Protein AF-0000000071390600 (afdb_homodimer)

Nearest PDB structures (foldseek):
  8hw0-assembly1_A  TM=3.279E-01  e=1.058E+00  Devosia
  3eb3-assembly1_A  TM=2.986E-01  e=8.298E+00  Rattus norvegicus
  8of0-assembly1_S  TM=2.255E-01  e=3.417E-02  Homo sapiens
  8hw0-assembly1_A  TM=3.260E-01  e=8.158E-01  Devosia
  3eb3-assembly1_A  TM=3.025E-01  e=7.814E+00  Rattus norvegicus

Foldseek 3Di:
DPPPPPPDDQDPVRLLVQLLVCLVVLDRDPPPAAQDDVVNVVSNVLNVLSNPFPSSPPPPCDPVNPDRDGRSPSDDDPDPPPDDDDDDDPPPPDPPPDDDPPPDPDPDPPCVVVVPPPCPPPCPVQPPPPPPQPDQPQDPDDYDDDDDDDDDDDDDYDYDDDDDDDDDDDDDDDDDYDDDDDDDDDDDDDDDDDPDDDPPDDPPPCPCPLPDDPACAVVAPDPLASNQVQVVFWDQDPVRDTDGDLPDDQKADGDADDPDDPDQDALSRLQYAIEGEAECCRPVVDWAFDPDVVLVGATKDWPAKDRHWAWEQDQQDIHIYTWTWIAGPPPRDIDTCLDPRNLVPDDPVSSVSPQWDDDPHHIYGVNLLVQQLDFFAQSALQVSLVNSVVSNVVSVVVSQCVSVVSNVVVVVVPPDDPDDHDHHDDRDDRDDSLVSLLSNLLVLLVCVQQLLLLLQQDDAQEKEKDKDQLLLCQADDPCHPQFRIWMWMAHLLLATNAIATASDPQPLCLLVLVLNLVSCVVVVHDHHAEYEYQDQQDDPDDDTSVCVSNVSCNNHHYFYFVVSLLVLLQVQFPDCPDPCNVVLSVQLCVLWKDKDPVQVVLLLVLQQLQVVVVVRPRDDSVSSVSVDDPVSCQWFIDMFTPDLVSSLVSVVVSLVVQLDQVQADPVRRGGGDNVSNVVSCVVSSVNSNRNHDDPPDDQKDFQAWDHGSNGITTTIRGSGGCVSVVVVVVSQSSLDNASHDYLSSNVSSNSSVSLLSNVVSLQSSHNPDGPPDDDSDLVVQVVQQVVCCVPPVGGPDPSRDRGDGNSPDDHYSQSHCVSNVNGDPDCNSPDPVVSCSSSPPPPPPDVCNGPVPRPCPVPPPPDDDPDDPPPDPDPDDDPDDDDDDDDDDDDDPPDDDDPPPDDDPPPPPDDDDD/DPPPPPPDDQDPVRLLVQLLVCLVVLDRPPPPAAQDDVVNVVSNVLNVLSNPFPSSPPPDQDPVNPDRDGRSPSDDDPDPPPDDDDDDDDPDPDPPPDDDPPPDPDPDPPCVVLVPPPCPPPCPPQPPPPPPQPDQDQPPPDPDDDDDDDDDDDDDDDDDDDDDYDDDDDDDDDDYYDDDDDDDDDDDDDDDDDDDDDPPDDPPPCPCPLPDDPACAVVFPDPLASNQVQVVFWDQDPVRDTDGDLPDDQKADGDADDPDDPDQDALSNLQYAIEGEAECCSPVVDWAFDPDVVLVGATKDWPAKDRHWAWEQDQQDIHIYIWTWIAGPPVRDIDTCLDPRNLVPDDPVSSVSPQWDDDPHHIYGVNLLVQQLDFFAQSALQVSLVNSVVSNVVSVVVSQCVSVVSNVVVVVVPPDDPDDHDHHDDRDDRDDSLVSLLSNLLVLLVCVQQLLLLLQQDDAQEKEKDKDQLLLCQADDPCHPQFRIWMWMAHLLLATNAIATASDPQPLCLLVLVLNLVSCVVVVHDHHAEYEYQDQQDDPDDDTSVCVSNVSCNNHHYFYFVVSLLVLLQVQFPDSPDPCNVVLSVQLCVLFKDKDPVQVVLLLVLQQLQVVVVVRPRDDSVSSVSVDDPVSCQWFIDMFTPDLVSSLVSVVVSLVVQLDQVQADPVRRGGGDNVSNVVSCVVSSVNSNRNHDDPPDDQKDFQAWDHGSNGITTTIRGSGGCVSVVVVVVSQSSLDNASHDYLSSNVSSNSSVSLLSNVVSLQSSHRPDGPPDDDSDLVVQVVQQVVCCVPPVGGPDPSRDRGDGNSPDDHYSQSHCVSNVNGDPDSNSPDPVVSVSSSPPPPVPDVCNGPVPRPCPVPPPPDDDLDDPPPDPDPDDDPDDDDDDDDDDDDDPPDDPDPPPPDDPPPPPDDDDD

Secondary structure (DSSP, 8-state):
-----------HHHHHHHHHHHHHHSS--SSS-PPPPTTSHHHHHHHHHHHH-TTTSTT---TT------SSS-S-----------------------------------THHHHS----S-GGGTT--------------------------------------------------------------------------------------STTHHHHS-HHHHHHHHHHHEEE-TTS-EEE-SS--SEE-PPPPPSS-SSPPPSHHHH---EEEE-HHHHH----B---GGGTTPBPEEEEE-S--EEEE-SS-EEEEEEEEEE-TTT--EEETTSHHHHTTS-HHHHTT--EEE-SS-EEEHHHHHHHHS--TT--HHHHHHHHHHHHHHHHHHHHHHHHHHHHHHHHSTTSS--PPPPPPPPPPP--HHHHHHHHHHHHHTTHHHHHHHHTT---SEEEEEEESTGGGGB-GGGTTT--EEEEEE-TTS-EEEEEEESSSSGGGHHHHHHHHHHHHHHTPPPPSEEEESS----SSS--HHHHHTTT-TTPEEEE-HHHHHHHHHTTBS-TT-TTHHHHHHHHHHHHEEEBHHHHHHHHHHHHHHHHHTT-----HHHHHTT--HHHHHHH--EEE--HHHHHHHHHHHHHHHHTGGGB-TTS-BSB-HHHHHHHHHHHGGGGGGGSPPTT---EEEEEEEEETTEEEEEEEE--SSHHHHHHHHHHHHHS-SS-B-HHHHHHHHHHHHHHHHHHHHHHH-SS---S-----HHHHHHHHHHHHHHHSS-SSTT------------BHHHHHHHTT-------TT-HHHHHHHH---S-S-----TTT-------TTPPPSS--TTS---PPP---B-PPPEEE-------------------------/--------PPPHHHHHHHHHHHHHHSS--SSS-PPPPTTSHHHHHHHHHHHH-TTTSTT---TT------SSS-S-----------------------------------THHHHS----S-GGGTT--------------------------------------------------------------------------------------STTHHHHS-HHHHHHHHHHHEEE-TTS-EEE-SS--SEE-PPPPPSS-SSPPPTHHHH---EEEE-HHHHH----B---GGGTTPBPEEEEE-S--EEEE-SS-EEEEEEEEEE-TTT--EEETTSHHHHTTS-HHHHTT--EEE-SS-EEEHHHHHHHHS--TT--HHHHHHHHHHHHHHHHHHHHHHHHHHHHHHHHSTTS---PPPPPPPPPPP--HHHHHHHHHHHHHTTHHHHHHHHTT---SEEEEEEESGGGGGB-GGGTTT--EEEEEE-TTS-EEEEEEESSSSGGGHHHHHHHHHHHHHHTPPPPSEEEESS----SSS--HHHHHTTT-TTPEEEE-HHHHHHHHHTTBS-TT-TTHHHHHHHHHHHHEEEBHHHHHHHHHHHHHHHHHTT-----HHHHHTT--HHHHHHH--EEE--HHHHHHHHHHHHHHHHTGGGB-TTS-BSB-HHHHHHHHHHHGGGGGGGSPPTT---EEEEEEEEETTEEEEEEEE--SSHHHHHHHHHHHHHS-SS-B-HHHHHHHHHHHHHHHHHHHHHHH-SS---S-----HHHHHHHHHHHHHHHSS-SSTT------------BHHHHHHHTT-------TT-HHHHHHHH---TTS-----TTT-------TTPPPSS--TTS---PPP---B-PPPEEE-------------------------

pLDDT: mean 72.07, std 27.2, range [13.17, 97.94]

InterPro domains:
  IPR046616 Domain of unknown function DUF6729 [PF20499] (217-445)

Sequence (1828 aa):
MASAKSHKGMSNAEWLARLESFAQTGVWPSTQGNRPSPRQKRWHEMYQKIEKCPLQMRGQTTLLKEAQTCICGFHKVHPPVTGEASQSTPAQSTPSVSDVSCPAKRPKLTLSMFEKSRFGGSHVAAVKPNLSTQRKTSQMLEHSSSATVSCPPSDPHPPPSPKPHQPVIQSSSSFFLPPPQSSQRIKKTATPSTVSENTVVRSPQVSSQPEDLPLLWPQTMPQQDQKWVSEALFRVGAKGKLELRENLQLWYHPPPPALLYHQAPTPDRFFSQRLLLWMPYKLWKVRLQCTNPACARQQLCGGGLHRRVRQVLDIDRYYNLVTETLICTRCRTSYLSWSQAVLQQLDLAHRSEFRVILTRKYACDIRVLRLLRERGMGNGPVRIIGQLRENHSEEWLKRALRYTSECVAFFDNRGLHPLHFQEPPPLASVPSYKWLLTVYSQDILNRLDHIKASITSTYGSILKMDSTKKITKKLSGPAKGTAQWLTSVGNEIGQVLMSVLTANEGAGLDLMAAGLMERYRSAGVDPPTIIYVDCDCCKKVGETKLKRRFSGWPDVIVRLDIWHFMRRLAVGCTTDAHQLYPTFMARLSSCIFEWDAGDLTLLRQAKREQLIQQGWPTLSEAELDHHLTKAELLQHCRRRTRGEETTFRLLDMLIRELMGGKGNDALGVPLLDSVRMQHIWNVQRRHITCIQDPPNVPLYTETGTTSKGGVVLKTYRCARGSTSLESFHCHLNRFIPGNSANSLNFQIYLLEGLLRWNQDRAEAAVADGGSTLHSYTGELVYSVNENYNKLYGRKLVPSFTPPAVYTGELIGVQYLLRQNSQPLEDMCPTSDRTSQLLEEIDVEEQVEKDEGFIDFFGEEATVANLVASDDLVLSGPPVLPAAPVPSVQAPTAAPLPSVKIPPLPIVQTPPLPMMASAKSHKGMSNAEWLARLESFAQTGVWPSTQGNRPSPRQKRWHEMYQKIEKCPLQMRGQTTLLKEAQTCICGFHKVHPPVTGEASQSTPAQSTPSVSDVSCPAKRPKLTLSMFEKSRFGGSHVAAVKPNLSTQRKTSQMLEHSSSATVSCPPSDPHPPPSPKPHQPVIQSSSSFFLPPPQSSQRIKKTATPSTVSENTVVRSPQVSSQPEDLPLLWPQTMPQQDQKWVSEALFRVGAKGKLELRENLQLWYHPPPPALLYHQAPTPDRFFSQRLLLWMPYKLWKVRLQCTNPACARQQLCGGGLHRRVRQVLDIDRYYNLVTETLICTRCRTSYLSWSQAVLQQLDLAHRSEFRVILTRKYACDIRVLRLLRERGMGNGPVRIIGQLRENHSEEWLKRALRYTSECVAFFDNRGLHPLHFQEPPPLASVPSYKWLLTVYSQDILNRLDHIKASITSTYGSILKMDSTKKITKKLSGPAKGTAQWLTSVGNEIGQVLMSVLTANEGAGLDLMAAGLMERYRSAGVDPPTIIYVDCDCCKKVGETKLKRRFSGWPDVIVRLDIWHFMRRLAVGCTTDAHQLYPTFMARLSSCIFEWDAGDLTLLRQAKREQLIQQGWPTLSEAELDHHLTKAELLQHCRRRTRGEETTFRLLDMLIRELMGGKGNDALGVPLLDSVRMQHIWNVQRRHITCIQDPPNVPLYTETGTTSKGGVVLKTYRCARGSTSLESFHCHLNRFIPGNSANSLNFQIYLLEGLLRWNQDRAEAAVADGGSTLHSYTGELVYSVNENYNKLYGRKLVPSFTPPAVYTGELIGVQYLLRQNSQPLEDMCPTSDRTSQLLEEIDVEEQVEKDEGFIDFFGEEATVANLVASDDLVLSGPPVLPAAPVPSVQAPTAAPLPSVKIPPLPIVQTPPLPM

Solvent-accessible surface area (backbone atoms only — not comparable to full-atom values): 109334 Å² total; per-residue (Å²): 133,81,76,75,79,70,84,75,70,84,50,71,68,54,52,49,52,50,53,42,45,23,35,73,65,58,47,70,62,79,85,79,57,82,74,63,48,81,82,43,50,73,51,24,52,51,48,50,37,32,68,68,12,62,54,28,50,75,79,67,67,52,90,80,75,56,79,73,67,52,76,49,73,57,57,76,76,77,71,83,81,83,78,81,86,81,79,82,80,82,74,75,76,76,82,73,87,70,82,84,79,75,74,82,73,72,77,75,81,59,63,70,71,72,61,52,76,68,72,74,62,77,61,78,74,62,68,65,69,79,74,74,74,77,76,78,76,78,74,79,83,78,87,89,90,85,94,87,90,93,85,92,87,85,91,87,86,90,85,84,86,82,89,84,84,90,86,90,84,92,85,92,85,93,85,89,82,86,89,86,86,92,80,89,79,79,84,86,85,78,77,90,78,88,78,80,85,79,81,79,76,75,78,72,83,66,77,64,56,77,71,76,55,64,78,43,28,71,78,47,39,61,75,50,39,51,58,62,50,42,64,71,46,37,39,77,41,97,85,68,46,79,33,73,51,86,85,75,60,55,68,46,73,60,69,71,59,71,70,72,77,90,60,86,76,68,51,34,46,59,66,44,48,38,35,40,44,48,36,59,53,78,62,58,63,54,89,46,58,41,84,52,76,90,51,73,57,37,65,46,39,86,58,46,71,44,53,57,39,43,58,28,43,45,66,48,49,59,30,40,37,42,41,24,27,32,30,27,83,81,81,62,50,74,40,51,53,83,34,67,78,46,41,69,70,41,57,68,49,64,39,64,68,62,52,63,50,76,56,95,85,50,29,36,27,49,74,49,48,56,66,57,64,54,68,22,31,22,48,24,51,60,51,51,42,52,50,37,41,32,36,32,31,44,46,50,49,51,38,50,29,41,52,41,53,54,45,47,58,54,60,68,52,66,88,58,71,90,77,83,74,77,74,70,79,76,83,80,82,72,78,55,41,57,55,53,48,35,54,49,50,42,60,49,39,73,40,40,66,59,44,50,4,45,34,64,56,50,81,49,50,37,34,23,46,52,72,47,47,73,58,38,67,23,38,28,70,92,53,39,80,52,41,51,34,37,38,35,32,29,28,49,70,55,29,58,46,44,46,32,29,22,62,49,81,67,76,63,47,40,66,58,40,48,43,52,50,48,50,33,60,76,66,69,47,75,74,41,53,36,37,27,26,80,65,67,55,69,50,95,72,73,80,31,70,56,54,61,50,40,55,87,43,78,81,44,40,60,27,35,21,55,60,54,54,52,51,60,59,54,65,23,33,67,48,89,80,41,86,58,41,65,54,52,53,33,48,53,31,54,36,39,42,37,48,19,32,65,38,48,51,51,50,52,49,20,48,50,38,36,38,46,72,71,67,44,73,91,65,53,70,72,59,46,40,68,68,54,49,64,65,56,43,57,33,43,34,54,71,46,50,61,44,52,67,57,24,49,53,43,46,51,50,50,54,56,47,32,59,41,80,74,20,32,47,98,86,62,52,54,42,42,35,60,71,55,32,54,53,47,47,69,62,52,60,72,48,48,65,35,50,41,66,64,84,96,58,67,47,32,29,44,49,50,75,46,76,40,55,85,33,80,37,54,29,48,46,70,40,70,48,48,59,58,54,54,27,46,52,60,51,52,48,24,39,46,24,44,68,58,32,41,65,66,56,42,38,50,32,49,51,54,41,50,46,51,49,34,49,52,31,54,47,68,66,45,58,73,74,60,70,91,64,41,74,88,55,60,68,59,53,49,53,39,24,54,42,30,32,72,76,72,70,41,52,81,58,72,87,65,73,83,58,53,76,58,80,76,69,68,54,29,51,48,35,31,21,50,75,66,74,47,63,67,68,78,74,42,68,83,36,67,63,42,53,46,61,52,52,59,60,74,74,82,61,66,81,66,48,34,66,35,58,37,67,44,66,59,66,61,80,60,64,47,60,84,58,58,83,71,79,71,85,61,91,65,82,71,91,57,76,37,71,80,67,67,63,42,73,52,77,65,85,66,78,72,80,78,66,81,72,74,77,75,81,77,78,73,76,74,77,81,74,133,132,79,77,75,79,70,85,74,72,85,51,72,68,56,53,49,51,49,53,41,45,22,36,72,65,59,47,70,62,77,88,80,54,82,76,62,48,81,82,42,52,73,51,25,51,52,49,51,37,31,68,67,11,61,51,26,50,76,80,66,67,52,90,80,76,55,80,72,65,54,75,49,74,60,58,80,77,77,71,84,80,83,79,82,85,78,80,84,82,81,76,77,77,79,79,72,88,70,80,83,78,75,76,82,73,72,76,75,81,61,61,69,73,72,62,52,77,70,72,74,62,76,60,79,74,65,67,66,69,81,75,74,77,78,79,77,76,80,68,80,59,75,78,80,87,89,86,87,85,87,83,87,84,84,90,83,86,91,81,87,87,81,86,85,84,89,87,90,83,90,83,91,82,85,86,88,82,85,89,83,88,78,84,87,89,82,82,88,88,82,77,80,88,84,80,82,84,80,75,79,72,76,78,70,83,63,78,65,56,73,72,76,53,64,78,44,28,70,77,47,39,61,76,52,39,51,57,63,48,41,64,70,45,37,39,77,41,97,84,68,45,80,34,74,51,85,86,74,60,53,69,47,74,62,68,72,59,73,69,73,78,91,59,88,76,68,52,34,45,60,67,44,49,38,36,40,44,49,35,60,53,78,64,58,62,52,88,46,59,42,84,52,75,89,50,76,56,37,65,45,39,85,58,45,72,44,54,58,39,42,60,28,42,44,64,45,49,57,30,39,37,42,42,24,29,30,30,28,84,81,82,62,49,74,40,50,52,82,34,67,76,47,40,69,70,41,57,67,49,64,39,63,69,61,51,64,50,76,55,94,85,49,30,37,27,49,74,48,49,56,66,56,65,53,70,21,30,23,48,24,49,60,51,50,42,54,50,37,43,32,35,33,32,43,48,50,48,50,38,48,29,40,52,41,53,55,44,46,57,53,61,66,52,65,88,58,71,90,78,83,76,78,75,70,79,77,82,79,82,73,77,57,40,60,55,52,48,34,53,49,50,43,59,49,37,73,42,41,66,58,46,50,4,44,36,64,56,50,80,50,50,37,34,21,46,53,70,46,47,71,59,37,67,24,37,26,72,91,54,40,80,52,43,52,33,36,39,36,32,29,27,49,69,56,30,58,46,46,45,32,29,24,60,47,83,68,76,63,47,41,63,58,40,47,44,52,49,47,50,33,59,75,59,69,47,74,76,42,54,35,37,26,24,81,63,67,56,70,52,96,73,73,80,28,71,55,55,61,48,39,55,86,45,78,80,43,41,59,27,35,22,54,61,53,54,52,50,60,58,53,64,23,34,68,45,88,79,42,85,60,41,65,54,53,53,35,48,53,32,53,37,38,40,39,50,18,33,67,38,47,52,49,51,50,48,20,49,50,38,36,39,46,70,72,67,46,53,91,65,52,71,72,59,46,39,67,68,53,49,63,64,56,44,58,34,43,33,54,71,44,50,61,43,51,68,57,25,49,52,44,46,52,51,51,55,55,49,32,58,43,80,74,21,32,47,99,86,62,52,54,42,42,36,61,71,55,33,55,52,48,48,67,62,52,60,73,49,47,63,34,51,41,69,65,82,96,59,68,47,31,29,42,49,50,74,46,74,39,54,86,33,80,38,53,30,47,46,69,42,71,48,48,59,57,52,53,28,45,52,61,50,52,48,24,38,46,25,44,69,59,33,38,64,65,58,42,36,51,31,48,52,53,42,50,43,50,50,35,51,53,30,54,46,68,66,46,59,75,72,59,72,90,66,39,72,88,55,61,69,59,54,50,54,38,24,53,40,30,32,73,76,70,70,40,51,79,59,71,80,66,71,84,58,52,75,58,80,76,69,68,53,30,48,49,33,30,21,51,74,67,73,48,62,66,68,76,72,42,67,82,36,67,63,40,52,48,58,53,53,60,60,74,65,82,56,64,81,67,47,33,67,35,60,38,66,43,66,57,66,60,80,60,65,48,61,82,58,57,82,73,79,70,84,62,88,64,82,70,91,55,72,38,73,78,67,68,66,38,70,53,76,67,87,67,76,73,80,80,72,80,73,73,77,76,79,78,80,73,76,75,78,80,74,134

Organism: Carassius auratus (NCBI:txid7957)

Structure (mmCIF, N/CA/C/O backbone):
data_AF-0000000071390600-model_v1
#
loop_
_entity.id
_entity.type
_entity.pdbx_description
1 polymer 'Uncharacterized protein LOC113083132'
#
loop_
_atom_site.group_PDB
_atom_site.id
_atom_site.type_symbol
_atom_site.label_atom_id
_atom_site.label_alt_id
_atom_site.label_comp_id
_atom_site.label_asym_id
_atom_site.label_entity_id
_atom_site.label_seq_id
_atom_site.pdbx_PDB_ins_code
_atom_site.Cartn_x
_atom_site.Cartn_y
_atom_site.Cartn_z
_atom_site.occupancy
_atom_site.B_iso_or_equiv
_atom_site.auth_seq_id
_atom_site.auth_comp_id
_atom_site.auth_asym_id
_atom_site.auth_atom_id
_atom_site.pdbx_PDB_model_num
ATOM 1 N N . MET A 1 1 ? -30.125 17.688 -46.031 1 21.47 1 MET A N 1
ATOM 2 C CA . MET A 1 1 ? -28.859 18.422 -45.875 1 21.47 1 MET A CA 1
ATOM 3 C C . MET A 1 1 ? -28.688 18.875 -44.438 1 21.47 1 MET A C 1
ATOM 5 O O . MET A 1 1 ? -29.344 19.812 -44 1 21.47 1 MET A O 1
ATOM 9 N N . ALA A 1 2 ? -28.656 17.953 -43.531 1 25.67 2 ALA A N 1
ATOM 10 C CA . ALA A 1 2 ? -28.766 18.062 -42.094 1 25.67 2 ALA A CA 1
ATOM 11 C C . ALA A 1 2 ? -27.609 18.891 -41.531 1 25.67 2 ALA A C 1
ATOM 13 O O . ALA A 1 2 ? -26.438 18.625 -41.844 1 25.67 2 ALA A O 1
ATOM 14 N N . SER A 1 3 ? -27.891 20.203 -41.375 1 24.19 3 SER A N 1
ATOM 15 C CA . SER A 1 3 ? -26.969 21.266 -40.969 1 24.19 3 SER A CA 1
ATOM 16 C C . SER A 1 3 ? -26.156 20.859 -39.75 1 24.19 3 SER A C 1
ATOM 18 O O . SER A 1 3 ? -26.688 20.312 -38.781 1 24.19 3 SER A O 1
ATOM 20 N N . ALA A 1 4 ? -24.906 20.406 -39.969 1 28.05 4 ALA A N 1
ATOM 21 C CA . ALA A 1 4 ? -23.828 20.031 -39.062 1 28.05 4 ALA A CA 1
ATOM 22 C C . ALA A 1 4 ? -23.641 21.078 -37.969 1 28.05 4 ALA A C 1
ATOM 24 O O . ALA A 1 4 ? -23.156 22.188 -38.219 1 28.05 4 ALA A O 1
ATOM 25 N N . LYS A 1 5 ? -24.641 21.203 -37.125 1 29.08 5 LYS A N 1
ATOM 26 C CA . LYS A 1 5 ? -24.578 22.234 -36.094 1 29.08 5 LYS A CA 1
ATOM 27 C C . LYS A 1 5 ? -23.219 22.219 -35.375 1 29.08 5 LYS A C 1
ATOM 29 O O . LYS A 1 5 ? -22.859 21.219 -34.75 1 29.08 5 LYS A O 1
ATOM 34 N N . SER A 1 6 ? -22.188 22.859 -36 1 29.31 6 SER A N 1
ATOM 35 C CA . SER A 1 6 ? -20.844 23.125 -35.5 1 29.31 6 SER A CA 1
ATOM 36 C C . SER A 1 6 ? -20.891 23.75 -34.094 1 29.31 6 SER A C 1
ATOM 38 O O . SER A 1 6 ? -21.656 24.688 -33.844 1 29.31 6 SER A O 1
ATOM 40 N N . HIS A 1 7 ? -20.781 23.125 -33.156 1 32.78 7 HIS A N 1
ATOM 41 C CA . HIS A 1 7 ? -20.719 23.531 -31.75 1 32.78 7 HIS A CA 1
ATOM 42 C C . HIS A 1 7 ? -19.781 24.719 -31.562 1 32.78 7 HIS A C 1
ATOM 44 O O . HIS A 1 7 ? -18.562 24.547 -31.562 1 32.78 7 HIS A O 1
ATOM 50 N N . LYS A 1 8 ? -20.047 25.984 -32.188 1 37.34 8 LYS A N 1
ATOM 51 C CA . LYS A 1 8 ? -19.344 27.25 -32.125 1 37.34 8 LYS A CA 1
ATOM 52 C C . LYS A 1 8 ? -19.016 27.656 -30.703 1 37.34 8 LYS A C 1
ATOM 54 O O . LYS A 1 8 ? -19.859 27.562 -29.812 1 37.34 8 LYS A O 1
ATOM 59 N N . GLY A 1 9 ? -17.688 27.609 -30.234 1 44.38 9 GLY A N 1
ATOM 60 C CA . GLY A 1 9 ? -17.109 28.062 -28.984 1 44.38 9 GLY A CA 1
ATOM 61 C C . GLY A 1 9 ? -17.609 29.438 -28.578 1 44.38 9 GLY A C 1
ATOM 62 O O . GLY A 1 9 ? -18.141 30.188 -29.391 1 44.38 9 GLY A O 1
ATOM 63 N N . MET A 1 10 ? -17.875 29.703 -27.391 1 52.56 10 MET A N 1
ATOM 64 C CA . MET A 1 10 ? -18.406 31 -26.922 1 52.56 10 MET A CA 1
ATOM 65 C C . MET A 1 10 ? -17.578 32.156 -27.5 1 52.56 10 MET A C 1
ATOM 67 O O . MET A 1 10 ? -16.359 32.062 -27.562 1 52.56 10 MET A O 1
ATOM 71 N N . SER A 1 11 ? -18.156 33.125 -28.203 1 59.25 11 SER A N 1
ATOM 72 C CA . SER A 1 11 ? -17.516 34.281 -28.828 1 59.25 11 SER A CA 1
ATOM 73 C C . SER A 1 11 ? -16.859 35.188 -27.797 1 59.25 11 SER A C 1
ATOM 75 O O . SER A 1 11 ? -17.188 35.125 -26.625 1 59.25 11 SER A O 1
ATOM 77 N N . ASN A 1 12 ? -15.828 35.969 -28.109 1 62.53 12 ASN A N 1
ATOM 78 C CA . ASN A 1 12 ? -15.125 36.906 -27.25 1 62.53 12 ASN A CA 1
ATOM 79 C C . ASN A 1 12 ? -16.094 37.875 -26.609 1 62.53 12 ASN A C 1
ATOM 81 O O . ASN A 1 12 ? -15.93 38.25 -25.438 1 62.53 12 ASN A O 1
ATOM 85 N N . ALA A 1 13 ? -17.094 38.25 -27.359 1 68.25 13 ALA A N 1
ATOM 86 C CA . ALA A 1 13 ? -18.078 39.219 -26.859 1 68.25 13 ALA A CA 1
ATOM 87 C C . ALA A 1 13 ? -18.938 38.594 -25.75 1 68.25 13 ALA A C 1
ATOM 89 O O . ALA A 1 13 ? -19.266 39.281 -24.781 1 68.25 13 ALA A O 1
ATOM 90 N N . GLU A 1 14 ? -19.094 37.344 -25.859 1 69.94 14 GLU A N 1
ATOM 91 C CA . GLU A 1 14 ? -19.938 36.688 -24.859 1 69.94 14 GLU A CA 1
ATOM 92 C C . GLU A 1 14 ? -19.156 36.438 -23.562 1 69.94 14 GLU A C 1
ATOM 94 O O . GLU A 1 14 ? -19.688 36.625 -22.469 1 69.94 14 GLU A O 1
ATOM 99 N N . TRP A 1 15 ? -17.938 36.094 -23.734 1 71.5 15 TRP A N 1
ATOM 100 C CA . TRP A 1 15 ? -17.078 35.938 -22.562 1 71.5 15 TRP A CA 1
ATOM 101 C C . TRP A 1 15 ? -16.906 37.25 -21.828 1 71.5 15 TRP A C 1
ATOM 103 O O . TRP A 1 15 ? -17 37.312 -20.594 1 71.5 15 TRP A O 1
ATOM 113 N N . LEU A 1 16 ? -16.797 38.344 -22.562 1 72.44 16 LEU A N 1
ATOM 114 C CA . LEU A 1 16 ? -16.641 39.656 -21.984 1 72.44 16 LEU A CA 1
ATOM 115 C C . LEU A 1 16 ? -17.922 40.094 -21.281 1 72.44 16 LEU A C 1
ATOM 117 O O . LEU A 1 16 ? -17.875 40.688 -20.188 1 72.44 16 LEU A O 1
ATOM 121 N N . ALA A 1 17 ? -19 39.719 -21.797 1 73.5 17 ALA A N 1
ATOM 122 C CA . ALA A 1 17 ? -20.281 40.094 -21.188 1 73.5 17 ALA A CA 1
ATOM 123 C C . ALA A 1 17 ? -20.484 39.312 -19.875 1 73.5 17 ALA A C 1
ATOM 125 O O . ALA A 1 17 ? -20.969 39.875 -18.891 1 73.5 17 ALA A O 1
ATOM 126 N N . ARG A 1 18 ? -19.969 38.125 -19.844 1 71.88 18 ARG A N 1
ATOM 127 C CA . ARG A 1 18 ? -20.125 37.312 -18.641 1 71.88 18 ARG A CA 1
ATOM 128 C C . ARG A 1 18 ? -19.156 37.75 -17.547 1 71.88 18 ARG A C 1
ATOM 130 O O . ARG A 1 18 ? -19.531 37.812 -16.375 1 71.88 18 ARG A O 1
ATOM 137 N N . LEU A 1 19 ? -18.016 38.125 -17.984 1 73.62 19 LEU A N 1
ATOM 138 C CA . LEU A 1 19 ? -17.016 38.594 -17.047 1 73.62 19 LEU A CA 1
ATOM 139 C C . LEU A 1 19 ? -17.406 39.969 -16.484 1 73.62 19 LEU A C 1
ATOM 141 O O . LEU A 1 19 ? -17.234 40.25 -15.297 1 73.62 19 LEU A O 1
ATOM 145 N N . GLU A 1 20 ? -18.078 40.781 -17.328 1 72.31 20 GLU A N 1
ATOM 146 C CA . GLU A 1 20 ? -18.625 42.062 -16.906 1 72.31 20 GLU A CA 1
ATOM 147 C C . GLU A 1 20 ? -19.781 41.875 -15.938 1 72.31 20 GLU A C 1
ATOM 149 O O . GLU A 1 20 ? -19.875 42.562 -14.922 1 72.31 20 GLU A O 1
ATOM 154 N N . SER A 1 21 ? -20.562 40.875 -16.188 1 72.62 21 SER A N 1
ATOM 155 C CA . SER A 1 21 ? -21.672 40.562 -15.289 1 72.62 21 SER A CA 1
ATOM 156 C C . SER A 1 21 ? -21.156 40 -13.961 1 72.62 21 SER A C 1
ATOM 158 O O . SER A 1 21 ? -21.672 40.344 -12.898 1 72.62 21 SER A O 1
ATOM 160 N N . PHE A 1 22 ? -20.156 39.25 -13.984 1 72.5 22 PHE A N 1
ATOM 161 C CA . PHE A 1 22 ? -19.516 38.688 -12.789 1 72.5 22 PHE A CA 1
ATOM 162 C C . PHE A 1 22 ? -18.875 39.812 -11.969 1 72.5 22 PHE A C 1
ATOM 164 O O . PHE A 1 22 ? -19.016 39.844 -10.75 1 72.5 22 PHE A O 1
ATOM 171 N N . ALA A 1 23 ? -18.219 40.719 -12.617 1 72.12 23 ALA A N 1
ATOM 172 C CA . ALA A 1 23 ? -17.578 41.844 -11.93 1 72.12 23 ALA A CA 1
ATOM 173 C C . ALA A 1 23 ? -18.625 42.75 -11.305 1 72.12 23 ALA A C 1
ATOM 175 O O . ALA A 1 23 ? -18.406 43.312 -10.227 1 72.12 23 ALA A O 1
ATOM 176 N N . GLN A 1 24 ? -19.797 42.844 -11.898 1 68.56 24 GLN A N 1
ATOM 177 C CA . GLN A 1 24 ? -20.859 43.719 -11.43 1 68.56 24 GLN A CA 1
ATOM 178 C C . GLN A 1 24 ? -21.672 43.062 -10.312 1 68.56 24 GLN A C 1
ATOM 180 O O . GLN A 1 24 ? -22.047 43.719 -9.344 1 68.56 24 GLN A O 1
ATOM 185 N N . THR A 1 25 ? -21.906 41.688 -10.422 1 65.81 25 THR A N 1
ATOM 186 C CA . THR A 1 25 ? -22.828 41.031 -9.508 1 65.81 25 THR A CA 1
ATOM 187 C C . THR A 1 25 ? -22.062 40.281 -8.414 1 65.81 25 THR A C 1
ATOM 189 O O . THR A 1 25 ? -22.609 40 -7.344 1 65.81 25 THR A O 1
ATOM 192 N N . GLY A 1 26 ? -20.797 40.031 -8.562 1 62.06 26 GLY A N 1
ATOM 193 C CA . GLY A 1 26 ? -19.969 39.281 -7.66 1 62.06 26 GLY A CA 1
ATOM 194 C C . GLY A 1 26 ? -20.234 37.781 -7.727 1 62.06 26 GLY A C 1
ATOM 195 O O . GLY A 1 26 ? -19.547 37 -7.086 1 62.06 26 GLY A O 1
ATOM 196 N N . VAL A 1 27 ? -21.422 37.469 -8.422 1 63.12 27 VAL A N 1
ATOM 197 C CA . VAL A 1 27 ? -21.875 36.094 -8.523 1 63.12 27 VAL A CA 1
ATOM 198 C C . VAL A 1 27 ? -21.828 35.656 -9.984 1 63.12 27 VAL A C 1
ATOM 200 O O . VAL A 1 27 ? -22.25 36.375 -10.883 1 63.12 27 VAL A O 1
ATOM 203 N N . TRP A 1 28 ? -21.141 34.688 -10.312 1 61.66 28 TRP A N 1
ATOM 204 C CA . TRP A 1 28 ? -21.094 34.156 -11.672 1 61.66 28 TRP A CA 1
ATOM 205 C C . TRP A 1 28 ? -22.469 33.688 -12.125 1 61.66 28 TRP A C 1
ATOM 207 O O . TRP A 1 28 ? -23.125 32.906 -11.414 1 61.66 28 TRP A O 1
ATOM 217 N N . PRO A 1 29 ? -23.062 34.219 -13.102 1 49.91 29 PRO A N 1
ATOM 218 C CA . PRO A 1 29 ? -24.422 33.844 -13.508 1 49.91 29 PRO A CA 1
ATOM 219 C C . PRO A 1 29 ? -24.594 32.344 -13.703 1 49.91 29 PRO A C 1
ATOM 221 O O . PRO A 1 29 ? -23.812 31.719 -14.43 1 49.91 29 PRO A O 1
ATOM 224 N N . SER A 1 30 ? -25.344 31.75 -12.867 1 49.03 30 SER A N 1
ATOM 225 C CA . SER A 1 30 ? -25.641 30.328 -12.797 1 49.03 30 SER A CA 1
ATOM 226 C C . SER A 1 30 ? -26.125 29.797 -14.141 1 49.03 30 SER A C 1
ATOM 228 O O . SER A 1 30 ? -25.859 28.641 -14.492 1 49.03 30 SER A O 1
ATOM 230 N N . THR A 1 31 ? -26.953 30.484 -14.938 1 44.06 31 THR A N 1
ATOM 231 C CA . THR A 1 31 ? -27.641 30 -16.141 1 44.06 31 THR A CA 1
ATOM 232 C C . THR A 1 31 ? -26.688 30.031 -17.344 1 44.06 31 THR A C 1
ATOM 234 O O . THR A 1 31 ? -27.016 29.484 -18.391 1 44.06 31 THR A O 1
ATOM 237 N N . GLN A 1 32 ? -25.766 30.891 -17.281 1 47.97 32 GLN A N 1
ATOM 238 C CA . GLN A 1 32 ? -25.109 31.219 -18.547 1 47.97 32 GLN A CA 1
ATOM 239 C C . GLN A 1 32 ? -23.828 30.422 -18.734 1 47.97 32 GLN A C 1
ATOM 241 O O . GLN A 1 32 ? -23.031 30.703 -19.641 1 47.97 32 GLN A O 1
ATOM 246 N N . GLY A 1 33 ? -23.625 29.359 -18.203 1 48.81 33 GLY A N 1
ATOM 247 C CA . GLY A 1 33 ? -22.625 28.328 -18.469 1 48.81 33 GLY A CA 1
ATOM 248 C C . GLY A 1 33 ? -21.484 28.344 -17.484 1 48.81 33 GLY A C 1
ATOM 249 O O . GLY A 1 33 ? -21.547 29.016 -16.453 1 48.81 33 GLY A O 1
ATOM 250 N N . ASN A 1 34 ? -20.344 27.531 -17.844 1 53 34 ASN A N 1
ATOM 251 C CA . ASN A 1 34 ? -19.234 27.281 -16.938 1 53 34 ASN A CA 1
ATOM 252 C C . ASN A 1 34 ? -18.281 28.469 -16.859 1 53 34 ASN A C 1
ATOM 254 O O . ASN A 1 34 ? -18.203 29.266 -17.797 1 53 34 ASN A O 1
ATOM 258 N N . ARG A 1 35 ? -17.625 28.781 -15.664 1 63.91 35 ARG A N 1
ATOM 259 C CA . ARG A 1 35 ? -16.516 29.703 -15.492 1 63.91 35 ARG A CA 1
ATOM 260 C C . ARG A 1 35 ? -15.383 29.391 -16.469 1 63.91 35 ARG A C 1
ATOM 262 O O . ARG A 1 35 ? -15.266 28.25 -16.938 1 63.91 35 ARG A O 1
ATOM 269 N N . PRO A 1 36 ? -14.766 30.406 -16.938 1 60.56 36 PRO A N 1
ATOM 270 C CA . PRO A 1 36 ? -13.664 30.094 -17.859 1 60.56 36 PRO A CA 1
ATOM 271 C C . PRO A 1 36 ? -12.711 29.047 -17.297 1 60.56 36 PRO A C 1
ATOM 273 O O . PRO A 1 36 ? -12.312 29.125 -16.125 1 60.56 36 PRO A O 1
ATOM 276 N N . SER A 1 37 ? -12.438 27.953 -18.094 1 57.38 37 SER A N 1
ATOM 277 C CA . SER A 1 37 ? -11.516 26.875 -17.703 1 57.38 37 SER A CA 1
ATOM 278 C C . SER A 1 37 ? -10.062 27.344 -17.797 1 57.38 37 SER A C 1
ATOM 280 O O . SER A 1 37 ? -9.75 28.266 -18.531 1 57.38 37 SER A O 1
ATOM 282 N N . PRO A 1 38 ? -9.164 26.844 -17.047 1 56.69 38 PRO A N 1
ATOM 283 C CA . PRO A 1 38 ? -7.75 27.219 -17.156 1 56.69 38 PRO A CA 1
ATOM 284 C C . PRO A 1 38 ? -7.203 27.062 -18.578 1 56.69 38 PRO A C 1
ATOM 286 O O . PRO A 1 38 ? -6.176 27.656 -18.906 1 56.69 38 PRO A O 1
ATOM 289 N N . ARG A 1 39 ? -7.816 26.438 -19.531 1 55.69 39 ARG A N 1
ATOM 290 C CA . ARG A 1 39 ? -7.422 26.312 -20.922 1 55.69 39 ARG A CA 1
ATOM 291 C C . ARG A 1 39 ? -7.742 27.562 -21.719 1 55.69 39 ARG A C 1
ATOM 293 O O . ARG A 1 39 ? -7.168 27.812 -22.781 1 55.69 39 ARG A O 1
ATOM 300 N N . GLN A 1 40 ? -8.805 28.219 -21.328 1 55.69 40 GLN A N 1
ATOM 301 C CA . GLN A 1 40 ? -9.141 29.5 -21.922 1 55.69 40 GLN A CA 1
ATOM 302 C C . GLN A 1 40 ? -8.383 30.641 -21.25 1 55.69 40 GLN A C 1
ATOM 304 O O . GLN A 1 40 ? -8.961 31.422 -20.5 1 55.69 40 GLN A O 1
ATOM 309 N N . LYS A 1 41 ? -7.172 30.594 -21.5 1 58.62 41 LYS A N 1
ATOM 310 C CA . LYS A 1 41 ? -6.16 31.328 -20.734 1 58.62 41 LYS A CA 1
ATOM 311 C C . LYS A 1 41 ? -6.57 32.781 -20.547 1 58.62 41 LYS A C 1
ATOM 313 O O . LYS A 1 41 ? -6.5 33.312 -19.438 1 58.62 41 LYS A O 1
ATOM 318 N N . ARG A 1 42 ? -7.117 33.406 -21.641 1 62.44 42 ARG A N 1
ATOM 319 C CA . ARG A 1 42 ? -7.465 34.812 -21.641 1 62.44 42 ARG A CA 1
ATOM 320 C C . ARG A 1 42 ? -8.617 35.094 -20.688 1 62.44 42 ARG A C 1
ATOM 322 O O . ARG A 1 42 ? -8.547 36.031 -19.875 1 62.44 42 ARG A O 1
ATOM 329 N N . TRP A 1 43 ? -9.484 34.188 -20.672 1 68 43 TRP A N 1
ATOM 330 C CA . TRP A 1 43 ? -10.703 34.438 -19.922 1 68 43 TRP A CA 1
ATOM 331 C C . TRP A 1 43 ? -10.562 33.969 -18.484 1 68 43 TRP A C 1
ATOM 333 O O . TRP A 1 43 ? -11.055 34.594 -17.547 1 68 43 TRP A O 1
ATOM 343 N N . HIS A 1 44 ? -9.773 33 -18.328 1 70.19 44 HIS A N 1
ATOM 344 C CA . HIS A 1 44 ? -9.516 32.5 -17 1 70.19 44 HIS A CA 1
ATOM 345 C C . HIS A 1 44 ? -8.664 33.469 -16.188 1 70.19 44 HIS A C 1
ATOM 347 O O . HIS A 1 44 ? -8.922 33.688 -15 1 70.19 44 HIS A O 1
ATOM 353 N N . GLU A 1 45 ? -7.742 34.094 -16.812 1 69.31 45 GLU A N 1
ATOM 354 C CA . GLU A 1 45 ? -6.922 35.125 -16.188 1 69.31 45 GLU A CA 1
ATOM 355 C C . GLU A 1 45 ? -7.762 36.344 -15.805 1 69.31 45 GLU A C 1
ATOM 357 O O . GLU A 1 45 ? -7.602 36.906 -14.719 1 69.31 45 GLU A O 1
ATOM 362 N N . MET A 1 46 ? -8.688 36.75 -16.672 1 70.81 46 MET A N 1
ATOM 363 C CA . MET A 1 46 ? -9.57 37.875 -16.406 1 70.81 46 MET A CA 1
ATOM 364 C C . MET A 1 46 ? -10.547 37.562 -15.281 1 70.81 46 MET A C 1
ATOM 366 O O . MET A 1 46 ? -10.805 38.406 -14.422 1 70.81 46 MET A O 1
ATOM 370 N N . TYR A 1 47 ? -10.875 36.344 -15.25 1 70.94 47 TYR A N 1
ATOM 371 C CA . TYR A 1 47 ? -11.758 35.875 -14.188 1 70.94 47 TYR A CA 1
ATOM 372 C C . TYR A 1 47 ? -11.055 35.875 -12.836 1 70.94 47 TYR A C 1
ATOM 374 O O . TYR A 1 47 ? -11.602 36.406 -11.852 1 70.94 47 TYR A O 1
ATOM 382 N N . GLN A 1 48 ? -9.828 35.469 -12.844 1 71.5 48 GLN A N 1
ATOM 383 C CA . GLN A 1 48 ? -9.047 35.5 -11.609 1 71.5 48 GLN A CA 1
ATOM 384 C C . GLN A 1 48 ? -8.734 36.906 -11.172 1 71.5 48 GLN A C 1
ATOM 386 O O . GLN A 1 48 ? -8.766 37.219 -9.977 1 71.5 48 GLN A O 1
ATOM 391 N N . LYS A 1 49 ? -8.531 37.781 -12.125 1 70.25 49 LYS A N 1
ATOM 392 C CA . LYS A 1 49 ? -8.289 39.188 -11.852 1 70.25 49 LYS A CA 1
ATOM 393 C C . LYS A 1 49 ? -9.531 39.844 -11.25 1 70.25 49 LYS A C 1
ATOM 395 O O . LYS A 1 49 ? -9.422 40.656 -10.328 1 70.25 49 LYS A O 1
ATOM 400 N N . ILE A 1 50 ? -10.625 39.406 -11.711 1 71.44 50 ILE A N 1
ATOM 401 C CA . ILE A 1 50 ? -11.875 39.969 -11.195 1 71.44 50 ILE A CA 1
ATOM 402 C C . ILE A 1 50 ? -12.141 39.406 -9.797 1 71.44 50 ILE A C 1
ATOM 404 O O . ILE A 1 50 ? -12.523 40.156 -8.891 1 71.44 50 ILE A O 1
ATOM 408 N N . GLU A 1 51 ? -11.805 38.156 -9.672 1 69.12 51 GLU A N 1
ATOM 409 C CA . GLU A 1 51 ? -12.047 37.5 -8.391 1 69.12 51 GLU A CA 1
ATOM 410 C C . GLU A 1 51 ? -11.148 38.094 -7.297 1 69.12 51 GLU A C 1
ATOM 412 O O . GLU A 1 51 ? -11.586 38.25 -6.152 1 69.12 51 GLU A O 1
ATOM 417 N N . LYS A 1 52 ? -10.016 38.594 -7.652 1 65 52 LYS A N 1
ATOM 418 C CA . LYS A 1 52 ? -9.039 39.156 -6.719 1 65 52 LYS A CA 1
ATOM 419 C C . LYS A 1 52 ? -9.156 40.688 -6.629 1 65 52 LYS A C 1
ATOM 421 O O . LYS A 1 52 ? -8.461 41.312 -5.84 1 65 52 LYS A O 1
ATOM 426 N N . CYS A 1 53 ? -10 41.219 -7.531 1 64.12 53 CYS A N 1
ATOM 427 C CA . CYS A 1 53 ? -10.188 42.656 -7.531 1 64.12 53 CYS A CA 1
ATOM 428 C C . CYS A 1 53 ? -10.891 43.125 -6.258 1 64.12 53 CYS A C 1
ATOM 430 O O . CYS A 1 53 ? -11.945 42.594 -5.895 1 64.12 53 CYS A O 1
ATOM 432 N N . PRO A 1 54 ? -10.195 43.906 -5.461 1 64.12 54 PRO A N 1
ATOM 433 C CA . PRO A 1 54 ? -10.797 44.375 -4.211 1 64.12 54 PRO A CA 1
ATOM 434 C C . PRO A 1 54 ? -12.234 44.875 -4.395 1 64.12 54 PRO A C 1
ATOM 436 O O . PRO A 1 54 ? -13.023 44.812 -3.451 1 64.12 54 PRO A O 1
ATOM 439 N N . LEU A 1 55 ? -12.555 45.312 -5.656 1 61.97 55 LEU A N 1
ATOM 440 C CA . LEU A 1 55 ? -13.906 45.812 -5.887 1 61.97 55 LEU A CA 1
ATOM 441 C C . LEU A 1 55 ? -14.875 44.656 -6.148 1 61.97 55 LEU A C 1
ATOM 443 O O . LEU A 1 55 ? -16.094 44.875 -6.191 1 61.97 55 LEU A O 1
ATOM 447 N N . GLN A 1 56 ? -14.297 43.562 -6.52 1 61.47 56 GLN A N 1
ATOM 448 C CA . GLN A 1 56 ? -15.156 42.406 -6.754 1 61.47 56 GLN A CA 1
ATOM 449 C C . GLN A 1 56 ? -15.766 41.906 -5.449 1 61.47 56 GLN A C 1
ATOM 451 O O . GLN A 1 56 ? -16.891 41.406 -5.438 1 61.47 56 GLN A O 1
ATOM 456 N N . MET A 1 57 ? -14.961 41.844 -4.383 1 48.53 57 MET A N 1
ATOM 457 C CA . MET A 1 57 ? -15.492 41.562 -3.053 1 48.53 57 MET A CA 1
ATOM 458 C C . MET A 1 57 ? -16.344 42.719 -2.562 1 48.53 57 MET A C 1
ATOM 460 O O . MET A 1 57 ? -15.836 43.812 -2.326 1 48.53 57 MET A O 1
ATOM 464 N N . ARG A 1 58 ? -17.391 42.875 -3.021 1 42.84 58 ARG A N 1
ATOM 465 C CA . ARG A 1 58 ? -18.406 43.844 -2.678 1 42.84 58 ARG A CA 1
ATOM 466 C C . ARG A 1 58 ? -18.609 43.938 -1.167 1 42.84 58 ARG A C 1
ATOM 468 O O . ARG A 1 58 ? -18.75 42.906 -0.501 1 42.84 58 ARG A O 1
ATOM 475 N N . GLY A 1 59 ? -18.25 45.094 -0.394 1 40.41 59 GLY A N 1
ATOM 476 C CA . GLY A 1 59 ? -18.422 45.625 0.948 1 40.41 59 GLY A CA 1
ATOM 477 C C . GLY A 1 59 ? -17.109 45.781 1.706 1 40.41 59 GLY A C 1
ATOM 478 O O . GLY A 1 59 ? -17.109 46.125 2.893 1 40.41 59 GLY A O 1
ATOM 479 N N . GLN A 1 60 ? -16.047 45.125 1.237 1 36.09 60 GLN A N 1
ATOM 480 C CA . GLN A 1 60 ? -14.969 45.344 2.201 1 36.09 60 GLN A CA 1
ATOM 481 C C . GLN A 1 60 ? -14.32 46.719 2.027 1 36.09 60 GLN A C 1
ATOM 483 O O . GLN A 1 60 ? -13.805 47.031 0.953 1 36.09 60 GLN A O 1
ATOM 488 N N . THR A 1 61 ? -14.914 47.719 2.6 1 34.34 61 THR A N 1
ATOM 489 C CA . THR A 1 61 ? -14.219 49 2.779 1 34.34 61 THR A CA 1
ATOM 490 C C . THR A 1 61 ? -12.812 48.75 3.332 1 34.34 61 THR A C 1
ATOM 492 O O . THR A 1 61 ? -12.602 47.844 4.141 1 34.34 61 THR A O 1
ATOM 495 N N . THR A 1 62 ? -11.867 49.094 2.582 1 38.16 62 THR A N 1
ATOM 496 C CA . THR A 1 62 ? -10.555 49.125 3.229 1 38.16 62 THR A CA 1
ATOM 497 C C . THR A 1 62 ? -10.625 49.844 4.566 1 38.16 62 THR A C 1
ATOM 499 O O . THR A 1 62 ? -11.547 50.625 4.809 1 38.16 62 THR A O 1
ATOM 502 N N . LEU A 1 63 ? -10.094 49.5 5.598 1 35.5 63 LEU A N 1
ATOM 503 C CA . LEU A 1 63 ? -10.117 50.281 6.848 1 35.5 63 LEU A CA 1
ATOM 504 C C . LEU A 1 63 ? -9.992 51.75 6.582 1 35.5 63 LEU A C 1
ATOM 506 O O . LEU A 1 63 ? -10.562 52.562 7.312 1 35.5 63 LEU A O 1
ATOM 510 N N . LEU A 1 64 ? -8.969 52.25 5.723 1 40.44 64 LEU A N 1
ATOM 511 C CA . LEU A 1 64 ? -8.688 53.688 5.641 1 40.44 64 LEU A CA 1
ATOM 512 C C . LEU A 1 64 ? -9.578 54.375 4.605 1 40.44 64 LEU A C 1
ATOM 514 O O . LEU A 1 64 ? -9.32 55.5 4.191 1 40.44 64 LEU A O 1
ATOM 518 N N . LYS A 1 65 ? -10.883 54.156 4.426 1 40.62 65 LYS A N 1
ATOM 519 C CA . LYS A 1 65 ? -11.938 54.812 3.68 1 40.62 65 LYS A CA 1
ATOM 520 C C . LYS A 1 65 ? -11.484 55.156 2.26 1 40.62 65 LYS A C 1
ATOM 522 O O . LYS A 1 65 ? -12.047 56.031 1.609 1 40.62 65 LYS A O 1
ATOM 527 N N . GLU A 1 66 ? -10.172 54.812 1.91 1 40.47 66 GLU A N 1
ATOM 528 C CA . GLU A 1 66 ? -9.805 55.219 0.553 1 40.47 66 GLU A CA 1
ATOM 529 C C . GLU A 1 66 ? -10.469 54.312 -0.481 1 40.47 66 GLU A C 1
ATOM 531 O O . GLU A 1 66 ? -10.773 53.125 -0.194 1 40.47 66 GLU A O 1
ATOM 536 N N . ALA A 1 67 ? -11.125 54.875 -1.544 1 46.41 67 ALA A N 1
ATOM 537 C CA . ALA A 1 67 ? -11.859 54.281 -2.654 1 46.41 67 ALA A CA 1
ATOM 538 C C . ALA A 1 67 ? -11.086 53.125 -3.26 1 46.41 67 ALA A C 1
ATOM 540 O O . ALA A 1 67 ? -9.914 53.281 -3.621 1 46.41 67 ALA A O 1
ATOM 541 N N . GLN A 1 68 ? -11.297 51.969 -2.875 1 50.66 68 GLN A N 1
ATOM 542 C CA . GLN A 1 68 ? -10.617 50.812 -3.457 1 50.66 68 GLN A CA 1
ATOM 543 C C . GLN A 1 68 ? -10.688 50.844 -4.98 1 50.66 68 GLN A C 1
ATOM 545 O O . GLN A 1 68 ? -11.727 51.156 -5.559 1 50.66 68 GLN A O 1
ATOM 550 N N . THR A 1 69 ? -9.57 51.125 -5.629 1 59.94 69 THR A N 1
ATOM 551 C CA . THR A 1 69 ? -9.539 51.25 -7.082 1 59.94 69 THR A CA 1
ATOM 552 C C . THR A 1 69 ? -9.602 49.875 -7.75 1 59.94 69 THR A C 1
ATOM 554 O O . THR A 1 69 ? -9.102 48.875 -7.203 1 59.94 69 THR A O 1
ATOM 557 N N . CYS A 1 70 ? -10.43 49.656 -8.773 1 62.03 70 CYS A N 1
ATOM 558 C CA . CYS A 1 70 ? -10.602 48.438 -9.562 1 62.03 70 CYS A CA 1
ATOM 559 C C . CYS A 1 70 ? -9.281 48 -10.188 1 62.03 70 CYS A C 1
ATOM 561 O O . CYS A 1 70 ? -8.641 48.781 -10.898 1 62.03 70 CYS A O 1
ATOM 563 N N . ILE A 1 71 ? -8.711 46.969 -9.789 1 63 71 ILE A N 1
ATOM 564 C CA . ILE A 1 71 ? -7.453 46.5 -10.352 1 63 71 ILE A CA 1
ATOM 565 C C . ILE A 1 71 ? -7.738 45.562 -11.531 1 63 71 ILE A C 1
ATOM 567 O O . ILE A 1 71 ? -6.824 45.188 -12.266 1 63 71 ILE A O 1
ATOM 571 N N . CYS A 1 72 ? -9.047 45.219 -11.727 1 64.75 72 CYS A N 1
ATOM 572 C CA . CYS A 1 72 ? -9.367 44.219 -12.766 1 64.75 72 CYS A CA 1
ATOM 573 C C . CYS A 1 72 ? -9.852 44.906 -14.031 1 64.75 72 CYS A C 1
ATOM 575 O O . CYS A 1 72 ? -9.906 44.281 -15.102 1 64.75 72 CYS A O 1
ATOM 577 N N . GLY A 1 73 ? -10.125 46.25 -13.992 1 65.5 73 GLY A N 1
ATOM 578 C CA . GLY A 1 73 ? -10.547 47.062 -15.109 1 65.5 73 GLY A CA 1
ATOM 579 C C . GLY A 1 73 ? -12.008 46.875 -15.492 1 65.5 73 GLY A C 1
ATOM 580 O O . GLY A 1 73 ? -12.5 47.469 -16.438 1 65.5 73 GLY A O 1
ATOM 581 N N . PHE A 1 74 ? -12.672 45.969 -14.812 1 68.88 74 PHE A N 1
ATOM 582 C CA . PHE A 1 74 ? -14.039 45.656 -15.211 1 68.88 74 PHE A CA 1
ATOM 583 C C . PHE A 1 74 ? -15.039 46.438 -14.367 1 68.88 74 PHE A C 1
ATOM 585 O O . PHE A 1 74 ? -16.234 46.469 -14.672 1 68.88 74 PHE A O 1
ATOM 592 N N . HIS A 1 75 ? -14.617 47 -13.219 1 66.81 75 HIS A N 1
ATOM 593 C CA . HIS A 1 75 ? -15.508 47.781 -12.375 1 66.81 75 HIS A CA 1
ATOM 594 C C . HIS A 1 75 ? -15.477 49.25 -12.781 1 66.81 75 HIS A C 1
ATOM 596 O O . HIS A 1 75 ? -14.406 49.844 -12.922 1 66.81 75 HIS A O 1
ATOM 602 N N . LYS A 1 76 ? -16.516 49.75 -13.398 1 52.41 76 LYS A N 1
ATOM 603 C CA . LYS A 1 76 ? -16.656 51.125 -13.875 1 52.41 76 LYS A CA 1
ATOM 604 C C . LYS A 1 76 ? -16.641 52.125 -12.711 1 52.41 76 LYS A C 1
ATOM 606 O O . LYS A 1 76 ? -17.438 52 -11.781 1 52.41 76 LYS A O 1
ATOM 611 N N . VAL A 1 77 ? -15.672 52.719 -12.438 1 45.72 77 VAL A N 1
ATOM 612 C CA . VAL A 1 77 ? -15.68 53.844 -11.508 1 45.72 77 VAL A CA 1
ATOM 613 C C . VAL A 1 77 ? -16.656 54.938 -12 1 45.72 77 VAL A C 1
ATOM 615 O O . VAL A 1 77 ? -16.516 55.406 -13.125 1 45.72 77 VAL A O 1
ATOM 618 N N . HIS A 1 78 ? -17.938 55.062 -11.609 1 36.97 78 HIS A N 1
ATOM 619 C CA . HIS A 1 78 ? -18.766 56.219 -11.961 1 36.97 78 HIS A CA 1
ATOM 620 C C . HIS A 1 78 ? -18.062 57.531 -11.633 1 36.97 78 HIS A C 1
ATOM 622 O O . HIS A 1 78 ? -17.562 57.688 -10.523 1 36.97 78 HIS A O 1
ATOM 628 N N . PRO A 1 79 ? -17.672 58.281 -12.461 1 33.75 79 PRO A N 1
ATOM 629 C CA . PRO A 1 79 ? -17.094 59.625 -12.188 1 33.75 79 PRO A CA 1
ATOM 630 C C . PRO A 1 79 ? -17.984 60.469 -11.273 1 33.75 79 PRO A C 1
ATOM 632 O O . PRO A 1 79 ? -19.203 60.312 -11.281 1 33.75 79 PRO A O 1
ATOM 635 N N . PRO A 1 80 ? -17.594 61.062 -10.219 1 32.31 80 PRO A N 1
ATOM 636 C CA . PRO A 1 80 ? -18.453 61.938 -9.414 1 32.31 80 PRO A CA 1
ATOM 637 C C . PRO A 1 80 ? -19.219 62.938 -10.258 1 32.31 80 PRO A C 1
ATOM 639 O O . PRO A 1 80 ? -18.688 63.469 -11.242 1 32.31 80 PRO A O 1
ATOM 642 N N . VAL A 1 81 ? -20.562 62.906 -10.391 1 28.55 81 VAL A N 1
ATOM 643 C CA . VAL A 1 81 ? -21.469 63.812 -11.094 1 28.55 81 VAL A CA 1
ATOM 644 C C . VAL A 1 81 ? -21.188 65.25 -10.68 1 28.55 81 VAL A C 1
ATOM 646 O O . VAL A 1 81 ? -21.188 65.562 -9.492 1 28.55 81 VAL A O 1
ATOM 649 N N . THR A 1 82 ? -20.484 66.062 -11.359 1 27.12 82 THR A N 1
ATOM 650 C CA . THR A 1 82 ? -20.297 67.5 -11.234 1 27.12 82 THR A CA 1
ATOM 651 C C . THR A 1 82 ? -21.641 68.25 -11.312 1 27.12 82 THR A C 1
ATOM 653 O O . THR A 1 82 ? -22.266 68.25 -12.375 1 27.12 82 THR A O 1
ATOM 656 N N . GLY A 1 83 ? -22.609 68.25 -10.227 1 23.81 83 GLY A N 1
ATOM 657 C CA . GLY A 1 83 ? -23.828 69.062 -10.133 1 23.81 83 GLY A CA 1
ATOM 658 C C . GLY A 1 83 ? -23.609 70.562 -10.367 1 23.81 83 GLY A C 1
ATOM 659 O O . GLY A 1 83 ? -22.641 71.125 -9.883 1 23.81 83 GLY A O 1
ATOM 660 N N . GLU A 1 84 ? -24.172 71.188 -11.367 1 24.77 84 GLU A N 1
ATOM 661 C CA . GLU A 1 84 ? -24.297 72.625 -11.688 1 24.77 84 GLU A CA 1
ATOM 662 C C . GLU A 1 84 ? -25.031 73.375 -10.586 1 24.77 84 GLU A C 1
ATOM 664 O O . GLU A 1 84 ? -26.078 72.938 -10.125 1 24.77 84 GLU A O 1
ATOM 669 N N . ALA A 1 85 ? -24.484 74.438 -9.945 1 27.48 85 ALA A N 1
ATOM 670 C CA . ALA A 1 85 ? -24.719 75.375 -8.867 1 27.48 85 ALA A CA 1
ATOM 671 C C . ALA A 1 85 ? -25.891 76.312 -9.195 1 27.48 85 ALA A C 1
ATOM 673 O O . ALA A 1 85 ? -25.734 77.312 -9.875 1 27.48 85 ALA A O 1
ATOM 674 N N . SER A 1 86 ? -27.125 76 -9.672 1 22.59 86 SER A N 1
ATOM 675 C CA . SER A 1 86 ? -28.109 77.062 -9.844 1 22.59 86 SER A CA 1
ATOM 676 C C . SER A 1 86 ? -28.469 77.688 -8.508 1 22.59 86 SER A C 1
ATOM 678 O O . SER A 1 86 ? -28.531 77.062 -7.48 1 22.59 86 SER A O 1
ATOM 680 N N . GLN A 1 87 ? -28.656 79.188 -8.305 1 22.44 87 GLN A N 1
ATOM 681 C CA . GLN A 1 87 ? -28.625 80.312 -7.379 1 22.44 87 GLN A CA 1
ATOM 682 C C . GLN A 1 87 ? -29.875 80.375 -6.52 1 22.44 87 GLN A C 1
ATOM 684 O O . GLN A 1 87 ? -30.047 81.312 -5.715 1 22.44 87 GLN A O 1
ATOM 689 N N . SER A 1 88 ? -30.891 79.625 -6.531 1 22.67 88 SER A N 1
ATOM 690 C CA . SER A 1 88 ? -32.156 80.125 -6.008 1 22.67 88 SER A CA 1
ATOM 691 C C . SER A 1 88 ? -32.031 80.562 -4.543 1 22.67 88 SER A C 1
ATOM 693 O O . SER A 1 88 ? -31.172 80 -3.82 1 22.67 88 SER A O 1
ATOM 695 N N . THR A 1 89 ? -32.719 81.688 -4.109 1 24.88 89 THR A N 1
ATOM 696 C CA . THR A 1 89 ? -32.844 82.688 -3.031 1 24.88 89 THR A CA 1
ATOM 697 C C . THR A 1 89 ? -33.219 82 -1.718 1 24.88 89 THR A C 1
ATOM 699 O O . THR A 1 89 ? -34.125 81.188 -1.672 1 24.88 89 THR A O 1
ATOM 702 N N . PRO A 1 90 ? -32.312 82.125 -0.71 1 23.44 90 PRO A N 1
ATOM 703 C CA . PRO A 1 90 ? -32.281 81.375 0.577 1 23.44 90 PRO A CA 1
ATOM 704 C C . PRO A 1 90 ? -33.375 81.875 1.53 1 23.44 90 PRO A C 1
ATOM 706 O O . PRO A 1 90 ? -33.375 83.062 1.928 1 23.44 90 PRO A O 1
ATOM 709 N N . ALA A 1 91 ? -34.719 81.75 1.104 1 24.42 91 ALA A N 1
ATOM 710 C CA . ALA A 1 91 ? -35.75 82.25 2.008 1 24.42 91 ALA A CA 1
ATOM 711 C C . ALA A 1 91 ? -35.438 81.875 3.455 1 24.42 91 ALA A C 1
ATOM 713 O O . ALA A 1 91 ? -34.75 80.875 3.713 1 24.42 91 ALA A O 1
ATOM 714 N N . GLN A 1 92 ? -35.625 82.75 4.406 1 23.48 92 GLN A N 1
ATOM 715 C CA . GLN A 1 92 ? -35.281 83.125 5.781 1 23.48 92 GLN A CA 1
ATOM 716 C C . GLN A 1 92 ? -35.812 82.062 6.762 1 23.48 92 GLN A C 1
ATOM 718 O O . GLN A 1 92 ? -35.594 82.188 7.973 1 23.48 92 GLN A O 1
ATOM 723 N N . SER A 1 93 ? -36.594 81.125 6.281 1 22.75 93 SER A N 1
ATOM 724 C CA . SER A 1 93 ? -37.5 80.625 7.32 1 22.75 93 SER A CA 1
ATOM 725 C C . SER A 1 93 ? -36.719 80.188 8.555 1 22.75 93 SER A C 1
ATOM 727 O O . SER A 1 93 ? -35.562 79.812 8.461 1 22.75 93 SER A O 1
ATOM 729 N N . THR A 1 94 ? -37.219 80.438 9.75 1 25.09 94 THR A N 1
ATOM 730 C CA . THR A 1 94 ? -36.875 80.438 11.172 1 25.09 94 THR A CA 1
ATOM 731 C C . THR A 1 94 ? -36.312 79.062 11.586 1 25.09 94 THR A C 1
ATOM 733 O O . THR A 1 94 ? -36.781 78.062 11.117 1 25.09 94 THR A O 1
ATOM 736 N N . PRO A 1 95 ? -35.094 79 12.156 1 23.98 95 PRO A N 1
ATOM 737 C CA . PRO A 1 95 ? -34.094 78 12.391 1 23.98 95 PRO A CA 1
ATOM 738 C C . PRO A 1 95 ? -34.562 76.875 13.336 1 23.98 95 PRO A C 1
ATOM 740 O O . PRO A 1 95 ? -33.75 76.125 13.828 1 23.98 95 PRO A O 1
ATOM 743 N N . SER A 1 96 ? -35.875 76.438 13.25 1 22.44 96 SER A N 1
ATOM 744 C CA . SER A 1 96 ? -36.375 75.688 14.406 1 22.44 96 SER A CA 1
ATOM 745 C C . SER A 1 96 ? -35.438 74.562 14.797 1 22.44 96 SER A C 1
ATOM 747 O O . SER A 1 96 ? -34.719 74.062 13.945 1 22.44 96 SER A O 1
ATOM 749 N N . VAL A 1 97 ? -35.094 74.312 16.141 1 24.45 97 VAL A N 1
ATOM 750 C CA . VAL A 1 97 ? -34.156 73.688 17.016 1 24.45 97 VAL A CA 1
ATOM 751 C C . VAL A 1 97 ? -34.156 72.188 16.719 1 24.45 97 VAL A C 1
ATOM 753 O O . VAL A 1 97 ? -34.844 71.375 17.406 1 24.45 97 VAL A O 1
ATOM 756 N N . SER A 1 98 ? -34.438 71.688 15.562 1 20.14 98 SER A N 1
ATOM 757 C CA . SER A 1 98 ? -34.969 70.312 15.391 1 20.14 98 SER A CA 1
ATOM 758 C C . SER A 1 98 ? -33.969 69.25 15.891 1 20.14 98 SER A C 1
ATOM 760 O O . SER A 1 98 ? -32.781 69.5 15.938 1 20.14 98 SER A O 1
ATOM 762 N N . ASP A 1 99 ? -34.5 68 16.234 1 23.53 99 ASP A N 1
ATOM 763 C CA . ASP A 1 99 ? -34.125 66.875 17.109 1 23.53 99 ASP A CA 1
ATOM 764 C C . ASP A 1 99 ? -32.812 66.25 16.656 1 23.53 99 ASP A C 1
ATOM 766 O O . ASP A 1 99 ? -32.438 66.375 15.492 1 23.53 99 ASP A O 1
ATOM 770 N N . VAL A 1 100 ? -31.906 65.938 17.594 1 24.08 100 VAL A N 1
ATOM 771 C CA . VAL A 1 100 ? -30.547 65.438 17.766 1 24.08 100 VAL A CA 1
ATOM 772 C C . VAL A 1 100 ? -30.328 64.188 16.906 1 24.08 100 VAL A C 1
ATOM 774 O O . VAL A 1 100 ? -31.094 63.219 17 1 24.08 100 VAL A O 1
ATOM 777 N N . SER A 1 101 ? -29.828 64.25 15.75 1 23.34 101 SER A N 1
ATOM 778 C CA . SER A 1 101 ? -29.594 63.312 14.633 1 23.34 101 SER A CA 1
ATOM 779 C C . SER A 1 101 ? -28.859 62.062 15.102 1 23.34 101 SER A C 1
ATOM 781 O O . SER A 1 101 ? -27.797 62.156 15.719 1 23.34 101 SER A O 1
ATOM 783 N N . CYS A 1 102 ? -29.625 60.938 15.398 1 23.95 102 CYS A N 1
ATOM 784 C CA . CYS A 1 102 ? -29.25 59.656 15.969 1 23.95 102 CYS A CA 1
ATOM 785 C C . CYS A 1 102 ? -28.016 59.094 15.266 1 23.95 102 CYS A C 1
ATOM 787 O O . CYS A 1 102 ? -27.875 59.25 14.055 1 23.95 102 CYS A O 1
ATOM 789 N N . PRO A 1 103 ? -26.906 58.844 16.016 1 24.78 103 PRO A N 1
ATOM 790 C CA . PRO A 1 103 ? -25.594 58.406 15.57 1 24.78 103 PRO A CA 1
ATOM 791 C C . PRO A 1 103 ? -25.672 57.281 14.547 1 24.78 103 PRO A C 1
ATOM 793 O O . PRO A 1 103 ? -26.672 56.531 14.5 1 24.78 103 PRO A O 1
ATOM 796 N N . ALA A 1 104 ? -25.078 57.469 13.422 1 27.77 104 ALA A N 1
ATOM 797 C CA . ALA A 1 104 ? -24.969 56.594 12.25 1 27.77 104 ALA A CA 1
ATOM 798 C C . ALA A 1 104 ? -24.766 55.125 12.656 1 27.77 104 ALA A C 1
ATOM 800 O O . ALA A 1 104 ? -23.828 54.812 13.406 1 27.77 104 ALA A O 1
ATOM 801 N N . LYS A 1 105 ? -25.875 54.406 12.734 1 28.55 105 LYS A N 1
ATOM 802 C CA . LYS A 1 105 ? -25.938 53 13.078 1 28.55 105 LYS A CA 1
ATOM 803 C C . LYS A 1 105 ? -24.891 52.188 12.32 1 28.55 105 LYS A C 1
ATOM 805 O O . LYS A 1 105 ? -24.672 52.406 11.125 1 28.55 105 LYS A O 1
ATOM 810 N N . ARG A 1 106 ? -23.906 51.656 13.062 1 30.61 106 ARG A N 1
ATOM 811 C CA . ARG A 1 106 ? -22.859 50.719 12.664 1 30.61 106 ARG A CA 1
ATOM 812 C C . ARG A 1 106 ? -23.406 49.688 11.695 1 30.61 106 ARG A C 1
ATOM 814 O O . ARG A 1 106 ? -24.5 49.156 11.898 1 30.61 106 ARG A O 1
ATOM 821 N N . PRO A 1 107 ? -23.062 49.875 10.414 1 28.48 107 PRO A N 1
ATOM 822 C CA . PRO A 1 107 ? -23.625 48.938 9.438 1 28.48 107 PRO A CA 1
ATOM 823 C C . PRO A 1 107 ? -23.688 47.5 9.961 1 28.48 107 PRO A C 1
ATOM 825 O O . PRO A 1 107 ? -22.828 47.094 10.75 1 28.48 107 PRO A O 1
ATOM 828 N N . LYS A 1 108 ? -24.891 47 10.062 1 29.44 108 LYS A N 1
ATOM 829 C CA . LYS A 1 108 ? -25.219 45.656 10.547 1 29.44 108 LYS A CA 1
ATOM 830 C C . LYS A 1 108 ? -24.312 44.625 9.891 1 29.44 108 LYS A C 1
ATOM 832 O O . LYS A 1 108 ? -24.203 44.562 8.664 1 29.44 108 LYS A O 1
ATOM 837 N N . LEU A 1 109 ? -23.234 44.219 10.602 1 30.08 109 LEU A N 1
ATOM 838 C CA . LEU A 1 109 ? -22.375 43.094 10.25 1 30.08 109 LEU A CA 1
ATOM 839 C C . LEU A 1 109 ? -23.188 41.906 9.695 1 30.08 109 LEU A C 1
ATOM 841 O O . LEU A 1 109 ? -24.141 41.469 10.328 1 30.08 109 LEU A O 1
ATOM 845 N N . THR A 1 110 ? -23.656 42.094 8.414 1 28.72 110 THR A N 1
ATOM 846 C CA . THR A 1 110 ? -24.422 41 7.848 1 28.72 110 THR A CA 1
ATOM 847 C C . THR A 1 110 ? -23.688 39.688 8.031 1 28.72 110 THR A C 1
ATOM 849 O O . THR A 1 110 ? -22.453 39.656 8.125 1 28.72 110 THR A O 1
ATOM 852 N N . LEU A 1 111 ? -24.469 38.688 8.469 1 28.47 111 LEU A N 1
ATOM 853 C CA . LEU A 1 111 ? -24.141 37.344 8.883 1 28.47 111 LEU A CA 1
ATOM 854 C C . LEU A 1 111 ? -23.344 36.625 7.793 1 28.47 111 LEU A C 1
ATOM 856 O O . LEU A 1 111 ? -22.734 35.562 8.055 1 28.47 111 LEU A O 1
ATOM 860 N N . SER A 1 112 ? -23.609 37.094 6.52 1 30.05 112 SER A N 1
ATOM 861 C CA . SER A 1 112 ? -23.016 36.312 5.465 1 30.05 112 SER A CA 1
ATOM 862 C C . SER A 1 112 ? -21.5 36.281 5.578 1 30.05 112 SER A C 1
ATOM 864 O O . SER A 1 112 ? -20.828 35.438 4.969 1 30.05 112 SER A O 1
ATOM 866 N N . MET A 1 113 ? -20.969 37.312 6.113 1 28.3 113 MET A N 1
ATOM 867 C CA . MET A 1 113 ? -19.516 37.438 6.188 1 28.3 113 MET A CA 1
ATOM 868 C C . MET A 1 113 ? -18.938 36.375 7.102 1 28.3 113 MET A C 1
ATOM 870 O O . MET A 1 113 ? -17.734 36.094 7.039 1 28.3 113 MET A O 1
ATOM 874 N N . PHE A 1 114 ? -19.75 36.156 8.18 1 27.81 114 PHE A N 1
ATOM 875 C CA . PHE A 1 114 ? -19.281 35.219 9.195 1 27.81 114 PHE A CA 1
ATOM 876 C C . PHE A 1 114 ? -19.609 33.781 8.797 1 27.81 114 PHE A C 1
ATOM 878 O O . PHE A 1 114 ? -19.281 32.844 9.508 1 27.81 114 PHE A O 1
ATOM 885 N N . GLU A 1 115 ? -20.625 33.688 7.883 1 29.62 115 GLU A N 1
ATOM 886 C CA . GLU A 1 115 ? -20.984 32.312 7.605 1 29.62 115 GLU A CA 1
ATOM 887 C C . GLU A 1 115 ? -19.891 31.594 6.812 1 29.62 115 GLU A C 1
ATOM 889 O O . GLU A 1 115 ? -19.844 30.375 6.773 1 29.62 115 GLU A O 1
ATOM 894 N N . LYS A 1 116 ? -19.281 32.375 5.84 1 28.53 116 LYS A N 1
ATOM 895 C CA . LYS A 1 116 ? -18.344 31.656 4.973 1 28.53 116 LYS A CA 1
ATOM 896 C C . LYS A 1 116 ? -17.031 31.359 5.691 1 28.53 116 LYS A C 1
ATOM 898 O O . LYS A 1 116 ? -16.484 32.219 6.363 1 28.53 116 LYS A O 1
ATOM 903 N N . SER A 1 117 ? -16.906 30.078 6.066 1 28.28 117 SER A N 1
ATOM 904 C CA . SER A 1 117 ? -15.664 29.578 6.664 1 28.28 117 SER A CA 1
ATOM 905 C C . SER A 1 117 ? -14.445 30.109 5.918 1 28.28 117 SER A C 1
ATOM 907 O O . SER A 1 117 ? -14.297 29.875 4.719 1 28.28 117 SER A O 1
ATOM 909 N N . ARG A 1 118 ? -14.195 31.391 6.008 1 25.86 118 ARG A N 1
ATOM 910 C CA . ARG A 1 118 ? -13.039 31.969 5.336 1 25.86 118 ARG A CA 1
ATOM 911 C C . ARG A 1 118 ? -11.812 31.078 5.48 1 25.86 118 ARG A C 1
ATOM 913 O O . ARG A 1 118 ? -10.773 31.344 4.863 1 25.86 118 ARG A O 1
ATOM 920 N N . PHE A 1 119 ? -11.602 30.703 6.797 1 25.75 119 PHE A N 1
ATOM 921 C CA . PHE A 1 119 ? -10.281 30.141 7.02 1 25.75 119 PHE A CA 1
ATOM 922 C C . PHE A 1 119 ? -10.117 28.828 6.262 1 25.75 119 PHE A C 1
ATOM 924 O O . PHE A 1 119 ? -10.828 27.844 6.535 1 25.75 119 PHE A O 1
ATOM 931 N N . GLY A 1 120 ? -10.016 28.922 4.996 1 26.97 120 GLY A N 1
ATOM 932 C CA . GLY A 1 120 ? -9.625 27.781 4.168 1 26.97 120 GLY A CA 1
ATOM 933 C C . GLY A 1 120 ? -8.609 26.891 4.832 1 26.97 120 GLY A C 1
ATOM 934 O O . GLY A 1 120 ? -7.906 26.125 4.16 1 26.97 120 GLY A O 1
ATOM 935 N N . GLY A 1 121 ? -8.094 27.312 6.109 1 25.38 121 GLY A N 1
ATOM 936 C CA . GLY A 1 121 ? -7.066 26.438 6.652 1 25.38 121 GLY A CA 1
ATOM 937 C C . GLY A 1 121 ? -7.562 25.031 6.918 1 25.38 121 GLY A C 1
ATOM 938 O O . GLY A 1 121 ? -8.758 24.828 7.156 1 25.38 121 GLY A O 1
ATOM 939 N N . SER A 1 122 ? -7.141 24.109 6.121 1 25.98 122 SER A N 1
ATOM 940 C CA . SER A 1 122 ? -7.48 22.703 6.293 1 25.98 122 SER A CA 1
ATOM 941 C C . SER A 1 122 ? -7.457 22.312 7.766 1 25.98 122 SER A C 1
ATOM 943 O O . SER A 1 122 ? -6.449 22.5 8.445 1 25.98 122 SER A O 1
ATOM 945 N N . HIS A 1 123 ? -8.531 22.531 8.445 1 25.98 123 HIS A N 1
ATOM 946 C CA . HIS A 1 123 ? -8.875 22.172 9.82 1 25.98 123 HIS A CA 1
ATOM 947 C C . HIS A 1 123 ? -8.492 20.719 10.125 1 25.98 123 HIS A C 1
ATOM 949 O O . HIS A 1 123 ? -8.852 20.188 11.172 1 25.98 123 HIS A O 1
ATOM 955 N N . VAL A 1 124 ? -8.094 19.984 9.133 1 27.27 124 VAL A N 1
ATOM 956 C CA . VAL A 1 124 ? -7.961 18.578 9.477 1 27.27 124 VAL A CA 1
ATOM 957 C C . VAL A 1 124 ? -6.992 18.422 10.648 1 27.27 124 VAL A C 1
ATOM 959 O O . VAL A 1 124 ? -7.039 17.422 11.375 1 27.27 124 VAL A O 1
ATOM 962 N N . ALA A 1 125 ? -6.031 19.391 10.828 1 27.34 125 ALA A N 1
ATOM 963 C CA . ALA A 1 125 ? -5.027 19.109 11.859 1 27.34 125 ALA A CA 1
ATOM 964 C C . ALA A 1 125 ? -5.594 19.359 13.25 1 27.34 125 ALA A C 1
ATOM 966 O O . ALA A 1 125 ? -4.938 19.062 14.258 1 27.34 125 ALA A O 1
ATOM 967 N N . ALA A 1 126 ? -6.645 20.172 13.359 1 25.47 126 ALA A N 1
ATOM 968 C CA . ALA A 1 126 ? -6.977 20.672 14.695 1 25.47 126 ALA A CA 1
ATOM 969 C C . ALA A 1 126 ? -7.477 19.547 15.594 1 25.47 126 ALA A C 1
ATOM 971 O O . ALA A 1 126 ? -7.531 19.703 16.812 1 25.47 126 ALA A O 1
ATOM 972 N N . VAL A 1 127 ? -8.133 18.641 15.07 1 27.23 127 VAL A N 1
ATOM 973 C CA . VAL A 1 127 ? -8.977 17.891 16 1 27.23 127 VAL A CA 1
ATOM 974 C C . VAL A 1 127 ? -8.102 17.031 16.922 1 27.23 127 VAL A C 1
ATOM 976 O O . VAL A 1 127 ? -8.609 16.172 17.641 1 27.23 127 VAL A O 1
ATOM 979 N N . LYS A 1 128 ? -6.789 17.062 16.766 1 27.09 128 LYS A N 1
ATOM 980 C CA . LYS A 1 128 ? -6.305 16.125 17.766 1 27.09 128 LYS A CA 1
ATOM 981 C C . LYS A 1 128 ? -6.457 16.688 19.172 1 27.09 128 LYS A C 1
ATOM 983 O O . LYS A 1 128 ? -5.871 17.734 19.5 1 27.09 128 LYS A O 1
ATOM 988 N N . PRO A 1 129 ? -7.684 16.484 19.781 1 23.19 129 PRO A N 1
ATOM 989 C CA . PRO A 1 129 ? -7.77 17 21.156 1 23.19 129 PRO A CA 1
ATOM 990 C C . PRO A 1 129 ? -6.543 16.641 22 1 23.19 129 PRO A C 1
ATOM 992 O O . PRO A 1 129 ? -5.902 15.609 21.75 1 23.19 129 PRO A O 1
ATOM 995 N N . ASN A 1 130 ? -5.922 17.625 22.406 1 23.19 130 ASN A N 1
ATOM 996 C CA . ASN A 1 130 ? -4.902 17.5 23.438 1 23.19 130 ASN A CA 1
ATOM 997 C C . ASN A 1 130 ? -5.438 16.766 24.672 1 23.19 130 ASN A C 1
ATOM 999 O O . ASN A 1 130 ? -6.18 17.359 25.469 1 23.19 130 ASN A O 1
ATOM 1003 N N . LEU A 1 131 ? -6.012 15.586 24.562 1 21.48 131 LEU A N 1
ATOM 1004 C CA . LEU A 1 131 ? -6.586 14.82 25.656 1 21.48 131 LEU A CA 1
ATOM 1005 C C . LEU A 1 131 ? -5.633 14.773 26.844 1 21.48 131 LEU A C 1
ATOM 1007 O O . LEU A 1 131 ? -4.504 14.297 26.734 1 21.48 131 LEU A O 1
ATOM 1011 N N . SER A 1 132 ? -5.75 15.773 27.688 1 20.38 132 SER A N 1
ATOM 1012 C CA . SER A 1 132 ? -5.098 15.875 29 1 20.38 132 SER A CA 1
ATOM 1013 C C . SER A 1 132 ? -5.426 14.672 29.875 1 20.38 132 SER A C 1
ATOM 1015 O O . SER A 1 132 ? -6.598 14.383 30.125 1 20.38 132 SER A O 1
ATOM 1017 N N . THR A 1 133 ? -4.832 13.602 29.703 1 22.36 133 THR A N 1
ATOM 1018 C CA . THR A 1 133 ? -5.051 12.391 30.469 1 22.36 133 THR A CA 1
ATOM 1019 C C . THR A 1 133 ? -4.973 12.68 31.969 1 22.36 133 THR A C 1
ATOM 1021 O O . THR A 1 133 ? -4 13.273 32.438 1 22.36 133 THR A O 1
ATOM 1024 N N . GLN A 1 134 ? -6.105 12.891 32.531 1 19.08 134 GLN A N 1
ATOM 1025 C CA . GLN A 1 134 ? -6.293 13.078 33.969 1 19.08 134 GLN A CA 1
ATOM 1026 C C . GLN A 1 134 ? -5.539 12.023 34.781 1 19.08 134 GLN A C 1
ATOM 1028 O O . GLN A 1 134 ? -5.586 10.836 34.438 1 19.08 134 GLN A O 1
ATOM 1033 N N . ARG A 1 135 ? -4.59 12.477 35.469 1 20.52 135 ARG A N 1
ATOM 1034 C CA . ARG A 1 135 ? -3.654 11.82 36.406 1 20.52 135 ARG A CA 1
ATOM 1035 C C . ARG A 1 135 ? -4.398 11.031 37.469 1 20.52 135 ARG A C 1
ATOM 1037 O O . ARG A 1 135 ? -5.16 11.609 38.25 1 20.52 135 ARG A O 1
ATOM 1044 N N . LYS A 1 136 ? -4.812 9.797 37.125 1 19.66 136 LYS A N 1
ATOM 1045 C CA . LYS A 1 136 ? -5.469 8.992 38.156 1 19.66 136 LYS A CA 1
ATOM 1046 C C . LYS A 1 136 ? -4.645 8.961 39.438 1 19.66 136 LYS A C 1
ATOM 1048 O O . LYS A 1 136 ? -3.439 8.703 39.406 1 19.66 136 LYS A O 1
ATOM 1053 N N . THR A 1 137 ? -5.129 9.539 40.469 1 18.7 137 THR A N 1
ATOM 1054 C CA . THR A 1 137 ? -4.699 9.633 41.875 1 18.7 137 THR A CA 1
ATOM 1055 C C . THR A 1 137 ? -4.609 8.242 42.5 1 18.7 137 THR A C 1
ATOM 1057 O O . THR A 1 137 ? -5.598 7.512 42.531 1 18.7 137 THR A O 1
ATOM 1060 N N . SER A 1 138 ? -3.516 7.602 42.312 1 18.53 138 SER A N 1
ATOM 1061 C CA . SER A 1 138 ? -3.26 6.273 42.875 1 18.53 138 SER A CA 1
ATOM 1062 C C . SER A 1 138 ? -3.451 6.266 44.375 1 18.53 138 SER A C 1
ATOM 1064 O O . SER A 1 138 ? -2.744 6.969 45.094 1 18.53 138 SER A O 1
ATOM 1066 N N . GLN A 1 139 ? -4.73 6.215 44.781 1 17.05 139 GLN A N 1
ATOM 1067 C CA . GLN A 1 139 ? -5.039 6.129 46.219 1 17.05 139 GLN A CA 1
ATOM 1068 C C . GLN A 1 139 ? -4.324 4.945 46.875 1 17.05 139 GLN A C 1
ATOM 1070 O O . GLN A 1 139 ? -4.211 3.877 46.25 1 17.05 139 GLN A O 1
ATOM 1075 N N . MET A 1 140 ? -3.537 5.152 47.906 1 17.58 140 MET A N 1
ATOM 1076 C CA . MET A 1 140 ? -2.703 4.375 48.812 1 17.58 140 MET A CA 1
ATOM 1077 C C . MET A 1 140 ? -3.551 3.406 49.656 1 17.58 140 MET A C 1
ATOM 1079 O O . MET A 1 140 ? -3.838 3.662 50.812 1 17.58 140 MET A O 1
ATOM 1083 N N . LEU A 1 141 ? -4.66 2.82 49.062 1 15.99 141 LEU A N 1
ATOM 1084 C CA . LEU A 1 141 ? -5.422 2.254 50.156 1 15.99 141 LEU A CA 1
ATOM 1085 C C . LEU A 1 141 ? -4.562 1.295 50.969 1 15.99 141 LEU A C 1
ATOM 1087 O O . LEU A 1 141 ? -3.746 0.556 50.438 1 15.99 141 LEU A O 1
ATOM 1091 N N . GLU A 1 142 ? -4.742 1.301 52.375 1 16.53 142 GLU A N 1
ATOM 1092 C CA . GLU A 1 142 ? -4.152 0.841 53.625 1 16.53 142 GLU A CA 1
ATOM 1093 C C . GLU A 1 142 ? -4.289 -0.671 53.781 1 16.53 142 GLU A C 1
ATOM 1095 O O . GLU A 1 142 ? -3.307 -1.365 54.031 1 16.53 142 GLU A O 1
ATOM 1100 N N . HIS A 1 143 ? -5.551 -1.188 54.25 1 15.62 143 HIS A N 1
ATOM 1101 C CA . HIS A 1 143 ? -5.598 -1.826 55.562 1 15.62 143 HIS A CA 1
ATOM 1102 C C . HIS A 1 143 ? -5.254 -3.309 55.469 1 15.62 143 HIS A C 1
ATOM 1104 O O . HIS A 1 143 ? -4.914 -3.803 54.375 1 15.62 143 HIS A O 1
ATOM 1110 N N . SER A 1 144 ? -6.277 -4.273 56.031 1 15.95 144 SER A N 1
ATOM 1111 C CA . SER A 1 144 ? -6.352 -5.062 57.25 1 15.95 144 SER A CA 1
ATOM 1112 C C . SER A 1 144 ? -6.074 -6.535 56.969 1 15.95 144 SER A C 1
ATOM 1114 O O . SER A 1 144 ? -6.074 -6.969 55.812 1 15.95 144 SER A O 1
ATOM 1116 N N . SER A 1 145 ? -6.922 -7.465 57.812 1 15.93 145 SER A N 1
ATOM 1117 C CA . SER A 1 145 ? -6.715 -8.531 58.781 1 15.93 145 SER A CA 1
ATOM 1118 C C . SER A 1 145 ? -6.727 -9.898 58.125 1 15.93 145 SER A C 1
ATOM 1120 O O . SER A 1 145 ? -7.039 -10.016 56.938 1 15.93 145 SER A O 1
ATOM 1122 N N . SER A 1 146 ? -7.637 -10.953 58.781 1 15.52 146 SER A N 1
ATOM 1123 C CA . SER A 1 146 ? -7.391 -12.203 59.469 1 15.52 146 SER A CA 1
ATOM 1124 C C . SER A 1 146 ? -7.699 -13.406 58.594 1 15.52 146 SER A C 1
ATOM 1126 O O . SER A 1 146 ? -6.863 -14.305 58.438 1 15.52 146 SER A O 1
ATOM 1128 N N . ALA A 1 147 ? -9.117 -13.945 58.625 1 15.45 147 ALA A N 1
ATOM 1129 C CA . ALA A 1 147 ? -9.5 -15.18 59.312 1 15.45 147 ALA A CA 1
ATOM 1130 C C . ALA A 1 147 ? -9.312 -16.391 58.375 1 15.45 147 ALA A C 1
ATOM 1132 O O . ALA A 1 147 ? -9.195 -16.25 57.156 1 15.45 147 ALA A O 1
ATOM 1133 N N . THR A 1 148 ? -9.984 -17.703 58.844 1 15.36 148 THR A N 1
ATOM 1134 C CA . THR A 1 148 ? -9.766 -19.109 59.156 1 15.36 148 THR A CA 1
ATOM 1135 C C . THR A 1 148 ? -10.281 -20 58 1 15.36 148 THR A C 1
ATOM 1137 O O . THR A 1 148 ? -9.562 -20.875 57.531 1 15.36 148 THR A O 1
ATOM 1140 N N . VAL A 1 149 ? -11.773 -20.281 57.875 1 15.13 149 VAL A N 1
ATOM 1141 C CA . VAL A 1 149 ? -12.234 -21.594 58.344 1 15.13 149 VAL A CA 1
ATOM 1142 C C . VAL A 1 149 ? -12.172 -22.594 57.188 1 15.13 149 VAL A C 1
ATOM 1144 O O . VAL A 1 149 ? -12.047 -22.219 56.031 1 15.13 149 VAL A O 1
ATOM 1147 N N . SER A 1 150 ? -13.445 -23.578 57.031 1 15.15 150 SER A N 1
ATOM 1148 C CA . SER A 1 150 ? -13.789 -24.984 57.281 1 15.15 150 SER A CA 1
ATOM 1149 C C . SER A 1 150 ? -13.961 -25.75 55.969 1 15.15 150 SER A C 1
ATOM 1151 O O . SER A 1 150 ? -14.164 -25.156 54.906 1 15.15 150 SER A O 1
ATOM 1153 N N . CYS A 1 151 ? -14.242 -27.125 56.094 1 15.81 151 CYS A N 1
ATOM 1154 C CA . CYS A 1 151 ? -13.906 -28.422 55.469 1 15.81 151 CYS A CA 1
ATOM 1155 C C . CYS A 1 151 ? -14.859 -28.734 54.312 1 15.81 151 CYS A C 1
ATOM 1157 O O . CYS A 1 151 ? -14.414 -29.141 53.25 1 15.81 151 CYS A O 1
ATOM 1159 N N . PRO A 1 152 ? -16.406 -28.891 54.5 1 15.04 152 PRO A N 1
ATOM 1160 C CA . PRO A 1 152 ? -16.891 -30.266 54.562 1 15.04 152 PRO A CA 1
ATOM 1161 C C . PRO A 1 152 ? -17.188 -30.859 53.188 1 15.04 152 PRO A C 1
ATOM 1163 O O . PRO A 1 152 ? -17.312 -30.125 52.219 1 15.04 152 PRO A O 1
ATOM 1166 N N . PRO A 1 153 ? -17.812 -32.188 53.156 1 15.46 153 PRO A N 1
ATOM 1167 C CA . PRO A 1 153 ? -17.797 -33.5 52.5 1 15.46 153 PRO A CA 1
ATOM 1168 C C . PRO A 1 153 ? -18.828 -33.594 51.375 1 15.46 153 PRO A C 1
ATOM 1170 O O . PRO A 1 153 ? -18.531 -34.125 50.281 1 15.46 153 PRO A O 1
ATOM 1173 N N . SER A 1 154 ? -20.281 -33.188 51.594 1 13.96 154 SER A N 1
ATOM 1174 C CA . SER A 1 154 ? -21.266 -34.281 51.625 1 13.96 154 SER A CA 1
ATOM 1175 C C . SER A 1 154 ? -21.672 -34.688 50.219 1 13.96 154 SER A C 1
ATOM 1177 O O . SER A 1 154 ? -21.375 -33.969 49.25 1 13.96 154 SER A O 1
ATOM 1179 N N . ASP A 1 155 ? -23.125 -34.844 50.062 1 13.8 155 ASP A N 1
ATOM 1180 C CA . ASP A 1 155 ? -24 -36 49.938 1 13.8 155 ASP A CA 1
ATOM 1181 C C . ASP A 1 155 ? -24.359 -36.281 48.5 1 13.8 155 ASP A C 1
ATOM 1183 O O . ASP A 1 155 ? -24.203 -35.438 47.625 1 13.8 155 ASP A O 1
ATOM 1187 N N . PRO A 1 156 ? -25.828 -36.781 48.281 1 14.76 156 PRO A N 1
ATOM 1188 C CA . PRO A 1 156 ? -26.469 -38.062 47.969 1 14.76 156 PRO A CA 1
ATOM 1189 C C . PRO A 1 156 ? -27.031 -38.094 46.531 1 14.76 156 PRO A C 1
ATOM 1191 O O . PRO A 1 156 ? -26.734 -39.031 45.781 1 14.76 156 PRO A O 1
ATOM 1194 N N . HIS A 1 157 ? -28.453 -37.75 46.312 1 14.13 157 HIS A N 1
ATOM 1195 C CA . HIS A 1 157 ? -29.5 -38.719 46.094 1 14.13 157 HIS A CA 1
ATOM 1196 C C . HIS A 1 157 ? -29.812 -38.875 44.594 1 14.13 157 HIS A C 1
ATOM 1198 O O . HIS A 1 157 ? -29.391 -38.031 43.812 1 14.13 157 HIS A O 1
ATOM 1204 N N . PRO A 1 158 ? -31.297 -38.906 44.219 1 14.8 158 PRO A N 1
ATOM 1205 C CA . PRO A 1 158 ? -32.094 -40.094 43.906 1 14.8 158 PRO A CA 1
ATOM 1206 C C . PRO A 1 158 ? -32.375 -40.188 42.406 1 14.8 158 PRO A C 1
ATOM 1208 O O . PRO A 1 158 ? -31.938 -39.344 41.625 1 14.8 158 PRO A O 1
ATOM 1211 N N . PRO A 1 159 ? -33.812 -40.188 41.969 1 14.76 159 PRO A N 1
ATOM 1212 C CA . PRO A 1 159 ? -34.656 -41.312 41.594 1 14.76 159 PRO A CA 1
ATOM 1213 C C . PRO A 1 159 ? -34.938 -41.406 40.094 1 14.76 159 PRO A C 1
ATOM 1215 O O . PRO A 1 159 ? -34.656 -42.406 39.469 1 14.76 159 PRO A O 1
ATOM 1218 N N . PRO A 1 160 ? -36.312 -41.062 39.656 1 14.27 160 PRO A N 1
ATOM 1219 C CA . PRO A 1 160 ? -37.281 -42.094 39.25 1 14.27 160 PRO A CA 1
ATOM 1220 C C . PRO A 1 160 ? -37.406 -42.188 37.719 1 14.27 160 PRO A C 1
ATOM 1222 O O . PRO A 1 160 ? -36.844 -41.375 37 1 14.27 160 PRO A O 1
ATOM 1225 N N . SER A 1 161 ? -38.719 -41.938 37.188 1 13.73 161 SER A N 1
ATOM 1226 C CA . SER A 1 161 ? -39.719 -42.875 36.656 1 13.73 161 SER A CA 1
ATOM 1227 C C . SER A 1 161 ? -39.719 -42.875 35.125 1 13.73 161 SER A C 1
ATOM 1229 O O . SER A 1 161 ? -39.219 -41.969 34.5 1 13.73 161 SER A O 1
ATOM 1231 N N . PRO A 1 162 ? -41 -43.281 34.531 1 13.94 162 PRO A N 1
ATOM 1232 C CA . PRO A 1 162 ? -41.469 -44.438 33.75 1 13.94 162 PRO A CA 1
ATOM 1233 C C . PRO A 1 162 ? -41.719 -44.094 32.281 1 13.94 162 PRO A C 1
ATOM 1235 O O . PRO A 1 162 ? -41.344 -44.875 31.406 1 13.94 162 PRO A O 1
ATOM 1238 N N . LYS A 1 163 ? -42.531 -42.938 31.938 1 13.66 163 LYS A N 1
ATOM 1239 C CA . LYS A 1 163 ? -43.781 -43.375 31.328 1 13.66 163 LYS A CA 1
ATOM 1240 C C . LYS A 1 163 ? -43.562 -43.844 29.891 1 13.66 163 LYS A C 1
ATOM 1242 O O . LYS A 1 163 ? -42.625 -43.406 29.219 1 13.66 163 LYS A O 1
ATOM 1247 N N . PRO A 1 164 ? -44.75 -44.375 29.203 1 13.73 164 PRO A N 1
ATOM 1248 C CA . PRO A 1 164 ? -45.25 -45.531 28.453 1 13.73 164 PRO A CA 1
ATOM 1249 C C . PRO A 1 164 ? -45.188 -45.312 26.953 1 13.73 164 PRO A C 1
ATOM 1251 O O . PRO A 1 164 ? -44.594 -46.125 26.234 1 13.73 164 PRO A O 1
ATOM 1254 N N . HIS A 1 165 ? -46.375 -44.844 26.328 1 13.73 165 HIS A N 1
ATOM 1255 C CA . HIS A 1 165 ? -47.312 -45.688 25.594 1 13.73 165 HIS A CA 1
ATOM 1256 C C . HIS A 1 165 ? -47 -45.688 24.094 1 13.73 165 HIS A C 1
ATOM 1258 O O . HIS A 1 165 ? -46.562 -46.688 23.531 1 13.73 165 HIS A O 1
ATOM 1264 N N . GLN A 1 166 ? -48.062 -45.219 23.25 1 13.62 166 GLN A N 1
ATOM 1265 C CA . GLN A 1 166 ? -48.969 -46.062 22.484 1 13.62 166 GLN A CA 1
ATOM 1266 C C . GLN A 1 166 ? -48.531 -46.125 21.016 1 13.62 166 GLN A C 1
ATOM 1268 O O . GLN A 1 166 ? -47.75 -45.281 20.547 1 13.62 166 GLN A O 1
ATOM 1273 N N . PRO A 1 167 ? -49.625 -46.219 20.016 1 14.16 167 PRO A N 1
ATOM 1274 C CA . PRO A 1 167 ? -50.094 -47.344 19.188 1 14.16 167 PRO A CA 1
ATOM 1275 C C . PRO A 1 167 ? -49.688 -47.188 17.719 1 14.16 167 PRO A C 1
ATOM 1277 O O . PRO A 1 167 ? -49.062 -48.125 17.172 1 14.16 167 PRO A O 1
ATOM 1280 N N . VAL A 1 168 ? -50.531 -46.5 16.875 1 13.88 168 VAL A N 1
ATOM 1281 C CA . VAL A 1 168 ? -51.469 -47.219 16.016 1 13.88 168 VAL A CA 1
ATOM 1282 C C . VAL A 1 168 ? -50.906 -47.375 14.617 1 13.88 168 VAL A C 1
ATOM 1284 O O . VAL A 1 168 ? -49.969 -46.625 14.234 1 13.88 168 VAL A O 1
ATOM 1287 N N . ILE A 1 169 ? -51.812 -47.469 13.492 1 13.78 169 ILE A N 1
ATOM 1288 C CA . ILE A 1 169 ? -52.281 -48.531 12.578 1 13.78 169 ILE A CA 1
ATOM 1289 C C . ILE A 1 169 ? -51.719 -48.281 11.18 1 13.78 169 ILE A C 1
ATOM 1291 O O . ILE A 1 169 ? -51.094 -49.156 10.586 1 13.78 169 ILE A O 1
ATOM 1295 N N . GLN A 1 170 ? -52.438 -47.531 10.164 1 13.38 170 GLN A N 1
ATOM 1296 C CA . GLN A 1 170 ? -53.188 -48.25 9.148 1 13.38 170 GLN A CA 1
ATOM 1297 C C . GLN A 1 170 ? -52.375 -48.406 7.867 1 13.38 170 GLN A C 1
ATOM 1299 O O . GLN A 1 170 ? -51.406 -47.688 7.656 1 13.38 170 GLN A O 1
ATOM 1304 N N . SER A 1 171 ? -53.094 -48.75 6.59 1 13.34 171 SER A N 1
ATOM 1305 C CA . SER A 1 171 ? -53.312 -49.812 5.625 1 13.34 171 SER A CA 1
ATOM 1306 C C . SER A 1 171 ? -52.656 -49.531 4.289 1 13.34 171 SER A C 1
ATOM 1308 O O . SER A 1 171 ? -51.875 -50.344 3.785 1 13.34 171 SER A O 1
ATOM 1310 N N . SER A 1 172 ? -53.375 -49 3.117 1 13.43 172 SER A N 1
ATOM 1311 C CA . SER A 1 172 ? -53.875 -49.875 2.043 1 13.43 172 SER A CA 1
ATOM 1312 C C . SER A 1 172 ? -52.938 -49.812 0.833 1 13.43 172 SER A C 1
ATOM 1314 O O . SER A 1 172 ? -52.094 -48.938 0.723 1 13.43 172 SER A O 1
ATOM 1316 N N . SER A 1 173 ? -53.531 -49.969 -0.572 1 13.42 173 SER A N 1
ATOM 1317 C CA . SER A 1 173 ? -53.719 -51 -1.581 1 13.42 173 SER A CA 1
ATOM 1318 C C . SER A 1 173 ? -52.875 -50.719 -2.83 1 13.42 173 SER A C 1
ATOM 1320 O O . SER A 1 173 ? -52.125 -51.562 -3.279 1 13.42 173 SER A O 1
ATOM 1322 N N . SER A 1 174 ? -53.469 -50.125 -4.055 1 13.6 174 SER A N 1
ATOM 1323 C CA . SER A 1 174 ? -53.875 -50.938 -5.203 1 13.6 174 SER A CA 1
ATOM 1324 C C . SER A 1 174 ? -52.781 -50.938 -6.285 1 13.6 174 SER A C 1
ATOM 1326 O O . SER A 1 174 ? -51.906 -50.062 -6.289 1 13.6 174 SER A O 1
ATOM 1328 N N . PHE A 1 175 ? -53.188 -51.031 -7.727 1 13.63 175 PHE A N 1
ATOM 1329 C CA . PHE A 1 175 ? -53.25 -52.062 -8.758 1 13.63 175 PHE A CA 1
ATOM 1330 C C . PHE A 1 175 ? -52.188 -51.812 -9.836 1 13.63 175 PHE A C 1
ATOM 1332 O O . PHE A 1 175 ? -51.344 -52.656 -10.125 1 13.63 175 PHE A O 1
ATOM 1339 N N . PHE A 1 176 ? -52.656 -51.406 -11.125 1 13.49 176 PHE A N 1
ATOM 1340 C CA . PHE A 1 176 ? -52.75 -52.25 -12.289 1 13.49 176 PHE A CA 1
ATOM 1341 C C . PHE A 1 176 ? -51.531 -52.094 -13.195 1 13.49 176 PHE A C 1
ATOM 1343 O O . PHE A 1 176 ? -50.781 -51.125 -13.086 1 13.49 176 PHE A O 1
ATOM 1350 N N . LEU A 1 177 ? -51.812 -52.062 -14.625 1 13.66 177 LEU A N 1
ATOM 1351 C CA . LEU A 1 177 ? -51.656 -53.062 -15.648 1 13.66 177 LEU A CA 1
ATOM 1352 C C . LEU A 1 177 ? -50.438 -52.781 -16.531 1 13.66 177 LEU A C 1
ATOM 1354 O O . LEU A 1 177 ? -49.562 -53.656 -16.703 1 13.66 177 LEU A O 1
ATOM 1358 N N . PRO A 1 178 ? -50.625 -52.312 -17.938 1 14.03 178 PRO A N 1
ATOM 1359 C CA . PRO A 1 178 ? -50.5 -53.281 -19.016 1 14.03 178 PRO A CA 1
ATOM 1360 C C . PRO A 1 178 ? -49.125 -53.281 -19.672 1 14.03 178 PRO A C 1
ATOM 1362 O O . PRO A 1 178 ? -48.344 -52.344 -19.438 1 14.03 178 PRO A O 1
ATOM 1365 N N . PRO A 1 179 ? -49.094 -52.969 -21.141 1 14.26 179 PRO A N 1
ATOM 1366 C CA . PRO A 1 179 ? -48.844 -53.969 -22.172 1 14.26 179 PRO A CA 1
ATOM 1367 C C . PRO A 1 179 ? -47.406 -53.938 -22.688 1 14.26 179 PRO A C 1
ATOM 1369 O O . PRO A 1 179 ? -46.688 -52.969 -22.453 1 14.26 179 PRO A O 1
ATOM 1372 N N . PRO A 1 180 ? -47.25 -54.469 -24 1 14.01 180 PRO A N 1
ATOM 1373 C CA . PRO A 1 180 ? -46.438 -55.562 -24.562 1 14.01 180 PRO A CA 1
ATOM 1374 C C . PRO A 1 180 ? -45.156 -55.062 -25.203 1 14.01 180 PRO A C 1
ATOM 1376 O O . PRO A 1 180 ? -44.062 -55.562 -24.844 1 14.01 180 PRO A O 1
ATOM 1379 N N . GLN A 1 181 ? -45.125 -54.812 -26.625 1 13.73 181 GLN A N 1
ATOM 1380 C CA . GLN A 1 181 ? -44.656 -55.812 -27.562 1 13.73 181 GLN A CA 1
ATOM 1381 C C . GLN A 1 181 ? -43.219 -55.562 -28 1 13.73 181 GLN A C 1
ATOM 1383 O O . GLN A 1 181 ? -42.375 -56.438 -27.828 1 13.73 181 GLN A O 1
ATOM 1388 N N . SER A 1 182 ? -43 -55.062 -29.391 1 13.89 182 SER A N 1
ATOM 1389 C CA . SER A 1 182 ? -42.5 -55.812 -30.531 1 13.89 182 SER A CA 1
ATOM 1390 C C . SER A 1 182 ? -41 -55.562 -30.703 1 13.89 182 SER A C 1
ATOM 1392 O O . SER A 1 182 ? -40.438 -54.594 -30.219 1 13.89 182 SER A O 1
ATOM 1394 N N . SER A 1 183 ? -40.312 -56.312 -31.859 1 13.62 183 SER A N 1
ATOM 1395 C CA . SER A 1 183 ? -39.281 -57.25 -32.219 1 13.62 183 SER A CA 1
ATOM 1396 C C . SER A 1 183 ? -38.094 -56.562 -32.906 1 13.62 183 SER A C 1
ATOM 1398 O O . SER A 1 183 ? -36.969 -57 -32.781 1 13.62 183 SER A O 1
ATOM 1400 N N . GLN A 1 184 ? -38.25 -55.625 -33.844 1 14.25 184 GLN A N 1
ATOM 1401 C CA . GLN A 1 184 ? -37.656 -56.031 -35.125 1 14.25 184 GLN A CA 1
ATOM 1402 C C . GLN A 1 184 ? -36.125 -55.906 -35.062 1 14.25 184 GLN A C 1
ATOM 1404 O O . GLN A 1 184 ? -35.594 -55.125 -34.281 1 14.25 184 GLN A O 1
ATOM 1409 N N . ARG A 1 185 ? -35.406 -56.562 -36.156 1 14.55 185 ARG A N 1
ATOM 1410 C CA . ARG A 1 185 ? -34.344 -57.469 -36.562 1 14.55 185 ARG A CA 1
ATOM 1411 C C . ARG A 1 185 ? -33.094 -56.688 -36.969 1 14.55 185 ARG A C 1
ATOM 1413 O O . ARG A 1 185 ? -31.984 -57.062 -36.562 1 14.55 185 ARG A O 1
ATOM 1420 N N . ILE A 1 186 ? -33.188 -55.719 -37.844 1 13.85 186 ILE A N 1
ATOM 1421 C CA . ILE A 1 186 ? -32.469 -56.156 -39.062 1 13.85 186 ILE A CA 1
ATOM 1422 C C . ILE A 1 186 ? -30.969 -56 -38.844 1 13.85 186 ILE A C 1
ATOM 1424 O O . ILE A 1 186 ? -30.203 -56.938 -39.062 1 13.85 186 ILE A O 1
ATOM 1428 N N . LYS A 1 187 ? -30.422 -55.031 -39.688 1 14.38 187 LYS A N 1
ATOM 1429 C CA . LYS A 1 187 ? -29.609 -55.344 -40.844 1 14.38 187 LYS A CA 1
ATOM 1430 C C . LYS A 1 187 ? -28.141 -55.5 -40.469 1 14.38 187 LYS A C 1
ATOM 1432 O O . LYS A 1 187 ? -27.719 -55.031 -39.406 1 14.38 187 LYS A O 1
ATOM 1437 N N . LYS A 1 188 ? -27.297 -55.031 -41.438 1 14.97 188 LYS A N 1
ATOM 1438 C CA . LYS A 1 188 ? -26.344 -55.719 -42.281 1 14.97 188 LYS A CA 1
ATOM 1439 C C . LYS A 1 188 ? -24.953 -55.75 -41.656 1 14.97 188 LYS A C 1
ATOM 1441 O O . LYS A 1 188 ? -24.656 -54.906 -40.781 1 14.97 188 LYS A O 1
ATOM 1446 N N . THR A 1 189 ? -23.969 -55.781 -42.594 1 14.63 189 THR A N 1
ATOM 1447 C CA . THR A 1 189 ? -22.906 -56.688 -42.969 1 14.63 189 THR A CA 1
ATOM 1448 C C . THR A 1 189 ? -21.562 -56.219 -42.438 1 14.63 189 THR A C 1
ATOM 1450 O O . THR A 1 189 ? -21.328 -55.031 -42.312 1 14.63 189 THR A O 1
ATOM 1453 N N . ALA A 1 190 ? -20.578 -57.125 -42.344 1 15.5 190 ALA A N 1
ATOM 1454 C CA . ALA A 1 190 ? -19.375 -57.562 -41.656 1 15.5 190 ALA A CA 1
ATOM 1455 C C . ALA A 1 190 ? -18.109 -57.031 -42.312 1 15.5 190 ALA A C 1
ATOM 1457 O O . ALA A 1 190 ? -17.031 -57.031 -41.719 1 15.5 190 ALA A O 1
ATOM 1458 N N . THR A 1 191 ? -18.172 -56.5 -43.594 1 15.33 191 THR A N 1
ATOM 1459 C CA . THR A 1 191 ? -17.109 -57.344 -44.156 1 15.33 191 THR A CA 1
ATOM 1460 C C . THR A 1 191 ? -15.766 -57.031 -43.469 1 15.33 191 THR A C 1
ATOM 1462 O O . THR A 1 191 ? -15.07 -57.938 -43.031 1 15.33 191 THR A O 1
ATOM 1465 N N . PRO A 1 192 ? -14.734 -56.5 -44.344 1 16.23 192 PRO A N 1
ATOM 1466 C CA . PRO A 1 192 ? -13.547 -57.25 -44.75 1 16.23 192 PRO A CA 1
ATOM 1467 C C . PRO A 1 192 ? -12.336 -56.969 -43.875 1 16.23 192 PRO A C 1
ATOM 1469 O O . PRO A 1 192 ? -12.258 -55.906 -43.25 1 16.23 192 PRO A O 1
ATOM 1472 N N . SER A 1 193 ? -11.266 -57.906 -43.844 1 15.76 193 SER A N 1
ATOM 1473 C CA . SER A 1 193 ? -10.203 -58.5 -43.031 1 15.76 193 SER A CA 1
ATOM 1474 C C . SER A 1 193 ? -8.906 -57.688 -43.156 1 15.76 193 SER A C 1
ATOM 1476 O O . SER A 1 193 ? -8.117 -57.625 -42.219 1 15.76 193 SER A O 1
ATOM 1478 N N . THR A 1 194 ? -8.453 -57.125 -44.312 1 17.44 194 THR A N 1
ATOM 1479 C CA . THR A 1 194 ? -7.141 -57.625 -44.656 1 17.44 194 THR A CA 1
ATOM 1480 C C . THR A 1 194 ? -6.043 -56.938 -43.875 1 17.44 194 THR A C 1
ATOM 1482 O O . THR A 1 194 ? -6.012 -55.719 -43.781 1 17.44 194 THR A O 1
ATOM 1485 N N . VAL A 1 195 ? -5.164 -57.625 -43.094 1 17.88 195 VAL A N 1
ATOM 1486 C CA . VAL A 1 195 ? -4.203 -57.344 -42.031 1 17.88 195 VAL A CA 1
ATOM 1487 C C . VAL A 1 195 ? -2.846 -57 -42.625 1 17.88 195 VAL A C 1
ATOM 1489 O O . VAL A 1 195 ? -1.881 -56.75 -41.906 1 17.88 195 VAL A O 1
ATOM 1492 N N . SER A 1 196 ? -2.689 -56.875 -43.938 1 16.77 196 SER A N 1
ATOM 1493 C CA . SER A 1 196 ? -1.386 -57.469 -44.25 1 16.77 196 SER A CA 1
ATOM 1494 C C . SER A 1 196 ? -0.271 -56.719 -43.5 1 16.77 196 SER A C 1
ATOM 1496 O O . SER A 1 196 ? 0.504 -57.344 -42.781 1 16.77 196 SER A O 1
ATOM 1498 N N . GLU A 1 197 ? 0.805 -56.219 -44.344 1 19.11 197 GLU A N 1
ATOM 1499 C CA . GLU A 1 197 ? 2.234 -56.438 -44.531 1 19.11 197 GLU A CA 1
ATOM 1500 C C . GLU A 1 197 ? 3.059 -55.5 -43.656 1 19.11 197 GLU A C 1
ATOM 1502 O O . GLU A 1 197 ? 2.691 -54.344 -43.469 1 19.11 197 GLU A O 1
ATOM 1507 N N . ASN A 1 198 ? 4.164 -56.031 -42.969 1 18.86 198 ASN A N 1
ATOM 1508 C CA . ASN A 1 198 ? 5.066 -55.781 -41.844 1 18.86 198 ASN A CA 1
ATOM 1509 C C . ASN A 1 198 ? 6.121 -54.75 -42.188 1 18.86 198 ASN A C 1
ATOM 1511 O O . ASN A 1 198 ? 7.094 -54.562 -41.469 1 18.86 198 ASN A O 1
ATOM 1515 N N . THR A 1 199 ? 6.09 -54 -43.281 1 20.19 199 THR A N 1
ATOM 1516 C CA . THR A 1 199 ? 7.379 -53.531 -43.75 1 20.19 199 THR A CA 1
ATOM 1517 C C . THR A 1 199 ? 8.039 -52.625 -42.688 1 20.19 199 THR A C 1
ATOM 1519 O O . THR A 1 199 ? 7.418 -51.719 -42.156 1 20.19 199 THR A O 1
ATOM 1522 N N . VAL A 1 200 ? 9.297 -53.031 -42.281 1 20.48 200 VAL A N 1
ATOM 1523 C CA . VAL A 1 200 ? 10.219 -52.625 -41.219 1 20.48 200 VAL A CA 1
ATOM 1524 C C . VAL A 1 200 ? 10.789 -51.25 -41.5 1 20.48 200 VAL A C 1
ATOM 1526 O O . VAL A 1 200 ? 11.828 -51.125 -42.156 1 20.48 200 VAL A O 1
ATOM 1529 N N . VAL A 1 201 ? 10.203 -50.281 -42.031 1 19.38 201 VAL A N 1
ATOM 1530 C CA . VAL A 1 201 ? 10.922 -49.156 -42.594 1 19.38 201 VAL A CA 1
ATOM 1531 C C . VAL A 1 201 ? 11.766 -48.5 -41.5 1 19.38 201 VAL A C 1
ATOM 1533 O O . VAL A 1 201 ? 11.32 -48.375 -40.344 1 19.38 201 VAL A O 1
ATOM 1536 N N . ARG A 1 202 ? 13.094 -48.281 -41.781 1 21.83 202 ARG A N 1
ATOM 1537 C CA . ARG A 1 202 ? 14.305 -47.656 -41.25 1 21.83 202 ARG A CA 1
ATOM 1538 C C . ARG A 1 202 ? 14.031 -46.25 -40.75 1 21.83 202 ARG A C 1
ATOM 1540 O O . ARG A 1 202 ? 13.523 -45.406 -41.5 1 21.83 202 ARG A O 1
ATOM 1547 N N . SER A 1 203 ? 13.875 -46.125 -39.531 1 20.92 203 SER A N 1
ATOM 1548 C CA . SER A 1 203 ? 13.461 -44.812 -39.031 1 20.92 203 SER A CA 1
ATOM 1549 C C . SER A 1 203 ? 14.555 -43.781 -39.219 1 20.92 203 SER A C 1
ATOM 1551 O O . SER A 1 203 ? 15.695 -43.969 -38.812 1 20.92 203 SER A O 1
ATOM 1553 N N . PRO A 1 204 ? 14.734 -43.094 -40.438 1 26.17 204 PRO A N 1
ATOM 1554 C CA . PRO A 1 204 ? 15.758 -42.094 -40.719 1 26.17 204 PRO A CA 1
ATOM 1555 C C . PRO A 1 204 ? 16.016 -41.188 -39.531 1 26.17 204 PRO A C 1
ATOM 1557 O O . PRO A 1 204 ? 15.117 -40.969 -38.688 1 26.17 204 PRO A O 1
ATOM 1560 N N . GLN A 1 205 ? 17.297 -41.094 -39.094 1 27.12 205 GLN A N 1
ATOM 1561 C CA . GLN A 1 205 ? 17.922 -40.281 -38.062 1 27.12 205 GLN A CA 1
ATOM 1562 C C . GLN A 1 205 ? 17.484 -38.812 -38.156 1 27.12 205 GLN A C 1
ATOM 1564 O O . GLN A 1 205 ? 17.922 -38.094 -39.031 1 27.12 205 GLN A O 1
ATOM 1569 N N . VAL A 1 206 ? 16.234 -38.531 -38.219 1 27.92 206 VAL A N 1
ATOM 1570 C CA . VAL A 1 206 ? 15.688 -37.219 -38.438 1 27.92 206 VAL A CA 1
ATOM 1571 C C . VAL A 1 206 ? 16.328 -36.219 -37.469 1 27.92 206 VAL A C 1
ATOM 1573 O O . VAL A 1 206 ? 16.219 -36.375 -36.25 1 27.92 206 VAL A O 1
ATOM 1576 N N . SER A 1 207 ? 17.625 -35.844 -37.688 1 31.28 207 SER A N 1
ATOM 1577 C CA . SER A 1 207 ? 18.172 -34.625 -37.094 1 31.28 207 SER A CA 1
ATOM 1578 C C . SER A 1 207 ? 17.062 -33.625 -36.812 1 31.28 207 SER A C 1
ATOM 1580 O O . SER A 1 207 ? 16.453 -33.062 -37.719 1 31.28 207 SER A O 1
ATOM 1582 N N . SER A 1 208 ? 16.234 -33.969 -35.938 1 31.25 208 SER A N 1
ATOM 1583 C CA . SER A 1 208 ? 14.953 -33.312 -35.719 1 31.25 208 SER A CA 1
ATOM 1584 C C . SER A 1 208 ? 15.133 -31.828 -35.469 1 31.25 208 SER A C 1
ATOM 1586 O O . SER A 1 208 ? 15.672 -31.422 -34.438 1 31.25 208 SER A O 1
ATOM 1588 N N . GLN A 1 209 ? 15.797 -31.094 -36.406 1 37.16 209 GLN A N 1
ATOM 1589 C CA . GLN A 1 209 ? 15.562 -29.656 -36.344 1 37.16 209 GLN A CA 1
ATOM 1590 C C . GLN A 1 209 ? 14.289 -29.344 -35.562 1 37.16 209 GLN A C 1
ATOM 1592 O O . GLN A 1 209 ? 13.289 -30.062 -35.688 1 37.16 209 GLN A O 1
ATOM 1597 N N . PRO A 1 210 ? 14.477 -28.891 -34.312 1 42.81 210 PRO A N 1
ATOM 1598 C CA . PRO A 1 210 ? 13.219 -28.641 -33.594 1 42.81 210 PRO A CA 1
ATOM 1599 C C . PRO A 1 210 ? 12.039 -28.422 -34.562 1 42.81 210 PRO A C 1
ATOM 1601 O O . PRO A 1 210 ? 12.141 -27.609 -35.469 1 42.81 210 PRO A O 1
ATOM 1604 N N . GLU A 1 211 ? 11.391 -29.438 -35 1 48.53 211 GLU A N 1
ATOM 1605 C CA . GLU A 1 211 ? 10.172 -29.484 -35.781 1 48.53 211 GLU A CA 1
ATOM 1606 C C . GLU A 1 211 ? 9.32 -28.234 -35.594 1 48.53 211 GLU A C 1
ATOM 1608 O O . GLU A 1 211 ? 9.133 -27.781 -34.469 1 48.53 211 GLU A O 1
ATOM 1613 N N . ASP A 1 212 ? 9.188 -27.438 -36.656 1 64.44 212 ASP A N 1
ATOM 1614 C CA . ASP A 1 212 ? 8.672 -26.125 -37 1 64.44 212 ASP A CA 1
ATOM 1615 C C . ASP A 1 212 ? 7.301 -25.891 -36.344 1 64.44 212 ASP A C 1
ATOM 1617 O O . ASP A 1 212 ? 6.367 -26.656 -36.594 1 64.44 212 ASP A O 1
ATOM 1621 N N . LEU A 1 213 ? 7.309 -25.391 -35.062 1 80.81 213 LEU A N 1
ATOM 1622 C CA . LEU A 1 213 ? 6.047 -24.844 -34.562 1 80.81 213 LEU A CA 1
ATOM 1623 C C . LEU A 1 213 ? 5.25 -24.203 -35.688 1 80.81 213 LEU A C 1
ATOM 1625 O O . LEU A 1 213 ? 5.824 -23.688 -36.656 1 80.81 213 LEU A O 1
ATOM 1629 N N . PRO A 1 214 ? 4.078 -24.547 -35.688 1 81.25 214 PRO A N 1
ATOM 1630 C CA . PRO A 1 214 ? 3.244 -24 -36.781 1 81.25 214 PRO A CA 1
ATOM 1631 C C . PRO A 1 214 ? 3.107 -22.484 -36.688 1 81.25 214 PRO A C 1
ATOM 1633 O O . PRO A 1 214 ? 3.453 -21.875 -35.656 1 81.25 214 PRO A O 1
ATOM 1636 N N . LEU A 1 215 ? 2.789 -21.938 -37.875 1 81.81 215 LEU A N 1
ATOM 1637 C CA . LEU A 1 215 ? 2.361 -20.547 -37.938 1 81.81 215 LEU A CA 1
ATOM 1638 C C . LEU A 1 215 ? 3.488 -19.609 -37.531 1 81.81 215 LEU A C 1
ATOM 1640 O O . LEU A 1 215 ? 4.637 -19.797 -37.938 1 81.81 215 LEU A O 1
ATOM 1644 N N . LEU A 1 216 ? 3.133 -18.594 -36.75 1 82 216 LEU A N 1
ATOM 1645 C CA . LEU A 1 216 ? 4.125 -17.609 -36.344 1 82 216 LEU A CA 1
ATOM 1646 C C . LEU A 1 216 ? 4.645 -17.906 -34.938 1 82 216 LEU A C 1
ATOM 1648 O O . LEU A 1 216 ? 5.191 -17.031 -34.281 1 82 216 LEU A O 1
ATOM 1652 N N . TRP A 1 217 ? 4.496 -19.141 -34.5 1 91.31 217 TRP A N 1
ATOM 1653 C CA . TRP A 1 217 ? 4.848 -19.5 -33.156 1 91.31 217 TRP A CA 1
ATOM 1654 C C . TRP A 1 217 ? 6.355 -19.406 -32.938 1 91.31 217 TRP A C 1
ATOM 1656 O O . TRP A 1 217 ? 6.801 -18.953 -31.859 1 91.31 217 TRP A O 1
ATOM 1666 N N . PRO A 1 218 ? 7.152 -19.703 -33.938 1 89.69 218 PRO A N 1
ATOM 1667 C CA . PRO A 1 218 ? 8.602 -19.594 -33.719 1 89.69 218 PRO A CA 1
ATOM 1668 C C . PRO A 1 218 ? 9.055 -18.172 -33.438 1 89.69 218 PRO A C 1
ATOM 1670 O O . PRO A 1 218 ? 10.055 -17.953 -32.75 1 89.69 218 PRO A O 1
ATOM 1673 N N . GLN A 1 219 ? 8.273 -17.281 -33.906 1 89.81 219 GLN A N 1
ATOM 1674 C CA . GLN A 1 219 ? 8.633 -15.875 -33.75 1 89.81 219 GLN A CA 1
ATOM 1675 C C . GLN A 1 219 ? 8.055 -15.312 -32.438 1 89.81 219 GLN A C 1
ATOM 1677 O O . GLN A 1 219 ? 8.602 -14.359 -31.875 1 89.81 219 GLN A O 1
ATOM 1682 N N . THR A 1 220 ? 7.035 -15.836 -32.031 1 91.81 220 THR A N 1
ATOM 1683 C CA . THR A 1 220 ? 6.316 -15.203 -30.953 1 91.81 220 THR A CA 1
ATOM 1684 C C . THR A 1 220 ? 6.527 -15.969 -29.641 1 91.81 220 THR A C 1
ATOM 1686 O O . THR A 1 220 ? 6.273 -15.438 -28.562 1 91.81 220 THR A O 1
ATOM 1689 N N . MET A 1 221 ? 7.031 -17.109 -29.75 1 94 221 MET A N 1
ATOM 1690 C CA . MET A 1 221 ? 7.309 -17.922 -28.562 1 94 221 MET A CA 1
ATOM 1691 C C . MET A 1 221 ? 8.789 -17.859 -28.188 1 94 221 MET A C 1
ATOM 1693 O O . MET A 1 221 ? 9.656 -17.922 -29.062 1 94 221 MET A O 1
ATOM 1697 N N . PRO A 1 222 ? 9.023 -17.656 -26.891 1 93.75 222 PRO A N 1
ATOM 1698 C CA . PRO A 1 222 ? 10.43 -17.688 -26.484 1 93.75 222 PRO A CA 1
ATOM 1699 C C . PRO A 1 222 ? 11.148 -18.969 -26.922 1 93.75 222 PRO A C 1
ATOM 1701 O O . PRO A 1 222 ? 10.555 -20.047 -26.891 1 93.75 222 PRO A O 1
ATOM 1704 N N . GLN A 1 223 ? 12.383 -18.906 -27.188 1 92.94 223 GLN A N 1
ATOM 1705 C CA . GLN A 1 223 ? 13.172 -19.984 -27.734 1 92.94 223 GLN A CA 1
ATOM 1706 C C . GLN A 1 223 ? 13.234 -21.172 -26.781 1 92.94 223 GLN A C 1
ATOM 1708 O O . GLN A 1 223 ? 13.188 -22.328 -27.203 1 92.94 223 GLN A O 1
ATOM 1713 N N . GLN A 1 224 ? 13.297 -20.906 -25.562 1 93.81 224 GLN A N 1
ATOM 1714 C CA . GLN A 1 224 ? 13.469 -21.969 -24.562 1 93.81 224 GLN A CA 1
ATOM 1715 C C . GLN A 1 224 ? 12.211 -22.812 -24.453 1 93.81 224 GLN A C 1
ATOM 1717 O O . GLN A 1 224 ? 12.25 -23.922 -23.906 1 93.81 224 GLN A O 1
ATOM 1722 N N . ASP A 1 225 ? 11.07 -22.375 -24.969 1 96.25 225 ASP A N 1
ATOM 1723 C CA . ASP A 1 225 ? 9.805 -23.094 -24.797 1 96.25 225 ASP A CA 1
ATOM 1724 C C . ASP A 1 225 ? 9.43 -23.859 -26.062 1 96.25 225 ASP A C 1
ATOM 1726 O O . ASP A 1 225 ? 8.531 -24.688 -26.047 1 96.25 225 ASP A O 1
ATOM 1730 N N . GLN A 1 226 ? 10.047 -23.672 -27.141 1 95.12 226 GLN A N 1
ATOM 1731 C CA . GLN A 1 226 ? 9.625 -24.172 -28.453 1 95.12 226 GLN A CA 1
ATOM 1732 C C . GLN A 1 226 ? 9.719 -25.688 -28.516 1 95.12 226 GLN A C 1
ATOM 1734 O O . GLN A 1 226 ? 8.773 -26.359 -28.938 1 95.12 226 GLN A O 1
ATOM 1739 N N . LYS A 1 227 ? 10.758 -26.203 -28 1 93.56 227 LYS A N 1
ATOM 1740 C CA . LYS A 1 227 ? 10.969 -27.641 -28.109 1 93.56 227 LYS A CA 1
ATOM 1741 C C . LYS A 1 227 ? 9.961 -28.406 -27.25 1 93.56 227 LYS A C 1
ATOM 1743 O O . LYS A 1 227 ? 9.297 -29.312 -27.75 1 93.56 227 LYS A O 1
ATOM 1748 N N . TRP A 1 228 ? 9.836 -28.062 -26.016 1 95.38 228 TRP A N 1
ATOM 1749 C CA . TRP A 1 228 ? 8.977 -28.844 -25.125 1 95.38 228 TRP A CA 1
ATOM 1750 C C . TRP A 1 228 ? 7.504 -28.641 -25.5 1 95.38 228 TRP A C 1
ATOM 1752 O O . TRP A 1 228 ? 6.691 -29.562 -25.344 1 95.38 228 TRP A O 1
ATOM 1762 N N . VAL A 1 229 ? 7.098 -27.469 -25.969 1 96.06 229 VAL A N 1
ATOM 1763 C CA . VAL A 1 229 ? 5.715 -27.219 -26.359 1 96.06 229 VAL A CA 1
ATOM 1764 C C . VAL A 1 229 ? 5.363 -28.047 -27.594 1 96.06 229 VAL A C 1
ATOM 1766 O O . VAL A 1 229 ? 4.266 -28.594 -27.703 1 96.06 229 VAL A O 1
ATOM 1769 N N . SER A 1 230 ? 6.293 -28.141 -28.5 1 94.06 230 SER A N 1
ATOM 1770 C CA . SER A 1 230 ? 6.086 -28.953 -29.688 1 94.06 230 SER A CA 1
ATOM 1771 C C . SER A 1 230 ? 5.863 -30.422 -29.328 1 94.06 230 SER A C 1
ATOM 1773 O O . SER A 1 230 ? 4.961 -31.078 -29.859 1 94.06 230 SER A O 1
ATOM 1775 N N . GLU A 1 231 ? 6.59 -30.891 -28.391 1 92.5 231 GLU A N 1
ATOM 1776 C CA . GLU A 1 231 ? 6.484 -32.281 -27.953 1 92.5 231 GLU A CA 1
ATOM 1777 C C . GLU A 1 231 ? 5.184 -32.5 -27.188 1 92.5 231 GLU A C 1
ATOM 1779 O O . GLU A 1 231 ? 4.609 -33.594 -27.25 1 92.5 231 GLU A O 1
ATOM 1784 N N . ALA A 1 232 ? 4.793 -31.5 -26.516 1 94.31 232 ALA A N 1
ATOM 1785 C CA . ALA A 1 232 ? 3.625 -31.641 -25.656 1 94.31 232 ALA A CA 1
ATOM 1786 C C . ALA A 1 232 ? 2.334 -31.547 -26.469 1 94.31 232 ALA A C 1
ATOM 1788 O O . ALA A 1 232 ? 1.365 -32.25 -26.188 1 94.31 232 ALA A O 1
ATOM 1789 N N . LEU A 1 233 ? 2.283 -30.703 -27.516 1 94.56 233 LEU A N 1
ATOM 1790 C CA . LEU A 1 233 ? 1.018 -30.375 -28.172 1 94.56 233 LEU A CA 1
ATOM 1791 C C . LEU A 1 233 ? 0.869 -31.141 -29.484 1 94.56 233 LEU A C 1
ATOM 1793 O O . LEU A 1 233 ? -0.249 -31.344 -29.953 1 94.56 233 LEU A O 1
ATOM 1797 N N . PHE A 1 234 ? 1.981 -31.547 -30.109 1 93.12 234 PHE A N 1
ATOM 1798 C CA . PHE A 1 234 ? 1.875 -32.031 -31.469 1 93.12 234 PHE A CA 1
ATOM 1799 C C . PHE A 1 234 ? 2.467 -33.438 -31.594 1 93.12 234 PHE A C 1
ATOM 1801 O O . PHE A 1 234 ? 3.318 -33.812 -30.797 1 93.12 234 PHE A O 1
ATOM 1808 N N . ARG A 1 235 ? 1.879 -34.156 -32.406 1 90.12 235 ARG A N 1
ATOM 1809 C CA . ARG A 1 235 ? 2.426 -35.438 -32.875 1 90.12 235 ARG A CA 1
ATOM 1810 C C . ARG A 1 235 ? 2.67 -35.406 -34.375 1 90.12 235 ARG A C 1
ATOM 1812 O O . ARG A 1 235 ? 2.047 -34.594 -35.094 1 90.12 235 ARG A O 1
ATOM 1819 N N . VAL A 1 236 ? 3.646 -36.156 -34.781 1 84.56 236 VAL A N 1
ATOM 1820 C CA . VAL A 1 236 ? 3.926 -36.219 -36.188 1 84.56 236 VAL A CA 1
A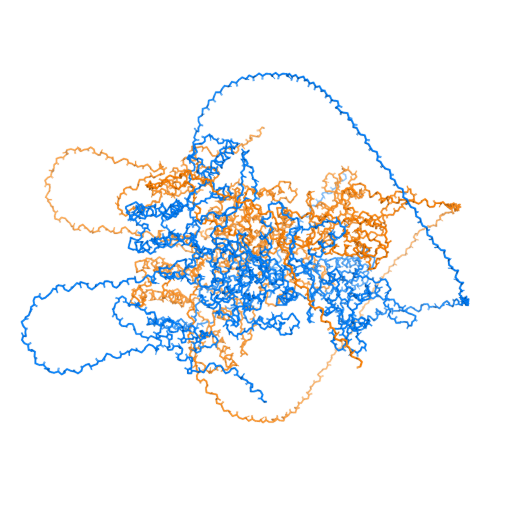TOM 1821 C C . VAL A 1 236 ? 2.955 -37.188 -36.875 1 84.56 236 VAL A C 1
ATOM 1823 O O . VAL A 1 236 ? 2.896 -38.375 -36.531 1 84.56 236 VAL A O 1
ATOM 1826 N N . GLY A 1 237 ? 2.066 -36.594 -37.625 1 76.5 237 GLY A N 1
ATOM 1827 C CA . GLY A 1 237 ? 1.066 -37.406 -38.312 1 76.5 237 GLY A CA 1
ATOM 1828 C C . GLY A 1 237 ? 1.637 -38.188 -39.469 1 76.5 237 GLY A C 1
ATOM 1829 O O . GLY A 1 237 ? 2.848 -38.188 -39.688 1 76.5 237 GLY A O 1
ATOM 1830 N N . ALA A 1 238 ? 0.764 -39.062 -40.188 1 74.31 238 ALA A N 1
ATOM 1831 C CA . ALA A 1 238 ? 1.094 -40 -41.281 1 74.31 238 ALA A CA 1
ATOM 1832 C C . ALA A 1 238 ? 1.771 -39.25 -42.438 1 74.31 238 ALA A C 1
ATOM 1834 O O . ALA A 1 238 ? 2.67 -39.812 -43.062 1 74.31 238 ALA A O 1
ATOM 1835 N N . LYS A 1 239 ? 1.398 -38.031 -42.719 1 73 239 LYS A N 1
ATOM 1836 C CA . LYS A 1 239 ? 1.957 -37.312 -43.844 1 73 239 LYS A CA 1
ATOM 1837 C C . LYS A 1 239 ? 3.086 -36.406 -43.406 1 73 239 LYS A C 1
ATOM 1839 O O . LYS A 1 239 ? 3.449 -35.469 -44.156 1 73 239 LYS A O 1
ATOM 1844 N N . GLY A 1 240 ? 3.545 -36.531 -42.188 1 73.75 240 GLY A N 1
ATOM 1845 C CA . GLY A 1 240 ? 4.668 -35.75 -41.719 1 73.75 240 GLY A CA 1
ATOM 1846 C C . GLY A 1 240 ? 4.258 -34.375 -41.156 1 73.75 240 GLY A C 1
ATOM 1847 O O . GLY A 1 240 ? 5.109 -33.562 -40.812 1 73.75 240 GLY A O 1
ATOM 1848 N N . LYS A 1 241 ? 2.951 -34.094 -41.312 1 77.19 241 LYS A N 1
ATOM 1849 C CA . LYS A 1 241 ? 2.494 -32.812 -40.812 1 77.19 241 LYS A CA 1
ATOM 1850 C C . LYS A 1 241 ? 2.184 -32.875 -39.344 1 77.19 241 LYS A C 1
ATOM 1852 O O . LYS A 1 241 ? 1.792 -33.938 -38.812 1 77.19 241 LYS A O 1
ATOM 1857 N N . LEU A 1 242 ? 2.484 -31.734 -38.625 1 84.25 242 LEU A N 1
ATOM 1858 C CA . LEU A 1 242 ? 2.209 -31.656 -37.219 1 84.25 242 LEU A CA 1
ATOM 1859 C C . LEU A 1 242 ? 0.707 -31.641 -36.938 1 84.25 242 LEU A C 1
ATOM 1861 O O . LEU A 1 242 ? -0.025 -30.859 -37.562 1 84.25 242 LEU A O 1
ATOM 1865 N N . GLU A 1 243 ? 0.307 -32.594 -36.25 1 87.75 243 GLU A N 1
ATOM 1866 C CA . GLU A 1 243 ? -1.092 -32.656 -35.844 1 87.75 243 GLU A CA 1
ATOM 1867 C C . GLU A 1 243 ? -1.229 -32.531 -34.312 1 87.75 243 GLU A C 1
ATOM 1869 O O . GLU A 1 243 ? -0.399 -33.062 -33.562 1 87.75 243 GLU A O 1
ATOM 1874 N N . LEU A 1 244 ? -2.289 -31.812 -33.938 1 90.81 244 LEU A N 1
ATOM 1875 C CA . LEU A 1 244 ? -2.549 -31.656 -32.5 1 90.81 244 LEU A CA 1
ATOM 1876 C C . LEU A 1 244 ? -2.875 -33 -31.875 1 90.81 244 LEU A C 1
ATOM 1878 O O . LEU A 1 244 ? -3.604 -33.812 -32.469 1 90.81 244 LEU A O 1
ATOM 1882 N N . ARG A 1 245 ? -2.377 -33.188 -30.734 1 90.38 245 ARG A N 1
ATOM 1883 C CA . ARG A 1 245 ? -2.676 -34.438 -30 1 90.38 245 ARG A CA 1
ATOM 1884 C C . ARG A 1 245 ? -4.141 -34.469 -29.578 1 90.38 245 ARG A C 1
ATOM 1886 O O . ARG A 1 245 ? -4.797 -33.438 -29.5 1 90.38 245 ARG A O 1
ATOM 1893 N N . GLU A 1 246 ? -4.648 -35.594 -29.297 1 85.56 246 GLU A N 1
ATOM 1894 C CA . GLU A 1 246 ? -6.059 -35.781 -28.969 1 85.56 246 GLU A CA 1
ATOM 1895 C C . GLU A 1 246 ? -6.328 -35.438 -27.5 1 85.56 246 GLU A C 1
ATOM 1897 O O . GLU A 1 246 ? -7.387 -34.906 -27.156 1 85.56 246 GLU A O 1
ATOM 1902 N N . ASN A 1 247 ? -5.383 -35.75 -26.656 1 88.75 247 ASN A N 1
ATOM 1903 C CA . ASN A 1 247 ? -5.586 -35.531 -25.219 1 88.75 247 ASN A CA 1
ATOM 1904 C C . ASN A 1 247 ? -5.055 -34.188 -24.797 1 88.75 247 ASN A C 1
ATOM 1906 O O . ASN A 1 247 ? -4.109 -34.094 -24 1 88.75 247 ASN A O 1
ATOM 1910 N N . LEU A 1 248 ? -5.855 -33.125 -25.219 1 92.81 248 LEU A N 1
ATOM 1911 C CA . LEU A 1 248 ? -5.438 -31.781 -24.891 1 92.81 248 LEU A CA 1
ATOM 1912 C C . LEU A 1 248 ? -5.852 -31.391 -23.469 1 92.81 248 LEU A C 1
ATOM 1914 O O . LEU A 1 248 ? -6.82 -31.938 -22.938 1 92.81 248 LEU A O 1
ATOM 1918 N N . GLN A 1 249 ? -5.031 -30.578 -22.859 1 93.75 249 GLN A N 1
ATOM 1919 C CA . GLN A 1 249 ? -5.293 -30.062 -21.516 1 93.75 249 GLN A CA 1
ATOM 1920 C C . GLN A 1 249 ? -5.316 -28.531 -21.531 1 93.75 249 GLN A C 1
ATOM 1922 O O . GLN A 1 249 ? -4.816 -27.906 -22.453 1 93.75 249 GLN A O 1
ATOM 1927 N N . LEU A 1 250 ? -5.953 -28.047 -20.531 1 95.5 250 LEU A N 1
ATOM 1928 C CA . LEU A 1 250 ? -6.023 -26.594 -20.422 1 95.5 250 LEU A CA 1
ATOM 1929 C C . LEU A 1 250 ? -4.66 -26 -20.062 1 95.5 250 LEU A C 1
ATOM 1931 O O . LEU A 1 250 ? -4.258 -24.984 -20.609 1 95.5 250 LEU A O 1
ATOM 1935 N N . TRP A 1 251 ? -3.926 -26.656 -19.109 1 95.62 251 TRP A N 1
ATOM 1936 C CA . TRP A 1 251 ? -2.625 -26.188 -18.641 1 95.62 251 TRP A CA 1
ATOM 1937 C C . TRP A 1 251 ? -1.546 -27.234 -18.906 1 95.62 251 TRP A C 1
ATOM 1939 O O . TRP A 1 251 ? -1.775 -28.438 -18.703 1 95.62 251 TRP A O 1
ATOM 1949 N N . TYR A 1 252 ? -0.397 -26.766 -19.391 1 96.12 252 TYR A N 1
ATOM 1950 C CA . TYR A 1 252 ? 0.784 -27.594 -19.578 1 96.12 252 TYR A CA 1
ATOM 1951 C C . TYR A 1 252 ? 1.968 -27.062 -18.781 1 96.12 252 TYR A C 1
ATOM 1953 O O . TYR A 1 252 ? 2.16 -25.844 -18.703 1 96.12 252 TYR A O 1
ATOM 1961 N N . HIS A 1 253 ? 2.721 -27.906 -18.188 1 94.19 253 HIS A N 1
ATOM 1962 C CA . HIS A 1 253 ? 3.914 -27.531 -17.422 1 94.19 253 HIS A CA 1
ATOM 1963 C C . HIS A 1 253 ? 5.172 -28.109 -18.078 1 94.19 253 HIS A C 1
ATOM 1965 O O . HIS A 1 253 ? 5.172 -29.234 -18.547 1 94.19 253 HIS A O 1
ATOM 1971 N N . PRO A 1 254 ? 6.207 -27.281 -18.094 1 95.38 254 PRO A N 1
ATOM 1972 C CA . PRO A 1 254 ? 7.453 -27.766 -18.703 1 95.38 254 PRO A CA 1
ATOM 1973 C C . PRO A 1 254 ? 8.164 -28.812 -17.859 1 95.38 254 PRO A C 1
ATOM 1975 O O . PRO A 1 254 ? 7.922 -28.906 -16.656 1 95.38 254 PRO A O 1
ATOM 1978 N N . PRO A 1 255 ? 8.977 -29.578 -18.516 1 92.62 255 PRO A 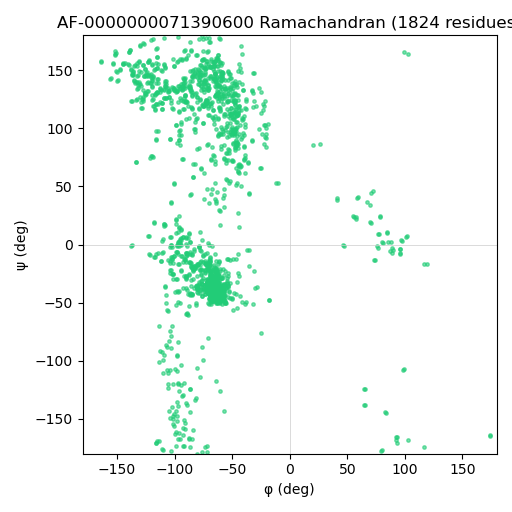N 1
ATOM 1979 C CA . PRO A 1 255 ? 9.812 -30.484 -17.75 1 92.62 255 PRO A CA 1
ATOM 1980 C C . PRO A 1 255 ? 10.805 -29.766 -16.844 1 92.62 255 PRO A C 1
ATOM 1982 O O . PRO A 1 255 ? 11.43 -28.781 -17.266 1 92.62 255 PRO A O 1
ATOM 1985 N N . PRO A 1 256 ? 10.945 -30.203 -15.625 1 91.62 256 PRO A N 1
ATOM 1986 C CA . PRO A 1 256 ? 11.875 -29.547 -14.711 1 91.62 256 PRO A CA 1
ATOM 1987 C C . PRO A 1 256 ? 13.336 -29.859 -15.023 1 91.62 256 PRO A C 1
ATOM 1989 O O . PRO A 1 256 ? 13.625 -30.828 -15.742 1 91.62 256 PRO A O 1
ATOM 1992 N N . PRO A 1 257 ? 14.258 -28.969 -14.523 1 93.38 257 PRO A N 1
ATOM 1993 C CA . PRO A 1 257 ? 15.68 -29.328 -14.648 1 93.38 257 PRO A CA 1
ATOM 1994 C C . PRO A 1 257 ? 16.016 -30.641 -13.961 1 93.38 257 PRO A C 1
ATOM 1996 O O . PRO A 1 257 ? 15.406 -31 -12.953 1 93.38 257 PRO A O 1
ATOM 1999 N N . ALA A 1 258 ? 16.953 -31.281 -14.539 1 92.69 258 ALA A N 1
ATOM 2000 C CA . ALA A 1 258 ? 17.375 -32.531 -13.953 1 92.69 258 ALA A CA 1
ATOM 2001 C C . ALA A 1 258 ? 17.938 -32.344 -12.547 1 92.69 258 ALA A C 1
ATOM 2003 O O . ALA A 1 258 ? 18.469 -31.266 -12.242 1 92.69 258 ALA A O 1
ATOM 2004 N N . LEU A 1 259 ? 17.75 -33.344 -11.766 1 92.44 259 LEU A N 1
ATOM 2005 C CA . LEU A 1 259 ? 18.281 -33.281 -10.398 1 92.44 259 LEU A CA 1
ATOM 2006 C C . LEU A 1 259 ? 19.797 -33.438 -10.391 1 92.44 259 LEU A C 1
ATOM 2008 O O . LEU A 1 259 ? 20.484 -32.75 -9.648 1 92.44 259 LEU A O 1
ATOM 2012 N N . LEU A 1 260 ? 20.203 -34.375 -11.203 1 91.38 260 LEU A N 1
ATOM 2013 C CA . LEU A 1 260 ? 21.625 -34.625 -11.367 1 91.38 260 LEU A CA 1
ATOM 2014 C C . LEU A 1 260 ? 22.031 -34.562 -12.836 1 91.38 260 LEU A C 1
ATOM 2016 O O . LEU A 1 260 ? 21.359 -35.125 -13.695 1 91.38 260 LEU A O 1
ATOM 2020 N N . TYR A 1 261 ? 23.062 -33.781 -13.109 1 90.31 261 TYR A N 1
ATOM 2021 C CA . TYR A 1 261 ? 23.516 -33.625 -14.484 1 90.31 261 TYR A CA 1
ATOM 2022 C C . TYR A 1 261 ? 24.797 -34.406 -14.734 1 90.31 261 TYR A C 1
ATOM 2024 O O . TYR A 1 261 ? 25.766 -34.25 -14 1 90.31 261 TYR A O 1
ATOM 2032 N N . HIS A 1 262 ? 24.641 -35.188 -15.766 1 88 262 HIS A N 1
ATOM 2033 C CA . HIS A 1 262 ? 25.828 -35.969 -16.188 1 88 262 HIS A CA 1
ATOM 2034 C C . HIS A 1 262 ? 26.453 -35.344 -17.438 1 88 262 HIS A C 1
ATOM 2036 O O . HIS A 1 262 ? 27.609 -35.625 -17.75 1 88 262 HIS A O 1
ATOM 2042 N N . GLN A 1 263 ? 25.672 -34.594 -18.141 1 87.44 263 GLN A N 1
ATOM 2043 C CA . GLN A 1 263 ? 26.156 -33.75 -19.25 1 87.44 263 GLN A CA 1
ATOM 2044 C C . GLN A 1 263 ? 25.875 -32.281 -18.984 1 87.44 263 GLN A C 1
ATOM 2046 O O . GLN A 1 263 ? 25 -31.938 -18.188 1 87.44 263 GLN A O 1
ATOM 2051 N N . ALA A 1 264 ? 26.734 -31.5 -19.656 1 89.81 264 ALA A N 1
ATOM 2052 C CA . ALA A 1 264 ? 26.547 -30.062 -19.469 1 89.81 264 ALA A CA 1
ATOM 2053 C C . ALA A 1 264 ? 25.109 -29.641 -19.781 1 89.81 264 ALA A C 1
ATOM 2055 O O . ALA A 1 264 ? 24.562 -30 -20.828 1 89.81 264 ALA A O 1
ATOM 2056 N N . PRO A 1 265 ? 24.578 -28.969 -18.906 1 92.5 265 PRO A N 1
ATOM 2057 C CA . PRO A 1 265 ? 23.172 -28.578 -19.109 1 92.5 265 PRO A CA 1
ATOM 2058 C C . PRO A 1 265 ? 23.016 -27.422 -20.094 1 92.5 265 PRO A C 1
ATOM 2060 O O . PRO A 1 265 ? 23.969 -26.672 -20.328 1 92.5 265 PRO A O 1
ATOM 2063 N N . THR A 1 266 ? 21.859 -27.344 -20.734 1 92.88 266 THR A N 1
ATOM 2064 C CA . THR A 1 266 ? 21.422 -26.203 -21.516 1 92.88 266 THR A CA 1
ATOM 2065 C C . THR A 1 266 ? 20.453 -25.344 -20.719 1 92.88 266 THR A C 1
ATOM 2067 O O . THR A 1 266 ? 19.781 -25.828 -19.812 1 92.88 266 THR A O 1
ATOM 2070 N N . PRO A 1 267 ? 20.375 -24.078 -21.016 1 95.06 267 PRO A N 1
ATOM 2071 C CA . PRO A 1 267 ? 19.547 -23.188 -20.219 1 95.06 267 PRO A CA 1
ATOM 2072 C C . PRO A 1 267 ? 18.047 -23.453 -20.391 1 95.06 267 PRO A C 1
ATOM 2074 O O . PRO A 1 267 ? 17.25 -23.031 -19.547 1 95.06 267 PRO A O 1
ATOM 2077 N N . ASP A 1 268 ? 17.594 -24.156 -21.312 1 94 268 ASP A N 1
ATOM 2078 C CA . ASP A 1 268 ? 16.188 -24.266 -21.703 1 94 268 ASP A CA 1
ATOM 2079 C C . ASP A 1 268 ? 15.336 -24.766 -20.547 1 94 268 ASP A C 1
ATOM 2081 O O . ASP A 1 268 ? 14.352 -24.141 -20.156 1 94 268 ASP A O 1
ATOM 2085 N N . ARG A 1 269 ? 15.773 -25.797 -19.891 1 94.06 269 ARG A N 1
ATOM 2086 C CA . ARG A 1 269 ? 14.961 -26.422 -18.844 1 94.06 269 ARG A CA 1
ATOM 2087 C C . ARG A 1 269 ? 14.906 -25.531 -17.609 1 94.06 269 ARG A C 1
ATOM 2089 O O . ARG A 1 269 ? 13.992 -25.672 -16.781 1 94.06 269 ARG A O 1
ATOM 2096 N N . PHE A 1 270 ? 15.852 -24.672 -17.516 1 96.62 270 PHE A N 1
ATOM 2097 C CA . PHE A 1 270 ? 15.914 -23.812 -16.344 1 96.62 270 PHE A CA 1
ATOM 2098 C C . PHE A 1 270 ? 15.016 -22.594 -16.516 1 96.62 270 PHE A C 1
ATOM 2100 O O . PHE A 1 270 ? 14.555 -22 -15.539 1 96.62 270 PHE A O 1
ATOM 2107 N N . PHE A 1 271 ? 14.688 -22.219 -17.75 1 97.19 271 PHE A N 1
ATOM 2108 C CA . PHE A 1 271 ? 14.016 -20.953 -18 1 97.19 271 PHE A CA 1
ATOM 2109 C C . PHE A 1 271 ? 12.703 -21.172 -18.734 1 97.19 271 PHE A C 1
ATOM 2111 O O . PHE A 1 271 ? 12.055 -20.219 -19.156 1 97.19 271 PHE A O 1
ATOM 2118 N N . SER A 1 272 ? 12.273 -22.422 -18.906 1 96.38 272 SER A N 1
ATOM 2119 C CA . SER A 1 272 ? 11.008 -22.734 -19.578 1 96.38 272 SER A CA 1
ATOM 2120 C C . SER A 1 272 ? 9.82 -22.234 -18.766 1 96.38 272 SER A C 1
ATOM 2122 O O . SER A 1 272 ? 9.922 -22.062 -17.547 1 96.38 272 SER A O 1
ATOM 2124 N N . GLN A 1 273 ? 8.719 -21.969 -19.484 1 96.06 273 GLN A N 1
ATOM 2125 C CA . GLN A 1 273 ? 7.52 -21.406 -18.875 1 96.06 273 GLN A CA 1
ATOM 2126 C C . GLN A 1 273 ? 6.309 -22.297 -19.109 1 96.06 273 GLN A C 1
ATOM 2128 O O . GLN A 1 273 ? 6.277 -23.062 -20.078 1 96.06 273 GLN A O 1
ATOM 2133 N N . ARG A 1 274 ? 5.301 -22.172 -18.25 1 96.31 274 ARG A N 1
ATOM 2134 C CA . ARG A 1 274 ? 4.062 -22.922 -18.406 1 96.31 274 ARG A CA 1
ATOM 2135 C C . ARG A 1 274 ? 3.244 -22.406 -19.578 1 96.31 274 ARG A C 1
ATOM 2137 O O . ARG A 1 274 ? 3.551 -21.344 -20.125 1 96.31 274 ARG A O 1
ATOM 2144 N N . LEU A 1 275 ? 2.229 -23.203 -20.016 1 97.69 275 LEU A N 1
ATOM 2145 C CA . LEU A 1 275 ? 1.429 -22.875 -21.188 1 97.69 275 LEU A CA 1
ATOM 2146 C C . LEU A 1 275 ? -0.059 -23.047 -20.891 1 97.69 275 LEU A C 1
ATOM 2148 O O . LEU A 1 275 ? -0.484 -24.078 -20.375 1 97.69 275 LEU A O 1
ATOM 2152 N N . LEU A 1 276 ? -0.837 -21.984 -21.125 1 97.56 276 LEU A N 1
ATOM 2153 C CA . LEU A 1 276 ? -2.295 -22.047 -21.094 1 97.56 276 LEU A CA 1
ATOM 2154 C C . LEU A 1 276 ? -2.863 -22.234 -22.5 1 97.56 276 LEU A C 1
ATOM 2156 O O . LEU A 1 276 ? -2.664 -21.375 -23.375 1 97.56 276 LEU A O 1
ATOM 2160 N N . LEU A 1 277 ? -3.484 -23.344 -22.734 1 97.25 277 LEU A N 1
ATOM 2161 C CA . LEU A 1 277 ? -4.164 -23.625 -23.984 1 97.25 277 LEU A CA 1
ATOM 2162 C C . LEU A 1 277 ? -5.648 -23.281 -23.891 1 97.25 277 LEU A C 1
ATOM 2164 O O . LEU A 1 277 ? -6.426 -24.031 -23.312 1 97.25 277 LEU A O 1
ATOM 2168 N N . TRP A 1 278 ? -6.043 -22.109 -24.516 1 97.31 278 TRP A N 1
ATOM 2169 C CA . TRP A 1 278 ? -7.426 -21.656 -24.438 1 97.31 278 TRP A CA 1
ATOM 2170 C C . TRP A 1 278 ? -8.156 -21.922 -25.75 1 97.31 278 TRP A C 1
ATOM 2172 O O . TRP A 1 278 ? -8.164 -21.094 -26.656 1 97.31 278 TRP A O 1
ATOM 2182 N N . MET A 1 279 ? -8.781 -23.109 -25.812 1 96.06 279 MET A N 1
ATOM 2183 C CA . MET A 1 279 ? -9.562 -23.547 -26.969 1 96.06 279 MET A CA 1
ATOM 2184 C C . MET A 1 279 ? -10.906 -24.125 -26.516 1 96.06 279 MET A C 1
ATOM 2186 O O . MET A 1 279 ? -11.164 -25.312 -26.688 1 96.06 279 MET A O 1
ATOM 2190 N N . PRO A 1 280 ? -11.766 -23.234 -26.047 1 94.94 280 PRO A N 1
ATOM 2191 C CA . PRO A 1 280 ? -13.031 -23.719 -25.484 1 94.94 280 PRO A CA 1
ATOM 2192 C C . PRO A 1 280 ? -13.82 -24.562 -26.484 1 94.94 280 PRO A C 1
ATOM 2194 O O . PRO A 1 280 ? -14.445 -25.547 -26.094 1 94.94 280 PRO A O 1
ATOM 2197 N N . TYR A 1 281 ? -13.836 -24.234 -27.75 1 94.44 281 TYR A N 1
ATOM 2198 C CA . TYR A 1 281 ? -14.555 -25.016 -28.75 1 94.44 281 TYR A CA 1
ATOM 2199 C C . TYR A 1 281 ? -13.984 -26.438 -28.859 1 94.44 281 TYR A C 1
ATOM 2201 O O . TYR A 1 281 ? -14.742 -27.406 -28.875 1 94.44 281 TYR A O 1
ATOM 2209 N N . LYS A 1 282 ? -12.742 -26.547 -28.875 1 93.25 282 LYS A N 1
ATOM 2210 C CA . LYS A 1 282 ? -12.094 -27.844 -29.047 1 93.25 282 LYS A CA 1
ATOM 2211 C C . LYS A 1 282 ? -12.055 -28.609 -27.734 1 93.25 282 LYS A C 1
ATOM 2213 O O . LYS A 1 282 ? -12.242 -29.828 -27.703 1 93.25 282 LYS A O 1
ATOM 2218 N N . LEU A 1 283 ? -11.773 -27.938 -26.656 1 94.62 283 LEU A N 1
ATOM 2219 C CA . LEU A 1 283 ? -11.547 -28.594 -25.375 1 94.62 283 LEU A CA 1
ATOM 2220 C C . LEU A 1 283 ? -12.867 -29.031 -24.75 1 94.62 283 LEU A C 1
ATOM 2222 O O . LEU A 1 283 ? -12.977 -30.141 -24.234 1 94.62 283 LEU A O 1
ATOM 2226 N N . TRP A 1 284 ? -13.891 -28.172 -24.766 1 93.62 284 TRP A N 1
ATOM 2227 C CA . TRP A 1 284 ? -15.141 -28.453 -24.062 1 93.62 284 TRP A CA 1
ATOM 2228 C C . TRP A 1 284 ? -16.266 -28.719 -25.062 1 93.62 284 TRP A C 1
ATOM 2230 O O . TRP A 1 284 ? -17.406 -29.016 -24.672 1 93.62 284 TRP A O 1
ATOM 2240 N N . LYS A 1 285 ? -16.031 -28.547 -26.344 1 91.44 285 LYS A N 1
ATOM 2241 C CA . LYS A 1 285 ? -17 -28.797 -27.391 1 91.44 285 LYS A CA 1
ATOM 2242 C C . LYS A 1 285 ? -18.25 -27.953 -27.203 1 91.44 285 LYS A C 1
ATOM 2244 O O . LYS A 1 285 ? -19.375 -28.453 -27.328 1 91.44 285 LYS A O 1
ATOM 2249 N N . VAL A 1 286 ? -17.969 -26.766 -26.812 1 92.19 286 VAL A N 1
ATOM 2250 C CA . VAL A 1 286 ? -19.078 -25.844 -26.609 1 92.19 286 VAL A CA 1
ATOM 2251 C C . VAL A 1 286 ? -19.562 -25.312 -27.953 1 92.19 286 VAL A C 1
ATOM 2253 O O . VAL A 1 286 ? -18.781 -25.172 -28.891 1 92.19 286 VAL A O 1
ATOM 2256 N N . ARG A 1 287 ? -20.859 -25.078 -28 1 91.62 287 ARG A N 1
ATOM 2257 C CA . ARG A 1 287 ? -21.453 -24.5 -29.203 1 91.62 287 ARG A CA 1
ATOM 2258 C C . ARG A 1 287 ? -21.453 -22.984 -29.141 1 91.62 287 ARG A C 1
ATOM 2260 O O . ARG A 1 287 ? -22.016 -22.406 -28.203 1 91.62 287 ARG A O 1
ATOM 2267 N N . LEU A 1 288 ? -20.844 -22.359 -30.109 1 94.56 288 LEU A N 1
ATOM 2268 C CA . LEU A 1 288 ? -20.734 -20.906 -30.172 1 94.56 288 LEU A CA 1
ATOM 2269 C C . LEU A 1 288 ? -21.406 -20.359 -31.422 1 94.56 288 LEU A C 1
ATOM 2271 O O . LEU A 1 288 ? -21.438 -21.031 -32.469 1 94.56 288 LEU A O 1
ATOM 2275 N N . GLN A 1 289 ? -21.969 -19.234 -31.25 1 94.81 289 GLN A N 1
ATOM 2276 C CA . GLN A 1 289 ? -22.766 -18.656 -32.344 1 94.81 289 GLN A CA 1
ATOM 2277 C C . GLN A 1 289 ? -22.125 -17.359 -32.844 1 94.81 289 GLN A C 1
ATOM 2279 O O . GLN A 1 289 ? -21.422 -16.672 -32.094 1 94.81 289 GLN A O 1
ATOM 2284 N N . CYS A 1 290 ? -22.391 -17.141 -34.062 1 94.94 290 CYS A N 1
ATOM 2285 C CA . CYS A 1 290 ? -21.953 -15.906 -34.688 1 94.94 290 CYS A CA 1
ATOM 2286 C C . CYS A 1 290 ? -22.75 -14.719 -34.156 1 94.94 290 CYS A C 1
ATOM 2288 O O . CYS A 1 290 ? -23.969 -14.805 -34 1 94.94 290 CYS A O 1
ATOM 2290 N N . THR A 1 291 ? -22.125 -13.594 -33.812 1 89.81 291 THR A N 1
ATOM 2291 C CA . THR A 1 291 ? -22.766 -12.445 -33.188 1 89.81 291 THR A CA 1
ATOM 2292 C C . THR A 1 291 ? -23.266 -11.469 -34.25 1 89.81 291 THR A C 1
ATOM 2294 O O . THR A 1 291 ? -23.922 -10.477 -33.938 1 89.81 291 THR A O 1
ATOM 2297 N N . ASN A 1 292 ? -22.922 -11.727 -35.469 1 89.25 292 ASN A N 1
ATOM 2298 C CA . ASN A 1 292 ? -23.453 -10.914 -36.562 1 89.25 292 ASN A CA 1
ATOM 2299 C C . ASN A 1 292 ? -24.953 -11.133 -36.75 1 89.25 292 ASN A C 1
ATOM 2301 O O . ASN A 1 292 ? -25.391 -12.258 -37.031 1 89.25 292 ASN A O 1
ATOM 2305 N N . PRO A 1 293 ? -25.688 -10.102 -36.656 1 88.06 293 PRO A N 1
ATOM 2306 C CA . PRO A 1 293 ? -27.125 -10.25 -36.781 1 88.06 293 PRO A CA 1
ATOM 2307 C C . PRO A 1 293 ? -27.562 -10.828 -38.125 1 88.06 293 PRO A C 1
ATOM 2309 O O . PRO A 1 293 ? -28.594 -11.5 -38.219 1 88.06 293 PRO A O 1
ATOM 2312 N N . ALA A 1 294 ? -26.797 -10.586 -39.125 1 89.06 294 ALA A N 1
ATOM 2313 C CA . ALA A 1 294 ? -27.141 -11.055 -40.438 1 89.06 294 ALA A CA 1
ATOM 2314 C C . ALA A 1 294 ? -27.047 -12.57 -40.531 1 89.06 294 ALA A C 1
ATOM 2316 O O . ALA A 1 294 ? -27.641 -13.188 -41.438 1 89.06 294 ALA A O 1
ATOM 2317 N N . CYS A 1 295 ? -26.328 -13.203 -39.688 1 92.25 295 CYS A N 1
ATOM 2318 C CA . CYS A 1 295 ? -26.062 -14.641 -39.781 1 92.25 295 CYS A CA 1
ATOM 2319 C C . CYS A 1 295 ? -27.031 -15.422 -38.906 1 92.25 295 CYS A C 1
ATOM 2321 O O . CYS A 1 295 ? -26.906 -16.641 -38.781 1 92.25 295 CYS A O 1
ATOM 2323 N N . ALA A 1 296 ? -28.156 -14.844 -38.406 1 85.31 296 ALA A N 1
ATOM 2324 C CA . ALA A 1 296 ? -29.234 -15.484 -37.656 1 85.31 296 ALA A CA 1
ATOM 2325 C C . ALA A 1 296 ? -28.672 -16.484 -36.656 1 85.31 296 ALA A C 1
ATOM 2327 O O . ALA A 1 296 ? -29.094 -17.641 -36.625 1 85.31 296 ALA A O 1
ATOM 2328 N N . ARG A 1 297 ? -27.641 -16.25 -36 1 86.88 297 ARG A N 1
ATOM 2329 C CA . ARG A 1 297 ? -27.062 -17.047 -34.906 1 86.88 297 ARG A CA 1
ATOM 2330 C C . ARG A 1 297 ? -26.484 -18.359 -35.438 1 86.88 297 ARG A C 1
ATOM 2332 O O . ARG A 1 297 ? -26.703 -19.422 -34.844 1 86.88 297 ARG A O 1
ATOM 2339 N N . GLN A 1 298 ? -25.797 -18.25 -36.5 1 91.56 298 GLN A N 1
ATOM 2340 C CA . GLN A 1 298 ? -25.109 -19.391 -37.094 1 91.56 298 GLN A CA 1
ATOM 2341 C C . GLN A 1 298 ? -24.031 -19.922 -36.156 1 91.56 298 GLN A C 1
ATOM 2343 O O . GLN A 1 298 ? -23.312 -19.141 -35.531 1 91.56 298 GLN A O 1
ATOM 2348 N N . GLN A 1 299 ? -23.906 -21.297 -36.156 1 94.31 299 GLN A N 1
ATOM 2349 C CA . GLN A 1 299 ? -22.891 -21.922 -35.312 1 94.31 299 GLN A CA 1
ATOM 2350 C C . GLN A 1 299 ? -21.5 -21.703 -35.906 1 94.31 299 GLN A C 1
ATOM 2352 O O . GLN A 1 299 ? -21.281 -21.859 -37.094 1 94.31 299 GLN A O 1
ATOM 2357 N N . LEU A 1 300 ? -20.625 -21.375 -35.062 1 95.31 300 LEU A N 1
ATOM 2358 C CA . LEU A 1 300 ? -19.234 -21.172 -35.438 1 95.31 300 LEU A CA 1
ATOM 2359 C C . LEU A 1 300 ? -18.516 -22.5 -35.594 1 95.31 300 LEU A C 1
ATOM 2361 O O . LEU A 1 300 ? -18.859 -23.469 -34.938 1 95.31 300 LEU A O 1
ATOM 2365 N N . CYS A 1 301 ? -17.531 -22.531 -36.469 1 93.31 301 CYS A N 1
ATOM 2366 C CA . CYS A 1 301 ? -16.703 -23.703 -36.656 1 93.31 301 CYS A CA 1
ATOM 2367 C C . CYS A 1 301 ? -15.258 -23.422 -36.25 1 93.31 301 CYS A C 1
ATOM 2369 O O . CYS A 1 301 ? -14.852 -22.266 -36.125 1 93.31 301 CYS A O 1
ATOM 2371 N N . GLY A 1 302 ? -14.594 -24.578 -36.031 1 92.12 302 GLY A N 1
ATOM 2372 C CA . GLY A 1 302 ? -13.195 -24.438 -35.625 1 92.12 302 GLY A CA 1
ATOM 2373 C C . GLY A 1 302 ? -12.305 -23.984 -36.781 1 92.12 302 GLY A C 1
ATOM 2374 O O . GLY A 1 302 ? -12.312 -24.578 -37.844 1 92.12 302 GLY A O 1
ATOM 2375 N N . GLY A 1 303 ? -11.594 -22.859 -36.562 1 89.81 303 GLY A N 1
ATOM 2376 C CA . GLY A 1 303 ? -10.633 -22.359 -37.531 1 89.81 303 GLY A CA 1
ATOM 2377 C C . GLY A 1 303 ? -9.203 -22.781 -37.219 1 89.81 303 GLY A C 1
ATOM 2378 O O . GLY A 1 303 ? -8.273 -22.422 -37.938 1 89.81 303 GLY A O 1
ATOM 2379 N N . GLY A 1 304 ? -9.055 -23.531 -36.188 1 89.88 304 GLY A N 1
ATOM 2380 C CA . GLY A 1 304 ? -7.719 -24 -35.844 1 89.88 304 GLY A CA 1
ATOM 2381 C C . GLY A 1 304 ? -7.027 -23.094 -34.844 1 89.88 304 GLY A C 1
ATOM 2382 O O . GLY A 1 304 ? -7.68 -22.312 -34.156 1 89.88 304 GLY A O 1
ATOM 2383 N N . LEU A 1 305 ? -5.719 -23.328 -34.75 1 93 305 LEU A N 1
ATOM 2384 C CA . LEU A 1 305 ? -4.898 -22.578 -33.812 1 93 305 LEU A CA 1
ATOM 2385 C C . LEU A 1 305 ? -4.676 -21.156 -34.281 1 93 305 LEU A C 1
ATOM 2387 O O . LEU A 1 305 ? -4.5 -20.922 -35.5 1 93 305 LEU A O 1
ATOM 2391 N N . HIS A 1 306 ? -4.691 -20.25 -33.312 1 92.69 306 HIS A N 1
ATOM 2392 C CA . HIS A 1 306 ? -4.379 -18.875 -33.656 1 92.69 306 HIS A CA 1
ATOM 2393 C C . HIS A 1 306 ? -2.924 -18.734 -34.094 1 92.69 306 HIS A C 1
ATOM 2395 O O . HIS A 1 306 ? -2.053 -19.453 -33.625 1 92.69 306 HIS A O 1
ATOM 2401 N N . ARG A 1 307 ? -2.605 -17.766 -34.812 1 90.19 307 ARG A N 1
ATOM 2402 C CA . ARG A 1 307 ? -1.312 -17.609 -35.469 1 90.19 307 ARG A CA 1
ATOM 2403 C C . ARG A 1 307 ? -0.247 -17.156 -34.469 1 90.19 307 ARG A C 1
ATOM 2405 O O . ARG A 1 307 ? 0.946 -17.375 -34.688 1 90.19 307 ARG A O 1
ATOM 2412 N N . ARG A 1 308 ? -0.632 -16.516 -33.469 1 91.75 308 ARG A N 1
ATOM 2413 C CA . ARG A 1 308 ? 0.361 -15.945 -32.562 1 91.75 308 ARG A CA 1
ATOM 2414 C C . ARG A 1 308 ? 0.21 -16.516 -31.156 1 91.75 308 ARG A C 1
ATOM 2416 O O . ARG A 1 308 ? -0.906 -16.797 -30.703 1 91.75 308 ARG A O 1
ATOM 2423 N N . VAL A 1 309 ? 1.371 -16.688 -30.562 1 94.69 309 VAL A N 1
ATOM 2424 C CA . VAL A 1 309 ? 1.421 -17.016 -29.141 1 94.69 309 VAL A CA 1
ATOM 2425 C C . VAL A 1 309 ? 1.633 -15.742 -28.312 1 94.69 309 VAL A C 1
ATOM 2427 O O . VAL A 1 309 ? 2.414 -14.867 -28.703 1 94.69 309 VAL A O 1
ATOM 2430 N N . ARG A 1 310 ? 0.895 -15.641 -27.25 1 94.69 310 ARG A N 1
ATOM 2431 C CA . ARG A 1 310 ? 1.017 -14.453 -26.422 1 94.69 310 ARG A CA 1
ATOM 2432 C C . ARG A 1 310 ? 1.717 -14.781 -25.109 1 94.69 310 ARG A C 1
ATOM 2434 O O . ARG A 1 310 ? 1.496 -15.852 -24.531 1 94.69 310 ARG A O 1
ATOM 2441 N N . GLN A 1 311 ? 2.566 -13.875 -24.656 1 95.25 311 GLN A N 1
ATOM 2442 C CA . GLN A 1 311 ? 3.168 -13.984 -23.328 1 95.25 311 GLN A CA 1
ATOM 2443 C C . GLN A 1 311 ? 2.326 -13.266 -22.281 1 95.25 311 GLN A C 1
ATOM 2445 O O . GLN A 1 311 ? 1.983 -12.094 -22.453 1 95.25 311 GLN A O 1
ATOM 2450 N N . VAL A 1 312 ? 2.021 -13.977 -21.219 1 97.44 312 VAL A N 1
ATOM 2451 C CA . VAL A 1 312 ? 1.149 -13.422 -20.188 1 97.44 312 VAL A CA 1
ATOM 2452 C C . VAL A 1 312 ? 1.969 -13.078 -18.938 1 97.44 312 VAL A C 1
ATOM 2454 O O . VAL A 1 312 ? 2.697 -13.922 -18.422 1 97.44 312 VAL A O 1
ATOM 2457 N N . LEU A 1 313 ? 1.838 -11.82 -18.5 1 97.31 313 LEU A N 1
ATOM 2458 C CA . LEU A 1 313 ? 2.527 -11.359 -17.297 1 97.31 313 LEU A CA 1
ATOM 2459 C C . LEU A 1 313 ? 1.892 -11.945 -16.047 1 97.31 313 LEU A C 1
ATOM 2461 O O . LEU A 1 313 ? 0.69 -11.789 -15.812 1 97.31 313 LEU A O 1
ATOM 2465 N N . ASP A 1 314 ? 2.678 -12.648 -15.281 1 96.69 314 ASP A N 1
ATOM 2466 C CA . ASP A 1 314 ? 2.264 -13.18 -13.984 1 96.69 314 ASP A CA 1
ATOM 2467 C C . ASP A 1 314 ? 3.082 -12.555 -12.852 1 96.69 314 ASP A C 1
ATOM 2469 O O . ASP A 1 314 ? 3.828 -11.602 -13.07 1 96.69 314 ASP A O 1
ATOM 2473 N N . ILE A 1 315 ? 2.984 -13.016 -11.656 1 94.56 315 ILE A N 1
ATOM 2474 C CA . ILE A 1 315 ? 3.516 -12.383 -10.453 1 94.56 315 ILE A CA 1
ATOM 2475 C C . ILE A 1 315 ? 5.039 -12.375 -10.5 1 94.56 315 ILE A C 1
ATOM 2477 O O . ILE A 1 315 ? 5.676 -11.391 -10.117 1 94.56 315 ILE A O 1
ATOM 2481 N N . ASP A 1 316 ? 5.641 -13.469 -10.93 1 95 316 ASP A N 1
ATOM 2482 C CA . ASP A 1 316 ? 7.098 -13.531 -10.875 1 95 316 ASP A CA 1
ATOM 2483 C C . ASP A 1 316 ? 7.668 -14.148 -12.156 1 95 316 ASP A C 1
ATOM 2485 O O . ASP A 1 316 ? 8.883 -14.289 -12.289 1 95 316 ASP A O 1
ATOM 2489 N N . ARG A 1 317 ? 6.711 -14.547 -13.102 1 94.94 317 ARG A N 1
ATOM 2490 C CA . ARG A 1 317 ? 7.117 -15.109 -14.383 1 94.94 317 ARG A CA 1
ATOM 2491 C C . ARG A 1 317 ? 6.074 -14.828 -15.461 1 94.94 317 ARG A C 1
ATOM 2493 O O . ARG A 1 317 ? 4.98 -14.344 -15.156 1 94.94 317 ARG A O 1
ATOM 2500 N N . TYR A 1 318 ? 6.57 -15.008 -16.688 1 96.38 318 TYR A N 1
ATOM 2501 C CA . TYR A 1 318 ? 5.629 -15.039 -17.797 1 96.38 318 TYR A CA 1
ATOM 2502 C C . TYR A 1 318 ? 5.207 -16.469 -18.125 1 96.38 318 TYR A C 1
ATOM 2504 O O . TYR A 1 318 ? 5.859 -17.422 -17.703 1 96.38 318 TYR A O 1
ATOM 2512 N N . TYR A 1 319 ? 4.113 -16.625 -18.781 1 97.31 319 TYR A N 1
ATOM 2513 C CA . TYR A 1 319 ? 3.762 -17.906 -19.375 1 97.31 319 TYR A CA 1
ATOM 2514 C C . TYR A 1 319 ? 3.131 -17.734 -20.75 1 97.31 319 TYR A C 1
ATOM 2516 O O . TYR A 1 319 ? 2.771 -16.609 -21.125 1 97.31 319 TYR A O 1
ATOM 2524 N N . ASN A 1 320 ? 3.035 -18.781 -21.484 1 97 320 ASN A N 1
ATOM 2525 C CA . ASN A 1 320 ? 2.551 -18.734 -22.859 1 97 320 ASN A CA 1
ATOM 2526 C C . ASN A 1 320 ? 1.043 -18.969 -22.938 1 97 320 ASN A C 1
ATOM 2528 O O . ASN A 1 320 ? 0.5 -19.781 -22.188 1 97 320 ASN A O 1
ATOM 2532 N N . LEU A 1 321 ? 0.393 -18.203 -23.797 1 97.5 321 LEU A N 1
ATOM 2533 C CA . LEU A 1 321 ? -1.027 -18.375 -24.078 1 97.5 321 LEU A CA 1
ATOM 2534 C C . LEU A 1 321 ? -1.248 -18.734 -25.547 1 97.5 321 LEU A C 1
ATOM 2536 O O . LEU A 1 321 ? -0.835 -17.984 -26.438 1 97.5 321 LEU A O 1
ATOM 2540 N N . VAL A 1 322 ? -1.825 -19.891 -25.766 1 96.56 322 VAL A N 1
ATOM 2541 C CA . VAL A 1 322 ? -2.215 -20.328 -27.094 1 96.56 322 VAL A CA 1
ATOM 2542 C C . VAL A 1 322 ? -3.738 -20.375 -27.203 1 96.56 322 VAL A C 1
ATOM 2544 O O . VAL A 1 322 ? -4.414 -20.844 -26.297 1 96.56 322 VAL A O 1
ATOM 2547 N N . THR A 1 323 ? -4.258 -19.828 -28.266 1 95.62 323 THR A N 1
ATOM 2548 C CA . THR A 1 323 ? -5.707 -19.719 -28.422 1 95.62 323 THR A CA 1
ATOM 2549 C C . THR A 1 323 ? -6.145 -20.297 -29.766 1 95.62 323 THR A C 1
ATOM 2551 O O . THR A 1 323 ? -5.309 -20.719 -30.562 1 95.62 323 THR A O 1
ATOM 2554 N N . GLU A 1 324 ? -7.449 -20.391 -29.984 1 95.69 324 GLU A N 1
ATOM 2555 C CA . GLU A 1 324 ? -8 -20.875 -31.25 1 95.69 324 GLU A CA 1
ATOM 2556 C C . GLU A 1 324 ? -8.797 -19.781 -31.953 1 95.69 324 GLU A C 1
ATOM 2558 O O . GLU A 1 324 ? -9.164 -18.781 -31.344 1 95.69 324 GLU A O 1
ATOM 2563 N N . THR A 1 325 ? -8.883 -19.953 -33.188 1 94.88 325 THR A N 1
ATOM 2564 C CA . THR A 1 325 ? -9.703 -19.094 -34.031 1 94.88 325 THR A CA 1
ATOM 2565 C C . THR A 1 325 ? -10.961 -19.828 -34.5 1 94.88 325 THR A C 1
ATOM 2567 O O . THR A 1 325 ? -10.906 -21 -34.844 1 94.88 325 THR A O 1
ATOM 2570 N N . LEU A 1 326 ? -12.07 -19.094 -34.406 1 95.94 326 LEU A N 1
ATOM 2571 C CA . LEU A 1 326 ? -13.352 -19.625 -34.875 1 95.94 326 LEU A CA 1
ATOM 2572 C C . LEU A 1 326 ? -13.828 -18.875 -36.125 1 95.94 326 LEU A C 1
ATOM 2574 O O . LEU A 1 326 ? -13.523 -17.703 -36.281 1 95.94 326 LEU A O 1
ATOM 2578 N N . ILE A 1 327 ? -14.578 -19.625 -37 1 95.25 327 ILE A N 1
ATOM 2579 C CA . ILE A 1 327 ? -14.977 -19.016 -38.25 1 95.25 327 ILE A CA 1
ATOM 2580 C C . ILE A 1 327 ? -16.469 -19.25 -38.5 1 95.25 327 ILE A C 1
ATOM 2582 O O . ILE A 1 327 ? -16.984 -20.344 -38.25 1 95.25 327 ILE A O 1
ATOM 2586 N N . CYS A 1 328 ? -17.094 -18.234 -38.875 1 95.06 328 CYS A N 1
ATOM 2587 C CA . CYS A 1 328 ? -18.469 -18.375 -39.344 1 95.06 328 CYS A CA 1
ATOM 2588 C C . CYS A 1 328 ? -18.5 -18.734 -40.812 1 95.06 328 CYS A C 1
ATOM 2590 O O . CYS A 1 328 ? -17.922 -18.047 -41.656 1 95.06 328 CYS A O 1
ATOM 2592 N N . THR A 1 329 ? -19.203 -19.672 -41.156 1 91.31 329 THR A N 1
ATOM 2593 C CA . THR A 1 329 ? -19.25 -20.172 -42.531 1 91.31 329 THR A CA 1
ATOM 2594 C C . THR A 1 329 ? -20.141 -19.297 -43.406 1 91.31 329 THR A C 1
ATOM 2596 O O . THR A 1 329 ? -20.031 -19.328 -44.625 1 91.31 329 THR A O 1
ATOM 2599 N N . ARG A 1 330 ? -20.922 -18.547 -42.812 1 92.94 330 ARG A N 1
ATOM 2600 C CA . ARG A 1 330 ? -21.844 -17.703 -43.562 1 92.94 330 ARG A CA 1
ATOM 2601 C C . ARG A 1 330 ? -21.219 -16.359 -43.875 1 92.94 330 ARG A C 1
ATOM 2603 O O . ARG A 1 330 ? -21.109 -15.977 -45.031 1 92.94 330 ARG A O 1
ATOM 2610 N N . CYS A 1 331 ? -20.812 -15.562 -42.875 1 93.5 331 CYS A N 1
ATOM 2611 C CA . CYS A 1 331 ? -20.234 -14.242 -43.094 1 93.5 331 CYS A CA 1
ATOM 2612 C C . CYS A 1 331 ? -18.719 -14.32 -43.219 1 93.5 331 CYS A C 1
ATOM 2614 O O . CYS A 1 331 ? -18.078 -13.344 -43.625 1 93.5 331 CYS A O 1
ATOM 2616 N N . ARG A 1 332 ? -18.109 -15.328 -42.906 1 90.19 332 ARG A N 1
ATOM 2617 C CA . ARG A 1 332 ? -16.672 -15.602 -43.031 1 90.19 332 ARG A CA 1
ATOM 2618 C C . ARG A 1 332 ? -15.859 -14.758 -42.062 1 90.19 332 ARG A C 1
ATOM 2620 O O . ARG A 1 332 ? -14.656 -14.586 -42.25 1 90.19 332 ARG A O 1
ATOM 2627 N N . THR A 1 333 ? -16.594 -14.281 -41.062 1 91.81 333 THR A N 1
ATOM 2628 C CA . THR A 1 333 ? -15.898 -13.531 -40.031 1 91.81 333 THR A CA 1
ATOM 2629 C C . THR A 1 333 ? -15.156 -14.477 -39.094 1 91.81 333 THR A C 1
ATOM 2631 O O . THR A 1 333 ? -15.68 -15.539 -38.719 1 91.81 333 THR A O 1
ATOM 2634 N N . SER A 1 334 ? -13.938 -14.086 -38.781 1 91.88 334 SER A N 1
ATOM 2635 C CA . SER A 1 334 ? -13.141 -14.852 -37.812 1 91.88 334 SER A CA 1
ATOM 2636 C C . SER A 1 334 ? -13.258 -14.273 -36.406 1 91.88 334 SER A C 1
ATOM 2638 O O . SER A 1 334 ? -13.234 -13.055 -36.219 1 91.88 334 SER A O 1
ATOM 2640 N N . TYR A 1 335 ? -13.445 -15.148 -35.469 1 92.88 335 TYR A N 1
ATOM 2641 C CA . TYR A 1 335 ? -13.516 -14.773 -34.062 1 92.88 335 TYR A CA 1
ATOM 2642 C C . TYR A 1 335 ? -12.383 -15.406 -33.25 1 92.88 335 TYR A C 1
ATOM 2644 O O . TYR A 1 335 ? -12.117 -16.609 -33.375 1 92.88 335 TYR A O 1
ATOM 2652 N N . LEU A 1 336 ? -11.711 -14.578 -32.531 1 92.12 336 LEU A N 1
ATOM 2653 C CA . LEU A 1 336 ? -10.75 -15.133 -31.578 1 92.12 336 LEU A CA 1
ATOM 2654 C C . LEU A 1 336 ? -11.445 -15.68 -30.344 1 92.12 336 LEU A C 1
ATOM 2656 O O . LEU A 1 336 ? -12.406 -15.086 -29.859 1 92.12 336 LEU A O 1
ATOM 2660 N N . SER A 1 337 ? -10.992 -16.781 -29.859 1 93.62 337 SER A N 1
ATOM 2661 C CA . SER A 1 337 ? -11.664 -17.469 -28.75 1 93.62 337 SER A CA 1
ATOM 2662 C C . SER A 1 337 ? -11.672 -16.609 -27.484 1 93.62 337 SER A C 1
ATOM 2664 O O . SER A 1 337 ? -12.484 -16.828 -26.594 1 93.62 337 SER A O 1
ATOM 2666 N N . TRP A 1 338 ? -10.734 -15.648 -27.375 1 91.25 338 TRP A N 1
ATOM 2667 C CA . TRP A 1 338 ? -10.664 -14.828 -26.172 1 91.25 338 TRP A CA 1
ATOM 2668 C C . TRP A 1 338 ? -11.438 -13.531 -26.344 1 91.25 338 TRP A C 1
ATOM 2670 O O . TRP A 1 338 ? -11.492 -12.703 -25.438 1 91.25 338 TRP A O 1
ATOM 2680 N N . SER A 1 339 ? -12 -13.383 -27.484 1 87.56 339 SER A N 1
ATOM 2681 C CA . SER A 1 339 ? -12.773 -12.164 -27.703 1 87.56 339 SER A CA 1
ATOM 2682 C C . SER A 1 339 ? -14 -12.117 -26.797 1 87.56 339 SER A C 1
ATOM 2684 O O . SER A 1 339 ? -14.531 -13.156 -26.406 1 87.56 339 SER A O 1
ATOM 2686 N N . GLN A 1 340 ? -14.414 -10.914 -26.547 1 83.25 340 GLN A N 1
ATOM 2687 C CA . GLN A 1 340 ? -15.57 -10.742 -25.672 1 83.25 340 GLN A CA 1
ATOM 2688 C C . GLN A 1 340 ? -16.812 -11.383 -26.266 1 83.25 340 GLN A C 1
ATOM 2690 O O . GLN A 1 340 ? -17.672 -11.891 -25.547 1 83.25 340 GLN A O 1
ATOM 2695 N N . ALA A 1 341 ? -16.906 -11.391 -27.594 1 85.69 341 ALA A N 1
ATOM 2696 C CA . ALA A 1 341 ? -18.047 -11.984 -28.297 1 85.69 341 ALA A CA 1
ATOM 2697 C C . ALA A 1 341 ? -18.141 -13.477 -28 1 85.69 341 ALA A C 1
ATOM 2699 O O . ALA A 1 341 ? -19.25 -14.016 -27.891 1 85.69 341 ALA A O 1
ATOM 2700 N N . VAL A 1 342 ? -17.047 -14.094 -27.875 1 91.44 342 VAL A N 1
ATOM 2701 C CA . VAL A 1 342 ? -17.031 -15.531 -27.625 1 91.44 342 VAL A CA 1
ATOM 2702 C C . VAL A 1 342 ? -17.141 -15.797 -26.125 1 91.44 342 VAL A C 1
ATOM 2704 O O . VAL A 1 342 ? -17.922 -16.656 -25.703 1 91.44 342 VAL A O 1
ATOM 2707 N N . LEU A 1 343 ? -16.422 -15.047 -25.312 1 91.5 343 LEU A N 1
ATOM 2708 C CA . LEU A 1 343 ? -16.375 -15.266 -23.875 1 91.5 343 LEU A CA 1
ATOM 2709 C C . LEU A 1 343 ? -17.75 -15.094 -23.25 1 91.5 343 LEU A C 1
ATOM 2711 O O . LEU A 1 343 ? -18.125 -15.828 -22.328 1 91.5 343 LEU A O 1
ATOM 2715 N N . GLN A 1 344 ? -18.5 -14.195 -23.781 1 88.12 344 GLN A N 1
ATOM 2716 C CA . GLN A 1 344 ? -19.797 -13.906 -23.203 1 88.12 344 GLN A CA 1
ATOM 2717 C C . GLN A 1 344 ? -20.797 -15.031 -23.484 1 88.12 344 GLN A C 1
ATOM 2719 O O . GLN A 1 344 ? -21.828 -15.133 -22.828 1 88.12 344 GLN A O 1
ATOM 2724 N N . GLN A 1 345 ? -20.469 -15.859 -24.406 1 93.56 345 GLN A N 1
ATOM 2725 C CA . GLN A 1 345 ? -21.344 -16.969 -24.75 1 93.56 345 GLN A CA 1
ATOM 2726 C C . GLN A 1 345 ? -21.062 -18.188 -23.859 1 93.56 345 GLN A C 1
ATOM 2728 O O . GLN A 1 345 ? -21.875 -19.109 -23.797 1 93.56 345 GLN A O 1
ATOM 2733 N N . LEU A 1 346 ? -19.969 -18.141 -23.219 1 94.5 346 LEU A N 1
ATOM 2734 C CA . LEU A 1 346 ? -19.625 -19.234 -22.312 1 94.5 346 LEU A CA 1
ATOM 2735 C C . LEU A 1 346 ? -20.328 -19.078 -20.984 1 94.5 346 LEU A C 1
ATOM 2737 O O . LEU A 1 346 ? -20.609 -17.953 -20.547 1 94.5 346 LEU A O 1
ATOM 2741 N N . ASP A 1 347 ? -20.703 -20.25 -20.422 1 92.94 347 ASP A N 1
ATOM 2742 C CA . ASP A 1 347 ? -21.203 -20.156 -19.047 1 92.94 347 ASP A CA 1
ATOM 2743 C C . ASP A 1 347 ? -20.109 -19.641 -18.109 1 92.94 347 ASP A C 1
ATOM 2745 O O . ASP A 1 347 ? -18.922 -19.703 -18.422 1 92.94 347 ASP A O 1
ATOM 2749 N N . LEU A 1 348 ? -20.484 -19.125 -16.984 1 93 348 LEU A N 1
ATOM 2750 C CA . LEU A 1 348 ? -19.547 -18.438 -16.094 1 93 348 LEU A CA 1
ATOM 2751 C C . LEU A 1 348 ? -18.453 -19.375 -15.617 1 93 348 LEU A C 1
ATOM 2753 O O . LEU A 1 348 ? -17.312 -18.938 -15.422 1 93 348 LEU A O 1
ATOM 2757 N N . ALA A 1 349 ? -18.781 -20.594 -15.391 1 94.5 349 ALA A N 1
ATOM 2758 C CA . ALA A 1 349 ? -17.797 -21.562 -14.914 1 94.5 349 ALA A CA 1
ATOM 2759 C C . ALA A 1 349 ? -16.641 -21.703 -15.906 1 94.5 349 ALA A C 1
ATOM 2761 O O . ALA A 1 349 ? -15.469 -21.672 -15.508 1 94.5 349 ALA A O 1
ATOM 2762 N N . HIS A 1 350 ? -16.969 -21.859 -17.203 1 94.69 350 HIS A N 1
ATOM 2763 C CA . HIS A 1 350 ? -15.938 -21.984 -18.234 1 94.69 350 HIS A CA 1
ATOM 2764 C C . HIS A 1 350 ? -15.242 -20.656 -18.484 1 94.69 350 HIS A C 1
ATOM 2766 O O . HIS A 1 350 ? -14.023 -20.609 -18.672 1 94.69 350 HIS A O 1
ATOM 2772 N N . ARG A 1 351 ? -16.016 -19.641 -18.469 1 93.56 351 ARG A N 1
ATOM 2773 C CA . ARG A 1 351 ? -15.461 -18.312 -18.688 1 93.56 351 ARG A CA 1
ATOM 2774 C C . ARG A 1 351 ? -14.422 -17.969 -17.625 1 93.56 351 ARG A C 1
ATOM 2776 O O . ARG A 1 351 ? -13.414 -17.312 -17.906 1 93.56 351 ARG A O 1
ATOM 2783 N N . SER A 1 352 ? -14.664 -18.406 -16.422 1 92.44 352 SER A N 1
ATOM 2784 C CA . SER A 1 352 ? -13.797 -18.078 -15.289 1 92.44 352 SER A CA 1
ATOM 2785 C C . SER A 1 352 ? -12.453 -18.781 -15.406 1 92.44 352 SER A C 1
ATOM 2787 O O . SER A 1 352 ? -11.492 -18.406 -14.727 1 92.44 352 SER A O 1
ATOM 2789 N N . GLU A 1 353 ? -12.367 -19.75 -16.297 1 94.31 353 GLU A N 1
ATOM 2790 C CA . GLU A 1 353 ? -11.102 -20.438 -16.516 1 94.31 353 GLU A CA 1
ATOM 2791 C C . GLU A 1 353 ? -10.156 -19.594 -17.359 1 94.31 353 GLU A C 1
ATOM 2793 O O . GLU A 1 353 ? -8.945 -19.844 -17.391 1 94.31 353 GLU A O 1
ATOM 2798 N N . PHE A 1 354 ? -10.742 -18.656 -18.094 1 94.25 354 PHE A N 1
ATOM 2799 C CA . PHE A 1 354 ? -9.898 -17.719 -18.828 1 94.25 354 PHE A CA 1
ATOM 2800 C C . PHE A 1 354 ? -9.453 -16.578 -17.922 1 94.25 354 PHE A C 1
ATOM 2802 O O . PHE A 1 354 ? -10.125 -15.547 -17.828 1 94.25 354 PHE A O 1
ATOM 2809 N N . ARG A 1 355 ? -8.305 -16.625 -17.406 1 91.06 355 ARG A N 1
ATOM 2810 C CA . ARG A 1 355 ? -7.82 -15.727 -16.359 1 91.06 355 ARG A CA 1
ATOM 2811 C C . ARG A 1 355 ? -6.891 -14.664 -16.922 1 91.06 355 ARG A C 1
ATOM 2813 O O . ARG A 1 355 ? -5.859 -14.344 -16.312 1 91.06 355 ARG A O 1
ATOM 2820 N N . VAL A 1 356 ? -7.168 -14.18 -18.125 1 94.69 356 VAL A N 1
ATOM 2821 C CA . VAL A 1 356 ? -6.223 -13.273 -18.766 1 94.69 356 VAL A CA 1
ATOM 2822 C C . VAL A 1 356 ? -6.969 -12.07 -19.359 1 94.69 356 VAL A C 1
ATOM 2824 O O . VAL A 1 356 ? -8.086 -12.211 -19.859 1 94.69 356 VAL A O 1
ATOM 2827 N N . ILE A 1 357 ? -6.379 -10.93 -19.203 1 91.06 357 ILE A N 1
ATOM 2828 C CA . ILE A 1 357 ? -6.828 -9.75 -19.922 1 91.06 357 ILE A CA 1
ATOM 2829 C C . ILE A 1 357 ? -5.805 -9.383 -20.984 1 91.06 357 ILE A C 1
ATOM 2831 O O . ILE A 1 357 ? -4.617 -9.219 -20.703 1 91.06 357 ILE A O 1
ATOM 2835 N N . LEU A 1 358 ? -6.309 -9.273 -22.172 1 88.19 358 LEU A N 1
ATOM 2836 C CA . LEU A 1 358 ? -5.41 -9.039 -23.297 1 88.19 358 LEU A CA 1
ATOM 2837 C C . LEU A 1 358 ? -5.574 -7.621 -23.828 1 88.19 358 LEU A C 1
ATOM 2839 O O . LEU A 1 358 ? -6.691 -7.102 -23.891 1 88.19 358 LEU A O 1
ATOM 2843 N N . THR A 1 359 ? -4.41 -7.027 -24.031 1 81.81 359 THR A N 1
ATOM 2844 C CA . THR A 1 359 ? -4.352 -5.805 -24.828 1 81.81 359 THR A CA 1
ATOM 2845 C C . THR A 1 359 ? -3.654 -6.059 -26.156 1 81.81 359 THR A C 1
ATOM 2847 O O . THR A 1 359 ? -3.361 -7.203 -26.5 1 81.81 359 THR A O 1
ATOM 2850 N N . ARG A 1 360 ? -3.471 -5.098 -26.875 1 73.56 360 ARG A N 1
ATOM 2851 C CA . ARG A 1 360 ? -2.865 -5.27 -28.188 1 73.56 360 ARG A CA 1
ATOM 2852 C C . ARG A 1 360 ? -1.442 -5.805 -28.078 1 73.56 360 ARG A C 1
ATOM 2854 O O . ARG A 1 360 ? -1.048 -6.703 -28.828 1 73.56 360 ARG A O 1
ATOM 2861 N N . LYS A 1 361 ? -0.802 -5.344 -27.031 1 76.44 361 LYS A N 1
ATOM 2862 C CA . LYS A 1 361 ? 0.619 -5.676 -26.953 1 76.44 361 LYS A CA 1
ATOM 2863 C C . LYS A 1 361 ? 0.892 -6.703 -25.859 1 76.44 361 LYS A C 1
ATOM 2865 O O . LYS A 1 361 ? 1.769 -7.555 -26.016 1 76.44 361 LYS A O 1
ATOM 2870 N N . TYR A 1 362 ? 0.184 -6.598 -24.812 1 85.81 362 TYR A N 1
ATOM 2871 C CA . TYR A 1 362 ? 0.549 -7.395 -23.641 1 85.81 362 TYR A CA 1
ATOM 2872 C C . TYR A 1 362 ? -0.664 -8.125 -23.078 1 85.81 362 TYR A C 1
ATOM 2874 O O . TYR A 1 362 ? -1.793 -7.898 -23.531 1 85.81 362 TYR A O 1
ATOM 2882 N N . ALA A 1 363 ? -0.38 -9.164 -22.375 1 93.5 363 ALA A N 1
ATOM 2883 C CA . ALA A 1 363 ? -1.391 -9.93 -21.641 1 93.5 363 ALA A CA 1
ATOM 2884 C C . ALA A 1 363 ? -1.058 -10.016 -20.156 1 93.5 363 ALA A C 1
ATOM 2886 O O . ALA A 1 363 ? 0.113 -10.109 -19.781 1 93.5 363 ALA A O 1
ATOM 2887 N N . CYS A 1 364 ? -2.119 -9.883 -19.375 1 95.44 364 CYS A N 1
ATOM 2888 C CA . CYS A 1 364 ? -1.922 -9.836 -17.922 1 95.44 364 CYS A CA 1
ATOM 2889 C C . CYS A 1 364 ? -2.783 -10.883 -17.234 1 95.44 364 CYS A C 1
ATOM 2891 O O . CYS A 1 364 ? -3.982 -10.984 -17.5 1 95.44 364 CYS A O 1
ATOM 2893 N N . ASP A 1 365 ? -2.125 -11.641 -16.359 1 96.38 365 ASP A N 1
ATOM 2894 C CA . ASP A 1 365 ? -2.863 -12.602 -15.555 1 96.38 365 ASP A CA 1
ATOM 2895 C C . ASP A 1 365 ? -3.693 -11.906 -14.477 1 96.38 365 ASP A C 1
ATOM 2897 O O . ASP A 1 365 ? -3.27 -10.883 -13.93 1 96.38 365 ASP A O 1
ATOM 2901 N N . ILE A 1 366 ? -4.781 -12.508 -14.086 1 92.62 366 ILE A N 1
ATOM 2902 C CA . ILE A 1 366 ? -5.711 -11.953 -13.109 1 92.62 366 ILE A CA 1
ATOM 2903 C C . ILE A 1 366 ? -5.02 -11.82 -11.75 1 92.62 366 ILE A C 1
ATOM 2905 O O . ILE A 1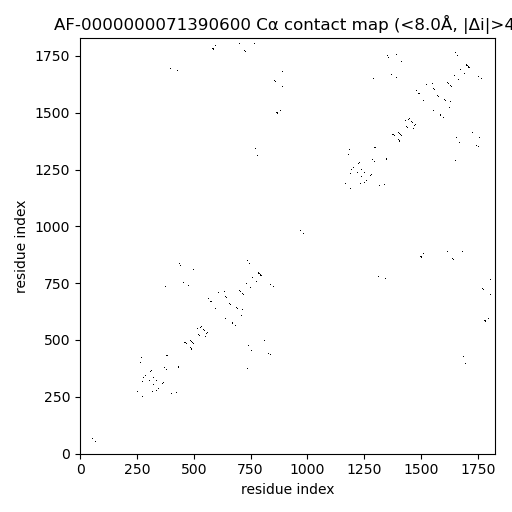 366 ? -5.383 -10.961 -10.945 1 92.62 366 ILE A O 1
ATOM 2909 N N . ARG A 1 367 ? -4.039 -12.633 -11.477 1 93.12 367 ARG A N 1
ATOM 2910 C CA . ARG A 1 367 ? -3.322 -12.578 -10.203 1 93.12 367 ARG A CA 1
ATOM 2911 C C . ARG A 1 367 ? -2.627 -11.234 -10.031 1 93.12 367 ARG A C 1
ATOM 2913 O O . ARG A 1 367 ? -2.527 -10.727 -8.914 1 93.12 367 ARG A O 1
ATOM 2920 N N . VAL A 1 368 ? -2.15 -10.688 -11.086 1 94 368 VAL A N 1
ATOM 2921 C CA . VAL A 1 368 ? -1.51 -9.375 -11.047 1 94 368 VAL A CA 1
ATOM 2922 C C . VAL A 1 368 ? -2.564 -8.289 -10.844 1 94 368 VAL A C 1
ATOM 2924 O O . VAL A 1 368 ? -2.352 -7.344 -10.086 1 94 368 VAL A O 1
ATOM 2927 N N . LEU A 1 369 ? -3.664 -8.523 -11.469 1 90.94 369 LEU A N 1
ATOM 2928 C CA . LEU A 1 369 ? -4.742 -7.547 -11.383 1 90.94 369 LEU A CA 1
ATOM 2929 C C . LEU A 1 369 ? -5.297 -7.477 -9.961 1 90.94 369 LEU A C 1
ATOM 2931 O O . LEU A 1 369 ? -5.688 -6.402 -9.492 1 90.94 369 LEU A O 1
ATOM 2935 N N . ARG A 1 370 ? -5.336 -8.539 -9.336 1 90.06 370 ARG A N 1
ATOM 2936 C CA . ARG A 1 370 ? -5.84 -8.594 -7.969 1 90.06 370 ARG A CA 1
ATOM 2937 C C . ARG A 1 370 ? -4.984 -7.746 -7.035 1 90.06 370 ARG A C 1
ATOM 2939 O O . ARG A 1 370 ? -5.484 -7.219 -6.039 1 90.06 370 ARG A O 1
ATOM 2946 N N . LEU A 1 371 ? -3.762 -7.574 -7.391 1 88.44 371 LEU A N 1
ATOM 2947 C CA . LEU A 1 371 ? -2.879 -6.75 -6.57 1 88.44 371 LEU A CA 1
ATOM 2948 C C . LEU A 1 371 ? -3.293 -5.281 -6.629 1 88.44 371 LEU A C 1
ATOM 2950 O O . LEU A 1 371 ? -3.008 -4.516 -5.707 1 88.44 371 LEU A O 1
ATOM 2954 N N . LEU A 1 372 ? -3.986 -4.938 -7.699 1 87.56 372 LEU A N 1
ATOM 2955 C CA . LEU A 1 372 ? -4.352 -3.543 -7.918 1 87.56 372 LEU A CA 1
ATOM 2956 C C . LEU A 1 372 ? -5.715 -3.236 -7.305 1 87.56 372 LEU A C 1
ATOM 2958 O O . LEU A 1 372 ? -6.09 -2.07 -7.16 1 87.56 372 LEU A O 1
ATOM 2962 N N . ARG A 1 373 ? -6.414 -4.238 -6.938 1 82.5 373 ARG A N 1
ATOM 2963 C CA . ARG A 1 373 ? -7.801 -4.043 -6.523 1 82.5 373 ARG A CA 1
ATOM 2964 C C . ARG A 1 373 ? -7.875 -3.461 -5.117 1 82.5 373 ARG A C 1
ATOM 2966 O O . ARG A 1 373 ? -8.82 -2.74 -4.785 1 82.5 373 ARG A O 1
ATOM 2973 N N . GLU A 1 374 ? -6.883 -3.814 -4.273 1 72.19 374 GLU A N 1
ATOM 2974 C CA . GLU A 1 374 ? -6.938 -3.303 -2.906 1 72.19 374 GLU A CA 1
ATOM 2975 C C . GLU A 1 374 ? -6.621 -1.812 -2.863 1 72.19 374 GLU A C 1
ATOM 2977 O O . GLU A 1 374 ? -5.703 -1.346 -3.541 1 72.19 374 GLU A O 1
ATOM 2982 N N . ARG A 1 375 ? -7.629 -1.129 -2.275 1 65.44 375 ARG A N 1
ATOM 2983 C CA . ARG A 1 375 ? -7.504 0.325 -2.305 1 65.44 375 ARG A CA 1
ATOM 2984 C C . ARG A 1 375 ? -6.891 0.848 -1.009 1 65.44 375 ARG A C 1
ATOM 2986 O O . ARG A 1 375 ? -7.445 0.644 0.072 1 65.44 375 ARG A O 1
ATOM 2993 N N . GLY A 1 376 ? -5.684 1.05 -0.927 1 63.84 376 GLY A N 1
ATOM 2994 C CA . GLY A 1 376 ? -5.012 1.737 0.164 1 63.84 376 GLY A CA 1
ATOM 2995 C C . GLY A 1 376 ? -4.027 2.789 -0.31 1 63.84 376 GLY A C 1
ATOM 2996 O O . GLY A 1 376 ? -3.697 2.846 -1.496 1 63.84 376 GLY A O 1
ATOM 2997 N N . MET A 1 377 ? -3.83 3.635 0.547 1 64.19 377 MET A N 1
ATOM 2998 C CA . MET A 1 377 ? -2.883 4.691 0.204 1 64.19 377 MET A CA 1
ATOM 2999 C C . MET A 1 377 ? -1.549 4.102 -0.244 1 64.19 377 MET A C 1
ATOM 3001 O O . MET A 1 377 ? -1.014 3.201 0.405 1 64.19 377 MET A O 1
ATOM 3005 N N . GLY A 1 378 ? -1.159 4.457 -1.441 1 65.88 378 GLY A N 1
ATOM 3006 C CA . GLY A 1 378 ? 0.157 4.078 -1.93 1 65.88 378 GLY A CA 1
ATOM 3007 C C . GLY A 1 378 ? 0.139 2.816 -2.773 1 65.88 378 GLY A C 1
ATOM 3008 O O . GLY A 1 378 ? 1.155 2.445 -3.365 1 65.88 378 GLY A O 1
ATOM 3009 N N . ASN A 1 379 ? -1.062 2.16 -2.814 1 74.38 379 ASN A N 1
ATOM 3010 C CA . ASN A 1 379 ? -1.13 0.964 -3.648 1 74.38 379 ASN A CA 1
ATOM 3011 C C . ASN A 1 379 ? -1.407 1.313 -5.105 1 74.38 379 ASN A C 1
ATOM 3013 O O . ASN A 1 379 ? -2.369 0.816 -5.695 1 74.38 379 ASN A O 1
ATOM 3017 N N . GLY A 1 380 ? -0.535 2.1 -5.648 1 77.25 380 GLY A N 1
ATOM 3018 C CA . GLY A 1 380 ? -0.676 2.545 -7.027 1 77.25 380 GLY A CA 1
ATOM 3019 C C . GLY A 1 380 ? 0.031 1.643 -8.023 1 77.25 380 GLY A C 1
ATOM 3020 O O . GLY A 1 380 ? 0.762 0.73 -7.629 1 77.25 380 GLY A O 1
ATOM 3021 N N . PRO A 1 381 ? -0.28 1.825 -9.273 1 82.69 381 PRO A N 1
ATOM 3022 C CA . PRO A 1 381 ? 0.338 1.003 -10.312 1 82.69 381 PRO A CA 1
ATOM 3023 C C . PRO A 1 381 ? 1.86 1.112 -10.328 1 82.69 381 PRO A C 1
ATOM 3025 O O . PRO A 1 381 ? 2.549 0.146 -10.664 1 82.69 381 PRO A O 1
ATOM 3028 N N . VAL A 1 382 ? 2.371 2.238 -9.906 1 82.06 382 VAL A N 1
ATOM 3029 C CA . VAL A 1 382 ? 3.818 2.424 -9.891 1 82.06 382 VAL A CA 1
ATOM 3030 C C . VAL A 1 382 ? 4.445 1.504 -8.844 1 82.06 382 VAL A C 1
ATOM 3032 O O . VAL A 1 382 ? 5.473 0.874 -9.102 1 82.06 382 VAL A O 1
ATOM 3035 N N . ARG A 1 383 ? 3.818 1.475 -7.738 1 82.44 383 ARG A N 1
ATOM 3036 C CA . ARG A 1 383 ? 4.309 0.599 -6.68 1 82.44 383 ARG A CA 1
ATOM 3037 C C . ARG A 1 383 ? 4.246 -0.864 -7.105 1 82.44 383 ARG A C 1
ATOM 3039 O O . ARG A 1 383 ? 5.184 -1.629 -6.863 1 82.44 383 ARG A O 1
ATOM 3046 N N . ILE A 1 384 ? 3.186 -1.254 -7.734 1 88.31 384 ILE A N 1
ATOM 3047 C CA . ILE A 1 384 ? 2.984 -2.65 -8.109 1 88.31 384 ILE A CA 1
ATOM 3048 C C . ILE A 1 384 ? 3.982 -3.047 -9.188 1 88.31 384 ILE A C 1
ATOM 3050 O O . ILE A 1 384 ? 4.512 -4.16 -9.18 1 88.31 384 ILE A O 1
ATOM 3054 N N . ILE A 1 385 ? 4.223 -2.154 -10.086 1 88.31 385 ILE A N 1
ATOM 3055 C CA . ILE A 1 385 ? 5.195 -2.459 -11.125 1 88.31 385 ILE A CA 1
ATOM 3056 C C . ILE A 1 385 ? 6.582 -2.615 -10.508 1 88.31 385 ILE A C 1
ATOM 3058 O O . ILE A 1 385 ? 7.375 -3.451 -10.953 1 88.31 385 ILE A O 1
ATOM 3062 N N . GLY A 1 386 ? 6.898 -1.713 -9.508 1 86.44 386 GLY A N 1
ATOM 3063 C CA . GLY A 1 386 ? 8.148 -1.886 -8.789 1 86.44 386 GLY A CA 1
ATOM 3064 C C . GLY A 1 386 ? 8.273 -3.244 -8.125 1 86.44 386 GLY A C 1
ATOM 3065 O O . GLY A 1 386 ? 9.336 -3.877 -8.188 1 86.44 386 GLY A O 1
ATOM 3066 N N . GLN A 1 387 ? 7.223 -3.705 -7.574 1 89.19 387 GLN A N 1
ATOM 3067 C CA . GLN A 1 387 ? 7.195 -5.02 -6.941 1 89.19 387 GLN A CA 1
ATOM 3068 C C . GLN A 1 387 ? 7.348 -6.133 -7.973 1 89.19 387 GLN A C 1
ATOM 3070 O O . GLN A 1 387 ? 8.062 -7.109 -7.738 1 89.19 387 GLN A O 1
ATOM 3075 N N . LEU A 1 388 ? 6.648 -5.984 -9.078 1 93.12 388 LEU A N 1
ATOM 3076 C CA . LEU A 1 388 ? 6.73 -6.996 -10.125 1 93.12 388 LEU A CA 1
ATOM 3077 C C . LEU A 1 388 ? 8.148 -7.07 -10.695 1 93.12 388 LEU A C 1
ATOM 3079 O O . LEU A 1 388 ? 8.656 -8.164 -10.961 1 93.12 388 LEU A O 1
ATOM 3083 N N . ARG A 1 389 ? 8.727 -5.938 -10.867 1 92.62 389 ARG A N 1
ATOM 3084 C CA . ARG A 1 389 ? 10.102 -5.926 -11.359 1 92.62 389 ARG A CA 1
ATOM 3085 C C . ARG A 1 389 ? 11.031 -6.648 -10.398 1 92.62 389 ARG A C 1
ATOM 3087 O O . ARG A 1 389 ? 11.906 -7.406 -10.82 1 92.62 389 ARG A O 1
ATOM 3094 N N . GLU A 1 390 ? 10.859 -6.387 -9.117 1 92.19 390 GLU A N 1
ATOM 3095 C CA . GLU A 1 390 ? 11.664 -7.078 -8.109 1 92.19 390 GLU A CA 1
ATOM 3096 C C . GLU A 1 390 ? 11.422 -8.586 -8.148 1 92.19 390 GLU A C 1
ATOM 3098 O O . GLU A 1 390 ? 12.367 -9.375 -8.109 1 92.19 390 GLU A O 1
ATOM 3103 N N . ASN A 1 391 ? 10.141 -8.977 -8.234 1 94.69 391 ASN A N 1
ATOM 3104 C CA . ASN A 1 391 ? 9.789 -10.391 -8.258 1 94.69 391 ASN A CA 1
ATOM 3105 C C . ASN A 1 391 ? 10.398 -11.094 -9.469 1 94.69 391 ASN A C 1
ATOM 3107 O O . ASN A 1 391 ? 10.977 -12.18 -9.328 1 94.69 391 ASN A O 1
ATOM 3111 N N . HIS A 1 392 ? 10.242 -10.484 -10.602 1 96.06 392 HIS A N 1
ATOM 3112 C CA . HIS A 1 392 ? 10.734 -11.086 -11.836 1 96.06 392 HIS A CA 1
ATOM 3113 C C . HIS A 1 392 ? 12.258 -11.156 -11.844 1 96.06 392 HIS A C 1
ATOM 3115 O O . HIS A 1 392 ? 12.836 -12.156 -12.273 1 96.06 392 HIS A O 1
ATOM 3121 N N . SER A 1 393 ? 12.898 -10.094 -11.312 1 95.12 393 SER A N 1
ATOM 3122 C CA . SER A 1 393 ? 14.352 -10.062 -11.258 1 95.12 393 SER A CA 1
ATOM 3123 C C . SER A 1 393 ? 14.891 -11.133 -10.305 1 95.12 393 SER A C 1
ATOM 3125 O O . SER A 1 393 ? 15.836 -11.844 -10.641 1 95.12 393 SER A O 1
ATOM 3127 N N . GLU A 1 394 ? 14.312 -11.211 -9.18 1 94 394 GLU A N 1
ATOM 3128 C CA . GLU A 1 394 ? 14.781 -12.188 -8.195 1 94 394 GLU A CA 1
ATOM 3129 C C . GLU A 1 394 ? 14.578 -13.617 -8.688 1 94 394 GLU A C 1
ATOM 3131 O O . GLU A 1 394 ? 15.453 -14.469 -8.531 1 94 394 GLU A O 1
ATOM 3136 N N . GLU A 1 395 ? 13.414 -13.867 -9.266 1 95.69 395 GLU A N 1
ATOM 3137 C CA . GLU A 1 395 ? 13.148 -15.195 -9.805 1 95.69 395 GLU A CA 1
ATOM 3138 C C . GLU A 1 395 ? 14.109 -15.547 -10.93 1 95.69 395 GLU A C 1
ATOM 3140 O O . GLU A 1 395 ? 14.617 -16.672 -11 1 95.69 395 GLU A O 1
ATOM 3145 N N . TRP A 1 396 ? 14.328 -14.625 -11.773 1 96.5 396 TRP A N 1
ATOM 3146 C CA . TRP A 1 396 ? 15.273 -14.836 -12.867 1 96.5 396 TRP A CA 1
ATOM 3147 C C . TRP A 1 396 ? 16.672 -15.109 -12.32 1 96.5 396 TRP A C 1
ATOM 3149 O O . TRP A 1 396 ? 17.375 -16.016 -12.797 1 96.5 396 TRP A O 1
ATOM 3159 N N . LEU A 1 397 ? 17.109 -14.359 -11.32 1 96.19 397 LEU A N 1
ATOM 3160 C CA . LEU A 1 397 ? 18.438 -14.516 -10.727 1 96.19 397 LEU A CA 1
ATOM 3161 C C . LEU A 1 397 ? 18.578 -15.891 -10.078 1 96.19 397 LEU A C 1
ATOM 3163 O O . LEU A 1 397 ? 19.641 -16.516 -10.172 1 96.19 397 LEU A O 1
ATOM 3167 N N . LYS A 1 398 ? 17.578 -16.328 -9.422 1 96.19 398 LYS A N 1
ATOM 3168 C CA . LYS A 1 398 ? 17.609 -17.656 -8.805 1 96.19 398 LYS A CA 1
ATOM 3169 C C . LYS A 1 398 ? 17.781 -18.75 -9.852 1 96.19 398 LYS A C 1
ATOM 3171 O O . LYS A 1 398 ? 18.594 -19.656 -9.664 1 96.19 398 LYS A O 1
ATOM 3176 N N . ARG A 1 399 ? 17.078 -18.641 -10.945 1 96.38 399 ARG A N 1
ATOM 3177 C CA . ARG A 1 399 ? 17.172 -19.609 -12.023 1 96.38 399 ARG A CA 1
ATOM 3178 C C . ARG A 1 399 ? 18.531 -19.531 -12.711 1 96.38 399 ARG A C 1
ATOM 3180 O O . ARG A 1 399 ? 19.125 -20.562 -13.062 1 96.38 399 ARG A O 1
ATOM 3187 N N . ALA A 1 400 ? 18.969 -18.312 -12.875 1 96.88 400 ALA A N 1
ATOM 3188 C CA . ALA A 1 400 ? 20.297 -18.125 -13.453 1 96.88 400 ALA A CA 1
ATOM 3189 C C . ALA A 1 400 ? 21.375 -18.734 -12.562 1 96.88 400 ALA A C 1
ATOM 3191 O O . ALA A 1 400 ? 22.312 -19.359 -13.055 1 96.88 400 ALA A O 1
ATOM 3192 N N . LEU A 1 401 ? 21.172 -18.531 -11.297 1 97.25 401 LEU A N 1
ATOM 3193 C CA . LEU A 1 401 ? 22.125 -19.094 -10.344 1 97.25 401 LEU A CA 1
ATOM 3194 C C . LEU A 1 401 ? 22.125 -20.625 -10.422 1 97.25 401 LEU A C 1
ATOM 3196 O O . LEU A 1 401 ? 23.188 -21.25 -10.438 1 97.25 401 LEU A O 1
ATOM 3200 N N . ARG A 1 402 ? 21.031 -21.25 -10.484 1 96.31 402 ARG A N 1
ATOM 3201 C CA . ARG A 1 402 ? 20.922 -22.703 -10.57 1 96.31 402 ARG A CA 1
ATOM 3202 C C . ARG A 1 402 ? 21.594 -23.234 -11.828 1 96.31 402 ARG A C 1
ATOM 3204 O O . ARG A 1 402 ? 22.328 -24.219 -11.773 1 96.31 402 ARG A O 1
ATOM 3211 N N . TYR A 1 403 ? 21.359 -22.656 -13.008 1 97 403 TYR A N 1
ATOM 3212 C CA . TYR A 1 403 ? 21.938 -23.062 -14.273 1 97 403 TYR A CA 1
ATOM 3213 C C . TYR A 1 403 ? 23.453 -22.891 -14.258 1 97 403 TYR A C 1
ATOM 3215 O O . TYR A 1 403 ? 24.203 -23.812 -14.57 1 97 403 TYR A O 1
ATOM 3223 N N . THR A 1 404 ? 23.875 -21.672 -13.812 1 97 404 THR A N 1
ATOM 3224 C CA . THR A 1 404 ? 25.297 -21.359 -13.891 1 97 404 THR A CA 1
ATOM 3225 C C . THR A 1 404 ? 26.094 -22.156 -12.859 1 97 404 THR A C 1
ATOM 3227 O O . THR A 1 404 ? 27.25 -22.5 -13.094 1 97 404 THR A O 1
ATOM 3230 N N . SER A 1 405 ? 25.484 -22.406 -11.727 1 95.75 405 SER A N 1
ATOM 3231 C CA . SER A 1 405 ? 26.156 -23.25 -10.742 1 95.75 405 SER A CA 1
ATOM 3232 C C . SER A 1 405 ? 26.406 -24.641 -11.289 1 95.75 405 SER A C 1
ATOM 3234 O O . SER A 1 405 ? 27.469 -25.234 -11.047 1 95.75 405 SER A O 1
ATOM 3236 N N . GLU A 1 406 ? 25.484 -25.219 -12.016 1 94.19 406 GLU A N 1
ATOM 3237 C CA . GLU A 1 406 ? 25.672 -26.516 -12.656 1 94.19 406 GLU A CA 1
ATOM 3238 C C . GLU A 1 406 ? 26.766 -26.453 -13.719 1 94.19 406 GLU A C 1
ATOM 3240 O O . GLU A 1 406 ? 27.562 -27.375 -13.867 1 94.19 406 GLU A O 1
ATOM 3245 N N . CYS A 1 407 ? 26.766 -25.359 -14.445 1 94.75 407 CYS A N 1
ATOM 3246 C CA . CYS A 1 407 ? 27.797 -25.172 -15.461 1 94.75 407 CYS A CA 1
ATOM 3247 C C . CYS A 1 407 ? 29.172 -25.094 -14.828 1 94.75 407 CYS A C 1
ATOM 3249 O O . CYS A 1 407 ? 30.141 -25.672 -15.359 1 94.75 407 CYS A O 1
ATOM 3251 N N . VAL A 1 408 ? 29.25 -24.344 -13.742 1 93.88 408 VAL A N 1
ATOM 3252 C CA . VAL A 1 408 ? 30.531 -24.172 -13.062 1 93.88 408 VAL A CA 1
ATOM 3253 C C . VAL A 1 408 ? 31.047 -25.516 -12.562 1 93.88 408 VAL A C 1
ATOM 3255 O O . VAL A 1 408 ? 32.25 -25.781 -12.578 1 93.88 408 VAL A O 1
ATOM 3258 N N . ALA A 1 409 ? 30.156 -26.359 -12.062 1 89.94 409 ALA A N 1
ATOM 3259 C CA . ALA A 1 409 ? 30.531 -27.688 -11.609 1 89.94 409 ALA A CA 1
ATOM 3260 C C . ALA A 1 409 ? 31.188 -28.484 -12.734 1 89.94 409 ALA A C 1
ATOM 3262 O O . ALA A 1 409 ? 32.156 -29.234 -12.5 1 89.94 409 ALA A O 1
ATOM 3263 N N . PHE A 1 410 ? 30.75 -28.328 -13.969 1 90.06 410 PHE A N 1
ATOM 3264 C CA . PHE A 1 410 ? 31.344 -29 -15.125 1 90.06 410 PHE A CA 1
ATOM 3265 C C . PHE A 1 410 ? 32.625 -28.297 -15.539 1 90.06 410 PHE A C 1
ATOM 3267 O O . PHE A 1 410 ? 33.562 -28.953 -16.016 1 90.06 410 PHE A O 1
ATOM 3274 N N . PHE A 1 411 ? 32.5 -27 -15.438 1 88.81 411 PHE A N 1
ATOM 3275 C CA . PHE A 1 411 ? 33.656 -26.219 -15.789 1 88.81 411 PHE A CA 1
ATOM 3276 C C . PHE A 1 411 ? 34.844 -26.609 -14.922 1 88.81 411 PHE A C 1
ATOM 3278 O O . PHE A 1 411 ? 35.969 -26.719 -15.414 1 88.81 411 PHE A O 1
ATOM 3285 N N . ASP A 1 412 ? 34.656 -26.688 -13.664 1 86.06 412 ASP A N 1
ATOM 3286 C CA . ASP A 1 412 ? 35.719 -26.984 -12.703 1 86.06 412 ASP A CA 1
ATOM 3287 C C . ASP A 1 412 ? 36.219 -28.422 -12.859 1 86.06 412 ASP A C 1
ATOM 3289 O O . ASP A 1 412 ? 37.344 -28.75 -12.484 1 86.06 412 ASP A O 1
ATOM 3293 N N . ASN A 1 413 ? 35.344 -29.219 -13.336 1 77.62 413 ASN A N 1
ATOM 3294 C CA . ASN A 1 413 ? 35.75 -30.609 -13.531 1 77.62 413 ASN A CA 1
ATOM 3295 C C . ASN A 1 413 ? 36.625 -30.766 -14.773 1 77.62 413 ASN A C 1
ATOM 3297 O O . ASN A 1 413 ? 36.219 -30.406 -15.883 1 77.62 413 ASN A O 1
ATOM 3301 N N . ARG A 1 414 ? 38.125 -30.078 -14.875 1 61.41 414 ARG A N 1
ATOM 3302 C CA . ARG A 1 414 ? 39.281 -29.812 -15.703 1 61.41 414 ARG A CA 1
ATOM 3303 C C . ARG A 1 414 ? 39.312 -30.734 -16.922 1 61.41 414 ARG A C 1
ATOM 3305 O O . ARG A 1 414 ? 40 -30.438 -17.906 1 61.41 414 ARG A O 1
ATOM 3312 N N . GLY A 1 415 ? 39.125 -31.984 -16.828 1 53.94 415 GLY A N 1
ATOM 3313 C CA . GLY A 1 415 ? 39.656 -32.781 -17.922 1 53.94 415 GLY A CA 1
ATOM 3314 C C . GLY A 1 415 ? 39 -32.5 -19.25 1 53.94 415 GLY A C 1
ATOM 3315 O O . GLY A 1 415 ? 39.406 -33.094 -20.281 1 53.94 415 GLY A O 1
ATOM 3316 N N . LEU A 1 416 ? 37.875 -31.812 -19.125 1 53.62 416 LEU A N 1
ATOM 3317 C CA . LEU A 1 416 ? 37.125 -31.781 -20.375 1 53.62 416 LEU A CA 1
ATOM 3318 C C . LEU A 1 416 ? 37.469 -30.547 -21.203 1 53.62 416 LEU A C 1
ATOM 3320 O O . LEU A 1 416 ? 37.969 -29.547 -20.672 1 53.62 416 LEU A O 1
ATOM 3324 N N . HIS A 1 417 ? 37.688 -30.625 -22.562 1 55.59 417 HIS A N 1
ATOM 3325 C CA . HIS A 1 417 ? 37.844 -29.609 -23.594 1 55.59 417 HIS A CA 1
ATOM 3326 C C . HIS A 1 417 ? 37.031 -28.359 -23.25 1 55.59 417 HIS A C 1
ATOM 3328 O O . HIS A 1 417 ? 36.062 -28.438 -22.484 1 55.59 417 HIS A O 1
ATOM 3334 N N . PRO A 1 418 ? 37.531 -27.203 -23.656 1 59.94 418 PRO A N 1
ATOM 3335 C CA . PRO A 1 418 ? 36.875 -25.938 -23.312 1 59.94 418 PRO A CA 1
ATOM 3336 C C . PRO A 1 418 ? 35.344 -25.969 -23.531 1 59.94 418 PRO A C 1
ATOM 3338 O O . PRO A 1 418 ? 34.906 -26.125 -24.656 1 59.94 418 PRO A O 1
ATOM 3341 N N . LEU A 1 419 ? 34.531 -26.391 -22.562 1 72.69 419 LEU A N 1
ATOM 3342 C CA . LEU A 1 419 ? 33.094 -26.438 -22.656 1 72.69 419 LEU A CA 1
ATOM 3343 C C . LEU A 1 419 ? 32.5 -25.031 -22.75 1 72.69 419 LEU A C 1
ATOM 3345 O O . LEU A 1 419 ? 32.938 -24.125 -22.031 1 72.69 419 LEU A O 1
ATOM 3349 N N . HIS A 1 420 ? 31.984 -24.688 -23.938 1 85.31 420 HIS A N 1
ATOM 3350 C CA . HIS A 1 420 ? 31.234 -23.453 -24.094 1 85.31 420 HIS A CA 1
ATOM 3351 C C . HIS A 1 420 ? 29.812 -23.594 -23.562 1 85.31 420 HIS A C 1
ATOM 3353 O O . HIS A 1 420 ? 29.109 -24.547 -23.922 1 85.31 420 HIS A O 1
ATOM 3359 N N . PHE A 1 421 ? 29.547 -22.797 -22.562 1 92.31 421 PHE A N 1
ATOM 3360 C CA . PHE A 1 421 ? 28.203 -22.812 -21.984 1 92.31 421 PHE A CA 1
ATOM 3361 C C . PHE A 1 421 ? 27.359 -21.672 -22.531 1 92.31 421 PHE A C 1
ATOM 3363 O O . PHE A 1 421 ? 27.828 -20.547 -22.641 1 92.31 421 PHE A O 1
ATOM 3370 N N . GLN A 1 422 ? 26.188 -22.016 -22.953 1 94.38 422 GLN A N 1
ATOM 3371 C CA . GLN A 1 422 ? 25.266 -21 -23.453 1 94.38 422 GLN A CA 1
ATOM 3372 C C . GLN A 1 422 ? 24.844 -20.047 -22.328 1 94.38 422 GLN A C 1
ATOM 3374 O O . GLN A 1 422 ? 24.625 -20.469 -21.203 1 94.38 422 GLN A O 1
ATOM 3379 N N . GLU A 1 423 ? 24.703 -18.766 -22.672 1 94.94 423 GLU A N 1
ATOM 3380 C CA . GLU A 1 423 ? 24.219 -17.797 -21.703 1 94.94 423 GLU A CA 1
ATOM 3381 C C . GLU A 1 423 ? 22.719 -17.938 -21.469 1 94.94 423 GLU A C 1
ATOM 3383 O O . GLU A 1 423 ? 21.984 -18.312 -22.375 1 94.94 423 GLU A O 1
ATOM 3388 N N . PRO A 1 424 ? 22.312 -17.672 -20.234 1 95.88 424 PRO A N 1
ATOM 3389 C CA . PRO A 1 424 ? 20.859 -17.656 -19.984 1 95.88 424 PRO A CA 1
ATOM 3390 C C . PRO A 1 424 ? 20.125 -16.625 -20.844 1 95.88 424 PRO A C 1
ATOM 3392 O O . PRO A 1 424 ? 20.719 -15.633 -21.266 1 95.88 424 PRO A O 1
ATOM 3395 N N . PRO A 1 425 ? 18.875 -17 -21.188 1 95.12 425 PRO A N 1
ATOM 3396 C CA . PRO A 1 425 ? 18.094 -15.984 -21.906 1 95.12 425 PRO A CA 1
ATOM 3397 C C . PRO A 1 425 ? 17.938 -14.688 -21.109 1 95.12 425 PRO A C 1
ATOM 3399 O O . PRO A 1 425 ? 17.891 -14.727 -19.875 1 95.12 425 PRO A O 1
ATOM 3402 N N . PRO A 1 426 ? 17.875 -13.586 -21.75 1 92.44 426 PRO A N 1
ATOM 3403 C CA . PRO A 1 426 ? 17.734 -12.32 -21.016 1 92.44 426 PRO A CA 1
ATOM 3404 C C . PRO A 1 426 ? 16.406 -12.195 -20.297 1 92.44 426 PRO A C 1
ATOM 3406 O O . PRO A 1 426 ? 15.414 -12.828 -20.688 1 92.44 426 PRO A O 1
ATOM 3409 N N . LEU A 1 427 ? 16.438 -11.469 -19.219 1 93.56 427 LEU A N 1
ATOM 3410 C CA . LEU A 1 427 ? 15.219 -11.203 -18.453 1 93.56 427 LEU A CA 1
ATOM 3411 C C . LEU A 1 427 ? 14.203 -10.445 -19.297 1 93.56 427 LEU A C 1
ATOM 3413 O O . LEU A 1 427 ? 14.547 -9.438 -19.922 1 93.56 427 LEU A O 1
ATOM 3417 N N . ALA A 1 428 ? 13 -11.023 -19.344 1 90.88 428 ALA A N 1
ATOM 3418 C CA . ALA A 1 428 ? 11.93 -10.344 -20.062 1 90.88 428 ALA A CA 1
ATOM 3419 C C . ALA A 1 428 ? 11.57 -9.023 -19.391 1 90.88 428 ALA A C 1
ATOM 3421 O O . ALA A 1 428 ? 11.555 -8.922 -18.172 1 90.88 428 ALA A O 1
ATOM 3422 N N . SER A 1 429 ? 11.188 -8.047 -20.156 1 89 429 SER A N 1
ATOM 3423 C CA . SER A 1 429 ? 10.852 -6.727 -19.625 1 89 429 SER A CA 1
ATOM 3424 C C . SER A 1 429 ? 9.453 -6.711 -19.031 1 89 429 SER A C 1
ATOM 3426 O O . SER A 1 429 ? 8.539 -7.359 -19.562 1 89 429 SER A O 1
ATOM 3428 N N . VAL A 1 430 ? 9.352 -6.082 -17.938 1 91.81 430 VAL A N 1
ATOM 3429 C CA . VAL A 1 430 ? 8.047 -5.84 -17.328 1 91.81 430 VAL A CA 1
ATOM 3430 C C . VAL A 1 430 ? 7.445 -4.551 -17.891 1 91.81 430 VAL A C 1
ATOM 3432 O O . VAL A 1 430 ? 8.148 -3.555 -18.062 1 91.81 430 VAL A O 1
ATOM 3435 N N . PRO A 1 431 ? 6.191 -4.629 -18.234 1 88.75 431 PRO A N 1
ATOM 3436 C CA . PRO A 1 431 ? 5.574 -3.445 -18.844 1 88.75 431 PRO A CA 1
ATOM 3437 C C . PRO A 1 431 ? 5.578 -2.236 -17.906 1 88.75 431 PRO A C 1
ATOM 3439 O O . PRO A 1 431 ? 6.004 -2.34 -16.75 1 88.75 431 PRO A O 1
ATOM 3442 N N . SER A 1 432 ? 5.082 -1.141 -18.438 1 86.75 432 SER A N 1
ATOM 3443 C CA . SER A 1 432 ? 5.07 0.117 -17.703 1 86.75 432 SER A CA 1
ATOM 3444 C C . SER A 1 432 ? 3.842 0.221 -16.812 1 86.75 432 SER A C 1
ATOM 3446 O O . SER A 1 432 ? 2.904 -0.571 -16.938 1 86.75 432 SER A O 1
ATOM 3448 N N . TYR A 1 433 ? 3.863 1.192 -15.891 1 84.94 433 TYR A N 1
ATOM 3449 C CA . TYR A 1 433 ? 2.74 1.387 -14.984 1 84.94 433 TYR A CA 1
ATOM 3450 C C . TYR A 1 433 ? 1.507 1.873 -15.734 1 84.94 433 TYR A C 1
ATOM 3452 O O . TYR A 1 433 ? 0.376 1.58 -15.336 1 84.94 433 TYR A O 1
ATOM 3460 N N . LYS A 1 434 ? 1.644 2.557 -16.891 1 81.94 434 LYS A N 1
ATOM 3461 C CA . LYS A 1 434 ? 0.516 3.023 -17.688 1 81.94 434 LYS A CA 1
ATOM 3462 C C . LYS A 1 434 ? -0.263 1.851 -18.281 1 81.94 434 LYS A C 1
ATOM 3464 O O . LYS A 1 434 ? -1.495 1.869 -18.312 1 81.94 434 LYS A O 1
ATOM 3469 N N . TRP A 1 435 ? 0.51 0.956 -18.688 1 87.5 435 TRP A N 1
ATOM 3470 C CA . TRP A 1 435 ? -0.132 -0.232 -19.234 1 87.5 435 TRP A CA 1
ATOM 3471 C C . TRP A 1 435 ? -0.917 -0.977 -18.156 1 87.5 435 TRP A C 1
ATOM 3473 O O . TRP A 1 435 ? -2.027 -1.452 -18.406 1 87.5 435 TRP A O 1
ATOM 3483 N N . LEU A 1 436 ? -0.323 -1.122 -17.031 1 88.44 436 LEU A N 1
ATOM 3484 C CA . LEU A 1 436 ? -0.997 -1.809 -15.93 1 88.44 436 LEU A CA 1
ATOM 3485 C C . LEU A 1 436 ? -2.305 -1.111 -15.57 1 88.44 436 LEU A C 1
ATOM 3487 O O . LEU A 1 436 ? -3.297 -1.77 -15.25 1 88.44 436 LEU A O 1
ATOM 3491 N N . LEU A 1 437 ? -2.285 0.184 -15.594 1 86.06 437 LEU A N 1
ATOM 3492 C CA . LEU A 1 437 ? -3.498 0.949 -15.336 1 86.06 437 LEU A CA 1
ATOM 3493 C C . LEU A 1 437 ? -4.551 0.682 -16.406 1 86.06 437 LEU A C 1
ATOM 3495 O O . LEU A 1 437 ? -5.746 0.616 -16.094 1 86.06 437 LEU A O 1
ATOM 3499 N N . THR A 1 438 ? -4.121 0.507 -17.578 1 84.81 438 THR A N 1
ATOM 3500 C CA . THR A 1 438 ? -5.031 0.212 -18.672 1 84.81 438 THR A CA 1
ATOM 3501 C C . THR A 1 438 ? -5.699 -1.146 -18.484 1 84.81 438 THR A C 1
ATOM 3503 O O . THR A 1 438 ? -6.906 -1.288 -18.672 1 84.81 438 THR A O 1
ATOM 3506 N N . VAL A 1 439 ? -4.926 -2.047 -18.125 1 88.75 439 VAL A N 1
ATOM 3507 C CA . VAL A 1 439 ? -5.453 -3.393 -17.938 1 88.75 439 VAL A CA 1
ATOM 3508 C C . VAL A 1 439 ? -6.406 -3.402 -16.734 1 88.75 439 VAL A C 1
ATOM 3510 O O . VAL A 1 439 ? -7.449 -4.062 -16.781 1 88.75 439 VAL A O 1
ATOM 3513 N N . TYR A 1 440 ? -6.055 -2.658 -15.734 1 89.19 440 TYR A N 1
ATOM 3514 C CA . TYR A 1 440 ? -6.922 -2.541 -14.57 1 89.19 440 TYR A CA 1
ATOM 3515 C C . TYR A 1 440 ? -8.266 -1.926 -14.945 1 89.19 440 TYR A C 1
ATOM 3517 O O . TYR A 1 440 ? -9.32 -2.424 -14.539 1 89.19 440 TYR A O 1
ATOM 3525 N N . SER A 1 441 ? -8.195 -0.913 -15.68 1 87.81 441 SER A N 1
ATOM 3526 C CA . SER A 1 441 ? -9.406 -0.231 -16.109 1 87.81 441 SER A CA 1
ATOM 3527 C C . SER A 1 441 ? -10.281 -1.141 -16.969 1 87.81 441 SER A C 1
ATOM 3529 O O . SER A 1 441 ? -11.508 -1.127 -16.859 1 87.81 441 SER A O 1
ATOM 3531 N N . GLN A 1 442 ? -9.68 -1.908 -17.75 1 85.31 442 GLN A N 1
ATOM 3532 C CA . GLN A 1 442 ? -10.422 -2.84 -18.594 1 85.31 442 GLN A CA 1
ATOM 3533 C C . GLN A 1 442 ? -11.133 -3.895 -17.75 1 85.31 442 GLN A C 1
ATOM 3535 O O . GLN A 1 442 ? -12.258 -4.293 -18.062 1 85.31 442 GLN A O 1
ATOM 3540 N N . ASP A 1 443 ? -10.484 -4.336 -16.766 1 87.12 443 ASP A N 1
ATOM 3541 C CA . ASP A 1 443 ? -11.094 -5.309 -15.867 1 87.12 443 ASP A CA 1
ATOM 3542 C C . ASP A 1 443 ? -12.375 -4.762 -15.25 1 87.12 443 ASP A C 1
ATOM 3544 O O . ASP A 1 443 ? -13.391 -5.457 -15.188 1 87.12 443 ASP A O 1
ATOM 3548 N N . ILE A 1 444 ? -12.344 -3.537 -14.867 1 88.75 444 ILE A N 1
ATOM 3549 C CA . ILE A 1 444 ? -13.484 -2.916 -14.219 1 88.75 444 ILE A CA 1
ATOM 3550 C C . ILE A 1 444 ? -14.57 -2.611 -15.25 1 88.75 444 ILE A C 1
ATOM 3552 O O . ILE A 1 444 ? -15.758 -2.793 -14.984 1 88.75 444 ILE A O 1
ATOM 3556 N N . LEU A 1 445 ? -14.141 -2.197 -16.422 1 86.06 445 LEU A N 1
ATOM 3557 C CA . LEU A 1 445 ? -15.094 -1.868 -17.484 1 86.06 445 LEU A CA 1
ATOM 3558 C C . LEU A 1 445 ? -15.883 -3.102 -17.906 1 86.06 445 LEU A C 1
ATOM 3560 O O . LEU A 1 445 ? -17.062 -3 -18.25 1 86.06 445 LEU A O 1
ATOM 3564 N N . ASN A 1 446 ? -15.273 -4.215 -17.781 1 81.5 446 ASN A N 1
ATOM 3565 C CA . ASN A 1 446 ? -15.953 -5.461 -18.125 1 81.5 446 ASN A CA 1
ATOM 3566 C C . ASN A 1 446 ? -17.062 -5.793 -17.125 1 81.5 446 ASN A C 1
ATOM 3568 O O . ASN A 1 446 ? -17.984 -6.535 -17.438 1 81.5 446 ASN A O 1
ATOM 3572 N N . ARG A 1 447 ? -17.016 -5.191 -15.977 1 84.81 447 ARG A N 1
ATOM 3573 C CA . ARG A 1 447 ? -18.016 -5.453 -14.938 1 84.81 447 ARG A CA 1
ATOM 3574 C C . ARG A 1 447 ? -18.797 -4.191 -14.609 1 84.81 447 ARG A C 1
ATOM 3576 O O . ARG A 1 447 ? -19.438 -4.113 -13.555 1 84.81 447 ARG A O 1
ATOM 3583 N N . LEU A 1 448 ? -18.797 -3.242 -15.453 1 88.06 448 LEU A N 1
ATOM 3584 C CA . LEU A 1 448 ? -19.328 -1.909 -15.188 1 88.06 448 LEU A CA 1
ATOM 3585 C C . LEU A 1 448 ? -20.828 -1.969 -14.891 1 88.06 448 LEU A C 1
ATOM 3587 O O . LEU A 1 448 ? -21.297 -1.348 -13.93 1 88.06 448 LEU A O 1
ATOM 3591 N N . ASP A 1 449 ? -21.516 -2.752 -15.648 1 86.31 449 ASP A N 1
ATOM 3592 C CA . ASP A 1 449 ? -22.969 -2.83 -15.477 1 86.31 449 ASP A CA 1
ATOM 3593 C C . ASP A 1 449 ? -23.328 -3.43 -14.125 1 86.31 449 ASP A C 1
ATOM 3595 O O . ASP A 1 449 ? -24.234 -2.945 -13.445 1 86.31 449 ASP A O 1
ATOM 3599 N N . HIS A 1 450 ? -22.609 -4.359 -13.82 1 88.25 450 HIS A N 1
ATOM 3600 C CA . HIS A 1 450 ? -22.859 -4.977 -12.523 1 88.25 450 HIS A CA 1
ATOM 3601 C C . HIS A 1 450 ? -22.516 -4.02 -11.383 1 88.25 450 HIS A C 1
ATOM 3603 O O . HIS A 1 450 ? -23.234 -3.963 -10.383 1 88.25 450 HIS A O 1
ATOM 3609 N N . ILE A 1 451 ? -21.469 -3.297 -11.492 1 92.81 451 ILE A N 1
ATOM 3610 C CA . ILE A 1 451 ? -21.016 -2.371 -10.461 1 92.81 451 ILE A CA 1
ATOM 3611 C C . ILE A 1 451 ? -22.047 -1.259 -10.273 1 92.81 451 ILE A C 1
ATOM 3613 O O . ILE A 1 451 ? -22.469 -0.971 -9.156 1 92.81 451 ILE A O 1
ATOM 3617 N N . LYS A 1 452 ? -22.5 -0.741 -11.367 1 94.38 452 LYS A N 1
ATOM 3618 C CA . LYS A 1 452 ? -23.484 0.334 -11.305 1 94.38 452 LYS A CA 1
ATOM 3619 C C . LYS A 1 452 ? -24.797 -0.162 -10.719 1 94.38 452 LYS A C 1
ATOM 3621 O O . LYS A 1 452 ? -25.422 0.524 -9.906 1 94.38 452 LYS A O 1
ATOM 3626 N N . ALA A 1 453 ? -25.141 -1.344 -11.109 1 95.12 453 ALA A N 1
ATOM 3627 C CA . ALA A 1 453 ? -26.375 -1.935 -10.594 1 95.12 453 ALA A CA 1
ATOM 3628 C C . ALA A 1 453 ? -26.281 -2.166 -9.094 1 95.12 453 ALA A C 1
ATOM 3630 O O . ALA A 1 453 ? -27.25 -1.934 -8.367 1 95.12 453 ALA A O 1
ATOM 3631 N N . SER A 1 454 ? -25.156 -2.58 -8.672 1 94.62 454 SER A N 1
ATOM 3632 C CA . SER A 1 454 ? -24.969 -2.84 -7.246 1 94.62 454 SER A CA 1
ATOM 3633 C C . SER A 1 454 ? -25.062 -1.553 -6.43 1 94.62 454 SER A C 1
ATOM 3635 O O . SER A 1 454 ? -25.703 -1.528 -5.371 1 94.62 454 SER A O 1
ATOM 3637 N N . ILE A 1 455 ? -24.5 -0.49 -6.898 1 96.31 455 ILE A N 1
ATOM 3638 C CA . ILE A 1 455 ? -24.5 0.79 -6.199 1 96.31 455 ILE A CA 1
ATOM 3639 C C . ILE A 1 455 ? -25.922 1.338 -6.141 1 96.31 455 ILE A C 1
ATOM 3641 O O . ILE A 1 455 ? -26.391 1.778 -5.086 1 96.31 455 ILE A O 1
ATOM 3645 N N . THR A 1 456 ? -26.656 1.183 -7.27 1 96.88 456 THR A N 1
ATOM 3646 C CA . THR A 1 456 ? -27.984 1.782 -7.363 1 96.88 456 THR A CA 1
ATOM 3647 C C . THR A 1 456 ? -29.047 0.838 -6.801 1 96.88 456 THR A C 1
ATOM 3649 O O . THR A 1 456 ? -30.25 1.059 -6.988 1 96.88 456 THR A O 1
ATOM 3652 N N . SER A 1 457 ? -28.578 -0.206 -6.176 1 96 457 SER A N 1
ATOM 3653 C CA . SER A 1 457 ? -29.484 -1.094 -5.461 1 96 457 SER A CA 1
ATOM 3654 C C . SER A 1 457 ? -29.312 -0.954 -3.951 1 96 457 SER A C 1
ATOM 3656 O O . SER A 1 457 ? -29.75 -1.82 -3.191 1 96 457 SER A O 1
ATOM 3658 N N . THR A 1 458 ? -28.703 0.06 -3.547 1 96 458 THR A N 1
ATOM 3659 C CA . THR A 1 458 ? -28.5 0.345 -2.131 1 96 458 THR A CA 1
ATOM 3660 C C . THR A 1 458 ? -29.547 1.333 -1.624 1 96 458 THR A C 1
ATOM 3662 O O . THR A 1 458 ? -29.812 2.357 -2.262 1 96 458 THR A O 1
ATOM 3665 N N . TYR A 1 459 ? -30.156 1.026 -0.506 1 96.62 459 TYR A N 1
ATOM 3666 C CA . TYR A 1 459 ? -31.219 1.838 0.074 1 96.62 459 TYR A CA 1
ATOM 3667 C C . TYR A 1 459 ? -30.953 2.119 1.548 1 96.62 459 TYR A C 1
ATOM 3669 O O . TYR A 1 459 ? -29.953 1.648 2.104 1 96.62 459 TYR A O 1
ATOM 3677 N N . GLY A 1 460 ? -31.75 2.996 2.178 1 95.88 460 GLY A N 1
ATOM 3678 C CA . GLY A 1 460 ? -31.672 3.32 3.592 1 95.88 460 GLY A CA 1
ATOM 3679 C C . GLY A 1 460 ? -32.906 4.039 4.109 1 95.88 460 GLY A C 1
ATOM 3680 O O . GLY A 1 460 ? -33.688 4.598 3.33 1 95.88 460 GLY A O 1
ATOM 3681 N N . SER A 1 461 ? -33.062 3.922 5.426 1 95.69 461 SER A N 1
ATOM 3682 C CA . SER A 1 461 ? -34.188 4.613 6.066 1 95.69 461 SER A CA 1
ATOM 3683 C C . SER A 1 461 ? -33.719 5.93 6.695 1 95.69 461 SER A C 1
ATOM 3685 O O . SER A 1 461 ? -34.531 6.844 6.883 1 95.69 461 SER A O 1
ATOM 3687 N N . ILE A 1 462 ? -32.562 5.91 7.059 1 96.56 462 ILE A N 1
ATOM 3688 C CA . ILE A 1 462 ? -31.906 7.121 7.574 1 96.56 462 ILE A CA 1
ATOM 3689 C C . ILE A 1 462 ? -30.75 7.52 6.664 1 96.56 462 ILE A C 1
ATOM 3691 O O . ILE A 1 462 ? -29.766 6.797 6.551 1 96.56 462 ILE A O 1
ATOM 3695 N N . LEU A 1 463 ? -30.906 8.695 6.066 1 96.88 463 LEU A N 1
ATOM 3696 C CA . LEU A 1 463 ? -29.906 9.117 5.086 1 96.88 463 LEU A CA 1
ATOM 3697 C C . LEU A 1 463 ? -29.062 10.273 5.625 1 96.88 463 LEU A C 1
ATOM 3699 O O . LEU A 1 463 ? -29.469 10.953 6.57 1 96.88 463 LEU A O 1
ATOM 3703 N N . LYS A 1 464 ? -27.938 10.352 5.102 1 96 464 LYS A N 1
ATOM 3704 C CA . LYS A 1 464 ? -27 11.438 5.379 1 96 464 LYS A CA 1
ATOM 3705 C C . LYS A 1 464 ? -26.438 12.023 4.086 1 96 464 LYS A C 1
ATOM 3707 O O . LYS A 1 464 ? -26.156 11.289 3.133 1 96 464 LYS A O 1
ATOM 3712 N N . MET A 1 465 ? -26.344 13.281 4.016 1 94.25 465 MET A N 1
ATOM 3713 C CA . MET A 1 465 ? -25.797 13.953 2.84 1 94.25 465 MET A CA 1
ATOM 3714 C C . MET A 1 465 ? -24.688 14.906 3.227 1 94.25 465 MET A C 1
ATOM 3716 O O . MET A 1 465 ? -24.828 15.695 4.164 1 94.25 465 MET A O 1
ATOM 3720 N N . ASP A 1 466 ? -23.516 14.766 2.627 1 92.31 466 ASP A N 1
ATOM 3721 C CA . ASP A 1 466 ? -22.344 15.594 2.902 1 92.31 466 ASP A CA 1
ATOM 3722 C C . ASP A 1 466 ? -21.484 15.781 1.647 1 92.31 466 ASP A C 1
ATOM 3724 O O . ASP A 1 466 ? -21.594 15 0.697 1 92.31 466 ASP A O 1
ATOM 3728 N N . SER A 1 467 ? -20.828 16.906 1.601 1 91.25 467 SER A N 1
ATOM 3729 C CA . SER A 1 467 ? -19.984 17.219 0.451 1 91.25 467 SER A CA 1
ATOM 3730 C C . SER A 1 467 ? -18.531 17.438 0.873 1 91.25 467 SER A C 1
ATOM 3732 O O . SER A 1 467 ? -18.266 17.891 1.989 1 91.25 467 SER A O 1
ATOM 3734 N N . THR A 1 468 ? -17.578 17.047 -0.013 1 90.88 468 THR A N 1
ATOM 3735 C CA . THR A 1 468 ? -16.156 17.234 0.247 1 90.88 468 THR A CA 1
ATOM 3736 C C . THR A 1 468 ? -15.453 17.781 -0.989 1 90.88 468 THR A C 1
ATOM 3738 O O . THR A 1 468 ? -15.891 17.547 -2.117 1 90.88 468 THR A O 1
ATOM 3741 N N . LYS A 1 469 ? -14.359 18.484 -0.798 1 88.94 469 LYS A N 1
ATOM 3742 C CA . LYS A 1 469 ? -13.594 19.062 -1.896 1 88.94 469 LYS A CA 1
ATOM 3743 C C . LYS A 1 469 ? -12.242 18.375 -2.045 1 88.94 469 LYS A C 1
ATOM 3745 O O . LYS A 1 469 ? -11.555 18.547 -3.055 1 88.94 469 LYS A O 1
ATOM 3750 N N . LYS A 1 470 ? -11.828 17.656 -1.145 1 86.06 470 LYS A N 1
ATOM 3751 C CA . LYS A 1 470 ? -10.477 17.109 -1.097 1 86.06 470 LYS A CA 1
ATOM 3752 C C . LYS A 1 470 ? -10.195 16.234 -2.309 1 86.06 470 LYS A C 1
ATOM 3754 O O . LYS A 1 470 ? -9.148 16.359 -2.951 1 86.06 470 LYS A O 1
ATOM 3759 N N . ILE A 1 471 ? -11.062 15.375 -2.635 1 90.62 471 ILE A N 1
ATOM 3760 C CA . ILE A 1 471 ? -10.828 14.398 -3.693 1 90.62 471 ILE A CA 1
ATOM 3761 C C . ILE A 1 471 ? -10.906 15.086 -5.055 1 90.62 471 ILE A C 1
ATOM 3763 O O . ILE A 1 471 ? -10.367 14.586 -6.043 1 90.62 471 ILE A O 1
ATOM 3767 N N . THR A 1 472 ? -11.609 16.188 -5.145 1 91.31 472 THR A N 1
ATOM 3768 C CA . THR A 1 472 ? -11.773 16.875 -6.422 1 91.31 472 THR A CA 1
ATOM 3769 C C . THR A 1 472 ? -10.438 17.391 -6.941 1 91.31 472 THR A C 1
ATOM 3771 O O . THR A 1 472 ? -10.258 17.547 -8.148 1 91.31 472 THR A O 1
ATOM 3774 N N . LYS A 1 473 ? -9.531 17.547 -6.059 1 88.06 473 LYS A N 1
ATOM 3775 C CA . LYS A 1 473 ? -8.219 18.062 -6.422 1 88.06 473 LYS A CA 1
ATOM 3776 C C . LYS A 1 473 ? -7.402 17.016 -7.164 1 88.06 473 LYS A C 1
ATOM 3778 O O . LYS A 1 473 ? -6.414 17.328 -7.828 1 88.06 473 LYS A O 1
ATOM 3783 N N . LYS A 1 474 ? -7.801 15.844 -7.07 1 87.44 474 LYS A N 1
ATOM 3784 C CA . LYS A 1 474 ? -7.059 14.766 -7.711 1 87.44 474 LYS A CA 1
ATOM 3785 C C . LYS A 1 474 ? -7.469 14.602 -9.172 1 87.44 474 LYS A C 1
ATOM 3787 O O . LYS A 1 474 ? -6.855 13.828 -9.914 1 87.44 474 LYS A O 1
ATOM 3792 N N . LEU A 1 475 ? -8.492 15.312 -9.508 1 88.81 475 LEU A N 1
ATOM 3793 C CA . LEU A 1 475 ? -8.922 15.273 -10.898 1 88.81 475 LEU A CA 1
ATOM 3794 C C . LEU A 1 475 ? -7.93 16.016 -11.797 1 88.81 475 LEU A C 1
ATOM 3796 O O . LEU A 1 475 ? -7.562 17.156 -11.516 1 88.81 475 LEU A O 1
ATOM 3800 N N . SER A 1 476 ? -7.414 15.281 -12.758 1 82.88 476 SER A N 1
ATOM 3801 C CA . SER A 1 476 ? -6.418 15.867 -13.648 1 82.88 476 SER A CA 1
ATOM 3802 C C . SER A 1 476 ? -6.906 15.867 -15.094 1 82.88 476 SER A C 1
ATOM 3804 O O . SER A 1 476 ? -8.016 15.414 -15.383 1 82.88 476 SER A O 1
ATOM 3806 N N . GLY A 1 477 ? -6.141 16.406 -15.938 1 75 477 GLY A N 1
ATOM 3807 C CA . GLY A 1 477 ? -6.5 16.469 -17.344 1 75 477 GLY A CA 1
ATOM 3808 C C . GLY A 1 477 ? -7.422 17.625 -17.688 1 75 477 GLY A C 1
ATOM 3809 O O . GLY A 1 477 ? -7.355 18.688 -17.047 1 75 477 GLY A O 1
ATOM 3810 N N . PRO A 1 478 ? -8.266 17.312 -18.594 1 68.94 478 PRO A N 1
ATOM 3811 C CA . PRO A 1 478 ? -9.164 18.375 -19.031 1 68.94 478 PRO A CA 1
ATOM 3812 C C . PRO A 1 478 ? -10.203 18.734 -17.969 1 68.94 478 PRO A C 1
ATOM 3814 O O . PRO A 1 478 ? -10.719 19.859 -17.969 1 68.94 478 PRO A O 1
ATOM 3817 N N . ALA A 1 479 ? -10.406 17.828 -17.141 1 79.12 479 ALA A N 1
ATOM 3818 C CA . ALA A 1 479 ? -11.438 18.062 -16.125 1 79.12 479 ALA A CA 1
ATOM 3819 C C . ALA A 1 479 ? -10.836 18.656 -14.859 1 79.12 479 ALA A C 1
ATOM 3821 O O . ALA A 1 479 ? -11.547 18.891 -13.883 1 79.12 479 ALA A O 1
ATOM 3822 N N . LYS A 1 480 ? -9.594 18.969 -14.945 1 82.81 480 LYS A N 1
ATOM 3823 C CA . LYS A 1 480 ? -8.938 19.531 -13.766 1 82.81 480 LYS A CA 1
ATOM 3824 C C . LYS A 1 480 ? -9.562 20.859 -13.359 1 82.81 480 LYS A C 1
ATOM 3826 O O . LYS A 1 480 ? -9.766 21.734 -14.195 1 82.81 480 LYS A O 1
ATOM 3831 N N . GLY A 1 481 ? -9.93 21 -12.125 1 81.56 481 GLY A N 1
ATOM 3832 C CA . GLY A 1 481 ? -10.438 22.25 -11.586 1 81.56 481 GLY A CA 1
ATOM 3833 C C . GLY A 1 481 ? -11.898 22.5 -11.906 1 81.56 481 GLY A C 1
ATOM 3834 O O . GLY A 1 481 ? -12.461 23.516 -11.523 1 81.56 481 GLY A O 1
ATOM 3835 N N . THR A 1 482 ? -12.555 21.547 -12.602 1 83.12 482 THR A N 1
ATOM 3836 C CA . THR A 1 482 ? -13.945 21.734 -12.984 1 83.12 482 THR A CA 1
ATOM 3837 C C . THR A 1 482 ? -14.883 21.25 -11.875 1 83.12 482 THR A C 1
ATOM 3839 O O . THR A 1 482 ? -16.031 21.656 -11.805 1 83.12 482 THR A O 1
ATOM 3842 N N . ALA A 1 483 ? -14.422 20.375 -11.117 1 89.44 483 ALA A N 1
ATOM 3843 C CA . ALA A 1 483 ? -15.219 19.844 -10.016 1 89.44 483 ALA A CA 1
ATOM 3844 C C . ALA A 1 483 ? -14.977 20.625 -8.734 1 89.44 483 ALA A C 1
ATOM 3846 O O . ALA A 1 483 ? -13.828 20.812 -8.328 1 89.44 483 ALA A O 1
ATOM 3847 N N . GLN A 1 484 ? -16.016 21.078 -8.172 1 87.06 484 GLN A N 1
ATOM 3848 C CA . GLN A 1 484 ? -15.883 21.828 -6.93 1 87.06 484 GLN A CA 1
ATOM 3849 C C . GLN A 1 484 ? -16.156 20.953 -5.715 1 87.06 484 GLN A C 1
ATOM 3851 O O . GLN A 1 484 ? -15.516 21.094 -4.672 1 87.06 484 GLN A O 1
ATOM 3856 N N . TRP A 1 485 ? -17.219 20.109 -5.953 1 91.31 485 TRP A N 1
ATOM 3857 C CA . TRP A 1 485 ? -17.609 19.297 -4.809 1 91.31 485 TRP A CA 1
ATOM 3858 C C . TRP A 1 485 ? -17.875 17.859 -5.227 1 91.31 485 TRP A C 1
ATOM 3860 O O . TRP A 1 485 ? -18.234 17.594 -6.375 1 91.31 485 TRP A O 1
ATOM 3870 N N . LEU A 1 486 ? -17.609 17.031 -4.32 1 95 486 LEU A N 1
ATOM 3871 C CA . LEU A 1 486 ? -18.172 15.688 -4.371 1 95 486 LEU A CA 1
ATOM 3872 C C . LEU A 1 486 ? -19.203 15.477 -3.264 1 95 486 LEU A C 1
ATOM 3874 O O . LEU A 1 486 ? -18.859 15.578 -2.08 1 95 486 LEU A O 1
ATOM 3878 N N . THR A 1 487 ? -20.375 15.266 -3.637 1 94.69 487 THR A N 1
ATOM 3879 C CA . THR A 1 487 ? -21.453 15.094 -2.682 1 94.69 487 THR A CA 1
ATOM 3880 C C . THR A 1 487 ? -21.859 13.625 -2.594 1 94.69 487 THR A C 1
ATOM 3882 O O . THR A 1 487 ? -22.078 12.969 -3.617 1 94.69 487 THR A O 1
ATOM 3885 N N . SER A 1 488 ? -21.969 13.133 -1.378 1 96.5 488 SER A N 1
ATOM 3886 C CA . SER A 1 488 ? -22.344 11.742 -1.15 1 96.5 488 SER A CA 1
ATOM 3887 C C . SER A 1 488 ? -23.594 11.641 -0.262 1 96.5 488 SER A C 1
ATOM 3889 O O . SER A 1 488 ? -23.812 12.492 0.6 1 96.5 488 SER A O 1
ATOM 3891 N N . VAL A 1 489 ? -24.359 10.68 -0.547 1 97.44 489 VAL A N 1
ATOM 3892 C CA . VAL A 1 489 ? -25.5 10.32 0.287 1 97.44 489 VAL A CA 1
ATOM 3893 C C . VAL A 1 489 ? -25.297 8.922 0.872 1 97.44 489 VAL A C 1
ATOM 3895 O O . VAL A 1 489 ? -25.062 7.961 0.134 1 97.44 489 VAL A O 1
ATOM 3898 N N . GLY A 1 490 ? -25.281 8.82 2.178 1 97 490 GLY A N 1
ATOM 3899 C CA . GLY A 1 490 ? -25.078 7.551 2.855 1 97 490 GLY A CA 1
ATOM 3900 C C . GLY A 1 490 ? -26.281 7.109 3.67 1 97 490 GLY A C 1
ATOM 3901 O O . GLY A 1 490 ? -27.234 7.875 3.854 1 97 490 GLY A O 1
ATOM 3902 N N . ASN A 1 491 ? -26.266 5.832 4.125 1 96.19 491 ASN A N 1
ATOM 3903 C CA . ASN A 1 491 ? -27.375 5.309 4.91 1 96.19 491 ASN A CA 1
ATOM 3904 C C . ASN A 1 491 ? -26.953 4.992 6.34 1 96.19 491 ASN A C 1
ATOM 3906 O O . ASN A 1 491 ? -25.875 5.398 6.781 1 96.19 491 ASN A O 1
ATOM 3910 N N . GLU A 1 492 ? -27.781 4.316 7.109 1 93.25 492 GLU A N 1
ATOM 3911 C CA . GLU A 1 492 ? -27.641 4.121 8.547 1 93.25 492 GLU A CA 1
ATOM 3912 C C . GLU A 1 492 ? -26.516 3.123 8.859 1 93.25 492 GLU A C 1
ATOM 3914 O O . GLU A 1 492 ? -25.953 3.135 9.953 1 93.25 492 GLU A O 1
ATOM 3919 N N . ILE A 1 493 ? -26.156 2.271 7.883 1 90.56 493 ILE A N 1
ATOM 3920 C CA . ILE A 1 493 ? -25.141 1.285 8.188 1 90.56 493 ILE A CA 1
ATOM 3921 C C . ILE A 1 493 ? -23.812 1.708 7.551 1 90.56 493 ILE A C 1
ATOM 3923 O O . ILE A 1 493 ? -22.859 0.932 7.52 1 90.56 493 ILE A O 1
ATOM 3927 N N . GLY A 1 494 ? -23.797 2.857 7.004 1 92.25 494 GLY A N 1
ATOM 3928 C CA . GLY A 1 494 ? -22.562 3.416 6.504 1 92.25 494 GLY A CA 1
ATOM 3929 C C . GLY A 1 494 ? -22.359 3.199 5.016 1 92.25 494 GLY A C 1
ATOM 3930 O O . GLY A 1 494 ? -21.328 3.576 4.461 1 92.25 494 GLY A O 1
ATOM 3931 N N . GLN A 1 495 ? -23.312 2.629 4.316 1 95.19 495 GLN A N 1
ATOM 3932 C CA . GLN A 1 495 ? -23.219 2.473 2.869 1 95.19 495 GLN A CA 1
ATOM 3933 C C . GLN A 1 495 ? -23.484 3.795 2.154 1 95.19 495 GLN A C 1
ATOM 3935 O O . GLN A 1 495 ? -24.062 4.719 2.738 1 95.19 495 GLN A O 1
ATOM 3940 N N . VAL A 1 496 ? -23.016 3.861 0.963 1 97.31 496 VAL A N 1
ATOM 3941 C CA . VAL A 1 496 ? -23.188 5.059 0.149 1 97.31 496 VAL A CA 1
ATOM 3942 C C . VAL A 1 496 ? -24.141 4.762 -1.01 1 97.31 496 VAL A C 1
ATOM 3944 O O . VAL A 1 496 ? -23.875 3.873 -1.824 1 97.31 496 VAL A O 1
ATOM 3947 N N . LEU A 1 497 ? -25.203 5.512 -1.073 1 97.94 497 LEU A N 1
ATOM 3948 C CA . LEU A 1 497 ? -26.203 5.328 -2.121 1 97.94 497 LEU A CA 1
ATOM 3949 C C . LEU A 1 497 ? -25.75 6 -3.416 1 97.94 497 LEU A C 1
ATOM 3951 O O . LEU A 1 497 ? -26.047 5.504 -4.508 1 97.94 497 LEU A O 1
ATOM 3955 N N . MET A 1 498 ? -25.156 7.129 -3.168 1 96.94 498 MET A N 1
ATOM 3956 C CA . MET A 1 498 ? -24.781 7.926 -4.336 1 96.94 498 MET A CA 1
ATOM 3957 C C . MET A 1 498 ? -23.625 8.859 -4.02 1 96.94 498 MET A C 1
ATOM 3959 O O . MET A 1 498 ? -23.516 9.352 -2.895 1 96.94 498 MET A O 1
ATOM 3963 N N . SER A 1 499 ? -22.75 9.039 -4.965 1 97.06 499 SER A N 1
ATOM 3964 C CA . SER A 1 499 ? -21.672 10.023 -4.941 1 97.06 499 SER A CA 1
ATOM 3965 C C . SER A 1 499 ? -21.531 10.719 -6.289 1 97.06 499 SER A C 1
ATOM 3967 O O . SER A 1 499 ? -21.328 10.062 -7.312 1 97.06 499 SER A O 1
ATOM 3969 N N . VAL A 1 500 ? -21.625 12.07 -6.277 1 96.12 500 VAL A N 1
ATOM 3970 C CA . VAL A 1 500 ? -21.562 12.789 -7.543 1 96.12 500 VAL A CA 1
ATOM 3971 C C . VAL A 1 500 ? -20.594 13.953 -7.434 1 96.12 500 VAL A C 1
ATOM 3973 O O . VAL A 1 500 ? -20.438 14.547 -6.359 1 96.12 500 VAL A O 1
ATOM 3976 N N . LEU A 1 501 ? -19.922 14.203 -8.516 1 94.06 501 LEU A N 1
ATOM 3977 C CA . LEU A 1 501 ? -19.109 15.414 -8.641 1 94.06 501 LEU A CA 1
ATOM 3978 C C . LEU A 1 501 ? -19.922 16.547 -9.281 1 94.06 501 LEU A C 1
ATOM 3980 O O . LEU A 1 501 ? -20.625 16.328 -10.258 1 94.06 501 LEU A O 1
ATOM 3984 N N . THR A 1 502 ? -19.797 17.688 -8.648 1 91.62 502 THR A N 1
ATOM 3985 C CA . THR A 1 502 ? -20.562 18.828 -9.164 1 91.62 502 THR A CA 1
ATOM 3986 C C . THR A 1 502 ? -19.656 20.047 -9.32 1 91.62 502 THR A C 1
ATOM 3988 O O . THR A 1 502 ? -18.656 20.188 -8.617 1 91.62 502 THR A O 1
ATOM 3991 N N . ALA A 1 503 ? -19.984 20.797 -10.242 1 84.94 503 ALA A N 1
ATOM 3992 C CA . ALA A 1 503 ? -19.281 22.078 -10.438 1 84.94 503 ALA A CA 1
ATOM 3993 C C . ALA A 1 503 ? -19.734 23.109 -9.406 1 84.94 503 ALA A C 1
ATOM 3995 O O . ALA A 1 503 ? -18.969 24.016 -9.047 1 84.94 503 ALA A O 1
ATOM 3996 N N . ASN A 1 504 ? -21.016 23.016 -9.039 1 72.44 504 ASN A N 1
ATOM 3997 C CA . ASN A 1 504 ? -21.562 23.922 -8.039 1 72.44 504 ASN A CA 1
ATOM 3998 C C . ASN A 1 504 ? -22.484 23.188 -7.051 1 72.44 504 ASN A C 1
ATOM 4000 O O . ASN A 1 504 ? -23 22.125 -7.363 1 72.44 504 ASN A O 1
ATOM 4004 N N . GLU A 1 505 ? -22.453 23.797 -5.914 1 66 505 GLU A N 1
ATOM 4005 C CA . GLU A 1 505 ? -23.422 23.25 -4.973 1 66 505 GLU A CA 1
ATOM 4006 C C . GLU A 1 505 ? -24.812 23.828 -5.234 1 66 505 GLU A C 1
ATOM 4008 O O . GLU A 1 505 ? -24.969 24.75 -6.039 1 66 505 GLU A O 1
ATOM 4013 N N . GLY A 1 506 ? -25.875 23.297 -4.77 1 72.31 506 GLY A N 1
ATOM 4014 C CA . GLY A 1 506 ? -27.25 23.781 -4.887 1 72.31 506 GLY A CA 1
ATOM 4015 C C . GLY A 1 506 ? -28.031 23.094 -5.996 1 72.31 506 GLY A C 1
ATOM 4016 O O . GLY A 1 506 ? -28.219 21.875 -5.973 1 72.31 506 GLY A O 1
ATOM 4017 N N . ALA A 1 507 ? -28.219 23.906 -7.012 1 73.06 507 ALA A N 1
ATOM 4018 C CA . ALA A 1 507 ? -29.078 23.422 -8.086 1 73.06 507 ALA A CA 1
ATOM 4019 C C . ALA A 1 507 ? -28.406 22.281 -8.844 1 73.06 507 ALA A C 1
ATOM 4021 O O . ALA A 1 507 ? -29.078 21.484 -9.508 1 73.06 507 ALA A O 1
ATOM 4022 N N . GLY A 1 508 ? -27.219 22.188 -8.68 1 83 508 GLY A N 1
ATOM 4023 C CA . GLY A 1 508 ? -26.469 21.141 -9.352 1 83 508 GLY A CA 1
ATOM 4024 C C . GLY A 1 508 ? -26.781 19.75 -8.812 1 83 508 GLY A C 1
ATOM 4025 O O . GLY A 1 508 ? -26.516 18.75 -9.477 1 83 508 GLY A O 1
ATOM 4026 N N . LEU A 1 509 ? -27.484 19.625 -7.699 1 91.38 509 LEU A N 1
ATOM 4027 C CA . LEU A 1 509 ? -27.719 18.344 -7.059 1 91.38 509 LEU A CA 1
ATOM 4028 C C . LEU A 1 509 ? -29.156 17.859 -7.332 1 91.38 509 LEU A C 1
ATOM 4030 O O . LEU A 1 509 ? -29.531 16.766 -6.918 1 91.38 509 LEU A O 1
ATOM 4034 N N . ASP A 1 510 ? -29.953 18.656 -8.047 1 91.44 510 ASP A N 1
ATOM 4035 C CA . ASP A 1 510 ? -31.359 18.359 -8.234 1 91.44 510 ASP A CA 1
ATOM 4036 C C . ASP A 1 510 ? -31.562 17.062 -9.023 1 91.44 510 ASP A C 1
ATOM 4038 O O . ASP A 1 510 ? -32.438 16.25 -8.703 1 91.44 510 ASP A O 1
ATOM 4042 N N . LEU A 1 511 ? -30.766 16.891 -10.031 1 92 511 LEU A N 1
ATOM 4043 C CA . LEU A 1 511 ? -30.875 15.672 -10.828 1 92 511 LEU A CA 1
ATOM 4044 C C . LEU A 1 511 ? -30.547 14.438 -9.992 1 92 511 LEU A C 1
ATOM 4046 O O . LEU A 1 511 ? -31.156 13.383 -10.18 1 92 511 LEU A O 1
ATOM 4050 N N . MET A 1 512 ? -29.578 14.562 -9.156 1 94.56 512 MET A N 1
ATOM 4051 C CA . MET A 1 512 ? -29.219 13.453 -8.281 1 94.56 512 MET A CA 1
ATOM 4052 C C . MET A 1 512 ? -30.359 13.102 -7.348 1 94.56 512 MET A C 1
ATOM 4054 O O . MET A 1 512 ? -30.688 11.922 -7.176 1 94.56 512 MET A O 1
ATOM 4058 N N . ALA A 1 513 ? -30.969 14.125 -6.777 1 95.56 513 ALA A N 1
ATOM 4059 C CA . ALA A 1 513 ? -32.094 13.914 -5.863 1 95.56 513 ALA A CA 1
ATOM 4060 C C . ALA A 1 513 ? -33.281 13.281 -6.582 1 95.56 513 ALA A C 1
ATOM 4062 O O . ALA A 1 513 ? -33.906 12.359 -6.055 1 95.56 513 ALA A O 1
ATOM 4063 N N . ALA A 1 514 ? -33.562 13.766 -7.754 1 95.44 514 ALA A N 1
ATOM 4064 C CA . ALA A 1 514 ? -34.625 13.211 -8.547 1 95.44 514 ALA A CA 1
ATOM 4065 C C . ALA A 1 514 ? -34.406 11.734 -8.852 1 95.44 514 ALA A C 1
ATOM 4067 O O . ALA A 1 514 ? -35.312 10.922 -8.805 1 95.44 514 ALA A O 1
ATOM 4068 N N . GLY A 1 515 ? -33.156 11.477 -9.195 1 95.88 515 GLY A N 1
ATOM 4069 C CA . GLY A 1 515 ? -32.812 10.094 -9.469 1 95.88 515 GLY A CA 1
ATOM 4070 C C . GLY A 1 515 ? -32.969 9.188 -8.266 1 95.88 515 GLY A C 1
ATOM 4071 O O . GLY A 1 515 ? -33.5 8.07 -8.398 1 95.88 515 GLY A O 1
ATOM 4072 N N . LEU A 1 516 ? -32.625 9.641 -7.117 1 96.81 516 LEU A N 1
ATOM 4073 C CA . LEU A 1 516 ? -32.75 8.859 -5.887 1 96.81 516 LEU A CA 1
ATOM 4074 C C . LEU A 1 516 ? -34.219 8.602 -5.559 1 96.81 516 LEU A C 1
ATOM 4076 O O . LEU A 1 516 ? -34.562 7.492 -5.172 1 96.81 516 LEU A O 1
ATOM 4080 N N . MET A 1 517 ? -35 9.641 -5.68 1 97.38 517 MET A N 1
ATOM 4081 C CA . MET A 1 517 ? -36.438 9.5 -5.391 1 97.38 517 MET A CA 1
ATOM 4082 C C . MET A 1 517 ? -37.094 8.516 -6.355 1 97.38 517 MET A C 1
ATOM 4084 O O . MET A 1 517 ? -37.906 7.688 -5.945 1 97.38 517 MET A O 1
ATOM 4088 N N . GLU A 1 518 ? -36.719 8.586 -7.57 1 96.69 518 GLU A N 1
ATOM 4089 C CA . GLU A 1 518 ? -37.25 7.66 -8.57 1 96.69 518 GLU A CA 1
ATOM 4090 C C . GLU A 1 518 ? -36.812 6.223 -8.273 1 96.69 518 GLU A C 1
ATOM 4092 O O . GLU A 1 518 ? -37.594 5.289 -8.477 1 96.69 518 GLU A O 1
ATOM 4097 N N . ARG A 1 519 ? -35.625 6.066 -7.867 1 96.75 519 ARG A N 1
ATOM 4098 C CA . ARG A 1 519 ? -35.094 4.746 -7.504 1 96.75 519 ARG A CA 1
ATOM 4099 C C . ARG A 1 519 ? -35.969 4.094 -6.445 1 96.75 519 ARG A C 1
ATOM 4101 O O . ARG A 1 519 ? -36.375 2.93 -6.582 1 96.75 519 ARG A O 1
ATOM 4108 N N . TYR A 1 520 ? -36.25 4.848 -5.383 1 97.12 520 TYR A N 1
ATOM 4109 C CA . TYR A 1 520 ? -37.094 4.328 -4.301 1 97.12 520 TYR A CA 1
ATOM 4110 C C . TYR A 1 520 ? -38.5 3.994 -4.801 1 97.12 520 TYR A C 1
ATOM 4112 O O . TYR A 1 520 ? -39.031 2.932 -4.48 1 97.12 520 TYR A O 1
ATOM 4120 N N . ARG A 1 521 ? -39 4.816 -5.625 1 95.69 521 ARG A N 1
ATOM 4121 C CA . ARG A 1 521 ? -40.344 4.629 -6.152 1 95.69 521 ARG A CA 1
ATOM 4122 C C . ARG A 1 521 ? -40.406 3.391 -7.039 1 95.69 521 ARG A C 1
ATOM 4124 O O . ARG A 1 521 ? -41.312 2.555 -6.871 1 95.69 521 ARG A O 1
ATOM 4131 N N . SER A 1 522 ? -39.5 3.246 -7.922 1 94.88 522 SER A N 1
ATOM 4132 C CA . SER A 1 522 ? -39.5 2.146 -8.883 1 94.88 522 SER A CA 1
ATOM 4133 C C . SER A 1 522 ? -39.25 0.808 -8.188 1 94.88 522 SER A C 1
ATOM 4135 O O . SER A 1 522 ? -39.781 -0.222 -8.633 1 94.88 522 SER A O 1
ATOM 4137 N N . ALA A 1 523 ? -38.531 0.825 -7.16 1 94.44 523 ALA A N 1
ATOM 4138 C CA . ALA A 1 523 ? -38.188 -0.411 -6.449 1 94.44 523 ALA A CA 1
ATOM 4139 C C . ALA A 1 523 ? -39.281 -0.757 -5.438 1 94.44 523 ALA A C 1
ATOM 4141 O O . ALA A 1 523 ? -39.312 -1.862 -4.891 1 94.44 523 ALA A O 1
ATOM 4142 N N . GLY A 1 524 ? -40.125 0.158 -5.113 1 93.75 524 GLY A N 1
ATOM 4143 C CA . GLY A 1 524 ? -41.188 -0.066 -4.137 1 93.75 524 GLY A CA 1
ATOM 4144 C C . GLY A 1 524 ? -40.688 0.002 -2.703 1 93.75 524 GLY A C 1
ATOM 4145 O O . GLY A 1 524 ? -41.219 -0.682 -1.825 1 93.75 524 GLY A O 1
ATOM 4146 N N . VAL A 1 525 ? -39.625 0.679 -2.465 1 94.69 525 VAL A N 1
ATOM 4147 C CA . VAL A 1 525 ? -39.062 0.861 -1.127 1 94.69 525 VAL A CA 1
ATOM 4148 C C . VAL A 1 525 ? -39.625 2.135 -0.503 1 94.69 525 VAL A C 1
ATOM 4150 O O . VAL A 1 525 ? -39.812 3.145 -1.188 1 94.69 525 VAL A O 1
ATOM 4153 N N . ASP A 1 526 ? -39.875 2.068 0.774 1 94.88 526 ASP A N 1
ATOM 4154 C CA . ASP A 1 526 ? -40.406 3.23 1.48 1 94.88 526 ASP A CA 1
ATOM 4155 C C . ASP A 1 526 ? -39.406 4.371 1.506 1 94.88 526 ASP A C 1
ATOM 4157 O O . ASP A 1 526 ? -38.188 4.133 1.646 1 94.88 526 ASP A O 1
ATOM 4161 N N . PRO A 1 527 ? -39.906 5.555 1.373 1 96.12 527 PRO A N 1
ATOM 4162 C CA . PRO A 1 527 ? -39 6.695 1.488 1 96.12 527 PRO A CA 1
ATOM 4163 C C . PRO A 1 527 ? -38.281 6.75 2.838 1 96.12 527 PRO A C 1
ATOM 4165 O O . PRO A 1 527 ? -38.781 6.18 3.818 1 96.12 527 PRO A O 1
ATOM 4168 N N . PRO A 1 528 ? -37.156 7.402 2.863 1 96.5 528 PRO A N 1
ATOM 4169 C CA . PRO A 1 528 ? -36.438 7.535 4.137 1 96.5 528 PRO A CA 1
ATOM 4170 C C . PRO A 1 528 ? -37.219 8.375 5.16 1 96.5 528 PRO A C 1
ATOM 4172 O O . PRO A 1 528 ? -38 9.234 4.785 1 96.5 528 PRO A O 1
ATOM 4175 N N . THR A 1 529 ? -36.875 8.133 6.402 1 95.5 529 THR A N 1
ATOM 4176 C CA . THR A 1 529 ? -37.531 8.836 7.488 1 95.5 529 THR A CA 1
ATOM 4177 C C . THR A 1 529 ? -36.812 10.125 7.84 1 95.5 529 THR A C 1
ATOM 4179 O O . THR A 1 529 ? -37.438 11.133 8.188 1 95.5 529 THR A O 1
ATOM 4182 N N . ILE A 1 530 ? -35.5 10.031 7.758 1 95.81 530 ILE A N 1
ATOM 4183 C CA . ILE A 1 530 ? -34.688 11.164 8.18 1 95.81 530 ILE A CA 1
ATOM 4184 C C . ILE A 1 530 ? -33.594 11.398 7.164 1 95.81 530 ILE A C 1
ATOM 4186 O O . ILE A 1 530 ? -33.094 10.461 6.539 1 95.81 530 ILE A O 1
ATOM 4190 N N . ILE A 1 531 ? -33.219 12.664 6.965 1 95.81 531 ILE A N 1
ATOM 4191 C CA . ILE A 1 531 ? -32 13.039 6.246 1 95.81 531 ILE A CA 1
ATOM 4192 C C . ILE A 1 531 ? -31.203 14.023 7.09 1 95.81 531 ILE A C 1
ATOM 4194 O O . ILE A 1 531 ? -31.688 15.094 7.449 1 95.81 531 ILE A O 1
ATOM 4198 N N . TYR A 1 532 ? -30.031 13.641 7.461 1 95.62 532 TYR A N 1
ATOM 4199 C CA . TYR A 1 532 ? -29.125 14.531 8.18 1 95.62 532 TYR A CA 1
ATOM 4200 C C . TYR A 1 532 ? -28.281 15.359 7.203 1 95.62 532 TYR A C 1
ATOM 4202 O O . TYR A 1 532 ? -27.781 14.836 6.207 1 95.62 532 TYR A O 1
ATOM 4210 N N . VAL A 1 533 ? -28.109 16.672 7.484 1 93.62 533 VAL A N 1
ATOM 4211 C CA . VAL A 1 533 ? -27.359 17.562 6.613 1 93.62 533 VAL A CA 1
ATOM 4212 C C . VAL A 1 533 ? -26.484 18.484 7.453 1 93.62 533 VAL A C 1
ATOM 4214 O O . VAL A 1 533 ? -26.672 18.594 8.672 1 93.62 533 VAL A O 1
ATOM 4217 N N . ASP A 1 534 ? -25.578 19.156 6.797 1 89.12 534 ASP A N 1
ATOM 4218 C CA . ASP A 1 534 ? -24.672 20.078 7.488 1 89.12 534 ASP A CA 1
ATOM 4219 C C . ASP A 1 534 ? -25.203 21.5 7.457 1 89.12 534 ASP A C 1
ATOM 4221 O O . ASP A 1 534 ? -24.797 22.344 8.258 1 89.12 534 ASP A O 1
ATOM 4225 N N . CYS A 1 535 ? -26.094 21.703 6.453 1 84.88 535 CYS A N 1
ATOM 4226 C CA . CYS A 1 535 ? -26.609 23.062 6.309 1 84.88 535 CYS A CA 1
ATOM 4227 C C . CYS A 1 535 ? -28.016 23.031 5.691 1 84.88 535 CYS A C 1
ATOM 4229 O O . CYS A 1 535 ? -28.516 21.969 5.34 1 84.88 535 CYS A O 1
ATOM 4231 N N . ASP A 1 536 ? -28.75 24.125 5.738 1 81.94 536 ASP A N 1
ATOM 4232 C CA . ASP A 1 536 ? -30.047 24.359 5.113 1 81.94 536 ASP A CA 1
ATOM 4233 C C . ASP A 1 536 ? -31.125 23.484 5.75 1 81.94 536 ASP A C 1
ATOM 4235 O O . ASP A 1 536 ? -31.969 22.922 5.051 1 81.94 536 ASP A O 1
ATOM 4239 N N . CYS A 1 537 ? -31 23.297 7.031 1 84.19 537 CYS A N 1
ATOM 4240 C CA . CYS A 1 537 ? -31.922 22.453 7.766 1 84.19 537 CYS A CA 1
ATOM 4241 C C . CYS A 1 537 ? -33.281 23.141 7.938 1 84.19 537 CYS A C 1
ATOM 4243 O O . CYS A 1 537 ? -34.312 22.469 8.039 1 84.19 537 CYS A O 1
ATOM 4245 N N . CYS A 1 538 ? -33.25 24.453 8.117 1 83.31 538 CYS A N 1
ATOM 4246 C CA . CYS A 1 538 ? -34.531 25.141 8.367 1 83.31 538 CYS A CA 1
ATOM 4247 C C . CYS A 1 538 ? -34.531 26.516 7.715 1 83.31 538 CYS A C 1
ATOM 4249 O O . CYS A 1 538 ? -33.5 26.969 7.211 1 83.31 538 CYS A O 1
ATOM 4251 N N . LYS A 1 539 ? -35.75 27 7.434 1 78.44 539 LYS A N 1
ATOM 4252 C CA . LYS A 1 539 ? -35.969 28.344 6.93 1 78.44 539 LYS A CA 1
ATOM 4253 C C . LYS A 1 539 ? -37.094 29.047 7.703 1 78.44 539 LYS A C 1
ATOM 4255 O O . LYS A 1 539 ? -38.031 28.406 8.188 1 78.44 539 LYS A O 1
ATOM 4260 N N . LYS A 1 540 ? -36.906 30.344 7.996 1 72.25 540 LYS A N 1
ATOM 4261 C CA . LYS A 1 540 ? -37.875 31.125 8.734 1 72.25 540 LYS A CA 1
ATOM 4262 C C . LYS A 1 540 ? -39.219 31.141 8.016 1 72.25 540 LYS A C 1
ATOM 4264 O O . LYS A 1 540 ? -40.281 30.969 8.641 1 72.25 540 LYS A O 1
ATOM 4269 N N . VAL A 1 541 ? -39.094 31.375 6.777 1 75.19 541 VAL A N 1
ATOM 4270 C CA . VAL A 1 541 ? -40.344 31.469 6.031 1 75.19 541 VAL A CA 1
ATOM 4271 C C . VAL A 1 541 ? -40.312 30.547 4.82 1 75.19 541 VAL A C 1
ATOM 4273 O O . VAL A 1 541 ? -39.312 30.547 4.074 1 75.19 541 VAL A O 1
ATOM 4276 N N . GLY A 1 542 ? -41.312 29.625 4.738 1 73.69 542 GLY A N 1
ATOM 4277 C CA . GLY A 1 542 ? -41.438 28.781 3.562 1 73.69 542 GLY A CA 1
ATOM 4278 C C . GLY A 1 542 ? -40.719 27.453 3.697 1 73.69 542 GLY A C 1
ATOM 4279 O O . GLY A 1 542 ? -40.312 27.078 4.793 1 73.69 542 GLY A O 1
ATOM 4280 N N . GLU A 1 543 ? -40.656 26.734 2.523 1 79.38 543 GLU A N 1
ATOM 4281 C CA . GLU A 1 543 ? -40 25.406 2.496 1 79.38 543 GLU A CA 1
ATOM 4282 C C . GLU A 1 543 ? -38.5 25.516 2.291 1 79.38 543 GLU A C 1
ATOM 4284 O O . GLU A 1 543 ? -38.031 26.422 1.604 1 79.38 543 GLU A O 1
ATOM 4289 N N . THR A 1 544 ? -37.812 24.719 2.963 1 83.69 544 THR A N 1
ATOM 4290 C CA . THR A 1 544 ? -36.375 24.734 2.84 1 83.69 544 THR A CA 1
ATOM 4291 C C . THR A 1 544 ? -35.938 24.234 1.461 1 83.69 544 THR A C 1
ATOM 4293 O O . THR A 1 544 ? -36.688 23.531 0.784 1 83.69 544 THR A O 1
ATOM 4296 N N . LYS A 1 545 ? -34.812 24.641 0.949 1 81.12 545 LYS A N 1
ATOM 4297 C CA . LYS A 1 545 ? -34.25 24.203 -0.327 1 81.12 545 LYS A CA 1
ATOM 4298 C C . LYS A 1 545 ? -34.156 22.688 -0.4 1 81.12 545 LYS A C 1
ATOM 4300 O O . LYS A 1 545 ? -34.375 22.094 -1.456 1 81.12 545 LYS A O 1
ATOM 4305 N N . LEU A 1 546 ? -33.875 22.094 0.691 1 87.56 546 LEU A N 1
ATOM 4306 C CA . LEU A 1 546 ? -33.719 20.641 0.729 1 87.56 546 LEU A CA 1
ATOM 4307 C C . LEU A 1 546 ? -35.062 19.938 0.573 1 87.56 546 LEU A C 1
ATOM 4309 O O . LEU A 1 546 ? -35.125 18.906 -0.097 1 87.56 546 LEU A O 1
ATOM 4313 N N . LYS A 1 547 ? -36.062 20.453 1.191 1 86.88 547 LYS A N 1
ATOM 4314 C CA . LYS A 1 547 ? -37.375 19.859 1.057 1 86.88 547 LYS A CA 1
ATOM 4315 C C . LYS A 1 547 ? -37.906 20 -0.372 1 86.88 547 LYS A C 1
ATOM 4317 O O . LYS A 1 547 ? -38.594 19.109 -0.869 1 86.88 547 LYS A O 1
ATOM 4322 N N . ARG A 1 548 ? -37.562 21.047 -0.957 1 87.06 548 ARG A N 1
ATOM 4323 C CA . ARG A 1 548 ? -37.938 21.234 -2.354 1 87.06 548 ARG A CA 1
ATOM 4324 C C . ARG A 1 548 ? -37.188 20.25 -3.258 1 87.06 548 ARG A C 1
ATOM 4326 O O . ARG A 1 548 ? -37.75 19.766 -4.238 1 87.06 548 ARG A O 1
ATOM 4333 N N . ARG A 1 549 ? -36 20.109 -2.988 1 90.5 549 ARG A N 1
ATOM 4334 C CA . ARG A 1 549 ? -35.156 19.203 -3.766 1 90.5 549 ARG A CA 1
ATOM 4335 C C . ARG A 1 549 ? -35.688 17.766 -3.676 1 90.5 549 ARG A C 1
ATOM 4337 O O . ARG A 1 549 ? -35.719 17.062 -4.68 1 90.5 549 ARG A O 1
ATOM 4344 N N . PHE A 1 550 ? -36.062 17.406 -2.473 1 93.75 550 PHE A N 1
ATOM 4345 C CA . PHE A 1 550 ? -36.625 16.078 -2.268 1 93.75 550 PHE A CA 1
ATOM 4346 C C . PHE A 1 550 ? -38.125 16.125 -2.18 1 93.75 550 PHE A C 1
ATOM 4348 O O . PHE A 1 550 ? -38.719 15.57 -1.255 1 93.75 550 PHE A O 1
ATOM 4355 N N . SER A 1 551 ? -38.719 16.703 -3.105 1 90.81 551 SER A N 1
ATOM 4356 C CA . SER A 1 551 ? -40.156 16.938 -3.123 1 90.81 551 SER A CA 1
ATOM 4357 C C . SER A 1 551 ? -40.938 15.625 -3.197 1 90.81 551 SER A C 1
ATOM 4359 O O . SER A 1 551 ? -42.094 15.555 -2.77 1 90.81 551 SER A O 1
ATOM 4361 N N . GLY A 1 552 ? -40.312 14.578 -3.646 1 92.88 552 GLY A N 1
ATOM 4362 C CA . GLY A 1 552 ? -40.938 13.273 -3.719 1 92.88 552 GLY A CA 1
ATOM 4363 C C . GLY A 1 552 ? -41.062 12.594 -2.367 1 92.88 552 GLY A C 1
ATOM 4364 O O . GLY A 1 552 ? -41.75 11.586 -2.236 1 92.88 552 GLY A O 1
ATOM 4365 N N . TRP A 1 553 ? -40.406 13.164 -1.336 1 95.19 553 TRP A N 1
ATOM 4366 C CA . TRP A 1 553 ? -40.438 12.656 0.031 1 95.19 553 TRP A CA 1
ATOM 4367 C C . TRP A 1 553 ? -41.031 13.703 0.979 1 95.19 553 TRP A C 1
ATOM 4369 O O . TRP A 1 553 ? -40.312 14.203 1.855 1 95.19 553 TRP A O 1
ATOM 4379 N N . PRO A 1 554 ? -42.25 13.852 0.918 1 89.94 554 PRO A N 1
ATOM 4380 C CA . PRO A 1 554 ? -42.844 14.961 1.674 1 89.94 554 PRO A CA 1
ATOM 4381 C C . PRO A 1 554 ? -42.75 14.766 3.184 1 89.94 554 PRO A C 1
ATOM 4383 O O . PRO A 1 554 ? -42.688 15.742 3.936 1 89.94 554 PRO A O 1
ATOM 4386 N N . ASP A 1 555 ? -42.719 13.562 3.672 1 89.94 555 ASP A N 1
ATOM 4387 C CA . ASP A 1 555 ? -42.75 13.305 5.109 1 89.94 555 ASP A CA 1
ATOM 4388 C C . ASP A 1 555 ? -41.344 13.156 5.672 1 89.94 555 ASP A C 1
ATOM 4390 O O . ASP A 1 555 ? -41.156 12.836 6.852 1 89.94 555 ASP A O 1
ATOM 4394 N N . VAL A 1 556 ? -40.344 13.375 4.863 1 93.06 556 VAL A N 1
ATOM 4395 C CA . VAL A 1 556 ? -38.969 13.188 5.316 1 93.06 556 VAL A CA 1
ATOM 4396 C C . VAL A 1 556 ? -38.594 14.289 6.309 1 93.06 556 VAL A C 1
ATOM 4398 O O . VAL A 1 556 ? -38.938 15.453 6.117 1 93.06 556 VAL A O 1
ATOM 4401 N N . ILE A 1 557 ? -38 13.938 7.426 1 93 557 ILE A N 1
ATOM 4402 C CA . ILE A 1 557 ? -37.562 14.883 8.445 1 93 557 ILE A CA 1
ATOM 4403 C C . ILE A 1 557 ? -36.125 15.297 8.18 1 93 557 ILE A C 1
ATOM 4405 O O . ILE A 1 557 ? -35.219 14.438 8.062 1 93 557 ILE A O 1
ATOM 4409 N N . VAL A 1 558 ? -35.906 16.562 8.039 1 93.62 558 VAL A N 1
ATOM 4410 C CA . VAL A 1 558 ? -34.562 17.062 7.832 1 93.62 558 VAL A CA 1
ATOM 4411 C C . VAL A 1 558 ? -33.938 17.484 9.164 1 93.62 558 VAL A C 1
ATOM 4413 O O . VAL A 1 558 ? -34.562 18.266 9.914 1 93.62 558 VAL A O 1
ATOM 4416 N N . ARG A 1 559 ? -32.812 16.953 9.5 1 94.38 559 ARG A N 1
ATOM 4417 C CA . ARG A 1 559 ? -32.125 17.297 10.75 1 94.38 559 ARG A CA 1
ATOM 4418 C C . ARG A 1 559 ? -30.703 17.797 10.484 1 94.38 559 ARG A C 1
ATOM 4420 O O . ARG A 1 559 ? -30.078 17.406 9.508 1 94.38 559 ARG A O 1
ATOM 4427 N N . LEU A 1 560 ? -30.297 18.656 11.336 1 94.81 560 LEU A N 1
ATOM 4428 C CA . LEU A 1 560 ? -28.938 19.188 11.297 1 94.81 560 LEU A CA 1
ATOM 4429 C C . LEU A 1 560 ? -28 18.297 12.086 1 94.81 560 LEU A C 1
ATOM 4431 O O . LEU A 1 560 ? -28.344 17.828 13.172 1 94.81 560 LEU A O 1
ATOM 4435 N N . ASP A 1 561 ? -26.828 18.031 11.492 1 93.56 561 ASP A N 1
ATOM 4436 C CA . ASP A 1 561 ? -25.797 17.281 12.211 1 93.56 561 ASP A CA 1
ATOM 4437 C C . ASP A 1 561 ? -25.328 18.031 13.453 1 93.56 561 ASP A C 1
ATOM 4439 O O . ASP A 1 561 ? -24.938 19.203 13.375 1 93.56 561 ASP A O 1
ATOM 4443 N N . ILE A 1 562 ? -25.281 17.406 14.516 1 93.44 562 ILE A N 1
ATOM 4444 C CA . ILE A 1 562 ? -25.031 18.047 15.805 1 93.44 562 ILE A CA 1
ATOM 4445 C C . ILE A 1 562 ? -23.578 18.5 15.883 1 93.44 562 ILE A C 1
ATOM 4447 O O . ILE A 1 562 ? -23.281 19.562 16.453 1 93.44 562 ILE A O 1
ATOM 4451 N N . TRP A 1 563 ? -22.734 17.719 15.375 1 90.69 563 TRP A N 1
ATOM 4452 C CA . TRP A 1 563 ? -21.328 18.094 15.406 1 90.69 563 TRP A CA 1
ATOM 4453 C C . TRP A 1 563 ? -21.109 19.406 14.656 1 90.69 563 TRP A C 1
ATOM 4455 O O . TRP A 1 563 ? -20.344 20.266 15.109 1 90.69 563 TRP A O 1
ATOM 4465 N N . HIS A 1 564 ? -21.75 19.547 13.547 1 90.25 564 HIS A N 1
ATOM 4466 C CA . HIS A 1 564 ? -21.641 20.781 12.781 1 90.25 564 HIS A CA 1
ATOM 4467 C C . HIS A 1 564 ? -22.219 21.953 13.555 1 90.25 564 HIS A C 1
ATOM 4469 O O . HIS A 1 564 ? -21.672 23.062 13.484 1 90.25 564 HIS A O 1
ATOM 4475 N N . PHE A 1 565 ? -23.297 21.766 14.234 1 93.44 565 PHE A N 1
ATOM 4476 C CA . PHE A 1 565 ? -23.875 22.781 15.102 1 93.44 565 PHE A CA 1
ATOM 4477 C C . PHE A 1 565 ? -22.875 23.219 16.172 1 93.44 565 PHE A C 1
ATOM 4479 O O . PHE A 1 565 ? -22.656 24.406 16.375 1 93.44 565 PHE A O 1
ATOM 4486 N N . MET A 1 566 ? -22.25 22.25 16.812 1 92.81 566 MET A N 1
ATOM 4487 C CA . MET A 1 566 ? -21.281 22.531 17.859 1 92.81 566 MET A CA 1
ATOM 4488 C C . MET A 1 566 ? -20.078 23.297 17.297 1 92.81 566 MET A C 1
ATOM 4490 O O . MET A 1 566 ? -19.578 24.219 17.938 1 92.81 566 MET A O 1
ATOM 4494 N N . ARG A 1 567 ? -19.688 22.922 16.156 1 90.12 567 ARG A N 1
ATOM 4495 C CA . ARG A 1 567 ? -18.547 23.578 15.523 1 90.12 567 ARG A CA 1
ATOM 4496 C C . ARG A 1 567 ? -18.875 25.031 15.203 1 90.12 567 ARG A C 1
ATOM 4498 O O . ARG A 1 567 ? -18 25.891 15.281 1 90.12 567 ARG A O 1
ATOM 4505 N N . ARG A 1 568 ? -20.047 25.312 14.797 1 92.31 568 ARG A N 1
ATOM 4506 C CA . ARG A 1 568 ? -20.469 26.688 14.523 1 92.31 568 ARG A CA 1
ATOM 4507 C C . ARG A 1 568 ? -20.375 27.547 15.781 1 92.31 568 ARG A C 1
ATOM 4509 O O . ARG A 1 568 ? -19.984 28.719 15.711 1 92.31 568 ARG A O 1
ATOM 4516 N N . LEU A 1 569 ? -20.75 26.953 16.859 1 93.38 569 LEU A N 1
ATOM 4517 C CA . LEU A 1 569 ? -20.625 27.672 18.125 1 93.38 569 LEU A CA 1
ATOM 4518 C C . LEU A 1 569 ? -19.172 27.859 18.516 1 93.38 569 LEU A C 1
ATOM 4520 O O . LEU A 1 569 ? -18.797 28.906 19.047 1 93.38 569 LEU A O 1
ATOM 4524 N N . ALA A 1 570 ? -18.328 26.906 18.203 1 91.38 570 ALA A N 1
ATOM 4525 C CA . ALA A 1 570 ? -16.906 26.922 18.594 1 91.38 570 ALA A CA 1
ATOM 4526 C C . ALA A 1 570 ? -16.156 28 17.844 1 91.38 570 ALA A C 1
ATOM 4528 O O . ALA A 1 570 ? -15.086 28.453 18.281 1 91.38 570 ALA A O 1
ATOM 4529 N N . VAL A 1 571 ? -16.656 28.406 16.719 1 88.88 571 VAL A N 1
ATOM 4530 C CA . VAL A 1 571 ? -16.031 29.484 15.945 1 88.88 571 VAL A CA 1
ATOM 4531 C C . VAL A 1 571 ? -16 30.766 16.781 1 88.88 571 VAL A C 1
ATOM 4533 O O . VAL A 1 571 ? -15.172 31.641 16.547 1 88.88 571 VAL A O 1
ATOM 4536 N N . GLY A 1 572 ? -16.828 30.875 17.766 1 88.62 572 GLY A N 1
ATOM 4537 C CA . GLY A 1 572 ? -16.875 32.031 18.641 1 88.62 572 GLY A CA 1
ATOM 4538 C C . GLY A 1 572 ? -15.711 32.094 19.609 1 88.62 572 GLY A C 1
ATOM 4539 O O . GLY A 1 572 ? -15.484 33.094 20.266 1 88.62 572 GLY A O 1
ATOM 4540 N N . CYS A 1 573 ? -14.969 31.047 19.625 1 89.19 573 CYS A N 1
ATOM 4541 C CA . CYS A 1 573 ? -13.797 31 20.5 1 89.19 573 CYS A CA 1
ATOM 4542 C C . CYS A 1 573 ? -12.664 31.859 19.938 1 89.19 573 CYS A C 1
ATOM 4544 O O . CYS A 1 573 ? -12.57 32.031 18.719 1 89.19 573 CYS A O 1
ATOM 4546 N N . THR A 1 574 ? -11.828 32.344 20.781 1 80.56 574 THR A N 1
ATOM 4547 C CA . THR A 1 574 ? -10.68 33.125 20.359 1 80.56 574 THR A CA 1
ATOM 4548 C C . THR A 1 574 ? -9.656 32.25 19.625 1 80.56 574 THR A C 1
ATOM 4550 O O . THR A 1 574 ? -9.07 32.688 18.625 1 80.56 574 THR A O 1
ATOM 4553 N N . THR A 1 575 ? -9.398 31.156 20.188 1 76.19 575 THR A N 1
ATOM 4554 C CA . THR A 1 575 ? -8.492 30.188 19.562 1 76.19 575 THR A CA 1
ATOM 4555 C C . THR A 1 575 ? -8.859 28.766 19.953 1 76.19 575 THR A C 1
ATOM 4557 O O . THR A 1 575 ? -9.414 28.531 21.031 1 76.19 575 THR A O 1
ATOM 4560 N N . ASP A 1 576 ? -8.586 27.953 19.016 1 79.12 576 ASP A N 1
ATOM 4561 C CA . ASP A 1 576 ? -8.852 26.547 19.312 1 79.12 576 ASP A CA 1
ATOM 4562 C C . ASP A 1 576 ? -7.746 25.953 20.172 1 79.12 576 ASP A C 1
ATOM 4564 O O . ASP A 1 576 ? -7.863 24.812 20.641 1 79.12 576 ASP A O 1
ATOM 4568 N N . ALA A 1 577 ? -6.773 26.75 20.438 1 73.62 577 ALA A N 1
ATOM 4569 C CA . ALA A 1 577 ? -5.668 26.312 21.281 1 73.62 577 ALA A CA 1
ATOM 4570 C C . ALA A 1 577 ? -5.875 26.766 22.734 1 73.62 577 ALA A C 1
ATOM 4572 O O . ALA A 1 577 ? -5.07 26.438 23.609 1 73.62 577 ALA A O 1
ATOM 4573 N N . HIS A 1 578 ? -6.961 27.453 22.938 1 80 578 HIS A N 1
ATOM 4574 C CA . HIS A 1 578 ? -7.27 27.922 24.281 1 80 578 HIS A CA 1
ATOM 4575 C C . HIS A 1 578 ? -7.402 26.766 25.266 1 80 578 HIS A C 1
ATOM 4577 O O . HIS A 1 578 ? -7.965 25.719 24.922 1 80 578 HIS A O 1
ATOM 4583 N N . GLN A 1 579 ? -6.98 26.844 26.406 1 78.38 579 GLN A N 1
ATOM 4584 C CA . GLN A 1 579 ? -6.93 25.797 27.422 1 78.38 579 GLN A CA 1
ATOM 4585 C C . GLN A 1 579 ? -8.328 25.266 27.734 1 78.38 579 GLN A C 1
ATOM 4587 O O . GLN A 1 579 ? -8.492 24.094 28.062 1 78.38 579 GLN A O 1
ATOM 4592 N N . LEU A 1 580 ? -9.297 26.141 27.719 1 85.75 580 LEU A N 1
ATOM 4593 C CA . LEU A 1 580 ? -10.656 25.766 28.094 1 85.75 580 LEU A CA 1
ATOM 4594 C C . LEU A 1 580 ? -11.445 25.266 26.891 1 85.75 580 LEU A C 1
ATOM 4596 O O . LEU A 1 580 ? -12.617 24.891 27.031 1 85.75 580 LEU A O 1
ATOM 4600 N N . TYR A 1 581 ? -10.898 25.25 25.766 1 88.19 581 TYR A N 1
ATOM 4601 C CA . TYR A 1 581 ? -11.594 24.859 24.547 1 88.19 581 TYR A CA 1
ATOM 4602 C C . TYR A 1 581 ? -12.133 23.438 24.656 1 88.19 581 TYR A C 1
ATOM 4604 O O . TYR A 1 581 ? -13.312 23.188 24.391 1 88.19 581 TYR A O 1
ATOM 4612 N N . PRO A 1 582 ? -11.359 22.422 25.109 1 82.38 582 PRO A N 1
ATOM 4613 C CA . PRO A 1 582 ? -11.898 21.078 25.234 1 82.38 582 PRO A CA 1
ATOM 4614 C C . PRO A 1 582 ? -13.047 20.969 26.234 1 82.38 582 PRO A C 1
ATOM 4616 O O . PRO A 1 582 ? -14.008 20.234 26 1 82.38 582 PRO A O 1
ATOM 4619 N N . THR A 1 583 ? -12.914 21.688 27.281 1 82.5 583 THR A N 1
ATOM 4620 C CA . THR A 1 583 ? -13.984 21.719 28.281 1 82.5 583 THR A CA 1
ATOM 4621 C C . THR A 1 583 ? -15.25 22.328 27.703 1 82.5 583 THR A C 1
ATOM 4623 O O . THR A 1 583 ? -16.359 21.844 27.953 1 82.5 583 THR A O 1
ATOM 4626 N N . PHE A 1 584 ? -15.094 23.422 27 1 89.19 584 PHE A N 1
ATOM 4627 C CA . PHE A 1 584 ? -16.234 24.062 26.359 1 89.19 584 PHE A CA 1
ATOM 4628 C C . PHE A 1 584 ? -16.953 23.094 25.422 1 89.19 584 PHE A C 1
ATOM 4630 O O . PHE A 1 584 ? -18.172 22.969 25.484 1 89.19 584 PHE A O 1
ATOM 4637 N N . MET A 1 585 ? -16.234 22.328 24.641 1 89.44 585 MET A N 1
ATOM 4638 C CA . MET A 1 585 ? -16.812 21.375 23.688 1 89.44 585 MET A CA 1
ATOM 4639 C C . MET A 1 585 ? -17.5 20.234 24.438 1 89.44 585 MET A C 1
ATOM 4641 O O . MET A 1 585 ? -18.578 19.781 24.031 1 89.44 585 MET A O 1
ATOM 4645 N N . ALA A 1 586 ? -16.875 19.75 25.453 1 86.12 586 ALA A N 1
ATOM 4646 C CA . ALA A 1 586 ? -17.469 18.672 26.25 1 86.12 586 ALA A CA 1
ATOM 4647 C C . ALA A 1 586 ? -18.781 19.125 26.891 1 86.12 586 ALA A C 1
ATOM 4649 O O . ALA A 1 586 ? -19.734 18.344 26.938 1 86.12 586 ALA A O 1
ATOM 4650 N N . ARG A 1 587 ? -18.734 20.312 27.312 1 89 587 ARG A N 1
ATOM 4651 C CA . ARG A 1 587 ? -19.922 20.844 27.969 1 89 587 ARG A CA 1
ATOM 4652 C C . ARG A 1 587 ? -21.031 21.094 26.953 1 89 587 ARG A C 1
ATOM 4654 O O . ARG A 1 587 ? -22.219 20.953 27.266 1 89 587 ARG A O 1
ATOM 4661 N N . LEU A 1 588 ? -20.672 21.578 25.781 1 91.88 588 LEU A N 1
ATOM 4662 C CA . LEU A 1 588 ? -21.656 21.719 24.719 1 91.88 588 LEU A CA 1
ATOM 4663 C C . LEU A 1 588 ? -22.375 20.391 24.469 1 91.88 588 LEU A C 1
ATOM 4665 O O . LEU A 1 588 ? -23.594 20.359 24.375 1 91.88 588 LEU A O 1
ATOM 4669 N N . SER A 1 589 ? -21.625 19.344 24.406 1 91.31 589 SER A N 1
ATOM 4670 C CA . SER A 1 589 ? -22.172 18.016 24.172 1 91.31 589 SER A CA 1
ATOM 4671 C C . SER A 1 589 ? -23.094 17.594 25.328 1 91.31 589 SER A C 1
ATOM 4673 O O . SER A 1 589 ? -24.172 17.047 25.094 1 91.31 589 SER A O 1
ATOM 4675 N N . SER A 1 590 ? -22.703 17.875 26.484 1 88.5 590 SER A N 1
ATOM 4676 C CA . SER A 1 590 ? -23.484 17.5 27.656 1 88.5 590 SER A CA 1
ATOM 4677 C C . SER A 1 590 ? -24.797 18.281 27.719 1 88.5 590 SER A C 1
ATOM 4679 O O . SER A 1 590 ? -25.766 17.797 28.297 1 88.5 590 SER A O 1
ATOM 4681 N N . CYS A 1 591 ? -24.703 19.453 27.219 1 92.62 591 CYS A N 1
ATOM 4682 C CA . CYS A 1 591 ? -25.922 20.266 27.188 1 92.62 591 CYS A CA 1
ATOM 4683 C C . CYS A 1 591 ? -26.922 19.703 26.188 1 92.62 591 CYS A C 1
ATOM 4685 O O . CYS A 1 591 ? -28.141 19.844 26.375 1 92.62 591 CYS A O 1
ATOM 4687 N N . ILE A 1 592 ? -26.469 19.031 25.234 1 94.12 592 ILE A N 1
ATOM 4688 C CA . ILE A 1 592 ? -27.328 18.578 24.141 1 94.12 592 ILE A CA 1
ATOM 4689 C C . ILE A 1 592 ? -27.766 17.141 24.406 1 94.12 592 ILE A C 1
ATOM 4691 O O . ILE A 1 592 ? -28.938 16.797 24.172 1 94.12 592 ILE A O 1
ATOM 4695 N N . PHE A 1 593 ? -26.797 16.359 24.891 1 93.25 593 PHE A N 1
ATOM 4696 C CA . PHE A 1 593 ? -27.062 14.922 24.969 1 93.25 593 PHE A CA 1
ATOM 4697 C C . PHE A 1 593 ? -27.25 14.484 26.422 1 93.25 593 PHE A C 1
ATOM 4699 O O . PHE A 1 593 ? -26.734 15.125 27.344 1 93.25 593 PHE A O 1
ATOM 4706 N N . GLU A 1 594 ? -28.016 13.414 26.562 1 90.5 594 GLU A N 1
ATOM 4707 C CA . GLU A 1 594 ? -28.109 12.656 27.812 1 90.5 594 GLU A CA 1
ATOM 4708 C C . GLU A 1 594 ? -27.906 11.156 27.562 1 90.5 594 GLU A C 1
ATOM 4710 O O . GLU A 1 594 ? -28.391 10.625 26.562 1 90.5 594 GLU A O 1
ATOM 4715 N N . TRP A 1 595 ? -27.172 10.508 28.406 1 91.12 595 TRP A N 1
ATOM 4716 C CA . TRP A 1 595 ? -26.906 9.078 28.297 1 91.12 595 TRP A CA 1
ATOM 4717 C C . TRP A 1 595 ? -28.062 8.266 28.844 1 91.12 595 TRP A C 1
ATOM 4719 O O . TRP A 1 595 ? -28.75 8.703 29.766 1 91.12 595 TRP A O 1
ATOM 4729 N N . ASP A 1 596 ? -28.25 7.082 28.234 1 91.06 596 ASP A N 1
ATOM 4730 C CA . ASP A 1 596 ? -29.203 6.137 28.812 1 91.06 596 ASP A CA 1
ATOM 4731 C C . ASP A 1 596 ? -28.734 5.66 30.188 1 91.06 596 ASP A C 1
ATOM 4733 O O . ASP A 1 596 ? -27.656 5.082 30.312 1 91.06 596 ASP A O 1
ATOM 4737 N N . ALA A 1 597 ? -29.562 5.762 31.172 1 88.56 597 ALA A N 1
ATOM 4738 C CA . ALA A 1 597 ? -29.188 5.477 32.562 1 88.56 597 ALA A CA 1
ATOM 4739 C C . ALA A 1 597 ? -28.938 3.984 32.75 1 88.56 597 ALA A C 1
ATOM 4741 O O . ALA A 1 597 ? -28.031 3.594 33.5 1 88.56 597 ALA A O 1
ATOM 4742 N N . GLY A 1 598 ? -29.75 3.223 32.125 1 89.69 598 GLY A N 1
ATOM 4743 C CA . GLY A 1 598 ? -29.578 1.785 32.25 1 89.69 598 GLY A CA 1
ATOM 4744 C C . GLY A 1 598 ? -28.266 1.289 31.688 1 89.69 598 GLY A C 1
ATOM 4745 O O . GLY A 1 598 ? -27.531 0.534 32.344 1 89.69 598 GLY A O 1
ATOM 4746 N N . ASP A 1 599 ? -28.047 1.722 30.5 1 92.81 599 ASP A N 1
ATOM 4747 C CA . ASP A 1 599 ? -26.812 1.306 29.828 1 92.81 599 ASP A CA 1
ATOM 4748 C C . ASP A 1 599 ? -25.578 1.772 30.609 1 92.81 599 ASP A C 1
ATOM 4750 O O . ASP A 1 599 ? -24.609 1.029 30.75 1 92.81 599 ASP A O 1
ATOM 4754 N N . LEU A 1 600 ? -25.609 3 31.125 1 90.94 600 LEU A N 1
ATOM 4755 C CA . LEU A 1 600 ? -24.469 3.568 31.828 1 90.94 600 LEU A CA 1
ATOM 4756 C C . LEU A 1 600 ? -24.219 2.832 33.156 1 90.94 600 LEU A C 1
ATOM 4758 O O . LEU A 1 600 ? -23.062 2.584 33.5 1 90.94 600 LEU A O 1
ATOM 4762 N N . THR A 1 601 ? -25.297 2.525 33.812 1 90.12 601 THR A N 1
ATOM 4763 C CA . THR A 1 601 ? -25.172 1.794 35.062 1 90.12 601 THR A CA 1
ATOM 4764 C C . THR A 1 601 ? -24.547 0.421 34.812 1 90.12 601 THR A C 1
ATOM 4766 O O . THR A 1 601 ? -23.688 -0.018 35.594 1 90.12 601 THR A O 1
ATOM 4769 N N . LEU A 1 602 ? -24.984 -0.126 33.812 1 93.31 602 LEU A N 1
ATOM 4770 C CA . LEU A 1 602 ? -24.438 -1.443 33.5 1 93.31 602 LEU A CA 1
ATOM 4771 C C . LEU A 1 602 ? -22.969 -1.357 33.125 1 93.31 602 LEU A C 1
ATOM 4773 O O . LEU A 1 602 ? -22.172 -2.232 33.5 1 93.31 602 LEU A O 1
ATOM 4777 N N . LEU A 1 603 ? -22.609 -0.404 32.344 1 93.88 603 LEU A N 1
ATOM 4778 C CA . LEU A 1 603 ? -21.219 -0.225 31.969 1 93.88 603 LEU A CA 1
ATOM 4779 C C . LEU A 1 603 ? -20.344 0.072 33.188 1 93.88 603 LEU A C 1
ATOM 4781 O O . LEU A 1 603 ? -19.219 -0.426 33.312 1 93.88 603 LEU A O 1
ATOM 4785 N N . ARG A 1 604 ? -20.859 0.89 34.094 1 91.88 604 ARG A N 1
ATOM 4786 C CA . ARG A 1 604 ? -20.156 1.192 35.344 1 91.88 604 ARG A CA 1
ATOM 4787 C C . ARG A 1 604 ? -19.922 -0.072 36.156 1 91.88 604 ARG A C 1
ATOM 4789 O O . ARG A 1 604 ? -18.828 -0.27 36.719 1 91.88 604 ARG A O 1
ATOM 4796 N N . GLN A 1 605 ? -20.906 -0.827 36.188 1 91.88 605 GLN A N 1
ATOM 4797 C CA . GLN A 1 605 ? -20.781 -2.09 36.906 1 91.88 605 GLN A CA 1
ATOM 4798 C C . GLN A 1 605 ? -19.719 -2.99 36.281 1 91.88 605 GLN A C 1
ATOM 4800 O O . GLN A 1 605 ? -18.891 -3.58 36.969 1 91.88 605 GLN A O 1
ATOM 4805 N N . ALA A 1 606 ? -19.844 -3.098 35 1 93.94 606 ALA A N 1
ATOM 4806 C CA . ALA A 1 606 ? -18.875 -3.922 34.281 1 93.94 606 ALA A CA 1
ATOM 4807 C C . ALA A 1 606 ? -17.453 -3.439 34.531 1 93.94 606 ALA A C 1
ATOM 4809 O O . ALA A 1 606 ? -16.547 -4.246 34.719 1 93.94 606 ALA A O 1
ATOM 4810 N N . LYS A 1 607 ? -17.281 -2.158 34.469 1 92 607 LYS A N 1
ATOM 4811 C CA . LYS A 1 607 ? -15.945 -1.578 34.656 1 92 607 LYS A CA 1
ATOM 4812 C C . LYS A 1 607 ? -15.461 -1.781 36.094 1 92 607 LYS A C 1
ATOM 4814 O O . LYS A 1 607 ? -14.273 -2.027 36.312 1 92 607 LYS A O 1
ATOM 4819 N N . ARG A 1 608 ? -16.312 -1.646 37.031 1 91.38 608 ARG A N 1
ATOM 4820 C CA . ARG A 1 608 ? -15.977 -1.884 38.438 1 91.38 608 ARG A CA 1
ATOM 4821 C C . ARG A 1 608 ? -15.477 -3.307 38.625 1 91.38 608 ARG A C 1
ATOM 4823 O O . ARG A 1 608 ? -14.43 -3.518 39.25 1 91.38 608 ARG A O 1
ATOM 4830 N N . GLU A 1 609 ? -16.188 -4.176 38.062 1 91.25 609 GLU A N 1
ATOM 4831 C CA . GLU A 1 609 ? -15.805 -5.578 38.188 1 91.25 609 GLU A CA 1
ATOM 4832 C C . GLU A 1 609 ? -14.484 -5.867 37.5 1 91.25 609 GLU A C 1
ATOM 4834 O O . GLU A 1 609 ? -13.664 -6.641 37.969 1 91.25 609 GLU A O 1
ATOM 4839 N N . GLN A 1 610 ? -14.344 -5.305 36.344 1 91.38 610 GLN A N 1
ATOM 4840 C CA . GLN A 1 610 ? -13.109 -5.484 35.594 1 91.38 610 GLN A CA 1
ATOM 4841 C C . GLN A 1 610 ? -11.906 -4.969 36.375 1 91.38 610 GLN A C 1
ATOM 4843 O O . GLN A 1 610 ? -10.867 -5.625 36.438 1 91.38 610 GLN A O 1
ATOM 4848 N N . LEU A 1 611 ? -12.086 -3.779 36.969 1 87.81 611 LEU A N 1
ATOM 4849 C CA . LEU A 1 611 ? -11 -3.164 37.719 1 87.81 611 LEU A CA 1
ATOM 4850 C C . LEU A 1 611 ? -10.719 -3.939 39.031 1 87.81 611 LEU A C 1
ATOM 4852 O O . LEU A 1 611 ? -9.562 -4.066 39.438 1 87.81 611 LEU A O 1
ATOM 4856 N N . ILE A 1 612 ? -11.703 -4.434 39.594 1 85.88 612 ILE A N 1
ATOM 4857 C CA . ILE A 1 612 ? -11.547 -5.266 40.781 1 85.88 612 ILE A CA 1
ATOM 4858 C C . ILE A 1 612 ? -10.773 -6.531 40.438 1 85.88 612 ILE A C 1
ATOM 4860 O O . ILE A 1 612 ? -9.883 -6.953 41.188 1 85.88 612 ILE A O 1
ATOM 4864 N N . GLN A 1 613 ? -11.094 -7.035 39.344 1 86.5 613 GLN A N 1
ATOM 4865 C CA . GLN A 1 613 ? -10.391 -8.227 38.875 1 86.5 613 GLN A CA 1
ATOM 4866 C C . GLN A 1 613 ? -8.922 -7.918 38.594 1 86.5 613 GLN A C 1
ATOM 4868 O O . GLN A 1 613 ? -8.062 -8.789 38.719 1 86.5 613 GLN A O 1
ATOM 4873 N N . GLN A 1 614 ? -8.672 -6.707 38.188 1 82.5 614 GLN A N 1
ATOM 4874 C CA . GLN A 1 614 ? -7.301 -6.297 37.906 1 82.5 614 GLN A CA 1
ATOM 4875 C C . GLN A 1 614 ? -6.562 -5.883 39.156 1 82.5 614 GLN A C 1
ATOM 4877 O O . GLN A 1 614 ? -5.391 -5.508 39.125 1 82.5 614 GLN A O 1
ATOM 4882 N N . GLY A 1 615 ? -7.191 -5.852 40.344 1 78.12 615 GLY A N 1
ATOM 4883 C CA . GLY A 1 615 ? -6.551 -5.617 41.625 1 78.12 615 GLY A CA 1
ATOM 4884 C C . GLY A 1 615 ? -6.723 -4.195 42.125 1 78.12 615 GLY A C 1
ATOM 4885 O O . GLY A 1 615 ? -6.047 -3.783 43.062 1 78.12 615 GLY A O 1
ATOM 4886 N N . TRP A 1 616 ? -7.523 -3.432 41.406 1 80.25 616 TRP A N 1
ATOM 4887 C CA . TRP A 1 616 ? -7.762 -2.062 41.844 1 80.25 616 TRP A CA 1
ATOM 4888 C C . TRP A 1 616 ? -8.664 -2.039 43.062 1 80.25 616 TRP A C 1
ATOM 4890 O O . TRP A 1 616 ? -9.5 -2.924 43.25 1 80.25 616 TRP A O 1
ATOM 4900 N N . PRO A 1 617 ? -8.344 -1.145 44 1 78.38 617 PRO A N 1
ATOM 4901 C CA . PRO A 1 617 ? -9.281 -0.996 45.094 1 78.38 617 PRO A CA 1
ATOM 4902 C C . PRO A 1 617 ? -10.656 -0.504 44.656 1 78.38 617 PRO A C 1
ATOM 4904 O O . PRO A 1 617 ? -10.82 -0.103 43.5 1 78.38 617 PRO A O 1
ATOM 4907 N N . THR A 1 618 ? -11.602 -0.676 45.5 1 81.12 618 THR A N 1
ATOM 4908 C CA . THR A 1 618 ? -12.945 -0.217 45.188 1 81.12 618 THR A CA 1
ATOM 4909 C C . THR A 1 618 ? -12.969 1.293 44.969 1 81.12 618 THR A C 1
ATOM 4911 O O . THR A 1 618 ? -12.594 2.057 45.875 1 81.12 618 THR A O 1
ATOM 4914 N N . LEU A 1 619 ? -13.258 1.653 43.812 1 82.25 619 LEU A N 1
ATOM 4915 C CA . LEU A 1 619 ? -13.242 3.059 43.406 1 82.25 619 LEU A CA 1
ATOM 4916 C C . LEU A 1 619 ? -14.617 3.693 43.594 1 82.25 619 LEU A C 1
ATOM 4918 O O . LEU A 1 619 ? -15.641 3.008 43.5 1 82.25 619 LEU A O 1
ATOM 4922 N N . SER A 1 620 ? -14.609 4.906 44 1 81.5 620 SER A N 1
ATOM 4923 C CA . SER A 1 620 ? -15.852 5.676 44 1 81.5 620 SER A CA 1
ATOM 4924 C C . SER A 1 620 ? -16.406 5.855 42.594 1 81.5 620 SER A C 1
ATOM 4926 O O . SER A 1 620 ? -15.695 5.625 41.625 1 81.5 620 SER A O 1
ATOM 4928 N N . GLU A 1 621 ? -17.656 6.168 42.5 1 79.19 621 GLU A N 1
ATOM 4929 C CA . GLU A 1 621 ? -18.297 6.359 41.219 1 79.19 621 GLU A CA 1
ATOM 4930 C C . GLU A 1 621 ? -17.594 7.441 40.406 1 79.19 621 GLU A C 1
ATOM 4932 O O . GLU A 1 621 ? -17.438 7.309 39.188 1 79.19 621 GLU A O 1
ATOM 4937 N N . ALA A 1 622 ? -17.234 8.422 41.094 1 77.5 622 ALA A N 1
ATOM 4938 C CA . ALA A 1 622 ? -16.547 9.523 40.406 1 77.5 622 ALA A CA 1
ATOM 4939 C C . ALA A 1 622 ? -15.195 9.078 39.875 1 77.5 622 ALA A C 1
ATOM 4941 O O . ALA A 1 622 ? -14.797 9.477 38.781 1 77.5 622 ALA A O 1
ATOM 4942 N N . GLU A 1 623 ? -14.562 8.312 40.625 1 81.75 623 GLU A N 1
ATOM 4943 C CA . GLU A 1 623 ? -13.266 7.809 40.219 1 81.75 623 GLU A CA 1
ATOM 4944 C C . GLU A 1 623 ? -13.406 6.797 39.062 1 81.75 623 GLU A C 1
ATOM 4946 O O . GLU A 1 623 ? -12.555 6.742 38.188 1 81.75 623 GLU A O 1
ATOM 4951 N N . LEU A 1 624 ? -14.453 6.07 39.188 1 85.75 624 LEU A N 1
ATOM 4952 C CA . LEU A 1 624 ? -14.727 5.07 38.156 1 85.75 624 LEU A CA 1
ATOM 4953 C C . LEU A 1 624 ? -14.945 5.734 36.781 1 85.75 624 LEU A C 1
ATOM 4955 O O . LEU A 1 624 ? -14.492 5.219 35.781 1 85.75 624 LEU A O 1
ATOM 4959 N N . ASP A 1 625 ? -15.617 6.816 36.781 1 84.25 625 ASP A N 1
ATOM 4960 C CA . ASP A 1 625 ? -15.945 7.531 35.562 1 84.25 625 ASP A CA 1
ATOM 4961 C C . ASP A 1 625 ? -14.68 8 34.844 1 84.25 625 ASP A C 1
ATOM 4963 O O . ASP A 1 625 ? -14.664 8.125 33.625 1 84.25 625 ASP A O 1
ATOM 4967 N N . HIS A 1 626 ? -13.68 8.18 35.594 1 81.75 626 HIS A N 1
ATOM 4968 C CA . HIS A 1 626 ? -12.414 8.602 35 1 81.75 626 HIS A CA 1
ATOM 4969 C C . HIS A 1 626 ? -11.773 7.473 34.219 1 81.75 626 HIS A C 1
ATOM 4971 O O . HIS A 1 626 ? -10.945 7.719 33.344 1 81.75 626 HIS A O 1
ATOM 4977 N N . HIS A 1 627 ? -12.242 6.324 34.531 1 84.88 627 HIS A N 1
ATOM 4978 C CA . HIS A 1 627 ? -11.633 5.18 33.875 1 84.88 627 HIS A CA 1
ATOM 4979 C C . HIS A 1 627 ? -12.461 4.727 32.688 1 84.88 627 HIS A C 1
ATOM 4981 O O . HIS A 1 627 ? -12.039 3.848 31.922 1 84.88 627 HIS A O 1
ATOM 4987 N N . LEU A 1 628 ? -13.531 5.27 32.531 1 87.19 628 LEU A N 1
ATOM 4988 C CA . LEU A 1 628 ? -14.359 4.934 31.375 1 87.19 628 LEU A CA 1
ATOM 4989 C C . LEU A 1 628 ? -13.883 5.668 30.125 1 87.19 628 LEU A C 1
ATOM 4991 O O . LEU A 1 628 ? -13.742 6.895 30.141 1 87.19 628 LEU A O 1
ATOM 4995 N N . THR A 1 629 ? -13.656 4.859 29.062 1 82.69 629 THR A N 1
ATOM 4996 C CA . THR A 1 629 ? -13.172 5.465 27.828 1 82.69 629 THR A CA 1
ATOM 4997 C C . THR A 1 629 ? -14.336 5.875 26.938 1 82.69 629 THR A C 1
ATOM 4999 O O . THR A 1 629 ? -15.445 5.359 27.078 1 82.69 629 THR A O 1
ATOM 5002 N N . LYS A 1 630 ? -14.062 6.777 26 1 83.38 630 LYS A N 1
ATOM 5003 C CA . LYS A 1 630 ? -15.047 7.223 25.016 1 83.38 630 LYS A CA 1
ATOM 5004 C C . LYS A 1 630 ? -15.508 6.059 24.141 1 83.38 630 LYS A C 1
ATOM 5006 O O . LYS A 1 630 ? -16.688 5.969 23.797 1 83.38 630 LYS A O 1
ATOM 5011 N N . ALA A 1 631 ? -14.664 5.219 23.922 1 83.06 631 ALA A N 1
ATOM 5012 C CA . ALA A 1 631 ? -14.977 4.078 23.062 1 83.06 631 ALA A CA 1
ATOM 5013 C C . ALA A 1 631 ? -15.969 3.137 23.734 1 83.06 631 ALA A C 1
ATOM 5015 O O . ALA A 1 631 ? -16.875 2.609 23.094 1 83.06 631 ALA A O 1
ATOM 5016 N N . GLU A 1 632 ? -15.734 2.936 25.031 1 88.06 632 GLU A N 1
ATOM 5017 C CA . GLU A 1 632 ? -16.656 2.082 25.781 1 88.06 632 GLU A CA 1
ATOM 5018 C C . GLU A 1 632 ? -18.047 2.695 25.844 1 88.06 632 GLU A C 1
ATOM 5020 O O . GLU A 1 632 ? -19.047 1.992 25.703 1 88.06 632 GLU A O 1
ATOM 5025 N N . LEU A 1 633 ? -17.969 3.967 26.031 1 89.38 633 LEU A N 1
ATOM 5026 C CA . LEU A 1 633 ? -19.25 4.66 26.109 1 89.38 633 LEU A CA 1
ATOM 5027 C C . LEU A 1 633 ? -19.984 4.574 24.781 1 89.38 633 LEU A C 1
ATOM 5029 O O . LEU A 1 633 ? -21.188 4.289 24.75 1 89.38 633 LEU A O 1
ATOM 5033 N N . LEU A 1 634 ? -19.312 4.746 23.688 1 88.25 634 LEU A N 1
ATOM 5034 C CA . LEU A 1 634 ? -19.906 4.738 22.359 1 88.25 634 LEU A CA 1
ATOM 5035 C C . LEU A 1 634 ? -20.391 3.34 21.984 1 88.25 634 LEU A C 1
ATOM 5037 O O . LEU A 1 634 ? -21.406 3.191 21.297 1 88.25 634 LEU A O 1
ATOM 5041 N N . GLN A 1 635 ? -19.766 2.428 22.469 1 89.44 635 GLN A N 1
ATOM 5042 C CA . GLN A 1 635 ? -20.062 1.055 22.062 1 89.44 635 GLN A CA 1
ATOM 5043 C C . GLN A 1 635 ? -21.219 0.48 22.891 1 89.44 635 GLN A C 1
ATOM 5045 O O . GLN A 1 635 ? -22.016 -0.308 22.375 1 89.44 635 GLN A O 1
ATOM 5050 N N . HIS A 1 636 ? -21.359 0.94 24.156 1 92.5 636 HIS A N 1
ATOM 5051 C CA . HIS A 1 636 ? -22.234 0.187 25.047 1 92.5 636 HIS A CA 1
ATOM 5052 C C . HIS A 1 636 ? -23.375 1.064 25.578 1 92.5 636 HIS A C 1
ATOM 5054 O O . HIS A 1 636 ? -24.312 0.564 26.203 1 92.5 636 HIS A O 1
ATOM 5060 N N . CYS A 1 637 ? -23.25 2.293 25.312 1 93.38 637 CYS A N 1
ATOM 5061 C CA . CYS A 1 637 ? -24.266 3.164 25.891 1 93.38 637 CYS A CA 1
ATOM 5062 C C . CYS A 1 637 ? -24.969 3.973 24.828 1 93.38 637 CYS A C 1
ATOM 5064 O O . CYS A 1 637 ? -24.328 4.586 23.969 1 93.38 637 CYS A O 1
ATOM 5066 N N . ARG A 1 638 ? -26.328 3.975 24.906 1 92.31 638 ARG A N 1
ATOM 5067 C CA . ARG A 1 638 ? -27.125 4.797 24 1 92.31 638 ARG A CA 1
ATOM 5068 C C . ARG A 1 638 ? -27.297 6.211 24.562 1 92.31 638 ARG A C 1
ATOM 5070 O O . ARG A 1 638 ? -27.234 6.418 25.766 1 92.31 638 ARG A O 1
ATOM 5077 N N . ARG A 1 639 ? -27.406 7.219 23.641 1 92.25 639 ARG A N 1
ATOM 5078 C CA . ARG A 1 639 ? -27.656 8.609 24.016 1 92.25 639 ARG A CA 1
ATOM 5079 C C . ARG A 1 639 ? -28.844 9.172 23.25 1 92.25 639 ARG A C 1
ATOM 5081 O O . ARG A 1 639 ? -29.234 8.633 22.219 1 92.25 639 ARG A O 1
ATOM 5088 N N . ARG A 1 640 ? -29.484 10.156 23.812 1 92.38 640 ARG A N 1
ATOM 5089 C CA . ARG A 1 640 ? -30.562 10.883 23.156 1 92.38 640 ARG A CA 1
ATOM 5090 C C . ARG A 1 640 ? -30.469 12.375 23.453 1 92.38 640 ARG A C 1
ATOM 5092 O O . ARG A 1 640 ? -29.812 12.789 24.406 1 92.38 640 ARG A O 1
ATOM 5099 N N . THR A 1 641 ? -30.984 13.227 22.609 1 94.25 641 THR A N 1
ATOM 5100 C CA . THR A 1 641 ? -31.031 14.664 22.844 1 94.25 641 THR A CA 1
ATOM 5101 C C . THR A 1 641 ? -32.031 15.016 23.938 1 94.25 641 THR A C 1
ATOM 5103 O O . THR A 1 641 ? -33 14.289 24.141 1 94.25 641 THR A O 1
ATOM 5106 N N . ARG A 1 642 ? -31.844 16.125 24.594 1 92.69 642 ARG A N 1
ATOM 5107 C CA . ARG A 1 642 ? -32.594 16.469 25.797 1 92.69 642 ARG A CA 1
ATOM 5108 C C . ARG A 1 642 ? -33.906 17.172 25.453 1 92.69 642 ARG A C 1
ATOM 5110 O O . ARG A 1 642 ? -34.75 17.406 26.312 1 92.69 642 ARG A O 1
ATOM 5117 N N . GLY A 1 643 ? -34.094 17.484 24.312 1 92.62 643 GLY A N 1
ATOM 5118 C CA . GLY A 1 643 ? -35.281 18.266 23.938 1 92.62 643 GLY A CA 1
ATOM 5119 C C . GLY A 1 643 ? -34.969 19.734 23.688 1 92.62 643 GLY A C 1
ATOM 5120 O O . GLY A 1 643 ? -33.906 20.219 24.125 1 92.62 643 GLY A O 1
ATOM 5121 N N . GLU A 1 644 ? -35.844 20.438 23.062 1 94.5 644 GLU A N 1
ATOM 5122 C CA . GLU A 1 644 ? -35.594 21.797 22.609 1 94.5 644 GLU A CA 1
ATOM 5123 C C . GLU A 1 644 ? -35.469 22.766 23.781 1 94.5 644 GLU A C 1
ATOM 5125 O O . GLU A 1 644 ? -34.5 23.516 23.875 1 94.5 644 GLU A O 1
ATOM 5130 N N . GLU A 1 645 ? -36.375 22.734 24.688 1 93.88 645 GLU A N 1
ATOM 5131 C CA . GLU A 1 645 ? -36.438 23.688 25.781 1 93.88 645 GLU A CA 1
ATOM 5132 C C . GLU A 1 645 ? -35.25 23.5 26.734 1 93.88 645 GLU A C 1
ATOM 5134 O O . GLU A 1 645 ? -34.562 24.469 27.094 1 93.88 645 GLU A O 1
ATOM 5139 N N . THR A 1 646 ? -35.062 22.281 27.094 1 93.81 646 THR A N 1
ATOM 5140 C CA . THR A 1 646 ? -33.969 21.984 28.016 1 93.81 646 THR A CA 1
ATOM 5141 C C . THR A 1 646 ? -32.625 22.312 27.375 1 93.81 646 THR A C 1
ATOM 5143 O O . THR A 1 646 ? -31.75 22.906 28.016 1 93.81 646 THR A O 1
ATOM 5146 N N . THR A 1 647 ? -32.438 21.969 26.125 1 95.5 647 THR A N 1
ATOM 5147 C CA . THR A 1 647 ? -31.188 22.25 25.422 1 95.5 647 THR A CA 1
ATOM 5148 C C . THR A 1 647 ? -30.938 23.75 25.312 1 95.5 647 THR A C 1
ATOM 5150 O O . THR A 1 647 ? -29.812 24.219 25.531 1 95.5 647 THR A O 1
ATOM 5153 N N . PHE A 1 648 ? -31.984 24.453 25.016 1 95.75 648 PHE A N 1
ATOM 5154 C CA . PHE A 1 648 ? -31.844 25.906 24.922 1 95.75 648 PHE A CA 1
ATOM 5155 C C . PHE A 1 648 ? -31.422 26.5 26.25 1 95.75 648 PHE A C 1
ATOM 5157 O O . PHE A 1 648 ? -30.484 27.297 26.297 1 95.75 648 PHE A O 1
ATOM 5164 N N . ARG A 1 649 ? -32.062 26.078 27.297 1 94.5 649 ARG A N 1
ATOM 5165 C CA . ARG A 1 649 ? -31.766 26.609 28.625 1 94.5 649 ARG A CA 1
ATOM 5166 C C . ARG A 1 649 ? -30.328 26.312 29.016 1 94.5 649 ARG A C 1
ATOM 5168 O O . ARG A 1 649 ? -29.625 27.203 29.5 1 94.5 649 ARG A O 1
ATOM 5175 N N . LEU A 1 650 ? -29.953 25.188 28.781 1 94.19 650 LEU A N 1
ATOM 5176 C CA . LEU A 1 650 ? -28.609 24.766 29.188 1 94.19 650 LEU A CA 1
ATOM 5177 C C . LEU A 1 650 ? -27.547 25.453 28.359 1 94.19 650 LEU A C 1
ATOM 5179 O O . LEU A 1 650 ? -26.516 25.891 28.891 1 94.19 650 LEU A O 1
ATOM 5183 N N . LEU A 1 651 ? -27.75 25.578 27.062 1 95.38 651 LEU A N 1
ATOM 5184 C CA . LEU A 1 651 ? -26.781 26.219 26.188 1 95.38 651 LEU A CA 1
ATOM 5185 C C . LEU A 1 651 ? -26.672 27.719 26.5 1 95.38 651 LEU A C 1
ATOM 5187 O O . LEU A 1 651 ? -25.578 28.266 26.516 1 95.38 651 LEU A O 1
ATOM 5191 N N . ASP A 1 652 ? -27.828 28.25 26.719 1 93.94 652 ASP A N 1
ATOM 5192 C CA . ASP A 1 652 ? -27.828 29.672 27.047 1 93.94 652 ASP A CA 1
ATOM 5193 C C . ASP A 1 652 ? -27.062 29.953 28.328 1 93.94 652 ASP A C 1
ATOM 5195 O O . ASP A 1 652 ? -26.297 30.922 28.406 1 93.94 652 ASP A O 1
ATOM 5199 N N . MET A 1 653 ? -27.328 29.109 29.297 1 92.94 653 MET A N 1
ATOM 5200 C CA . MET A 1 653 ? -26.625 29.234 30.578 1 92.94 653 MET A CA 1
ATOM 5201 C C . MET A 1 653 ? -25.125 29.062 30.406 1 92.94 653 MET A C 1
ATOM 5203 O O . MET A 1 653 ? -24.344 29.812 30.984 1 92.94 653 MET A O 1
ATOM 5207 N N . LEU A 1 654 ? -24.75 28.109 29.656 1 93 654 LEU A N 1
ATOM 5208 C CA . LEU A 1 654 ? -23.344 27.812 29.438 1 93 654 LEU A CA 1
ATOM 5209 C C . LEU A 1 654 ? -22.641 28.984 28.75 1 93 654 LEU A C 1
ATOM 5211 O O . LEU A 1 654 ? -21.562 29.406 29.172 1 93 654 LEU A O 1
ATOM 5215 N N . ILE A 1 655 ? -23.25 29.531 27.703 1 94.06 655 ILE A N 1
ATOM 5216 C CA . ILE A 1 655 ? -22.656 30.609 26.922 1 94.06 655 ILE A CA 1
ATOM 5217 C C . ILE A 1 655 ? -22.531 31.859 27.797 1 94.06 655 ILE A C 1
ATOM 5219 O O . ILE A 1 655 ? -21.484 32.531 27.797 1 94.06 655 ILE A O 1
ATOM 5223 N N . ARG A 1 656 ? -23.516 32.125 28.656 1 90.94 656 ARG A N 1
ATOM 5224 C CA . ARG A 1 656 ? -23.484 33.281 29.531 1 90.94 656 ARG A CA 1
ATOM 5225 C C . ARG A 1 656 ? -22.391 33.125 30.594 1 90.94 656 ARG A C 1
ATOM 5227 O O . ARG A 1 656 ? -21.688 34.094 30.906 1 90.94 656 ARG A O 1
ATOM 5234 N N . GLU A 1 657 ? -22.328 31.938 31.078 1 90.19 657 GLU A N 1
ATOM 5235 C CA . GLU A 1 657 ? -21.328 31.672 32.125 1 90.19 657 GLU A CA 1
ATOM 5236 C C . GLU A 1 657 ? -19.906 31.828 31.562 1 90.19 657 GLU A C 1
ATOM 5238 O O . GLU A 1 657 ? -19.047 32.375 32.25 1 90.19 657 GLU A O 1
ATOM 5243 N N . LEU A 1 658 ? -19.656 31.391 30.422 1 91.88 658 LEU A N 1
ATOM 5244 C CA . LEU A 1 658 ? -18.312 31.375 29.859 1 91.88 658 LEU A CA 1
ATOM 5245 C C . LEU A 1 658 ? -17.969 32.719 29.25 1 91.88 658 LEU A C 1
ATOM 5247 O O . LEU A 1 658 ? -16.797 33 28.984 1 91.88 658 LEU A O 1
ATOM 5251 N N . MET A 1 659 ? -18.938 33.531 28.906 1 89.94 659 MET A N 1
ATOM 5252 C CA . MET A 1 659 ? -18.688 34.875 28.438 1 89.94 659 MET A CA 1
ATOM 5253 C C . MET A 1 659 ? -18.266 35.781 29.594 1 89.94 659 MET A C 1
ATOM 5255 O O . MET A 1 659 ? -17.641 36.812 29.375 1 89.94 659 MET A O 1
ATOM 5259 N N . GLY A 1 660 ? -18.469 35.312 30.766 1 83.19 660 GLY A N 1
ATOM 5260 C CA . GLY A 1 660 ? -18.078 36.062 31.953 1 83.19 660 GLY A CA 1
ATOM 5261 C C . GLY A 1 660 ? -16.688 35.688 32.438 1 83.19 660 GLY A C 1
ATOM 5262 O O . GLY A 1 660 ? -15.852 35.219 31.672 1 83.19 660 GLY A O 1
ATOM 5263 N N . GLY A 1 661 ? -16.359 35.906 33.625 1 80.25 661 GLY A N 1
ATOM 5264 C CA . GLY A 1 661 ? -15.055 35.719 34.25 1 80.25 661 GLY A CA 1
ATOM 5265 C C . GLY A 1 661 ? -14.617 34.281 34.281 1 80.25 661 GLY A C 1
ATOM 5266 O O . GLY A 1 661 ? -13.414 34 34.281 1 80.25 661 GLY A O 1
ATOM 5267 N N . LYS A 1 662 ? -15.531 33.344 34.156 1 85.88 662 LYS A N 1
ATOM 5268 C CA . LYS A 1 662 ? -15.219 31.906 34.25 1 85.88 662 LYS A CA 1
ATOM 5269 C C . LYS A 1 662 ? -14.633 31.391 32.938 1 85.88 662 LYS A C 1
ATOM 5271 O O . LYS A 1 662 ? -14.047 30.312 32.875 1 85.88 662 LYS A O 1
ATOM 5276 N N . GLY A 1 663 ? -14.836 32.188 31.938 1 88.44 663 GLY A N 1
ATOM 5277 C CA . GLY A 1 663 ? -14.336 31.781 30.625 1 88.44 663 GLY A CA 1
ATOM 5278 C C . GLY A 1 663 ? -12.922 32.25 30.359 1 88.44 663 GLY A C 1
ATOM 5279 O O . GLY A 1 663 ? -12.383 32.031 29.266 1 88.44 663 GLY A O 1
ATOM 5280 N N . ASN A 1 664 ? -12.359 32.812 31.344 1 86.62 664 ASN A N 1
ATOM 5281 C CA . ASN A 1 664 ? -10.992 33.312 31.188 1 86.62 664 ASN A CA 1
ATOM 5282 C C . ASN A 1 664 ? -9.977 32.25 31.625 1 86.62 664 ASN A C 1
ATOM 5284 O O . ASN A 1 664 ? -10.227 31.5 32.562 1 86.62 664 ASN A O 1
ATOM 5288 N N . ASP A 1 665 ? -9.023 32.156 30.812 1 78.62 665 ASP A N 1
ATOM 5289 C CA . ASP A 1 665 ? -7.961 31.281 31.266 1 78.62 665 ASP A CA 1
ATOM 5290 C C . ASP A 1 665 ? -7.152 31.906 32.406 1 78.62 665 ASP A C 1
ATOM 5292 O O . ASP A 1 665 ? -7.516 32.969 32.906 1 78.62 665 ASP A O 1
ATOM 5296 N N . ALA A 1 666 ? -6.051 31.188 32.781 1 67.56 666 ALA A N 1
ATOM 5297 C CA . ALA A 1 666 ? -5.234 31.609 33.906 1 67.56 666 ALA A CA 1
ATOM 5298 C C . ALA A 1 666 ? -4.582 32.969 33.625 1 67.56 666 ALA A C 1
ATOM 5300 O O . ALA A 1 666 ? -4.305 33.719 34.562 1 67.56 666 ALA A O 1
ATOM 5301 N N . LEU A 1 667 ? -4.398 33.312 32.312 1 69.12 667 LEU A N 1
ATOM 5302 C CA . LEU A 1 667 ? -3.742 34.562 31.938 1 69.12 667 LEU A CA 1
ATOM 5303 C C . LEU A 1 667 ? -4.77 35.656 31.656 1 69.12 667 LEU A C 1
ATOM 5305 O O . LEU A 1 667 ? -4.41 36.781 31.281 1 69.12 667 LEU A O 1
ATOM 5309 N N . GLY A 1 668 ? -6.035 35.344 31.875 1 73.62 668 GLY A N 1
ATOM 5310 C CA . GLY A 1 668 ? -7.102 36.312 31.672 1 73.62 668 GLY A CA 1
ATOM 5311 C C . GLY A 1 668 ? -7.586 36.375 30.25 1 73.62 668 GLY A C 1
ATOM 5312 O O . GLY A 1 668 ? -8.336 37.281 29.891 1 73.62 668 GLY A O 1
ATOM 5313 N N . VAL A 1 669 ? -7.027 35.531 29.422 1 80.12 669 VAL A N 1
ATOM 5314 C CA . VAL A 1 669 ? -7.48 35.531 28.031 1 80.12 669 VAL A CA 1
ATOM 5315 C C . VAL A 1 669 ? -8.844 34.844 27.938 1 80.12 669 VAL A C 1
ATOM 5317 O O . VAL A 1 669 ? -9.016 33.719 28.406 1 80.12 669 VAL A O 1
ATOM 5320 N N . PRO A 1 670 ? -9.758 35.594 27.469 1 88.5 670 PRO A N 1
ATOM 5321 C CA . PRO A 1 670 ? -11.094 35 27.406 1 88.5 670 PRO A CA 1
ATOM 5322 C C . PRO A 1 670 ? -11.195 33.875 26.375 1 88.5 670 PRO A C 1
ATOM 5324 O O . PRO A 1 670 ? -10.594 33.938 25.297 1 88.5 670 PRO A O 1
ATOM 5327 N N . LEU A 1 671 ? -11.969 32.844 26.641 1 91.94 671 LEU A N 1
ATOM 5328 C CA . LEU A 1 671 ? -12.234 31.734 25.734 1 91.94 671 LEU A CA 1
ATOM 5329 C C . LEU A 1 671 ? -13.086 32.188 24.547 1 91.94 671 LEU A C 1
ATOM 5331 O O . LEU A 1 671 ? -12.789 31.844 23.391 1 91.94 671 LEU A O 1
ATOM 5335 N N . LEU A 1 672 ? -14.156 32.938 24.922 1 93.31 672 LEU A N 1
ATOM 5336 C CA . LEU A 1 672 ? -15.117 33.375 23.922 1 93.31 672 LEU A CA 1
ATOM 5337 C C . LEU A 1 672 ? -14.945 34.844 23.609 1 93.31 672 LEU A C 1
ATOM 5339 O O . LEU A 1 672 ? -14.742 35.656 24.516 1 93.31 672 LEU A O 1
ATOM 5343 N N . ASP A 1 673 ? -14.914 35.125 22.312 1 87.62 673 ASP A N 1
ATOM 5344 C CA . ASP A 1 673 ? -15.078 36.531 21.891 1 87.62 673 ASP A CA 1
ATOM 5345 C C . ASP A 1 673 ? -16.516 37 22.109 1 87.62 673 ASP A C 1
ATOM 5347 O O . ASP A 1 673 ? -17.422 36.594 21.406 1 87.62 673 ASP A O 1
ATOM 5351 N N . SER A 1 674 ? -16.703 37.875 23.031 1 85.62 674 SER A N 1
ATOM 5352 C CA . SER A 1 674 ? -18.047 38.25 23.516 1 85.62 674 SER A CA 1
ATOM 5353 C C . SER A 1 674 ? -18.906 38.781 22.375 1 85.62 674 SER A C 1
ATOM 5355 O O . SER A 1 674 ? -20.078 38.438 22.266 1 85.62 674 SER A O 1
ATOM 5357 N N . VAL A 1 675 ? -18.406 39.625 21.562 1 85.25 675 VAL A N 1
ATOM 5358 C CA . VAL A 1 675 ? -19.188 40.219 20.469 1 85.25 675 VAL A CA 1
ATOM 5359 C C . VAL A 1 675 ? -19.516 39.156 19.422 1 85.25 675 VAL A C 1
ATOM 5361 O O . VAL A 1 675 ? -20.672 39.031 19 1 85.25 675 VAL A O 1
ATOM 5364 N N . ARG A 1 676 ? -18.562 38.406 19.078 1 89.12 676 ARG A N 1
ATOM 5365 C CA . ARG A 1 676 ? -18.734 37.375 18.062 1 89.12 676 ARG A CA 1
ATOM 5366 C C . ARG A 1 676 ? -19.688 36.281 18.562 1 89.12 676 ARG A C 1
ATOM 5368 O O . ARG A 1 676 ? -20.562 35.844 17.812 1 89.12 676 ARG A O 1
ATOM 5375 N N . MET A 1 677 ? -19.531 35.875 19.734 1 92.56 677 MET A N 1
ATOM 5376 C CA . MET A 1 677 ? -20.328 34.812 20.281 1 92.56 677 MET A CA 1
ATOM 5377 C C . MET A 1 677 ? -21.797 35.219 20.391 1 92.56 677 MET A C 1
ATOM 5379 O O . MET A 1 677 ? -22.688 34.406 20.156 1 92.56 677 MET A O 1
ATOM 5383 N N . GLN A 1 678 ? -22.031 36.438 20.828 1 90.31 678 GLN A N 1
ATOM 5384 C CA . GLN A 1 678 ? -23.406 36.906 20.938 1 90.31 678 GLN A CA 1
ATOM 5385 C C . GLN A 1 678 ? -24.109 36.875 19.578 1 90.31 678 GLN A C 1
ATOM 5387 O O . GLN A 1 678 ? -25.281 36.469 19.484 1 90.31 678 GLN A O 1
ATOM 5392 N N . HIS A 1 679 ? -23.406 37.25 18.641 1 90.69 679 HIS A N 1
ATOM 5393 C CA . HIS A 1 679 ? -23.953 37.188 17.281 1 90.69 679 HIS A CA 1
ATOM 5394 C C . HIS A 1 679 ? -24.234 35.75 16.859 1 90.69 679 HIS A C 1
ATOM 5396 O O . HIS A 1 679 ? -25.312 35.469 16.344 1 90.69 679 HIS A O 1
ATOM 5402 N N . ILE A 1 680 ? -23.266 34.906 17.031 1 94.31 680 ILE A N 1
ATOM 5403 C CA . ILE A 1 680 ? -23.375 33.5 16.641 1 94.31 680 ILE A CA 1
ATOM 5404 C C . ILE A 1 680 ? -24.547 32.875 17.359 1 94.31 680 ILE A C 1
ATOM 5406 O O . ILE A 1 680 ? -25.344 32.125 16.766 1 94.31 680 ILE A O 1
ATOM 5410 N N . TRP A 1 681 ? -24.656 33.125 18.609 1 94.44 681 TRP A N 1
ATOM 5411 C CA . TRP A 1 681 ? -25.703 32.531 19.406 1 94.44 681 TRP A CA 1
ATOM 5412 C C . TRP A 1 681 ? -27.078 33 18.953 1 94.44 681 TRP A C 1
ATOM 5414 O O . TRP A 1 681 ? -28.031 32.219 18.891 1 94.44 681 TRP A O 1
ATOM 5424 N N . ASN A 1 682 ? -27.188 34.219 18.594 1 91.69 682 ASN A N 1
ATOM 5425 C CA . ASN A 1 682 ? -28.453 34.75 18.125 1 91.69 682 ASN A CA 1
ATOM 5426 C C . ASN A 1 682 ? -28.906 34.094 16.812 1 91.69 682 ASN A C 1
ATOM 5428 O O . ASN A 1 682 ? -30.094 33.906 16.578 1 91.69 682 ASN A O 1
ATOM 5432 N N . VAL A 1 683 ? -27.969 33.75 16.078 1 91.25 683 VAL A N 1
ATOM 5433 C CA . VAL A 1 683 ? -28.266 33.125 14.789 1 91.25 683 VAL A CA 1
ATOM 5434 C C . VAL A 1 683 ? -28.484 31.625 14.984 1 91.25 683 VAL A C 1
ATOM 5436 O O . VAL A 1 683 ? -29.422 31.047 14.406 1 91.25 683 VAL A O 1
ATOM 5439 N N . GLN A 1 684 ? -27.656 31 15.797 1 94 684 GLN A N 1
ATOM 5440 C CA . GLN A 1 684 ? -27.609 29.547 15.883 1 94 684 GLN A CA 1
ATOM 5441 C C . GLN A 1 684 ? -28.719 29.016 16.797 1 94 684 GLN A C 1
ATOM 5443 O O . GLN A 1 684 ? -29.109 27.859 16.688 1 94 684 GLN A O 1
ATOM 5448 N N . ARG A 1 685 ? -29.297 29.812 17.672 1 93.81 685 ARG A N 1
ATOM 5449 C CA . ARG A 1 685 ? -30.297 29.359 18.625 1 93.81 685 ARG A CA 1
ATOM 5450 C C . ARG A 1 685 ? -31.531 28.844 17.906 1 93.81 685 ARG A C 1
ATOM 5452 O O . ARG A 1 685 ? -32.25 27.984 18.438 1 93.81 685 ARG A O 1
ATOM 5459 N N . ARG A 1 686 ? -31.859 29.25 16.672 1 91.25 686 ARG A N 1
ATOM 5460 C CA . ARG A 1 686 ? -33.031 28.797 15.93 1 91.25 686 ARG A CA 1
ATOM 5461 C C . ARG A 1 686 ? -32.875 27.328 15.531 1 91.25 686 ARG A C 1
ATOM 5463 O O . ARG A 1 686 ? -33.875 26.641 15.305 1 91.25 686 ARG A O 1
ATOM 5470 N N . HIS A 1 687 ? -31.641 26.828 15.422 1 94.75 687 HIS A N 1
ATOM 5471 C CA . HIS A 1 687 ? -31.391 25.484 14.938 1 94.75 687 HIS A CA 1
ATOM 5472 C C . HIS A 1 687 ? -31.453 24.469 16.062 1 94.75 687 HIS A C 1
ATOM 5474 O O . HIS A 1 687 ? -31.25 23.266 15.852 1 94.75 687 HIS A O 1
ATOM 5480 N N . ILE A 1 688 ? -31.75 24.844 17.266 1 95.75 688 ILE A N 1
ATOM 5481 C CA . ILE A 1 688 ? -31.844 23.906 18.375 1 95.75 688 ILE A CA 1
ATOM 5482 C C . ILE A 1 688 ? -32.938 22.891 18.094 1 95.75 688 ILE A C 1
ATOM 5484 O O . ILE A 1 688 ? -32.812 21.719 18.453 1 95.75 688 ILE A O 1
ATOM 5488 N N . THR A 1 689 ? -33.969 23.312 17.484 1 93.25 689 THR A N 1
ATOM 5489 C CA . THR A 1 689 ? -35.031 22.391 17.109 1 93.25 689 THR A CA 1
ATOM 5490 C C . THR A 1 689 ? -34.562 21.406 16.047 1 93.25 689 THR A C 1
ATOM 5492 O O . THR A 1 689 ? -34.969 20.25 16.047 1 93.25 689 THR A O 1
ATOM 5495 N N . CYS A 1 690 ? -33.688 21.828 15.203 1 94.81 690 CYS A N 1
ATOM 5496 C CA . CYS A 1 690 ? -33.219 21.047 14.07 1 94.81 690 CYS A CA 1
ATOM 5497 C C . CYS A 1 690 ? -32.25 19.953 14.531 1 94.81 690 CYS A C 1
ATOM 5499 O O . CYS A 1 690 ? -31.969 19 13.789 1 94.81 690 CYS A O 1
ATOM 5501 N N . ILE A 1 691 ? -31.688 19.984 15.758 1 95.94 691 ILE A N 1
ATOM 5502 C CA . ILE A 1 691 ? -30.672 19.016 16.172 1 95.94 691 ILE A CA 1
ATOM 5503 C C . ILE A 1 691 ? -31.312 17.969 17.094 1 95.94 691 ILE A C 1
ATOM 5505 O O . ILE A 1 691 ? -30.641 17.016 17.516 1 95.94 691 ILE A O 1
ATOM 5509 N N . GLN A 1 692 ? -32.562 18.125 17.344 1 95.38 692 GLN A N 1
ATOM 5510 C CA . GLN A 1 692 ? -33.219 17.203 18.266 1 95.38 692 GLN A CA 1
ATOM 5511 C C . GLN A 1 692 ? -33.531 15.883 17.594 1 95.38 692 GLN A C 1
ATOM 5513 O O . GLN A 1 692 ? -33.906 15.852 16.406 1 95.38 692 GLN A O 1
ATOM 5518 N N . ASP A 1 693 ? -33.406 14.812 18.359 1 94.94 693 ASP A N 1
ATOM 5519 C CA . ASP A 1 693 ? -33.812 13.508 17.859 1 94.94 693 ASP A CA 1
ATOM 5520 C C . ASP A 1 693 ? -35.312 13.477 17.562 1 94.94 693 ASP A C 1
ATOM 5522 O O . ASP A 1 693 ? -36.125 13.984 18.344 1 94.94 693 ASP A O 1
ATOM 5526 N N . PRO A 1 694 ? -35.562 12.953 16.344 1 91.69 694 PRO A N 1
ATOM 5527 C CA . PRO A 1 694 ? -37 12.812 16.094 1 91.69 694 PRO A CA 1
ATOM 5528 C C . PRO A 1 694 ? -37.688 11.805 17.031 1 91.69 694 PRO A C 1
ATOM 5530 O O . PRO A 1 694 ? -37.094 10.781 17.359 1 91.69 694 PRO A O 1
ATOM 5533 N N . PRO A 1 695 ? -38.875 12.133 17.297 1 86 695 PRO A N 1
ATOM 5534 C CA . PRO A 1 695 ? -39.594 11.211 18.203 1 86 695 PRO A CA 1
ATOM 5535 C C . PRO A 1 695 ? -39.938 9.883 17.531 1 86 695 PRO A C 1
ATOM 5537 O O . PRO A 1 695 ? -40.25 9.852 16.328 1 86 695 PRO A O 1
ATOM 5540 N N . ASN A 1 696 ? -39.812 8.727 18.094 1 84.25 696 ASN A N 1
ATOM 5541 C CA . ASN A 1 696 ? -40.281 7.398 17.688 1 84.25 696 ASN A CA 1
ATOM 5542 C C . ASN A 1 696 ? -39.406 6.812 16.594 1 84.25 696 ASN A C 1
ATOM 5544 O O . ASN A 1 696 ? -39.844 5.996 15.789 1 84.25 696 ASN A O 1
ATOM 5548 N N . VAL A 1 697 ? -38.344 7.363 16.266 1 90.31 697 VAL A N 1
ATOM 5549 C CA . VAL A 1 697 ? -37.406 6.781 15.312 1 90.31 697 VAL A CA 1
ATOM 5550 C C . VAL A 1 697 ? -36.219 6.172 16.062 1 90.31 697 VAL A C 1
ATOM 5552 O O . VAL A 1 697 ? -35.469 6.883 16.75 1 90.31 697 VAL A O 1
ATOM 5555 N N . PRO A 1 698 ? -36.094 4.93 15.914 1 90 698 PRO A N 1
ATOM 5556 C CA . PRO A 1 698 ? -34.969 4.297 16.578 1 90 698 PRO A CA 1
ATOM 5557 C C . PRO A 1 698 ? -33.625 4.613 15.891 1 90 698 PRO A C 1
ATOM 5559 O O . PRO A 1 698 ? -33.438 4.262 14.727 1 90 698 PRO A O 1
ATOM 5562 N N . LEU A 1 699 ? -32.75 5.172 16.656 1 93.38 699 LEU A N 1
ATOM 5563 C CA . LEU A 1 699 ? -31.484 5.582 16.094 1 93.38 699 LEU A CA 1
ATOM 5564 C C . LEU A 1 699 ? -30.391 4.586 16.453 1 93.38 699 LEU A C 1
ATOM 5566 O O . LEU A 1 699 ? -29.297 4.633 15.883 1 93.38 699 LEU A O 1
ATOM 5570 N N . TYR A 1 700 ? -30.625 3.68 17.375 1 92.69 700 TYR A N 1
ATOM 5571 C CA . TYR A 1 700 ? -29.641 2.689 17.781 1 92.69 700 TYR A CA 1
ATOM 5572 C C . TYR A 1 700 ? -30.062 1.285 17.375 1 92.69 700 TYR A C 1
ATOM 5574 O O . TYR A 1 700 ? -31.25 0.938 17.469 1 92.69 700 TYR A O 1
ATOM 5582 N N . THR A 1 701 ? -29.094 0.577 16.812 1 89.88 701 THR A N 1
ATOM 5583 C CA . THR A 1 701 ? -29.281 -0.828 16.484 1 89.88 701 THR A CA 1
ATOM 5584 C C . THR A 1 701 ? -28.359 -1.717 17.297 1 89.88 701 THR A C 1
ATOM 5586 O O . THR A 1 701 ? -27.156 -1.442 17.391 1 89.88 701 THR A O 1
ATOM 5589 N N . GLU A 1 702 ? -28.875 -2.771 17.922 1 88.75 702 GLU A N 1
ATOM 5590 C CA . GLU A 1 702 ? -28.062 -3.732 18.672 1 88.75 702 GLU A CA 1
ATOM 5591 C C . GLU A 1 702 ? -27.297 -4.652 17.734 1 88.75 702 GLU A C 1
ATOM 5593 O O . GLU A 1 702 ? -27.891 -5.336 16.891 1 88.75 702 GLU A O 1
ATOM 5598 N N . THR A 1 703 ? -26.062 -4.668 17.766 1 83.19 703 THR A N 1
ATOM 5599 C CA . THR A 1 703 ? -25.219 -5.438 16.844 1 83.19 703 THR A CA 1
ATOM 5600 C C . THR A 1 703 ? -24.719 -6.715 17.516 1 83.19 703 THR A C 1
ATOM 5602 O O . THR A 1 703 ? -24.297 -7.652 16.844 1 83.19 703 THR A O 1
ATOM 5605 N N . GLY A 1 704 ? -24.609 -6.777 18.859 1 84.88 704 GLY A N 1
ATOM 5606 C CA . GLY A 1 704 ? -24.125 -7.965 19.547 1 84.88 704 GLY A CA 1
ATOM 5607 C C . GLY A 1 704 ? -23.938 -7.75 21.047 1 84.88 704 GLY A C 1
ATOM 5608 O O . GLY A 1 704 ? -24.594 -6.895 21.641 1 84.88 704 GLY A O 1
ATOM 5609 N N . THR A 1 705 ? -23.125 -8.781 21.625 1 87.25 705 THR A N 1
ATOM 5610 C CA . THR A 1 705 ? -22.875 -8.703 23.062 1 87.25 705 THR A CA 1
ATOM 5611 C C . THR A 1 705 ? -21.391 -8.984 23.359 1 87.25 705 THR A C 1
ATOM 5613 O O . THR A 1 705 ? -20.734 -9.695 22.594 1 87.25 705 THR A O 1
ATOM 5616 N N . THR A 1 706 ? -20.938 -8.25 24.281 1 88.44 706 THR A N 1
ATOM 5617 C CA . THR A 1 706 ? -19.578 -8.484 24.766 1 88.44 706 THR A CA 1
ATOM 5618 C C . THR A 1 706 ? -19.578 -8.656 26.281 1 88.44 706 THR A C 1
ATOM 5620 O O . THR A 1 706 ? -20.375 -8.047 26.984 1 88.44 706 THR A O 1
ATOM 5623 N N . SER A 1 707 ? -18.688 -9.516 26.734 1 89.38 707 SER A N 1
ATOM 5624 C CA . SER A 1 707 ? -18.594 -9.719 28.172 1 89.38 707 SER A CA 1
ATOM 5625 C C . SER A 1 707 ? -17.375 -9 28.75 1 89.38 707 SER A C 1
ATOM 5627 O O . SER A 1 707 ? -16.266 -9.141 28.234 1 89.38 707 SER A O 1
ATOM 5629 N N . LYS A 1 708 ? -17.562 -8.211 29.641 1 88.75 708 LYS A N 1
ATOM 5630 C CA . LYS A 1 708 ? -16.516 -7.488 30.359 1 88.75 708 LYS A CA 1
ATOM 5631 C C . LYS A 1 708 ? -16.688 -7.613 31.859 1 88.75 708 LYS A C 1
ATOM 5633 O O . LYS A 1 708 ? -17.75 -7.266 32.406 1 88.75 708 LYS A O 1
ATOM 5638 N N . GLY A 1 709 ? -15.656 -8.047 32.625 1 84.62 709 GLY A N 1
ATOM 5639 C CA . GLY A 1 709 ? -15.742 -8.234 34.062 1 84.62 709 GLY A CA 1
ATOM 5640 C C . GLY A 1 709 ? -16.875 -9.148 34.469 1 84.62 709 GLY A C 1
ATOM 5641 O O . GLY A 1 709 ? -17.5 -8.938 35.5 1 84.62 709 GLY A O 1
ATOM 5642 N N . GLY A 1 710 ? -17.297 -10 33.594 1 86.25 710 GLY A N 1
ATOM 5643 C CA . GLY A 1 710 ? -18.359 -10.93 33.875 1 86.25 710 GLY A CA 1
ATOM 5644 C C . GLY A 1 710 ? -19.75 -10.375 33.562 1 86.25 710 GLY A C 1
ATOM 5645 O O . GLY A 1 710 ? -20.75 -11.07 33.719 1 86.25 710 GLY A O 1
ATOM 5646 N N . VAL A 1 711 ? -19.812 -9.141 33.156 1 92.94 711 VAL A N 1
ATOM 5647 C CA . VAL A 1 711 ? -21.078 -8.508 32.812 1 92.94 711 VAL A CA 1
ATOM 5648 C C . VAL A 1 711 ? -21.266 -8.492 31.312 1 92.94 711 VAL A C 1
ATOM 5650 O O . VAL A 1 711 ? -20.344 -8.172 30.562 1 92.94 711 VAL A O 1
ATOM 5653 N N . VAL A 1 712 ? -22.469 -8.898 30.938 1 93.38 712 VAL A N 1
ATOM 5654 C CA . VAL A 1 712 ? -22.766 -8.922 29.5 1 93.38 712 VAL A CA 1
ATOM 5655 C C . VAL A 1 712 ? -23.25 -7.539 29.062 1 93.38 712 VAL A C 1
ATOM 5657 O O . VAL A 1 712 ? -24.219 -7.008 29.609 1 93.38 712 VAL A O 1
ATOM 5660 N N . LEU A 1 713 ? -22.547 -6.938 28.203 1 94.12 713 LEU A N 1
ATOM 5661 C CA . LEU A 1 713 ? -22.891 -5.625 27.672 1 94.12 713 LEU A CA 1
ATOM 5662 C C . LEU A 1 713 ? -23.359 -5.734 26.219 1 94.12 713 LEU A C 1
ATOM 5664 O O . LEU A 1 713 ? -22.812 -6.527 25.453 1 94.12 713 LEU A O 1
ATOM 5668 N N . LYS A 1 714 ? -24.344 -5.078 25.922 1 91 714 LYS A N 1
ATOM 5669 C CA . LYS A 1 714 ? -24.797 -4.984 24.547 1 91 714 LYS A CA 1
ATOM 5670 C C . LYS A 1 714 ? -23.922 -4.012 23.75 1 91 714 LYS A C 1
ATOM 5672 O O . LYS A 1 714 ? -23.344 -3.08 24.312 1 91 714 LYS A O 1
ATOM 5677 N N . THR A 1 715 ? -23.766 -4.277 22.469 1 90.12 715 THR A N 1
ATOM 5678 C CA . THR A 1 715 ? -23.062 -3.369 21.562 1 90.12 715 THR A CA 1
ATOM 5679 C C . THR A 1 715 ? -24.062 -2.695 20.609 1 90.12 715 THR A C 1
ATOM 5681 O O . THR A 1 715 ? -25.016 -3.324 20.156 1 90.12 715 THR A O 1
ATOM 5684 N N . TYR A 1 716 ? -23.812 -1.403 20.406 1 88.19 716 TYR A N 1
ATOM 5685 C CA . TYR A 1 716 ? -24.781 -0.632 19.609 1 88.19 716 TYR A CA 1
ATOM 5686 C C . TYR A 1 716 ? -24.078 0.067 18.453 1 88.19 716 TYR A C 1
ATOM 5688 O O . TYR A 1 716 ? -22.891 0.387 18.531 1 88.19 716 TYR A O 1
ATOM 5696 N N . ARG A 1 717 ? -24.844 0.268 17.344 1 88.06 717 ARG A N 1
ATOM 5697 C CA . ARG A 1 717 ? -24.484 1.165 16.25 1 88.06 717 ARG A CA 1
ATOM 5698 C C . ARG A 1 717 ? -25.469 2.328 16.156 1 88.06 717 ARG A C 1
ATOM 5700 O O . ARG A 1 717 ? -26.672 2.127 16.203 1 88.06 717 ARG A O 1
ATOM 5707 N N . CYS A 1 718 ? -24.922 3.453 16.078 1 90.94 718 CYS A N 1
ATOM 5708 C CA . CYS A 1 718 ? -25.766 4.645 16.047 1 90.94 718 CYS A CA 1
ATOM 5709 C C . CYS A 1 718 ? -25.891 5.184 14.625 1 90.94 718 CYS A C 1
ATOM 5711 O O . CYS A 1 718 ? -24.875 5.348 13.938 1 90.94 718 CYS A O 1
ATOM 5713 N N . ALA A 1 719 ? -27.094 5.535 14.211 1 92.44 719 ALA A N 1
ATOM 5714 C CA . ALA A 1 719 ? -27.359 6.035 12.859 1 92.44 719 ALA A CA 1
ATOM 5715 C C . ALA A 1 719 ? -27.375 7.562 12.836 1 92.44 719 ALA A C 1
ATOM 5717 O O . ALA A 1 719 ? -27.438 8.172 11.766 1 92.44 719 ALA A O 1
ATOM 5718 N N . ARG A 1 720 ? -27.125 8.188 13.945 1 91.88 720 ARG A N 1
ATOM 5719 C CA . ARG A 1 720 ? -27.266 9.633 14.078 1 91.88 720 ARG A CA 1
ATOM 5720 C C . ARG A 1 720 ? -26.125 10.359 13.383 1 91.88 720 ARG A C 1
ATOM 5722 O O . ARG A 1 720 ? -24.969 9.938 13.484 1 91.88 720 ARG A O 1
ATOM 5729 N N . GLY A 1 721 ? -26.484 11.461 12.695 1 89.56 721 GLY A N 1
ATOM 5730 C CA . GLY A 1 721 ? -25.453 12.391 12.227 1 89.56 721 GLY A CA 1
ATOM 5731 C C . GLY A 1 721 ? -24.766 11.922 10.953 1 89.56 721 GLY A C 1
ATOM 5732 O O . GLY A 1 721 ? -25.141 10.906 10.375 1 89.56 721 GLY A O 1
ATOM 5733 N N . SER A 1 722 ? -23.781 12.695 10.516 1 86.31 722 SER A N 1
ATOM 5734 C CA . SER A 1 722 ? -23.094 12.438 9.258 1 86.31 722 SER A CA 1
ATOM 5735 C C . SER A 1 722 ? -21.672 11.938 9.484 1 86.31 722 SER A C 1
ATOM 5737 O O . SER A 1 722 ? -20.828 11.992 8.586 1 86.31 722 SER A O 1
ATOM 5739 N N . THR A 1 723 ? -21.391 11.477 10.688 1 79.88 723 THR A N 1
ATOM 5740 C CA . THR A 1 723 ? -20.047 11.031 11.039 1 79.88 723 THR A CA 1
ATOM 5741 C C . THR A 1 723 ? -19.594 9.898 10.133 1 79.88 723 THR A C 1
ATOM 5743 O O . THR A 1 723 ? -18.422 9.805 9.781 1 79.88 723 THR A O 1
ATOM 5746 N N . SER A 1 724 ? -20.516 9.031 9.797 1 83.62 724 SER A N 1
ATOM 5747 C CA . SER A 1 724 ? -20.172 7.914 8.922 1 83.62 724 SER A CA 1
ATOM 5748 C C . SER A 1 724 ? -19.703 8.406 7.555 1 83.62 724 SER A C 1
ATOM 5750 O O . SER A 1 724 ? -18.812 7.816 6.945 1 83.62 724 SER A O 1
ATOM 5752 N N . LEU A 1 725 ? -20.219 9.477 7.078 1 89.06 725 LEU A N 1
ATOM 5753 C CA . LEU A 1 725 ? -19.812 10.016 5.785 1 89.06 725 LEU A CA 1
ATOM 5754 C C . LEU A 1 725 ? -18.469 10.711 5.883 1 89.06 725 LEU A C 1
ATOM 5756 O O . LEU A 1 725 ? -17.703 10.727 4.918 1 89.06 725 LEU A O 1
ATOM 5760 N N . GLU A 1 726 ? -18.25 11.305 7.012 1 83.12 726 GLU A N 1
ATOM 5761 C CA . GLU A 1 726 ? -16.922 11.883 7.207 1 83.12 726 GLU A CA 1
ATOM 5762 C C . GLU A 1 726 ? -15.836 10.82 7.133 1 83.12 726 GLU A C 1
ATOM 5764 O O . GLU A 1 726 ? -14.789 11.047 6.527 1 83.12 726 GLU A O 1
ATOM 5769 N N . SER A 1 727 ? -16.109 9.758 7.781 1 82.19 727 SER A N 1
ATOM 5770 C CA . SER A 1 727 ? -15.195 8.625 7.68 1 82.19 727 SER A CA 1
ATOM 5771 C C . SER A 1 727 ? -15.047 8.156 6.234 1 82.19 727 SER A C 1
ATOM 5773 O O . SER A 1 727 ? -13.938 7.906 5.77 1 82.19 727 SER A O 1
ATOM 5775 N N . PHE A 1 728 ? -16.172 8.047 5.562 1 91.62 728 PHE A N 1
ATOM 5776 C CA . PHE A 1 728 ? -16.156 7.633 4.164 1 91.62 728 PHE A CA 1
ATOM 5777 C C . PHE A 1 728 ? -15.312 8.594 3.332 1 91.62 728 PHE A C 1
ATOM 5779 O O . PHE A 1 728 ? -14.516 8.164 2.494 1 91.62 728 PHE A O 1
ATOM 5786 N N . HIS A 1 729 ? -15.484 9.828 3.535 1 89.12 729 HIS A N 1
ATOM 5787 C CA . HIS A 1 729 ? -14.773 10.82 2.744 1 89.12 729 HIS A CA 1
ATOM 5788 C C . HIS A 1 729 ? -13.266 10.727 2.959 1 89.12 729 HIS A C 1
ATOM 5790 O O . HIS A 1 729 ? -12.484 10.984 2.039 1 89.12 729 HIS A O 1
ATOM 5796 N N . CYS A 1 730 ? -12.922 10.414 4.137 1 83.5 730 CYS A N 1
ATOM 5797 C CA . CYS A 1 730 ? -11.5 10.18 4.379 1 83.5 730 CYS A CA 1
ATOM 5798 C C . CYS A 1 730 ? -10.992 9.008 3.541 1 83.5 730 CYS A C 1
ATOM 5800 O O . CYS A 1 730 ? -9.922 9.094 2.934 1 83.5 730 CYS A O 1
ATOM 5802 N N . HIS A 1 731 ? -11.766 7.953 3.455 1 83.94 731 HIS A N 1
ATOM 5803 C CA . HIS A 1 731 ? -11.391 6.781 2.67 1 83.94 731 HIS A CA 1
ATOM 5804 C C . HIS A 1 731 ? -11.5 7.062 1.175 1 83.94 731 HIS A C 1
ATOM 5806 O O . HIS A 1 731 ? -10.734 6.516 0.38 1 83.94 731 HIS A O 1
ATOM 5812 N N . LEU A 1 732 ? -12.453 7.863 0.912 1 89 732 LEU A N 1
ATOM 5813 C CA . LEU A 1 732 ? -12.688 8.227 -0.48 1 89 732 LEU A CA 1
ATOM 5814 C C . LEU A 1 732 ? -11.43 8.805 -1.115 1 89 732 LEU A C 1
ATOM 5816 O O . LEU A 1 732 ? -11.117 8.516 -2.273 1 89 732 LEU A O 1
ATOM 5820 N N . ASN A 1 733 ? -10.742 9.523 -0.387 1 83.5 733 ASN A N 1
ATOM 5821 C CA . ASN A 1 733 ? -9.516 10.117 -0.899 1 83.5 733 ASN A CA 1
ATOM 5822 C C . ASN A 1 733 ? -8.469 9.055 -1.222 1 83.5 733 ASN A C 1
ATOM 5824 O O . ASN A 1 733 ? -7.605 9.266 -2.08 1 83.5 733 ASN A O 1
ATOM 5828 N N . ARG A 1 734 ? -8.656 7.934 -0.663 1 80.75 734 ARG A N 1
ATOM 5829 C CA . ARG A 1 734 ? -7.695 6.852 -0.85 1 80.75 734 ARG A CA 1
ATOM 5830 C C . ARG A 1 734 ? -8.109 5.941 -2.002 1 80.75 734 ARG A C 1
ATOM 5832 O O . ARG A 1 734 ? -7.328 5.098 -2.443 1 80.75 734 ARG A O 1
ATOM 5839 N N . PHE A 1 735 ? -9.336 6.121 -2.51 1 86.69 735 PHE A N 1
ATOM 5840 C CA . PHE A 1 735 ? -9.766 5.344 -3.662 1 86.69 735 PHE A CA 1
ATOM 5841 C C . PHE A 1 735 ? -8.82 5.539 -4.836 1 86.69 735 PHE A C 1
ATOM 5843 O O . PHE A 1 735 ? -8.633 4.629 -5.648 1 86.69 735 PHE A O 1
ATOM 5850 N N . ILE A 1 736 ? -8.359 6.773 -4.828 1 85.62 736 ILE A N 1
ATOM 5851 C CA . ILE A 1 736 ? -7.352 7.078 -5.844 1 85.62 736 ILE A CA 1
ATOM 5852 C C . ILE A 1 736 ? -5.957 6.996 -5.227 1 85.62 736 ILE A C 1
ATOM 5854 O O . ILE A 1 736 ? -5.547 7.887 -4.48 1 85.62 736 ILE A O 1
ATOM 5858 N N . PRO A 1 737 ? -5.281 5.934 -5.504 1 76.38 737 PRO A N 1
ATOM 5859 C CA . PRO A 1 737 ? -4 5.703 -4.828 1 76.38 737 PRO A CA 1
ATOM 5860 C C . PRO A 1 737 ? -2.961 6.773 -5.152 1 76.38 737 PRO A C 1
ATOM 5862 O O . PRO A 1 737 ? -2.121 7.098 -4.309 1 76.38 737 PRO A O 1
ATOM 5865 N N . GLY A 1 738 ? -2.945 7.426 -6.277 1 73.12 738 GLY A N 1
ATOM 5866 C CA . GLY A 1 738 ? -1.989 8.453 -6.66 1 73.12 738 GLY A CA 1
ATOM 5867 C C . GLY A 1 738 ? -2.451 9.859 -6.316 1 73.12 738 GLY A C 1
ATOM 5868 O O . GLY A 1 738 ? -3.418 10.031 -5.574 1 73.12 738 GLY A O 1
ATOM 5869 N N . ASN A 1 739 ? -1.706 10.797 -6.742 1 72.81 739 ASN A N 1
ATOM 5870 C CA . ASN A 1 739 ? -2.016 12.203 -6.48 1 72.81 739 ASN A CA 1
ATOM 5871 C C . ASN A 1 739 ? -2.996 12.758 -7.512 1 72.81 739 ASN A C 1
ATOM 5873 O O . ASN A 1 739 ? -3.629 13.789 -7.273 1 72.81 739 ASN A O 1
ATOM 5877 N N . SER A 1 740 ? -3.059 12.062 -8.602 1 81.56 740 SER A N 1
ATOM 5878 C CA . SER A 1 740 ? -3.951 12.562 -9.641 1 81.56 740 SER A CA 1
ATOM 5879 C C . SER A 1 740 ? -4.449 11.43 -10.539 1 81.56 740 SER A C 1
ATOM 5881 O O . SER A 1 740 ? -3.842 10.359 -10.586 1 81.56 740 SER A O 1
ATOM 5883 N N . ALA A 1 741 ? -5.578 11.648 -11.133 1 85.31 741 ALA A N 1
ATOM 5884 C CA . ALA A 1 741 ? -6.172 10.719 -12.094 1 85.31 741 ALA A CA 1
ATOM 5885 C C . ALA A 1 741 ? -6.992 11.461 -13.141 1 85.31 741 ALA A C 1
ATOM 5887 O O . ALA A 1 741 ? -7.676 12.438 -12.828 1 85.31 741 ALA A O 1
ATOM 5888 N N . ASN A 1 742 ? -6.906 10.969 -14.367 1 84.75 742 ASN A N 1
ATOM 5889 C CA . ASN A 1 742 ? -7.766 11.539 -15.398 1 84.75 742 ASN A CA 1
ATOM 5890 C C . ASN A 1 742 ? -9.227 11.18 -15.172 1 84.75 742 ASN A C 1
ATOM 5892 O O . ASN A 1 742 ? -9.555 10.414 -14.266 1 84.75 742 ASN A O 1
ATOM 5896 N N . SER A 1 743 ? -10.117 11.734 -15.984 1 85.81 743 SER A N 1
ATOM 5897 C CA . SER A 1 743 ? -11.547 11.602 -15.758 1 85.81 743 SER A CA 1
ATOM 5898 C C . SER A 1 743 ? -11.984 10.141 -15.773 1 85.81 743 SER A C 1
ATOM 5900 O O . SER A 1 743 ? -12.766 9.711 -14.922 1 85.81 743 SER A O 1
ATOM 5902 N N . LEU A 1 744 ? -11.516 9.406 -16.719 1 87.62 744 LEU A N 1
ATOM 5903 C CA . LEU A 1 744 ? -11.938 8.016 -16.844 1 87.62 744 LEU A CA 1
ATOM 5904 C C . LEU A 1 744 ? -11.414 7.184 -15.68 1 87.62 744 LEU A C 1
ATOM 5906 O O . LEU A 1 744 ? -12.164 6.406 -15.078 1 87.62 744 LEU A O 1
ATOM 5910 N N . ASN A 1 745 ? -10.133 7.324 -15.406 1 87.12 745 ASN A N 1
ATOM 5911 C CA . ASN A 1 745 ? -9.562 6.582 -14.289 1 87.12 745 ASN A CA 1
ATOM 5912 C C . ASN A 1 745 ? -10.203 6.98 -12.961 1 87.12 745 ASN A C 1
ATOM 5914 O O . ASN A 1 745 ? -10.406 6.141 -12.086 1 87.12 745 ASN A O 1
ATOM 5918 N N . PHE A 1 746 ? -10.477 8.273 -12.875 1 91.19 746 PHE A N 1
ATOM 5919 C CA . PHE A 1 746 ? -11.172 8.758 -11.695 1 91.19 746 PHE A CA 1
ATOM 5920 C C . PHE A 1 746 ? -12.508 8.039 -11.516 1 91.19 746 PHE A C 1
ATOM 5922 O O . PHE A 1 746 ? -12.828 7.566 -10.422 1 91.19 746 PHE A O 1
ATOM 5929 N N . GLN A 1 747 ? -13.211 7.949 -12.578 1 92.5 747 GLN A N 1
ATOM 5930 C CA . GLN A 1 747 ? -14.508 7.293 -12.586 1 92.5 747 GLN A CA 1
ATOM 5931 C C . GLN A 1 747 ? -14.383 5.82 -12.203 1 92.5 747 GLN A C 1
ATOM 5933 O O . GLN A 1 747 ? -15.172 5.312 -11.398 1 92.5 747 GLN A O 1
ATOM 5938 N N . ILE A 1 748 ? -13.445 5.207 -12.719 1 91.31 748 ILE A N 1
ATOM 5939 C CA . ILE A 1 748 ? -13.25 3.779 -12.492 1 91.31 748 ILE A CA 1
ATOM 5940 C C . ILE A 1 748 ? -12.891 3.531 -11.031 1 91.31 748 ILE A C 1
ATOM 5942 O O . ILE A 1 748 ? -13.453 2.645 -10.391 1 91.31 748 ILE A O 1
ATOM 5946 N N . TYR A 1 749 ? -11.961 4.312 -10.477 1 91.25 749 TYR A N 1
ATOM 5947 C CA . TYR A 1 749 ? -11.57 4.184 -9.078 1 91.25 749 TYR A CA 1
ATOM 5948 C C . TYR A 1 749 ? -12.758 4.418 -8.156 1 91.25 749 TYR A C 1
ATOM 5950 O O . TYR A 1 749 ? -12.945 3.693 -7.176 1 91.25 749 TYR A O 1
ATOM 5958 N N . LEU A 1 750 ? -13.5 5.375 -8.516 1 94.12 750 LEU A N 1
ATOM 5959 C CA . LEU A 1 750 ? -14.648 5.73 -7.676 1 94.12 750 LEU A CA 1
ATOM 5960 C C . LEU A 1 750 ? -15.672 4.609 -7.656 1 94.12 750 LEU A C 1
ATOM 5962 O O . LEU A 1 750 ? -16.156 4.219 -6.59 1 94.12 750 LEU A O 1
ATOM 5966 N N . LEU A 1 751 ? -15.984 4.098 -8.82 1 94.06 751 LEU A N 1
ATOM 5967 C CA . LEU A 1 751 ? -17 3.062 -8.93 1 94.06 751 LEU A CA 1
ATOM 5968 C C . LEU A 1 751 ? -16.578 1.79 -8.211 1 94.06 751 LEU A C 1
ATOM 5970 O O . LEU A 1 751 ? -17.344 1.214 -7.445 1 94.06 751 LEU A O 1
ATOM 5974 N N . GLU A 1 752 ? -15.406 1.4 -8.422 1 92.62 752 GLU A N 1
ATOM 5975 C CA . GLU A 1 752 ? -14.914 0.208 -7.738 1 92.62 752 GLU A CA 1
ATOM 5976 C C . GLU A 1 752 ? -14.836 0.425 -6.23 1 92.62 752 GLU A C 1
ATOM 5978 O O . GLU A 1 752 ? -15.148 -0.477 -5.453 1 92.62 752 GLU A O 1
ATOM 5983 N N . GLY A 1 753 ? -14.344 1.572 -5.891 1 92.44 753 GLY A N 1
ATOM 5984 C CA . GLY A 1 753 ? -14.266 1.903 -4.477 1 92.44 753 GLY A CA 1
ATOM 5985 C C . GLY A 1 753 ? -15.617 1.887 -3.787 1 92.44 753 GLY A C 1
ATOM 5986 O O . GLY A 1 753 ? -15.75 1.386 -2.668 1 92.44 753 GLY A O 1
ATOM 5987 N N . LEU A 1 754 ? -16.609 2.393 -4.465 1 95.06 754 LEU A N 1
ATOM 5988 C CA . LEU A 1 754 ? -17.953 2.432 -3.906 1 95.06 754 LEU A CA 1
ATOM 5989 C C . LEU A 1 754 ? -18.516 1.022 -3.738 1 95.06 754 LEU A C 1
ATOM 5991 O O . LEU A 1 754 ? -19.125 0.71 -2.715 1 95.06 754 LEU A O 1
ATOM 5995 N N . LEU A 1 755 ? -18.312 0.209 -4.715 1 93.75 755 LEU A N 1
ATOM 5996 C CA . LEU A 1 755 ? -18.797 -1.169 -4.648 1 93.75 755 LEU A CA 1
ATOM 5997 C C . LEU A 1 755 ? -18.172 -1.902 -3.463 1 93.75 755 LEU A C 1
ATOM 5999 O O . LEU A 1 755 ? -18.891 -2.531 -2.676 1 93.75 755 LEU A O 1
ATOM 6003 N N . ARG A 1 756 ? -16.906 -1.836 -3.355 1 91.81 756 ARG A N 1
ATOM 6004 C CA . ARG A 1 756 ? -16.188 -2.531 -2.287 1 91.81 756 ARG A CA 1
ATOM 6005 C C . ARG A 1 756 ? -16.578 -1.979 -0.92 1 91.81 756 ARG A C 1
ATOM 6007 O O . ARG A 1 756 ? -16.781 -2.742 0.026 1 91.81 756 ARG A O 1
ATOM 6014 N N . TRP A 1 757 ? -16.625 -0.66 -0.853 1 92.44 757 TRP A N 1
ATOM 6015 C CA . TRP A 1 757 ? -17.031 -0.018 0.396 1 92.44 757 TRP A CA 1
ATOM 6016 C C . TRP A 1 757 ? -18.391 -0.511 0.849 1 92.44 757 TRP A C 1
ATOM 6018 O O . TRP A 1 757 ? -18.578 -0.899 2.006 1 92.44 757 TRP A O 1
ATOM 6028 N N . ASN A 1 758 ? -19.375 -0.503 -0.035 1 93.31 758 ASN A N 1
ATOM 6029 C CA . ASN A 1 758 ? -20.734 -0.898 0.295 1 93.31 758 ASN A CA 1
ATOM 6030 C C . ASN A 1 758 ? -20.812 -2.367 0.701 1 93.31 758 ASN A C 1
ATOM 6032 O O . ASN A 1 758 ? -21.547 -2.727 1.615 1 93.31 758 ASN A O 1
ATOM 6036 N N . GLN A 1 759 ? -20.031 -3.143 0.055 1 90 759 GLN A N 1
ATOM 6037 C CA . GLN A 1 759 ? -20.031 -4.559 0.405 1 90 759 GLN A CA 1
ATOM 6038 C C . GLN A 1 759 ? -19.406 -4.785 1.78 1 90 759 GLN A C 1
ATOM 6040 O O . GLN A 1 759 ? -19.906 -5.605 2.561 1 90 759 GLN A O 1
ATOM 6045 N N . ASP A 1 760 ? -18.375 -4.148 2.064 1 87.19 760 ASP A N 1
ATOM 6046 C CA . ASP A 1 760 ? -17.734 -4.262 3.371 1 87.19 760 ASP A CA 1
ATOM 6047 C C . ASP A 1 760 ? -18.672 -3.812 4.484 1 87.19 760 ASP A C 1
ATOM 6049 O O . ASP A 1 760 ? -18.734 -4.445 5.539 1 87.19 760 ASP A O 1
ATOM 6053 N N . ARG A 1 761 ? -19.328 -2.725 4.262 1 89.88 761 ARG A N 1
ATOM 6054 C CA . ARG A 1 761 ? -20.266 -2.219 5.266 1 89.88 761 ARG A CA 1
ATOM 6055 C C . ARG A 1 761 ? -21.438 -3.172 5.449 1 89.88 761 ARG A C 1
ATOM 6057 O O . ARG A 1 761 ? -21.938 -3.34 6.562 1 89.88 761 ARG A O 1
ATOM 6064 N N . ALA A 1 762 ? -21.891 -3.734 4.383 1 87.62 762 ALA A N 1
ATOM 6065 C CA . ALA A 1 762 ? -22.969 -4.711 4.469 1 87.62 762 ALA A CA 1
ATOM 6066 C C . ALA A 1 762 ? -22.547 -5.926 5.293 1 87.62 762 ALA A C 1
ATOM 6068 O O . ALA A 1 762 ? -23.328 -6.43 6.105 1 87.62 762 ALA A O 1
ATOM 6069 N N . GLU A 1 763 ? -21.359 -6.32 5.062 1 82.31 763 GLU A N 1
ATOM 6070 C CA . GLU A 1 763 ? -20.844 -7.473 5.805 1 82.31 763 GLU A CA 1
ATOM 6071 C C . GLU A 1 763 ? -20.672 -7.145 7.285 1 82.31 763 GLU A C 1
ATOM 6073 O O . GLU A 1 763 ? -20.953 -7.984 8.148 1 82.31 763 GLU A O 1
ATOM 6078 N N . ALA A 1 764 ? -20.219 -6 7.555 1 79.19 764 ALA A N 1
ATOM 6079 C CA . ALA A 1 764 ? -19.984 -5.578 8.938 1 79.19 764 ALA A CA 1
ATOM 6080 C C . ALA A 1 764 ? -21.312 -5.438 9.688 1 79.19 764 ALA A C 1
ATOM 6082 O O . ALA A 1 764 ? -21.344 -5.543 10.914 1 79.19 764 ALA A O 1
ATOM 6083 N N . ALA A 1 765 ? -22.344 -5.18 9.031 1 79.81 765 ALA A N 1
ATOM 6084 C CA . ALA A 1 765 ? -23.641 -4.941 9.648 1 79.81 765 ALA A CA 1
ATOM 6085 C C . ALA A 1 765 ? -24.297 -6.254 10.078 1 79.81 765 ALA A C 1
ATOM 6087 O O . ALA A 1 765 ? -25.203 -6.262 10.914 1 79.81 765 ALA A O 1
ATOM 6088 N N . VAL A 1 766 ? -23.797 -7.336 9.508 1 72 766 VAL A N 1
ATOM 6089 C CA . VAL A 1 766 ? -24.406 -8.617 9.828 1 72 766 VAL A CA 1
ATOM 6090 C C . VAL A 1 766 ? -23.828 -9.156 11.141 1 72 766 VAL A C 1
ATOM 6092 O O . VAL A 1 766 ? -22.609 -9.094 11.352 1 72 766 VAL A O 1
ATOM 6095 N N . ALA A 1 767 ? -24.703 -9.219 12.266 1 59.12 767 ALA A N 1
ATOM 6096 C CA . ALA A 1 767 ? -24.359 -9.609 13.641 1 59.12 767 ALA A CA 1
ATOM 6097 C C . ALA A 1 767 ? -23.5 -10.867 13.664 1 59.12 767 ALA A C 1
ATOM 6099 O O . ALA A 1 767 ? -22.547 -10.961 14.438 1 59.12 767 ALA A O 1
ATOM 6100 N N . ASP A 1 768 ? -23.984 -11.984 13.023 1 55.88 768 ASP A N 1
ATOM 6101 C CA . ASP A 1 768 ? -23.391 -13.289 13.281 1 55.88 768 ASP A CA 1
ATOM 6102 C C . ASP A 1 768 ? -22.125 -13.5 12.438 1 55.88 768 ASP A C 1
ATOM 6104 O O . ASP A 1 768 ? -22.156 -13.344 11.211 1 55.88 768 ASP A O 1
ATOM 6108 N N . GLY A 1 769 ? -21.016 -13.406 13.078 1 55.38 769 GLY A N 1
ATOM 6109 C CA . GLY A 1 769 ? -19.656 -13.75 12.664 1 55.38 769 GLY A CA 1
ATOM 6110 C C . GLY A 1 769 ? -19.484 -13.836 11.164 1 55.38 769 GLY A C 1
ATOM 6111 O O . GLY A 1 769 ? -20.203 -14.578 10.492 1 55.38 769 GLY A O 1
ATOM 6112 N N . GLY A 1 770 ? -19.234 -12.766 10.477 1 54.69 770 GLY A N 1
ATOM 6113 C CA . GLY A 1 770 ? -19.016 -12.57 9.047 1 54.69 770 GLY A CA 1
ATOM 6114 C C . GLY A 1 770 ? -18.516 -13.82 8.344 1 54.69 770 GLY A C 1
ATOM 6115 O O . GLY A 1 770 ? -18.016 -14.742 8.992 1 54.69 770 GLY A O 1
ATOM 6116 N N . SER A 1 771 ? -19.188 -14.141 7.195 1 61.41 771 SER A N 1
ATOM 6117 C CA . SER A 1 771 ? -18.734 -15.203 6.301 1 61.41 771 SER A CA 1
ATOM 6118 C C . SER A 1 771 ? -17.219 -15.188 6.145 1 61.41 771 SER A C 1
ATOM 6120 O O . SER A 1 771 ? -16.594 -14.133 6.223 1 61.41 771 SER A O 1
ATOM 6122 N N . THR A 1 772 ? -16.703 -16.391 6.273 1 70.5 772 THR A N 1
ATOM 6123 C CA . THR A 1 772 ? -15.289 -16.594 6.023 1 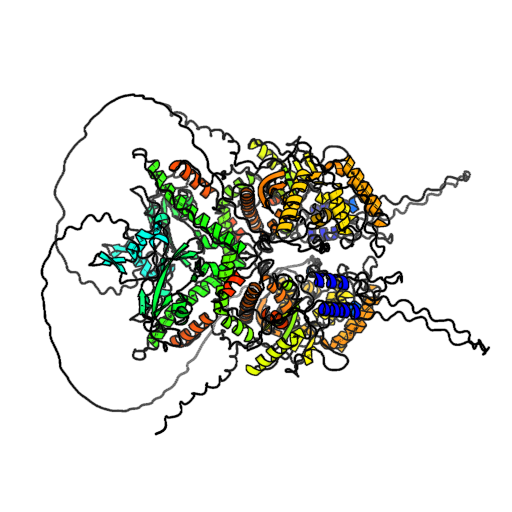70.5 772 THR A CA 1
ATOM 6124 C C . THR A 1 772 ? -14.938 -16.234 4.582 1 70.5 772 THR A C 1
ATOM 6126 O O . THR A 1 772 ? -13.766 -16 4.262 1 70.5 772 THR A O 1
ATOM 6129 N N . LEU A 1 773 ? -16.062 -16.109 3.764 1 84.12 773 LEU A N 1
ATOM 6130 C CA . LEU A 1 773 ? -15.805 -15.836 2.354 1 84.12 773 LEU A CA 1
ATOM 6131 C C . LEU A 1 773 ? -15.805 -14.336 2.084 1 84.12 773 LEU A C 1
ATOM 6133 O O . LEU A 1 773 ? -16.719 -13.625 2.498 1 84.12 773 LEU A O 1
ATOM 6137 N N . HIS A 1 774 ? -14.727 -13.867 1.548 1 85.12 774 HIS A N 1
ATOM 6138 C CA . HIS A 1 774 ? -14.562 -12.461 1.195 1 85.12 774 HIS A CA 1
ATOM 6139 C C . HIS A 1 774 ? -14.406 -12.289 -0.312 1 85.12 774 HIS A C 1
ATOM 6141 O O . HIS A 1 774 ? -13.328 -12.531 -0.861 1 85.12 774 HIS A O 1
ATOM 6147 N N . SER A 1 775 ? -15.523 -11.938 -1.018 1 87.81 775 SER A N 1
ATOM 6148 C CA . SER A 1 775 ? -15.461 -11.734 -2.461 1 87.81 775 SER A CA 1
ATOM 6149 C C . SER A 1 775 ? -16.25 -10.5 -2.879 1 87.81 775 SER A C 1
ATOM 6151 O O . SER A 1 775 ? -17.281 -10.188 -2.287 1 87.81 775 SER A O 1
ATOM 6153 N N . TYR A 1 776 ? -15.82 -9.805 -3.867 1 88.75 776 TYR A N 1
ATOM 6154 C CA . TYR A 1 776 ? -16.484 -8.609 -4.367 1 88.75 776 TYR A CA 1
ATOM 6155 C C . TYR A 1 776 ? -17.109 -8.867 -5.738 1 88.75 776 TYR A C 1
ATOM 6157 O O . TYR A 1 776 ? -17.625 -7.945 -6.371 1 88.75 776 TYR A O 1
ATOM 6165 N N . THR A 1 777 ? -17.016 -10.125 -6.168 1 87.75 777 THR A N 1
ATOM 6166 C CA . THR A 1 777 ? -17.609 -10.5 -7.445 1 87.75 777 THR A CA 1
ATOM 6167 C C . THR A 1 777 ? -19 -11.094 -7.234 1 87.75 777 THR A C 1
ATOM 6169 O O . THR A 1 777 ? -19.141 -12.312 -7.082 1 87.75 777 THR A O 1
ATOM 6172 N N . GLY A 1 778 ? -19.984 -10.305 -7.398 1 86.94 778 GLY A N 1
ATOM 6173 C CA . GLY A 1 778 ? -21.359 -10.695 -7.117 1 86.94 778 GLY A CA 1
ATOM 6174 C C . GLY A 1 778 ? -21.859 -11.789 -8.039 1 86.94 778 GLY A C 1
ATOM 6175 O O . GLY A 1 778 ? -22.594 -12.688 -7.605 1 86.94 778 GLY A O 1
ATOM 6176 N N . GLU A 1 779 ? -21.406 -11.688 -9.25 1 88.5 779 GLU A N 1
ATOM 6177 C CA . GLU A 1 779 ? -21.844 -12.688 -10.219 1 88.5 779 GLU A CA 1
ATOM 6178 C C . GLU A 1 779 ? -21.391 -14.086 -9.82 1 88.5 779 GLU A C 1
ATOM 6180 O O . GLU A 1 779 ? -22.125 -15.055 -10.008 1 88.5 779 GLU A O 1
ATOM 6185 N N . LEU A 1 780 ? -20.234 -14.141 -9.344 1 92.25 780 LEU A N 1
ATOM 6186 C CA . LEU A 1 780 ? -19.688 -15.422 -8.914 1 92.25 780 LEU A CA 1
ATOM 6187 C C . LEU A 1 780 ? -20.453 -15.969 -7.715 1 92.25 780 LEU A C 1
ATOM 6189 O O . LEU A 1 780 ? -20.828 -17.141 -7.699 1 92.25 780 LEU A O 1
ATOM 6193 N N . VAL A 1 781 ? -20.734 -15.172 -6.766 1 92.75 781 VAL A N 1
ATOM 6194 C CA . VAL A 1 781 ? -21.453 -15.578 -5.562 1 92.75 781 VAL A CA 1
ATOM 6195 C C . VAL A 1 781 ? -22.875 -16 -5.926 1 92.75 781 VAL A C 1
ATOM 6197 O O . VAL A 1 781 ? -23.375 -17.016 -5.43 1 92.75 781 VAL A O 1
ATOM 6200 N N . TYR A 1 782 ? -23.422 -15.266 -6.793 1 92.88 782 TYR A N 1
ATOM 6201 C CA . TYR A 1 782 ? -24.781 -15.57 -7.234 1 92.88 782 TYR A CA 1
ATOM 6202 C C . TYR A 1 782 ? -24.844 -16.953 -7.883 1 92.88 782 TYR A C 1
ATOM 6204 O O . TYR A 1 782 ? -25.719 -17.766 -7.543 1 92.88 782 TYR A O 1
ATOM 6212 N N . SER A 1 783 ? -23.969 -17.188 -8.766 1 95.19 783 SER A N 1
ATOM 6213 C CA . SER A 1 783 ? -23.953 -18.438 -9.5 1 95.19 783 SER A CA 1
ATOM 6214 C C . SER A 1 783 ? -23.703 -19.625 -8.57 1 95.19 783 SER A C 1
ATOM 6216 O O . SER A 1 783 ? -24.344 -20.672 -8.703 1 95.19 783 SER A O 1
ATOM 6218 N N . VAL A 1 784 ? -22.828 -19.469 -7.668 1 96.56 784 VAL A N 1
ATOM 6219 C CA . VAL A 1 784 ? -22.547 -20.547 -6.723 1 96.56 784 VAL A CA 1
ATOM 6220 C C . VAL A 1 784 ? -23.75 -20.766 -5.809 1 96.56 784 VAL A C 1
ATOM 6222 O O . VAL A 1 784 ? -24.094 -21.906 -5.508 1 96.56 784 VAL A O 1
ATOM 6225 N N . ASN A 1 785 ? -24.375 -19.734 -5.371 1 95.38 785 ASN A N 1
ATOM 6226 C CA . ASN A 1 785 ? -25.562 -19.844 -4.547 1 95.38 785 ASN A CA 1
ATOM 6227 C C . ASN A 1 785 ? -26.688 -20.578 -5.273 1 95.38 785 ASN A C 1
ATOM 6229 O O . ASN A 1 785 ? -27.375 -21.422 -4.676 1 95.38 785 ASN A O 1
ATOM 6233 N N . GLU A 1 786 ? -26.859 -20.266 -6.531 1 95.94 786 GLU A N 1
ATOM 6234 C CA . GLU A 1 786 ? -27.875 -20.953 -7.328 1 95.94 786 GLU A CA 1
ATOM 6235 C C . GLU A 1 786 ? -27.594 -22.453 -7.418 1 95.94 786 GLU A C 1
ATOM 6237 O O . GLU A 1 786 ? -28.5 -23.266 -7.254 1 95.94 786 GLU A O 1
ATOM 6242 N N . ASN A 1 787 ? -26.391 -22.781 -7.688 1 96.69 787 ASN A N 1
ATOM 6243 C CA . ASN A 1 787 ? -26 -24.188 -7.766 1 96.69 787 ASN A CA 1
ATOM 6244 C C . ASN A 1 787 ? -26.172 -24.891 -6.422 1 96.69 787 ASN A C 1
ATOM 6246 O O . ASN A 1 787 ? -26.672 -26.016 -6.359 1 96.69 787 ASN A O 1
ATOM 6250 N N . TYR A 1 788 ? -25.703 -24.234 -5.355 1 96.5 788 TYR A N 1
ATOM 6251 C CA . TYR A 1 788 ? -25.812 -24.797 -4.016 1 96.5 788 TYR A CA 1
ATOM 6252 C C . TYR A 1 788 ? -27.266 -25.031 -3.641 1 96.5 788 TYR A C 1
ATOM 6254 O O . TYR A 1 788 ? -27.594 -26.062 -3.033 1 96.5 788 TYR A O 1
ATOM 6262 N N . ASN A 1 789 ? -28.062 -24.078 -4.008 1 94.94 789 ASN A N 1
ATOM 6263 C CA . ASN A 1 789 ? -29.5 -24.219 -3.736 1 94.94 789 ASN A CA 1
ATOM 6264 C C . ASN A 1 789 ? -30.094 -25.422 -4.473 1 94.94 789 ASN A C 1
ATOM 6266 O O . ASN A 1 789 ? -30.891 -26.172 -3.906 1 94.94 789 ASN A O 1
ATOM 6270 N N . LYS A 1 790 ? -29.719 -25.594 -5.645 1 92.94 790 LYS A N 1
ATOM 6271 C CA . LYS A 1 790 ? -30.219 -26.688 -6.469 1 92.94 790 LYS A CA 1
ATOM 6272 C C . LYS A 1 790 ? -29.688 -28.047 -5.973 1 92.94 790 LYS A C 1
ATOM 6274 O O . LYS A 1 790 ? -30.438 -29.016 -5.902 1 92.94 790 LYS A O 1
ATOM 6279 N N . LEU A 1 791 ? -28.469 -28.078 -5.633 1 94.19 791 LEU A N 1
ATOM 6280 C CA . LEU A 1 791 ? -27.797 -29.344 -5.324 1 94.19 791 LEU A CA 1
ATOM 6281 C C . LEU A 1 791 ? -28.016 -29.734 -3.861 1 94.19 791 LEU A C 1
ATOM 6283 O O . LEU A 1 791 ? -28.172 -30.906 -3.539 1 94.19 791 LEU A O 1
ATOM 6287 N N . TYR A 1 792 ? -27.906 -28.719 -2.961 1 94.31 792 TYR A N 1
ATOM 6288 C CA . TYR A 1 792 ? -27.859 -29.031 -1.534 1 94.31 792 TYR A CA 1
ATOM 6289 C C . TYR A 1 792 ? -29.047 -28.422 -0.805 1 94.31 792 TYR A C 1
ATOM 6291 O O . TYR A 1 792 ? -29.219 -28.609 0.401 1 94.31 792 TYR A O 1
ATOM 6299 N N . GLY A 1 793 ? -29.828 -27.562 -1.392 1 92.69 793 GLY A N 1
ATOM 6300 C CA . GLY A 1 793 ? -31.031 -26.984 -0.807 1 92.69 793 GLY A CA 1
ATOM 6301 C C . GLY A 1 793 ? -30.75 -25.781 0.061 1 92.69 793 GLY A C 1
ATOM 6302 O O . GLY A 1 793 ? -31.594 -25.375 0.873 1 92.69 793 GLY A O 1
ATOM 6303 N N . ARG A 1 794 ? -29.516 -25.344 -0.033 1 94.31 794 ARG A N 1
ATOM 6304 C CA . ARG A 1 794 ? -29.156 -24.156 0.734 1 94.31 794 ARG A CA 1
ATOM 6305 C C . ARG A 1 794 ? -28.188 -23.281 -0.046 1 94.31 794 ARG A C 1
ATOM 6307 O O . ARG A 1 794 ? -27.5 -23.766 -0.953 1 94.31 794 ARG A O 1
ATOM 6314 N N . LYS A 1 795 ? -28.219 -22.016 0.335 1 92.31 795 LYS A N 1
ATOM 6315 C CA . LYS A 1 795 ? -27.25 -21.094 -0.246 1 92.31 795 LYS A CA 1
ATOM 6316 C C . LYS A 1 795 ? -25.922 -21.125 0.515 1 92.31 795 LYS A C 1
ATOM 6318 O O . LYS A 1 795 ? -25.906 -21.328 1.729 1 92.31 795 LYS A O 1
ATOM 6323 N N . LEU A 1 796 ? -24.906 -20.969 -0.209 1 92.5 796 LEU A N 1
ATOM 6324 C CA . LEU A 1 796 ? -23.594 -20.891 0.422 1 92.5 796 LEU A CA 1
ATOM 6325 C C . LEU A 1 796 ? -23.469 -19.594 1.233 1 92.5 796 LEU A C 1
ATOM 6327 O O . LEU A 1 796 ? -22.984 -19.625 2.365 1 92.5 796 LEU A O 1
ATOM 6331 N N . VAL A 1 797 ? -23.859 -18.469 0.574 1 89.81 797 VAL A N 1
ATOM 6332 C CA . VAL A 1 797 ? -23.906 -17.172 1.225 1 89.81 797 VAL A CA 1
ATOM 6333 C C . VAL A 1 797 ? -25.328 -16.656 1.271 1 89.81 797 VAL A C 1
ATOM 6335 O O . VAL A 1 797 ? -25.75 -15.875 0.409 1 89.81 797 VAL A O 1
ATOM 6338 N N . PRO A 1 798 ? -25.938 -16.953 2.24 1 87.06 798 PRO A N 1
ATOM 6339 C CA . PRO A 1 798 ? -27.359 -16.625 2.305 1 87.06 798 PRO A CA 1
ATOM 6340 C C . PRO A 1 798 ? -27.625 -15.125 2.34 1 87.06 798 PRO A C 1
ATOM 6342 O O . PRO A 1 798 ? -28.672 -14.664 1.874 1 87.06 798 PRO A O 1
ATOM 6345 N N . SER A 1 799 ? -26.719 -14.352 2.842 1 80.31 799 SER A N 1
ATOM 6346 C CA . SER A 1 799 ? -26.922 -12.914 3.012 1 80.31 799 SER A CA 1
ATOM 6347 C C . SER A 1 799 ? -26.781 -12.172 1.685 1 80.31 799 SER A C 1
ATOM 6349 O O . SER A 1 799 ? -27.172 -11.008 1.57 1 80.31 799 SER A O 1
ATOM 6351 N N . PHE A 1 800 ? -26.406 -12.852 0.654 1 87.06 800 PHE A N 1
ATOM 6352 C CA . PHE A 1 800 ? -26.156 -12.195 -0.625 1 87.06 800 PHE A CA 1
ATOM 6353 C C . PHE A 1 800 ? -27.453 -12.031 -1.405 1 87.06 800 PHE A C 1
ATOM 6355 O O . PHE A 1 800 ? -28.219 -12.984 -1.558 1 87.06 800 PHE A O 1
ATOM 6362 N N . THR A 1 801 ? -27.656 -10.758 -1.835 1 84.62 801 THR A N 1
ATOM 6363 C CA . THR A 1 801 ? -28.781 -10.438 -2.719 1 84.62 801 THR A CA 1
ATOM 6364 C C . THR A 1 801 ? -28.281 -9.859 -4.039 1 84.62 801 THR A C 1
ATOM 6366 O O . THR A 1 801 ? -27.516 -8.891 -4.051 1 84.62 801 THR A O 1
ATOM 6369 N N . PRO A 1 802 ? -28.703 -10.508 -5.133 1 88.56 802 PRO A N 1
ATOM 6370 C CA . PRO A 1 802 ? -28.266 -9.977 -6.426 1 88.56 802 PRO A CA 1
ATOM 6371 C C . PRO A 1 802 ? -28.781 -8.562 -6.691 1 88.56 802 PRO A C 1
ATOM 6373 O O . PRO A 1 802 ? -29.906 -8.234 -6.324 1 88.56 802 PRO A O 1
ATOM 6376 N N . PRO A 1 803 ? -27.984 -7.789 -7.309 1 89.25 803 PRO A N 1
ATOM 6377 C CA . PRO A 1 803 ? -28.406 -6.418 -7.605 1 89.25 803 PRO A CA 1
ATOM 6378 C C . PRO A 1 803 ? -29.516 -6.359 -8.641 1 89.25 803 PRO A C 1
ATOM 6380 O O . PRO A 1 803 ? -29.656 -7.27 -9.461 1 89.25 803 PRO A O 1
ATOM 6383 N N . ALA A 1 804 ? -30.297 -5.273 -8.523 1 89.19 804 ALA A N 1
ATOM 6384 C CA . ALA A 1 804 ? -31.312 -4.973 -9.539 1 89.19 804 ALA A CA 1
ATOM 6385 C C . ALA A 1 804 ? -30.672 -4.395 -10.797 1 89.19 804 ALA A C 1
ATOM 6387 O O . ALA A 1 804 ? -29.438 -4.363 -10.914 1 89.19 804 ALA A O 1
ATOM 6388 N N . VAL A 1 805 ? -31.531 -4.133 -11.688 1 90.5 805 VAL A N 1
ATOM 6389 C CA . VAL A 1 805 ? -31.047 -3.533 -12.922 1 90.5 805 VAL A CA 1
ATOM 6390 C C . VAL A 1 805 ? -30.578 -2.102 -12.664 1 90.5 805 VAL A C 1
ATOM 6392 O O . VAL A 1 805 ? -31.156 -1.398 -11.828 1 90.5 805 VAL A O 1
ATOM 6395 N N . TYR A 1 806 ? -29.578 -1.797 -13.328 1 93.38 806 TYR A N 1
ATOM 6396 C CA . TYR A 1 806 ? -29.062 -0.44 -13.203 1 93.38 806 TYR A CA 1
ATOM 6397 C C . TYR A 1 806 ? -30.141 0.588 -13.523 1 93.38 806 TYR A C 1
ATOM 6399 O O . TYR A 1 806 ? -30.828 0.485 -14.539 1 93.38 806 TYR A O 1
ATOM 6407 N N . THR A 1 807 ? -30.281 1.611 -12.719 1 93.94 807 THR A N 1
ATOM 6408 C CA . THR A 1 807 ? -31.391 2.561 -12.781 1 93.94 807 THR A CA 1
ATOM 6409 C C . THR A 1 807 ? -31.125 3.637 -13.828 1 93.94 807 THR A C 1
ATOM 6411 O O . THR A 1 807 ? -32.031 4.359 -14.234 1 93.94 807 THR A O 1
ATOM 6414 N N . GLY A 1 808 ? -29.875 3.812 -14.234 1 92.25 808 GLY A N 1
ATOM 6415 C CA . GLY A 1 808 ? -29.547 4.859 -15.188 1 92.25 808 GLY A CA 1
ATOM 6416 C C . GLY A 1 808 ? -29.062 6.137 -14.531 1 92.25 808 GLY A C 1
ATOM 6417 O O . GLY A 1 808 ? -28.656 7.082 -15.219 1 92.25 808 GLY A O 1
ATOM 6418 N N . GLU A 1 809 ? -29.062 6.195 -13.211 1 95.44 809 GLU A N 1
ATOM 6419 C CA . GLU A 1 809 ? -28.547 7.355 -12.484 1 95.44 809 GLU A CA 1
ATOM 6420 C C . GLU A 1 809 ? -27.078 7.613 -12.836 1 95.44 809 GLU A C 1
ATOM 6422 O O . GLU A 1 809 ? -26.312 6.676 -13.031 1 95.44 809 GLU A O 1
ATOM 6427 N N . LEU A 1 810 ? -26.797 8.883 -12.859 1 93.88 810 LEU A N 1
ATOM 6428 C CA . LEU A 1 810 ? -25.406 9.25 -13.133 1 93.88 810 LEU A CA 1
ATOM 6429 C C . LEU A 1 810 ? -24.594 9.273 -11.844 1 93.88 810 LEU A C 1
ATOM 6431 O O . LEU A 1 810 ? -25.031 9.812 -10.828 1 93.88 810 LEU A O 1
ATOM 6435 N N . ILE A 1 811 ? -23.438 8.656 -11.906 1 95.31 811 ILE A N 1
ATOM 6436 C CA . ILE A 1 811 ? -22.594 8.547 -10.727 1 95.31 811 ILE A CA 1
ATOM 6437 C C . ILE A 1 811 ? -21.25 9.219 -10.984 1 95.31 811 ILE A C 1
ATOM 6439 O O . ILE A 1 811 ? -20.719 9.148 -12.094 1 95.31 811 ILE A O 1
ATOM 6443 N N . GLY A 1 812 ? -20.672 9.898 -10.047 1 94.44 812 GLY A N 1
ATOM 6444 C CA . GLY A 1 812 ? -19.312 10.398 -10.047 1 94.44 812 GLY A CA 1
ATOM 6445 C C . GLY A 1 812 ? -19.062 11.438 -11.125 1 94.44 812 GLY A C 1
ATOM 6446 O O . GLY A 1 812 ? -19.797 12.422 -11.227 1 94.44 812 GLY A O 1
ATOM 6447 N N . VAL A 1 813 ? -18.078 11.172 -11.938 1 92.5 813 VAL A N 1
ATOM 6448 C CA . VAL A 1 813 ? -17.609 12.133 -12.938 1 92.5 813 VAL A CA 1
ATOM 6449 C C . VAL A 1 813 ? -18.625 12.258 -14.062 1 92.5 813 VAL A C 1
ATOM 6451 O O . VAL A 1 813 ? -18.75 13.32 -14.672 1 92.5 813 VAL A O 1
ATOM 6454 N N . GLN A 1 814 ? -19.375 11.172 -14.336 1 90.69 814 GLN A N 1
ATOM 6455 C CA . GLN A 1 814 ? -20.406 11.219 -15.359 1 90.69 814 GLN A CA 1
ATOM 6456 C C . GLN A 1 814 ? -21.422 12.312 -15.07 1 90.69 814 GLN A C 1
ATOM 6458 O O . GLN A 1 814 ? -21.953 12.938 -15.992 1 90.69 814 GLN A O 1
ATOM 6463 N N . TYR A 1 815 ? -21.672 12.477 -13.805 1 92.44 815 TYR A N 1
ATOM 6464 C CA . TYR A 1 815 ? -22.594 13.523 -13.391 1 92.44 815 TYR A CA 1
ATOM 6465 C C . TYR A 1 815 ? -22.031 14.906 -13.703 1 92.44 815 TYR A C 1
ATOM 6467 O O . TYR A 1 815 ? -22.734 15.773 -14.211 1 92.44 815 TYR A O 1
ATOM 6475 N N . LEU A 1 816 ? -20.797 15.102 -13.406 1 90.5 816 LEU A N 1
ATOM 6476 C CA . LEU A 1 816 ? -20.109 16.359 -13.664 1 90.5 816 LEU A CA 1
ATOM 6477 C C . LEU A 1 816 ? -20.094 16.672 -15.156 1 90.5 816 LEU A C 1
ATOM 6479 O O . LEU A 1 816 ? -20.344 17.812 -15.555 1 90.5 816 LEU A O 1
ATOM 6483 N N . LEU A 1 817 ? -19.781 15.719 -15.93 1 86.94 817 LEU A N 1
ATOM 6484 C CA . LEU A 1 817 ? -19.672 15.906 -17.375 1 86.94 817 LEU A CA 1
ATOM 6485 C C . LEU A 1 817 ? -21.031 16.234 -17.984 1 86.94 817 LEU A C 1
ATOM 6487 O O . LEU A 1 817 ? -21.109 16.984 -18.969 1 86.94 817 LEU A O 1
ATOM 6491 N N . ARG A 1 818 ? -22.016 15.625 -17.469 1 84.38 818 ARG A N 1
ATOM 6492 C CA . ARG A 1 818 ? -23.359 15.961 -17.922 1 84.38 818 ARG A CA 1
ATOM 6493 C C . ARG A 1 818 ? -23.688 17.422 -17.641 1 84.38 818 ARG A C 1
ATOM 6495 O O . ARG A 1 818 ? -24.344 18.078 -18.438 1 84.38 818 ARG A O 1
ATOM 6502 N N . GLN A 1 819 ? -23.281 17.812 -16.5 1 82.75 819 GLN A N 1
ATOM 6503 C CA . GLN A 1 819 ? -23.531 19.203 -16.125 1 82.75 819 GLN A CA 1
ATOM 6504 C C . GLN A 1 819 ? -22.812 20.156 -17.062 1 82.75 819 GLN A C 1
ATOM 6506 O O . GLN A 1 819 ? -23.312 21.234 -17.359 1 82.75 819 GLN A O 1
ATOM 6511 N N . ASN A 1 820 ? -21.641 19.641 -17.5 1 73.88 820 ASN A N 1
ATOM 6512 C CA . ASN A 1 820 ? -20.828 20.484 -18.359 1 73.88 820 ASN A CA 1
ATOM 6513 C C . ASN A 1 820 ? -21.094 20.203 -19.844 1 73.88 820 ASN A C 1
ATOM 6515 O O . ASN A 1 820 ? -20.359 20.672 -20.703 1 73.88 820 ASN A O 1
ATOM 6519 N N . SER A 1 821 ? -22.109 19.516 -20.188 1 65 821 SER A N 1
ATOM 6520 C CA . SER A 1 821 ? -22.547 19.172 -21.531 1 65 821 SER A CA 1
ATOM 6521 C C . SER A 1 821 ? -21.453 18.422 -22.297 1 65 821 SER A C 1
ATOM 6523 O O . SER A 1 821 ? -21.25 18.656 -23.484 1 65 821 SER A O 1
ATOM 6525 N N . GLN A 1 822 ? -20.531 17.812 -21.594 1 61.91 822 GLN A N 1
ATOM 6526 C CA . GLN A 1 822 ? -19.5 17 -22.203 1 61.91 822 GLN A CA 1
ATOM 6527 C C . GLN A 1 822 ? -19.578 15.547 -21.703 1 61.91 822 GLN A C 1
ATOM 6529 O O . GLN A 1 822 ? -18.797 15.125 -20.859 1 61.91 822 GLN A O 1
ATOM 6534 N N . PRO A 1 823 ? -20.562 14.875 -22.25 1 56.06 823 PRO A N 1
ATOM 6535 C CA . PRO A 1 823 ? -20.766 13.555 -21.641 1 56.06 823 PRO A CA 1
ATOM 6536 C C . PRO A 1 823 ? -19.562 12.633 -21.828 1 56.06 823 PRO A C 1
ATOM 6538 O O . PRO A 1 823 ? -18.844 12.727 -22.828 1 56.06 823 PRO A O 1
ATOM 6541 N N . LEU A 1 824 ? -19.047 12.078 -20.656 1 58.72 824 LEU A N 1
ATOM 6542 C CA . LEU A 1 824 ? -18 11.062 -20.75 1 58.72 824 LEU A CA 1
ATOM 6543 C C . LEU A 1 824 ? -18.344 10.039 -21.828 1 58.72 824 LEU A C 1
ATOM 6545 O O . LEU A 1 824 ? -19.484 9.555 -21.891 1 58.72 824 LEU A O 1
ATOM 6549 N N . GLU A 1 825 ? -17.594 10.078 -22.844 1 54.69 825 GLU A N 1
ATOM 6550 C CA . GLU A 1 825 ? -17.812 9.133 -23.938 1 54.69 825 GLU A CA 1
ATOM 6551 C C . GLU A 1 825 ? -18.078 7.727 -23.391 1 54.69 825 GLU A C 1
ATOM 6553 O O . GLU A 1 825 ? -17.688 7.406 -22.266 1 54.69 825 GLU A O 1
ATOM 6558 N N . ASP A 1 826 ? -18.797 6.98 -24.141 1 56.5 826 ASP A N 1
ATOM 6559 C CA . ASP A 1 826 ? -19.25 5.621 -23.859 1 56.5 826 ASP A CA 1
ATOM 6560 C C . ASP A 1 826 ? -18.078 4.742 -23.391 1 56.5 826 ASP A C 1
ATOM 6562 O O . ASP A 1 826 ? -17.062 4.656 -24.078 1 56.5 826 ASP A O 1
ATOM 6566 N N . MET A 1 827 ? -17.969 4.566 -22.125 1 61.03 827 MET A N 1
ATOM 6567 C CA . MET A 1 827 ? -17 3.711 -21.453 1 61.03 827 MET A CA 1
ATOM 6568 C C . MET A 1 827 ? -17.109 2.27 -21.938 1 61.03 827 MET A C 1
ATOM 6570 O O . MET A 1 827 ? -17.172 1.341 -21.125 1 61.03 827 MET A O 1
ATOM 6574 N N . CYS A 1 828 ? -17.266 2.154 -23.281 1 57.59 828 CYS A N 1
ATOM 6575 C CA . CYS A 1 828 ? -17.297 0.806 -23.828 1 57.59 828 CYS A CA 1
ATOM 6576 C C . CYS A 1 828 ? -15.914 0.166 -23.766 1 57.59 828 CYS A C 1
ATOM 6578 O O . CYS A 1 828 ? -14.938 0.722 -24.281 1 57.59 828 CYS A O 1
ATOM 6580 N N . PRO A 1 829 ? -15.758 -0.897 -23.047 1 56.78 829 PRO A N 1
ATOM 6581 C CA . PRO A 1 829 ? -14.461 -1.548 -22.844 1 56.78 829 PRO A CA 1
ATOM 6582 C C . PRO A 1 829 ? -13.758 -1.882 -24.156 1 56.78 829 PRO A C 1
ATOM 6584 O O . PRO A 1 829 ? -12.531 -1.989 -24.188 1 56.78 829 PRO A O 1
ATOM 6587 N N . THR A 1 830 ? -14.523 -2.021 -25.203 1 56.41 830 THR A N 1
ATOM 6588 C CA . THR A 1 830 ? -13.93 -2.504 -26.438 1 56.41 830 THR A CA 1
ATOM 6589 C C . THR A 1 830 ? -13.602 -1.34 -27.375 1 56.41 830 THR A C 1
ATOM 6591 O O . THR A 1 830 ? -13.047 -1.54 -28.453 1 56.41 830 THR A O 1
ATOM 6594 N N . SER A 1 831 ? -13.906 -0.211 -26.906 1 57.34 831 SER A N 1
ATOM 6595 C CA . SER A 1 831 ? -13.703 0.916 -27.812 1 57.34 831 SER A CA 1
ATOM 6596 C C . SER A 1 831 ? -12.25 1.381 -27.797 1 57.34 831 SER A C 1
ATOM 6598 O O . SER A 1 831 ? -11.609 1.4 -26.75 1 57.34 831 SER A O 1
ATOM 6600 N N . ASP A 1 832 ? -11.711 1.498 -29 1 54.75 832 ASP A N 1
ATOM 6601 C CA . ASP A 1 832 ? -10.359 2.023 -29.156 1 54.75 832 ASP A CA 1
ATOM 6602 C C . ASP A 1 832 ? -10.195 3.357 -28.438 1 54.75 832 ASP A C 1
ATOM 6604 O O . ASP A 1 832 ? -9.141 3.633 -27.859 1 54.75 832 ASP A O 1
ATOM 6608 N N . ARG A 1 833 ? -11.211 3.992 -28.453 1 57.28 833 ARG A N 1
ATOM 6609 C CA . ARG A 1 833 ? -11.164 5.309 -27.812 1 57.28 833 ARG A CA 1
ATOM 6610 C C . ARG A 1 833 ? -10.992 5.184 -26.312 1 57.28 833 ARG A C 1
ATOM 6612 O O . ARG A 1 833 ? -10.227 5.938 -25.703 1 57.28 833 ARG A O 1
ATOM 6619 N N . THR A 1 834 ? -11.688 4.293 -25.766 1 61.53 834 THR A N 1
ATOM 6620 C CA . THR A 1 834 ? -11.555 4.051 -24.328 1 61.53 834 THR A CA 1
ATOM 6621 C C . THR A 1 834 ? -10.133 3.643 -23.969 1 61.53 834 THR A C 1
ATOM 6623 O O . THR A 1 834 ? -9.586 4.086 -22.969 1 61.53 834 THR A O 1
ATOM 6626 N N . SER A 1 835 ? -9.586 2.908 -24.844 1 60.88 835 SER A N 1
ATOM 6627 C CA . SER A 1 835 ? -8.211 2.475 -24.625 1 60.88 835 SER A CA 1
ATOM 6628 C C . SER A 1 835 ? -7.25 3.656 -24.656 1 60.88 835 SER A C 1
ATOM 6630 O O . SER A 1 835 ? -6.309 3.723 -23.859 1 60.88 835 SER A O 1
ATOM 6632 N N . GLN A 1 836 ? -7.527 4.547 -25.578 1 60.72 836 GLN A N 1
ATOM 6633 C CA . GLN A 1 836 ? -6.691 5.738 -25.672 1 60.72 836 GLN A CA 1
ATOM 6634 C C . GLN A 1 836 ? -6.82 6.613 -24.438 1 60.72 836 GLN A C 1
ATOM 6636 O O . GLN A 1 836 ? -5.82 7.117 -23.922 1 60.72 836 GLN A O 1
ATOM 6641 N N . LEU A 1 837 ? -8.039 6.738 -24.062 1 59.41 837 LEU A N 1
ATOM 6642 C CA . LEU A 1 837 ? -8.305 7.559 -22.891 1 59.41 837 LEU A CA 1
ATOM 6643 C C . LEU A 1 837 ? -7.641 6.961 -21.641 1 59.41 837 LEU A C 1
ATOM 6645 O O . LEU A 1 837 ? -7.172 7.695 -20.766 1 59.41 837 LEU A O 1
ATOM 6649 N N . LEU A 1 838 ? -7.652 5.719 -21.656 1 61.06 838 LEU A N 1
ATOM 6650 C CA . LEU A 1 838 ? -7.039 5.027 -20.531 1 61.06 838 LEU A CA 1
ATOM 6651 C C . LEU A 1 838 ? -5.531 5.25 -20.516 1 61.06 838 LEU A C 1
ATOM 6653 O O . LEU A 1 838 ? -4.922 5.305 -19.438 1 61.06 838 LEU A O 1
ATOM 6657 N N . GLU A 1 839 ? -5 5.383 -21.719 1 59.69 839 GLU A N 1
ATOM 6658 C CA . GLU A 1 839 ? -3.553 5.496 -21.859 1 59.69 839 GLU A CA 1
ATOM 6659 C C . GLU A 1 839 ? -3.105 6.953 -21.797 1 59.69 839 GLU A C 1
ATOM 6661 O O . GLU A 1 839 ? -1.933 7.238 -21.531 1 59.69 839 GLU A O 1
ATOM 6666 N N . GLU A 1 840 ? -3.949 7.941 -22.172 1 53.16 840 GLU A N 1
ATOM 6667 C CA . GLU A 1 840 ? -3.588 9.352 -22.281 1 53.16 840 GLU A CA 1
ATOM 6668 C C . GLU A 1 840 ? -3.127 9.898 -20.938 1 53.16 840 GLU A C 1
ATOM 6670 O O . GLU A 1 840 ? -3.887 10.586 -20.25 1 53.16 840 GLU A O 1
ATOM 6675 N N . ILE A 1 841 ? -2.83 9.188 -20.109 1 48.38 841 ILE A N 1
ATOM 6676 C CA . ILE A 1 841 ? -2.176 9.891 -19.016 1 48.38 841 ILE A CA 1
ATOM 6677 C C . ILE A 1 841 ? -0.954 10.641 -19.531 1 48.38 841 ILE A C 1
ATOM 6679 O O . ILE A 1 841 ? -0.016 10.031 -20.062 1 48.38 841 ILE A O 1
ATOM 6683 N N . ASP A 1 842 ? -1.068 11.797 -20.266 1 41.03 842 ASP A N 1
ATOM 6684 C CA . ASP A 1 842 ? 0.029 12.648 -20.719 1 41.03 842 ASP A CA 1
ATOM 6685 C C . ASP A 1 842 ? 1.277 12.43 -19.875 1 41.03 842 ASP A C 1
ATOM 6687 O O . ASP A 1 842 ? 1.182 12.25 -18.656 1 41.03 842 ASP A O 1
ATOM 6691 N N . VAL A 1 843 ? 2.396 12.07 -20.578 1 37.19 843 VAL A N 1
ATOM 6692 C CA . VAL A 1 843 ? 3.84 11.953 -20.391 1 37.19 843 VAL A CA 1
ATOM 6693 C C . VAL A 1 843 ? 4.297 12.891 -19.266 1 37.19 843 VAL A C 1
ATOM 6695 O O . VAL A 1 843 ? 5.266 12.594 -18.562 1 37.19 843 VAL A O 1
ATOM 6698 N N . GLU A 1 844 ? 4.332 14.195 -19.703 1 37.69 844 GLU A N 1
ATOM 6699 C CA . GLU A 1 844 ? 5.348 15.102 -19.172 1 37.69 844 GLU A CA 1
ATOM 6700 C C . GLU A 1 844 ? 5.312 15.133 -17.641 1 37.69 844 GLU A C 1
ATOM 6702 O O . GLU A 1 844 ? 6.074 15.875 -17.016 1 37.69 844 GLU A O 1
ATOM 6707 N N . GLU A 1 845 ? 4.133 14.938 -17.172 1 38.09 845 GLU A N 1
ATOM 6708 C CA . GLU A 1 845 ? 4.137 15.18 -15.727 1 38.09 845 GLU A CA 1
ATOM 6709 C C . GLU A 1 845 ? 5.02 14.172 -15 1 38.09 845 GLU A C 1
ATOM 6711 O O . GLU A 1 845 ? 4.977 12.977 -15.289 1 38.09 845 GLU A O 1
ATOM 6716 N N . GLN A 1 846 ? 6.039 14.602 -14.523 1 38.84 846 GLN A N 1
ATOM 6717 C CA . GLN A 1 846 ? 7.023 13.992 -13.633 1 38.84 846 GLN A CA 1
ATOM 6718 C C . GLN A 1 846 ? 6.406 12.859 -12.812 1 38.84 846 GLN A C 1
ATOM 6720 O O . GLN A 1 846 ? 5.316 13.008 -12.266 1 38.84 846 GLN A O 1
ATOM 6725 N N . VAL A 1 847 ? 6.562 11.664 -13.32 1 43.91 847 VAL A N 1
ATOM 6726 C CA . VAL A 1 847 ? 6.277 10.484 -12.516 1 43.91 847 VAL A CA 1
ATOM 6727 C C . VAL A 1 847 ? 6.07 10.891 -11.055 1 43.91 847 VAL A C 1
ATOM 6729 O O . VAL A 1 847 ? 7.035 11.18 -10.344 1 43.91 847 VAL A O 1
ATOM 6732 N N . GLU A 1 848 ? 5.227 11.797 -10.805 1 42.88 848 GLU A N 1
ATOM 6733 C CA . GLU A 1 848 ? 4.98 12.062 -9.391 1 42.88 848 GLU A CA 1
ATOM 6734 C C . GLU A 1 848 ? 4.773 10.766 -8.609 1 42.88 848 GLU A C 1
ATOM 6736 O O . GLU A 1 848 ? 3.924 9.953 -8.969 1 42.88 848 GLU A O 1
ATOM 6741 N N . LYS A 1 849 ? 5.859 10.211 -8.219 1 47.25 849 LYS A N 1
ATOM 6742 C CA . LYS A 1 849 ? 5.867 9.031 -7.367 1 47.25 849 LYS A CA 1
ATOM 6743 C C . LYS A 1 849 ? 4.664 9.031 -6.422 1 47.25 849 LYS A C 1
ATOM 6745 O O . LYS A 1 849 ? 4.203 10.086 -5.996 1 47.25 849 LYS A O 1
ATOM 6750 N N . ASP A 1 850 ? 3.879 8.102 -6.531 1 45.09 850 ASP A N 1
ATOM 6751 C CA . ASP A 1 850 ? 2.752 7.758 -5.672 1 45.09 850 ASP A CA 1
ATOM 6752 C C . ASP A 1 850 ? 2.93 8.336 -4.273 1 45.09 850 ASP A C 1
ATOM 6754 O O . ASP A 1 850 ? 4.055 8.445 -3.775 1 45.09 850 ASP A O 1
ATOM 6758 N N . GLU A 1 851 ? 1.969 9.164 -3.871 1 44.69 851 GLU A N 1
ATOM 6759 C CA . GLU A 1 851 ? 1.967 9.773 -2.543 1 44.69 851 GLU A CA 1
ATOM 6760 C C . GLU A 1 851 ? 2.65 8.867 -1.522 1 44.69 851 GLU A C 1
ATOM 6762 O O . GLU A 1 851 ? 3.293 9.344 -0.589 1 44.69 851 GLU A O 1
ATOM 6767 N N . GLY A 1 852 ? 2.438 7.641 -1.664 1 43.19 852 GLY A N 1
ATOM 6768 C CA . GLY A 1 852 ? 3.076 6.766 -0.692 1 43.19 852 GLY A CA 1
ATOM 6769 C C . GLY A 1 852 ? 4.586 6.723 -0.829 1 43.19 852 GLY A C 1
ATOM 6770 O O . GLY A 1 852 ? 5.285 6.262 0.075 1 43.19 852 GLY A O 1
ATOM 6771 N N . PHE A 1 853 ? 5.078 6.988 -2.059 1 44.75 853 PHE A N 1
ATOM 6772 C CA . PHE A 1 853 ? 6.516 6.922 -2.295 1 44.75 853 PHE A CA 1
ATOM 6773 C C . PHE A 1 853 ? 7.074 8.297 -2.631 1 44.75 853 PHE A C 1
ATOM 6775 O O . PHE A 1 853 ? 8.25 8.43 -2.967 1 44.75 853 PHE A O 1
ATOM 6782 N N . ILE A 1 854 ? 6.273 9.227 -2.803 1 41.66 854 ILE A N 1
ATOM 6783 C CA . ILE A 1 854 ? 6.727 10.523 -3.301 1 41.66 854 ILE A CA 1
ATOM 6784 C C . ILE A 1 854 ? 8.039 10.906 -2.617 1 41.66 854 ILE A C 1
ATOM 6786 O O . ILE A 1 854 ? 8.109 10.961 -1.388 1 41.66 854 ILE A O 1
ATOM 6790 N N . ASP A 1 855 ? 9.016 10.547 -3.199 1 42.31 855 ASP A N 1
ATOM 6791 C CA . ASP A 1 855 ? 10.203 11.305 -2.811 1 42.31 855 ASP A CA 1
ATOM 6792 C C . ASP A 1 855 ? 9.875 12.781 -2.617 1 42.31 855 ASP A C 1
ATOM 6794 O O . ASP A 1 855 ? 9.375 13.438 -3.535 1 42.31 855 ASP A O 1
ATOM 6798 N N . PHE A 1 856 ? 9.266 13.102 -1.688 1 36.53 856 PHE A N 1
ATOM 6799 C CA . PHE A 1 856 ? 9.227 14.531 -1.415 1 36.53 856 PHE A CA 1
ATOM 6800 C C . PHE A 1 856 ? 10.562 15.188 -1.771 1 36.53 856 PHE A C 1
ATOM 6802 O O . PHE A 1 856 ? 11.492 15.188 -0.963 1 36.53 856 PHE A O 1
ATOM 6809 N N . PHE A 1 857 ? 11.086 14.859 -2.85 1 38.72 857 PHE A N 1
ATOM 6810 C CA . PHE A 1 857 ? 12.141 15.859 -2.973 1 38.72 857 PHE A CA 1
ATOM 6811 C C . PHE A 1 857 ? 11.68 17.203 -2.434 1 38.72 857 PHE A C 1
ATOM 6813 O O . PHE A 1 857 ? 10.742 17.797 -2.967 1 38.72 857 PHE A O 1
ATOM 6820 N N . GLY A 1 858 ? 11.539 17.297 -1.286 1 40.34 858 GLY A N 1
ATOM 6821 C CA . GLY A 1 858 ? 11.398 18.656 -0.807 1 40.34 858 GLY A CA 1
ATOM 6822 C C . GLY A 1 858 ? 11.953 19.688 -1.77 1 40.34 858 GLY A C 1
ATOM 6823 O O . GLY A 1 858 ? 13.086 19.562 -2.242 1 40.34 858 GLY A O 1
ATOM 6824 N N . GLU A 1 859 ? 11.156 20.203 -2.635 1 48.22 859 GLU A N 1
ATOM 6825 C CA . GLU A 1 859 ? 11.602 21.359 -3.389 1 48.22 859 GLU A CA 1
ATOM 6826 C C . GLU A 1 859 ? 12.719 22.094 -2.66 1 48.22 859 GLU A C 1
ATOM 6828 O O . GLU A 1 859 ? 12.633 22.344 -1.456 1 48.22 859 GLU A O 1
ATOM 6833 N N . GLU A 1 860 ? 13.875 21.844 -3.176 1 59.06 860 GLU A N 1
ATOM 6834 C CA . GLU A 1 860 ? 14.922 22.688 -2.625 1 59.06 860 GLU A CA 1
ATOM 6835 C C . GLU A 1 860 ? 14.375 24.062 -2.26 1 59.06 860 GLU A C 1
ATOM 6837 O O . GLU A 1 860 ? 14.125 24.891 -3.141 1 59.06 860 GLU A O 1
ATOM 6842 N N . ALA A 1 861 ? 13.961 24.031 -1.042 1 62.19 861 ALA A N 1
ATOM 6843 C CA . ALA A 1 861 ? 13.289 25.203 -0.508 1 62.19 861 ALA A CA 1
ATOM 6844 C C . ALA A 1 861 ? 14.125 26.469 -0.745 1 62.19 861 ALA A C 1
ATOM 6846 O O . ALA A 1 861 ? 13.602 27.578 -0.707 1 62.19 861 ALA A O 1
ATOM 6847 N N . THR A 1 862 ? 15.422 26.203 -1.135 1 72.06 862 THR A N 1
ATOM 6848 C CA . THR A 1 862 ? 16.281 27.375 -1.259 1 72.06 862 THR A CA 1
ATOM 6849 C C . THR A 1 862 ? 16.203 27.953 -2.666 1 72.06 862 THR A C 1
ATOM 6851 O O . THR A 1 862 ? 16.75 29.031 -2.934 1 72.06 862 THR A O 1
ATOM 6854 N N . VAL A 1 863 ? 15.547 27.188 -3.492 1 70.5 863 VAL A N 1
ATOM 6855 C CA . VAL A 1 863 ? 15.5 27.688 -4.863 1 70.5 863 VAL A CA 1
ATOM 6856 C C . VAL A 1 863 ? 14.242 28.516 -5.07 1 70.5 863 VAL A C 1
ATOM 6858 O O . VAL A 1 863 ? 13.133 28.062 -4.793 1 70.5 863 VAL A O 1
ATOM 6861 N N . ALA A 1 864 ? 14.477 29.766 -5.344 1 67.75 864 ALA A N 1
ATOM 6862 C CA . ALA A 1 864 ? 13.383 30.672 -5.66 1 67.75 864 ALA A CA 1
ATOM 6863 C C . ALA A 1 864 ? 13.211 30.828 -7.172 1 67.75 864 ALA A C 1
ATOM 6865 O O . ALA A 1 864 ? 14.117 30.484 -7.938 1 67.75 864 ALA A O 1
ATOM 6866 N N . ASN A 1 865 ? 12.062 31.219 -7.562 1 64.62 865 ASN A N 1
ATOM 6867 C CA . ASN A 1 865 ? 11.859 31.562 -8.961 1 64.62 865 ASN A CA 1
ATOM 6868 C C . ASN A 1 865 ? 12.766 32.719 -9.391 1 64.62 865 ASN A C 1
ATOM 6870 O O . ASN A 1 865 ? 13.086 33.594 -8.578 1 64.62 865 ASN A O 1
ATOM 6874 N N . LEU A 1 866 ? 13.398 32.594 -10.578 1 63.91 866 LEU A N 1
ATOM 6875 C CA . LEU A 1 866 ? 14.312 33.625 -11.07 1 63.91 866 LEU A CA 1
ATOM 6876 C C . LEU A 1 866 ? 13.664 35 -11.008 1 63.91 866 LEU A C 1
ATOM 6878 O O . LEU A 1 866 ? 14.344 36 -10.742 1 63.91 866 LEU A O 1
ATOM 6882 N N . VAL A 1 867 ? 12.398 35.031 -11.484 1 53.62 867 VAL A N 1
ATOM 6883 C CA . VAL A 1 867 ? 11.703 36.312 -11.453 1 53.62 867 VAL A CA 1
ATOM 6884 C C . VAL A 1 867 ? 10.805 36.375 -10.219 1 53.62 867 VAL A C 1
ATOM 6886 O O . VAL A 1 867 ? 9.922 35.531 -10.039 1 53.62 867 VAL A O 1
ATOM 6889 N N . ALA A 1 868 ? 11.352 36.812 -9.125 1 48.53 868 ALA A N 1
ATOM 6890 C CA . ALA A 1 868 ? 10.445 37.094 -8.023 1 48.53 868 ALA A CA 1
ATOM 6891 C C . ALA A 1 868 ? 9.352 38.094 -8.445 1 48.53 868 ALA A C 1
ATOM 6893 O O . ALA A 1 868 ? 9.562 38.906 -9.336 1 48.53 868 ALA A O 1
ATOM 6894 N N . SER A 1 869 ? 8.156 37.969 -8.188 1 41.72 869 SER A N 1
ATOM 6895 C CA . SER A 1 869 ? 7.125 38.938 -8.531 1 41.72 869 SER A CA 1
ATOM 6896 C C . SER A 1 869 ? 7.609 40.344 -8.305 1 41.72 869 SER A C 1
ATOM 6898 O O . SER A 1 869 ? 8.141 40.688 -7.238 1 41.72 869 SER A O 1
ATOM 6900 N N . ASP A 1 870 ? 7.895 41.156 -9.25 1 39.62 870 ASP A N 1
ATOM 6901 C CA . ASP A 1 870 ? 8.352 42.5 -9.531 1 39.62 870 ASP A CA 1
ATOM 6902 C C . ASP A 1 870 ? 7.809 43.5 -8.5 1 39.62 870 ASP A C 1
ATOM 6904 O O . ASP A 1 870 ? 8.008 44.719 -8.633 1 39.62 870 ASP A O 1
ATOM 6908 N N . ASP A 1 871 ? 6.859 43.25 -7.801 1 42.22 871 ASP A N 1
ATOM 6909 C CA . ASP A 1 871 ? 6.273 44.531 -7.391 1 42.22 871 ASP A CA 1
ATOM 6910 C C . ASP A 1 871 ? 7.215 45.281 -6.453 1 42.22 871 ASP A C 1
ATOM 6912 O O . ASP A 1 871 ? 6.996 46.469 -6.168 1 42.22 871 ASP A O 1
ATOM 6916 N N . LEU A 1 872 ? 7.926 44.688 -5.59 1 45.16 872 LEU A N 1
ATOM 6917 C CA . LEU A 1 872 ? 8.688 45.531 -4.668 1 45.16 872 LEU A CA 1
ATOM 6918 C C . LEU A 1 872 ? 10.117 45.719 -5.156 1 45.16 872 LEU A C 1
ATOM 6920 O O . LEU A 1 872 ? 10.859 44.75 -5.297 1 45.16 872 LEU A O 1
ATOM 6924 N N . VAL A 1 873 ? 10.391 46.719 -5.938 1 49 873 VAL A N 1
ATOM 6925 C CA . VAL A 1 873 ? 11.719 47.156 -6.355 1 49 873 VAL A CA 1
ATOM 6926 C C . VAL A 1 873 ? 12.664 47.188 -5.156 1 49 873 VAL A C 1
ATOM 6928 O O . VAL A 1 873 ? 12.633 48.094 -4.34 1 49 873 VAL A O 1
ATOM 6931 N N . LEU A 1 874 ? 12.984 46.062 -4.633 1 53.16 874 LEU A N 1
ATOM 6932 C CA . LEU A 1 874 ? 14.008 46.062 -3.596 1 53.16 874 LEU A CA 1
ATOM 6933 C C . LEU A 1 874 ? 15.398 46.188 -4.207 1 53.16 874 LEU A C 1
ATOM 6935 O O . LEU A 1 874 ? 15.625 45.781 -5.344 1 53.16 874 LEU A O 1
ATOM 6939 N N . SER A 1 875 ? 16.25 47.094 -3.877 1 49.56 875 SER A N 1
ATOM 6940 C CA . SER A 1 875 ? 17.594 47.344 -4.363 1 49.56 875 SER A CA 1
ATOM 6941 C C . SER A 1 875 ? 18.422 46.062 -4.48 1 49.56 875 SER A C 1
ATOM 6943 O O . SER A 1 875 ? 19.641 46.125 -4.617 1 49.56 875 SER A O 1
ATOM 6945 N N . GLY A 1 876 ? 17.984 45 -4.656 1 49.91 876 GLY A N 1
ATOM 6946 C CA . GLY A 1 876 ? 18.812 43.812 -4.5 1 49.91 876 GLY A CA 1
ATOM 6947 C C . GLY A 1 876 ? 19.609 43.5 -5.742 1 49.91 876 GLY A C 1
ATOM 6948 O O . GLY A 1 876 ? 19.359 44.031 -6.816 1 49.91 876 GLY A O 1
ATOM 6949 N N . PRO A 1 877 ? 20.859 42.844 -5.637 1 50.72 877 PRO A N 1
ATOM 6950 C CA . PRO A 1 877 ? 21.859 42.625 -6.691 1 50.72 877 PRO A CA 1
ATOM 6951 C C . PRO A 1 877 ? 21.281 41.875 -7.898 1 50.72 877 PRO A C 1
ATOM 6953 O O . PRO A 1 877 ? 20.391 41.031 -7.746 1 50.72 877 PRO A O 1
ATOM 6956 N N . PRO A 1 878 ? 21.5 42.469 -9.047 1 43.41 878 PRO A N 1
ATOM 6957 C CA . PRO A 1 878 ? 21.219 41.781 -10.312 1 43.41 878 PRO A CA 1
ATOM 6958 C C . PRO A 1 878 ? 21.844 40.375 -10.359 1 43.41 878 PRO A C 1
ATOM 6960 O O . PRO A 1 878 ? 22.812 40.125 -9.648 1 43.41 878 PRO A O 1
ATOM 6963 N N . VAL A 1 879 ? 21.188 39.406 -10.859 1 45.84 879 VAL A N 1
ATOM 6964 C CA . VAL A 1 879 ? 21.75 38.094 -11.18 1 45.84 879 VAL A CA 1
ATOM 6965 C C . VAL A 1 879 ? 23.094 38.25 -11.867 1 45.84 879 VAL A C 1
ATOM 6967 O O . VAL A 1 879 ? 23.156 38.688 -13.023 1 45.84 879 VAL A O 1
ATOM 6970 N N . LEU A 1 880 ? 24.188 38.688 -11.281 1 42.88 880 LEU A N 1
ATOM 6971 C CA . LEU A 1 880 ? 25.5 38.844 -11.906 1 42.88 880 LEU A CA 1
ATOM 6972 C C . LEU A 1 880 ? 26 37.5 -12.43 1 42.88 880 LEU A C 1
ATOM 6974 O O . LEU A 1 880 ? 25.703 36.438 -11.875 1 42.88 880 LEU A O 1
ATOM 6978 N N . PRO A 1 881 ? 26.609 37.594 -13.586 1 42.53 881 PRO A N 1
ATOM 6979 C CA . PRO A 1 881 ? 27.25 36.406 -14.188 1 42.53 881 PRO A CA 1
ATOM 6980 C C . PRO A 1 881 ? 28.344 35.812 -13.297 1 42.53 881 PRO A C 1
ATOM 6982 O O . PRO A 1 881 ? 29.234 36.531 -12.828 1 42.53 881 PRO A O 1
ATOM 6985 N N . ALA A 1 882 ? 28.078 34.875 -12.531 1 53.19 882 ALA A N 1
ATOM 6986 C CA . ALA A 1 882 ? 29.016 34.219 -11.609 1 53.19 882 ALA A CA 1
ATOM 6987 C C . ALA A 1 882 ? 29.984 33.312 -12.352 1 53.19 882 ALA A C 1
ATOM 6989 O O . ALA A 1 882 ? 29.734 32.938 -13.492 1 53.19 882 ALA A O 1
ATOM 6990 N N . ALA A 1 883 ? 31.266 33.312 -11.992 1 59.59 883 ALA A N 1
ATOM 6991 C CA . ALA A 1 883 ? 32.281 32.375 -12.422 1 59.59 883 ALA A CA 1
ATOM 6992 C C . ALA A 1 883 ? 31.75 30.938 -12.438 1 59.59 883 ALA A C 1
ATOM 6994 O O . ALA A 1 883 ? 30.812 30.609 -11.695 1 59.59 883 ALA A O 1
ATOM 6995 N N . PRO A 1 884 ? 32.281 30.172 -13.359 1 66.38 884 PRO A N 1
ATOM 6996 C CA . PRO A 1 884 ? 31.812 28.797 -13.523 1 66.38 884 PRO A CA 1
ATOM 6997 C C . PRO A 1 884 ? 31.969 27.969 -12.242 1 66.38 884 PRO A C 1
ATOM 6999 O O . PRO A 1 884 ? 32.969 28.094 -11.547 1 66.38 884 PRO A O 1
ATOM 7002 N N . VAL A 1 885 ? 31.031 27.375 -11.859 1 71.44 885 VAL A N 1
ATOM 7003 C CA . VAL A 1 885 ? 30.984 26.484 -10.695 1 71.44 885 VAL A CA 1
ATOM 7004 C C . VAL A 1 885 ? 31.641 25.156 -11.047 1 71.44 885 VAL A C 1
ATOM 7006 O O . VAL A 1 885 ? 31.359 24.578 -12.102 1 71.44 885 VAL A O 1
ATOM 7009 N N . PRO A 1 886 ? 32.688 24.719 -10.375 1 71.06 886 PRO A N 1
ATOM 7010 C CA . PRO A 1 886 ? 33.344 23.438 -10.656 1 71.06 886 PRO A CA 1
ATOM 7011 C C . PRO A 1 886 ? 32.375 22.266 -10.5 1 71.06 886 PRO A C 1
ATOM 7013 O O . PRO A 1 886 ? 31.484 22.297 -9.648 1 71.06 886 PRO A O 1
ATOM 7016 N N . SER A 1 887 ? 32.344 21.312 -11.445 1 73.62 887 SER A N 1
ATOM 7017 C CA . SER A 1 887 ? 31.562 20.094 -11.375 1 73.62 887 SER A CA 1
ATOM 7018 C C . SER A 1 887 ? 32.406 18.859 -11.617 1 73.62 887 SER A C 1
ATOM 7020 O O . SER A 1 887 ? 33.438 18.922 -12.281 1 73.62 887 SER A O 1
ATOM 7022 N N . VAL A 1 888 ? 32.25 17.859 -10.789 1 70.31 888 VAL A N 1
ATOM 7023 C CA . VAL A 1 888 ? 32.938 16.594 -10.984 1 70.31 888 VAL A CA 1
ATOM 7024 C C . VAL A 1 888 ? 32.031 15.617 -11.75 1 70.31 888 VAL A C 1
ATOM 7026 O O . VAL A 1 888 ? 30.828 15.656 -11.609 1 70.31 888 VAL A O 1
ATOM 7029 N N . GLN A 1 889 ? 32.688 14.898 -12.703 1 66.5 889 GLN A N 1
ATOM 7030 C CA . GLN A 1 889 ? 31.938 13.898 -13.445 1 66.5 889 GLN A CA 1
ATOM 7031 C C . GLN A 1 889 ? 31.578 12.711 -12.562 1 66.5 889 GLN A C 1
ATOM 7033 O O . GLN A 1 889 ? 32.375 12.281 -11.727 1 66.5 889 GLN A O 1
ATOM 7038 N N . ALA A 1 890 ? 30.406 12.414 -12.531 1 61.38 890 ALA A N 1
ATOM 7039 C CA . ALA A 1 890 ? 29.969 11.242 -11.773 1 61.38 890 ALA A CA 1
ATOM 7040 C C . ALA A 1 890 ? 30.891 10.055 -12.023 1 61.38 890 ALA A C 1
ATOM 7042 O O . ALA A 1 890 ? 31.328 9.828 -13.156 1 61.38 890 ALA A O 1
ATOM 7043 N N . PRO A 1 891 ? 31.609 9.469 -10.898 1 49.84 891 PRO A N 1
ATOM 7044 C CA . PRO A 1 891 ? 32.531 8.344 -11.141 1 49.84 891 PRO A CA 1
ATOM 7045 C C . PRO A 1 891 ? 31.891 7.254 -12 1 49.84 891 PRO A C 1
ATOM 7047 O O . PRO A 1 891 ? 30.688 7.004 -11.906 1 49.84 891 PRO A O 1
ATOM 7050 N N . THR A 1 892 ? 32.531 7.023 -13.008 1 45.84 892 THR A N 1
ATOM 7051 C CA . THR A 1 892 ? 32.281 5.68 -13.508 1 45.84 892 THR A CA 1
ATOM 7052 C C . THR A 1 892 ? 32.469 4.645 -12.406 1 45.84 892 THR A C 1
ATOM 7054 O O . THR A 1 892 ? 33.219 4.855 -11.469 1 45.84 892 THR A O 1
ATOM 7057 N N . ALA A 1 893 ? 31.812 3.537 -12.266 1 40.16 893 ALA A N 1
ATOM 7058 C CA . ALA A 1 893 ? 31.891 2.51 -11.234 1 40.16 893 ALA A CA 1
ATOM 7059 C C . ALA A 1 893 ? 33.344 2.209 -10.859 1 40.16 893 ALA A C 1
ATOM 7061 O O . ALA A 1 893 ? 34 1.44 -11.547 1 40.16 893 ALA A O 1
ATOM 7062 N N . ALA A 1 894 ? 34.25 3.117 -10.547 1 35.06 894 ALA A N 1
ATOM 7063 C CA . ALA A 1 894 ? 35.562 2.604 -10.195 1 35.06 894 ALA A CA 1
ATOM 7064 C C . ALA A 1 894 ? 35.5 1.715 -8.961 1 35.06 894 ALA A C 1
ATOM 7066 O O . ALA A 1 894 ? 34.625 1.914 -8.094 1 35.06 894 ALA A O 1
ATOM 7067 N N . PRO A 1 895 ? 36.219 0.578 -8.977 1 36.47 895 PRO A N 1
ATOM 7068 C CA . PRO A 1 895 ? 36.312 -0.424 -7.91 1 36.47 895 PRO A CA 1
ATOM 7069 C C . PRO A 1 895 ? 36.75 0.173 -6.57 1 36.47 895 PRO A C 1
ATOM 7071 O O . PRO A 1 895 ? 37.625 1.033 -6.531 1 36.47 895 PRO A O 1
ATOM 7074 N N . LEU A 1 896 ? 35.938 0.407 -5.668 1 36.06 896 LEU A N 1
ATOM 7075 C CA . LEU A 1 896 ? 36.375 0.743 -4.32 1 36.06 896 LEU A CA 1
ATOM 7076 C C . LEU A 1 896 ? 37.688 0.044 -3.992 1 36.06 896 LEU A C 1
ATOM 7078 O O . LEU A 1 896 ? 37.938 -1.068 -4.461 1 36.06 896 LEU A O 1
ATOM 7082 N N . PRO A 1 897 ? 38.688 0.716 -3.5 1 33.34 897 PRO A N 1
ATOM 7083 C CA . PRO A 1 897 ? 39.969 0.091 -3.213 1 33.34 897 PRO A CA 1
ATOM 7084 C C . PRO A 1 897 ? 39.844 -1.221 -2.443 1 33.34 897 PRO A C 1
ATOM 7086 O O . PRO A 1 897 ? 38.844 -1.424 -1.733 1 33.34 897 PRO A O 1
ATOM 7089 N N . SER A 1 898 ? 40.5 -2.262 -2.895 1 32.91 898 SER A N 1
ATOM 7090 C CA . SER A 1 898 ? 40.719 -3.604 -2.363 1 32.91 898 SER A CA 1
ATOM 7091 C C . SER A 1 898 ? 41.219 -3.557 -0.917 1 32.91 898 SER A C 1
ATOM 7093 O O . SER A 1 898 ? 42.344 -3.152 -0.645 1 32.91 898 SER A O 1
ATOM 7095 N N . VAL A 1 899 ? 40.438 -3.23 -0.021 1 32.66 899 VAL A N 1
ATOM 7096 C CA . VAL A 1 899 ? 40.938 -3.387 1.346 1 32.66 899 VAL A CA 1
ATOM 7097 C C . VAL A 1 899 ? 41.594 -4.75 1.506 1 32.66 899 VAL A C 1
ATOM 7099 O O . VAL A 1 899 ? 41 -5.781 1.18 1 32.66 899 VAL A O 1
ATOM 7102 N N . LYS A 1 900 ? 43 -4.887 1.568 1 29.64 900 LYS A N 1
ATOM 7103 C CA . LYS A 1 900 ? 43.781 -6.074 1.855 1 29.64 900 LYS A CA 1
ATOM 7104 C C . LYS A 1 900 ? 43.281 -6.789 3.104 1 29.64 900 LYS A C 1
ATOM 7106 O O . LYS A 1 900 ? 43.312 -6.23 4.203 1 29.64 900 LYS A O 1
ATOM 7111 N N . ILE A 1 901 ? 42.344 -7.664 3.029 1 29.55 901 ILE A N 1
ATOM 7112 C CA . ILE A 1 901 ? 42 -8.531 4.152 1 29.55 901 ILE A CA 1
ATOM 7113 C C . ILE A 1 901 ? 43.219 -9.352 4.559 1 29.55 901 ILE A C 1
ATOM 7115 O O . ILE A 1 901 ? 43.812 -10.055 3.734 1 29.55 901 ILE A O 1
ATOM 7119 N N . PRO A 1 902 ? 43.969 -8.977 5.605 1 28.31 902 PRO A N 1
ATOM 7120 C CA . PRO A 1 902 ? 45.094 -9.789 6.004 1 28.31 902 PRO A CA 1
ATOM 7121 C C . PRO A 1 902 ? 44.781 -11.281 6.062 1 28.31 902 PRO A C 1
ATOM 7123 O O . PRO A 1 902 ? 43.625 -11.656 6.266 1 28.31 902 PRO A O 1
ATOM 7126 N N . PRO A 1 903 ? 45.625 -12.102 5.406 1 26.36 903 PRO A N 1
ATOM 7127 C CA . PRO A 1 903 ? 45.438 -13.555 5.34 1 26.36 903 PRO A CA 1
ATOM 7128 C C . PRO A 1 903 ? 45.25 -14.188 6.715 1 26.36 903 PRO A C 1
ATOM 7130 O O . PRO A 1 903 ? 45.781 -13.703 7.707 1 26.36 903 PRO A O 1
ATOM 7133 N N . LEU A 1 904 ? 44.125 -14.641 7.062 1 25.31 904 LEU A N 1
ATOM 7134 C CA . LEU A 1 904 ? 43.906 -15.383 8.297 1 25.31 904 LEU A CA 1
ATOM 7135 C C . LEU A 1 904 ? 45.031 -16.359 8.57 1 25.31 904 LEU A C 1
ATOM 7137 O O . LEU A 1 904 ? 45.5 -17.062 7.656 1 25.31 904 LEU A O 1
ATOM 7141 N N . PRO A 1 905 ? 45.906 -16.125 9.586 1 24.28 905 PRO A N 1
ATOM 7142 C CA . PRO A 1 905 ? 47.031 -16.984 9.922 1 24.28 905 PRO A CA 1
ATOM 7143 C C . PRO A 1 905 ? 46.656 -18.469 9.922 1 24.28 905 PRO A C 1
ATOM 7145 O O . PRO A 1 905 ? 45.531 -18.828 10.289 1 24.28 905 PRO A O 1
ATOM 7148 N N . ILE A 1 906 ? 47.219 -19.25 8.961 1 23.66 906 ILE A N 1
ATOM 7149 C CA . ILE A 1 906 ? 47.219 -20.703 8.852 1 23.66 906 ILE A CA 1
ATOM 7150 C C . ILE A 1 906 ? 47.719 -21.328 10.141 1 23.66 906 ILE A C 1
ATOM 7152 O O . ILE A 1 906 ? 48.875 -21.094 10.531 1 23.66 906 ILE A O 1
ATOM 7156 N N . VAL A 1 907 ? 46.938 -21.453 11.211 1 23.28 907 VAL A N 1
ATOM 7157 C CA . VAL A 1 907 ? 47.344 -22.156 12.43 1 23.28 907 VAL A CA 1
ATOM 7158 C C . VAL A 1 907 ? 48 -23.484 12.07 1 23.28 907 VAL A C 1
ATOM 7160 O O . VAL A 1 907 ? 47.375 -24.328 11.43 1 23.28 907 VAL A O 1
ATOM 7163 N N . GLN A 1 908 ? 49.281 -23.422 11.852 1 21.58 908 GLN A N 1
ATOM 7164 C CA . GLN A 1 908 ? 50.219 -24.547 11.727 1 21.58 908 GLN A CA 1
ATOM 7165 C C . GLN A 1 908 ? 50.031 -25.531 12.867 1 21.58 908 GLN A C 1
ATOM 7167 O O . GLN A 1 908 ? 50.031 -25.156 14.039 1 21.58 908 GLN A O 1
ATOM 7172 N N . THR A 1 909 ? 49.25 -26.594 12.625 1 25.75 909 THR A N 1
ATOM 7173 C CA . THR A 1 909 ? 49.188 -27.766 13.477 1 25.75 909 THR A CA 1
ATOM 7174 C C . THR A 1 909 ? 50.594 -28.312 13.75 1 25.75 909 THR A C 1
ATOM 7176 O O . THR A 1 909 ? 51.406 -28.422 12.836 1 25.75 909 THR A O 1
ATOM 7179 N N . PRO A 1 910 ? 51.062 -28.062 14.906 1 28.27 910 PRO A N 1
ATOM 7180 C CA . PRO A 1 910 ? 52.375 -28.562 15.328 1 28.27 910 PRO A CA 1
ATOM 7181 C C . PRO A 1 910 ? 52.594 -30.016 14.969 1 28.27 910 PRO A C 1
ATOM 7183 O O . PRO A 1 910 ? 51.625 -30.781 14.836 1 28.27 910 PRO A O 1
ATOM 7186 N N . PRO A 1 911 ? 53.688 -30.344 14.328 1 26.41 911 PRO A N 1
ATOM 7187 C CA . PRO A 1 911 ? 54.156 -31.688 13.961 1 26.41 911 PRO A CA 1
ATOM 7188 C C . PRO A 1 911 ? 54.094 -32.656 15.141 1 26.41 911 PRO A C 1
ATOM 7190 O O . PRO A 1 911 ? 54.281 -32.25 16.281 1 26.41 911 PRO A O 1
ATOM 7193 N N . LEU A 1 912 ? 53.219 -33.688 15.062 1 26.53 912 LEU A N 1
ATOM 7194 C CA . LEU A 1 912 ? 53.312 -34.906 15.852 1 26.53 912 LEU A CA 1
ATOM 7195 C C . LEU A 1 912 ? 54.719 -35.438 15.898 1 26.53 912 LEU A C 1
ATOM 7197 O O . LEU A 1 912 ? 55.375 -35.625 14.852 1 26.53 912 LEU A O 1
ATOM 7201 N N . PRO A 1 913 ? 55.375 -35.094 16.891 1 27.67 913 PRO A N 1
ATOM 7202 C CA . PRO A 1 913 ? 56.656 -35.75 17.094 1 27.67 913 PRO A CA 1
ATOM 7203 C C . PRO A 1 913 ? 56.625 -37.25 16.828 1 27.67 913 PRO A C 1
ATOM 7205 O O . PRO A 1 913 ? 55.531 -37.875 16.844 1 27.67 913 PRO A O 1
ATOM 7208 N N . MET A 1 914 ? 57.781 -37.906 16.797 1 24.12 914 MET A N 1
ATOM 7209 C CA . MET A 1 914 ? 58.156 -39.281 17.109 1 24.12 914 MET A CA 1
ATOM 7210 C C . MET A 1 914 ? 57.781 -39.625 18.531 1 24.12 914 MET A C 1
ATOM 7212 O O . MET A 1 914 ? 58.094 -38.875 19.469 1 24.12 914 MET A O 1
ATOM 7216 N N . MET B 1 1 ? 30.766 -18.312 45.125 1 21.48 1 MET B N 1
ATOM 7217 C CA . MET B 1 1 ? 29.422 -17.875 45.5 1 21.48 1 MET B CA 1
ATOM 7218 C C . MET B 1 1 ? 29.078 -16.547 44.844 1 21.48 1 MET B C 1
ATOM 7220 O O . MET B 1 1 ? 29.594 -15.5 45.219 1 21.48 1 MET B O 1
ATOM 7224 N N . ALA B 1 2 ? 29.109 -16.531 43.562 1 26.48 2 ALA B N 1
ATOM 7225 C CA . ALA B 1 2 ? 29.047 -15.352 42.719 1 26.48 2 ALA B CA 1
ATOM 7226 C C . ALA B 1 2 ? 27.781 -14.547 42.969 1 26.48 2 ALA B C 1
ATOM 7228 O O . ALA B 1 2 ? 26.688 -15.109 43 1 26.48 2 ALA B O 1
ATOM 7229 N N . SER B 1 3 ? 27.906 -13.508 43.781 1 24.17 3 SER B N 1
ATOM 7230 C CA . SER B 1 3 ? 26.875 -12.602 44.281 1 24.17 3 SER B CA 1
ATOM 7231 C C . SER B 1 3 ? 25.984 -12.102 43.156 1 24.17 3 SER B C 1
ATOM 7233 O O . SER B 1 3 ? 26.484 -11.68 42.094 1 24.17 3 SER B O 1
ATOM 7235 N N . ALA B 1 4 ? 24.844 -12.742 42.938 1 27.98 4 ALA B N 1
ATOM 7236 C CA . ALA B 1 4 ? 23.734 -12.492 42.031 1 27.98 4 ALA B CA 1
ATOM 7237 C C . ALA B 1 4 ? 23.328 -11.023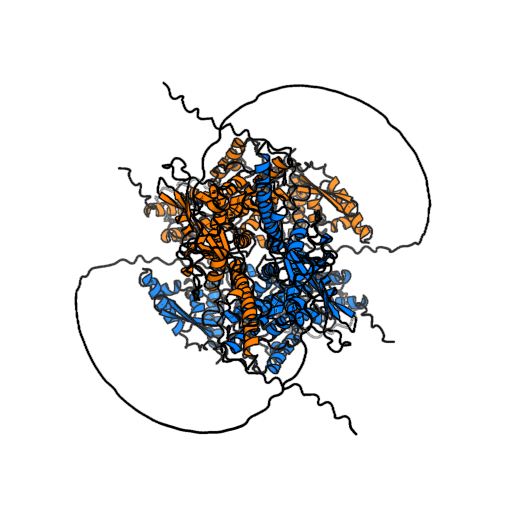 42.031 1 27.98 4 ALA B C 1
ATOM 7239 O O . ALA B 1 4 ? 22.734 -10.555 43.031 1 27.98 4 ALA B O 1
ATOM 7240 N N . LYS B 1 5 ? 24.188 -10.172 41.625 1 29.56 5 LYS B N 1
ATOM 7241 C CA . LYS B 1 5 ? 23.906 -8.742 41.688 1 29.56 5 LYS B CA 1
ATOM 7242 C C . LYS B 1 5 ? 22.5 -8.445 41.125 1 29.56 5 LYS B C 1
ATOM 7244 O O . LYS B 1 5 ? 22.219 -8.719 39.969 1 29.56 5 LYS B O 1
ATOM 7249 N N . SER B 1 6 ? 21.453 -8.617 41.969 1 29.62 6 SER B N 1
ATOM 7250 C CA . SER B 1 6 ? 20.047 -8.273 41.781 1 29.62 6 SER B CA 1
ATOM 7251 C C . SER B 1 6 ? 19.875 -6.84 41.312 1 29.62 6 SER B C 1
ATOM 7253 O O . SER B 1 6 ? 20.5 -5.922 41.844 1 29.62 6 SER B O 1
ATOM 7255 N N . HIS B 1 7 ? 19.781 -6.586 40.188 1 33.31 7 HIS B N 1
ATOM 7256 C CA . HIS B 1 7 ? 19.531 -5.305 39.531 1 33.31 7 HIS B CA 1
ATOM 7257 C C . HIS B 1 7 ? 18.422 -4.523 40.25 1 33.31 7 HIS B C 1
ATOM 7259 O O . HIS B 1 7 ? 17.25 -4.824 40.094 1 33.31 7 HIS B O 1
ATOM 7265 N N . LYS B 1 8 ? 18.562 -4.109 41.594 1 38.28 8 LYS B N 1
ATOM 7266 C CA . LYS B 1 8 ? 17.703 -3.35 42.5 1 38.28 8 LYS B CA 1
ATOM 7267 C C . LYS B 1 8 ? 17.203 -2.07 41.812 1 38.28 8 LYS B C 1
ATOM 7269 O O . LYS B 1 8 ? 17.984 -1.344 41.219 1 38.28 8 LYS B O 1
ATOM 7274 N N . GLY B 1 9 ? 15.852 -1.957 41.438 1 44.88 9 GLY B N 1
ATOM 7275 C CA . GLY B 1 9 ? 15.125 -0.814 40.906 1 44.88 9 GLY B CA 1
ATOM 7276 C C . GLY B 1 9 ? 15.383 0.464 41.688 1 44.88 9 GLY B C 1
ATOM 7277 O O . GLY B 1 9 ? 15.859 0.423 42.812 1 44.88 9 GLY B O 1
ATOM 7278 N N . MET B 1 10 ? 15.516 1.581 41.094 1 52.78 10 MET B N 1
ATOM 7279 C CA . MET B 1 10 ? 15.82 2.836 41.781 1 52.78 10 MET B CA 1
ATOM 7280 C C . MET B 1 10 ? 14.891 3.043 42.969 1 52.78 10 MET B C 1
ATOM 7282 O O . MET B 1 10 ? 13.695 2.764 42.906 1 52.78 10 MET B O 1
ATOM 7286 N N . SER B 1 11 ? 15.367 3.236 44.219 1 59.28 11 SER B N 1
ATOM 7287 C CA . SER B 1 11 ? 14.617 3.41 45.469 1 59.28 11 SER B CA 1
ATOM 7288 C C . SER B 1 11 ? 13.773 4.676 45.406 1 59.28 11 SER B C 1
ATOM 7290 O O . SER B 1 11 ? 14.031 5.578 44.625 1 59.28 11 SER B O 1
ATOM 7292 N N . ASN B 1 12 ? 12.672 4.793 46.125 1 62.25 12 ASN B N 1
ATOM 7293 C CA . ASN B 1 12 ? 11.781 5.949 46.219 1 62.25 12 ASN B CA 1
ATOM 7294 C C . ASN B 1 12 ? 12.547 7.219 46.594 1 62.25 12 ASN B C 1
ATOM 7296 O O . ASN B 1 12 ? 12.258 8.297 46.062 1 62.25 12 ASN B O 1
ATOM 7300 N N . ALA B 1 13 ? 13.555 7.039 47.406 1 68.75 13 ALA B N 1
ATOM 7301 C CA . ALA B 1 13 ? 14.344 8.188 47.844 1 68.75 13 ALA B CA 1
ATOM 7302 C C . ALA B 1 13 ? 15.188 8.742 46.719 1 68.75 13 ALA B C 1
ATOM 7304 O O . ALA B 1 13 ? 15.352 9.961 46.594 1 68.75 13 ALA B O 1
ATOM 7305 N N . GLU B 1 14 ? 15.539 7.879 45.875 1 69.94 14 GLU B N 1
ATOM 7306 C CA . GLU B 1 14 ? 16.375 8.312 44.75 1 69.94 14 GLU B CA 1
ATOM 7307 C C . GLU B 1 14 ? 15.531 8.992 43.656 1 69.94 14 GLU B C 1
ATOM 7309 O O . GLU B 1 14 ? 15.945 10.008 43.094 1 69.94 14 GLU B O 1
ATOM 7314 N N . TRP B 1 15 ? 14.383 8.469 43.438 1 71.38 15 TRP B N 1
ATOM 7315 C CA . TRP B 1 15 ? 13.469 9.102 42.5 1 71.38 15 TRP B CA 1
ATOM 7316 C C . TRP B 1 15 ? 13.055 10.484 43 1 71.38 15 TRP B C 1
ATOM 7318 O O . TRP B 1 15 ? 13.062 11.445 42.219 1 71.38 15 TRP B O 1
ATOM 7328 N N . LEU B 1 16 ? 12.875 10.617 44.281 1 72.56 16 LEU B N 1
ATOM 7329 C CA . LEU B 1 16 ? 12.492 11.898 44.875 1 72.56 16 LEU B CA 1
ATOM 7330 C C . LEU B 1 16 ? 13.641 12.898 44.781 1 72.56 16 LEU B C 1
ATOM 7332 O O . LEU B 1 16 ? 13.43 14.078 44.5 1 72.56 16 LEU B O 1
ATOM 7336 N N . ALA B 1 17 ? 14.812 12.438 44.906 1 73.75 17 ALA B N 1
ATOM 7337 C CA . ALA B 1 17 ? 15.977 13.312 44.844 1 73.75 17 ALA B CA 1
ATOM 7338 C C . ALA B 1 17 ? 16.188 13.82 43.406 1 73.75 17 ALA B C 1
ATOM 7340 O O . ALA B 1 17 ? 16.516 14.984 43.188 1 73.75 17 ALA B O 1
ATOM 7341 N N . ARG B 1 18 ? 15.836 12.992 42.469 1 71.88 18 ARG B N 1
ATOM 7342 C CA . ARG B 1 18 ? 16 13.375 41.062 1 71.88 18 ARG B CA 1
ATOM 7343 C C . ARG B 1 18 ? 14.906 14.344 40.625 1 71.88 18 ARG B C 1
ATOM 7345 O O . ARG B 1 18 ? 15.18 15.312 39.906 1 71.88 18 ARG B O 1
ATOM 7352 N N . LEU B 1 19 ? 13.758 14.078 41.125 1 73.62 19 LEU B N 1
ATOM 7353 C CA . LEU B 1 19 ? 12.641 14.953 40.812 1 73.62 19 LEU B CA 1
ATOM 7354 C C . LEU B 1 19 ? 12.789 16.312 41.5 1 73.62 19 LEU B C 1
ATOM 7356 O O . LEU B 1 19 ? 12.492 17.344 40.906 1 73.62 19 LEU B O 1
ATOM 7360 N N . GLU B 1 20 ? 13.43 16.297 42.688 1 73.06 20 GLU B N 1
ATOM 7361 C CA . GLU B 1 20 ? 13.75 17.531 43.375 1 73.06 20 GLU B CA 1
ATOM 7362 C C . GLU B 1 20 ? 14.852 18.312 42.656 1 73.06 20 GLU B C 1
ATOM 7364 O O . GLU B 1 20 ? 14.766 19.531 42.531 1 73.06 20 GLU B O 1
ATOM 7369 N N . SER B 1 21 ? 15.781 17.578 42.125 1 72.69 21 SER B N 1
ATOM 7370 C CA . SER B 1 21 ? 16.844 18.219 41.375 1 72.69 21 SER B CA 1
ATOM 7371 C C . SER B 1 21 ? 16.328 18.766 40.031 1 72.69 21 SER B C 1
ATOM 7373 O O . SER B 1 21 ? 16.688 19.875 39.625 1 72.69 21 SER B O 1
ATOM 7375 N N . PHE B 1 22 ? 15.422 18.109 39.469 1 73.06 22 PHE B N 1
ATOM 7376 C CA . PHE B 1 22 ? 14.781 18.547 38.219 1 73.06 22 PHE B CA 1
ATOM 7377 C C . PHE B 1 22 ? 13.93 19.797 38.5 1 73.06 22 PHE B C 1
ATOM 7379 O O . PHE B 1 22 ? 13.969 20.75 37.719 1 73.06 22 PHE B O 1
ATOM 7386 N N . ALA B 1 23 ? 13.211 19.797 39.531 1 72.25 23 ALA B N 1
ATOM 7387 C CA . ALA B 1 23 ? 12.375 20.938 39.875 1 72.25 23 ALA B CA 1
ATOM 7388 C C . ALA B 1 23 ? 13.234 22.156 40.219 1 72.25 23 ALA B C 1
ATOM 7390 O O . ALA B 1 23 ? 12.859 23.281 39.906 1 72.25 23 ALA B O 1
ATOM 7391 N N . GLN B 1 24 ? 14.422 21.922 40.719 1 68.81 24 GLN B N 1
ATOM 7392 C CA . GLN B 1 24 ? 15.312 23 41.156 1 68.81 24 GLN B CA 1
ATOM 7393 C C . GLN B 1 24 ? 16.125 23.531 39.969 1 68.81 24 GLN B C 1
ATOM 7395 O O . GLN B 1 24 ? 16.328 24.75 39.844 1 68.81 24 GLN B O 1
ATOM 7400 N N . THR B 1 25 ? 16.531 22.594 39 1 66.06 25 THR B N 1
ATOM 7401 C CA . THR B 1 25 ? 17.469 23 37.969 1 66.06 25 THR B CA 1
ATOM 7402 C C . THR B 1 25 ? 16.75 23.219 36.656 1 66.06 25 THR B C 1
ATOM 7404 O O . THR B 1 25 ? 17.25 23.922 35.75 1 66.06 25 THR B O 1
ATOM 7407 N N . GLY B 1 26 ? 15.547 22.766 36.469 1 62.06 26 GLY B N 1
ATOM 7408 C CA . GLY B 1 26 ? 14.773 22.797 35.25 1 62.06 26 GLY B CA 1
ATOM 7409 C C . GLY B 1 26 ? 15.273 21.812 34.219 1 62.06 26 GLY B C 1
ATOM 7410 O O . GLY B 1 26 ? 14.672 21.688 33.125 1 62.06 26 GLY B O 1
ATOM 7411 N N . VAL B 1 27 ? 16.547 21.297 34.531 1 62.84 27 VAL B N 1
ATOM 7412 C CA . VAL B 1 27 ? 17.188 20.359 33.594 1 62.84 27 VAL B CA 1
ATOM 7413 C C . VAL B 1 27 ? 17.281 18.984 34.25 1 62.84 27 VAL B C 1
ATOM 7415 O O . VAL B 1 27 ? 17.656 18.859 35.406 1 62.84 27 VAL B O 1
ATOM 7418 N N . TRP B 1 28 ? 16.766 18.016 33.688 1 61.53 28 TRP B N 1
ATOM 7419 C CA . TRP B 1 28 ? 16.859 16.656 34.219 1 61.53 28 TRP B CA 1
ATOM 7420 C C . TRP B 1 28 ? 18.312 16.203 34.281 1 61.53 28 TRP B C 1
ATOM 7422 O O . TRP B 1 28 ? 19.062 16.328 33.312 1 61.53 28 TRP B O 1
ATOM 7432 N N . PRO B 1 29 ? 18.859 15.922 35.375 1 50.41 29 PRO B N 1
ATOM 7433 C CA . PRO B 1 29 ? 20.281 15.547 35.5 1 50.41 29 PRO B CA 1
ATOM 7434 C C . PRO B 1 29 ? 20.656 14.391 34.594 1 50.41 29 PRO B C 1
ATOM 7436 O O . PRO B 1 29 ? 20.062 13.312 34.656 1 50.41 29 PRO B O 1
ATOM 7439 N N . SER B 1 30 ? 21.328 14.695 33.562 1 48.56 30 SER B N 1
ATOM 7440 C CA . SER B 1 30 ? 21.766 13.812 32.469 1 48.56 30 SER B CA 1
ATOM 7441 C C . SER B 1 30 ? 22.5 12.594 33 1 48.56 30 SER B C 1
ATOM 7443 O O . SER B 1 30 ? 22.438 11.516 32.406 1 48.56 30 SER B O 1
ATOM 7445 N N . THR B 1 31 ? 23.375 12.68 34 1 44.09 31 THR B N 1
ATOM 7446 C CA . THR B 1 31 ? 24.281 11.625 34.438 1 44.09 31 THR B CA 1
ATOM 7447 C C . THR B 1 31 ? 23.516 10.555 35.219 1 44.09 31 THR B C 1
ATOM 7449 O O . THR B 1 31 ? 24.047 9.469 35.469 1 44.09 31 THR B O 1
ATOM 7452 N N . GLN B 1 32 ? 22.484 10.945 35.844 1 47.47 32 GLN B N 1
ATOM 7453 C CA . GLN B 1 32 ? 22 10.062 36.906 1 47.47 32 GLN B CA 1
ATOM 7454 C C . GLN B 1 32 ? 20.828 9.203 36.406 1 47.47 32 GLN B C 1
ATOM 7456 O O . GLN B 1 32 ? 20.219 8.469 37.188 1 47.47 32 GLN B O 1
ATOM 7461 N N . GLY B 1 33 ? 20.578 9.031 35.219 1 49.06 33 GLY B N 1
ATOM 7462 C CA . GLY B 1 33 ? 19.719 8.023 34.594 1 49.06 33 GLY B CA 1
ATOM 7463 C C . GLY B 1 33 ? 18.531 8.617 33.875 1 49.06 33 GLY B C 1
ATOM 7464 O O . GLY B 1 33 ? 18.422 9.836 33.719 1 49.06 33 GLY B O 1
ATOM 7465 N N . ASN B 1 34 ? 17.578 7.668 33.344 1 52.88 34 ASN B N 1
ATOM 7466 C CA . ASN B 1 34 ? 16.469 8.016 32.469 1 52.88 34 ASN B CA 1
ATOM 7467 C C . ASN B 1 34 ? 15.328 8.68 33.25 1 52.88 34 ASN B C 1
ATOM 7469 O O . ASN B 1 34 ? 15.18 8.484 34.438 1 52.88 34 ASN B O 1
ATOM 7473 N N . ARG B 1 35 ? 14.57 9.688 32.625 1 63.97 35 ARG B N 1
ATOM 7474 C CA . ARG B 1 35 ? 13.32 10.242 33.125 1 63.97 35 ARG B CA 1
ATOM 7475 C C . ARG B 1 35 ? 12.32 9.141 33.469 1 63.97 35 ARG B C 1
ATOM 7477 O O . ARG B 1 35 ? 12.398 8.039 32.906 1 63.97 35 ARG B O 1
ATOM 7484 N N . PRO B 1 36 ? 11.602 9.359 34.469 1 60.88 36 PRO B N 1
ATOM 7485 C CA . PRO B 1 36 ? 10.617 8.32 34.781 1 60.88 36 PRO B CA 1
ATOM 7486 C C . PRO B 1 36 ? 9.781 7.914 33.562 1 60.88 36 PRO B C 1
ATOM 7488 O O . PRO B 1 36 ? 9.305 8.773 32.844 1 60.88 36 PRO B O 1
ATOM 7491 N N . SER B 1 37 ? 9.703 6.566 33.25 1 57.66 37 SER B N 1
ATOM 7492 C CA . SER B 1 37 ? 8.922 6.031 32.156 1 57.66 37 SER B CA 1
ATOM 7493 C C . SER B 1 37 ? 7.426 6.047 32.469 1 57.66 37 SER B C 1
ATOM 7495 O O . SER B 1 37 ? 7.035 6.051 33.625 1 57.66 37 SER B O 1
ATOM 7497 N N . PRO B 1 38 ? 6.551 6.133 31.562 1 56.12 38 PRO B N 1
ATOM 7498 C CA . PRO B 1 38 ? 5.109 6.09 31.828 1 56.12 38 PRO B CA 1
ATOM 7499 C C . PRO B 1 38 ? 4.688 4.852 32.625 1 56.12 38 PRO B C 1
ATOM 7501 O O . PRO B 1 38 ? 3.604 4.828 33.188 1 56.12 38 PRO B O 1
ATOM 7504 N N . ARG B 1 39 ? 5.445 3.846 32.812 1 55.84 39 ARG B N 1
ATOM 7505 C CA . ARG B 1 39 ? 5.168 2.656 33.594 1 55.84 39 ARG B CA 1
ATOM 7506 C C . ARG B 1 39 ? 5.359 2.934 35.094 1 55.84 39 ARG B C 1
ATOM 7508 O O . ARG B 1 39 ? 4.824 2.213 35.938 1 55.84 39 ARG B O 1
ATOM 7515 N N . GLN B 1 40 ? 6.289 3.771 35.375 1 55.84 40 GLN B N 1
ATOM 7516 C CA . GLN B 1 40 ? 6.488 4.207 36.75 1 55.84 40 GLN B CA 1
ATOM 7517 C C . GLN B 1 40 ? 5.527 5.336 37.125 1 55.84 40 GLN B C 1
ATOM 7519 O O . GLN B 1 40 ? 5.93 6.496 37.219 1 55.84 40 GLN B O 1
ATOM 7524 N N . LYS B 1 41 ? 4.371 4.938 37.188 1 58.56 41 LYS B N 1
ATOM 7525 C CA . LYS B 1 41 ? 3.211 5.824 37.188 1 58.56 41 LYS B CA 1
ATOM 7526 C C . LYS B 1 41 ? 3.393 6.973 38.156 1 58.56 41 LYS B C 1
ATOM 7528 O O . LYS B 1 41 ? 3.168 8.133 37.812 1 58.56 41 LYS B O 1
ATOM 7533 N N . ARG B 1 42 ? 3.926 6.652 39.375 1 62.44 42 ARG B N 1
ATOM 7534 C CA . ARG B 1 42 ? 4.062 7.625 40.469 1 62.44 42 ARG B CA 1
ATOM 7535 C C . ARG B 1 42 ? 5.09 8.695 40.094 1 62.44 42 ARG B C 1
ATOM 7537 O O . ARG B 1 42 ? 4.828 9.891 40.25 1 62.44 42 ARG B O 1
ATOM 7544 N N . TRP B 1 43 ? 6.078 8.234 39.469 1 68.06 43 TRP B N 1
ATOM 7545 C CA . TRP B 1 43 ? 7.184 9.156 39.219 1 68.06 43 TRP B CA 1
ATOM 7546 C C . TRP B 1 43 ? 7.004 9.891 37.906 1 68.06 43 TRP B C 1
ATOM 7548 O O . TRP B 1 43 ? 7.332 11.078 37.781 1 68.06 43 TRP B O 1
ATOM 7558 N N . HIS B 1 44 ? 6.367 9.258 37.062 1 70.62 44 HIS B N 1
ATOM 7559 C CA . HIS B 1 44 ? 6.082 9.891 35.781 1 70.62 44 HIS B CA 1
ATOM 7560 C C . HIS B 1 44 ? 5.047 11 35.906 1 70.62 44 HIS B C 1
ATOM 7562 O O . HIS B 1 44 ? 5.184 12.07 35.312 1 70.62 44 HIS B O 1
ATOM 7568 N N . GLU B 1 45 ? 4.086 10.805 36.719 1 69.81 45 GLU B N 1
ATOM 7569 C CA . GLU B 1 45 ? 3.086 11.82 37.031 1 69.81 45 GLU B CA 1
ATOM 7570 C C . GLU B 1 45 ? 3.713 13.016 37.75 1 69.81 45 GLU B C 1
ATOM 7572 O O . GLU B 1 45 ? 3.4 14.172 37.438 1 69.81 45 GLU B O 1
ATOM 7577 N N . MET B 1 46 ? 4.633 12.766 38.656 1 71.19 46 MET B N 1
ATOM 7578 C CA . MET B 1 46 ? 5.324 13.828 39.375 1 71.19 46 MET B CA 1
ATOM 7579 C C . MET B 1 46 ? 6.258 14.602 38.469 1 71.19 46 MET B C 1
ATOM 7581 O O . MET B 1 46 ? 6.336 15.828 38.531 1 71.19 46 MET B O 1
ATOM 7585 N N . TYR B 1 47 ? 6.766 13.891 37.562 1 71.06 47 TYR B N 1
ATOM 7586 C CA . TYR B 1 47 ? 7.625 14.508 36.562 1 71.06 47 TYR B CA 1
ATOM 7587 C C . TYR B 1 47 ? 6.824 15.43 35.656 1 71.06 47 TYR B C 1
ATOM 7589 O O . TYR B 1 47 ? 7.223 16.562 35.406 1 71.06 47 TYR B O 1
ATOM 7597 N N . GLN B 1 48 ? 5.672 14.977 35.25 1 71.5 48 GLN B N 1
ATOM 7598 C CA . GLN B 1 48 ? 4.812 15.797 34.406 1 71.5 48 GLN B CA 1
ATOM 7599 C C . GLN B 1 48 ? 4.273 17 35.156 1 71.5 48 GLN B C 1
ATOM 7601 O O . GLN B 1 48 ? 4.18 18.094 34.625 1 71.5 48 GLN B O 1
ATOM 7606 N N . LYS B 1 49 ? 4.02 16.812 36.406 1 69.94 49 LYS B N 1
ATOM 7607 C CA . LYS B 1 49 ? 3.562 17.891 37.281 1 69.94 49 LYS B CA 1
ATOM 7608 C C . LYS B 1 49 ? 4.652 18.953 37.438 1 69.94 49 LYS B C 1
ATOM 7610 O O . LYS B 1 49 ? 4.367 20.156 37.438 1 69.94 49 LYS B O 1
ATOM 7615 N N . ILE B 1 50 ? 5.824 18.5 37.5 1 71.69 50 ILE B N 1
ATOM 7616 C CA . ILE B 1 50 ? 6.934 19.438 37.625 1 71.69 50 ILE B CA 1
ATOM 7617 C C . ILE B 1 50 ? 7.176 20.156 36.312 1 71.69 50 ILE B C 1
ATOM 7619 O O . ILE B 1 50 ? 7.379 21.375 36.281 1 71.69 50 ILE B O 1
ATOM 7623 N N . GLU B 1 51 ? 7.016 19.391 35.281 1 69.38 51 GLU B N 1
ATOM 7624 C CA . GLU B 1 51 ? 7.25 19.969 33.938 1 69.38 51 GLU B CA 1
ATOM 7625 C C . GLU B 1 51 ? 6.207 21.016 33.594 1 69.38 51 GLU B C 1
ATOM 7627 O O . GLU B 1 51 ? 6.527 22.047 33 1 69.38 51 GLU B O 1
ATOM 7632 N N . LYS B 1 52 ? 5.043 20.906 34.156 1 64.88 52 LYS B N 1
ATOM 7633 C CA . LYS B 1 52 ? 3.934 21.828 33.875 1 64.88 52 LYS B CA 1
ATOM 7634 C C . LYS B 1 52 ? 3.826 22.891 34.969 1 64.88 52 LYS B C 1
ATOM 7636 O O . LYS B 1 52 ? 2.984 23.781 34.875 1 64.88 52 LYS B O 1
ATOM 7641 N N . CYS B 1 53 ? 4.656 22.703 36.031 1 64.12 53 CYS B N 1
ATOM 7642 C CA . CYS B 1 53 ? 4.629 23.656 37.156 1 64.12 53 CYS B CA 1
ATOM 7643 C C . CYS B 1 53 ? 5.152 25.016 36.688 1 64.12 53 CYS B C 1
ATOM 7645 O O . CYS B 1 53 ? 6.238 25.109 36.125 1 64.12 53 CYS B O 1
ATOM 7647 N N . PRO B 1 54 ? 4.281 26 36.719 1 64 54 PRO B N 1
ATOM 7648 C CA . PRO B 1 54 ? 4.715 27.328 36.281 1 64 54 PRO B CA 1
ATOM 7649 C C . PRO B 1 54 ? 6.082 27.703 36.844 1 64 54 PRO B C 1
ATOM 7651 O O . PRO B 1 54 ? 6.801 28.5 36.219 1 64 54 PRO B O 1
ATOM 7654 N N . LEU B 1 55 ? 6.426 27.109 38.031 1 61.91 55 LEU B N 1
ATOM 7655 C CA . LEU B 1 55 ? 7.707 27.453 38.625 1 61.91 55 LEU B CA 1
ATOM 7656 C C . LEU B 1 55 ? 8.844 26.656 38 1 61.91 55 LEU B C 1
ATOM 7658 O O . LEU B 1 55 ? 10.016 26.953 38.25 1 61.91 55 LEU B O 1
ATOM 7662 N N . GLN B 1 56 ? 8.438 25.578 37.375 1 61.59 56 GLN B N 1
ATOM 7663 C CA . GLN B 1 56 ? 9.461 24.781 36.719 1 61.59 56 GLN B CA 1
ATOM 7664 C C . GLN B 1 56 ? 10.047 25.516 35.531 1 61.59 56 GLN B C 1
ATOM 7666 O O . GLN B 1 56 ? 11.227 25.359 35.219 1 61.59 56 GLN B O 1
ATOM 7671 N N . MET B 1 57 ? 9.18 26.156 34.75 1 48.41 57 MET B N 1
ATOM 7672 C CA . MET B 1 57 ? 9.656 27.062 33.688 1 48.41 57 MET B CA 1
ATOM 7673 C C . MET B 1 57 ? 10.297 28.312 34.281 1 48.41 57 MET B C 1
ATOM 7675 O O . MET B 1 57 ? 9.617 29.125 34.906 1 48.41 57 MET B O 1
ATOM 7679 N N . ARG B 1 58 ? 11.336 28.188 34.781 1 42.91 58 ARG B N 1
ATOM 7680 C CA . ARG B 1 58 ? 12.188 29.234 35.344 1 42.91 58 ARG B CA 1
ATOM 7681 C C . ARG B 1 58 ? 12.312 30.422 34.406 1 42.91 58 ARG B C 1
ATOM 7683 O O . ARG B 1 58 ? 12.57 30.25 33.219 1 42.91 58 ARG B O 1
ATOM 7690 N N . GLY B 1 59 ? 11.711 31.703 34.719 1 40.41 59 GLY B N 1
ATOM 7691 C CA . GLY B 1 59 ? 11.727 33.062 34.219 1 40.41 59 GLY B CA 1
ATOM 7692 C C . GLY B 1 59 ? 10.359 33.562 33.75 1 40.41 59 GLY B C 1
ATOM 7693 O O . GLY B 1 59 ? 10.234 34.656 33.219 1 40.41 59 GLY B O 1
ATOM 7694 N N . GLN B 1 60 ? 9.422 32.656 33.531 1 36.06 60 GLN B N 1
ATOM 7695 C CA . GLN B 1 60 ? 8.258 33.344 33 1 36.06 60 GLN B CA 1
ATOM 7696 C C . GLN B 1 60 ? 7.438 34 34.125 1 36.06 60 GLN B C 1
ATOM 7698 O O . GLN B 1 60 ? 6.961 33.312 35.031 1 36.06 60 GLN B O 1
ATOM 7703 N N . THR B 1 61 ? 7.844 35.156 34.562 1 34.25 61 THR B N 1
ATOM 7704 C CA . THR B 1 61 ? 6.961 36 35.344 1 34.25 61 THR B CA 1
ATOM 7705 C C . THR B 1 61 ? 5.566 36.062 34.75 1 34.25 61 THR B C 1
ATOM 7707 O O . THR B 1 61 ? 5.422 36.031 33.531 1 34.25 61 THR B O 1
ATOM 7710 N N . THR B 1 62 ? 4.641 35.594 35.438 1 38.22 62 THR B N 1
ATOM 7711 C CA . THR B 1 62 ? 3.307 35.906 34.969 1 38.22 62 THR B CA 1
ATOM 7712 C C . THR B 1 62 ? 3.195 37.406 34.625 1 38.22 62 THR B C 1
ATOM 7714 O O . THR B 1 62 ? 3.992 38.219 35.094 1 38.22 62 THR B O 1
ATOM 7717 N N . LEU B 1 63 ? 2.631 37.875 33.656 1 35.81 63 LEU B N 1
ATOM 7718 C CA . LEU B 1 63 ? 2.479 39.312 33.375 1 35.81 63 LEU B CA 1
ATOM 7719 C C . LEU B 1 63 ? 2.201 40.062 34.688 1 35.81 63 LEU B C 1
ATOM 7721 O O . LEU B 1 63 ? 2.619 41.219 34.812 1 35.81 63 LEU B O 1
ATOM 7725 N N . LEU B 1 64 ? 1.179 39.625 35.562 1 40.69 64 LEU B N 1
ATOM 7726 C CA . LEU B 1 64 ? 0.731 40.469 36.688 1 40.69 64 LEU B CA 1
ATOM 7727 C C . LEU B 1 64 ? 1.603 40.25 37.906 1 40.69 64 LEU B C 1
ATOM 7729 O O . LEU B 1 64 ? 1.228 40.656 39 1 40.69 64 LEU B O 1
ATOM 7733 N N . LYS B 1 65 ? 2.92 40.156 37.906 1 41.44 65 LYS B N 1
ATOM 7734 C CA . LYS B 1 65 ? 3.934 40.188 38.969 1 41.44 65 LYS B CA 1
ATOM 7735 C C . LYS B 1 65 ? 3.545 39.281 40.125 1 41.44 65 LYS B C 1
ATOM 7737 O O . LYS B 1 65 ? 4.031 39.438 41.25 1 41.44 65 LYS B O 1
ATOM 7742 N N . GLU B 1 66 ? 2.314 38.594 40.031 1 40.81 66 GLU B N 1
ATOM 7743 C CA . GLU B 1 66 ? 1.997 37.781 41.219 1 40.81 66 GLU B CA 1
ATOM 7744 C C . GLU B 1 66 ? 2.846 36.531 41.25 1 40.81 66 GLU B C 1
ATOM 7746 O O . GLU B 1 66 ? 3.287 36.031 40.219 1 40.81 66 GLU B O 1
ATOM 7751 N N . ALA B 1 67 ? 3.455 36.188 42.438 1 47.12 67 ALA B N 1
ATOM 7752 C CA . ALA B 1 67 ? 4.344 35.062 42.75 1 47.12 67 ALA B CA 1
ATOM 7753 C C . ALA B 1 67 ? 3.785 33.75 42.219 1 47.12 67 ALA B C 1
ATOM 7755 O O . ALA B 1 67 ? 2.629 33.406 42.469 1 47.12 67 ALA B O 1
ATOM 7756 N N . GLN B 1 68 ? 4.168 33.312 41.125 1 51 68 GLN B N 1
ATOM 7757 C CA . GLN B 1 68 ? 3.715 32.062 40.594 1 51 68 GLN B CA 1
ATOM 7758 C C . GLN B 1 68 ? 3.846 30.938 41.625 1 51 68 GLN B C 1
ATOM 7760 O O . GLN B 1 68 ? 4.859 30.844 42.312 1 51 68 GLN B O 1
ATOM 7765 N N . THR B 1 69 ? 2.729 30.469 42.125 1 60.16 69 THR B N 1
ATOM 7766 C CA . THR B 1 69 ? 2.742 29.453 43.188 1 60.16 69 THR B CA 1
ATOM 7767 C C . THR B 1 69 ? 3.059 28.078 42.594 1 60.16 69 THR B C 1
ATOM 7769 O O . THR B 1 69 ? 2.678 27.781 41.469 1 60.16 69 THR B O 1
ATOM 7772 N N . CYS B 1 70 ? 3.977 27.312 43.188 1 62.53 70 CYS B N 1
ATOM 7773 C CA . CYS B 1 70 ? 4.371 25.953 42.812 1 62.53 70 CYS B CA 1
ATOM 7774 C C . CYS B 1 70 ? 3.17 25.016 42.812 1 62.53 70 CYS B C 1
ATOM 7776 O O . CYS B 1 70 ? 2.467 24.906 43.812 1 62.53 70 CYS B O 1
ATOM 7778 N N . ILE B 1 71 ? 2.756 24.547 41.719 1 63.28 71 ILE B N 1
ATOM 7779 C CA . ILE B 1 71 ? 1.625 23.625 41.656 1 63.28 71 ILE B CA 1
ATOM 7780 C C . ILE B 1 71 ? 2.121 22.188 41.781 1 63.28 71 ILE B C 1
ATOM 7782 O O . ILE B 1 71 ? 1.323 21.266 41.906 1 63.28 71 ILE B O 1
ATOM 7786 N N . CYS B 1 72 ? 3.473 22.016 41.75 1 64.81 72 CYS B N 1
ATOM 7787 C CA . CYS B 1 72 ? 4 20.656 41.719 1 64.81 72 CYS B CA 1
ATOM 7788 C C . CYS B 1 72 ? 4.477 20.219 43.094 1 64.81 72 CYS B C 1
ATOM 7790 O O . CYS B 1 72 ? 4.703 19.031 43.344 1 64.81 72 CYS B O 1
ATOM 7792 N N . GLY B 1 73 ? 4.547 21.172 44.094 1 65.94 73 GLY B N 1
ATOM 7793 C CA . GLY B 1 73 ? 4.926 20.922 45.5 1 65.94 73 GLY B CA 1
ATOM 7794 C C . GLY B 1 73 ? 6.418 20.719 45.656 1 65.94 73 GLY B C 1
ATOM 7795 O O . GLY B 1 73 ? 6.883 20.484 46.781 1 65.94 73 GLY B O 1
ATOM 7796 N N . PHE B 1 74 ? 7.156 20.75 44.594 1 69.31 74 PHE B N 1
ATOM 7797 C CA . PHE B 1 74 ? 8.578 20.453 44.719 1 69.31 74 PHE B CA 1
ATOM 7798 C C . PHE B 1 74 ? 9.391 21.75 44.812 1 69.31 74 PHE B C 1
ATOM 7800 O O . PHE B 1 74 ? 10.586 21.719 45.094 1 69.31 74 PHE B O 1
ATOM 7807 N N . HIS B 1 75 ? 8.844 22.906 44.438 1 67 75 HIS B N 1
ATOM 7808 C CA . HIS B 1 75 ? 9.547 24.188 44.531 1 67 75 HIS B CA 1
ATOM 7809 C C . HIS B 1 75 ? 9.352 24.828 45.906 1 67 75 HIS B C 1
ATOM 7811 O O . HIS B 1 75 ? 8.227 24.922 46.406 1 67 75 HIS B O 1
ATOM 7817 N N . LYS B 1 76 ? 10.359 24.859 46.719 1 52.16 76 LYS B N 1
ATOM 7818 C CA . LYS B 1 76 ? 10.328 25.406 48.094 1 52.16 76 LYS B CA 1
ATOM 7819 C C . LYS B 1 76 ? 10.086 26.922 48.031 1 52.16 76 LYS B C 1
ATOM 7821 O O . LYS B 1 76 ? 10.812 27.656 47.375 1 52.16 76 LYS B O 1
ATOM 7826 N N . VAL B 1 77 ? 9.023 27.406 48.281 1 45.91 77 VAL B N 1
ATOM 7827 C CA . VAL B 1 77 ? 8.789 28.828 48.5 1 45.91 77 VAL B CA 1
ATOM 7828 C C . VAL B 1 77 ? 9.594 29.312 49.719 1 45.91 77 VAL B C 1
ATOM 7830 O O . VAL B 1 77 ? 9.438 28.781 50.812 1 45.91 77 VAL B O 1
ATOM 7833 N N . HIS B 1 78 ? 10.805 29.906 49.656 1 37.75 78 HIS B N 1
ATOM 7834 C CA . HIS B 1 78 ? 11.461 30.516 50.812 1 37.75 78 HIS B CA 1
ATOM 7835 C C . HIS B 1 78 ? 10.539 31.5 51.531 1 37.75 78 HIS B C 1
ATOM 7837 O O . HIS B 1 78 ? 9.93 32.344 50.875 1 37.75 78 HIS B O 1
ATOM 7843 N N . PRO B 1 79 ? 10.102 31.312 52.625 1 34.5 79 PRO B N 1
ATOM 7844 C CA . PRO B 1 79 ? 9.305 32.281 53.406 1 34.5 79 PRO B CA 1
ATOM 7845 C C . PRO B 1 79 ? 9.961 33.656 53.469 1 34.5 79 PRO B C 1
ATOM 7847 O O . PRO B 1 79 ? 11.188 33.75 53.406 1 34.5 79 PRO B O 1
ATOM 7850 N N . PRO B 1 80 ? 9.383 34.781 53.25 1 32.34 80 PRO B N 1
ATOM 7851 C CA . PRO B 1 80 ? 10.016 36.094 53.406 1 32.34 80 PRO B CA 1
ATOM 7852 C C . PRO B 1 80 ? 10.703 36.25 54.781 1 32.34 80 PRO B C 1
ATOM 7854 O O . PRO B 1 80 ? 10.188 35.75 55.781 1 32.34 80 PRO B O 1
ATOM 7857 N N . VAL B 1 81 ? 12.039 36.344 54.906 1 28.64 81 VAL B N 1
ATOM 7858 C CA . VAL B 1 81 ? 12.867 36.562 56.094 1 28.64 81 VAL B CA 1
ATOM 7859 C C . VAL B 1 81 ? 12.359 37.75 56.875 1 28.64 81 VAL B C 1
ATOM 7861 O O . VAL B 1 81 ? 12.234 38.844 56.312 1 28.64 81 VAL B O 1
ATOM 7864 N N . THR B 1 82 ? 11.562 37.688 57.875 1 27.53 82 THR B N 1
ATOM 7865 C CA . THR B 1 82 ? 11.18 38.719 58.844 1 27.53 82 THR B CA 1
ATOM 7866 C C . THR B 1 82 ? 12.406 39.312 59.531 1 27.53 82 THR B C 1
ATOM 7868 O O . THR B 1 82 ? 13.062 38.625 60.312 1 27.53 82 THR B O 1
ATOM 7871 N N . GLY B 1 83 ? 13.336 40.219 58.875 1 23.91 83 GLY B N 1
ATOM 7872 C CA . GLY B 1 83 ? 14.453 40.938 59.438 1 23.91 83 GLY B CA 1
ATOM 7873 C C . GLY B 1 83 ? 14.062 41.75 60.656 1 23.91 83 GLY B C 1
ATOM 7874 O O . GLY B 1 83 ? 13.039 42.438 60.656 1 23.91 83 GLY B O 1
ATOM 7875 N N . GLU B 1 84 ? 14.5 41.531 61.875 1 24.84 84 GLU B N 1
ATOM 7876 C CA . GLU B 1 84 ? 14.445 42.25 63.125 1 24.84 84 GLU B CA 1
ATOM 7877 C C . GLU B 1 84 ? 15.07 43.625 63.031 1 24.84 84 GLU B C 1
ATOM 7879 O O . GLU B 1 84 ? 16.172 43.781 62.5 1 24.84 84 GLU B O 1
ATOM 7884 N N . ALA B 1 85 ? 14.352 44.781 63.312 1 27.17 85 ALA B N 1
ATOM 7885 C CA . ALA B 1 85 ? 14.453 46.25 63.312 1 27.17 85 ALA B CA 1
ATOM 7886 C C . ALA B 1 85 ? 15.484 46.75 64.312 1 27.17 85 ALA B C 1
ATOM 7888 O O . ALA B 1 85 ? 15.211 46.781 65.5 1 27.17 85 ALA B O 1
ATOM 7889 N N . SER B 1 86 ? 16.781 46.375 64.438 1 22.8 86 SER B N 1
ATOM 7890 C CA . SER B 1 86 ? 17.594 47.062 65.438 1 22.8 86 SER B CA 1
ATOM 7891 C C . SER B 1 86 ? 17.734 48.531 65.125 1 22.8 86 SER B C 1
ATOM 7893 O O . SER B 1 86 ? 17.859 48.906 63.938 1 22.8 86 SER B O 1
ATOM 7895 N N . GLN B 1 87 ? 17.641 49.656 66.125 1 21.88 87 GLN B N 1
ATOM 7896 C CA . GLN B 1 87 ? 17.375 51.094 66.375 1 21.88 87 GLN B CA 1
ATOM 7897 C C . GLN B 1 87 ? 18.562 51.938 65.938 1 21.88 87 GLN B C 1
ATOM 7899 O O . GLN B 1 87 ? 18.562 53.156 66.188 1 21.88 87 GLN B O 1
ATOM 7904 N N . SER B 1 88 ? 19.641 51.656 65.375 1 22.59 88 SER B N 1
ATOM 7905 C CA . SER B 1 88 ? 20.766 52.562 65.5 1 22.59 88 SER B CA 1
ATOM 7906 C C . SER B 1 88 ? 20.453 53.938 64.938 1 22.59 88 SER B C 1
ATOM 7908 O O . SER B 1 88 ? 19.625 54.062 64 1 22.59 88 SER B O 1
ATOM 7910 N N . THR B 1 89 ? 21.016 55.094 65.562 1 25.19 89 THR B N 1
ATOM 7911 C CA . THR B 1 89 ? 20.906 56.531 65.688 1 25.19 89 THR B CA 1
ATOM 7912 C C . THR B 1 89 ? 21.188 57.188 64.312 1 25.19 89 THR B C 1
ATOM 7914 O O . THR B 1 89 ? 22.141 56.844 63.625 1 25.19 89 THR B O 1
ATOM 7917 N N . PRO B 1 90 ? 20.234 58.125 63.844 1 23.8 90 PRO B N 1
ATOM 7918 C CA . PRO B 1 90 ? 19.984 58.781 62.562 1 23.8 90 PRO B CA 1
ATOM 7919 C C . PRO B 1 90 ? 21.031 59.844 62.219 1 23.8 90 PRO B C 1
ATOM 7921 O O . PRO B 1 90 ? 21.062 60.875 62.875 1 23.8 90 PRO B O 1
ATOM 7924 N N . ALA B 1 91 ? 22.406 59.531 62.344 1 25.3 91 ALA B N 1
ATOM 7925 C CA . ALA B 1 91 ? 23.328 60.656 62.156 1 25.3 91 ALA B CA 1
ATOM 7926 C C . ALA B 1 91 ? 22.969 61.438 60.875 1 25.3 91 ALA B C 1
ATOM 7928 O O . ALA B 1 91 ? 22.406 60.906 59.938 1 25.3 91 ALA B O 1
ATOM 7929 N N . GLN B 1 92 ? 22.984 62.781 60.906 1 23.19 92 GLN B N 1
ATOM 7930 C CA . GLN B 1 92 ? 22.5 64 60.281 1 23.19 92 GLN B CA 1
ATOM 7931 C C . GLN B 1 92 ? 23.078 64.188 58.875 1 23.19 92 GLN B C 1
ATOM 7933 O O . GLN B 1 92 ? 22.766 65.125 58.188 1 23.19 92 GLN B O 1
ATOM 7938 N N . SER B 1 93 ? 23.953 63.25 58.438 1 22.72 93 SER B N 1
ATOM 7939 C CA . SER B 1 93 ? 24.844 63.844 57.438 1 22.72 93 SER B CA 1
ATOM 7940 C C . SER B 1 93 ? 24.047 64.375 56.25 1 22.72 93 SER B C 1
ATOM 7942 O O . SER B 1 93 ? 22.938 63.938 55.938 1 22.72 93 SER B O 1
ATOM 7944 N N . THR B 1 94 ? 24.469 65.5 55.656 1 25.14 94 THR B N 1
ATOM 7945 C CA . THR B 1 94 ? 24.031 66.562 54.719 1 25.14 94 THR B CA 1
ATOM 7946 C C . THR B 1 94 ? 23.641 65.938 53.375 1 25.14 94 THR B C 1
ATOM 7948 O O . THR B 1 94 ? 24.25 64.938 52.938 1 25.14 94 THR B O 1
ATOM 7951 N N . PRO B 1 95 ? 22.422 66.188 52.844 1 23.94 95 PRO B N 1
ATOM 7952 C CA . PRO B 1 95 ? 21.516 65.625 51.844 1 23.94 95 PRO B CA 1
ATOM 7953 C C . PRO B 1 95 ? 22.078 65.688 50.438 1 23.94 95 PRO B C 1
ATOM 7955 O O . PRO B 1 95 ? 21.344 65.438 49.469 1 23.94 95 PRO B O 1
ATOM 7958 N N . SER B 1 96 ? 23.453 65.438 50.219 1 22.64 96 SER B N 1
ATOM 7959 C CA . SER B 1 96 ? 23.984 65.938 48.938 1 22.64 96 SER B CA 1
ATOM 7960 C C . SER B 1 96 ? 23.172 65.312 47.781 1 22.64 96 SER B C 1
ATOM 7962 O O . SER B 1 96 ? 22.594 64.25 47.906 1 22.64 96 SER B O 1
ATOM 7964 N N . VAL B 1 97 ? 22.766 66.125 46.719 1 25 97 VAL B N 1
ATOM 7965 C CA . VAL B 1 97 ? 21.859 66.25 45.562 1 25 97 VAL B CA 1
ATOM 7966 C C . VAL B 1 97 ? 22.094 65.062 44.594 1 25 97 VAL B C 1
ATOM 7968 O O . VAL B 1 97 ? 22.922 65.188 43.719 1 25 97 VAL B O 1
ATOM 7971 N N . SER B 1 98 ? 22.438 63.906 45.062 1 20.08 98 SER B N 1
ATOM 7972 C CA . SER B 1 98 ? 23.125 62.906 44.25 1 20.08 98 SER B CA 1
ATOM 7973 C C . SER B 1 98 ? 22.297 62.5 43.031 1 20.08 98 SER B C 1
ATOM 7975 O O . SER B 1 98 ? 21.078 62.594 43.062 1 20.08 98 SER B O 1
ATOM 7977 N N . ASP B 1 99 ? 23 62 41.906 1 23.56 99 ASP B N 1
ATOM 7978 C CA . ASP B 1 99 ? 22.781 61.906 40.469 1 23.56 99 ASP B CA 1
ATOM 7979 C C . ASP B 1 99 ? 21.594 61.031 40.156 1 23.56 99 ASP B C 1
ATOM 7981 O O . ASP B 1 99 ? 21.234 60.156 40.938 1 23.56 99 ASP B O 1
ATOM 7985 N N . VAL B 1 100 ? 20.75 61.375 39.188 1 23.98 100 VAL B N 1
ATOM 7986 C CA . VAL B 1 100 ? 19.469 61.031 38.562 1 23.98 100 VAL B CA 1
ATOM 7987 C C . VAL B 1 100 ? 19.484 59.531 38.156 1 23.98 100 VAL B C 1
ATOM 7989 O O . VAL B 1 100 ? 20.406 59.094 37.438 1 23.98 100 VAL B O 1
ATOM 7992 N N . SER B 1 101 ? 18.984 58.656 38.875 1 23.22 101 SER B N 1
ATOM 7993 C CA . SER B 1 101 ? 18.906 57.188 38.938 1 23.22 101 SER B CA 1
ATOM 7994 C C . SER B 1 101 ? 18.406 56.625 37.594 1 23.22 101 SER B C 1
ATOM 7996 O O . SER B 1 101 ? 17.328 56.969 37.125 1 23.22 101 SER B O 1
ATOM 7998 N N . CYS B 1 102 ? 19.359 56.25 36.656 1 24.2 102 CYS B N 1
ATOM 7999 C CA . CYS B 1 102 ? 19.141 55.812 35.281 1 24.2 102 CYS B CA 1
ATOM 8000 C C . CYS B 1 102 ? 18.109 54.688 35.219 1 24.2 102 CYS B C 1
ATOM 8002 O O . CYS B 1 102 ? 18.047 53.844 36.125 1 24.2 102 CYS B O 1
ATOM 8004 N N . PRO B 1 103 ? 17 54.844 34.406 1 25.28 103 PRO B N 1
ATOM 8005 C CA . PRO B 1 103 ? 15.836 53.969 34.281 1 25.28 103 PRO B CA 1
ATOM 8006 C C . PRO B 1 103 ? 16.203 52.5 34.125 1 25.28 103 PRO B C 1
ATOM 8008 O O . PRO B 1 103 ? 17.312 52.188 33.719 1 25.28 103 PRO B O 1
ATOM 8011 N N . ALA B 1 104 ? 15.688 51.688 34.969 1 28.38 104 ALA B N 1
ATOM 8012 C CA . ALA B 1 104 ? 15.836 50.219 35.125 1 28.38 104 ALA B CA 1
ATOM 8013 C C . ALA B 1 104 ? 15.844 49.531 33.75 1 28.38 104 ALA B C 1
ATOM 8015 O O . ALA B 1 104 ? 14.914 49.688 32.969 1 28.38 104 ALA B O 1
ATOM 8016 N N . LYS B 1 105 ? 17.031 49.281 33.25 1 29.36 105 LYS B N 1
ATOM 8017 C CA . LYS B 1 105 ? 17.328 48.594 32 1 29.36 105 LYS B CA 1
ATOM 8018 C C . LYS B 1 105 ? 16.484 47.344 31.828 1 29.36 105 LYS B C 1
ATOM 8020 O O . LYS B 1 105 ? 16.328 46.562 32.781 1 29.36 105 LYS B O 1
ATOM 8025 N N . ARG B 1 106 ? 15.586 47.344 30.844 1 31.62 106 ARG B N 1
ATOM 8026 C CA . ARG B 1 106 ? 14.758 46.25 30.312 1 31.62 106 ARG B CA 1
ATOM 8027 C C . ARG B 1 106 ? 15.531 44.938 30.25 1 31.62 106 ARG B C 1
ATOM 8029 O O . ARG B 1 106 ? 16.688 44.938 29.797 1 31.62 106 ARG B O 1
ATOM 8036 N N . PRO B 1 107 ? 15.289 44.062 31.234 1 28.98 107 PRO B N 1
ATOM 8037 C CA . PRO B 1 107 ? 16.047 42.812 31.25 1 28.98 107 PRO B CA 1
ATOM 8038 C C . PRO B 1 107 ? 16.266 42.25 29.844 1 28.98 107 PRO B C 1
ATOM 8040 O O . PRO B 1 107 ? 15.414 42.406 28.969 1 28.98 107 PRO B O 1
ATOM 8043 N N . LYS B 1 108 ? 17.547 42.188 29.469 1 28.69 108 LYS B N 1
ATOM 8044 C CA . LYS B 1 108 ? 18.016 41.688 28.188 1 28.69 108 LYS B CA 1
ATOM 8045 C C . LYS B 1 108 ? 17.359 40.375 27.828 1 28.69 108 LYS B C 1
ATOM 8047 O O . LYS B 1 108 ? 17.328 39.438 28.641 1 28.69 108 LYS B O 1
ATOM 8052 N N . LEU B 1 109 ? 16.312 40.375 26.938 1 30.78 109 LEU B N 1
ATOM 8053 C CA . LEU B 1 109 ? 15.656 39.219 26.297 1 30.78 109 LEU B CA 1
ATOM 8054 C C . LEU B 1 109 ? 16.672 38.156 25.922 1 30.78 109 LEU B C 1
ATOM 8056 O O . LEU B 1 109 ? 17.672 38.438 25.266 1 30.78 109 LEU B O 1
ATOM 8060 N N . THR B 1 110 ? 17.125 37.375 26.969 1 29.16 110 THR B N 1
ATOM 8061 C CA . THR B 1 110 ? 18.094 36.344 26.641 1 29.16 110 THR B CA 1
ATOM 8062 C C . THR B 1 110 ? 17.594 35.469 25.484 1 29.16 110 THR B C 1
ATOM 8064 O O . THR B 1 110 ? 16.391 35.344 25.266 1 29.16 110 THR B O 1
ATOM 8067 N N . LEU B 1 111 ? 18.531 35.219 24.562 1 29.09 111 LEU B N 1
ATOM 8068 C CA . LEU B 1 111 ? 18.438 34.562 23.25 1 29.09 111 LEU B CA 1
ATOM 8069 C C . LEU B 1 111 ? 17.812 33.188 23.375 1 29.09 111 LEU B C 1
ATOM 8071 O O . LEU B 1 111 ? 17.297 32.656 22.391 1 29.09 111 LEU B O 1
ATOM 8075 N N . SER B 1 112 ? 18.047 32.594 24.594 1 30.8 112 SER B N 1
ATOM 8076 C CA . SER B 1 112 ? 17.641 31.188 24.641 1 30.8 112 SER B CA 1
ATOM 8077 C C . SER B 1 112 ? 16.141 31.031 24.422 1 30.8 112 SER B C 1
ATOM 8079 O O . SER B 1 112 ? 15.672 29.922 24.125 1 30.8 112 SER B O 1
ATOM 8081 N N . MET B 1 113 ? 15.422 32 24.797 1 28.75 113 MET B N 1
ATOM 8082 C CA . MET B 1 113 ? 13.969 31.922 24.703 1 28.75 113 MET B CA 1
ATOM 8083 C C . MET B 1 113 ? 13.523 31.812 23.25 1 28.75 113 MET B C 1
ATOM 8085 O O . MET B 1 113 ? 12.383 31.438 22.969 1 28.75 113 MET B O 1
ATOM 8089 N N . PHE B 1 114 ? 14.312 32.594 22.453 1 28.61 114 PHE B N 1
ATOM 8090 C CA . PHE B 1 114 ? 13.953 32.688 21.047 1 28.61 114 PHE B CA 1
ATOM 8091 C C . PHE B 1 114 ? 14.57 31.516 20.266 1 28.61 114 PHE B C 1
ATOM 8093 O O . PHE B 1 114 ? 14.359 31.391 19.062 1 28.61 114 PHE B O 1
ATOM 8100 N N . GLU B 1 115 ? 15.602 30.922 20.891 1 30.33 115 GLU B N 1
ATOM 8101 C CA . GLU B 1 115 ? 16.234 29.891 20.078 1 30.33 115 GLU B CA 1
ATOM 8102 C C . GLU B 1 115 ? 15.336 28.656 19.969 1 30.33 115 GLU B C 1
ATOM 8104 O O . GLU B 1 115 ? 15.5 27.859 19.047 1 30.33 115 GLU B O 1
ATOM 8109 N N . LYS B 1 116 ? 14.688 28.297 21.125 1 29.16 116 LYS B N 1
ATOM 8110 C CA . LYS B 1 116 ? 13.961 27.016 21.062 1 29.16 116 LYS B CA 1
ATOM 8111 C C . LYS B 1 116 ? 12.664 27.156 20.281 1 29.16 116 LYS B C 1
ATOM 8113 O O . LYS B 1 116 ? 11.922 28.125 20.469 1 29.16 116 LYS B O 1
ATOM 8118 N N . SER B 1 117 ? 12.711 26.641 19.062 1 29.16 117 SER B N 1
ATOM 8119 C CA . SER B 1 117 ? 11.531 26.562 18.203 1 29.16 117 SER B CA 1
ATOM 8120 C C . SER B 1 117 ? 10.305 26.094 18.984 1 29.16 117 SER B C 1
ATOM 8122 O O . SER B 1 117 ? 10.312 25 19.562 1 29.16 117 SER B O 1
ATOM 8124 N N . ARG B 1 118 ? 9.828 26.891 19.906 1 26.53 118 ARG B N 1
ATOM 8125 C CA . ARG B 1 118 ? 8.656 26.516 20.688 1 26.53 118 ARG B CA 1
ATOM 8126 C C . ARG B 1 118 ? 7.578 25.906 19.812 1 26.53 118 ARG B C 1
ATOM 8128 O O . ARG B 1 118 ? 6.535 25.469 20.297 1 26.53 118 ARG B O 1
ATOM 8135 N N . PHE B 1 119 ? 7.398 26.625 18.641 1 26.38 119 PHE B N 1
ATOM 8136 C CA . PHE B 1 119 ? 6.16 26.266 17.953 1 26.38 119 PHE B CA 1
ATOM 8137 C C . PHE B 1 119 ? 6.211 24.828 17.469 1 26.38 119 PHE B C 1
ATOM 8139 O O . PHE B 1 119 ? 6.98 24.5 16.562 1 26.38 119 PHE B O 1
ATOM 8146 N N . GLY B 1 120 ? 6.184 23.922 18.375 1 27.38 120 GLY B N 1
ATOM 8147 C CA . GLY B 1 120 ? 5.984 22.531 18.031 1 27.38 120 GLY B CA 1
ATOM 8148 C C . GLY B 1 120 ? 5.012 22.328 16.891 1 27.38 120 GLY B C 1
ATOM 8149 O O . GLY B 1 120 ? 4.457 21.234 16.719 1 27.38 120 GLY B O 1
ATOM 8150 N N . GLY B 1 121 ? 4.367 23.516 16.391 1 25.84 121 GLY B N 1
ATOM 8151 C CA . GLY B 1 121 ? 3.406 23.219 15.336 1 25.84 121 GLY B CA 1
ATOM 8152 C C . GLY B 1 121 ? 4.031 22.594 14.109 1 25.84 121 GLY B C 1
ATOM 8153 O O . GLY B 1 121 ? 5.219 22.781 13.836 1 25.84 121 GLY B O 1
ATOM 8154 N N . SER B 1 122 ? 3.781 21.344 13.898 1 26.45 122 SER B N 1
ATOM 8155 C CA . SER B 1 122 ? 4.258 20.625 12.719 1 26.45 122 SER B CA 1
ATOM 8156 C C . SER B 1 122 ? 4.16 21.5 11.469 1 26.45 122 SER B C 1
ATOM 8158 O O . SER B 1 122 ? 3.084 21.984 11.133 1 26.45 122 SER B O 1
ATOM 8160 N N . HIS B 1 123 ? 5.133 22.312 11.242 1 26.16 123 HIS B N 1
ATOM 8161 C CA . HIS B 1 123 ? 5.414 23.219 10.125 1 26.16 123 HIS B CA 1
ATOM 8162 C C . HIS B 1 123 ? 5.207 22.516 8.789 1 26.16 123 HIS B C 1
ATOM 8164 O O . HIS B 1 123 ? 5.527 23.062 7.734 1 26.16 123 HIS B O 1
ATOM 8170 N N . VAL B 1 124 ? 5.066 21.219 8.812 1 27.48 124 VAL B N 1
ATOM 8171 C CA . VAL B 1 124 ? 5.117 20.625 7.48 1 27.48 124 VAL B CA 1
ATOM 8172 C C . VAL B 1 124 ? 4.031 21.234 6.598 1 27.48 124 VAL B C 1
ATOM 8174 O O . VAL B 1 124 ? 4.117 21.172 5.367 1 27.48 124 VAL B O 1
ATOM 8177 N N . ALA B 1 125 ? 2.961 21.828 7.207 1 27.5 125 ALA B N 1
ATOM 8178 C CA . ALA B 1 125 ? 1.888 22.281 6.324 1 27.5 125 ALA B CA 1
ATOM 8179 C C . ALA B 1 125 ? 2.252 23.594 5.641 1 27.5 125 ALA B C 1
ATOM 8181 O O . ALA B 1 125 ? 1.535 24.047 4.754 1 27.5 125 ALA B O 1
ATOM 8182 N N . ALA B 1 126 ? 3.178 24.359 6.215 1 25.98 126 ALA B N 1
ATOM 8183 C CA . ALA B 1 126 ? 3.289 25.734 5.742 1 25.98 126 ALA B CA 1
ATOM 8184 C C . ALA B 1 126 ? 3.84 25.781 4.32 1 25.98 126 ALA B C 1
ATOM 8186 O O . ALA B 1 126 ? 3.746 26.812 3.648 1 25.98 126 ALA B O 1
ATOM 8187 N N . VAL B 1 127 ? 4.695 24.938 3.988 1 27.34 127 VAL B N 1
ATOM 8188 C CA . VAL B 1 127 ? 5.547 25.312 2.863 1 27.34 127 VAL B CA 1
ATOM 8189 C C . VAL B 1 127 ? 4.734 25.297 1.571 1 27.34 127 VAL B C 1
ATOM 8191 O O . VAL B 1 127 ? 5.297 25.375 0.476 1 27.34 127 VAL B O 1
ATOM 8194 N N . LYS B 1 128 ? 3.469 25 1.6 1 26.23 128 LYS B N 1
ATOM 8195 C CA . LYS B 1 128 ? 3.064 25.047 0.198 1 26.23 128 LYS B CA 1
ATOM 8196 C C . LYS B 1 128 ? 3.033 26.484 -0.318 1 26.23 128 LYS B C 1
ATOM 8198 O O . LYS B 1 128 ? 2.279 27.312 0.191 1 26.23 128 LYS B O 1
ATOM 8203 N N . PRO B 1 129 ? 4.25 26.984 -0.808 1 23.3 129 PRO B N 1
ATOM 8204 C CA . PRO B 1 129 ? 4.199 28.344 -1.353 1 23.3 129 PRO B CA 1
ATOM 8205 C C . PRO B 1 129 ? 2.984 28.562 -2.246 1 23.3 129 PRO B C 1
ATOM 8207 O O . PRO B 1 129 ? 2.496 27.641 -2.887 1 23.3 129 PRO B O 1
ATOM 8210 N N . ASN B 1 130 ? 2.223 29.453 -1.852 1 23.55 130 ASN B N 1
ATOM 8211 C CA . ASN B 1 130 ? 1.184 30.016 -2.707 1 23.55 130 ASN B CA 1
ATOM 8212 C C . ASN B 1 130 ? 1.76 30.531 -4.02 1 23.55 130 ASN B C 1
ATOM 8214 O O . ASN B 1 130 ? 2.408 31.578 -4.051 1 23.55 130 ASN B O 1
ATOM 8218 N N . LEU B 1 131 ? 2.473 29.766 -4.828 1 21.72 131 LEU B N 1
ATOM 8219 C CA . LEU B 1 131 ? 3.105 30.156 -6.086 1 21.72 131 LEU B CA 1
ATOM 8220 C C . LEU B 1 131 ? 2.145 30.953 -6.961 1 21.72 131 LEU B C 1
ATOM 8222 O O . LEU B 1 131 ? 1.074 30.453 -7.324 1 21.72 131 LEU B O 1
ATOM 8226 N N . SER B 1 132 ? 2.164 32.25 -6.773 1 20.5 132 SER B N 1
ATOM 8227 C CA . SER B 1 132 ? 1.487 33.25 -7.582 1 20.5 132 SER B CA 1
ATOM 8228 C C . SER B 1 132 ? 1.914 33.156 -9.039 1 20.5 132 SER B C 1
ATOM 8230 O O . SER B 1 132 ? 3.104 33.25 -9.352 1 20.5 132 SER B O 1
ATOM 8232 N N . THR B 1 133 ? 1.362 32.375 -9.828 1 22.94 133 THR B N 1
ATOM 8233 C CA . THR B 1 133 ? 1.646 32.156 -11.242 1 22.94 133 THR B CA 1
ATOM 8234 C C . THR B 1 133 ? 1.594 33.469 -12.008 1 22.94 133 THR B C 1
ATOM 8236 O O . THR B 1 133 ? 0.598 34.188 -11.945 1 22.94 133 THR B O 1
ATOM 8239 N N . GLN B 1 134 ? 2.727 34.094 -12.133 1 19.44 134 GLN B N 1
ATOM 8240 C CA . GLN B 1 134 ? 2.924 35.312 -12.914 1 19.44 134 GLN B CA 1
ATOM 8241 C C . GLN B 1 134 ? 2.291 35.188 -14.297 1 19.44 134 GLN B C 1
ATOM 8243 O O . GLN B 1 134 ? 2.398 34.125 -14.945 1 19.44 134 GLN B O 1
ATOM 8248 N N . ARG B 1 135 ? 1.421 36.062 -14.594 1 20.73 135 ARG B N 1
ATOM 8249 C CA . ARG B 1 135 ? 0.548 36.312 -15.734 1 20.73 135 ARG B CA 1
ATOM 8250 C C . ARG B 1 135 ? 1.359 36.531 -17.016 1 20.73 135 ARG B C 1
ATOM 8252 O O . ARG B 1 135 ? 2.16 37.438 -17.109 1 20.73 135 ARG B O 1
ATOM 8259 N N . LYS B 1 136 ? 1.776 35.406 -17.672 1 20.27 136 LYS B N 1
ATOM 8260 C CA . LYS B 1 136 ? 2.527 35.531 -18.906 1 20.27 136 LYS B CA 1
ATOM 8261 C C . LYS B 1 136 ? 1.806 36.469 -19.891 1 20.27 136 LYS B C 1
ATOM 8263 O O . LYS B 1 136 ? 0.592 36.344 -20.078 1 20.27 136 LYS B O 1
ATOM 8268 N N . THR B 1 137 ? 2.385 37.562 -20.266 1 19.08 137 THR B N 1
ATOM 8269 C CA . THR B 1 137 ? 2.068 38.594 -21.234 1 19.08 137 THR B CA 1
ATOM 8270 C C . THR B 1 137 ? 1.947 38.031 -22.641 1 19.08 137 THR B C 1
ATOM 8272 O O . THR B 1 137 ? 2.836 37.312 -23.109 1 19.08 137 THR B O 1
ATOM 8275 N N . SER B 1 138 ? 0.757 37.844 -23.094 1 19.09 138 SER B N 1
ATOM 8276 C CA . SER B 1 138 ? 0.285 37.281 -24.344 1 19.09 138 SER B CA 1
ATOM 8277 C C . SER B 1 138 ? 0.875 38 -25.547 1 19.09 138 SER B C 1
ATOM 8279 O O . SER B 1 138 ? 0.604 39.188 -25.75 1 19.09 138 SER B O 1
ATOM 8281 N N . GLN B 1 139 ? 2.209 37.781 -25.734 1 17.47 139 GLN B N 1
ATOM 8282 C CA . GLN B 1 139 ? 2.826 38.469 -26.875 1 17.47 139 GLN B CA 1
ATOM 8283 C C . GLN B 1 139 ? 2.07 38.188 -28.172 1 17.47 139 GLN B C 1
ATOM 8285 O O . GLN B 1 139 ? 1.483 37.125 -28.328 1 17.47 139 GLN B O 1
ATOM 8290 N N . MET B 1 140 ? 1.754 39.188 -28.984 1 18.38 140 MET B N 1
ATOM 8291 C CA . MET B 1 140 ? 1.037 39.5 -30.219 1 18.38 140 MET B CA 1
ATOM 8292 C C . MET B 1 140 ? 1.666 38.781 -31.406 1 18.38 140 MET B C 1
ATOM 8294 O O . MET B 1 140 ? 2.658 39.25 -31.969 1 18.38 140 MET B O 1
ATOM 8298 N N . LEU B 1 141 ? 1.971 37.469 -31.188 1 17.55 141 LEU B N 1
ATOM 8299 C CA . LEU B 1 141 ? 2.803 37 -32.312 1 17.55 141 LEU B CA 1
ATOM 8300 C C . LEU B 1 141 ? 2.092 37.219 -33.625 1 17.55 141 LEU B C 1
ATOM 8302 O O . LEU B 1 141 ? 0.937 36.812 -33.781 1 17.55 141 LEU B O 1
ATOM 8306 N N . GLU B 1 142 ? 2.662 38.156 -34.438 1 17.3 142 GLU B N 1
ATOM 8307 C CA . GLU B 1 142 ? 2.383 38.531 -35.812 1 17.3 142 GLU B CA 1
ATOM 8308 C C . GLU B 1 142 ? 2.615 37.375 -36.781 1 17.3 142 GLU B C 1
ATOM 8310 O O . GLU B 1 142 ? 3.695 36.781 -36.781 1 17.3 142 GLU B O 1
ATOM 8315 N N . HIS B 1 143 ? 1.668 36.594 -37.125 1 17.44 143 HIS B N 1
ATOM 8316 C CA . HIS B 1 143 ? 1.65 35.406 -38 1 17.44 143 HIS B CA 1
ATOM 8317 C C . HIS B 1 143 ? 2.154 35.719 -39.375 1 17.44 143 HIS B C 1
ATOM 8319 O O . HIS B 1 143 ? 1.812 35.031 -40.344 1 17.44 143 HIS B O 1
ATOM 8325 N N . SER B 1 144 ? 3.395 36.469 -39.469 1 15.87 144 SER B N 1
ATOM 8326 C CA . SER B 1 144 ? 3.467 36.844 -40.875 1 15.87 144 SER B CA 1
ATOM 8327 C C . SER B 1 144 ? 3.42 35.594 -41.781 1 15.87 144 SER B C 1
ATOM 8329 O O . SER B 1 144 ? 3.582 34.469 -41.312 1 15.87 144 SER B O 1
ATOM 8331 N N . SER B 1 145 ? 4.305 35.75 -42.969 1 15.71 145 SER B N 1
ATOM 8332 C CA . SER B 1 145 ? 4.074 35.688 -44.406 1 15.71 145 SER B CA 1
ATOM 8333 C C . SER B 1 145 ? 4.293 34.281 -44.938 1 15.71 145 SER B C 1
ATOM 8335 O O . SER B 1 145 ? 3.385 33.656 -45.531 1 15.71 145 SER B O 1
ATOM 8337 N N . SER B 1 146 ? 5.344 34.156 -45.938 1 15.55 146 SER B N 1
ATOM 8338 C CA . SER B 1 146 ? 5.32 33.781 -47.375 1 15.55 146 SER B CA 1
ATOM 8339 C C . SER B 1 146 ? 5.691 32.312 -47.562 1 15.55 146 SER B C 1
ATOM 8341 O O . SER B 1 146 ? 6.254 31.672 -46.656 1 15.55 146 SER B O 1
ATOM 8343 N N . ALA B 1 147 ? 5.836 31.891 -48.906 1 16.11 147 ALA B N 1
ATOM 8344 C CA . ALA B 1 147 ? 5.449 30.828 -49.844 1 16.11 147 ALA B CA 1
ATOM 8345 C C . ALA B 1 147 ? 6.469 29.688 -49.812 1 16.11 147 ALA B C 1
ATOM 8347 O O . ALA B 1 147 ? 6.098 28.516 -49.781 1 16.11 147 ALA B O 1
ATOM 8348 N N . THR B 1 148 ? 7.91 30 -50.156 1 15.14 148 THR B N 1
ATOM 8349 C CA . THR B 1 148 ? 8.461 29.547 -51.438 1 15.14 148 THR B CA 1
ATOM 8350 C C . THR B 1 148 ? 9.039 28.141 -51.312 1 15.14 148 THR B C 1
ATOM 8352 O O . THR B 1 148 ? 9.414 27.719 -50.219 1 15.14 148 THR B O 1
ATOM 8355 N N . VAL B 1 149 ? 9.266 27.438 -52.438 1 16 149 VAL B N 1
ATOM 8356 C CA . VAL B 1 149 ? 9.211 26.141 -53.125 1 16 149 VAL B CA 1
ATOM 8357 C C . VAL B 1 149 ? 10.508 25.375 -52.844 1 16 149 VAL B C 1
ATOM 8359 O O . VAL B 1 149 ? 10.484 24.188 -52.531 1 16 149 VAL B O 1
ATOM 8362 N N . SER B 1 150 ? 11.883 25.922 -53.062 1 14.93 150 SER B N 1
ATOM 8363 C CA . SER B 1 150 ? 12.586 25.438 -54.25 1 14.93 150 SER B CA 1
ATOM 8364 C C . SER B 1 150 ? 13.336 24.141 -53.938 1 14.93 150 SER B C 1
ATOM 8366 O O . SER B 1 150 ? 13.633 23.859 -52.781 1 14.93 150 SER B O 1
ATOM 8368 N N . CYS B 1 151 ? 13.945 23.5 -55.031 1 15.67 151 CYS B N 1
ATOM 8369 C CA . CYS B 1 151 ? 14.234 22.188 -55.625 1 15.67 151 CYS B CA 1
ATOM 8370 C C . CYS B 1 151 ? 15.539 21.625 -55.062 1 15.67 151 CYS B C 1
ATOM 8372 O O . CYS B 1 151 ? 15.648 20.422 -54.844 1 15.67 151 CYS B O 1
ATOM 8374 N N . PRO B 1 152 ? 16.797 22.391 -54.812 1 15.05 152 PRO B N 1
ATOM 8375 C CA . PRO B 1 152 ? 17.781 21.984 -55.812 1 15.05 152 PRO B CA 1
ATOM 8376 C C . PRO B 1 152 ? 18.453 20.656 -55.5 1 15.05 152 PRO B C 1
ATOM 8378 O O . PRO B 1 152 ? 18.438 20.234 -54.344 1 15.05 152 PRO B O 1
ATOM 8381 N N . PRO B 1 153 ? 19.375 20.172 -56.469 1 15.25 153 PRO B N 1
ATOM 8382 C CA . PRO B 1 153 ? 19.875 18.953 -57.094 1 15.25 153 PRO B CA 1
ATOM 8383 C C . PRO B 1 153 ? 21.047 18.328 -56.344 1 15.25 153 PRO B C 1
ATOM 8385 O O . PRO B 1 153 ? 21.141 17.094 -56.25 1 15.25 153 PRO B O 1
ATOM 8388 N N . SER B 1 154 ? 22.125 19.141 -55.812 1 14.06 154 SER B N 1
ATOM 8389 C CA . SER B 1 154 ? 23.359 18.828 -56.531 1 14.06 154 SER B CA 1
ATOM 8390 C C . SER B 1 154 ? 24.016 17.562 -55.969 1 14.06 154 SER B C 1
ATOM 8392 O O . SER B 1 154 ? 23.625 17.062 -54.906 1 14.06 154 SER B O 1
ATOM 8394 N N . ASP B 1 155 ? 25.375 17.688 -55.719 1 13.85 155 ASP B N 1
ATOM 8395 C CA . ASP B 1 155 ? 26.547 17.156 -56.406 1 13.85 155 ASP B CA 1
ATOM 8396 C C . ASP B 1 155 ? 27.078 15.906 -55.719 1 13.85 155 ASP B C 1
ATOM 8398 O O . ASP B 1 155 ? 26.797 15.695 -54.531 1 13.85 155 ASP B O 1
ATOM 8402 N N . PRO B 1 156 ? 28.453 15.562 -56.062 1 15.01 156 PRO B N 1
ATOM 8403 C CA . PRO B 1 156 ? 29.188 14.453 -56.688 1 15.01 156 PRO B CA 1
ATOM 8404 C C . PRO B 1 156 ? 29.922 13.594 -55.656 1 15.01 156 PRO B C 1
ATOM 8406 O O . PRO B 1 156 ? 29.797 12.367 -55.688 1 15.01 156 PRO B O 1
ATOM 8409 N N . HIS B 1 157 ? 31.125 14.086 -55.031 1 14.07 157 HIS B N 1
ATOM 8410 C CA . HIS B 1 157 ? 32.375 13.484 -55.5 1 14.07 157 HIS B CA 1
ATOM 8411 C C . HIS B 1 157 ? 32.781 12.289 -54.656 1 14.07 157 HIS B C 1
ATOM 8413 O O . HIS B 1 157 ? 32.219 12.086 -53.562 1 14.07 157 HIS B O 1
ATOM 8419 N N . PRO B 1 158 ? 34.219 12.266 -54.125 1 14.7 158 PRO B N 1
ATOM 8420 C CA . PRO B 1 158 ? 35.312 11.453 -54.688 1 14.7 158 PRO B CA 1
ATOM 8421 C C . PRO B 1 158 ? 35.594 10.203 -53.875 1 14.7 158 PRO B C 1
ATOM 8423 O O . PRO B 1 158 ? 35.125 10.086 -52.719 1 14.7 158 PRO B O 1
ATOM 8426 N N . PRO B 1 159 ? 36.969 9.719 -53.906 1 14.82 159 PRO B N 1
ATOM 8427 C CA . PRO B 1 159 ? 37.656 8.516 -54.312 1 14.82 159 PRO B CA 1
ATOM 8428 C C . PRO B 1 159 ? 38.156 7.66 -53.156 1 14.82 159 PRO B C 1
ATOM 8430 O O . PRO B 1 159 ? 38 6.434 -53.188 1 14.82 159 PRO B O 1
ATOM 8433 N N . PRO B 1 160 ? 39.062 8.172 -52.094 1 13.82 160 PRO B N 1
ATOM 8434 C CA . PRO B 1 160 ? 40.375 7.594 -52.312 1 13.82 160 PRO B CA 1
ATOM 8435 C C . PRO B 1 160 ? 40.562 6.23 -51.656 1 13.82 160 PRO B C 1
ATOM 8437 O O . PRO B 1 160 ? 39.688 5.82 -50.844 1 13.82 160 PRO B O 1
ATOM 8440 N N . SER B 1 161 ? 41.688 6.129 -50.75 1 13.73 161 SER B N 1
ATOM 8441 C CA . SER B 1 161 ? 42.969 5.438 -50.875 1 13.73 161 SER B CA 1
ATOM 8442 C C . SER B 1 161 ? 42.969 4.141 -50.062 1 13.73 161 SER B C 1
ATOM 8444 O O . SER B 1 161 ? 42.219 3.994 -49.125 1 13.73 161 SER B O 1
ATOM 8446 N N . PRO B 1 162 ? 44.219 3.416 -50.094 1 14.05 162 PRO B N 1
ATOM 8447 C CA . PRO B 1 162 ? 44.719 2.072 -50.375 1 14.05 162 PRO B CA 1
ATOM 8448 C C . PRO B 1 162 ? 45.031 1.27 -49.094 1 14.05 162 PRO B C 1
ATOM 8450 O O . PRO B 1 162 ? 44.875 0.045 -49.094 1 14.05 162 PRO B O 1
ATOM 8453 N N . LYS B 1 163 ? 45.438 1.847 -47.906 1 13.42 163 LYS B N 1
ATOM 8454 C CA . LYS B 1 163 ? 46.781 1.331 -47.656 1 13.42 163 LYS B CA 1
ATOM 8455 C C . LYS B 1 163 ? 46.75 -0.139 -47.25 1 13.42 163 LYS B C 1
ATOM 8457 O O . LYS B 1 163 ? 45.75 -0.611 -46.719 1 13.42 163 LYS B O 1
ATOM 8462 N N . PRO B 1 164 ? 48.062 -0.725 -46.938 1 13.65 164 PRO B N 1
ATOM 8463 C CA . PRO B 1 164 ? 48.844 -1.926 -47.281 1 13.65 164 PRO B CA 1
ATOM 8464 C C . PRO B 1 164 ? 48.656 -3.047 -46.25 1 13.65 164 PRO B C 1
ATOM 8466 O O . PRO B 1 164 ? 48.281 -4.16 -46.625 1 13.65 164 PRO B O 1
ATOM 8469 N N . HIS B 1 165 ? 49.75 -3.252 -45.312 1 13.56 165 HIS B N 1
ATOM 8470 C CA . HIS B 1 165 ? 50.75 -4.301 -45.406 1 13.56 165 HIS B CA 1
ATOM 8471 C C . HIS B 1 165 ? 50.406 -5.484 -44.531 1 13.56 165 HIS B C 1
ATOM 8473 O O . HIS B 1 165 ? 49.344 -5.492 -43.875 1 13.56 165 HIS B O 1
ATOM 8479 N N . GLN B 1 166 ? 51.344 -5.824 -43.5 1 13.29 166 GLN B N 1
ATOM 8480 C CA . GLN B 1 166 ? 52.312 -6.922 -43.594 1 13.29 166 GLN B CA 1
ATOM 8481 C C . GLN B 1 166 ? 51.844 -8.117 -42.75 1 13.29 166 GLN B C 1
ATOM 8483 O O . GLN B 1 166 ? 50.969 -7.98 -41.906 1 13.29 166 GLN B O 1
ATOM 8488 N N . PRO B 1 167 ? 52.938 -8.977 -42.156 1 14.01 167 PRO B N 1
ATOM 8489 C CA . PRO B 1 167 ? 53.406 -10.336 -42.438 1 14.01 167 PRO B CA 1
ATOM 8490 C C . PRO B 1 167 ? 52.969 -11.344 -41.406 1 14.01 167 PRO B C 1
ATOM 8492 O O . PRO B 1 167 ? 52.375 -12.375 -41.719 1 14.01 167 PRO B O 1
ATOM 8495 N N . VAL B 1 168 ? 53.75 -11.453 -40.219 1 13.6 168 VAL B N 1
ATOM 8496 C CA . VAL B 1 168 ? 54.688 -12.547 -40.094 1 13.6 168 VAL B CA 1
ATOM 8497 C C . VAL B 1 168 ? 54.062 -13.711 -39.344 1 13.6 168 VAL B C 1
ATOM 8499 O O . VAL B 1 168 ? 53.094 -13.516 -38.594 1 13.6 168 VAL B O 1
ATOM 8502 N N . ILE B 1 169 ? 54.938 -14.797 -38.875 1 13.44 169 ILE B N 1
ATOM 8503 C CA . ILE B 1 169 ? 55.281 -16.203 -39.094 1 13.44 169 ILE B CA 1
ATOM 8504 C C . ILE B 1 169 ? 54.875 -17.016 -37.875 1 13.44 169 ILE B C 1
ATOM 8506 O O . ILE B 1 169 ? 54.219 -18.047 -37.969 1 13.44 169 ILE B O 1
ATOM 8510 N N . GLN B 1 170 ? 55.562 -16.891 -36.625 1 13.31 170 GLN B N 1
ATOM 8511 C CA . GLN B 1 170 ? 56.438 -18.016 -36.312 1 13.31 170 GLN B CA 1
ATOM 8512 C C . GLN B 1 170 ? 55.656 -19.141 -35.656 1 13.31 170 GLN B C 1
ATOM 8514 O O . GLN B 1 170 ? 54.562 -18.922 -35.125 1 13.31 170 GLN B O 1
ATOM 8519 N N . SER B 1 171 ? 56.469 -20.203 -35.031 1 13.17 171 SER B N 1
ATOM 8520 C CA . SER B 1 171 ? 56.844 -21.609 -35.125 1 13.17 171 SER B CA 1
ATOM 8521 C C . SER B 1 171 ? 56.188 -22.422 -34.031 1 13.17 171 SER B C 1
ATOM 8523 O O . SER B 1 171 ? 55.562 -23.438 -34.281 1 13.17 171 SER B O 1
ATOM 8525 N N . SER B 1 172 ? 56.812 -22.531 -32.75 1 13.68 172 SER B N 1
ATOM 8526 C CA . SER B 1 172 ? 57.562 -23.75 -32.438 1 13.68 172 SER B CA 1
ATOM 8527 C C . SER B 1 172 ? 56.656 -24.781 -31.766 1 13.68 172 SER B C 1
ATOM 8529 O O . SER B 1 172 ? 55.562 -24.438 -31.266 1 13.68 172 SER B O 1
ATOM 8531 N N . SER B 1 173 ? 57.281 -25.75 -30.891 1 13.29 173 SER B N 1
ATOM 8532 C CA . SER B 1 173 ? 57.688 -27.156 -30.922 1 13.29 173 SER B CA 1
ATOM 8533 C C . SER B 1 173 ? 56.844 -27.984 -29.953 1 13.29 173 SER B C 1
ATOM 8535 O O . SER B 1 173 ? 56.281 -29.016 -30.344 1 13.29 173 SER B O 1
ATOM 8537 N N . SER B 1 174 ? 57.312 -28.172 -28.625 1 13.69 174 SER B N 1
ATOM 8538 C CA . SER B 1 174 ? 57.906 -29.453 -28.266 1 13.69 174 SER B CA 1
ATOM 8539 C C . SER B 1 174 ? 56.875 -30.453 -27.766 1 13.69 174 SER B C 1
ATOM 8541 O O . SER B 1 174 ? 55.781 -30.062 -27.391 1 13.69 174 SER B O 1
ATOM 8543 N N . PHE B 1 175 ? 57.25 -31.281 -26.578 1 13.74 175 PHE B N 1
ATOM 8544 C CA . PHE B 1 175 ? 57.688 -32.656 -26.469 1 13.74 175 PHE B CA 1
ATOM 8545 C C . PHE B 1 175 ? 56.594 -33.531 -25.922 1 13.74 175 PHE B C 1
ATOM 8547 O O . PHE B 1 175 ? 55.562 -33.031 -25.453 1 13.74 175 PHE B O 1
ATOM 8554 N N . PHE B 1 176 ? 56.875 -34.281 -24.75 1 13.66 176 PHE B N 1
ATOM 8555 C CA . PHE B 1 176 ? 57.188 -35.688 -24.625 1 13.66 176 PHE B CA 1
ATOM 8556 C C . PHE B 1 176 ? 55.969 -36.469 -24.125 1 13.66 176 PHE B C 1
ATOM 8558 O O . PHE B 1 176 ? 55.031 -35.875 -23.609 1 13.66 176 PHE B O 1
ATOM 8565 N N . LEU B 1 177 ? 56.25 -37.469 -23.188 1 13.55 177 LEU B N 1
ATOM 8566 C CA . LEU B 1 177 ? 56.312 -38.938 -23.328 1 13.55 177 LEU B CA 1
ATOM 8567 C C . LEU B 1 177 ? 55.094 -39.562 -22.703 1 13.55 177 LEU B C 1
ATOM 8569 O O . LEU B 1 177 ? 54.375 -40.344 -23.359 1 13.55 177 LEU B O 1
ATOM 8573 N N . PRO B 1 178 ? 55.312 -40.344 -21.453 1 13.86 178 PRO B N 1
ATOM 8574 C CA . PRO B 1 178 ? 55.375 -41.812 -21.547 1 13.86 178 PRO B CA 1
ATOM 8575 C C . PRO B 1 178 ? 54.031 -42.469 -21.188 1 13.86 178 PRO B C 1
ATOM 8577 O O . PRO B 1 178 ? 53.438 -43.156 -22 1 13.86 178 PRO B O 1
ATOM 8580 N N . PRO B 1 179 ? 54 -43.188 -19.922 1 14.09 179 PRO B N 1
ATOM 8581 C CA . PRO B 1 179 ? 54.031 -44.656 -19.891 1 14.09 179 PRO B CA 1
ATOM 8582 C C . PRO B 1 179 ? 52.656 -45.281 -19.703 1 14.09 179 PRO B C 1
ATOM 8584 O O . PRO B 1 179 ? 51.719 -44.594 -19.297 1 14.09 179 PRO B O 1
ATOM 8587 N N . PRO B 1 180 ? 52.719 -46.594 -19.312 1 13.95 180 PRO B N 1
ATOM 8588 C CA . PRO B 1 180 ? 52.156 -47.844 -19.828 1 13.95 180 PRO B CA 1
ATOM 8589 C C . PRO B 1 180 ? 50.875 -48.25 -19.125 1 13.95 180 PRO B C 1
ATOM 8591 O O . PRO B 1 180 ? 49.844 -48.5 -19.797 1 13.95 180 PRO B O 1
ATOM 8594 N N . GLN B 1 181 ? 50.969 -48.969 -17.906 1 13.7 181 GLN B N 1
ATOM 8595 C CA . GLN B 1 181 ? 50.875 -50.406 -17.906 1 13.7 181 GLN B CA 1
ATOM 8596 C C . GLN B 1 181 ? 49.438 -50.844 -17.578 1 13.7 181 GLN B C 1
ATOM 8598 O O . GLN B 1 181 ? 48.719 -51.375 -18.422 1 13.7 181 GLN B O 1
ATOM 8603 N N . SER B 1 182 ? 49.312 -51.812 -16.422 1 13.7 182 SER B N 1
ATOM 8604 C CA . SER B 1 182 ? 49.062 -53.25 -16.453 1 13.7 182 SER B CA 1
ATOM 8605 C C . SER B 1 182 ? 47.625 -53.562 -16.031 1 13.7 182 SER B C 1
ATOM 8607 O O . SER B 1 182 ? 46.969 -54.406 -16.641 1 13.7 182 SER B O 1
ATOM 8609 N N . SER B 1 183 ? 47.094 -53.219 -14.914 1 13.54 183 SER B N 1
ATOM 8610 C CA . SER B 1 183 ? 46.844 -54.344 -14.023 1 13.54 183 SER B CA 1
ATOM 8611 C C . SER B 1 183 ? 45.562 -55.062 -14.422 1 13.54 183 SER B C 1
ATOM 8613 O O . SER B 1 183 ? 44.656 -54.469 -15.039 1 13.54 183 SER B O 1
ATOM 8615 N N . GLN B 1 184 ? 45.281 -56.125 -13.617 1 14.08 184 GLN B N 1
ATOM 8616 C CA . GLN B 1 184 ? 44.938 -57.531 -13.672 1 14.08 184 GLN B CA 1
ATOM 8617 C C . GLN B 1 184 ? 43.438 -57.75 -13.883 1 14.08 184 GLN B C 1
ATOM 8619 O O . GLN B 1 184 ? 42.656 -56.812 -13.68 1 14.08 184 GLN B O 1
ATOM 8624 N N . ARG B 1 185 ? 43.062 -59 -13.492 1 14.67 185 ARG B N 1
ATOM 8625 C CA . ARG B 1 185 ? 42.5 -60.281 -13.992 1 14.67 185 ARG B CA 1
ATOM 8626 C C . ARG B 1 185 ? 41 -60.281 -13.859 1 14.67 185 ARG B C 1
ATOM 8628 O O . ARG B 1 185 ? 40.406 -59.469 -13.125 1 14.67 185 ARG B O 1
ATOM 8635 N N . ILE B 1 186 ? 40.469 -61.531 -13.961 1 14.22 186 ILE B N 1
ATOM 8636 C CA . ILE B 1 186 ? 39.594 -62.344 -14.773 1 14.22 186 ILE B CA 1
ATOM 8637 C C . ILE B 1 186 ? 38.219 -62.469 -14.109 1 14.22 186 ILE B C 1
ATOM 8639 O O . ILE B 1 186 ? 37.188 -62.281 -14.758 1 14.22 186 ILE B O 1
ATOM 8643 N N . LYS B 1 187 ? 38.25 -63.25 -12.953 1 14.44 187 LYS B N 1
ATOM 8644 C CA . LYS B 1 187 ? 37.656 -64.562 -13.109 1 14.44 187 LYS B CA 1
ATOM 8645 C C . LYS B 1 187 ? 36.125 -64.5 -13.148 1 14.44 187 LYS B C 1
ATOM 8647 O O . LYS B 1 187 ? 35.469 -65 -14.055 1 14.44 187 LYS B O 1
ATOM 8652 N N . LYS B 1 188 ? 35.438 -64.812 -11.914 1 14.87 188 LYS B N 1
ATOM 8653 C CA . LYS B 1 188 ? 34.719 -66.062 -11.711 1 14.87 188 LYS B CA 1
ATOM 8654 C C . LYS B 1 188 ? 33.281 -65.938 -12.195 1 14.87 188 LYS B C 1
ATOM 8656 O O . LYS B 1 188 ? 32.719 -64.875 -12.289 1 14.87 188 LYS B O 1
ATOM 8661 N N . THR B 1 189 ? 32.406 -67 -11.781 1 15.16 189 THR B N 1
ATOM 8662 C CA . THR B 1 189 ? 31.562 -68.062 -12.234 1 15.16 189 THR B CA 1
ATOM 8663 C C . THR B 1 189 ? 30.109 -67.625 -12.273 1 15.16 189 THR B C 1
ATOM 8665 O O . THR B 1 189 ? 29.734 -66.688 -11.625 1 15.16 189 THR B O 1
ATOM 8668 N N . ALA B 1 190 ? 29.203 -68.75 -12.438 1 15.94 190 ALA B N 1
ATOM 8669 C CA . ALA B 1 190 ? 28.141 -69.25 -13.289 1 15.94 190 ALA B CA 1
ATOM 8670 C C . ALA B 1 190 ? 26.766 -68.938 -12.711 1 15.94 190 ALA B C 1
ATOM 8672 O O . ALA B 1 190 ? 25.828 -68.625 -13.453 1 15.94 190 ALA B O 1
ATOM 8673 N N . THR B 1 191 ? 26.5 -69.25 -11.352 1 15.5 191 THR B N 1
ATOM 8674 C CA . THR B 1 191 ? 25.516 -70.312 -11.297 1 15.5 191 THR B CA 1
ATOM 8675 C C . THR B 1 191 ? 24.094 -69.75 -11.469 1 15.5 191 THR B C 1
ATOM 8677 O O . THR B 1 191 ? 23.281 -70.375 -12.172 1 15.5 191 THR B O 1
ATOM 8680 N N . PRO B 1 192 ? 23.656 -68.688 -10.648 1 15.17 192 PRO B N 1
ATOM 8681 C CA . PRO B 1 192 ? 22.547 -69.25 -9.867 1 15.17 192 PRO B CA 1
ATOM 8682 C C . PRO B 1 192 ? 21.266 -69.375 -10.688 1 15.17 192 PRO B C 1
ATOM 8684 O O . PRO B 1 192 ? 20.609 -70.438 -10.68 1 15.17 192 PRO B O 1
ATOM 8687 N N . SER B 1 193 ? 20.406 -68.312 -10.734 1 15.65 193 SER B N 1
ATOM 8688 C CA . SER B 1 193 ? 19.125 -68.25 -10.039 1 15.65 193 SER B CA 1
ATOM 8689 C C . SER B 1 193 ? 17.969 -68.625 -10.977 1 15.65 193 SER B C 1
ATOM 8691 O O . SER B 1 193 ? 17.953 -68.25 -12.141 1 15.65 193 SER B O 1
ATOM 8693 N N . THR B 1 194 ? 17.266 -69.625 -10.523 1 17.14 194 THR B N 1
ATOM 8694 C CA . THR B 1 194 ? 16.156 -70.5 -10.906 1 17.14 194 THR B CA 1
ATOM 8695 C C . THR B 1 194 ? 14.953 -69.625 -11.32 1 17.14 194 THR B C 1
ATOM 8697 O O . THR B 1 194 ? 14.734 -68.562 -10.789 1 17.14 194 THR B O 1
ATOM 8700 N N . VAL B 1 195 ? 14.18 -70.125 -12.281 1 17.12 195 VAL B N 1
ATOM 8701 C CA . VAL B 1 195 ? 13.266 -69.688 -13.359 1 17.12 195 VAL B CA 1
ATOM 8702 C C . VAL B 1 195 ? 11.898 -69.375 -12.773 1 17.12 195 VAL B C 1
ATOM 8704 O O . VAL B 1 195 ? 11.289 -68.375 -13.141 1 17.12 195 VAL B O 1
ATOM 8707 N N . SER B 1 196 ? 11.266 -70.312 -11.938 1 16.88 196 SER B N 1
ATOM 8708 C CA . SER B 1 196 ? 10.125 -70.875 -12.648 1 16.88 196 SER B CA 1
ATOM 8709 C C . SER B 1 196 ? 8.914 -69.938 -12.594 1 16.88 196 SER B C 1
ATOM 8711 O O . SER B 1 196 ? 8.336 -69.625 -13.625 1 16.88 196 SER B O 1
ATOM 8713 N N . GLU B 1 197 ? 7.859 -70.375 -11.703 1 19.98 197 GLU B N 1
ATOM 8714 C CA . GLU B 1 197 ? 6.473 -70.75 -11.914 1 19.98 197 GLU B CA 1
ATOM 8715 C C . GLU B 1 197 ? 5.523 -69.562 -11.844 1 19.98 197 GLU B C 1
ATOM 8717 O O . GLU B 1 197 ? 5.594 -68.75 -10.914 1 19.98 197 GLU B O 1
ATOM 8722 N N . ASN B 1 198 ? 4.785 -69.25 -12.906 1 18.92 198 ASN B N 1
ATOM 8723 C CA . ASN B 1 198 ? 3.984 -68.125 -13.305 1 18.92 198 ASN B CA 1
ATOM 8724 C C . ASN B 1 198 ? 2.652 -68.062 -12.562 1 18.92 198 ASN B C 1
ATOM 8726 O O . ASN B 1 198 ? 1.64 -68.562 -13.062 1 18.92 198 ASN B O 1
ATOM 8730 N N . THR B 1 199 ? 2.648 -68.375 -11.258 1 19.69 199 THR B N 1
ATOM 8731 C CA . THR B 1 199 ? 1.331 -68.5 -10.641 1 19.69 199 THR B CA 1
ATOM 8732 C C . THR B 1 199 ? 0.511 -67.25 -10.867 1 19.69 199 THR B C 1
ATOM 8734 O O . THR B 1 199 ? 0.967 -66.125 -10.562 1 19.69 199 THR B O 1
ATOM 8737 N N . VAL B 1 200 ? -0.617 -67.375 -11.594 1 21.05 200 VAL B N 1
ATOM 8738 C CA . VAL B 1 200 ? -1.571 -66.438 -12.164 1 21.05 200 VAL B CA 1
ATOM 8739 C C . VAL B 1 200 ? -2.346 -65.75 -11.039 1 21.05 200 VAL B C 1
ATOM 8741 O O . VAL B 1 200 ? -3.221 -66.375 -10.414 1 21.05 200 VAL B O 1
ATOM 8744 N N . VAL B 1 201 ? -1.81 -65.312 -9.977 1 19.92 201 VAL B N 1
ATOM 8745 C CA . VAL B 1 201 ? -2.596 -64.938 -8.797 1 19.92 201 VAL B CA 1
ATOM 8746 C C . VAL B 1 201 ? -3.631 -63.875 -9.18 1 19.92 201 VAL B C 1
ATOM 8748 O O . VAL B 1 201 ? -3.342 -62.969 -9.961 1 19.92 201 VAL B O 1
ATOM 8751 N N . ARG B 1 202 ? -4.918 -64.125 -8.867 1 21.72 202 ARG B N 1
ATOM 8752 C CA . ARG B 1 202 ? -6.23 -63.5 -8.867 1 21.72 202 ARG B CA 1
ATOM 8753 C C . ARG B 1 202 ? -6.164 -62.094 -8.281 1 21.72 202 ARG B C 1
ATOM 8755 O O . ARG B 1 202 ? -5.676 -61.906 -7.164 1 21.72 202 ARG B O 1
ATOM 8762 N N . SER B 1 203 ? -6.16 -61.188 -9.141 1 21.38 203 SER B N 1
ATOM 8763 C CA . SER B 1 203 ? -5.898 -59.812 -8.68 1 21.38 203 SER B CA 1
ATOM 8764 C C . SER B 1 203 ? -7.027 -59.312 -7.785 1 21.38 203 SER B C 1
ATOM 8766 O O . SER B 1 203 ? -8.195 -59.312 -8.195 1 21.38 203 SER B O 1
ATOM 8768 N N . PRO B 1 204 ? -7.129 -59.75 -6.473 1 26.03 204 PRO B N 1
ATOM 8769 C CA . PRO B 1 204 ? -8.219 -59.344 -5.582 1 26.03 204 PRO B CA 1
ATOM 8770 C C . PRO B 1 204 ? -8.625 -57.906 -5.758 1 26.03 204 PRO B C 1
ATOM 8772 O O . PRO B 1 204 ? -7.801 -57.062 -6.152 1 26.03 204 PRO B O 1
ATOM 8775 N N . GLN B 1 205 ? -9.945 -57.688 -6.062 1 26.69 205 GLN B N 1
ATOM 8776 C CA . GLN B 1 205 ? -10.672 -56.438 -6.219 1 26.69 205 GLN B CA 1
ATOM 8777 C C . GLN B 1 205 ? -10.344 -55.469 -5.086 1 26.69 205 GLN B C 1
ATOM 8779 O O . GLN B 1 205 ? -10.797 -55.656 -3.955 1 26.69 205 GLN B O 1
ATOM 8784 N N . VAL B 1 206 ? -9.109 -55.219 -4.863 1 27.53 206 VAL B N 1
ATOM 8785 C CA . VAL B 1 206 ? -8.656 -54.406 -3.729 1 27.53 206 VAL B CA 1
ATOM 8786 C C . VAL B 1 206 ? -9.438 -53.125 -3.664 1 27.53 206 VAL B C 1
ATOM 8788 O O . VAL B 1 206 ? -9.414 -52.312 -4.605 1 27.53 206 VAL B O 1
ATOM 8791 N N . SER B 1 207 ? -10.75 -53.188 -3.264 1 31.14 207 SER B N 1
ATOM 8792 C CA . SER B 1 207 ? -11.406 -51.969 -2.758 1 31.14 207 SER B CA 1
ATOM 8793 C C . SER B 1 207 ? -10.383 -51 -2.205 1 31.14 207 SER B C 1
ATOM 8795 O O . SER B 1 207 ? -9.758 -51.25 -1.175 1 31.14 207 SER B O 1
ATOM 8797 N N . SER B 1 208 ? -9.602 -50.531 -3.066 1 31.31 208 SER B N 1
ATOM 8798 C CA . SER B 1 208 ? -8.383 -49.812 -2.723 1 31.31 208 SER B CA 1
ATOM 8799 C C . SER B 1 208 ? -8.664 -48.688 -1.743 1 31.31 208 SER B C 1
ATOM 8801 O O . SER B 1 208 ? -9.297 -47.688 -2.104 1 31.31 208 SER B O 1
ATOM 8803 N N . GLN B 1 209 ? -9.297 -49.031 -0.609 1 36.94 209 GLN B N 1
ATOM 8804 C CA . GLN B 1 209 ? -9.188 -48.031 0.442 1 36.94 209 GLN B CA 1
ATOM 8805 C C . GLN B 1 209 ? -7.98 -47.125 0.213 1 36.94 209 GLN B C 1
ATOM 8807 O O . GLN B 1 209 ? -6.922 -47.594 -0.222 1 36.94 209 GLN B O 1
ATOM 8812 N N . PRO B 1 210 ? -8.234 -45.906 -0.274 1 42.94 210 PRO B N 1
ATOM 8813 C CA . PRO B 1 210 ? -7.043 -45.062 -0.491 1 42.94 210 PRO B CA 1
ATOM 8814 C C . PRO B 1 210 ? -5.844 -45.531 0.331 1 42.94 210 PRO B C 1
ATOM 8816 O O . PRO B 1 210 ? -5.965 -45.75 1.541 1 42.94 210 PRO B O 1
ATOM 8819 N N . GLU B 1 211 ? -5.074 -46.5 -0.132 1 48.69 211 GLU B N 1
ATOM 8820 C CA . GLU B 1 211 ? -3.803 -47 0.385 1 48.69 211 GLU B CA 1
ATOM 8821 C C . GLU B 1 211 ? -3.104 -45.938 1.238 1 48.69 211 GLU B C 1
ATOM 8823 O O . GLU B 1 211 ? -3.055 -44.75 0.868 1 48.69 211 GLU B O 1
ATOM 8828 N N . ASP B 1 212 ? -2.951 -46.219 2.506 1 64.56 212 ASP B N 1
ATOM 8829 C CA . ASP B 1 212 ? -2.574 -45.594 3.76 1 64.56 212 ASP B CA 1
ATOM 8830 C C . ASP B 1 212 ? -1.29 -44.781 3.594 1 64.56 212 ASP B C 1
ATOM 8832 O O . ASP B 1 212 ? -0.254 -45.312 3.203 1 64.56 212 ASP B O 1
ATOM 8836 N N . LEU B 1 213 ? -1.431 -43.5 3.117 1 80.69 213 LEU B N 1
ATOM 8837 C CA . LEU B 1 213 ? -0.293 -42.625 3.277 1 80.69 213 LEU B CA 1
ATOM 8838 C C . LEU B 1 213 ? 0.482 -42.938 4.551 1 80.69 213 LEU B C 1
ATOM 8840 O O . LEU B 1 213 ? -0.098 -43.406 5.531 1 80.69 213 LEU B O 1
ATOM 8844 N N . PRO B 1 214 ? 1.705 -43.031 4.355 1 81.19 214 PRO B N 1
ATOM 8845 C CA . PRO B 1 214 ? 2.523 -43.344 5.523 1 81.19 214 PRO B CA 1
ATOM 8846 C C . PRO B 1 214 ? 2.438 -42.312 6.625 1 81.19 214 PRO B C 1
ATOM 8848 O O . PRO B 1 214 ? 1.947 -41.188 6.391 1 81.19 214 PRO B O 1
ATOM 8851 N N . LEU B 1 215 ? 2.758 -42.812 7.832 1 81.81 215 LEU B N 1
ATOM 8852 C CA . LEU B 1 215 ? 2.99 -41.906 8.953 1 81.81 215 LEU B CA 1
ATOM 8853 C C . LEU B 1 215 ? 1.72 -41.156 9.305 1 81.81 215 LEU B C 1
ATOM 8855 O O . LEU B 1 215 ? 0.635 -41.719 9.375 1 81.81 215 LEU B O 1
ATOM 8859 N N . LEU B 1 216 ? 1.887 -39.875 9.578 1 81.44 216 LEU B N 1
ATOM 8860 C CA . LEU B 1 216 ? 0.743 -39.062 9.992 1 81.44 216 LEU B CA 1
ATOM 8861 C C . LEU B 1 216 ? 0.184 -38.25 8.805 1 81.44 216 LEU B C 1
ATOM 8863 O O . LEU B 1 216 ? -0.523 -37.281 9 1 81.44 216 LEU B O 1
ATOM 8867 N N . TRP B 1 217 ? 0.464 -38.719 7.613 1 91.06 217 TRP B N 1
ATOM 8868 C CA . TRP B 1 217 ? 0.083 -37.969 6.414 1 91.06 217 TRP B CA 1
ATOM 8869 C C . TRP B 1 217 ? -1.433 -37.969 6.246 1 91.06 217 TRP B C 1
ATOM 8871 O O . TRP B 1 217 ? -2.006 -36.938 5.852 1 91.06 217 TRP B O 1
ATOM 8881 N N . PRO B 1 218 ? -2.121 -39 6.637 1 89.5 218 PRO B N 1
ATOM 8882 C CA . PRO B 1 218 ? -3.576 -38.969 6.473 1 89.5 218 PRO B CA 1
ATOM 8883 C C . PRO B 1 218 ? -4.246 -37.938 7.352 1 89.5 218 PRO B C 1
ATOM 8885 O O . PRO B 1 218 ? -5.305 -37.406 6.996 1 89.5 218 PRO B O 1
ATOM 8888 N N . GLN B 1 219 ? -3.57 -37.594 8.375 1 89.5 219 GLN B N 1
ATOM 8889 C CA . GLN B 1 219 ? -4.141 -36.625 9.289 1 89.5 219 GLN B CA 1
ATOM 8890 C C . GLN B 1 219 ? -3.725 -35.188 8.914 1 89.5 219 GLN B C 1
ATOM 8892 O O . GLN B 1 219 ? -4.434 -34.219 9.211 1 89.5 219 GLN B O 1
ATOM 8897 N N . THR B 1 220 ? -2.662 -35.094 8.32 1 91.62 220 THR B N 1
ATOM 8898 C CA . THR B 1 220 ? -2.107 -33.781 8.117 1 91.62 220 THR B CA 1
ATOM 8899 C C . THR B 1 220 ? -2.299 -33.312 6.676 1 91.62 220 THR B C 1
ATOM 8901 O O . THR B 1 220 ? -2.191 -32.125 6.379 1 91.62 220 THR B O 1
ATOM 8904 N N . MET B 1 221 ? -2.629 -34.188 5.848 1 94 221 MET B N 1
ATOM 8905 C CA . MET B 1 221 ? -2.863 -33.844 4.445 1 94 221 MET B CA 1
ATOM 8906 C C . MET B 1 221 ? -4.355 -33.719 4.156 1 94 221 MET B C 1
ATOM 8908 O O . MET B 1 221 ? -5.152 -34.531 4.633 1 94 221 MET B O 1
ATOM 8912 N N . PRO B 1 222 ? -4.711 -32.656 3.438 1 93.69 222 PRO B N 1
ATOM 8913 C CA . PRO B 1 222 ? -6.121 -32.562 3.055 1 93.69 222 PRO B CA 1
ATOM 8914 C C . PRO B 1 222 ? -6.625 -33.812 2.342 1 93.69 222 PRO B C 1
ATOM 8916 O O . PRO B 1 222 ? -5.895 -34.438 1.55 1 93.69 222 PRO B O 1
ATOM 8919 N N . GLN B 1 223 ? -7.836 -34.125 2.479 1 92.94 223 GLN B N 1
ATOM 8920 C CA . GLN B 1 223 ? -8.438 -35.375 1.977 1 92.94 223 GLN B CA 1
ATOM 8921 C C . GLN B 1 223 ? -8.391 -35.406 0.452 1 92.94 223 GLN B C 1
ATOM 8923 O O . GLN B 1 223 ? -8.156 -36.469 -0.132 1 92.94 223 GLN B O 1
ATOM 8928 N N . GLN B 1 224 ? -8.57 -34.344 -0.153 1 93.88 224 GLN B N 1
ATOM 8929 C CA . GLN B 1 224 ? -8.656 -34.312 -1.609 1 93.88 224 GLN B CA 1
ATOM 8930 C C . GLN B 1 224 ? -7.301 -34.594 -2.246 1 93.88 224 GLN B C 1
ATOM 8932 O O . GLN B 1 224 ? -7.223 -34.906 -3.438 1 93.88 224 GLN B O 1
ATOM 8937 N N . ASP B 1 225 ? -6.199 -34.531 -1.496 1 96.25 225 ASP B N 1
ATOM 8938 C CA . ASP B 1 225 ? -4.867 -34.688 -2.066 1 96.25 225 ASP B CA 1
ATOM 8939 C C . ASP B 1 225 ? -4.312 -36.094 -1.781 1 96.25 225 ASP B C 1
ATOM 8941 O O . ASP B 1 225 ? -3.303 -36.5 -2.361 1 96.25 225 ASP B O 1
ATOM 8945 N N . GLN B 1 226 ? -4.879 -36.875 -0.98 1 95.12 226 GLN B N 1
ATOM 8946 C CA . GLN B 1 226 ? -4.316 -38.125 -0.465 1 95.12 226 GLN B CA 1
ATOM 8947 C C . GLN B 1 226 ? -4.188 -39.156 -1.568 1 95.12 226 GLN B C 1
ATOM 8949 O O . GLN B 1 226 ? -3.129 -39.781 -1.735 1 95.12 226 GLN B O 1
ATOM 8954 N N . LYS B 1 227 ? -5.176 -39.25 -2.359 1 93.5 227 LYS B N 1
ATOM 8955 C CA . LYS B 1 227 ? -5.176 -40.281 -3.391 1 93.5 227 LYS B CA 1
ATOM 8956 C C . LYS B 1 227 ? -4.125 -40 -4.461 1 93.5 227 LYS B C 1
ATOM 8958 O O . LYS B 1 227 ? -3.309 -40.844 -4.781 1 93.5 227 LYS B O 1
ATOM 8963 N N . TRP B 1 228 ? -4.129 -38.812 -5.004 1 95.38 228 TRP B N 1
ATOM 8964 C CA . TRP B 1 228 ? -3.221 -38.531 -6.117 1 95.38 228 TRP B CA 1
ATOM 8965 C C . TRP B 1 228 ? -1.773 -38.5 -5.637 1 95.38 228 TRP B C 1
ATOM 8967 O O . TRP B 1 228 ? -0.854 -38.844 -6.367 1 95.38 228 TRP B O 1
ATOM 8977 N N . VAL B 1 229 ? -1.505 -38.031 -4.414 1 95.94 229 VAL B N 1
ATOM 8978 C CA . VAL B 1 229 ? -0.148 -37.969 -3.879 1 95.94 229 VAL B CA 1
ATOM 8979 C C . VAL B 1 229 ? 0.388 -39.375 -3.662 1 95.94 229 VAL B C 1
ATOM 8981 O O . VAL B 1 229 ? 1.558 -39.656 -3.939 1 95.94 229 VAL B O 1
ATOM 8984 N N . SER B 1 230 ? -0.455 -40.25 -3.193 1 93.94 230 SER B N 1
ATOM 8985 C CA . SER B 1 230 ? -0.065 -41.656 -3.016 1 93.94 230 SER B CA 1
ATOM 8986 C C . SER B 1 230 ? 0.332 -42.281 -4.344 1 93.94 230 SER B C 1
ATOM 8988 O O . SER B 1 230 ? 1.348 -42.969 -4.43 1 93.94 230 SER B O 1
ATOM 8990 N N . GLU B 1 231 ? -0.381 -41.969 -5.344 1 92.44 231 GLU B N 1
ATOM 8991 C CA . GLU B 1 231 ? -0.114 -42.531 -6.672 1 92.44 231 GLU B CA 1
ATOM 8992 C C . GLU B 1 231 ? 1.15 -41.938 -7.273 1 92.44 231 GLU B C 1
ATOM 8994 O O . GLU B 1 231 ? 1.87 -42.594 -8.016 1 92.44 231 GLU B O 1
ATOM 8999 N N . ALA B 1 232 ? 1.363 -40.719 -6.922 1 94.31 232 ALA B N 1
ATOM 9000 C CA . ALA B 1 232 ? 2.486 -40 -7.527 1 94.31 232 ALA B CA 1
ATOM 9001 C C . ALA B 1 232 ? 3.801 -40.375 -6.84 1 94.31 232 ALA B C 1
ATOM 9003 O O . ALA B 1 232 ? 4.836 -40.5 -7.496 1 94.31 232 ALA B O 1
ATOM 9004 N N . LEU B 1 233 ? 3.803 -40.625 -5.52 1 94.5 233 LEU B N 1
ATOM 9005 C CA . LEU B 1 233 ? 5.051 -40.719 -4.77 1 94.5 233 LEU B CA 1
ATOM 9006 C C . LEU B 1 233 ? 5.379 -42.188 -4.469 1 94.5 233 LEU B C 1
ATOM 9008 O O . LEU B 1 233 ? 6.543 -42.531 -4.254 1 94.5 233 LEU B O 1
ATOM 9012 N N . PHE B 1 234 ? 4.375 -43.062 -4.434 1 93.06 234 PHE B N 1
ATOM 9013 C CA . PHE B 1 234 ? 4.625 -44.375 -3.893 1 93.06 234 PHE B CA 1
ATOM 9014 C C . PHE B 1 234 ? 4.238 -45.469 -4.898 1 93.06 234 PHE B C 1
ATOM 9016 O O . PHE B 1 234 ? 3.398 -45.219 -5.773 1 93.06 234 PHE B O 1
ATOM 9023 N N . ARG B 1 235 ? 4.965 -46.469 -4.887 1 90 235 ARG B N 1
ATOM 9024 C CA . ARG B 1 235 ? 4.629 -47.719 -5.562 1 90 235 ARG B CA 1
ATOM 9025 C C . ARG B 1 235 ? 4.473 -48.844 -4.562 1 90 235 ARG B C 1
ATOM 9027 O O . ARG B 1 235 ? 5.02 -48.812 -3.459 1 90 235 ARG B O 1
ATOM 9034 N N . VAL B 1 236 ? 3.631 -49.781 -4.953 1 84.5 236 VAL B N 1
ATOM 9035 C CA . VAL B 1 236 ? 3.451 -50.938 -4.07 1 84.5 236 VAL B CA 1
ATOM 9036 C C . VAL B 1 236 ? 4.586 -51.938 -4.285 1 84.5 236 VAL B C 1
ATOM 9038 O O . VAL B 1 236 ? 4.793 -52.406 -5.398 1 84.5 236 VAL B O 1
ATOM 9041 N N . GLY B 1 237 ? 5.434 -51.969 -3.295 1 76.56 237 GLY B N 1
ATOM 9042 C CA . GLY B 1 237 ? 6.578 -52.875 -3.373 1 76.56 237 GLY B CA 1
ATOM 9043 C C . GLY B 1 237 ? 6.199 -54.344 -3.258 1 76.56 237 GLY B C 1
ATOM 9044 O O . GLY B 1 237 ? 5.016 -54.688 -3.184 1 76.56 237 GLY B O 1
ATOM 9045 N N . ALA B 1 238 ? 7.23 -55.312 -3.371 1 74.31 238 ALA B N 1
ATOM 9046 C CA . ALA B 1 238 ? 7.102 -56.781 -3.375 1 74.31 238 ALA B CA 1
ATOM 9047 C C . ALA B 1 238 ? 6.406 -57.281 -2.109 1 74.31 238 ALA B C 1
ATOM 9049 O O . ALA B 1 238 ? 5.637 -58.25 -2.15 1 74.31 238 ALA B O 1
ATOM 9050 N N . LYS B 1 239 ? 6.613 -56.625 -0.991 1 73.25 239 LYS B N 1
ATOM 9051 C CA . LYS B 1 239 ? 6.035 -57.094 0.266 1 73.25 239 LYS B CA 1
ATOM 9052 C C . LYS B 1 239 ? 4.762 -56.344 0.602 1 73.25 239 LYS B C 1
ATOM 9054 O O . LYS B 1 239 ? 4.32 -56.312 1.753 1 73.25 239 LYS B O 1
ATOM 9059 N N . GLY B 1 240 ? 4.25 -55.562 -0.323 1 73.5 240 GLY B N 1
ATOM 9060 C CA . GLY B 1 240 ? 2.996 -54.875 -0.114 1 73.5 240 GLY B CA 1
ATOM 9061 C C . GLY B 1 240 ? 3.176 -53.5 0.556 1 73.5 240 GLY B C 1
ATOM 9062 O O . GLY B 1 240 ? 2.195 -52.844 0.87 1 73.5 240 GLY B O 1
ATOM 9063 N N . LYS B 1 241 ? 4.445 -53.25 0.959 1 76.94 241 LYS B N 1
ATOM 9064 C CA . LYS B 1 241 ? 4.684 -51.969 1.623 1 76.94 241 LYS B CA 1
ATOM 9065 C C . LYS B 1 241 ? 4.91 -50.875 0.605 1 76.94 241 LYS B C 1
ATOM 9067 O O . LYS B 1 241 ? 5.406 -51.125 -0.494 1 76.94 241 LYS B O 1
ATOM 9072 N N . LEU B 1 242 ? 4.418 -49.656 1.003 1 84.25 242 LEU B N 1
ATOM 9073 C CA . LEU B 1 242 ? 4.594 -48.5 0.13 1 84.25 242 LEU B CA 1
ATOM 9074 C C . LEU B 1 242 ? 6.059 -48.094 0.065 1 84.25 242 LEU B C 1
ATOM 9076 O O . LEU B 1 242 ? 6.715 -47.938 1.1 1 84.25 242 LEU B O 1
ATOM 9080 N N . GLU B 1 243 ? 6.547 -48.125 -1.085 1 87.62 243 GLU B N 1
ATOM 9081 C CA . GLU B 1 243 ? 7.914 -47.656 -1.322 1 87.62 243 GLU B CA 1
ATOM 9082 C C . GLU B 1 243 ? 7.941 -46.438 -2.221 1 87.62 243 GLU B C 1
ATOM 9084 O O . GLU B 1 243 ? 7.145 -46.312 -3.156 1 87.62 243 GLU B O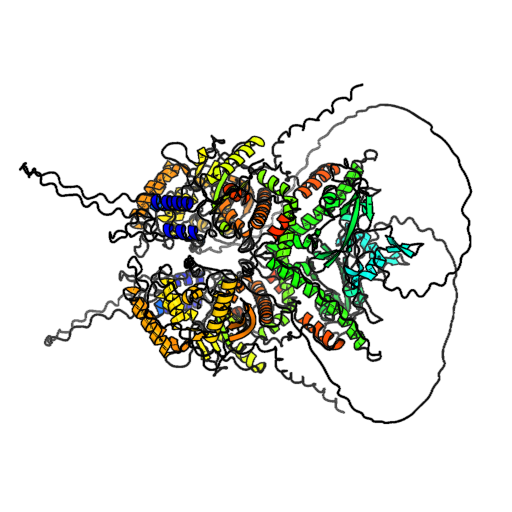 1
ATOM 9089 N N . LEU B 1 244 ? 8.875 -45.531 -1.871 1 90.75 244 LEU B N 1
ATOM 9090 C CA . LEU B 1 244 ? 9.023 -44.344 -2.68 1 90.75 244 LEU B CA 1
ATOM 9091 C C . LEU B 1 244 ? 9.492 -44.688 -4.09 1 90.75 244 LEU B C 1
ATOM 9093 O O . LEU B 1 244 ? 10.352 -45.531 -4.27 1 90.75 244 LEU B O 1
ATOM 9097 N N . ARG B 1 245 ? 8.953 -44 -5.016 1 90.25 245 ARG B N 1
ATOM 9098 C CA . ARG B 1 245 ? 9.367 -44.188 -6.398 1 90.25 245 ARG B CA 1
ATOM 9099 C C . ARG B 1 245 ? 10.797 -43.688 -6.617 1 90.25 245 ARG B C 1
ATOM 9101 O O . ARG B 1 245 ? 11.289 -42.875 -5.852 1 90.25 245 ARG B O 1
ATOM 9108 N N . GLU B 1 246 ? 11.438 -44.156 -7.621 1 85.5 246 GLU B N 1
ATOM 9109 C CA . GLU B 1 246 ? 12.836 -43.844 -7.883 1 85.5 246 GLU B CA 1
ATOM 9110 C C . GLU B 1 246 ? 12.969 -42.469 -8.578 1 85.5 246 GLU B C 1
ATOM 9112 O O . GLU B 1 246 ? 13.914 -41.75 -8.328 1 85.5 246 GLU B O 1
ATOM 9117 N N . ASN B 1 247 ? 12.023 -42.188 -9.422 1 88.75 247 ASN B N 1
ATOM 9118 C CA . ASN B 1 247 ? 12.102 -40.938 -10.18 1 88.75 247 ASN B CA 1
ATOM 9119 C C . ASN B 1 247 ? 11.359 -39.812 -9.469 1 88.75 247 ASN B C 1
ATOM 9121 O O . ASN B 1 247 ? 10.367 -39.281 -9.984 1 88.75 247 ASN B O 1
ATOM 9125 N N . LEU B 1 248 ? 12.039 -39.344 -8.359 1 92.75 248 LEU B N 1
ATOM 9126 C CA . LEU B 1 248 ? 11.422 -38.281 -7.57 1 92.75 248 LEU B CA 1
ATOM 9127 C C . LEU B 1 248 ? 11.695 -36.906 -8.188 1 92.75 248 LEU B C 1
ATOM 9129 O O . LEU B 1 248 ? 12.688 -36.719 -8.891 1 92.75 248 LEU B O 1
ATOM 9133 N N . GLN B 1 249 ? 10.734 -36.031 -8.039 1 93.81 249 GLN B N 1
ATOM 9134 C CA . GLN B 1 249 ? 10.836 -34.656 -8.508 1 93.81 249 GLN B CA 1
ATOM 9135 C C . GLN B 1 249 ? 10.648 -33.656 -7.363 1 93.81 249 GLN B C 1
ATOM 9137 O O . GLN B 1 249 ? 10.117 -34.031 -6.309 1 93.81 249 GLN B O 1
ATOM 9142 N N . LEU B 1 250 ? 11.141 -32.531 -7.602 1 95.56 250 LEU B N 1
ATOM 9143 C CA . LEU B 1 250 ? 11 -31.484 -6.586 1 95.56 250 LEU B CA 1
ATOM 9144 C C . LEU B 1 250 ? 9.547 -31.031 -6.473 1 95.56 250 LEU B C 1
ATOM 9146 O O . LEU B 1 250 ? 9.039 -30.844 -5.367 1 95.56 250 LEU B O 1
ATOM 9150 N N . TRP B 1 251 ? 8.852 -30.828 -7.629 1 95.69 251 TRP B N 1
ATOM 9151 C CA . TRP B 1 251 ? 7.473 -30.359 -7.664 1 95.69 251 TRP B CA 1
ATOM 9152 C C . TRP B 1 251 ? 6.566 -31.375 -8.352 1 95.69 251 TRP B C 1
ATOM 9154 O O . TRP B 1 251 ? 6.945 -31.969 -9.367 1 95.69 251 TRP B O 1
ATOM 9164 N N . TYR B 1 252 ? 5.406 -31.609 -7.75 1 96.19 252 TYR B N 1
ATOM 9165 C CA . TYR B 1 252 ? 4.367 -32.438 -8.328 1 96.19 252 TYR B CA 1
ATOM 9166 C C . TYR B 1 252 ? 3.07 -31.656 -8.516 1 96.19 252 TYR B C 1
ATOM 9168 O O . TYR B 1 252 ? 2.705 -30.844 -7.672 1 96.19 252 TYR B O 1
ATOM 9176 N N . HIS B 1 253 ? 2.41 -31.844 -9.594 1 94.25 253 HIS B N 1
ATOM 9177 C CA . HIS B 1 253 ? 1.134 -31.203 -9.891 1 94.25 253 HIS B CA 1
ATOM 9178 C C . HIS B 1 253 ? 0.008 -32.219 -9.969 1 94.25 253 HIS B C 1
ATOM 9180 O O . HIS B 1 253 ? 0.191 -33.312 -10.516 1 94.25 253 HIS B O 1
ATOM 9186 N N . PRO B 1 254 ? -1.122 -31.859 -9.414 1 95.44 254 PRO B N 1
ATOM 9187 C CA . PRO B 1 254 ? -2.248 -32.812 -9.445 1 95.44 254 PRO B CA 1
ATOM 9188 C C . PRO B 1 254 ? -2.863 -32.938 -10.836 1 95.44 254 PRO B C 1
ATOM 9190 O O . PRO B 1 254 ? -2.689 -32.062 -11.68 1 95.44 254 PRO B O 1
ATOM 9193 N N . PRO B 1 255 ? -3.514 -34.031 -11.016 1 92.69 255 PRO B N 1
ATOM 9194 C CA . PRO B 1 255 ? -4.266 -34.156 -12.266 1 92.69 255 PRO B CA 1
ATOM 9195 C C . PRO B 1 255 ? -5.406 -33.156 -12.375 1 92.69 255 PRO B C 1
ATOM 9197 O O . PRO B 1 255 ? -6.137 -32.938 -11.406 1 92.69 255 PRO B O 1
ATOM 9200 N N . PRO B 1 256 ? -5.562 -32.562 -13.516 1 91.69 256 PRO B N 1
ATOM 9201 C CA . PRO B 1 256 ? -6.633 -31.562 -13.68 1 91.69 256 PRO B CA 1
ATOM 9202 C C . PRO B 1 256 ? -8.016 -32.219 -13.805 1 91.69 256 PRO B C 1
ATOM 9204 O O . PRO B 1 256 ? -8.117 -33.406 -14.078 1 91.69 256 PRO B O 1
ATOM 9207 N N . PRO B 1 257 ? -9.07 -31.391 -13.531 1 93.44 257 PRO B N 1
ATOM 9208 C CA . PRO B 1 257 ? -10.414 -31.906 -13.805 1 93.44 257 PRO B CA 1
ATOM 9209 C C . PRO B 1 257 ? -10.609 -32.281 -15.273 1 93.44 257 PRO B C 1
ATOM 9211 O O . PRO B 1 257 ? -10.008 -31.672 -16.156 1 93.44 257 PRO B O 1
ATOM 9214 N N . ALA B 1 258 ? -11.391 -33.281 -15.43 1 92.81 258 ALA B N 1
ATOM 9215 C CA . ALA B 1 258 ? -11.68 -33.688 -16.797 1 92.81 258 ALA B CA 1
ATOM 9216 C C . ALA B 1 258 ? -12.352 -32.594 -17.594 1 92.81 258 ALA B C 1
ATOM 9218 O O . ALA B 1 258 ? -13.047 -31.734 -17.016 1 92.81 258 ALA B O 1
ATOM 9219 N N . LEU B 1 259 ? -12.078 -32.625 -18.875 1 92.5 259 LEU B N 1
ATOM 9220 C CA . LEU B 1 259 ? -12.688 -31.625 -19.734 1 92.5 259 LEU B CA 1
ATOM 9221 C C . LEU B 1 259 ? -14.172 -31.922 -19.953 1 92.5 259 LEU B C 1
ATOM 9223 O O . LEU B 1 259 ? -15 -31.016 -19.953 1 92.5 259 LEU B O 1
ATOM 9227 N N . LEU B 1 260 ? -14.391 -33.188 -20.172 1 91.5 260 LEU B N 1
ATOM 9228 C CA . LEU B 1 260 ? -15.758 -33.656 -20.328 1 91.5 260 LEU B CA 1
ATOM 9229 C C . LEU B 1 260 ? -16.078 -34.781 -19.344 1 91.5 260 LEU B C 1
ATOM 9231 O O . LEU B 1 260 ? -15.273 -35.719 -19.172 1 91.5 260 LEU B O 1
ATOM 9235 N N . TYR B 1 261 ? -17.188 -34.625 -18.641 1 90.44 261 TYR B N 1
ATOM 9236 C CA . TYR B 1 261 ? -17.562 -35.625 -17.641 1 90.44 261 TYR B CA 1
ATOM 9237 C C . TYR B 1 261 ? -18.703 -36.5 -18.156 1 90.44 261 TYR B C 1
ATOM 9239 O O . TYR B 1 261 ? -19.734 -35.969 -18.594 1 90.44 261 TYR B O 1
ATOM 9247 N N . HIS B 1 262 ? -18.391 -37.75 -18.062 1 88.06 262 HIS B N 1
ATOM 9248 C CA . HIS B 1 262 ? -19.422 -38.719 -18.438 1 88.06 262 HIS B CA 1
ATOM 9249 C C . HIS B 1 262 ? -20.062 -39.344 -17.188 1 88.06 262 HIS B C 1
ATOM 9251 O O . HIS B 1 262 ? -21.141 -39.938 -17.281 1 88.06 262 HIS B O 1
ATOM 9257 N N . GLN B 1 263 ? -19.344 -39.281 -16.109 1 87.56 263 GLN B N 1
ATOM 9258 C CA . GLN B 1 263 ? -19.859 -39.656 -14.797 1 87.56 263 GLN B CA 1
ATOM 9259 C C . GLN B 1 263 ? -19.797 -38.469 -13.836 1 87.56 263 GLN B C 1
ATOM 9261 O O . GLN B 1 263 ? -19.031 -37.531 -14.047 1 87.56 263 GLN B O 1
ATOM 9266 N N . ALA B 1 264 ? -20.734 -38.594 -12.859 1 89.75 264 ALA B N 1
ATOM 9267 C CA . ALA B 1 264 ? -20.75 -37.5 -11.891 1 89.75 264 ALA B CA 1
ATOM 9268 C C . ALA B 1 264 ? -19.375 -37.281 -11.281 1 89.75 264 ALA B C 1
ATOM 9270 O O . ALA B 1 264 ? -18.734 -38.219 -10.828 1 89.75 264 ALA B O 1
ATOM 9271 N N . PRO B 1 265 ? -18.984 -36.094 -11.305 1 92.56 265 PRO B N 1
ATOM 9272 C CA . PRO B 1 265 ? -17.641 -35.812 -10.797 1 92.56 265 PRO B CA 1
ATOM 9273 C C . PRO B 1 265 ? -17.594 -35.781 -9.266 1 92.56 265 PRO B C 1
ATOM 9275 O O . PRO B 1 265 ? -18.609 -35.594 -8.609 1 92.56 265 PRO B O 1
ATOM 9278 N N . THR B 1 266 ? -16.406 -36.062 -8.719 1 92.94 266 THR B N 1
ATOM 9279 C CA . THR B 1 266 ? -16.094 -35.844 -7.312 1 92.94 266 THR B CA 1
ATOM 9280 C C . THR B 1 266 ? -15.297 -34.562 -7.129 1 92.94 266 THR B C 1
ATOM 9282 O O . THR B 1 266 ? -14.625 -34.094 -8.055 1 92.94 266 THR B O 1
ATOM 9285 N N . PRO B 1 267 ? -15.391 -33.969 -5.984 1 95.12 267 PRO B N 1
ATOM 9286 C CA . PRO B 1 267 ? -14.742 -32.656 -5.793 1 95.12 267 PRO B CA 1
ATOM 9287 C C . PRO B 1 267 ? -13.219 -32.75 -5.777 1 95.12 267 PRO B C 1
ATOM 9289 O O . PRO B 1 267 ? -12.531 -31.734 -5.953 1 95.12 267 PRO B O 1
ATOM 9292 N N . ASP B 1 268 ? -12.609 -33.844 -5.664 1 94.06 268 ASP B N 1
ATOM 9293 C CA . ASP B 1 268 ? -11.18 -34 -5.406 1 94.06 268 ASP B CA 1
ATOM 9294 C C . ASP B 1 268 ? -10.344 -33.344 -6.5 1 94.06 268 ASP B C 1
ATOM 9296 O O . ASP B 1 268 ? -9.477 -32.531 -6.211 1 94.06 268 ASP B O 1
ATOM 9300 N N . ARG B 1 269 ? -10.672 -33.594 -7.715 1 94.06 269 ARG B N 1
ATOM 9301 C CA . ARG B 1 269 ? -9.859 -33.094 -8.82 1 94.06 269 ARG B CA 1
ATOM 9302 C C . ARG B 1 269 ? -10 -31.578 -8.961 1 94.06 269 ARG B C 1
ATOM 9304 O O . ARG B 1 269 ? -9.133 -30.938 -9.555 1 94.06 269 ARG B O 1
ATOM 9311 N N . PHE B 1 270 ? -11.055 -31.094 -8.438 1 96.69 270 PHE B N 1
ATOM 9312 C CA . PHE B 1 270 ? -11.312 -29.656 -8.562 1 96.69 270 PHE B CA 1
ATOM 9313 C C . PHE B 1 270 ? -10.578 -28.875 -7.473 1 96.69 270 PHE B C 1
ATOM 9315 O O . PHE B 1 270 ? -10.273 -27.703 -7.645 1 96.69 270 PHE B O 1
ATOM 9322 N N . PHE B 1 271 ? -10.242 -29.516 -6.367 1 97.19 271 PHE B N 1
ATOM 9323 C CA . PHE B 1 271 ? -9.734 -28.797 -5.207 1 97.19 271 PHE B CA 1
ATOM 9324 C C . PHE B 1 271 ? -8.359 -29.312 -4.801 1 97.19 271 PHE B C 1
ATOM 9326 O O . PHE B 1 271 ? -7.824 -28.922 -3.764 1 97.19 271 PHE B O 1
ATOM 9333 N N . SER B 1 272 ? -7.746 -30.188 -5.598 1 96.38 272 SER B N 1
ATOM 9334 C CA . SER B 1 272 ? -6.414 -30.719 -5.309 1 96.38 272 SER B CA 1
ATOM 9335 C C . SER B 1 272 ? -5.359 -29.609 -5.391 1 96.38 272 SER B C 1
ATOM 9337 O O . SER B 1 272 ? -5.555 -28.609 -6.07 1 96.38 272 SER B O 1
ATOM 9339 N N . GLN B 1 273 ? -4.266 -29.844 -4.637 1 96.12 273 GLN B N 1
ATOM 9340 C CA . GLN B 1 273 ? -3.197 -28.844 -4.543 1 96.12 273 GLN B CA 1
ATOM 9341 C C . GLN B 1 273 ? -1.859 -29.438 -4.98 1 96.12 273 GLN B C 1
ATOM 9343 O O . GLN B 1 273 ? -1.66 -30.656 -4.922 1 96.12 273 GLN B O 1
ATOM 9348 N N . ARG B 1 274 ? -0.936 -28.562 -5.395 1 96.38 274 ARG B N 1
ATOM 9349 C CA . ARG B 1 274 ? 0.401 -29 -5.785 1 96.38 274 ARG B CA 1
ATOM 9350 C C . ARG B 1 274 ? 1.213 -29.438 -4.566 1 96.38 274 ARG B C 1
ATOM 9352 O O . ARG B 1 274 ? 0.798 -29.203 -3.428 1 96.38 274 ARG B O 1
ATOM 9359 N N . LEU B 1 275 ? 2.359 -30.125 -4.82 1 97.69 275 LEU B N 1
ATOM 9360 C CA . LEU B 1 275 ? 3.178 -30.703 -3.756 1 97.69 275 LEU B CA 1
ATOM 9361 C C . LEU B 1 275 ? 4.652 -30.375 -3.975 1 97.69 275 LEU B C 1
ATOM 9363 O O . LEU B 1 275 ? 5.184 -30.594 -5.066 1 97.69 275 LEU B O 1
ATOM 9367 N N . LEU B 1 276 ? 5.289 -29.766 -2.99 1 97.62 276 LEU B N 1
ATOM 9368 C CA . LEU B 1 276 ? 6.734 -29.562 -2.955 1 97.62 276 LEU B CA 1
ATOM 9369 C C . LEU B 1 276 ? 7.414 -30.672 -2.141 1 97.62 276 LEU B C 1
ATOM 9371 O O . LEU B 1 276 ? 7.156 -30.797 -0.942 1 97.62 276 LEU B O 1
ATOM 9375 N N . LEU B 1 277 ? 8.195 -31.484 -2.791 1 97.19 277 LEU B N 1
ATOM 9376 C CA . LEU B 1 277 ? 8.984 -32.5 -2.125 1 97.19 277 LEU B CA 1
ATOM 9377 C C . LEU B 1 277 ? 10.398 -32 -1.841 1 97.19 277 LEU B C 1
ATOM 9379 O O . LEU B 1 277 ? 11.234 -31.938 -2.746 1 97.19 277 LEU B O 1
ATOM 9383 N N . TRP B 1 278 ? 10.664 -31.672 -0.534 1 97.31 278 TRP B N 1
ATOM 9384 C CA . TRP B 1 278 ? 11.961 -31.125 -0.146 1 97.31 278 TRP B CA 1
ATOM 9385 C C . TRP B 1 278 ? 12.805 -32.188 0.551 1 97.31 278 TRP B C 1
ATOM 9387 O O . TRP B 1 278 ? 12.75 -32.344 1.775 1 97.31 278 TRP B O 1
ATOM 9397 N N . MET B 1 279 ? 13.602 -32.906 -0.253 1 96 279 MET B N 1
ATOM 9398 C CA . MET B 1 279 ? 14.508 -33.938 0.209 1 96 279 MET B CA 1
ATOM 9399 C C . MET B 1 279 ? 15.883 -33.781 -0.43 1 96 279 MET B C 1
ATOM 9401 O O . MET B 1 279 ? 16.312 -34.656 -1.202 1 96 279 MET B O 1
ATOM 9405 N N . PRO B 1 280 ? 16.578 -32.75 -0.004 1 94.81 280 PRO B N 1
ATOM 9406 C CA . PRO B 1 280 ? 17.859 -32.469 -0.652 1 94.81 280 PRO B CA 1
ATOM 9407 C C . PRO B 1 280 ? 18.828 -33.656 -0.595 1 94.81 280 PRO B C 1
ATOM 9409 O O . PRO B 1 280 ? 19.547 -33.906 -1.558 1 94.81 280 PRO B O 1
ATOM 9412 N N . TYR B 1 281 ? 18.859 -34.406 0.476 1 94.31 281 TYR B N 1
ATOM 9413 C CA . TYR B 1 281 ? 19.75 -35.562 0.595 1 94.31 281 TYR B CA 1
ATOM 9414 C C . TYR B 1 281 ? 19.391 -36.625 -0.435 1 94.31 281 TYR B C 1
ATOM 9416 O O . TYR B 1 281 ? 20.266 -37.156 -1.103 1 94.31 281 TYR B O 1
ATOM 9424 N N . LYS B 1 282 ? 18.172 -36.906 -0.593 1 93.19 282 LYS B N 1
ATOM 9425 C CA . LYS B 1 282 ? 17.719 -37.938 -1.503 1 93.19 282 LYS B CA 1
ATOM 9426 C C . LYS B 1 282 ? 17.703 -37.438 -2.945 1 93.19 282 LYS B C 1
ATOM 9428 O O . LYS B 1 282 ? 18.047 -38.188 -3.867 1 93.19 282 LYS B O 1
ATOM 9433 N N . LEU B 1 283 ? 17.266 -36.25 -3.15 1 94.62 283 LEU B N 1
ATOM 9434 C CA . LEU B 1 283 ? 17.047 -35.719 -4.496 1 94.62 283 LEU B CA 1
ATOM 9435 C C . LEU B 1 283 ? 18.375 -35.344 -5.156 1 94.62 283 LEU B C 1
ATOM 9437 O O . LEU B 1 283 ? 18.609 -35.688 -6.324 1 94.62 283 LEU B O 1
ATOM 9441 N N . TRP B 1 284 ? 19.281 -34.688 -4.438 1 93.62 284 TRP B N 1
ATOM 9442 C CA . TRP B 1 284 ? 20.516 -34.156 -5.031 1 93.62 284 TRP B CA 1
ATOM 9443 C C . TRP B 1 284 ? 21.734 -34.938 -4.508 1 93.62 284 TRP B C 1
ATOM 9445 O O . TRP B 1 284 ? 22.859 -34.656 -4.914 1 93.62 284 TRP B O 1
ATOM 9455 N N . LYS B 1 285 ? 21.547 -35.812 -3.547 1 91.38 285 LYS B N 1
ATOM 9456 C CA . LYS B 1 285 ? 22.609 -36.625 -2.98 1 91.38 285 LYS B CA 1
ATOM 9457 C C . LYS B 1 285 ? 23.719 -35.75 -2.385 1 91.38 285 LYS B C 1
ATOM 9459 O O . LYS B 1 285 ? 24.906 -36 -2.609 1 91.38 285 LYS B O 1
ATOM 9464 N N . VAL B 1 286 ? 23.234 -34.75 -1.769 1 91.94 286 VAL B N 1
ATOM 9465 C CA . VAL B 1 286 ? 24.188 -33.844 -1.134 1 91.94 286 VAL B CA 1
ATOM 9466 C C . VAL B 1 286 ? 24.688 -34.438 0.172 1 91.94 286 VAL B C 1
ATOM 9468 O O . VAL B 1 286 ? 23.953 -35.156 0.859 1 91.94 286 VAL B O 1
ATOM 9471 N N . ARG B 1 287 ? 25.953 -34.156 0.451 1 91.5 287 ARG B N 1
ATOM 9472 C CA . ARG B 1 287 ? 26.531 -34.625 1.711 1 91.5 287 ARG B CA 1
ATOM 9473 C C . ARG B 1 287 ? 26.328 -33.562 2.812 1 91.5 287 ARG B C 1
ATOM 9475 O O . ARG B 1 287 ? 26.75 -32.438 2.676 1 91.5 287 ARG B O 1
ATOM 9482 N N . LEU B 1 288 ? 25.688 -34 3.873 1 94.44 288 LEU B N 1
ATOM 9483 C CA . LEU B 1 288 ? 25.375 -33.125 4.996 1 94.44 288 LEU B CA 1
ATOM 9484 C C . LEU B 1 288 ? 26.047 -33.625 6.273 1 94.44 288 LEU B C 1
ATOM 9486 O O . LEU B 1 288 ? 26.234 -34.812 6.453 1 94.44 288 LEU B O 1
ATOM 9490 N N . GLN B 1 289 ? 26.453 -32.656 7.047 1 94.62 289 GLN B N 1
ATOM 9491 C CA . GLN B 1 289 ? 27.219 -33 8.242 1 94.62 289 GLN B CA 1
ATOM 9492 C C . GLN B 1 289 ? 26.453 -32.625 9.508 1 94.62 289 GLN B C 1
ATOM 9494 O O . GLN B 1 289 ? 25.609 -31.734 9.5 1 94.62 289 GLN B O 1
ATOM 9499 N N . CYS B 1 290 ? 26.75 -33.375 10.508 1 94.75 290 CYS B N 1
ATOM 9500 C CA . CYS B 1 290 ? 26.188 -33.094 11.82 1 94.75 290 CYS B CA 1
ATOM 9501 C C . CYS B 1 290 ? 26.781 -31.828 12.414 1 94.75 290 CYS B C 1
ATOM 9503 O O . CYS B 1 290 ? 27.984 -31.594 12.328 1 94.75 290 CYS B O 1
ATOM 9505 N N . THR B 1 291 ? 25.984 -30.938 12.984 1 89.12 291 THR B N 1
ATOM 9506 C CA . THR B 1 291 ? 26.422 -29.641 13.484 1 89.12 291 THR B CA 1
ATOM 9507 C C . THR B 1 291 ? 26.844 -29.734 14.945 1 89.12 291 THR B C 1
ATOM 9509 O O . THR B 1 291 ? 27.328 -28.766 15.523 1 89.12 291 THR B O 1
ATOM 9512 N N . ASN B 1 292 ? 26.609 -30.859 15.539 1 89 292 ASN B N 1
ATOM 9513 C CA . ASN B 1 292 ? 27.094 -31.078 16.906 1 89 292 ASN B CA 1
ATOM 9514 C C . ASN B 1 292 ? 28.609 -31.156 16.953 1 89 292 ASN B C 1
ATOM 9516 O O . ASN B 1 292 ? 29.219 -32 16.312 1 89 292 ASN B O 1
ATOM 9520 N N . PRO B 1 293 ? 29.188 -30.312 17.719 1 87.56 293 PRO B N 1
ATOM 9521 C CA . PRO B 1 293 ? 30.641 -30.297 17.781 1 87.56 293 PRO B CA 1
ATOM 9522 C C . PRO B 1 293 ? 31.25 -31.609 18.266 1 87.56 293 PRO B C 1
ATOM 9524 O O . PRO B 1 293 ? 32.375 -31.969 17.875 1 87.56 293 PRO B O 1
ATOM 9527 N N . ALA B 1 294 ? 30.5 -32.312 19.031 1 88.88 294 ALA B N 1
ATOM 9528 C CA . ALA B 1 294 ? 31 -33.562 19.578 1 88.88 294 ALA B CA 1
ATOM 9529 C C . ALA B 1 294 ? 31.125 -34.625 18.484 1 88.88 294 ALA B C 1
ATOM 9531 O O . ALA B 1 294 ? 31.859 -35.625 18.641 1 88.88 294 ALA B O 1
ATOM 9532 N N . CYS B 1 295 ? 30.453 -34.5 17.406 1 92.12 295 CYS B N 1
ATOM 9533 C CA . CYS B 1 295 ? 30.391 -35.531 16.359 1 92.12 295 CYS B CA 1
ATOM 9534 C C . CYS B 1 295 ? 31.406 -35.25 15.258 1 92.12 295 CYS B C 1
ATOM 9536 O O . CYS B 1 295 ? 31.438 -35.938 14.242 1 92.12 295 CYS B O 1
ATOM 9538 N N . ALA B 1 296 ? 32.406 -34.344 15.453 1 85.12 296 ALA B N 1
ATOM 9539 C CA . ALA B 1 296 ? 33.531 -34.031 14.547 1 85.12 296 ALA B CA 1
ATOM 9540 C C . ALA B 1 296 ? 33.031 -34 13.094 1 85.12 296 ALA B C 1
ATOM 9542 O O . ALA B 1 296 ? 33.625 -34.656 12.227 1 85.12 296 ALA B O 1
ATOM 9543 N N . ARG B 1 297 ? 31.922 -33.531 12.758 1 86.75 297 ARG B N 1
ATOM 9544 C CA . ARG B 1 297 ? 31.391 -33.281 11.422 1 86.75 297 ARG B CA 1
ATOM 9545 C C . ARG B 1 297 ? 31.047 -34.625 10.742 1 86.75 297 ARG B C 1
ATOM 9547 O O . ARG B 1 297 ? 31.375 -34.812 9.57 1 86.75 297 ARG B O 1
ATOM 9554 N N . GLN B 1 298 ? 30.406 -35.438 11.484 1 91.44 298 GLN B N 1
ATOM 9555 C CA . GLN B 1 298 ? 29.938 -36.719 10.961 1 91.44 298 GLN B CA 1
ATOM 9556 C C . GLN B 1 298 ? 28.875 -36.5 9.875 1 91.44 298 GLN B C 1
ATOM 9558 O O . GLN B 1 298 ? 28.031 -35.625 9.992 1 91.44 298 GLN B O 1
ATOM 9563 N N . GLN B 1 299 ? 28.953 -37.406 8.852 1 94.25 299 GLN B N 1
ATOM 9564 C CA . GLN B 1 299 ? 27.984 -37.344 7.766 1 94.25 299 GLN B CA 1
ATOM 9565 C C . GLN B 1 299 ? 26.609 -37.812 8.219 1 94.25 299 GLN B C 1
ATOM 9567 O O . GLN B 1 299 ? 26.5 -38.844 8.875 1 94.25 299 GLN B O 1
ATOM 9572 N N . LEU B 1 300 ? 25.641 -37.062 7.852 1 95.19 300 LEU B N 1
ATOM 9573 C CA . LEU B 1 300 ? 24.266 -37.438 8.18 1 95.19 300 LEU B CA 1
ATOM 9574 C C . LEU B 1 300 ? 23.734 -38.5 7.227 1 95.19 300 LEU B C 1
ATOM 9576 O O . LEU B 1 300 ? 24.188 -38.562 6.074 1 95.19 300 LEU B O 1
ATOM 9580 N N . CYS B 1 301 ? 22.828 -39.312 7.715 1 93.25 301 CYS B N 1
ATOM 9581 C CA . CYS B 1 301 ? 22.188 -40.312 6.898 1 93.25 301 CYS B CA 1
ATOM 9582 C C . CYS B 1 301 ? 20.688 -40.031 6.754 1 93.25 301 CYS B C 1
ATOM 9584 O O . CYS B 1 301 ? 20.125 -39.25 7.527 1 93.25 301 CYS B O 1
ATOM 9586 N N . GLY B 1 302 ? 20.172 -40.688 5.703 1 92.06 302 GLY B N 1
ATOM 9587 C CA . GLY B 1 302 ? 18.75 -40.5 5.465 1 92.06 302 GLY B CA 1
ATOM 9588 C C . GLY B 1 302 ? 17.875 -41.188 6.492 1 92.06 302 GLY B C 1
ATOM 9589 O O . GLY B 1 302 ? 18.031 -42.406 6.75 1 92.06 302 GLY B O 1
ATOM 9590 N N . GLY B 1 303 ? 17.016 -40.438 7.172 1 89.81 303 GLY B N 1
ATOM 9591 C CA . GLY B 1 303 ? 16.062 -40.969 8.117 1 89.81 303 GLY B CA 1
ATOM 9592 C C . GLY B 1 303 ? 14.688 -41.219 7.516 1 89.81 303 GLY B C 1
ATOM 9593 O O . GLY B 1 303 ? 13.766 -41.625 8.211 1 89.81 303 GLY B O 1
ATOM 9594 N N . GLY B 1 304 ? 14.57 -40.969 6.266 1 89.81 304 GLY B N 1
ATOM 9595 C CA . GLY B 1 304 ? 13.281 -41.156 5.617 1 89.81 304 GLY B CA 1
ATOM 9596 C C . GLY B 1 304 ? 12.414 -39.938 5.582 1 89.81 304 GLY B C 1
ATOM 9597 O O . GLY B 1 304 ? 12.906 -38.812 5.766 1 89.81 304 GLY B O 1
ATOM 9598 N N . LEU B 1 305 ? 11.148 -40.219 5.27 1 92.88 305 LEU B N 1
ATOM 9599 C CA . LEU B 1 305 ? 10.172 -39.125 5.16 1 92.88 305 LEU B CA 1
ATOM 9600 C C . LEU B 1 305 ? 9.789 -38.594 6.539 1 92.88 305 LEU B C 1
ATOM 9602 O O . LEU B 1 305 ? 9.656 -39.375 7.488 1 92.88 305 LEU B O 1
ATOM 9606 N N . HIS B 1 306 ? 9.625 -37.281 6.59 1 92.62 306 HIS B N 1
ATOM 9607 C CA . HIS B 1 306 ? 9.141 -36.688 7.836 1 92.62 306 HIS B CA 1
ATOM 9608 C C . HIS B 1 306 ? 7.711 -37.125 8.133 1 92.62 306 HIS B C 1
ATOM 9610 O O . HIS B 1 306 ? 6.922 -37.344 7.219 1 92.62 306 HIS B O 1
ATOM 9616 N N . ARG B 1 307 ? 7.312 -37.094 9.297 1 89.94 307 ARG B N 1
ATOM 9617 C CA . ARG B 1 307 ? 6.055 -37.656 9.766 1 89.94 307 ARG B CA 1
ATOM 9618 C C . ARG B 1 307 ? 4.879 -36.75 9.398 1 89.94 307 ARG B C 1
ATOM 9620 O O . ARG B 1 307 ? 3.742 -37.219 9.297 1 89.94 307 ARG B O 1
ATOM 9627 N N . ARG B 1 308 ? 5.105 -35.531 9.227 1 91.62 308 ARG B N 1
ATOM 9628 C CA . ARG B 1 308 ? 3.986 -34.625 8.992 1 91.62 308 ARG B CA 1
ATOM 9629 C C . ARG B 1 308 ? 4.125 -33.906 7.652 1 91.62 308 ARG B C 1
ATOM 9631 O O . ARG B 1 308 ? 5.238 -33.594 7.219 1 91.62 308 ARG B O 1
ATOM 9638 N N . VAL B 1 309 ? 2.971 -33.719 7.066 1 94.62 309 VAL B N 1
ATOM 9639 C CA . VAL B 1 309 ? 2.877 -32.875 5.883 1 94.62 309 VAL B CA 1
ATOM 9640 C C . VAL B 1 309 ? 2.443 -31.469 6.285 1 94.62 309 VAL B C 1
ATOM 9642 O O . VAL B 1 309 ? 1.58 -31.312 7.148 1 94.62 309 VAL B O 1
ATOM 9645 N N . ARG B 1 310 ? 3.092 -30.516 5.707 1 94.69 310 ARG B N 1
ATOM 9646 C CA . ARG B 1 310 ? 2.756 -29.125 6.043 1 94.69 310 ARG B CA 1
ATOM 9647 C C . ARG B 1 310 ? 2.023 -28.453 4.891 1 94.69 310 ARG B C 1
ATOM 9649 O O . ARG B 1 310 ? 2.35 -28.672 3.723 1 94.69 310 ARG B O 1
ATOM 9656 N N . GLN B 1 311 ? 1.03 -27.656 5.223 1 95.25 311 GLN B N 1
ATOM 9657 C CA . GLN B 1 311 ? 0.362 -26.812 4.234 1 95.25 311 GLN B CA 1
ATOM 9658 C C . GLN B 1 311 ? 1.028 -25.438 4.137 1 95.25 311 GLN B C 1
ATOM 9660 O O . GLN B 1 311 ? 1.217 -24.766 5.148 1 95.25 311 GLN B O 1
ATOM 9665 N N . VAL B 1 312 ? 1.363 -25.047 2.92 1 97.38 312 VAL B N 1
ATOM 9666 C CA . VAL B 1 312 ? 2.086 -23.797 2.715 1 97.38 312 VAL B CA 1
ATOM 9667 C C . VAL B 1 312 ? 1.151 -22.766 2.104 1 97.38 312 VAL B C 1
ATOM 9669 O O . VAL B 1 312 ? 0.514 -23.016 1.078 1 97.38 312 VAL B O 1
ATOM 9672 N N . LEU B 1 313 ? 1.072 -21.594 2.762 1 97.31 313 LEU B N 1
ATOM 9673 C CA . LEU B 1 313 ? 0.252 -20.484 2.277 1 97.31 313 LEU B CA 1
ATOM 9674 C C . LEU B 1 313 ? 0.886 -19.844 1.051 1 97.31 313 LEU B C 1
ATOM 9676 O O . LEU B 1 313 ? 2.037 -19.406 1.102 1 97.31 313 LEU B O 1
ATOM 9680 N N . ASP B 1 314 ? 0.169 -19.828 -0.026 1 96.69 314 ASP B N 1
ATOM 9681 C CA . ASP B 1 314 ? 0.573 -19.141 -1.244 1 96.69 314 ASP B CA 1
ATOM 9682 C C . ASP B 1 314 ? -0.389 -18 -1.57 1 96.69 314 ASP B C 1
ATOM 9684 O O . ASP B 1 314 ? -1.242 -17.641 -0.753 1 96.69 314 ASP B O 1
ATOM 9688 N N . ILE B 1 315 ? -0.306 -17.391 -2.699 1 94.69 315 ILE B N 1
ATOM 9689 C CA . ILE B 1 315 ? -0.991 -16.156 -3.051 1 94.69 315 ILE B CA 1
ATOM 9690 C C . ILE B 1 315 ? -2.498 -16.391 -3.105 1 94.69 315 ILE B C 1
ATOM 9692 O O . ILE B 1 315 ? -3.283 -15.547 -2.66 1 94.69 315 ILE B O 1
ATOM 9696 N N . ASP B 1 316 ? -2.924 -17.5 -3.686 1 95.19 316 ASP B N 1
ATOM 9697 C CA . ASP B 1 316 ? -4.359 -17.703 -3.857 1 95.19 316 ASP B CA 1
ATOM 9698 C C . ASP B 1 316 ? -4.762 -19.141 -3.518 1 95.19 316 ASP B C 1
ATOM 9700 O O . ASP B 1 316 ? -5.934 -19.5 -3.619 1 95.19 316 ASP B O 1
ATOM 9704 N N . ARG B 1 317 ? -3.705 -19.969 -3.137 1 95.12 317 ARG B N 1
ATOM 9705 C CA . ARG B 1 317 ? -3.949 -21.344 -2.738 1 95.12 317 ARG B CA 1
ATOM 9706 C C . ARG B 1 317 ? -2.887 -21.828 -1.758 1 95.12 317 ARG B C 1
ATOM 9708 O O . ARG B 1 317 ? -1.891 -21.141 -1.524 1 95.12 317 ARG B O 1
ATOM 9715 N N . TYR B 1 318 ? -3.273 -22.938 -1.121 1 96.44 318 TYR B N 1
ATOM 9716 C CA . TYR B 1 318 ? -2.273 -23.672 -0.348 1 96.44 318 TYR B CA 1
ATOM 9717 C C . TYR B 1 318 ? -1.641 -24.781 -1.181 1 96.44 318 TYR B C 1
ATOM 9719 O O . TYR B 1 318 ? -2.182 -25.172 -2.219 1 96.44 318 TYR B O 1
ATOM 9727 N N . TYR B 1 319 ? -0.489 -25.234 -0.81 1 97.31 319 TYR B N 1
ATOM 9728 C CA . TYR B 1 319 ? 0.072 -26.453 -1.366 1 97.31 319 TYR B CA 1
ATOM 9729 C C . TYR B 1 319 ? 0.756 -27.281 -0.284 1 97.31 319 TYR B C 1
ATOM 9731 O O . TYR B 1 319 ? 0.981 -26.797 0.827 1 97.31 319 TYR B O 1
ATOM 9739 N N . ASN B 1 320 ? 1.041 -28.5 -0.575 1 97 320 ASN B N 1
ATOM 9740 C CA . ASN B 1 320 ? 1.603 -29.438 0.39 1 97 320 ASN B CA 1
ATOM 9741 C C . ASN B 1 320 ? 3.129 -29.422 0.36 1 97 320 ASN B C 1
ATOM 9743 O O . ASN B 1 320 ? 3.732 -29.328 -0.709 1 97 320 ASN B O 1
ATOM 9747 N N . LEU B 1 321 ? 3.725 -29.5 1.536 1 97.44 321 LEU B N 1
ATOM 9748 C CA . LEU B 1 321 ? 5.168 -29.625 1.69 1 97.44 321 LEU B CA 1
ATOM 9749 C C . LEU B 1 321 ? 5.531 -30.922 2.406 1 97.44 321 LEU B C 1
ATOM 9751 O O . LEU B 1 321 ? 5.07 -31.172 3.523 1 97.44 321 LEU B O 1
ATOM 9755 N N . VAL B 1 322 ? 6.281 -31.75 1.71 1 96.5 322 VAL B N 1
ATOM 9756 C CA . VAL B 1 322 ? 6.809 -33 2.283 1 96.5 322 VAL B CA 1
ATOM 9757 C C . VAL B 1 322 ? 8.328 -32.906 2.41 1 96.5 322 VAL B C 1
ATOM 9759 O O . VAL B 1 322 ? 9 -32.438 1.491 1 96.5 322 VAL B O 1
ATOM 9762 N N . THR B 1 323 ? 8.828 -33.25 3.549 1 95.5 323 THR B N 1
ATOM 9763 C CA . THR B 1 323 ? 10.258 -33.125 3.816 1 95.5 323 THR B CA 1
ATOM 9764 C C . THR B 1 323 ? 10.852 -34.438 4.305 1 95.5 323 THR B C 1
ATOM 9766 O O . THR B 1 323 ? 10.133 -35.438 4.473 1 95.5 323 THR B O 1
ATOM 9769 N N . GLU B 1 324 ? 12.164 -34.5 4.445 1 95.5 324 GLU B N 1
ATOM 9770 C CA . GLU B 1 324 ? 12.852 -35.656 4.945 1 95.5 324 GLU B CA 1
ATOM 9771 C C . GLU B 1 324 ? 13.539 -35.375 6.281 1 95.5 324 GLU B C 1
ATOM 9773 O O . GLU B 1 324 ? 13.719 -34.219 6.656 1 95.5 324 GLU B O 1
ATOM 9778 N N . THR B 1 325 ? 13.727 -36.406 6.992 1 94.62 325 THR B N 1
ATOM 9779 C CA . THR B 1 325 ? 14.477 -36.375 8.242 1 94.62 325 THR B CA 1
ATOM 9780 C C . THR B 1 325 ? 15.852 -37 8.07 1 94.62 325 THR B C 1
ATOM 9782 O O . THR B 1 325 ? 15.984 -38.031 7.406 1 94.62 325 THR B O 1
ATOM 9785 N N . LEU B 1 326 ? 16.844 -36.312 8.617 1 95.88 326 LEU B N 1
ATOM 9786 C CA . LEU B 1 326 ? 18.203 -36.844 8.602 1 95.88 326 LEU B CA 1
ATOM 9787 C C . LEU B 1 326 ? 18.656 -37.219 10.008 1 95.88 326 LEU B C 1
ATOM 9789 O O . LEU B 1 326 ? 18.203 -36.625 10.992 1 95.88 326 LEU B O 1
ATOM 9793 N N . ILE B 1 327 ? 19.562 -38.25 10.086 1 95.19 327 ILE B N 1
ATOM 9794 C CA . ILE B 1 327 ? 19.953 -38.75 11.398 1 95.19 327 ILE B CA 1
ATOM 9795 C C . ILE B 1 327 ? 21.469 -38.875 11.469 1 95.19 327 ILE B C 1
ATOM 9797 O O . ILE B 1 327 ? 22.109 -39.312 10.508 1 95.19 327 ILE B O 1
ATOM 9801 N N . CYS B 1 328 ? 21.953 -38.406 12.508 1 95 328 CYS B N 1
ATOM 9802 C CA . CYS B 1 328 ? 23.359 -38.656 12.789 1 95 328 CYS B CA 1
ATOM 9803 C C . CYS B 1 328 ? 23.547 -40 13.484 1 95 328 CYS B C 1
ATOM 9805 O O . CYS B 1 328 ? 22.938 -40.281 14.516 1 95 328 CYS B O 1
ATOM 9807 N N . THR B 1 329 ? 24.406 -40.781 13.055 1 91.31 329 THR B N 1
ATOM 9808 C CA . THR B 1 329 ? 24.594 -42.125 13.586 1 91.31 329 THR B CA 1
ATOM 9809 C C . THR B 1 329 ? 25.406 -42.094 14.875 1 91.31 329 THR B C 1
ATOM 9811 O O . THR B 1 329 ? 25.375 -43.062 15.656 1 91.31 329 THR B O 1
ATOM 9814 N N . ARG B 1 330 ? 26.047 -41.031 15.094 1 92.94 330 ARG B N 1
ATOM 9815 C CA . ARG B 1 330 ? 26.891 -40.938 16.281 1 92.94 330 ARG B CA 1
ATOM 9816 C C . ARG B 1 330 ? 26.094 -40.406 17.469 1 92.94 330 ARG B C 1
ATOM 9818 O O . ARG B 1 330 ? 26.016 -41.031 18.516 1 92.94 330 ARG B O 1
ATOM 9825 N N . CYS B 1 331 ? 25.516 -39.188 17.375 1 93.38 331 CYS B N 1
ATOM 9826 C CA . CYS B 1 331 ? 24.781 -38.562 18.484 1 93.38 331 CYS B CA 1
ATOM 9827 C C . CYS B 1 331 ? 23.312 -38.938 18.422 1 93.38 331 CYS B C 1
ATOM 9829 O O . CYS B 1 331 ? 22.562 -38.688 19.375 1 93.38 331 CYS B O 1
ATOM 9831 N N . ARG B 1 332 ? 22.812 -39.438 17.406 1 90.19 332 ARG B N 1
ATOM 9832 C CA . ARG B 1 332 ? 21.453 -39.906 17.188 1 90.19 332 ARG B CA 1
ATOM 9833 C C . ARG B 1 332 ? 20.469 -38.75 17.125 1 90.19 332 ARG B C 1
ATOM 9835 O O . ARG B 1 332 ? 19.266 -38.938 17.297 1 90.19 332 ARG B O 1
ATOM 9842 N N . THR B 1 333 ? 21.078 -37.594 16.891 1 91.75 333 THR B N 1
ATOM 9843 C CA . THR B 1 333 ? 20.219 -36.438 16.734 1 91.75 333 THR B CA 1
ATOM 9844 C C . THR B 1 333 ? 19.562 -36.438 15.352 1 91.75 333 THR B C 1
ATOM 9846 O O . THR B 1 333 ? 20.188 -36.781 14.359 1 91.75 333 THR B O 1
ATOM 9849 N N . SER B 1 334 ? 18.266 -36.125 15.367 1 91.62 334 SER B N 1
ATOM 9850 C CA . SER B 1 334 ? 17.516 -36 14.117 1 91.62 334 SER B CA 1
ATOM 9851 C C . SER B 1 334 ? 17.469 -34.562 13.633 1 91.62 334 SER B C 1
ATOM 9853 O O . SER B 1 334 ? 17.266 -33.625 14.43 1 91.62 334 SER B O 1
ATOM 9855 N N . TYR B 1 335 ? 17.719 -34.375 12.375 1 92.69 335 TYR B N 1
ATOM 9856 C CA . TYR B 1 335 ? 17.656 -33.062 11.742 1 92.69 335 TYR B CA 1
ATOM 9857 C C . TYR B 1 335 ? 16.578 -33.031 10.672 1 92.69 335 TYR B C 1
ATOM 9859 O O . TYR B 1 335 ? 16.484 -33.938 9.836 1 92.69 335 TYR B O 1
ATOM 9867 N N . LEU B 1 336 ? 15.758 -32.031 10.766 1 91.88 336 LEU B N 1
ATOM 9868 C CA . LEU B 1 336 ? 14.812 -31.828 9.672 1 91.88 336 LEU B CA 1
ATOM 9869 C C . LEU B 1 336 ? 15.5 -31.156 8.484 1 91.88 336 LEU B C 1
ATOM 9871 O O . LEU B 1 336 ? 16.344 -30.266 8.664 1 91.88 336 LEU B O 1
ATOM 9875 N N . SER B 1 337 ? 15.156 -31.562 7.305 1 93.31 337 SER B N 1
ATOM 9876 C CA . SER B 1 337 ? 15.852 -31.094 6.109 1 93.31 337 SER B CA 1
ATOM 9877 C C . SER B 1 337 ? 15.664 -29.594 5.918 1 93.31 337 SER B C 1
ATOM 9879 O O . SER B 1 337 ? 16.438 -28.953 5.203 1 93.31 337 SER B O 1
ATOM 9881 N N . TRP B 1 338 ? 14.602 -29 6.516 1 90.88 338 TRP B N 1
ATOM 9882 C CA . TRP B 1 338 ? 14.344 -27.578 6.328 1 90.88 338 TRP B CA 1
ATOM 9883 C C . TRP B 1 338 ? 14.938 -26.766 7.473 1 90.88 338 TRP B C 1
ATOM 9885 O O . TRP B 1 338 ? 14.828 -25.531 7.492 1 90.88 338 TRP B O 1
ATOM 9895 N N . SER B 1 339 ? 15.547 -27.438 8.359 1 87.31 339 SER B N 1
ATOM 9896 C CA . SER B 1 339 ? 16.156 -26.734 9.477 1 87.31 339 SER B CA 1
ATOM 9897 C C . SER B 1 339 ? 17.297 -25.844 9 1 87.31 339 SER B C 1
ATOM 9899 O O . SER B 1 339 ? 17.938 -26.141 7.988 1 87.31 339 SER B O 1
ATOM 9901 N N . GLN B 1 340 ? 17.531 -24.812 9.766 1 83.38 340 GLN B N 1
ATOM 9902 C CA . GLN B 1 340 ? 18.594 -23.875 9.398 1 83.38 340 GLN B CA 1
ATOM 9903 C C . GLN B 1 340 ? 19.953 -24.578 9.375 1 83.38 340 GLN B C 1
ATOM 9905 O O . GLN B 1 340 ? 20.812 -24.234 8.562 1 83.38 340 GLN B O 1
ATOM 9910 N N . ALA B 1 341 ? 20.125 -25.562 10.242 1 85.56 341 ALA B N 1
ATOM 9911 C CA . ALA B 1 341 ? 21.375 -26.312 10.32 1 85.56 341 ALA B CA 1
ATOM 9912 C C . ALA B 1 341 ? 21.656 -27.031 9.008 1 85.56 341 ALA B C 1
ATOM 9914 O O . ALA B 1 341 ? 22.812 -27.141 8.586 1 85.56 341 ALA B O 1
ATOM 9915 N N . VAL B 1 342 ? 20.672 -27.5 8.398 1 91.31 342 VAL B N 1
ATOM 9916 C CA . VAL B 1 342 ? 20.828 -28.234 7.152 1 91.31 342 VAL B CA 1
ATOM 9917 C C . VAL B 1 342 ? 20.875 -27.266 5.973 1 91.31 342 VAL B C 1
ATOM 9919 O O . VAL B 1 342 ? 21.734 -27.391 5.094 1 91.31 342 VAL B O 1
ATOM 9922 N N . LEU B 1 343 ? 20 -26.266 5.969 1 91.38 343 LEU B N 1
ATOM 9923 C CA . LEU B 1 343 ? 19.891 -25.328 4.855 1 91.38 343 LEU B CA 1
ATOM 9924 C C . LEU B 1 343 ? 21.188 -24.562 4.66 1 91.38 343 LEU B C 1
ATOM 9926 O O . LEU B 1 343 ? 21.594 -24.297 3.529 1 91.38 343 LEU B O 1
ATOM 9930 N N . GLN B 1 344 ? 21.844 -24.281 5.73 1 87.81 344 GLN B N 1
ATOM 9931 C CA . GLN B 1 344 ? 23.062 -23.484 5.652 1 87.81 344 GLN B CA 1
ATOM 9932 C C . GLN B 1 344 ? 24.203 -24.281 5.047 1 87.81 344 GLN B C 1
ATOM 9934 O O . GLN B 1 344 ? 25.203 -23.703 4.598 1 87.81 344 GLN B O 1
ATOM 9939 N N . GLN B 1 345 ? 24.062 -25.562 5.012 1 93.38 345 GLN B N 1
ATOM 9940 C CA . GLN B 1 345 ? 25.094 -26.422 4.449 1 93.38 345 GLN B CA 1
ATOM 9941 C C . GLN B 1 345 ? 24.938 -26.562 2.938 1 93.38 345 GLN B C 1
ATOM 9943 O O . GLN B 1 345 ? 25.859 -27 2.248 1 93.38 345 GLN B O 1
ATOM 9948 N N . LEU B 1 346 ? 23.797 -26.188 2.477 1 94.38 346 LEU B N 1
ATOM 9949 C CA . LEU B 1 346 ? 23.562 -26.266 1.039 1 94.38 346 LEU B CA 1
ATOM 9950 C C . LEU B 1 346 ? 24.156 -25.062 0.322 1 94.38 346 LEU B C 1
ATOM 9952 O O . LEU B 1 346 ? 24.219 -23.969 0.893 1 94.38 346 LEU B O 1
ATOM 9956 N N . ASP B 1 347 ? 24.656 -25.328 -0.898 1 92.88 347 ASP B N 1
ATOM 9957 C CA . ASP B 1 347 ? 25.047 -24.172 -1.698 1 92.88 347 ASP B CA 1
ATOM 9958 C C . ASP B 1 347 ? 23.828 -23.281 -1.994 1 92.88 347 ASP B C 1
ATOM 9960 O O . ASP B 1 347 ? 22.688 -23.734 -1.909 1 92.88 347 ASP B O 1
ATOM 9964 N N . LEU B 1 348 ? 24.047 -22.062 -2.328 1 93 348 LEU B N 1
ATOM 9965 C CA . LEU B 1 348 ? 22.969 -21.078 -2.451 1 93 348 LEU B CA 1
ATOM 9966 C C . LEU B 1 348 ? 21.984 -21.484 -3.537 1 93 348 LEU B C 1
ATOM 9968 O O . LEU B 1 348 ? 20.781 -21.219 -3.42 1 93 348 LEU B O 1
ATOM 9972 N N . ALA B 1 349 ? 22.469 -22.078 -4.59 1 94.56 349 ALA B N 1
ATOM 9973 C CA . ALA B 1 349 ? 21.594 -22.469 -5.691 1 94.56 349 ALA B CA 1
ATOM 9974 C C . ALA B 1 349 ? 20.531 -23.469 -5.219 1 94.56 349 ALA B C 1
ATOM 9976 O O . ALA B 1 349 ? 19.344 -23.312 -5.516 1 94.56 349 ALA B O 1
ATOM 9977 N N . HIS B 1 350 ? 20.953 -24.5 -4.457 1 94.69 350 HIS B N 1
ATOM 9978 C CA . HIS B 1 350 ? 20.031 -25.484 -3.938 1 94.69 350 HIS B CA 1
ATOM 9979 C C . HIS B 1 350 ? 19.172 -24.922 -2.814 1 94.69 350 HIS B C 1
ATOM 9981 O O . HIS B 1 350 ? 17.969 -25.203 -2.736 1 94.69 350 HIS B O 1
ATOM 9987 N N . ARG B 1 351 ? 19.797 -24.141 -2.006 1 93.56 351 ARG B N 1
ATOM 9988 C CA . ARG B 1 351 ? 19.078 -23.531 -0.898 1 93.56 351 ARG B CA 1
ATOM 9989 C C . ARG B 1 351 ? 17.938 -22.656 -1.407 1 93.56 351 ARG B C 1
ATOM 9991 O O . ARG B 1 351 ? 16.875 -22.594 -0.792 1 93.56 351 ARG B O 1
ATOM 9998 N N . SER B 1 352 ? 18.156 -21.984 -2.518 1 92.44 352 SER B N 1
ATOM 9999 C CA . SER B 1 352 ? 17.188 -21.047 -3.074 1 92.44 352 SER B CA 1
ATOM 10000 C C . SER B 1 352 ? 15.961 -21.781 -3.6 1 92.44 352 SER B C 1
ATOM 10002 O O . SER B 1 352 ? 14.922 -21.156 -3.83 1 92.44 352 SER B O 1
ATOM 10004 N N . GLU B 1 353 ? 16.078 -23.094 -3.756 1 94.31 353 GLU B N 1
ATOM 10005 C CA . GLU B 1 353 ? 14.922 -23.875 -4.203 1 94.31 353 GLU B CA 1
ATOM 10006 C C . GLU B 1 353 ? 13.922 -24.078 -3.072 1 94.31 353 GLU B C 1
ATOM 10008 O O . GLU B 1 353 ? 12.766 -24.438 -3.316 1 94.31 353 GLU B O 1
ATOM 10013 N N . PHE B 1 354 ? 14.422 -23.953 -1.858 1 94.25 354 PHE B N 1
ATOM 10014 C CA . PHE B 1 354 ? 13.508 -24 -0.724 1 94.25 354 PHE B CA 1
ATOM 10015 C C . PHE B 1 354 ? 12.859 -22.656 -0.486 1 94.25 354 PHE B C 1
ATOM 10017 O O . PHE B 1 354 ? 13.375 -21.828 0.274 1 94.25 354 PHE B O 1
ATOM 10024 N N . ARG B 1 355 ? 11.688 -22.453 -0.924 1 91 355 ARG B N 1
ATOM 10025 C CA . ARG B 1 355 ? 11.023 -21.156 -0.974 1 91 355 ARG B CA 1
ATOM 10026 C C . ARG B 1 355 ? 9.992 -21.016 0.14 1 91 355 ARG B C 1
ATOM 10028 O O . ARG B 1 355 ? 8.898 -20.5 -0.083 1 91 355 ARG B O 1
ATOM 10035 N N . VAL B 1 356 ? 10.273 -21.578 1.312 1 94.69 356 VAL B N 1
ATOM 10036 C CA . VAL B 1 356 ? 9.258 -21.609 2.355 1 94.69 356 VAL B CA 1
ATOM 10037 C C . VAL B 1 356 ? 9.859 -21.172 3.686 1 94.69 356 VAL B C 1
ATOM 10039 O O . VAL B 1 356 ? 11.016 -21.5 3.986 1 94.69 356 VAL B O 1
ATOM 10042 N N . ILE B 1 357 ? 9.117 -20.406 4.414 1 91 357 ILE B N 1
ATOM 10043 C CA . ILE B 1 357 ? 9.438 -20.125 5.805 1 91 357 ILE B CA 1
ATOM 10044 C C . ILE B 1 357 ? 8.445 -20.828 6.723 1 91 357 ILE B C 1
ATOM 10046 O O . ILE B 1 357 ? 7.234 -20.672 6.582 1 91 357 ILE B O 1
ATOM 10050 N N . LEU B 1 358 ? 9.008 -21.578 7.613 1 88 358 LEU B N 1
ATOM 10051 C CA . LEU B 1 358 ? 8.164 -22.406 8.469 1 88 358 LEU B CA 1
ATOM 10052 C C . LEU B 1 358 ? 8.164 -21.875 9.898 1 88 358 LEU B C 1
ATOM 10054 O O . LEU B 1 358 ? 9.203 -21.438 10.406 1 88 358 LEU B O 1
ATOM 10058 N N . THR B 1 359 ? 6.938 -21.797 10.391 1 81.44 359 THR B N 1
ATOM 10059 C CA . THR B 1 359 ? 6.758 -21.609 11.828 1 81.44 359 THR B CA 1
ATOM 10060 C C . THR B 1 359 ? 6.188 -22.875 12.461 1 81.44 359 THR B C 1
ATOM 10062 O O . THR B 1 359 ? 6.07 -23.906 11.805 1 81.44 359 THR B O 1
ATOM 10065 N N . ARG B 1 360 ? 5.926 -22.828 13.664 1 73.44 360 ARG B N 1
ATOM 10066 C CA . ARG B 1 360 ? 5.434 -24 14.359 1 73.44 360 ARG B CA 1
ATOM 10067 C C . ARG B 1 360 ? 4.09 -24.453 13.797 1 73.44 360 ARG B C 1
ATOM 10069 O O . ARG B 1 360 ? 3.869 -25.656 13.578 1 73.44 360 ARG B O 1
ATOM 10076 N N . LYS B 1 361 ? 3.324 -23.453 13.406 1 76.44 361 LYS B N 1
ATOM 10077 C CA . LYS B 1 361 ? 1.96 -23.812 13.016 1 76.44 361 LYS B CA 1
ATOM 10078 C C . LYS B 1 361 ? 1.768 -23.703 11.508 1 76.44 361 LYS B C 1
ATOM 10080 O O . LYS B 1 361 ? 1.037 -24.484 10.906 1 76.44 361 LYS B O 1
ATOM 10085 N N . TYR B 1 362 ? 2.385 -22.75 10.938 1 85.69 362 TYR B N 1
ATOM 10086 C CA . TYR B 1 362 ? 2.064 -22.438 9.547 1 85.69 362 TYR B CA 1
ATOM 10087 C C . TYR B 1 362 ? 3.33 -22.328 8.711 1 85.69 362 TYR B C 1
ATOM 10089 O O . TYR B 1 362 ? 4.441 -22.359 9.242 1 85.69 362 TYR B O 1
ATOM 10097 N N . ALA B 1 363 ? 3.154 -22.5 7.445 1 93.44 363 ALA B N 1
ATOM 10098 C CA . ALA B 1 363 ? 4.215 -22.312 6.457 1 93.44 363 ALA B CA 1
ATOM 10099 C C . ALA B 1 363 ? 3.803 -21.297 5.395 1 93.44 363 ALA B C 1
ATOM 10101 O O . ALA B 1 363 ? 2.635 -21.234 5 1 93.44 363 ALA B O 1
ATOM 10102 N N . CYS B 1 364 ? 4.77 -20.469 5.043 1 95.5 364 CYS B N 1
ATOM 10103 C CA . CYS B 1 364 ? 4.473 -19.375 4.117 1 95.5 364 CYS B CA 1
ATOM 10104 C C . CYS B 1 364 ? 5.426 -19.406 2.928 1 95.5 364 CYS B C 1
ATOM 10106 O O . CYS B 1 364 ? 6.645 -19.5 3.104 1 95.5 364 CYS B O 1
ATOM 10108 N N . ASP B 1 365 ? 4.828 -19.328 1.747 1 96.38 365 ASP B N 1
ATOM 10109 C CA . ASP B 1 365 ? 5.645 -19.25 0.539 1 96.38 365 ASP B CA 1
ATOM 10110 C C . ASP B 1 365 ? 6.301 -17.875 0.415 1 96.38 365 ASP B C 1
ATOM 10112 O O . ASP B 1 365 ? 5.711 -16.859 0.792 1 96.38 365 ASP B O 1
ATOM 10116 N N . ILE B 1 366 ? 7.438 -17.812 -0.23 1 92.62 366 ILE B N 1
ATOM 10117 C CA . ILE B 1 366 ? 8.219 -16.594 -0.392 1 92.62 366 ILE B CA 1
ATOM 10118 C C . ILE B 1 366 ? 7.441 -15.578 -1.226 1 92.62 366 ILE B C 1
ATOM 10120 O O . ILE B 1 366 ? 7.629 -14.375 -1.082 1 92.62 366 ILE B O 1
ATOM 10124 N N . ARG B 1 367 ? 6.562 -16.031 -2.086 1 93.12 367 ARG B N 1
ATOM 10125 C CA . ARG B 1 367 ? 5.77 -15.141 -2.926 1 93.12 367 ARG B CA 1
ATOM 10126 C C . ARG B 1 367 ? 4.887 -14.234 -2.076 1 93.12 367 ARG B C 1
ATOM 10128 O O . ARG B 1 367 ? 4.648 -13.078 -2.432 1 93.12 367 ARG B O 1
ATOM 10135 N N . VAL B 1 368 ? 4.398 -14.742 -1.001 1 94.06 368 VAL B N 1
ATOM 10136 C CA . VAL B 1 368 ? 3.578 -13.953 -0.083 1 94.06 368 VAL B CA 1
ATOM 10137 C C . VAL B 1 368 ? 4.457 -12.961 0.668 1 94.06 368 VAL B C 1
ATOM 10139 O O . VAL B 1 368 ? 4.07 -11.805 0.864 1 94.06 368 VAL B O 1
ATOM 10142 N N . LEU B 1 369 ? 5.629 -13.422 0.978 1 91.06 369 LEU B N 1
ATOM 10143 C CA . LEU B 1 369 ? 6.555 -12.57 1.718 1 91.06 369 LEU B CA 1
ATOM 10144 C C . LEU B 1 369 ? 7 -11.383 0.87 1 91.06 369 LEU B C 1
ATOM 10146 O O . LEU B 1 369 ? 7.207 -10.281 1.392 1 91.06 369 LEU B O 1
ATOM 10150 N N . ARG B 1 370 ? 7.145 -11.609 -0.341 1 90.06 370 ARG B N 1
ATOM 10151 C CA . ARG B 1 370 ? 7.57 -10.547 -1.248 1 90.06 370 ARG B CA 1
ATOM 10152 C C . ARG B 1 370 ? 6.547 -9.414 -1.287 1 90.06 370 ARG B C 1
ATOM 10154 O O . ARG B 1 370 ? 6.902 -8.258 -1.527 1 90.06 370 ARG B O 1
ATOM 10161 N N . LEU B 1 371 ? 5.328 -9.742 -0.997 1 88.38 371 LEU B N 1
ATOM 10162 C CA . LEU B 1 371 ? 4.289 -8.719 -0.973 1 88.38 371 LEU B CA 1
ATOM 10163 C C . LEU B 1 371 ? 4.5 -7.754 0.192 1 88.38 371 LEU B C 1
ATOM 10165 O O . LEU B 1 371 ? 4.055 -6.605 0.142 1 88.38 371 LEU B O 1
ATOM 10169 N N . LEU B 1 372 ? 5.215 -8.234 1.201 1 87.56 372 LEU B N 1
ATOM 10170 C CA . LEU B 1 372 ? 5.398 -7.445 2.416 1 87.56 372 LEU B CA 1
ATOM 10171 C C . LEU B 1 372 ? 6.664 -6.598 2.33 1 87.56 372 LEU B C 1
ATOM 10173 O O . LEU B 1 372 ? 6.859 -5.684 3.131 1 87.56 372 LEU B O 1
ATOM 10177 N N . ARG B 1 373 ? 7.473 -6.871 1.376 1 82.62 373 ARG B N 1
ATOM 10178 C CA . ARG B 1 373 ? 8.789 -6.246 1.343 1 82.62 373 ARG B CA 1
ATOM 10179 C C . ARG B 1 373 ? 8.703 -4.801 0.87 1 82.62 373 ARG B C 1
ATOM 10181 O O . ARG B 1 373 ? 9.516 -3.963 1.254 1 82.62 373 ARG B O 1
ATOM 10188 N N . GLU B 1 374 ? 7.719 -4.516 0.001 1 72.38 374 GLU B N 1
ATOM 10189 C CA . GLU B 1 374 ? 7.625 -3.148 -0.508 1 72.38 374 GLU B CA 1
ATOM 10190 C C . GLU B 1 374 ? 7.113 -2.191 0.565 1 72.38 374 GLU B C 1
ATOM 10192 O O . GLU B 1 374 ? 6.188 -2.521 1.306 1 72.38 374 GLU B O 1
ATOM 10197 N N . ARG B 1 375 ? 7.988 -1.173 0.727 1 65.44 375 ARG B N 1
ATOM 10198 C CA . ARG B 1 375 ? 7.68 -0.261 1.824 1 65.44 375 ARG B CA 1
ATOM 10199 C C . ARG B 1 375 ? 6.879 0.939 1.33 1 65.44 375 ARG B C 1
ATOM 10201 O O . ARG B 1 375 ? 7.348 1.695 0.476 1 65.44 375 ARG B O 1
ATOM 10208 N N . GLY B 1 376 ? 5.637 0.933 1.383 1 63.97 376 GLY B N 1
ATOM 10209 C CA . GLY B 1 376 ? 4.781 2.084 1.145 1 63.97 376 GLY B CA 1
ATOM 10210 C C . GLY B 1 376 ? 3.709 2.26 2.203 1 63.97 376 GLY B C 1
ATOM 10211 O O . GLY B 1 376 ? 3.469 1.355 3.006 1 63.97 376 GLY B O 1
ATOM 10212 N N . MET B 1 377 ? 3.367 3.439 2.283 1 64.31 377 MET B N 1
ATOM 10213 C CA . MET B 1 377 ? 2.314 3.721 3.256 1 64.31 377 MET B CA 1
ATOM 10214 C C . MET B 1 377 ? 1.099 2.832 3.014 1 64.31 377 MET B C 1
ATOM 10216 O O . MET B 1 377 ? 0.655 2.676 1.875 1 64.31 377 MET B O 1
ATOM 10220 N N . GLY B 1 378 ? 0.741 2.117 4.043 1 65.69 378 GLY B N 1
ATOM 10221 C CA . GLY B 1 378 ? -0.479 1.327 3.98 1 65.69 378 GLY B CA 1
ATOM 10222 C C . GLY B 1 378 ? -0.235 -0.117 3.584 1 65.69 378 GLY B C 1
ATOM 10223 O O . GLY B 1 378 ? -1.151 -0.94 3.623 1 65.69 378 GLY B O 1
ATOM 10224 N N . ASN B 1 379 ? 1.039 -0.396 3.189 1 74.06 379 ASN B N 1
ATOM 10225 C CA . ASN B 1 379 ? 1.324 -1.782 2.836 1 74.06 379 ASN B CA 1
ATOM 10226 C C . ASN B 1 379 ? 1.641 -2.621 4.07 1 74.06 379 ASN B C 1
ATOM 10228 O O . ASN B 1 379 ? 2.693 -3.258 4.141 1 74.06 379 ASN B O 1
ATOM 10232 N N . GLY B 1 380 ? 0.696 -2.635 4.969 1 77.19 380 GLY B N 1
ATOM 10233 C CA . GLY B 1 380 ? 0.86 -3.371 6.211 1 77.19 380 GLY B CA 1
ATOM 10234 C C . GLY B 1 380 ? 0.348 -4.797 6.133 1 77.19 380 GLY B C 1
ATOM 10235 O O . GLY B 1 380 ? -0.251 -5.191 5.133 1 77.19 380 GLY B O 1
ATOM 10236 N N . PRO B 1 381 ? 0.699 -5.57 7.121 1 82.62 381 PRO B N 1
ATOM 10237 C CA . PRO B 1 381 ? 0.264 -6.969 7.141 1 82.62 381 PRO B CA 1
ATOM 10238 C C . PRO B 1 381 ? -1.256 -7.113 7.129 1 82.62 381 PRO B C 1
ATOM 10240 O O . PRO B 1 381 ? -1.783 -8.078 6.574 1 82.62 381 PRO B O 1
ATOM 10243 N N . VAL B 1 382 ? -1.942 -6.137 7.664 1 82 382 VAL B N 1
ATOM 10244 C CA . VAL B 1 382 ? -3.4 -6.203 7.695 1 82 382 VAL B CA 1
ATOM 10245 C C . VAL B 1 382 ? -3.953 -6.094 6.277 1 82 382 VAL B C 1
ATOM 10247 O O . VAL B 1 382 ? -4.871 -6.828 5.906 1 82 382 VAL B O 1
ATOM 10250 N N . ARG B 1 383 ? -3.396 -5.195 5.566 1 82.38 383 ARG B N 1
ATOM 10251 C CA . ARG B 1 383 ? -3.822 -5.031 4.18 1 82.38 383 ARG B CA 1
ATOM 10252 C C . ARG B 1 383 ? -3.533 -6.289 3.365 1 82.38 383 ARG B C 1
ATOM 10254 O O . ARG B 1 383 ? -4.367 -6.723 2.568 1 82.38 383 ARG B O 1
ATOM 10261 N N . ILE B 1 384 ? -2.391 -6.875 3.561 1 88.25 384 ILE B N 1
ATOM 10262 C CA . ILE B 1 384 ? -1.975 -8.031 2.768 1 88.25 384 ILE B CA 1
ATOM 10263 C C . ILE B 1 384 ? -2.844 -9.234 3.115 1 88.25 384 ILE B C 1
ATOM 10265 O O . ILE B 1 384 ? -3.211 -10.016 2.236 1 88.25 384 ILE B O 1
ATOM 10269 N N . ILE B 1 385 ? -3.146 -9.367 4.355 1 88.25 385 ILE B N 1
ATOM 10270 C CA . ILE B 1 385 ? -4 -10.484 4.746 1 88.25 385 ILE B CA 1
ATOM 10271 C C . ILE B 1 385 ? -5.391 -10.312 4.137 1 88.25 385 ILE B C 1
ATOM 10273 O O . ILE B 1 385 ? -6.031 -11.289 3.742 1 88.25 385 ILE B O 1
ATOM 10277 N N . GLY B 1 386 ? -5.891 -9.023 4.141 1 86.5 386 GLY B N 1
ATOM 10278 C CA . GLY B 1 386 ? -7.148 -8.766 3.457 1 86.5 386 GLY B CA 1
ATOM 10279 C C . GLY B 1 386 ? -7.121 -9.164 1.993 1 86.5 386 GLY B C 1
ATOM 10280 O O . GLY B 1 386 ? -8.07 -9.766 1.491 1 86.5 386 GLY B O 1
ATOM 10281 N N . GLN B 1 387 ? -6.055 -8.898 1.344 1 89.12 387 GLN B N 1
ATOM 10282 C CA . GLN B 1 387 ? -5.887 -9.258 -0.058 1 89.12 387 GLN B CA 1
ATOM 10283 C C . GLN B 1 387 ? -5.816 -10.773 -0.227 1 89.12 387 GLN B C 1
ATOM 10285 O O . GLN B 1 387 ? -6.406 -11.328 -1.158 1 89.12 387 GLN B O 1
ATOM 10290 N N . LEU B 1 388 ? -5.074 -11.414 0.653 1 93.06 388 LEU B N 1
ATOM 10291 C CA . LEU B 1 388 ? -4.949 -12.859 0.577 1 93.06 388 LEU B CA 1
ATOM 10292 C C . LEU B 1 388 ? -6.301 -13.531 0.806 1 93.06 388 LEU B C 1
ATOM 10294 O O . LEU B 1 388 ? -6.637 -14.508 0.127 1 93.06 388 LEU B O 1
ATOM 10298 N N . ARG B 1 389 ? -7.023 -13.008 1.729 1 92.56 389 ARG B N 1
ATOM 10299 C CA . ARG B 1 389 ? -8.352 -13.562 1.976 1 92.56 389 ARG B CA 1
ATOM 10300 C C . ARG B 1 389 ? -9.234 -13.43 0.739 1 92.56 389 ARG B C 1
ATOM 10302 O O . ARG B 1 389 ? -9.969 -14.359 0.394 1 92.56 389 ARG B O 1
ATOM 10309 N N . GLU B 1 390 ? -9.188 -12.281 0.1 1 92.06 390 GLU B N 1
ATOM 10310 C CA . GLU B 1 390 ? -9.945 -12.086 -1.131 1 92.06 390 GLU B CA 1
ATOM 10311 C C . GLU B 1 390 ? -9.492 -13.055 -2.219 1 92.06 390 GLU B C 1
ATOM 10313 O O . GLU B 1 390 ? -10.32 -13.664 -2.898 1 92.06 390 GLU B O 1
ATOM 10318 N N . ASN B 1 391 ? -8.164 -13.188 -2.375 1 94.69 391 ASN B N 1
ATOM 10319 C CA . ASN B 1 391 ? -7.609 -14.07 -3.395 1 94.69 391 ASN B CA 1
ATOM 10320 C C . ASN B 1 391 ? -8.047 -15.516 -3.176 1 94.69 391 ASN B C 1
ATOM 10322 O O . ASN B 1 391 ? -8.477 -16.188 -4.117 1 94.69 391 ASN B O 1
ATOM 10326 N N . HIS B 1 392 ? -7.902 -15.961 -1.955 1 96.06 392 HIS B N 1
ATOM 10327 C CA . HIS B 1 392 ? -8.234 -17.344 -1.629 1 96.06 392 HIS B CA 1
ATOM 10328 C C . HIS B 1 392 ? -9.727 -17.594 -1.774 1 96.06 392 HIS B C 1
ATOM 10330 O O . HIS B 1 392 ? -10.133 -18.656 -2.275 1 96.06 392 HIS B O 1
ATOM 10336 N N . SER B 1 393 ? -10.531 -16.609 -1.362 1 95.12 393 SER B N 1
ATOM 10337 C CA . SER B 1 393 ? -11.984 -16.75 -1.468 1 95.12 393 SER B CA 1
ATOM 10338 C C . SER B 1 393 ? -12.43 -16.797 -2.926 1 95.12 393 SER B C 1
ATOM 10340 O O . SER B 1 393 ? -13.242 -17.641 -3.305 1 95.12 393 SER B O 1
ATOM 10342 N N . GLU B 1 394 ? -11.922 -15.922 -3.695 1 94 394 GLU B N 1
ATOM 10343 C CA . GLU B 1 394 ? -12.312 -15.867 -5.102 1 94 394 GLU B CA 1
ATOM 10344 C C . GLU B 1 394 ? -11.883 -17.141 -5.836 1 94 394 GLU B C 1
ATOM 10346 O O . GLU B 1 394 ? -12.641 -17.688 -6.641 1 94 394 GLU B O 1
ATOM 10351 N N . GLU B 1 395 ? -10.664 -17.578 -5.57 1 95.69 395 GLU B N 1
ATOM 10352 C CA . GLU B 1 395 ? -10.18 -18.797 -6.207 1 95.69 395 GLU B CA 1
ATOM 10353 C C . GLU B 1 395 ? -11.016 -20 -5.789 1 95.69 395 GLU B C 1
ATOM 10355 O O . GLU B 1 395 ? -11.359 -20.844 -6.617 1 95.69 395 GLU B O 1
ATOM 10360 N N . TRP B 1 396 ? -11.305 -20.078 -4.551 1 96.5 396 TRP B N 1
ATOM 10361 C CA . TRP B 1 396 ? -12.141 -21.156 -4.062 1 96.5 396 TRP B CA 1
ATOM 10362 C C . TRP B 1 396 ? -13.523 -21.125 -4.707 1 96.5 396 TRP B C 1
ATOM 10364 O O . TRP B 1 396 ? -14.047 -22.156 -5.117 1 96.5 396 TRP B O 1
ATOM 10374 N N . LEU B 1 397 ? -14.125 -19.953 -4.832 1 96.19 397 LEU B N 1
ATOM 10375 C CA . LEU B 1 397 ? -15.445 -19.797 -5.43 1 96.19 397 LEU B CA 1
ATOM 10376 C C . LEU B 1 397 ? -15.438 -20.219 -6.895 1 96.19 397 LEU B C 1
ATOM 10378 O O . LEU B 1 397 ? -16.391 -20.844 -7.371 1 96.19 397 LEU B O 1
ATOM 10382 N N . LYS B 1 398 ? -14.43 -19.859 -7.594 1 96.19 398 LYS B N 1
ATOM 10383 C CA . LYS B 1 398 ? -14.32 -20.25 -8.992 1 96.19 398 LYS B CA 1
ATOM 10384 C C . LYS B 1 398 ? -14.281 -21.766 -9.141 1 96.19 398 LYS B C 1
ATOM 10386 O O . LYS B 1 398 ? -14.953 -22.328 -10.008 1 96.19 398 LYS B O 1
ATOM 10391 N N . ARG B 1 399 ? -13.531 -22.422 -8.289 1 96.31 399 ARG B N 1
ATOM 10392 C CA . ARG B 1 399 ? -13.422 -23.875 -8.328 1 96.31 399 ARG B CA 1
ATOM 10393 C C . ARG B 1 399 ? -14.734 -24.531 -7.906 1 96.31 399 ARG B C 1
ATOM 10395 O O . ARG B 1 399 ? -15.148 -25.531 -8.484 1 96.31 399 ARG B O 1
ATOM 10402 N N . ALA B 1 400 ? -15.305 -23.922 -6.906 1 96.88 400 ALA B N 1
ATOM 10403 C CA . ALA B 1 400 ? -16.609 -24.422 -6.473 1 96.88 400 ALA B CA 1
ATOM 10404 C C . ALA B 1 400 ? -17.641 -24.297 -7.582 1 96.88 400 ALA B C 1
ATOM 10406 O O . ALA B 1 400 ? -18.469 -25.188 -7.777 1 96.88 400 ALA B O 1
ATOM 10407 N N . LEU B 1 401 ? -17.562 -23.172 -8.25 1 97.31 401 LEU B N 1
ATOM 10408 C CA . LEU B 1 401 ? -18.484 -22.953 -9.359 1 97.31 401 LEU B CA 1
ATOM 10409 C C . LEU B 1 401 ? -18.281 -24 -10.453 1 97.31 401 LEU B C 1
ATOM 10411 O O . LEU B 1 401 ? -19.234 -24.562 -10.977 1 97.31 401 LEU B O 1
ATOM 10415 N N . ARG B 1 402 ? -17.094 -24.312 -10.812 1 96.31 402 ARG B N 1
ATOM 10416 C CA . ARG B 1 402 ? -16.781 -25.297 -11.844 1 96.31 402 ARG B CA 1
ATOM 10417 C C . ARG B 1 402 ? -17.297 -26.672 -11.461 1 96.31 402 ARG B C 1
ATOM 10419 O O . ARG B 1 402 ? -17.891 -27.375 -12.281 1 96.31 402 ARG B O 1
ATOM 10426 N N . TYR B 1 403 ? -17.062 -27.141 -10.242 1 97 403 TYR B N 1
ATOM 10427 C CA . TYR B 1 403 ? -17.516 -28.438 -9.742 1 97 403 TYR B CA 1
ATOM 10428 C C . TYR B 1 403 ? -19.031 -28.516 -9.719 1 97 403 TYR B C 1
ATOM 10430 O O . TYR B 1 403 ? -19.625 -29.453 -10.273 1 97 403 TYR B 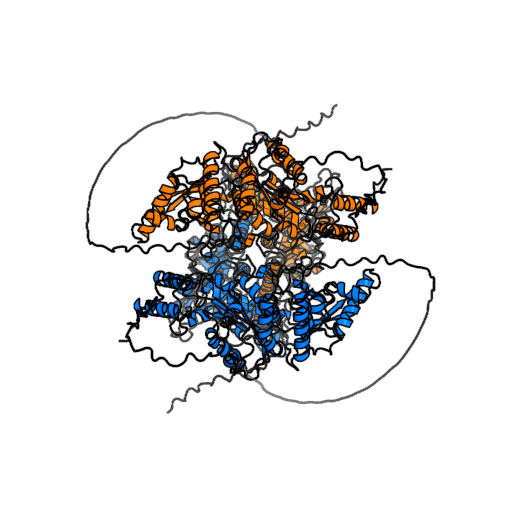O 1
ATOM 10438 N N . THR B 1 404 ? -19.641 -27.469 -9.117 1 96.94 404 THR B N 1
ATOM 10439 C CA . THR B 1 404 ? -21.078 -27.516 -8.914 1 96.94 404 THR B CA 1
ATOM 10440 C C . THR B 1 404 ? -21.812 -27.375 -10.242 1 96.94 404 THR B C 1
ATOM 10442 O O . THR B 1 404 ? -22.906 -27.938 -10.422 1 96.94 404 THR B O 1
ATOM 10445 N N . SER B 1 405 ? -21.266 -26.594 -11.141 1 95.75 405 SER B N 1
ATOM 10446 C CA . SER B 1 405 ? -21.875 -26.484 -12.461 1 95.75 405 SER B CA 1
ATOM 10447 C C . SER B 1 405 ? -21.891 -27.844 -13.172 1 95.75 405 SER B C 1
ATOM 10449 O O . SER B 1 405 ? -22.875 -28.172 -13.844 1 95.75 405 SER B O 1
ATOM 10451 N N . GLU B 1 406 ? -20.844 -28.625 -13.086 1 94.25 406 GLU B N 1
ATOM 10452 C CA . GLU B 1 406 ? -20.812 -29.969 -13.648 1 94.25 406 GLU B CA 1
ATOM 10453 C C . GLU B 1 406 ? -21.844 -30.875 -12.969 1 94.25 406 GLU B C 1
ATOM 10455 O O . GLU B 1 406 ? -22.484 -31.688 -13.625 1 94.25 406 GLU B O 1
ATOM 10460 N N . CYS B 1 407 ? -21.938 -30.719 -11.672 1 94.75 407 CYS B N 1
ATOM 10461 C CA . CYS B 1 407 ? -22.922 -31.516 -10.93 1 94.75 407 CYS B CA 1
ATOM 10462 C C . CYS B 1 407 ? -24.344 -31.188 -11.375 1 94.75 407 CYS B C 1
ATOM 10464 O O . CYS B 1 407 ? -25.172 -32.062 -11.516 1 94.75 407 CYS B O 1
ATOM 10466 N N . VAL B 1 408 ? -24.594 -29.891 -11.516 1 93.88 408 VAL B N 1
ATOM 10467 C CA . VAL B 1 408 ? -25.922 -29.438 -11.906 1 93.88 408 VAL B CA 1
ATOM 10468 C C . VAL B 1 408 ? -26.266 -30 -13.289 1 93.88 408 VAL B C 1
ATOM 10470 O O . VAL B 1 408 ? -27.422 -30.359 -13.547 1 93.88 408 VAL B O 1
ATOM 10473 N N . ALA B 1 409 ? -25.297 -30.047 -14.195 1 89.94 409 ALA B N 1
ATOM 10474 C CA . ALA B 1 409 ? -25.516 -30.609 -15.516 1 89.94 409 ALA B CA 1
ATOM 10475 C C . ALA B 1 409 ? -25.984 -32.062 -15.414 1 89.94 409 ALA B C 1
ATOM 10477 O O . ALA B 1 409 ? -26.844 -32.5 -16.188 1 89.94 409 ALA B O 1
ATOM 10478 N N . PHE B 1 410 ? -25.516 -32.844 -14.461 1 90.06 410 PHE B N 1
ATOM 10479 C CA . PHE B 1 410 ? -25.922 -34.219 -14.234 1 90.06 410 PHE B CA 1
ATOM 10480 C C . PHE B 1 410 ? -27.266 -34.25 -13.523 1 90.06 410 PHE B C 1
ATOM 10482 O O . PHE B 1 410 ? -28.078 -35.156 -13.758 1 90.06 410 PHE B O 1
ATOM 10489 N N . PHE B 1 411 ? -27.312 -33.344 -12.602 1 88.69 411 PHE B N 1
ATOM 10490 C CA . PHE B 1 411 ? -28.562 -33.25 -11.852 1 88.69 411 PHE B CA 1
ATOM 10491 C C . PHE B 1 411 ? -29.734 -33.031 -12.797 1 88.69 411 PHE B C 1
ATOM 10493 O O . PHE B 1 411 ? -30.797 -33.594 -12.617 1 88.69 411 PHE B O 1
ATOM 10500 N N . ASP B 1 412 ? -29.609 -32.094 -13.672 1 86.06 412 ASP B N 1
ATOM 10501 C CA . ASP B 1 412 ? -30.672 -31.719 -14.594 1 86.06 412 ASP B CA 1
ATOM 10502 C C . ASP B 1 412 ? -30.953 -32.844 -15.602 1 86.06 412 ASP B C 1
ATOM 10504 O O . ASP B 1 412 ? -32.031 -32.938 -16.156 1 86.06 412 ASP B O 1
ATOM 10508 N N . ASN B 1 413 ? -29.969 -33.594 -15.852 1 77.44 413 ASN B N 1
ATOM 10509 C CA . ASN B 1 413 ? -30.172 -34.688 -16.797 1 77.44 413 ASN B CA 1
ATOM 10510 C C . ASN B 1 413 ? -30.922 -35.844 -16.156 1 77.44 413 ASN B C 1
ATOM 10512 O O . ASN B 1 413 ? -30.5 -36.375 -15.125 1 77.44 413 ASN B O 1
ATOM 10516 N N . ARG B 1 414 ? -32.469 -35.688 -15.648 1 61.53 414 ARG B N 1
ATOM 10517 C CA . ARG B 1 414 ? -33.625 -36.281 -14.961 1 61.53 414 ARG B CA 1
ATOM 10518 C C . ARG B 1 414 ? -33.438 -37.812 -14.875 1 61.53 414 ARG B C 1
ATOM 10520 O O . ARG B 1 414 ? -34.062 -38.438 -14.039 1 61.53 414 ARG B O 1
ATOM 10527 N N . GLY B 1 415 ? -33.094 -38.5 -15.875 1 54.16 415 GLY B N 1
ATOM 10528 C CA . GLY B 1 415 ? -33.438 -39.906 -15.805 1 54.16 415 GLY B CA 1
ATOM 10529 C C . GLY B 1 415 ? -32.781 -40.656 -14.672 1 54.16 415 GLY B C 1
ATOM 10530 O O . GLY B 1 415 ? -33 -41.844 -14.461 1 54.16 415 GLY B O 1
ATOM 10531 N N . LEU B 1 416 ? -31.734 -39.969 -14.156 1 53.41 416 LEU B N 1
ATOM 10532 C CA . LEU B 1 416 ? -30.922 -40.812 -13.281 1 53.41 416 LEU B CA 1
ATOM 10533 C C . LEU B 1 416 ? -31.391 -40.688 -11.828 1 53.41 416 LEU B C 1
ATOM 10535 O O . LEU B 1 416 ? -32.031 -39.688 -11.453 1 53.41 416 LEU B O 1
ATOM 10539 N N . HIS B 1 417 ? -31.469 -41.781 -11.039 1 55.59 417 HIS B N 1
ATOM 10540 C CA . HIS B 1 417 ? -31.672 -41.906 -9.602 1 55.59 417 HIS B CA 1
ATOM 10541 C C . HIS B 1 417 ? -31.062 -40.75 -8.836 1 55.59 417 HIS B C 1
ATOM 10543 O O . HIS B 1 417 ? -30.156 -40.094 -9.328 1 55.59 417 HIS B O 1
ATOM 10549 N N . PRO B 1 418 ? -31.688 -40.375 -7.727 1 60.06 418 PRO B N 1
ATOM 10550 C CA . PRO B 1 418 ? -31.266 -39.219 -6.945 1 60.06 418 PRO B CA 1
ATOM 10551 C C . PRO B 1 418 ? -29.75 -39.156 -6.715 1 60.06 418 PRO B C 1
ATOM 10553 O O . PRO B 1 418 ? -29.188 -40.062 -6.078 1 60.06 418 PRO B O 1
ATOM 10556 N N . LEU B 1 419 ? -28.953 -38.594 -7.609 1 72.81 419 LEU B N 1
ATOM 10557 C CA . LEU B 1 419 ? -27.5 -38.5 -7.492 1 72.81 419 LEU B CA 1
ATOM 10558 C C . LEU B 1 419 ? -27.109 -37.562 -6.332 1 72.81 419 LEU B C 1
ATOM 10560 O O . LEU B 1 419 ? -27.719 -36.531 -6.145 1 72.81 419 LEU B O 1
ATOM 10564 N N . HIS B 1 420 ? -26.578 -38.156 -5.27 1 85.25 420 HIS B N 1
ATOM 10565 C CA . HIS B 1 420 ? -26 -37.375 -4.18 1 85.25 420 HIS B CA 1
ATOM 10566 C C . HIS B 1 420 ? -24.609 -36.875 -4.535 1 85.25 420 HIS B C 1
ATOM 10568 O O . HIS B 1 420 ? -23.75 -37.656 -4.973 1 85.25 420 HIS B O 1
ATOM 10574 N N . PHE B 1 421 ? -24.531 -35.562 -4.582 1 92.19 421 PHE B N 1
ATOM 10575 C CA . PHE B 1 421 ? -23.25 -34.969 -4.891 1 92.19 421 PHE B CA 1
ATOM 10576 C C . PHE B 1 421 ? -22.531 -34.531 -3.619 1 92.19 421 PHE B C 1
ATOM 10578 O O . PHE B 1 421 ? -23.156 -33.938 -2.721 1 92.19 421 PHE B O 1
ATOM 10585 N N . GLN B 1 422 ? -21.297 -34.875 -3.525 1 94.38 422 GLN B N 1
ATOM 10586 C CA . GLN B 1 422 ? -20.484 -34.469 -2.379 1 94.38 422 GLN B CA 1
ATOM 10587 C C . GLN B 1 422 ? -20.266 -32.969 -2.367 1 94.38 422 GLN B C 1
ATOM 10589 O O . GLN B 1 422 ? -20.062 -32.344 -3.418 1 94.38 422 GLN B O 1
ATOM 10594 N N . GLU B 1 423 ? -20.312 -32.375 -1.177 1 94.88 423 GLU B N 1
ATOM 10595 C CA . GLU B 1 423 ? -20.031 -30.938 -1.055 1 94.88 423 GLU B CA 1
ATOM 10596 C C . GLU B 1 423 ? -18.531 -30.656 -1.222 1 94.88 423 GLU B C 1
ATOM 10598 O O . GLU B 1 423 ? -17.703 -31.484 -0.851 1 94.88 423 GLU B O 1
ATOM 10603 N N . PRO B 1 424 ? -18.234 -29.5 -1.804 1 95.81 424 PRO B N 1
ATOM 10604 C CA . PRO B 1 424 ? -16.828 -29.094 -1.868 1 95.81 424 PRO B CA 1
ATOM 10605 C C . PRO B 1 424 ? -16.188 -28.984 -0.489 1 95.81 424 PRO B C 1
ATOM 10607 O O . PRO B 1 424 ? -16.875 -28.734 0.502 1 95.81 424 PRO B O 1
ATOM 10610 N N . PRO B 1 425 ? -14.867 -29.312 -0.457 1 95 425 PRO B N 1
ATOM 10611 C CA . PRO B 1 425 ? -14.203 -29.078 0.827 1 95 425 PRO B CA 1
ATOM 10612 C C . PRO B 1 425 ? -14.273 -27.625 1.281 1 95 425 PRO B C 1
ATOM 10614 O O . PRO B 1 425 ? -14.289 -26.719 0.448 1 95 425 PRO B O 1
ATOM 10617 N N . PRO B 1 426 ? -14.32 -27.375 2.537 1 92.5 426 PRO B N 1
ATOM 10618 C CA . PRO B 1 426 ? -14.398 -26 3.025 1 92.5 426 PRO B CA 1
ATOM 10619 C C . PRO B 1 426 ? -13.141 -25.188 2.725 1 92.5 426 PRO B C 1
ATOM 10621 O O . PRO B 1 426 ? -12.055 -25.766 2.586 1 92.5 426 PRO B O 1
ATOM 10624 N N . LEU B 1 427 ? -13.344 -23.922 2.549 1 93.62 427 LEU B N 1
ATOM 10625 C CA . LEU B 1 427 ? -12.234 -23.016 2.326 1 93.62 427 LEU B CA 1
ATOM 10626 C C . LEU B 1 427 ? -11.281 -23.016 3.52 1 93.62 427 LEU B C 1
ATOM 10628 O O . LEU B 1 427 ? -11.711 -22.891 4.664 1 93.62 427 LEU B O 1
ATOM 10632 N N . ALA B 1 428 ? -9.992 -23.266 3.195 1 91 428 ALA B N 1
ATOM 10633 C CA . ALA B 1 428 ? -8.984 -23.219 4.25 1 91 428 ALA B CA 1
ATOM 10634 C C . ALA B 1 428 ? -8.852 -21.812 4.824 1 91 428 ALA B C 1
ATOM 10636 O O . ALA B 1 428 ? -8.922 -20.828 4.086 1 91 428 ALA B O 1
ATOM 10637 N N . SER B 1 429 ? -8.57 -21.703 6.082 1 89.06 429 SER B N 1
ATOM 10638 C CA . SER B 1 429 ? -8.461 -20.406 6.742 1 89.06 429 SER B CA 1
ATOM 10639 C C . SER B 1 429 ? -7.113 -19.75 6.453 1 89.06 429 SER B C 1
ATOM 10641 O O . SER B 1 429 ? -6.09 -20.438 6.375 1 89.06 429 SER B O 1
ATOM 10643 N N . VAL B 1 430 ? -7.168 -18.5 6.215 1 91.88 430 VAL B N 1
ATOM 10644 C CA . VAL B 1 430 ? -5.949 -17.703 6.082 1 91.88 430 VAL B CA 1
ATOM 10645 C C . VAL B 1 430 ? -5.5 -17.219 7.457 1 91.88 430 VAL B C 1
ATOM 10647 O O . VAL B 1 430 ? -6.324 -16.812 8.281 1 91.88 430 VAL B O 1
ATOM 10650 N N . PRO B 1 431 ? -4.227 -17.359 7.703 1 88.69 431 PRO B N 1
ATOM 10651 C CA . PRO B 1 431 ? -3.74 -16.969 9.023 1 88.69 431 PRO B CA 1
ATOM 10652 C C . PRO B 1 431 ? -3.973 -15.484 9.328 1 88.69 431 PRO B C 1
ATOM 10654 O O . PRO B 1 431 ? -4.449 -14.742 8.461 1 88.69 431 PRO B O 1
ATOM 10657 N N . SER B 1 432 ? -3.6 -15.109 10.539 1 86.69 432 SER B N 1
ATOM 10658 C CA . SER B 1 432 ? -3.814 -13.742 11 1 86.69 432 SER B CA 1
ATOM 10659 C C . SER B 1 432 ? -2.67 -12.828 10.578 1 86.69 432 SER B C 1
ATOM 10661 O O . SER B 1 432 ? -1.629 -13.297 10.117 1 86.69 432 SER B O 1
ATOM 10663 N N . TYR B 1 433 ? -2.889 -11.523 10.711 1 85 433 TYR B N 1
ATOM 10664 C CA . TYR B 1 433 ? -1.865 -10.555 10.328 1 85 433 TYR B CA 1
ATOM 10665 C C . TYR B 1 433 ? -0.666 -10.641 11.266 1 85 433 TYR B C 1
ATOM 10667 O O . TYR B 1 433 ? 0.468 -10.383 10.859 1 85 433 TYR B O 1
ATOM 10675 N N . LYS B 1 434 ? -0.82 -11.078 12.547 1 82.06 434 LYS B N 1
ATOM 10676 C CA . LYS B 1 434 ? 0.282 -11.227 13.492 1 82.06 434 LYS B CA 1
ATOM 10677 C C . LYS B 1 434 ? 1.25 -12.32 13.039 1 82.06 434 LYS B C 1
ATOM 10679 O O . LYS B 1 434 ? 2.469 -12.156 13.156 1 82.06 434 LYS B O 1
ATOM 10684 N N . TRP B 1 435 ? 0.629 -13.305 12.57 1 87.56 435 TRP B N 1
ATOM 10685 C CA . TRP B 1 435 ? 1.461 -14.398 12.078 1 87.56 435 TRP B CA 1
ATOM 10686 C C . TRP B 1 435 ? 2.271 -13.961 10.867 1 87.56 435 TRP B C 1
ATOM 10688 O O . TRP B 1 435 ? 3.449 -14.305 10.742 1 87.56 435 TRP B O 1
ATOM 10698 N N . LEU B 1 436 ? 1.628 -13.281 9.969 1 88.5 436 LEU B N 1
ATOM 10699 C CA . LEU B 1 436 ? 2.32 -12.812 8.781 1 88.5 436 LEU B CA 1
ATOM 10700 C C . LEU B 1 436 ? 3.494 -11.906 9.148 1 88.5 436 LEU B C 1
ATOM 10702 O O . LEU B 1 436 ? 4.547 -11.961 8.508 1 88.5 436 LEU B O 1
ATOM 10706 N N . LEU B 1 437 ? 3.297 -11.094 10.141 1 86.19 437 LEU B N 1
ATOM 10707 C CA . LEU B 1 437 ? 4.371 -10.234 10.625 1 86.19 437 LEU B CA 1
ATOM 10708 C C . LEU B 1 437 ? 5.52 -11.062 11.188 1 86.19 437 LEU B C 1
ATOM 10710 O O . LEU B 1 437 ? 6.688 -10.719 11.008 1 86.19 437 LEU B O 1
ATOM 10714 N N . THR B 1 438 ? 5.195 -12.117 11.812 1 85.31 438 THR B N 1
ATOM 10715 C CA . THR B 1 438 ? 6.211 -13.008 12.367 1 85.31 438 THR B CA 1
ATOM 10716 C C . THR B 1 438 ? 7.039 -13.641 11.258 1 85.31 438 THR B C 1
ATOM 10718 O O . THR B 1 438 ? 8.266 -13.719 11.359 1 85.31 438 THR B O 1
ATOM 10721 N N . VAL B 1 439 ? 6.379 -14.07 10.305 1 88.94 439 VAL B N 1
ATOM 10722 C CA . VAL B 1 439 ? 7.074 -14.719 9.195 1 88.94 439 VAL B CA 1
ATOM 10723 C C . VAL B 1 439 ? 7.941 -13.703 8.461 1 88.94 439 VAL B C 1
ATOM 10725 O O . VAL B 1 439 ? 9.062 -14.008 8.055 1 88.94 439 VAL B O 1
ATOM 10728 N N . TYR B 1 440 ? 7.426 -12.516 8.328 1 89.38 440 TYR B N 1
ATOM 10729 C CA . TYR B 1 440 ? 8.195 -11.445 7.699 1 89.38 440 TYR B CA 1
ATOM 10730 C C . TYR B 1 440 ? 9.461 -11.148 8.492 1 89.38 440 TYR B C 1
ATOM 10732 O O . TYR B 1 440 ? 10.547 -11.023 7.922 1 89.38 440 TYR B O 1
ATOM 10740 N N . SER B 1 441 ? 9.297 -11.055 9.742 1 87.88 441 SER B N 1
ATOM 10741 C CA . SER B 1 441 ? 10.43 -10.766 10.617 1 87.88 441 SER B CA 1
ATOM 10742 C C . SER B 1 441 ? 11.469 -11.883 10.562 1 87.88 441 SER B C 1
ATOM 10744 O O . SER B 1 441 ? 12.672 -11.617 10.586 1 87.88 441 SER B O 1
ATOM 10746 N N . GLN B 1 442 ? 11.039 -13.039 10.453 1 85.69 442 GLN B N 1
ATOM 10747 C CA . GLN B 1 442 ? 11.953 -14.172 10.367 1 85.69 442 GLN B CA 1
ATOM 10748 C C . GLN B 1 442 ? 12.758 -14.125 9.07 1 85.69 442 GLN B C 1
ATOM 10750 O O . GLN B 1 442 ? 13.945 -14.461 9.062 1 85.69 442 GLN B O 1
ATOM 10755 N N . ASP B 1 443 ? 12.117 -13.766 8.047 1 87.19 443 ASP B N 1
ATOM 10756 C CA . ASP B 1 443 ? 12.812 -13.641 6.766 1 87.19 443 ASP B CA 1
ATOM 10757 C C . ASP B 1 443 ? 13.961 -12.641 6.859 1 87.19 443 ASP B C 1
ATOM 10759 O O . ASP B 1 443 ? 15.062 -12.906 6.367 1 87.19 443 ASP B O 1
ATOM 10763 N N . ILE B 1 444 ? 13.719 -11.578 7.512 1 88.81 444 ILE B N 1
ATOM 10764 C CA . ILE B 1 444 ? 14.719 -10.523 7.625 1 88.81 444 ILE B CA 1
ATOM 10765 C C . ILE B 1 444 ? 15.812 -10.945 8.609 1 88.81 444 ILE B C 1
ATOM 10767 O O . ILE B 1 444 ? 17 -10.703 8.367 1 88.81 444 ILE B O 1
ATOM 10771 N N . LEU B 1 445 ? 15.406 -11.617 9.664 1 86.44 445 LEU B N 1
ATOM 10772 C CA . LEU B 1 445 ? 16.359 -12.062 10.672 1 86.44 445 LEU B CA 1
ATOM 10773 C C . LEU B 1 445 ? 17.344 -13.062 10.078 1 86.44 445 LEU B C 1
ATOM 10775 O O . LEU B 1 445 ? 18.516 -13.094 10.461 1 86.44 445 LEU B O 1
ATOM 10779 N N . ASN B 1 446 ? 16.891 -13.781 9.117 1 81.75 446 ASN B N 1
ATOM 10780 C CA . ASN B 1 446 ? 17.75 -14.75 8.453 1 81.75 446 ASN B CA 1
ATOM 10781 C C . ASN B 1 446 ? 18.828 -14.062 7.621 1 81.75 446 ASN B C 1
ATOM 10783 O O . ASN B 1 446 ? 19.875 -14.648 7.336 1 81.75 446 ASN B O 1
ATOM 10787 N N . ARG B 1 447 ? 18.656 -12.82 7.309 1 84.88 447 ARG B N 1
ATOM 10788 C CA . ARG B 1 447 ? 19.594 -12.078 6.488 1 84.88 447 ARG B CA 1
ATOM 10789 C C . ARG B 1 447 ? 20.188 -10.906 7.27 1 84.88 447 ARG B C 1
ATOM 10791 O O . ARG B 1 447 ? 20.734 -9.977 6.676 1 84.88 447 ARG B O 1
ATOM 10798 N N . LEU B 1 448 ? 20.109 -10.93 8.547 1 88.31 448 LEU B N 1
ATOM 10799 C CA . LEU B 1 448 ? 20.438 -9.797 9.406 1 88.31 448 LEU B CA 1
ATOM 10800 C C . LEU B 1 448 ? 21.891 -9.406 9.258 1 88.31 448 LEU B C 1
ATOM 10802 O O . LEU B 1 448 ? 22.219 -8.227 9.133 1 88.31 448 LEU B O 1
ATOM 10806 N N . ASP B 1 449 ? 22.734 -10.391 9.203 1 86.31 449 ASP B N 1
ATOM 10807 C CA . ASP B 1 449 ? 24.172 -10.117 9.125 1 86.31 449 ASP B CA 1
ATOM 10808 C C . ASP B 1 449 ? 24.531 -9.43 7.809 1 86.31 449 ASP B C 1
ATOM 10810 O O . ASP B 1 449 ? 25.312 -8.484 7.789 1 86.31 449 ASP B O 1
ATOM 10814 N N . HIS B 1 450 ? 23.922 -9.898 6.863 1 88.31 450 HIS B N 1
ATOM 10815 C CA . HIS B 1 450 ? 24.172 -9.289 5.562 1 88.31 450 HIS B CA 1
ATOM 10816 C C . HIS B 1 450 ? 23.641 -7.859 5.516 1 88.31 450 HIS B C 1
ATOM 10818 O O . HIS B 1 450 ? 24.266 -6.969 4.949 1 88.31 450 HIS B O 1
ATOM 10824 N N . ILE B 1 451 ? 22.5 -7.621 6.062 1 92.88 451 ILE B N 1
ATOM 10825 C CA . ILE B 1 451 ? 21.859 -6.309 6.055 1 92.88 451 ILE B CA 1
ATOM 10826 C C . ILE B 1 451 ? 22.719 -5.312 6.836 1 92.88 451 ILE B C 1
ATOM 10828 O O . ILE B 1 451 ? 23.016 -4.223 6.344 1 92.88 451 ILE B O 1
ATOM 10832 N N . LYS B 1 452 ? 23.156 -5.734 7.973 1 94.38 452 LYS B N 1
ATOM 10833 C CA . LYS B 1 452 ? 23.984 -4.859 8.805 1 94.38 452 LYS B CA 1
ATOM 10834 C C . LYS B 1 452 ? 25.312 -4.559 8.133 1 94.38 452 LYS B C 1
ATOM 10836 O O . LYS B 1 452 ? 25.781 -3.416 8.156 1 94.38 452 LYS B O 1
ATOM 10841 N N . ALA B 1 453 ? 25.828 -5.574 7.523 1 95.06 453 ALA B N 1
ATOM 10842 C CA . ALA B 1 453 ? 27.094 -5.398 6.824 1 95.06 453 ALA B CA 1
ATOM 10843 C C . ALA B 1 453 ? 26.953 -4.43 5.656 1 95.06 453 ALA B C 1
ATOM 10845 O O . ALA B 1 453 ? 27.828 -3.596 5.414 1 95.06 453 ALA B O 1
ATOM 10846 N N . SER B 1 454 ? 25.875 -4.527 5.004 1 94.56 454 SER B N 1
ATOM 10847 C CA . SER B 1 454 ? 25.641 -3.65 3.861 1 94.56 454 SER B CA 1
ATOM 10848 C C . SER B 1 454 ? 25.5 -2.197 4.297 1 94.56 454 SER B C 1
ATOM 10850 O O . SER B 1 454 ? 26.062 -1.297 3.66 1 94.56 454 SER B O 1
ATOM 10852 N N . ILE B 1 455 ? 24.812 -1.938 5.355 1 96.31 455 ILE B N 1
ATOM 10853 C CA . ILE B 1 455 ? 24.594 -0.584 5.859 1 96.31 455 ILE B CA 1
ATOM 10854 C C . ILE B 1 455 ? 25.922 0.009 6.324 1 96.31 455 ILE B C 1
ATOM 10856 O O . ILE B 1 455 ? 26.25 1.151 5.992 1 96.31 455 ILE B O 1
ATOM 10860 N N . THR B 1 456 ? 26.734 -0.841 6.992 1 96.81 456 THR B N 1
ATOM 10861 C CA . THR B 1 456 ? 27.969 -0.339 7.586 1 96.81 456 THR B CA 1
ATOM 10862 C C . THR B 1 456 ? 29.109 -0.372 6.574 1 96.81 456 THR B C 1
ATOM 10864 O O . THR B 1 456 ? 30.281 -0.187 6.938 1 96.81 456 THR B O 1
ATOM 10867 N N . SER B 1 457 ? 28.75 -0.649 5.352 1 95.94 457 SER B N 1
ATOM 10868 C CA . SER B 1 457 ? 29.734 -0.556 4.273 1 95.94 457 SER B CA 1
ATOM 10869 C C . SER B 1 457 ? 29.453 0.646 3.377 1 95.94 457 SER B C 1
ATOM 10871 O O . SER B 1 457 ? 29.953 0.715 2.252 1 95.94 457 SER B O 1
ATOM 10873 N N . THR B 1 458 ? 28.688 1.516 3.85 1 95.94 458 THR B N 1
ATOM 10874 C CA . THR B 1 458 ? 28.375 2.738 3.123 1 95.94 458 THR B CA 1
ATOM 10875 C C . THR B 1 458 ? 29.234 3.898 3.598 1 95.94 458 THR B C 1
ATOM 10877 O O . THR B 1 458 ? 29.391 4.117 4.801 1 95.94 458 THR B O 1
ATOM 10880 N N . TYR B 1 459 ? 29.812 4.625 2.662 1 96.62 459 TYR B N 1
ATOM 10881 C CA . TYR B 1 459 ? 30.719 5.727 2.957 1 96.62 459 TYR B CA 1
ATOM 10882 C C . TYR B 1 459 ? 30.328 6.98 2.18 1 96.62 459 TYR B C 1
ATOM 10884 O O . TYR B 1 459 ? 29.375 6.957 1.395 1 96.62 459 TYR B O 1
ATOM 10892 N N . GLY B 1 460 ? 30.953 8.125 2.482 1 95.88 460 GLY B N 1
ATOM 10893 C CA . GLY B 1 460 ? 30.734 9.391 1.79 1 95.88 460 GLY B CA 1
ATOM 10894 C C . GLY B 1 460 ? 31.828 10.414 2.074 1 95.88 460 GLY B C 1
ATOM 10895 O O . GLY B 1 460 ? 32.562 10.297 3.064 1 95.88 460 GLY B O 1
ATOM 10896 N N . SER B 1 461 ? 31.922 11.352 1.126 1 95.69 461 SER B N 1
ATOM 10897 C CA . SER B 1 461 ? 32.875 12.438 1.3 1 95.69 461 SER B CA 1
ATOM 10898 C C . SER B 1 461 ? 32.219 13.688 1.846 1 95.69 461 SER B C 1
ATOM 10900 O O . SER B 1 461 ? 32.844 14.531 2.469 1 95.69 461 SER B O 1
ATOM 10902 N N . ILE B 1 462 ? 31.016 13.797 1.516 1 96.56 462 ILE B N 1
ATOM 10903 C CA . ILE B 1 462 ? 30.188 14.875 2.043 1 96.56 462 ILE B CA 1
ATOM 10904 C C . ILE B 1 462 ? 29.047 14.289 2.867 1 96.56 462 ILE B C 1
ATOM 10906 O O . ILE B 1 462 ? 28.172 13.594 2.332 1 96.56 462 ILE B O 1
ATOM 10910 N N . LEU B 1 463 ? 29.078 14.625 4.16 1 96.94 463 LEU B N 1
ATOM 10911 C CA . LEU B 1 463 ? 28.094 14.023 5.055 1 96.94 463 LEU B CA 1
ATOM 10912 C C . LEU B 1 463 ? 27.062 15.055 5.512 1 96.94 463 LEU B C 1
ATOM 10914 O O . LEU B 1 463 ? 27.312 16.266 5.426 1 96.94 463 LEU B O 1
ATOM 10918 N N . LYS B 1 464 ? 25.969 14.555 5.836 1 95.94 464 LYS B N 1
ATOM 10919 C CA . LYS B 1 464 ? 24.875 15.328 6.41 1 95.94 464 LYS B CA 1
ATOM 10920 C C . LYS B 1 464 ? 24.328 14.656 7.664 1 95.94 464 LYS B C 1
ATOM 10922 O O . LYS B 1 464 ? 24.219 13.43 7.723 1 95.94 464 LYS B O 1
ATOM 10927 N N . MET B 1 465 ? 24.047 15.406 8.648 1 94.44 465 MET B N 1
ATOM 10928 C CA . MET B 1 465 ? 23.5 14.875 9.891 1 94.44 465 MET B CA 1
ATOM 10929 C C . MET B 1 465 ? 22.234 15.633 10.289 1 94.44 465 MET B C 1
ATOM 10931 O O . MET B 1 465 ? 22.219 16.859 10.281 1 94.44 465 MET B O 1
ATOM 10935 N N . ASP B 1 466 ? 21.125 14.93 10.5 1 92.44 466 ASP B N 1
ATOM 10936 C CA . ASP B 1 466 ? 19.844 15.508 10.867 1 92.44 466 ASP B CA 1
ATOM 10937 C C . ASP B 1 466 ? 19.047 14.57 11.781 1 92.44 466 ASP B C 1
ATOM 10939 O O . ASP B 1 466 ? 19.328 13.367 11.828 1 92.44 466 ASP B O 1
ATOM 10943 N N . SER B 1 467 ? 18.234 15.172 12.617 1 91.38 467 SER B N 1
ATOM 10944 C CA . SER B 1 467 ? 17.438 14.391 13.547 1 91.38 467 SER B CA 1
ATOM 10945 C C . SER B 1 467 ? 15.945 14.648 13.344 1 91.38 467 SER B C 1
ATOM 10947 O O . SER B 1 467 ? 15.547 15.734 12.922 1 91.38 467 SER B O 1
ATOM 10949 N N . THR B 1 468 ? 15.109 13.594 13.562 1 91 468 THR B N 1
ATOM 10950 C CA . THR B 1 468 ? 13.656 13.711 13.453 1 91 468 THR B CA 1
ATOM 10951 C C . THR B 1 468 ? 12.961 13.039 14.633 1 91 468 THR B C 1
ATOM 10953 O O . THR B 1 468 ? 13.5 12.102 15.227 1 91 468 THR B O 1
ATOM 10956 N N . LYS B 1 469 ? 11.766 13.477 14.961 1 89.19 469 LYS B N 1
ATOM 10957 C CA . LYS B 1 469 ? 11 12.914 16.062 1 89.19 469 LYS B CA 1
ATOM 10958 C C . LYS B 1 469 ? 9.773 12.164 15.562 1 89.19 469 LYS B C 1
ATOM 10960 O O . LYS B 1 469 ? 9.141 11.422 16.312 1 89.19 469 LYS B O 1
ATOM 10965 N N . LYS B 1 470 ? 9.414 12.32 14.422 1 86.06 470 LYS B N 1
ATOM 10966 C CA . LYS B 1 470 ? 8.148 11.812 13.898 1 86.06 470 LYS B CA 1
ATOM 10967 C C . LYS B 1 470 ? 8.078 10.289 14.008 1 86.06 470 LYS B C 1
ATOM 10969 O O . LYS B 1 470 ? 7.074 9.742 14.461 1 86.06 470 LYS B O 1
ATOM 10974 N N . ILE B 1 471 ? 9.078 9.625 13.625 1 90.69 471 ILE B N 1
ATOM 10975 C CA . ILE B 1 471 ? 9.055 8.172 13.57 1 90.69 471 ILE B CA 1
ATOM 10976 C C . ILE B 1 471 ? 9.117 7.602 14.984 1 90.69 471 ILE B C 1
ATOM 10978 O O . ILE B 1 471 ? 8.719 6.461 15.219 1 90.69 471 ILE B O 1
ATOM 10982 N N . THR B 1 472 ? 9.641 8.344 15.93 1 91.5 472 THR B N 1
ATOM 10983 C CA . THR B 1 472 ? 9.789 7.855 17.297 1 91.5 472 THR B CA 1
ATOM 10984 C C . THR B 1 472 ? 8.43 7.602 17.922 1 91.5 472 THR B C 1
ATOM 10986 O O . THR B 1 472 ? 8.305 6.777 18.828 1 91.5 472 THR B O 1
ATOM 10989 N N . LYS B 1 473 ? 7.461 8.242 17.406 1 88 473 LYS B N 1
ATOM 10990 C CA . LYS B 1 473 ? 6.105 8.109 17.953 1 88 473 LYS B CA 1
ATOM 10991 C C . LYS B 1 473 ? 5.5 6.754 17.594 1 88 473 LYS B C 1
ATOM 10993 O O . LYS B 1 473 ? 4.52 6.328 18.203 1 88 473 LYS B O 1
ATOM 10998 N N . LYS B 1 474 ? 6.055 6.125 16.688 1 87.38 474 LYS B N 1
ATOM 10999 C CA . LYS B 1 474 ? 5.516 4.844 16.234 1 87.38 474 LYS B CA 1
ATOM 11000 C C . LYS B 1 474 ? 6.035 3.701 17.109 1 87.38 474 LYS B C 1
ATOM 11002 O O . LYS B 1 474 ? 5.574 2.562 16.984 1 87.38 474 LYS B O 1
ATOM 11007 N N . LEU B 1 475 ? 6.973 4.059 17.938 1 88.88 475 LEU B N 1
ATOM 11008 C CA . LEU B 1 475 ? 7.492 3.049 18.844 1 88.88 475 LEU B CA 1
ATOM 11009 C C . LEU B 1 475 ? 6.465 2.713 19.922 1 88.88 475 LEU B C 1
ATOM 11011 O O . LEU B 1 475 ? 5.918 3.609 20.562 1 88.88 475 LEU B O 1
ATOM 11015 N N . SER B 1 476 ? 6.137 1.443 19.984 1 83.12 476 SER B N 1
ATOM 11016 C CA . SER B 1 476 ? 5.125 1.009 20.953 1 83.12 476 SER B CA 1
ATOM 11017 C C . SER B 1 476 ? 5.699 -0.014 21.922 1 83.12 476 SER B C 1
ATOM 11019 O O . SER B 1 476 ? 6.875 -0.372 21.844 1 83.12 476 SER B O 1
ATOM 11021 N N . GLY B 1 477 ? 4.914 -0.403 22.859 1 75.75 477 GLY B N 1
ATOM 11022 C CA . GLY B 1 477 ? 5.348 -1.373 23.844 1 75.75 477 GLY B CA 1
ATOM 11023 C C . GLY B 1 477 ? 6.125 -0.749 25 1 75.75 477 GLY B C 1
ATOM 11024 O O . GLY B 1 477 ? 5.875 0.4 25.359 1 75.75 477 GLY B O 1
ATOM 11025 N N . PRO B 1 478 ? 7.055 -1.534 25.406 1 70.38 478 PRO B N 1
ATOM 11026 C CA . PRO B 1 478 ? 7.824 -1.038 26.547 1 70.38 478 PRO B CA 1
ATOM 11027 C C . PRO B 1 478 ? 8.734 0.134 26.188 1 70.38 478 PRO B C 1
ATOM 11029 O O . PRO B 1 478 ? 9.094 0.933 27.047 1 70.38 478 PRO B O 1
ATOM 11032 N N . ALA B 1 479 ? 9 0.201 24.969 1 79.69 479 ALA B N 1
ATOM 11033 C CA . ALA B 1 479 ? 9.922 1.25 24.531 1 79.69 479 ALA B CA 1
ATOM 11034 C C . ALA B 1 479 ? 9.164 2.506 24.109 1 79.69 479 ALA B C 1
ATOM 11036 O O . ALA B 1 479 ? 9.766 3.492 23.688 1 79.69 479 ALA B O 1
ATOM 11037 N N . LYS B 1 480 ? 7.902 2.477 24.328 1 83.06 480 LYS B N 1
ATOM 11038 C CA . LYS B 1 480 ? 7.098 3.625 23.922 1 83.06 480 LYS B CA 1
ATOM 11039 C C . LYS B 1 480 ? 7.5 4.879 24.703 1 83.06 480 LYS B C 1
ATOM 11041 O O . LYS B 1 480 ? 7.633 4.844 25.922 1 83.06 480 LYS B O 1
ATOM 11046 N N . GLY B 1 481 ? 7.77 5.941 24.016 1 82.06 481 GLY B N 1
ATOM 11047 C CA . GLY B 1 481 ? 8.055 7.227 24.625 1 82.06 481 GLY B CA 1
ATOM 11048 C C . GLY B 1 481 ? 9.492 7.352 25.109 1 82.06 481 GLY B C 1
ATOM 11049 O O . GLY B 1 481 ? 9.875 8.375 25.672 1 82.06 481 GLY B O 1
ATOM 11050 N N . THR B 1 482 ? 10.312 6.312 24.906 1 83.81 482 THR B N 1
ATOM 11051 C CA . THR B 1 482 ? 11.688 6.348 25.391 1 83.81 482 THR B CA 1
ATOM 11052 C C . THR B 1 482 ? 12.609 7 24.359 1 83.81 482 THR B C 1
ATOM 11054 O O . THR B 1 482 ? 13.695 7.477 24.703 1 83.81 482 THR B O 1
ATOM 11057 N N . ALA B 1 483 ? 12.242 6.934 23.172 1 89.88 483 ALA B N 1
ATOM 11058 C CA . ALA B 1 483 ? 13.039 7.535 22.094 1 89.88 483 ALA B CA 1
ATOM 11059 C C . ALA B 1 483 ? 12.602 8.977 21.828 1 89.88 483 ALA B C 1
ATOM 11061 O O . ALA B 1 483 ? 11.414 9.25 21.641 1 89.88 483 ALA B O 1
ATOM 11062 N N . GLN B 1 484 ? 13.531 9.836 21.844 1 87.38 484 GLN B N 1
ATOM 11063 C CA . GLN B 1 484 ? 13.219 11.234 21.594 1 87.38 484 GLN B CA 1
ATOM 11064 C C . GLN B 1 484 ? 13.531 11.617 20.156 1 87.38 484 GLN B C 1
ATOM 11066 O O . GLN B 1 484 ? 12.812 12.406 19.531 1 87.38 484 GLN B O 1
ATOM 11071 N N . TRP B 1 485 ? 14.711 11.039 19.75 1 91.5 485 TRP B N 1
ATOM 11072 C CA . TRP B 1 485 ? 15.141 11.438 18.406 1 91.5 485 TRP B CA 1
ATOM 11073 C C . TRP B 1 485 ? 15.625 10.227 17.609 1 91.5 485 TRP B C 1
ATOM 11075 O O . TRP B 1 485 ? 16.078 9.242 18.188 1 91.5 485 TRP B O 1
ATOM 11085 N N . LEU B 1 486 ? 15.406 10.344 16.375 1 95.06 486 LEU B N 1
ATOM 11086 C CA . LEU B 1 486 ? 16.156 9.516 15.438 1 95.06 486 LEU B CA 1
ATOM 11087 C C . LEU B 1 486 ? 17.125 10.367 14.617 1 95.06 486 LEU B C 1
ATOM 11089 O O . LEU B 1 486 ? 16.703 11.273 13.898 1 95.06 486 LEU B O 1
ATOM 11093 N N . THR B 1 487 ? 18.344 10.109 14.781 1 94.75 487 THR B N 1
ATOM 11094 C CA . THR B 1 487 ? 19.375 10.867 14.086 1 94.75 487 THR B CA 1
ATOM 11095 C C . THR B 1 487 ? 19.984 10.039 12.953 1 94.75 487 THR B C 1
ATOM 11097 O O . THR B 1 487 ? 20.344 8.883 13.156 1 94.75 487 THR B O 1
ATOM 11100 N N . SER B 1 488 ? 20.078 10.648 11.789 1 96.5 488 SER B N 1
ATOM 11101 C CA . SER B 1 488 ? 20.625 9.969 10.617 1 96.5 488 SER B CA 1
ATOM 11102 C C . SER B 1 488 ? 21.812 10.75 10.047 1 96.5 488 SER B C 1
ATOM 11104 O O . SER B 1 488 ? 21.859 11.977 10.133 1 96.5 488 SER B O 1
ATOM 11106 N N . VAL B 1 489 ? 22.719 10.031 9.555 1 97.44 489 VAL B N 1
ATOM 11107 C CA . VAL B 1 489 ? 23.844 10.586 8.812 1 97.44 489 VAL B CA 1
ATOM 11108 C C . VAL B 1 489 ? 23.812 10.094 7.367 1 97.44 489 VAL B C 1
ATOM 11110 O O . VAL B 1 489 ? 23.766 8.891 7.113 1 97.44 489 VAL B O 1
ATOM 11113 N N . GLY B 1 490 ? 23.734 11.008 6.441 1 97 490 GLY B N 1
ATOM 11114 C CA . GLY B 1 490 ? 23.672 10.672 5.027 1 97 490 GLY B CA 1
ATOM 11115 C C . GLY B 1 490 ? 24.875 11.156 4.242 1 97 490 GLY B C 1
ATOM 11116 O O . GLY B 1 490 ? 25.688 11.922 4.762 1 97 490 GLY B O 1
ATOM 11117 N N . ASN B 1 491 ? 24.984 10.68 2.973 1 96.25 491 ASN B N 1
ATOM 11118 C CA . ASN B 1 491 ? 26.125 11.086 2.139 1 96.25 491 ASN B CA 1
ATOM 11119 C C . ASN B 1 491 ? 25.656 11.898 0.933 1 96.25 491 ASN B C 1
ATOM 11121 O O . ASN B 1 491 ? 24.516 12.344 0.878 1 96.25 491 ASN B O 1
ATOM 11125 N N . GLU B 1 492 ? 26.516 12.148 -0.021 1 93.19 492 GLU B N 1
ATOM 11126 C CA . GLU B 1 492 ? 26.312 13.086 -1.123 1 93.19 492 GLU B CA 1
ATOM 11127 C C . GLU B 1 492 ? 25.328 12.516 -2.148 1 93.19 492 GLU B C 1
ATOM 11129 O O . GLU B 1 492 ? 24.703 13.266 -2.9 1 93.19 492 GLU B O 1
ATOM 11134 N N . ILE B 1 493 ? 25.172 11.188 -2.168 1 90.69 493 ILE B N 1
ATOM 11135 C CA . ILE B 1 493 ? 24.266 10.633 -3.176 1 90.69 493 ILE B CA 1
ATOM 11136 C C . ILE B 1 493 ? 22.938 10.242 -2.525 1 90.69 493 ILE B C 1
ATOM 11138 O O . ILE B 1 493 ? 22.109 9.578 -3.148 1 90.69 493 ILE B O 1
ATOM 11142 N N . GLY B 1 494 ? 22.812 10.57 -1.304 1 92.31 494 GLY B N 1
ATOM 11143 C CA . GLY B 1 494 ? 21.531 10.383 -0.64 1 92.31 494 GLY B CA 1
ATOM 11144 C C . GLY B 1 494 ? 21.453 9.102 0.164 1 92.31 494 GLY B C 1
ATOM 11145 O O . GLY B 1 494 ? 20.422 8.789 0.754 1 92.31 494 GLY B O 1
ATOM 11146 N N . GLN B 1 495 ? 22.531 8.328 0.252 1 95.19 495 GLN B N 1
ATOM 11147 C CA . GLN B 1 495 ? 22.547 7.129 1.08 1 95.19 495 GLN B CA 1
ATOM 11148 C C . GLN B 1 495 ? 22.672 7.484 2.561 1 95.19 495 GLN B C 1
ATOM 11150 O O . GLN B 1 495 ? 23.062 8.594 2.906 1 95.19 495 GLN B O 1
ATOM 11155 N N . VAL B 1 496 ? 22.266 6.57 3.363 1 97.38 496 VAL B N 1
ATOM 11156 C CA . VAL B 1 496 ? 22.312 6.754 4.809 1 97.38 496 VAL B CA 1
ATOM 11157 C C . VAL B 1 496 ? 23.375 5.824 5.406 1 97.38 496 VAL B C 1
ATOM 11159 O O . VAL B 1 496 ? 23.281 4.602 5.258 1 97.38 496 VAL B O 1
ATOM 11162 N N . LEU B 1 497 ? 24.328 6.41 6.078 1 97.88 497 LEU B N 1
ATOM 11163 C CA . LEU B 1 497 ? 25.391 5.641 6.691 1 97.88 497 LEU B CA 1
ATOM 11164 C C . LEU B 1 497 ? 24.953 5.039 8.023 1 97.88 497 LEU B C 1
ATOM 11166 O O . LEU B 1 497 ? 25.359 3.934 8.375 1 97.88 497 LEU B O 1
ATOM 11170 N N . MET B 1 498 ? 24.188 5.871 8.664 1 96.88 498 MET B N 1
ATOM 11171 C CA . MET B 1 498 ? 23.797 5.457 10.008 1 96.88 498 MET B CA 1
ATOM 11172 C C . MET B 1 498 ? 22.5 6.141 10.43 1 96.88 498 MET B C 1
ATOM 11174 O O . MET B 1 498 ? 22.234 7.281 10.039 1 96.88 498 MET B O 1
ATOM 11178 N N . SER B 1 499 ? 21.672 5.43 11.125 1 97.06 499 SER B N 1
ATOM 11179 C CA . SER B 1 499 ? 20.469 5.941 11.781 1 97.06 499 SER B CA 1
ATOM 11180 C C . SER B 1 499 ? 20.297 5.352 13.18 1 97.06 499 SER B C 1
ATOM 11182 O O . SER B 1 499 ? 20.25 4.129 13.344 1 97.06 499 SER B O 1
ATOM 11184 N N . VAL B 1 500 ? 20.203 6.23 14.195 1 96.25 500 VAL B N 1
ATOM 11185 C CA . VAL B 1 500 ? 20.125 5.734 15.562 1 96.25 500 VAL B CA 1
ATOM 11186 C C . VAL B 1 500 ? 18.984 6.43 16.297 1 96.25 500 VAL B C 1
ATOM 11188 O O . VAL B 1 500 ? 18.672 7.59 16.016 1 96.25 500 VAL B O 1
ATOM 11191 N N . LEU B 1 501 ? 18.359 5.688 17.172 1 94.25 501 LEU B N 1
ATOM 11192 C CA . LEU B 1 501 ? 17.406 6.262 18.109 1 94.25 501 LEU B CA 1
ATOM 11193 C C . LEU B 1 501 ? 18.078 6.621 19.438 1 94.25 501 LEU B C 1
ATOM 11195 O O . LEU B 1 501 ? 18.875 5.848 19.953 1 94.25 501 LEU B O 1
ATOM 11199 N N . THR B 1 502 ? 17.766 7.816 19.859 1 91.69 502 THR B N 1
ATOM 11200 C CA . THR B 1 502 ? 18.375 8.266 21.109 1 91.69 502 THR B CA 1
ATOM 11201 C C . THR B 1 502 ? 17.328 8.805 22.078 1 91.69 502 THR B C 1
ATOM 11203 O O . THR B 1 502 ? 16.266 9.273 21.656 1 91.69 502 THR B O 1
ATOM 11206 N N . ALA B 1 503 ? 17.594 8.625 23.266 1 85.12 503 ALA B N 1
ATOM 11207 C CA . ALA B 1 503 ? 16.75 9.195 24.312 1 85.12 503 ALA B CA 1
ATOM 11208 C C . ALA B 1 503 ? 16.984 10.695 24.438 1 85.12 503 ALA B C 1
ATOM 11210 O O . ALA B 1 503 ? 16.078 11.445 24.828 1 85.12 503 ALA B O 1
ATOM 11211 N N . ASN B 1 504 ? 18.25 11.086 24.219 1 72.75 504 ASN B N 1
ATOM 11212 C CA . ASN B 1 504 ? 18.594 12.508 24.281 1 72.75 504 ASN B CA 1
ATOM 11213 C C . ASN B 1 504 ? 19.547 12.898 23.141 1 72.75 504 ASN B C 1
ATOM 11215 O O . ASN B 1 504 ? 20.266 12.055 22.609 1 72.75 504 ASN B O 1
ATOM 11219 N N . GLU B 1 505 ? 19.328 14.141 22.828 1 66.44 505 GLU B N 1
ATOM 11220 C CA . GLU B 1 505 ? 20.297 14.648 21.859 1 66.44 505 GLU B CA 1
ATOM 11221 C C . GLU B 1 505 ? 21.609 15.031 22.562 1 66.44 505 GLU B C 1
ATOM 11223 O O . GLU B 1 505 ? 21.688 15.039 23.797 1 66.44 505 GLU B O 1
ATOM 11228 N N . GLY B 1 506 ? 22.719 15.195 21.938 1 73.25 506 GLY B N 1
ATOM 11229 C CA . GLY B 1 506 ? 24 15.609 22.469 1 73.25 506 GLY B CA 1
ATOM 11230 C C . GLY B 1 506 ? 24.953 14.445 22.719 1 73.25 506 GLY B C 1
ATOM 11231 O O . GLY B 1 506 ? 25.312 13.727 21.781 1 73.25 506 GLY B O 1
ATOM 11232 N N . ALA B 1 507 ? 25.078 14.211 24.016 1 75.19 507 ALA B N 1
ATOM 11233 C CA . ALA B 1 507 ? 26.078 13.203 24.391 1 75.19 507 ALA B CA 1
ATOM 11234 C C . ALA B 1 507 ? 25.609 11.805 23.984 1 75.19 507 ALA B C 1
ATOM 11236 O O . ALA B 1 507 ? 26.438 10.891 23.844 1 75.19 507 ALA B O 1
ATOM 11237 N N . GLY B 1 508 ? 24.438 11.719 23.734 1 83.62 508 GLY B N 1
ATOM 11238 C CA . GLY B 1 508 ? 23.891 10.43 23.328 1 83.62 508 GLY B CA 1
ATOM 11239 C C . GLY B 1 508 ? 24.359 9.992 21.953 1 83.62 508 GLY B C 1
ATOM 11240 O O . GLY B 1 508 ? 24.281 8.812 21.609 1 83.62 508 GLY B O 1
ATOM 11241 N N . LEU B 1 509 ? 24.984 10.867 21.172 1 91.56 509 LEU B N 1
ATOM 11242 C CA . LEU B 1 509 ? 25.375 10.562 19.797 1 91.56 509 LEU B CA 1
ATOM 11243 C C . LEU B 1 509 ? 26.859 10.25 19.719 1 91.56 509 LEU B C 1
ATOM 11245 O O . LEU B 1 509 ? 27.375 9.906 18.641 1 91.56 509 LEU B O 1
ATOM 11249 N N . ASP B 1 510 ? 27.609 10.328 20.844 1 91.69 510 ASP B N 1
ATOM 11250 C CA . ASP B 1 510 ? 29.062 10.195 20.828 1 91.69 510 ASP B CA 1
ATOM 11251 C C . ASP B 1 510 ? 29.484 8.797 20.391 1 91.69 510 ASP B C 1
ATOM 11253 O O . ASP B 1 510 ? 30.438 8.641 19.641 1 91.69 510 ASP B O 1
ATOM 11257 N N . LEU B 1 511 ? 28.781 7.816 20.875 1 92.06 511 LEU B N 1
ATOM 11258 C CA . LEU B 1 511 ? 29.109 6.449 20.5 1 92.06 511 LEU B CA 1
ATOM 11259 C C . LEU B 1 511 ? 28.906 6.234 19 1 92.06 511 LEU B C 1
ATOM 11261 O O . LEU B 1 511 ? 29.656 5.5 18.375 1 92.06 511 LEU B O 1
ATOM 11265 N N . MET B 1 512 ? 27.875 6.805 18.484 1 94.69 512 MET B N 1
ATOM 11266 C CA . MET B 1 512 ? 27.625 6.695 17.047 1 94.69 512 MET B CA 1
ATOM 11267 C C . MET B 1 512 ? 28.75 7.328 16.234 1 94.69 512 MET B C 1
ATOM 11269 O O . MET B 1 512 ? 29.219 6.742 15.266 1 94.69 512 MET B O 1
ATOM 11273 N N . ALA B 1 513 ? 29.172 8.5 16.672 1 95.62 513 ALA B N 1
ATOM 11274 C CA . ALA B 1 513 ? 30.25 9.203 15.992 1 95.62 513 ALA B CA 1
ATOM 11275 C C . ALA B 1 513 ? 31.547 8.422 16.062 1 95.62 513 ALA B C 1
ATOM 11277 O O . ALA B 1 513 ? 32.281 8.305 15.07 1 95.62 513 ALA B O 1
ATOM 11278 N N . ALA B 1 514 ? 31.844 7.891 17.219 1 95.44 514 ALA B N 1
ATOM 11279 C CA . ALA B 1 514 ? 33.031 7.086 17.391 1 95.44 514 ALA B CA 1
ATOM 11280 C C . ALA B 1 514 ? 33.031 5.871 16.469 1 95.44 514 ALA B C 1
ATOM 11282 O O . ALA B 1 514 ? 34.062 5.508 15.891 1 95.44 514 ALA B O 1
ATOM 11283 N N . GLY B 1 515 ? 31.859 5.281 16.438 1 95.94 515 GLY B N 1
ATOM 11284 C CA . GLY B 1 515 ? 31.719 4.133 15.555 1 95.94 515 GLY B CA 1
ATOM 11285 C C . GLY B 1 515 ? 31.938 4.469 14.094 1 95.94 515 GLY B C 1
ATOM 11286 O O . GLY B 1 515 ? 32.594 3.723 13.367 1 95.94 515 GLY B O 1
ATOM 11287 N N . LEU B 1 516 ? 31.438 5.582 13.648 1 96.88 516 LEU B N 1
ATOM 11288 C CA . LEU B 1 516 ? 31.594 6.02 12.266 1 96.88 516 LEU B CA 1
ATOM 11289 C C . LEU B 1 516 ? 33.062 6.301 11.945 1 96.88 516 LEU B C 1
ATOM 11291 O O . LEU B 1 516 ? 33.562 5.922 10.883 1 96.88 516 LEU B O 1
ATOM 11295 N N . MET B 1 517 ? 33.719 6.984 12.859 1 97.38 517 MET B N 1
ATOM 11296 C CA . MET B 1 517 ? 35.125 7.309 12.656 1 97.38 517 MET B CA 1
ATOM 11297 C C . MET B 1 517 ? 35.969 6.039 12.594 1 97.38 517 MET B C 1
ATOM 11299 O O . MET B 1 517 ? 36.875 5.918 11.75 1 97.38 517 MET B O 1
ATOM 11303 N N . GLU B 1 518 ? 35.688 5.109 13.422 1 96.56 518 GLU B N 1
ATOM 11304 C CA . GLU B 1 518 ? 36.406 3.84 13.414 1 96.56 518 GLU B CA 1
ATOM 11305 C C . GLU B 1 518 ? 36.156 3.072 12.117 1 96.56 518 GLU B C 1
ATOM 11307 O O . GLU B 1 518 ? 37.062 2.426 11.602 1 96.56 518 GLU B O 1
ATOM 11312 N N . ARG B 1 519 ? 34.969 3.111 11.648 1 96.69 519 ARG B N 1
ATOM 11313 C CA . ARG B 1 519 ? 34.625 2.463 10.391 1 96.69 519 ARG B CA 1
ATOM 11314 C C . ARG B 1 519 ? 35.5 2.957 9.258 1 96.69 519 ARG B C 1
ATOM 11316 O O . ARG B 1 519 ? 36.062 2.156 8.5 1 96.69 519 ARG B O 1
ATOM 11323 N N . TYR B 1 520 ? 35.625 4.277 9.148 1 97.06 520 TYR B N 1
ATOM 11324 C CA . TYR B 1 520 ? 36.438 4.871 8.109 1 97.06 520 TYR B CA 1
ATOM 11325 C C . TYR B 1 520 ? 37.906 4.477 8.273 1 97.06 520 TYR B C 1
ATOM 11327 O O . TYR B 1 520 ? 38.562 4.109 7.301 1 97.06 520 TYR B O 1
ATOM 11335 N N . ARG B 1 521 ? 38.312 4.457 9.461 1 95.62 521 ARG B N 1
ATOM 11336 C CA . ARG B 1 521 ? 39.719 4.133 9.766 1 95.62 521 ARG B CA 1
ATOM 11337 C C . ARG B 1 521 ? 40.031 2.68 9.414 1 95.62 521 ARG B C 1
ATOM 11339 O O . ARG B 1 521 ? 41 2.393 8.734 1 95.62 521 ARG B O 1
ATOM 11346 N N . SER B 1 522 ? 39.188 1.787 9.82 1 94.81 522 SER B N 1
ATOM 11347 C CA . SER B 1 522 ? 39.375 0.357 9.625 1 94.81 522 SER B CA 1
ATOM 11348 C C . SER B 1 522 ? 39.312 -0.015 8.148 1 94.81 522 SER B C 1
ATOM 11350 O O . SER B 1 522 ? 39.969 -0.944 7.699 1 94.81 522 SER B O 1
ATOM 11352 N N . ALA B 1 523 ? 38.531 0.674 7.434 1 94.38 523 ALA B N 1
ATOM 11353 C CA . ALA B 1 523 ? 38.344 0.369 6.02 1 94.38 523 ALA B CA 1
ATOM 11354 C C . ALA B 1 523 ? 39.406 1.059 5.168 1 94.38 523 ALA B C 1
ATOM 11356 O O . ALA B 1 523 ? 39.531 0.764 3.977 1 94.38 523 ALA B O 1
ATOM 11357 N N . GLY B 1 524 ? 40.094 2.008 5.695 1 93.5 524 GLY B N 1
ATOM 11358 C CA . GLY B 1 524 ? 41.094 2.742 4.957 1 93.5 524 GLY B CA 1
ATOM 11359 C C . GLY B 1 524 ? 40.531 3.791 4.027 1 93.5 524 GLY B C 1
ATOM 11360 O O . GLY B 1 524 ? 41.094 4.082 2.973 1 93.5 524 GLY B O 1
ATOM 11361 N N . VAL B 1 525 ? 39.344 4.25 4.312 1 94.56 525 VAL B N 1
ATOM 11362 C CA . VAL B 1 525 ? 38.688 5.297 3.529 1 94.56 525 VAL B CA 1
ATOM 11363 C C . VAL B 1 525 ? 39.031 6.668 4.113 1 94.56 525 VAL B C 1
ATOM 11365 O O . VAL B 1 525 ? 39.094 6.828 5.336 1 94.56 525 VAL B O 1
ATOM 11368 N N . ASP B 1 526 ? 39.188 7.613 3.24 1 94.88 526 ASP B N 1
ATOM 11369 C CA . ASP B 1 526 ? 39.5 8.969 3.684 1 94.88 526 ASP B CA 1
ATOM 11370 C C . ASP B 1 526 ? 38.344 9.578 4.457 1 94.88 526 ASP B C 1
ATOM 11372 O O . ASP B 1 526 ? 37.188 9.359 4.109 1 94.88 526 ASP B O 1
ATOM 11376 N N . PRO B 1 527 ? 38.688 10.336 5.457 1 96.12 527 PRO B N 1
ATOM 11377 C CA . PRO B 1 527 ? 37.625 11.031 6.184 1 96.12 527 PRO B CA 1
ATOM 11378 C C . PRO B 1 527 ? 36.844 11.977 5.293 1 96.12 527 PRO B C 1
ATOM 11380 O O . PRO B 1 527 ? 37.344 12.414 4.25 1 96.12 527 PRO B O 1
ATOM 11383 N N . PRO B 1 528 ? 35.625 12.258 5.691 1 96.56 528 PRO B N 1
ATOM 11384 C CA . PRO B 1 528 ? 34.812 13.195 4.914 1 96.56 528 PRO B CA 1
ATOM 11385 C C . PRO B 1 528 ? 35.406 14.617 4.918 1 96.56 528 PRO B C 1
ATOM 11387 O O . PRO B 1 528 ? 36.094 15 5.867 1 96.56 528 PRO B O 1
ATOM 11390 N N . THR B 1 529 ? 35 15.352 3.908 1 95.5 529 THR B N 1
ATOM 11391 C CA . THR B 1 529 ? 35.5 16.719 3.764 1 95.5 529 THR B CA 1
ATOM 11392 C C . THR B 1 529 ? 34.562 17.703 4.449 1 95.5 529 THR B C 1
ATOM 11394 O O . THR B 1 529 ? 35.031 18.703 5.02 1 95.5 529 THR B O 1
ATOM 11397 N N . ILE B 1 530 ? 33.312 17.406 4.34 1 95.88 530 ILE B N 1
ATOM 11398 C CA . ILE B 1 530 ? 32.344 18.328 4.859 1 95.88 530 ILE B CA 1
ATOM 11399 C C . ILE B 1 530 ? 31.266 17.562 5.637 1 95.88 530 ILE B C 1
ATOM 11401 O O . ILE B 1 530 ? 30.953 16.422 5.309 1 95.88 530 ILE B O 1
ATOM 11405 N N . ILE B 1 531 ? 30.75 18.188 6.695 1 95.88 531 ILE B N 1
ATOM 11406 C CA . ILE B 1 531 ? 29.531 17.719 7.375 1 95.88 531 ILE B CA 1
ATOM 11407 C C . ILE B 1 531 ? 28.547 18.875 7.5 1 95.88 531 ILE B C 1
ATOM 11409 O O . ILE B 1 531 ? 28.844 19.906 8.094 1 95.88 531 ILE B O 1
ATOM 11413 N N . TYR B 1 532 ? 27.422 18.75 6.895 1 95.69 532 TYR B N 1
ATOM 11414 C CA . TYR B 1 532 ? 26.344 19.719 7.031 1 95.69 532 TYR B CA 1
ATOM 11415 C C . TYR B 1 532 ? 25.469 19.422 8.234 1 95.69 532 TYR B C 1
ATOM 11417 O O . TYR B 1 532 ? 25.109 18.266 8.469 1 95.69 532 TYR B O 1
ATOM 11425 N N . VAL B 1 533 ? 25.094 20.438 9.023 1 93.69 533 VAL B N 1
ATOM 11426 C CA . VAL B 1 533 ? 24.281 20.266 10.219 1 93.69 533 VAL B CA 1
ATOM 11427 C C . VAL B 1 533 ? 23.234 21.375 10.305 1 93.69 533 VAL B C 1
ATOM 11429 O O . VAL B 1 533 ? 23.328 22.375 9.594 1 93.69 533 VAL B O 1
ATOM 11432 N N . ASP B 1 534 ? 22.297 21.188 11.172 1 89.25 534 ASP B N 1
ATOM 11433 C CA . ASP B 1 534 ? 21.234 22.172 11.344 1 89.25 534 ASP B CA 1
ATOM 11434 C C . ASP B 1 534 ? 21.562 23.141 12.477 1 89.25 534 ASP B C 1
ATOM 11436 O O . ASP B 1 534 ? 20.984 24.234 12.547 1 89.25 534 ASP B O 1
ATOM 11440 N N . CYS B 1 535 ? 22.453 22.641 13.367 1 84.56 535 CYS B N 1
ATOM 11441 C CA . CYS B 1 535 ? 22.797 23.469 14.516 1 84.56 535 CYS B CA 1
ATOM 11442 C C . CYS B 1 535 ? 24.203 23.188 14.992 1 84.56 535 CYS B C 1
ATOM 11444 O O . CYS B 1 535 ? 24.875 22.297 14.461 1 84.56 535 CYS B O 1
ATOM 11446 N N . ASP B 1 536 ? 24.797 24.031 15.812 1 82.38 536 ASP B N 1
ATOM 11447 C CA . ASP B 1 536 ? 26.078 23.891 16.484 1 82.38 536 ASP B CA 1
ATOM 11448 C C . ASP B 1 536 ? 27.234 23.969 15.484 1 82.38 536 ASP B C 1
ATOM 11450 O O . ASP B 1 536 ? 28.188 23.188 15.57 1 82.38 536 ASP B O 1
ATOM 11454 N N . CYS B 1 537 ? 27.047 24.766 14.484 1 84.75 537 CYS B N 1
ATOM 11455 C CA . CYS B 1 537 ? 28.047 24.906 13.43 1 84.75 537 CYS B CA 1
ATOM 11456 C C . CYS B 1 537 ? 29.266 25.672 13.922 1 84.75 537 CYS B C 1
ATOM 11458 O O . CYS B 1 537 ? 30.375 25.469 13.43 1 84.75 537 CYS B O 1
ATOM 11460 N N . CYS B 1 538 ? 29.047 26.656 14.789 1 83.69 538 CYS B N 1
ATOM 11461 C CA . CYS B 1 538 ? 30.172 27.469 15.227 1 83.69 538 CYS B CA 1
ATOM 11462 C C . CYS B 1 538 ? 30.016 27.875 16.688 1 83.69 538 CYS B C 1
ATOM 11464 O O . CYS B 1 538 ? 28.984 27.641 17.297 1 83.69 538 CYS B O 1
ATOM 11466 N N . LYS B 1 539 ? 31.172 28.156 17.312 1 78.56 539 LYS B N 1
ATOM 11467 C CA . LYS B 1 539 ? 31.234 28.688 18.672 1 78.56 539 LYS B CA 1
ATOM 11468 C C . LYS B 1 539 ? 32.156 29.891 18.766 1 78.56 539 LYS B C 1
ATOM 11470 O O . LYS B 1 539 ? 33.156 29.969 18.016 1 78.56 539 LYS B O 1
ATOM 11475 N N . LYS B 1 540 ? 31.75 30.906 19.531 1 72.56 540 LYS B N 1
ATOM 11476 C CA . LYS B 1 540 ? 32.531 32.125 19.703 1 72.56 540 LYS B CA 1
ATOM 11477 C C . LYS B 1 540 ? 33.906 31.797 20.281 1 72.56 540 LYS B C 1
ATOM 11479 O O . LYS B 1 540 ? 34.938 32.312 19.812 1 72.56 540 LYS B O 1
ATOM 11484 N N . VAL B 1 541 ? 33.875 30.984 21.25 1 75.06 541 VAL B N 1
ATOM 11485 C CA . VAL B 1 541 ? 35.125 30.672 21.891 1 75.06 541 VAL B CA 1
ATOM 11486 C C . VAL B 1 541 ? 35.312 29.156 22 1 75.06 541 VAL B C 1
ATOM 11488 O O . VAL B 1 541 ? 34.375 28.453 22.422 1 75.06 541 VAL B O 1
ATOM 11491 N N . GLY B 1 542 ? 36.438 28.656 21.422 1 74.38 542 GLY B N 1
ATOM 11492 C CA . GLY B 1 542 ? 36.781 27.234 21.562 1 74.38 542 GLY B CA 1
ATOM 11493 C C . GLY B 1 542 ? 36.25 26.375 20.438 1 74.38 542 GLY B C 1
ATOM 11494 O O . GLY B 1 542 ? 35.844 26.891 19.391 1 74.38 542 GLY B O 1
ATOM 11495 N N . GLU B 1 543 ? 36.344 25.016 20.672 1 79.5 543 GLU B N 1
ATOM 11496 C CA . GLU B 1 543 ? 35.938 24.047 19.656 1 79.5 543 GLU B CA 1
ATOM 11497 C C . GLU B 1 543 ? 34.438 23.75 19.766 1 79.5 543 GLU B C 1
ATOM 11499 O O . GLU B 1 543 ? 33.875 23.75 20.875 1 79.5 543 GLU B O 1
ATOM 11504 N N . THR B 1 544 ? 33.812 23.625 18.688 1 83.81 544 THR B N 1
ATOM 11505 C CA . THR B 1 544 ? 32.406 23.344 18.672 1 83.81 544 THR B CA 1
ATOM 11506 C C . THR B 1 544 ? 32.125 21.922 19.172 1 83.81 544 THR B C 1
ATOM 11508 O O . THR B 1 544 ? 33 21.062 19.141 1 83.81 544 THR B O 1
ATOM 11511 N N . LYS B 1 545 ? 30.984 21.641 19.719 1 81.44 545 LYS B N 1
ATOM 11512 C CA . LYS B 1 545 ? 30.562 20.328 20.203 1 81.44 545 LYS B CA 1
ATOM 11513 C C . LYS B 1 545 ? 30.688 19.266 19.094 1 81.44 545 LYS B C 1
ATOM 11515 O O . LYS B 1 545 ? 31.062 18.125 19.359 1 81.44 545 LYS B O 1
ATOM 11520 N N . LEU B 1 546 ? 30.469 19.672 17.922 1 87.62 546 LEU B N 1
ATOM 11521 C CA . LEU B 1 546 ? 30.5 18.734 16.812 1 87.62 546 LEU B CA 1
ATOM 11522 C C . LEU B 1 546 ? 31.922 18.344 16.469 1 87.62 546 LEU B C 1
ATOM 11524 O O . LEU B 1 546 ? 32.188 17.188 16.125 1 87.62 546 LEU B O 1
ATOM 11528 N N . LYS B 1 547 ? 32.812 19.297 16.516 1 87.19 547 LYS B N 1
ATOM 11529 C CA . LYS B 1 547 ? 34.219 19 16.25 1 87.19 547 LYS B CA 1
ATOM 11530 C C . LYS B 1 547 ? 34.781 18.078 17.328 1 87.19 547 LYS B C 1
ATOM 11532 O O . LYS B 1 547 ? 35.656 17.234 17.047 1 87.19 547 LYS B O 1
ATOM 11537 N N . ARG B 1 548 ? 34.344 18.266 18.484 1 87.25 548 ARG B N 1
ATOM 11538 C CA . ARG B 1 548 ? 34.781 17.391 19.562 1 87.25 548 ARG B CA 1
ATOM 11539 C C . ARG B 1 548 ? 34.25 15.977 19.375 1 87.25 548 ARG B C 1
ATOM 11541 O O . ARG B 1 548 ? 34.938 15 19.688 1 87.25 548 ARG B O 1
ATOM 11548 N N . ARG B 1 549 ? 33.062 15.922 19 1 90.69 549 ARG B N 1
ATOM 11549 C CA . ARG B 1 549 ? 32.406 14.633 18.781 1 90.69 549 ARG B CA 1
ATOM 11550 C C . ARG B 1 549 ? 33.125 13.852 17.672 1 90.69 549 ARG B C 1
ATOM 11552 O O . ARG B 1 549 ? 33.312 12.641 17.797 1 90.69 549 ARG B O 1
ATOM 11559 N N . PHE B 1 550 ? 33.469 14.57 16.641 1 93.88 550 PHE B N 1
ATOM 11560 C CA . PHE B 1 550 ? 34.188 13.945 15.539 1 93.88 550 PHE B CA 1
ATOM 11561 C C . PHE B 1 550 ? 35.688 14.258 15.625 1 93.88 550 PHE B C 1
ATOM 11563 O O . PHE B 1 550 ? 36.281 14.672 14.633 1 93.88 550 PHE B O 1
ATOM 11570 N N . SER B 1 551 ? 36.25 14.016 16.688 1 91.06 551 SER B N 1
ATOM 11571 C CA . SER B 1 551 ? 37.625 14.359 16.969 1 91.06 551 SER B CA 1
ATOM 11572 C C . SER B 1 551 ? 38.594 13.555 16.094 1 91.06 551 SER B C 1
ATOM 11574 O O . SER B 1 551 ? 39.719 13.992 15.828 1 91.06 551 SER B O 1
ATOM 11576 N N . GLY B 1 552 ? 38.125 12.438 15.57 1 92.88 552 GLY B N 1
ATOM 11577 C CA . GLY B 1 552 ? 38.938 11.625 14.68 1 92.88 552 GLY B CA 1
ATOM 11578 C C . GLY B 1 552 ? 39.062 12.219 13.289 1 92.88 552 GLY B C 1
ATOM 11579 O O . GLY B 1 552 ? 39.906 11.758 12.492 1 92.88 552 GLY B O 1
ATOM 11580 N N . TRP B 1 553 ? 38.281 13.266 13 1 95.25 553 TRP B N 1
ATOM 11581 C CA . TRP B 1 553 ? 38.312 13.969 11.727 1 95.25 553 TRP B CA 1
ATOM 11582 C C . TRP B 1 553 ? 38.656 15.438 11.922 1 95.25 553 TRP B C 1
ATOM 11584 O O . TRP B 1 553 ? 37.844 16.328 11.688 1 95.25 553 TRP B O 1
ATOM 11594 N N . PRO B 1 554 ? 39.875 15.672 12.148 1 90 554 PRO B N 1
ATOM 11595 C CA . PRO B 1 554 ? 40.25 17.031 12.523 1 90 554 PRO B CA 1
ATOM 11596 C C . PRO B 1 554 ? 40.094 18.031 11.375 1 90 554 PRO B C 1
ATOM 11598 O O . PRO B 1 554 ? 39.844 19.203 11.609 1 90 554 PRO B O 1
ATOM 11601 N N . ASP B 1 555 ? 40.188 17.609 10.148 1 89.88 555 ASP B N 1
ATOM 11602 C CA . ASP B 1 555 ? 40.188 18.516 9.016 1 89.88 555 ASP B CA 1
ATOM 11603 C C . ASP B 1 555 ? 38.75 18.656 8.445 1 89.88 555 ASP B C 1
ATOM 11605 O O . ASP B 1 555 ? 38.562 19.312 7.418 1 89.88 555 ASP B O 1
ATOM 11609 N N . VAL B 1 556 ? 37.781 18.047 9.078 1 93.19 556 VAL B N 1
ATOM 11610 C CA . VAL B 1 556 ? 36.438 18.078 8.547 1 93.19 556 VAL B CA 1
ATOM 11611 C C . VAL B 1 556 ? 35.844 19.469 8.703 1 93.19 556 VAL B C 1
ATOM 11613 O O . VAL B 1 556 ? 36.031 20.125 9.727 1 93.19 556 VAL B O 1
ATOM 11616 N N . ILE B 1 557 ? 35.25 20 7.664 1 93.12 557 ILE B N 1
ATOM 11617 C CA . ILE B 1 557 ? 34.625 21.328 7.676 1 93.12 557 ILE B CA 1
ATOM 11618 C C . ILE B 1 557 ? 33.156 21.188 8.062 1 93.12 557 ILE B C 1
ATOM 11620 O O . ILE B 1 557 ? 32.406 20.422 7.441 1 93.12 557 ILE B O 1
ATOM 11624 N N . VAL B 1 558 ? 32.781 21.875 9.078 1 93.69 558 VAL B N 1
ATOM 11625 C CA . VAL B 1 558 ? 31.375 21.859 9.508 1 93.69 558 VAL B CA 1
ATOM 11626 C C . VAL B 1 558 ? 30.641 23.047 8.906 1 93.69 558 VAL B C 1
ATOM 11628 O O . VAL B 1 558 ? 31.078 24.188 9.039 1 93.69 558 VAL B O 1
ATOM 11631 N N . ARG B 1 559 ? 29.562 22.812 8.227 1 94.44 559 ARG B N 1
ATOM 11632 C CA . ARG B 1 559 ? 28.766 23.859 7.609 1 94.44 559 ARG B CA 1
ATOM 11633 C C . ARG B 1 559 ? 27.328 23.797 8.07 1 94.44 559 ARG B C 1
ATOM 11635 O O . ARG B 1 559 ? 26.812 22.719 8.375 1 94.44 559 ARG B O 1
ATOM 11642 N N . LEU B 1 560 ? 26.75 24.922 8.133 1 94.81 560 LEU B N 1
ATOM 11643 C CA . LEU B 1 560 ? 25.328 25.047 8.461 1 94.81 560 LEU B CA 1
ATOM 11644 C C . LEU B 1 560 ? 24.469 24.938 7.207 1 94.81 560 LEU B C 1
ATOM 11646 O O . LEU B 1 560 ? 24.812 25.5 6.164 1 94.81 560 LEU B O 1
ATOM 11650 N N . ASP B 1 561 ? 23.391 24.156 7.316 1 93.56 561 ASP B N 1
ATOM 11651 C CA . ASP B 1 561 ? 22.438 24.062 6.215 1 93.56 561 ASP B CA 1
ATOM 11652 C C . ASP B 1 561 ? 21.781 25.422 5.934 1 93.56 561 ASP B C 1
ATOM 11654 O O . ASP B 1 561 ? 21.234 26.047 6.84 1 93.56 561 ASP B O 1
ATOM 11658 N N . ILE B 1 562 ? 21.766 25.812 4.758 1 93.5 562 ILE B N 1
ATOM 11659 C CA . ILE B 1 562 ? 21.344 27.156 4.375 1 93.5 562 ILE B CA 1
ATOM 11660 C C . ILE B 1 562 ? 19.844 27.312 4.57 1 93.5 562 ILE B C 1
ATOM 11662 O O . ILE B 1 562 ? 19.359 28.375 4.965 1 93.5 562 ILE B O 1
ATOM 11666 N N . TRP B 1 563 ? 19.141 26.297 4.258 1 90.69 563 TRP B N 1
ATOM 11667 C CA . TRP B 1 563 ? 17.703 26.359 4.438 1 90.69 563 TRP B CA 1
ATOM 11668 C C . TRP B 1 563 ? 17.344 26.625 5.898 1 90.69 563 TRP B C 1
ATOM 11670 O O . TRP B 1 563 ? 16.438 27.406 6.195 1 90.69 563 TRP B O 1
ATOM 11680 N N . HIS B 1 564 ? 18.031 25.969 6.766 1 90.31 564 HIS B N 1
ATOM 11681 C CA . HIS B 1 564 ? 17.797 26.172 8.188 1 90.31 564 HIS B CA 1
ATOM 11682 C C . HIS B 1 564 ? 18.141 27.594 8.609 1 90.31 564 HIS B C 1
ATOM 11684 O O . HIS B 1 564 ? 17.453 28.188 9.438 1 90.31 564 HIS B O 1
ATOM 11690 N N . PHE B 1 565 ? 19.188 28.125 8.07 1 93.5 565 PHE B N 1
ATOM 11691 C CA . PHE B 1 565 ? 19.562 29.516 8.312 1 93.5 565 PHE B CA 1
ATOM 11692 C C . PHE B 1 565 ? 18.453 30.469 7.863 1 93.5 565 PHE B C 1
ATOM 11694 O O . PHE B 1 565 ? 18.062 31.359 8.609 1 93.5 565 PHE B O 1
ATOM 11701 N N . MET B 1 566 ? 17.938 30.25 6.688 1 92.88 566 MET B N 1
ATOM 11702 C CA . MET B 1 566 ? 16.875 31.078 6.141 1 92.88 566 MET B CA 1
ATOM 11703 C C . MET B 1 566 ? 15.617 30.984 7.004 1 92.88 566 MET B C 1
ATOM 11705 O O . MET B 1 566 ? 14.938 31.984 7.238 1 92.88 566 MET B O 1
ATOM 11709 N N . ARG B 1 567 ? 15.352 29.812 7.438 1 90.12 567 ARG B N 1
ATOM 11710 C CA . ARG B 1 567 ? 14.164 29.609 8.266 1 90.12 567 ARG B CA 1
ATOM 11711 C C . ARG B 1 567 ? 14.297 30.344 9.594 1 90.12 567 ARG B C 1
ATOM 11713 O O . ARG B 1 567 ? 13.305 30.844 10.141 1 90.12 567 ARG B O 1
ATOM 11720 N N . ARG B 1 568 ? 15.453 30.391 10.156 1 92.31 568 ARG B N 1
ATOM 11721 C CA . ARG B 1 568 ? 15.688 31.125 11.391 1 92.31 568 ARG B CA 1
ATOM 11722 C C . ARG B 1 568 ? 15.398 32.594 11.211 1 92.31 568 ARG B C 1
ATOM 11724 O O . ARG B 1 568 ? 14.852 33.25 12.109 1 92.31 568 ARG B O 1
ATOM 11731 N N . LEU B 1 569 ? 15.773 33.094 10.078 1 93.31 569 LEU B N 1
ATOM 11732 C CA . LEU B 1 569 ? 15.484 34.5 9.781 1 93.31 569 LEU B CA 1
ATOM 11733 C C . LEU B 1 569 ? 13.984 34.719 9.57 1 93.31 569 LEU B C 1
ATOM 11735 O O . LEU B 1 569 ? 13.438 35.719 9.977 1 93.31 569 LEU B O 1
ATOM 11739 N N . ALA B 1 570 ? 13.312 33.75 8.992 1 91.44 570 ALA B N 1
ATOM 11740 C CA . ALA B 1 570 ? 11.891 33.844 8.656 1 91.44 570 ALA B CA 1
ATOM 11741 C C . ALA B 1 570 ? 11.031 33.875 9.914 1 91.44 570 ALA B C 1
ATOM 11743 O O . ALA B 1 570 ? 9.898 34.344 9.883 1 91.44 570 ALA B O 1
ATOM 11744 N N . VAL B 1 571 ? 11.523 33.375 10.992 1 88.81 571 VAL B N 1
ATOM 11745 C CA . VAL B 1 571 ? 10.812 33.406 12.266 1 88.81 571 VAL B CA 1
ATOM 11746 C C . VAL B 1 571 ? 10.555 34.844 12.664 1 88.81 571 VAL B C 1
ATOM 11748 O O . VAL B 1 571 ? 9.633 35.125 13.438 1 88.81 571 VAL B O 1
ATOM 11751 N N . GLY B 1 572 ? 11.32 35.781 12.172 1 88.44 572 GLY B N 1
ATOM 11752 C CA . GLY B 1 572 ? 11.156 37.188 12.453 1 88.44 572 GLY B CA 1
ATOM 11753 C C . GLY B 1 572 ? 9.938 37.812 11.781 1 88.44 572 GLY B C 1
ATOM 11754 O O . GLY B 1 572 ? 9.531 38.906 12.102 1 88.44 572 GLY B O 1
ATOM 11755 N N . CYS B 1 573 ? 9.336 37.031 10.945 1 89 573 CYS B N 1
ATOM 11756 C CA . CYS B 1 573 ? 8.141 37.5 10.266 1 89 573 CYS B CA 1
ATOM 11757 C C . CYS B 1 573 ? 6.934 37.469 11.203 1 89 573 CYS B C 1
ATOM 11759 O O . CYS B 1 573 ? 6.887 36.656 12.125 1 89 573 CYS B O 1
ATOM 11761 N N . THR B 1 574 ? 5.984 38.312 10.961 1 80.44 574 THR B N 1
ATOM 11762 C CA . THR B 1 574 ? 4.762 38.344 11.758 1 80.44 574 THR B CA 1
ATOM 11763 C C . THR B 1 574 ? 3.92 37.094 11.516 1 80.44 574 THR B C 1
ATOM 11765 O O . THR B 1 574 ? 3.34 36.531 12.453 1 80.44 574 THR B O 1
ATOM 11768 N N . THR B 1 575 ? 3.785 36.75 10.297 1 75.94 575 THR B N 1
ATOM 11769 C CA . THR B 1 575 ? 3.068 35.531 9.938 1 75.94 575 THR B CA 1
ATOM 11770 C C . THR B 1 575 ? 3.611 34.969 8.633 1 75.94 575 THR B C 1
ATOM 11772 O O . THR B 1 575 ? 4.141 35.688 7.793 1 75.94 575 THR B O 1
ATOM 11775 N N . ASP B 1 576 ? 3.512 33.688 8.617 1 78.94 576 ASP B N 1
ATOM 11776 C CA . ASP B 1 576 ? 3.955 33.031 7.391 1 78.94 576 ASP B CA 1
ATOM 11777 C C . ASP B 1 576 ? 2.893 33.125 6.297 1 78.94 576 ASP B C 1
ATOM 11779 O O . ASP B 1 576 ? 3.139 32.781 5.148 1 78.94 576 ASP B O 1
ATOM 11783 N N . ALA B 1 577 ? 1.798 33.719 6.652 1 73.12 577 ALA B N 1
ATOM 11784 C CA . ALA B 1 577 ? 0.717 33.938 5.691 1 73.12 577 ALA B CA 1
ATOM 11785 C C . ALA B 1 577 ? 0.769 35.312 5.09 1 73.12 577 ALA B C 1
ATOM 11787 O O . ALA B 1 577 ? -0.038 35.656 4.219 1 73.12 577 ALA B O 1
ATOM 11788 N N . HIS B 1 578 ? 1.734 36.094 5.535 1 80.06 578 HIS B N 1
ATOM 11789 C CA . HIS B 1 578 ? 1.886 37.438 5.023 1 80.06 578 HIS B CA 1
ATOM 11790 C C . HIS B 1 578 ? 2.123 37.438 3.518 1 80.06 578 HIS B C 1
ATOM 11792 O O . HIS B 1 578 ? 2.852 36.594 3 1 80.06 578 HIS B O 1
ATOM 11798 N N . GLN B 1 579 ? 1.612 38.312 2.797 1 78.12 579 GLN B N 1
ATOM 11799 C CA . GLN B 1 579 ? 1.648 38.375 1.34 1 78.12 579 GLN B CA 1
ATOM 11800 C C . GLN B 1 579 ? 3.084 38.469 0.829 1 78.12 579 GLN B C 1
ATOM 11802 O O . GLN B 1 579 ? 3.393 37.969 -0.26 1 78.12 579 GLN B O 1
ATOM 11807 N N . LEU B 1 580 ? 3.934 39.156 1.567 1 85.44 580 LEU B N 1
ATOM 11808 C CA . LEU B 1 580 ? 5.301 39.375 1.125 1 85.44 580 LEU B CA 1
ATOM 11809 C C . LEU B 1 580 ? 6.234 38.281 1.592 1 85.44 580 LEU B C 1
ATOM 11811 O O . LEU B 1 580 ? 7.43 38.312 1.304 1 85.44 580 LEU B O 1
ATOM 11815 N N . TYR B 1 581 ? 5.766 37.312 2.285 1 87.94 581 TYR B N 1
ATOM 11816 C CA . TYR B 1 581 ? 6.586 36.25 2.844 1 87.94 581 TYR B CA 1
ATOM 11817 C C . TYR B 1 581 ? 7.312 35.5 1.74 1 87.94 581 TYR B C 1
ATOM 11819 O O . TYR B 1 581 ? 8.523 35.281 1.811 1 87.94 581 TYR B O 1
ATOM 11827 N N . PRO B 1 582 ? 6.664 35.094 0.633 1 82.44 582 PRO B N 1
ATOM 11828 C CA . PRO B 1 582 ? 7.383 34.375 -0.426 1 82.44 582 PRO B CA 1
ATOM 11829 C C . PRO B 1 582 ? 8.469 35.219 -1.076 1 82.44 582 PRO B C 1
ATOM 11831 O O . PRO B 1 582 ? 9.539 34.719 -1.417 1 82.44 582 PRO B O 1
ATOM 11834 N N . THR B 1 583 ? 8.18 36.469 -1.251 1 82.38 583 THR B N 1
ATOM 11835 C CA . THR B 1 583 ? 9.172 37.375 -1.818 1 82.38 583 THR B CA 1
ATOM 11836 C C . THR B 1 583 ? 10.375 37.5 -0.892 1 82.38 583 THR B C 1
ATOM 11838 O O . THR B 1 583 ? 11.516 37.531 -1.352 1 82.38 583 THR B O 1
ATOM 11841 N N . PHE B 1 584 ? 10.094 37.656 0.393 1 88.44 584 PHE B N 1
ATOM 11842 C CA . PHE B 1 584 ? 11.164 37.75 1.382 1 88.44 584 PHE B CA 1
ATOM 11843 C C . PHE B 1 584 ? 12.07 36.531 1.311 1 88.44 584 PHE B C 1
ATOM 11845 O O . PHE B 1 584 ? 13.297 36.656 1.261 1 88.44 584 PHE B O 1
ATOM 11852 N N . MET B 1 585 ? 11.508 35.312 1.189 1 89.25 585 MET B N 1
ATOM 11853 C CA . MET B 1 585 ? 12.273 34.094 1.135 1 89.25 585 MET B CA 1
ATOM 11854 C C . MET B 1 585 ? 13.078 34 -0.162 1 89.25 585 MET B C 1
ATOM 11856 O O . MET B 1 585 ? 14.227 33.562 -0.158 1 89.25 585 MET B O 1
ATOM 11860 N N . ALA B 1 586 ? 12.469 34.375 -1.239 1 86.25 586 ALA B N 1
ATOM 11861 C CA . ALA B 1 586 ? 13.148 34.375 -2.531 1 86.25 586 ALA B CA 1
ATOM 11862 C C . ALA B 1 586 ? 14.344 35.312 -2.529 1 86.25 586 ALA B C 1
ATOM 11864 O O . ALA B 1 586 ? 15.398 35 -3.076 1 86.25 586 ALA B O 1
ATOM 11865 N N . ARG B 1 587 ? 14.117 36.406 -1.912 1 88.94 587 ARG B N 1
ATOM 11866 C CA . ARG B 1 587 ? 15.188 37.375 -1.866 1 88.94 587 ARG B CA 1
ATOM 11867 C C . ARG B 1 587 ? 16.312 36.938 -0.932 1 88.94 587 ARG B C 1
ATOM 11869 O O . ARG B 1 587 ? 17.484 37.25 -1.171 1 88.94 587 ARG B O 1
ATOM 11876 N N . LEU B 1 588 ? 15.938 36.344 0.177 1 91.81 588 LEU B N 1
ATOM 11877 C CA . LEU B 1 588 ? 16.969 35.75 1.042 1 91.81 588 LEU B CA 1
ATOM 11878 C C . LEU B 1 588 ? 17.875 34.812 0.259 1 91.81 588 LEU B C 1
ATOM 11880 O O . LEU B 1 588 ? 19.094 34.875 0.377 1 91.81 588 LEU B O 1
ATOM 11884 N N . SER B 1 589 ? 17.281 34 -0.524 1 91.44 589 SER B N 1
ATOM 11885 C CA . SER B 1 589 ? 18.031 33.031 -1.337 1 91.44 589 SER B CA 1
ATOM 11886 C C . SER B 1 589 ? 18.922 33.75 -2.352 1 91.44 589 SER B C 1
ATOM 11888 O O . SER B 1 589 ? 20.078 33.375 -2.541 1 91.44 589 SER B O 1
ATOM 11890 N N . SER B 1 590 ? 18.406 34.75 -2.939 1 88.38 590 SER B N 1
ATOM 11891 C CA . SER B 1 590 ? 19.172 35.5 -3.941 1 88.38 590 SER B CA 1
ATOM 11892 C C . SER B 1 590 ? 20.344 36.219 -3.314 1 88.38 590 SER B C 1
ATOM 11894 O O . SER B 1 590 ? 21.359 36.469 -3.982 1 88.38 590 SER B O 1
ATOM 11896 N N . CYS B 1 591 ? 20.141 36.594 -2.098 1 92.62 591 CYS B N 1
ATOM 11897 C CA . CYS B 1 591 ? 21.234 37.25 -1.394 1 92.62 591 CYS B CA 1
ATOM 11898 C C . CYS B 1 591 ? 22.359 36.281 -1.1 1 92.62 591 CYS B C 1
ATOM 11900 O O . CYS B 1 591 ? 23.531 36.688 -1.027 1 92.62 591 CYS B O 1
ATOM 11902 N N . ILE B 1 592 ? 22.047 35.062 -0.987 1 94.06 592 ILE B N 1
ATOM 11903 C CA . ILE B 1 592 ? 23.031 34.094 -0.559 1 94.06 592 ILE B CA 1
ATOM 11904 C C . ILE B 1 592 ? 23.656 33.406 -1.78 1 94.06 592 ILE B C 1
ATOM 11906 O O . ILE B 1 592 ? 24.859 33.188 -1.816 1 94.06 592 ILE B O 1
ATOM 11910 N N . PHE B 1 593 ? 22.781 33.125 -2.756 1 93.12 593 PHE B N 1
ATOM 11911 C CA . PHE B 1 593 ? 23.234 32.312 -3.867 1 93.12 593 PHE B CA 1
ATOM 11912 C C . PHE B 1 593 ? 23.375 33.125 -5.137 1 93.12 593 PHE B C 1
ATOM 11914 O O . PHE B 1 593 ? 22.719 34.156 -5.297 1 93.12 593 PHE B O 1
ATOM 11921 N N . GLU B 1 594 ? 24.281 32.656 -5.98 1 90.75 594 GLU B N 1
ATOM 11922 C CA . GLU B 1 594 ? 24.406 33.094 -7.359 1 90.75 594 GLU B CA 1
ATOM 11923 C C . GLU B 1 594 ? 24.453 31.938 -8.328 1 90.75 594 GLU B C 1
ATOM 11925 O O . GLU B 1 594 ? 25.047 30.891 -8.039 1 90.75 594 GLU B O 1
ATOM 11930 N N . TRP B 1 595 ? 23.75 32.031 -9.43 1 91.19 595 TRP B N 1
ATOM 11931 C CA . TRP B 1 595 ? 23.688 31 -10.445 1 91.19 595 TRP B CA 1
ATOM 11932 C C . TRP B 1 595 ? 24.922 31.047 -11.344 1 91.19 595 TRP B C 1
ATOM 11934 O O . TRP B 1 595 ? 25.484 32.125 -11.586 1 91.19 595 TRP B O 1
ATOM 11944 N N . ASP B 1 596 ? 25.312 29.859 -11.812 1 91.19 596 ASP B N 1
ATOM 11945 C CA . ASP B 1 596 ? 26.359 29.828 -12.836 1 91.19 596 ASP B CA 1
ATOM 11946 C C . ASP B 1 596 ? 25.875 30.484 -14.133 1 91.19 596 ASP B C 1
ATOM 11948 O O . ASP B 1 596 ? 24.875 30.047 -14.719 1 91.19 596 ASP B O 1
ATOM 11952 N N . ALA B 1 597 ? 26.625 31.406 -14.633 1 88.25 597 ALA B N 1
ATOM 11953 C CA . ALA B 1 597 ? 26.203 32.188 -15.781 1 88.25 597 ALA B CA 1
ATOM 11954 C C . ALA B 1 597 ? 26.156 31.359 -17.047 1 88.25 597 ALA B C 1
ATOM 11956 O O . ALA B 1 597 ? 25.266 31.531 -17.891 1 88.25 597 ALA B O 1
ATOM 11957 N N . GLY B 1 598 ? 27.109 30.516 -17.188 1 89.56 598 GLY B N 1
ATOM 11958 C CA . GLY B 1 598 ? 27.125 29.656 -18.359 1 89.56 598 GLY B CA 1
ATOM 11959 C C . GLY B 1 598 ? 25.922 28.719 -18.438 1 89.56 598 GLY B C 1
ATOM 11960 O O . GLY B 1 598 ? 25.281 28.609 -19.469 1 89.56 598 GLY B O 1
ATOM 11961 N N . ASP B 1 599 ? 25.703 28.078 -17.344 1 92.88 599 ASP B N 1
ATOM 11962 C CA . ASP B 1 599 ? 24.594 27.141 -17.297 1 92.88 599 ASP B CA 1
ATOM 11963 C C . ASP B 1 599 ? 23.266 27.859 -17.531 1 92.88 599 ASP B C 1
ATOM 11965 O O . ASP B 1 599 ? 22.391 27.344 -18.234 1 92.88 599 ASP B O 1
ATOM 11969 N N . LEU B 1 600 ? 23.094 29.031 -16.938 1 90.88 600 LEU B N 1
ATOM 11970 C CA . LEU B 1 600 ? 21.844 29.766 -17.062 1 90.88 600 LEU B CA 1
ATOM 11971 C C . LEU B 1 600 ? 21.609 30.25 -18.484 1 90.88 600 LEU B C 1
ATOM 11973 O O . LEU B 1 600 ? 20.484 30.203 -19 1 90.88 600 LEU B O 1
ATOM 11977 N N . THR B 1 601 ? 22.688 30.703 -19.078 1 89.88 601 THR B N 1
ATOM 11978 C CA . THR B 1 601 ? 22.594 31.141 -20.469 1 89.88 601 THR B CA 1
ATOM 11979 C C . THR B 1 601 ? 22.172 30 -21.375 1 89.88 601 THR B C 1
ATOM 11981 O O . THR B 1 601 ? 21.344 30.172 -22.266 1 89.88 601 THR B O 1
ATOM 11984 N N . LEU B 1 602 ? 22.734 28.938 -21.094 1 93.19 602 LEU B N 1
ATOM 11985 C CA . LEU B 1 602 ? 22.406 27.766 -21.906 1 93.19 602 LEU B CA 1
ATOM 11986 C C . LEU B 1 602 ? 20.953 27.344 -21.703 1 93.19 602 LEU B C 1
ATOM 11988 O O . LEU B 1 602 ? 20.281 26.953 -22.656 1 93.19 602 LEU B O 1
ATOM 11992 N N . LEU B 1 603 ? 20.516 27.328 -20.5 1 93.81 603 LEU B N 1
ATOM 11993 C CA . LEU B 1 603 ? 19.125 26.969 -20.203 1 93.81 603 LEU B CA 1
ATOM 11994 C C . LEU B 1 603 ? 18.156 27.953 -20.844 1 93.81 603 LEU B C 1
ATOM 11996 O O . LEU B 1 603 ? 17.109 27.562 -21.359 1 93.81 603 LEU B O 1
ATOM 12000 N N . ARG B 1 604 ? 18.5 29.234 -20.781 1 91.81 604 ARG B N 1
ATOM 12001 C CA . ARG B 1 604 ? 17.672 30.266 -21.422 1 91.81 604 ARG B CA 1
ATOM 12002 C C . ARG B 1 604 ? 17.578 30.031 -22.922 1 91.81 604 ARG B C 1
ATOM 12004 O O . ARG B 1 604 ? 16.5 30.156 -23.516 1 91.81 604 ARG B O 1
ATOM 12011 N N . GLN B 1 605 ? 18.656 29.703 -23.453 1 91.88 605 GLN B N 1
ATOM 12012 C CA . GLN B 1 605 ? 18.672 29.406 -24.875 1 91.88 605 GLN B CA 1
ATOM 12013 C C . GLN B 1 605 ? 17.797 28.203 -25.203 1 91.88 605 GLN B C 1
ATOM 12015 O O . GLN B 1 605 ? 17.031 28.234 -26.172 1 91.88 605 GLN B O 1
ATOM 12020 N N . ALA B 1 606 ? 18.016 27.219 -24.453 1 94.06 606 ALA B N 1
ATOM 12021 C CA . ALA B 1 606 ? 17.219 26 -24.656 1 94.06 606 ALA B CA 1
ATOM 12022 C C . ALA B 1 606 ? 15.727 26.297 -24.547 1 94.06 606 ALA B C 1
ATOM 12024 O O . ALA B 1 606 ? 14.93 25.797 -25.344 1 94.06 606 ALA B O 1
ATOM 12025 N N . LYS B 1 607 ? 15.367 27.047 -23.578 1 92 607 LYS B N 1
ATOM 12026 C CA . LYS B 1 607 ? 13.969 27.375 -23.344 1 92 607 LYS B CA 1
ATOM 12027 C C . LYS B 1 607 ? 13.422 28.25 -24.484 1 92 607 LYS B C 1
ATOM 12029 O O . LYS B 1 607 ? 12.273 28.094 -24.891 1 92 607 LYS B O 1
ATOM 12034 N N . ARG B 1 608 ? 14.188 29.172 -24.922 1 91.44 608 ARG B N 1
ATOM 12035 C CA . ARG B 1 608 ? 13.812 30.031 -26.047 1 91.44 608 ARG B CA 1
ATOM 12036 C C . ARG B 1 608 ? 13.508 29.188 -27.297 1 91.44 608 ARG B C 1
ATOM 12038 O O . ARG B 1 608 ? 12.461 29.375 -27.922 1 91.44 608 ARG B O 1
ATOM 12045 N N . GLU B 1 609 ? 14.367 28.312 -27.516 1 91.25 609 GLU B N 1
ATOM 12046 C CA . GLU B 1 609 ? 14.188 27.453 -28.688 1 91.25 609 GLU B CA 1
ATOM 12047 C C . GLU B 1 609 ? 12.969 26.547 -28.531 1 91.25 609 GLU B C 1
ATOM 12049 O O . GLU B 1 609 ? 12.234 26.312 -29.484 1 91.25 609 GLU B O 1
ATOM 12054 N N . GLN B 1 610 ? 12.812 26.031 -27.359 1 91.44 610 GLN B N 1
ATOM 12055 C CA . GLN B 1 610 ? 11.656 25.172 -27.094 1 91.44 610 GLN B CA 1
ATOM 12056 C C . GLN B 1 610 ? 10.352 25.922 -27.297 1 91.44 610 GLN B C 1
ATOM 12058 O O . GLN B 1 610 ? 9.414 25.406 -27.906 1 91.44 610 GLN B O 1
ATOM 12063 N N . LEU B 1 611 ? 10.32 27.172 -26.797 1 87.88 611 LEU B N 1
ATOM 12064 C CA . LEU B 1 611 ? 9.109 27.984 -26.906 1 87.88 611 LEU B CA 1
ATOM 12065 C C . LEU B 1 611 ? 8.867 28.406 -28.359 1 87.88 611 LEU B C 1
ATOM 12067 O O . LEU B 1 611 ? 7.723 28.484 -28.797 1 87.88 611 LEU B O 1
ATOM 12071 N N . ILE B 1 612 ? 9.891 28.656 -29.031 1 85.94 612 ILE B N 1
ATOM 12072 C CA . ILE B 1 612 ? 9.781 29 -30.453 1 85.94 612 ILE B CA 1
ATOM 12073 C C . ILE B 1 612 ? 9.219 27.797 -31.234 1 85.94 612 ILE B C 1
ATOM 12075 O O . ILE B 1 612 ? 8.359 27.969 -32.094 1 85.94 612 ILE B O 1
ATOM 12079 N N . GLN B 1 613 ? 9.672 26.688 -30.844 1 86.81 613 GLN B N 1
ATOM 12080 C CA . GLN B 1 613 ? 9.18 25.484 -31.484 1 86.81 613 GLN B CA 1
ATOM 12081 C C . GLN B 1 613 ? 7.699 25.25 -31.172 1 86.81 613 GLN B C 1
ATOM 12083 O O . GLN B 1 613 ? 6.969 24.672 -31.969 1 86.81 613 GLN B O 1
ATOM 12088 N N . GLN B 1 614 ? 7.297 25.703 -30.016 1 82.69 614 GLN B N 1
ATOM 12089 C CA . GLN B 1 614 ? 5.902 25.562 -29.609 1 82.69 614 GLN B CA 1
ATOM 12090 C C . GLN B 1 614 ? 5.039 26.672 -30.188 1 82.69 614 GLN B C 1
ATOM 12092 O O . GLN B 1 614 ? 3.828 26.703 -29.953 1 82.69 614 GLN B O 1
ATOM 12097 N N . GLY B 1 615 ? 5.578 27.672 -30.875 1 78 615 GLY B N 1
ATOM 12098 C CA . GLY B 1 615 ? 4.832 28.703 -31.594 1 78 615 GLY B CA 1
ATOM 12099 C C . GLY B 1 615 ? 4.758 30.016 -30.844 1 78 615 GLY B C 1
ATOM 12100 O O . GLY B 1 615 ? 3.977 30.891 -31.203 1 78 615 GLY B O 1
ATOM 12101 N N . TRP B 1 616 ? 5.496 30.078 -29.75 1 80.38 616 TRP B N 1
ATOM 12102 C CA . TRP B 1 616 ? 5.5 31.328 -29 1 80.38 616 TRP B CA 1
ATOM 12103 C C . TRP B 1 616 ? 6.301 32.406 -29.719 1 80.38 616 TRP B C 1
ATOM 12105 O O . TRP B 1 616 ? 7.246 32.094 -30.453 1 80.38 616 TRP B O 1
ATOM 12115 N N . PRO B 1 617 ? 5.801 33.625 -29.672 1 78.81 617 PRO B N 1
ATOM 12116 C CA . PRO B 1 617 ? 6.633 34.688 -30.219 1 78.81 617 PRO B CA 1
ATOM 12117 C C . PRO B 1 617 ? 7.949 34.844 -29.469 1 78.81 617 PRO B C 1
ATOM 12119 O O . PRO B 1 617 ? 8.133 34.281 -28.406 1 78.81 617 PRO B O 1
ATOM 12122 N N . THR B 1 618 ? 8.844 35.5 -30.094 1 81.38 618 THR B N 1
ATOM 12123 C CA . THR B 1 618 ? 10.133 35.75 -29.453 1 81.38 618 THR B CA 1
ATOM 12124 C C . THR B 1 618 ? 9.953 36.562 -28.172 1 81.38 618 THR B C 1
ATOM 12126 O O . THR B 1 618 ? 9.406 37.688 -28.203 1 81.38 618 THR B O 1
ATOM 12129 N N . LEU B 1 619 ? 10.266 36 -27.109 1 82.62 619 LEU B N 1
ATOM 12130 C CA . LEU B 1 619 ? 10.078 36.594 -25.797 1 82.62 619 LEU B CA 1
ATOM 12131 C C . LEU B 1 619 ? 11.328 37.344 -25.359 1 82.62 619 LEU B C 1
ATOM 12133 O O . LEU B 1 619 ? 12.445 36.969 -25.75 1 82.62 619 LEU B O 1
ATOM 12137 N N . SER B 1 620 ? 11.133 38.406 -24.703 1 81.5 620 SER B N 1
ATOM 12138 C CA . SER B 1 620 ? 12.242 39.094 -24.062 1 81.5 620 SER B CA 1
ATOM 12139 C C . SER B 1 620 ? 12.859 38.219 -22.969 1 81.5 620 SER B C 1
ATOM 12141 O O . SER B 1 620 ? 12.258 37.25 -22.531 1 81.5 620 SER B O 1
ATOM 12143 N N . GLU B 1 621 ? 14.055 38.531 -22.594 1 79.19 621 GLU B N 1
ATOM 12144 C CA . GLU B 1 621 ? 14.75 37.75 -21.562 1 79.19 621 GLU B CA 1
ATOM 12145 C C . GLU B 1 621 ? 13.953 37.75 -20.266 1 79.19 621 GLU B C 1
ATOM 12147 O O . GLU B 1 621 ? 13.891 36.719 -19.578 1 79.19 621 GLU B O 1
ATOM 12152 N N . ALA B 1 622 ? 13.422 38.844 -19.984 1 77.69 622 ALA B N 1
ATOM 12153 C CA . ALA B 1 622 ? 12.641 38.938 -18.766 1 77.69 622 ALA B CA 1
ATOM 12154 C C . ALA B 1 622 ? 11.398 38.062 -18.828 1 77.69 622 ALA B C 1
ATOM 12156 O O . ALA B 1 622 ? 11.023 37.438 -17.828 1 77.69 622 ALA B O 1
ATOM 12157 N N . GLU B 1 623 ? 10.82 38.062 -19.938 1 81.75 623 GLU B N 1
ATOM 12158 C CA . GLU B 1 623 ? 9.633 37.219 -20.125 1 81.75 623 GLU B CA 1
ATOM 12159 C C . GLU B 1 623 ? 9.984 35.75 -20.125 1 81.75 623 GLU B C 1
ATOM 12161 O O . GLU B 1 623 ? 9.211 34.906 -19.641 1 81.75 623 GLU B O 1
ATOM 12166 N N . LEU B 1 624 ? 11.125 35.5 -20.672 1 85.56 624 LEU B N 1
ATOM 12167 C CA . LEU B 1 624 ? 11.594 34.125 -20.734 1 85.56 624 LEU B CA 1
ATOM 12168 C C . LEU B 1 624 ? 11.805 33.562 -19.328 1 85.56 624 LEU B C 1
ATOM 12170 O O . LEU B 1 624 ? 11.492 32.406 -19.062 1 85.56 624 LEU B O 1
ATOM 12174 N N . ASP B 1 625 ? 12.312 34.375 -18.469 1 84.31 625 ASP B N 1
ATOM 12175 C CA . ASP B 1 625 ? 12.617 33.938 -17.109 1 84.31 625 ASP B CA 1
ATOM 12176 C C . ASP B 1 625 ? 11.344 33.531 -16.359 1 84.31 625 ASP B C 1
ATOM 12178 O O . ASP B 1 625 ? 11.391 32.688 -15.469 1 84.31 625 ASP B O 1
ATOM 12182 N N . HIS B 1 626 ? 10.289 34.062 -16.781 1 81.88 626 HIS B N 1
ATOM 12183 C CA . HIS B 1 626 ? 9.016 33.719 -16.156 1 81.88 626 HIS B CA 1
ATOM 12184 C C . HIS B 1 626 ? 8.586 32.312 -16.531 1 81.88 626 HIS B C 1
ATOM 12186 O O . HIS B 1 626 ? 7.793 31.703 -15.82 1 81.88 626 HIS B O 1
ATOM 12192 N N . HIS B 1 627 ? 9.203 31.891 -17.578 1 84.81 627 HIS B N 1
ATOM 12193 C CA . HIS B 1 627 ? 8.797 30.562 -18.047 1 84.81 627 HIS B CA 1
ATOM 12194 C C . HIS B 1 627 ? 9.75 29.5 -17.547 1 84.81 627 HIS B C 1
ATOM 12196 O O . HIS B 1 627 ? 9.508 28.297 -17.734 1 84.81 627 HIS B O 1
ATOM 12202 N N . LEU B 1 628 ? 10.742 29.875 -16.953 1 87.19 628 LEU B N 1
ATOM 12203 C CA . LEU B 1 628 ? 11.68 28.906 -16.391 1 87.19 628 LEU B CA 1
ATOM 12204 C C . LEU B 1 628 ? 11.18 28.375 -15.047 1 87.19 628 LEU B C 1
ATOM 12206 O O . LEU B 1 628 ? 10.867 29.156 -14.141 1 87.19 628 LEU B O 1
ATOM 12210 N N . THR B 1 629 ? 11.133 27.016 -14.977 1 82.88 629 THR B N 1
ATOM 12211 C CA . THR B 1 629 ? 10.641 26.422 -13.742 1 82.88 629 THR B CA 1
ATOM 12212 C C . THR B 1 629 ? 11.789 26.172 -12.766 1 82.88 629 THR B C 1
ATOM 12214 O O . THR B 1 629 ? 12.953 26.094 -13.172 1 82.88 629 THR B O 1
ATOM 12217 N N . LYS B 1 630 ? 11.469 26.031 -11.484 1 83.44 630 LYS B N 1
ATOM 12218 C CA . LYS B 1 630 ? 12.43 25.703 -10.445 1 83.44 630 LYS B CA 1
ATOM 12219 C C . LYS B 1 630 ? 13.109 24.359 -10.711 1 83.44 630 LYS B C 1
ATOM 12221 O O . LYS B 1 630 ? 14.305 24.203 -10.477 1 83.44 630 LYS B O 1
ATOM 12226 N N . ALA B 1 631 ? 12.406 23.531 -11.25 1 83.12 631 ALA B N 1
ATOM 12227 C CA . ALA B 1 631 ? 12.922 22.188 -11.516 1 83.12 631 ALA B CA 1
ATOM 12228 C C . ALA B 1 631 ? 13.992 22.234 -12.609 1 83.12 631 ALA B C 1
ATOM 12230 O O . ALA B 1 631 ? 15 21.531 -12.516 1 83.12 631 ALA B O 1
ATOM 12231 N N . GLU B 1 632 ? 13.711 23.047 -13.625 1 88.06 632 GLU B N 1
ATOM 12232 C CA . GLU B 1 632 ? 14.695 23.172 -14.703 1 88.06 632 GLU B CA 1
ATOM 12233 C C . GLU B 1 632 ? 15.984 23.812 -14.188 1 88.06 632 GLU B C 1
ATOM 12235 O O . GLU B 1 632 ? 17.078 23.391 -14.555 1 88.06 632 GLU B O 1
ATOM 12240 N N . LEU B 1 633 ? 15.719 24.766 -13.375 1 89.44 633 LEU B N 1
ATOM 12241 C CA . LEU B 1 633 ? 16.891 25.438 -12.812 1 89.44 633 LEU B CA 1
ATOM 12242 C C . LEU B 1 633 ? 17.703 24.484 -11.961 1 89.44 633 LEU B C 1
ATOM 12244 O O . LEU B 1 633 ? 18.938 24.438 -12.078 1 89.44 633 LEU B O 1
ATOM 12248 N N . LEU B 1 634 ? 17.078 23.688 -11.156 1 88.25 634 LEU B N 1
ATOM 12249 C CA . LEU B 1 634 ? 17.75 22.766 -10.25 1 88.25 634 LEU B CA 1
ATOM 12250 C C . LEU B 1 634 ? 18.453 21.656 -11.031 1 88.25 634 LEU B C 1
ATOM 12252 O O . LEU B 1 634 ? 19.516 21.188 -10.625 1 88.25 634 LEU B O 1
ATOM 12256 N N . GLN B 1 635 ? 17.922 21.344 -12.07 1 89.31 635 GLN B N 1
ATOM 12257 C CA . GLN B 1 635 ? 18.438 20.203 -12.828 1 89.31 635 GLN B CA 1
ATOM 12258 C C . GLN B 1 635 ? 19.609 20.594 -13.719 1 89.31 635 GLN B C 1
ATOM 12260 O O . GLN B 1 635 ? 20.531 19.812 -13.922 1 89.31 635 GLN B O 1
ATOM 12265 N N . HIS B 1 636 ? 19.625 21.875 -14.195 1 92.62 636 HIS B N 1
ATOM 12266 C CA . HIS B 1 636 ? 20.547 22.172 -15.281 1 92.62 636 HIS B CA 1
ATOM 12267 C C . HIS B 1 636 ? 21.5 23.297 -14.898 1 92.62 636 HIS B C 1
ATOM 12269 O O . HIS B 1 636 ? 22.469 23.562 -15.625 1 92.62 636 HIS B O 1
ATOM 12275 N N . CYS B 1 637 ? 21.219 23.875 -13.805 1 93.38 637 CYS B N 1
ATOM 12276 C CA . CYS B 1 637 ? 22.062 25.016 -13.469 1 93.38 637 CYS B CA 1
ATOM 12277 C C . CYS B 1 637 ? 22.719 24.828 -12.109 1 93.38 637 CYS B C 1
ATOM 12279 O O . CYS B 1 637 ? 22.062 24.484 -11.133 1 93.38 637 CYS B O 1
ATOM 12281 N N . ARG B 1 638 ? 24.047 25.078 -12.078 1 92.5 638 ARG B N 1
ATOM 12282 C CA . ARG B 1 638 ? 24.781 25.062 -10.82 1 92.5 638 ARG B CA 1
ATOM 12283 C C . ARG B 1 638 ? 24.703 26.406 -10.109 1 92.5 638 ARG B C 1
ATOM 12285 O O . ARG B 1 638 ? 24.547 27.438 -10.758 1 92.5 638 ARG B O 1
ATOM 12292 N N . ARG B 1 639 ? 24.75 26.375 -8.742 1 92.31 639 ARG B N 1
ATOM 12293 C CA . ARG B 1 639 ? 24.781 27.578 -7.918 1 92.31 639 ARG B CA 1
ATOM 12294 C C . ARG B 1 639 ? 25.938 27.547 -6.926 1 92.31 639 ARG B C 1
ATOM 12296 O O . ARG B 1 639 ? 26.453 26.469 -6.621 1 92.31 639 ARG B O 1
ATOM 12303 N N . ARG B 1 640 ? 26.375 28.688 -6.516 1 92.44 640 ARG B N 1
ATOM 12304 C CA . ARG B 1 640 ? 27.375 28.812 -5.461 1 92.44 640 ARG B CA 1
ATOM 12305 C C . ARG B 1 640 ? 27.047 29.984 -4.539 1 92.44 640 ARG B C 1
ATOM 12307 O O . ARG B 1 640 ? 26.281 30.875 -4.902 1 92.44 640 ARG B O 1
ATOM 12314 N N . THR B 1 641 ? 27.5 29.984 -3.312 1 94.31 641 THR B N 1
ATOM 12315 C CA . THR B 1 641 ? 27.312 31.094 -2.383 1 94.31 641 THR B CA 1
ATOM 12316 C C . THR B 1 641 ? 28.203 32.281 -2.771 1 94.31 641 THR B C 1
ATOM 12318 O O . THR B 1 641 ? 29.25 32.094 -3.385 1 94.31 641 THR B O 1
ATOM 12321 N N . ARG B 1 642 ? 27.828 33.469 -2.395 1 92.38 642 ARG B N 1
ATOM 12322 C CA . ARG B 1 642 ? 28.438 34.688 -2.875 1 92.38 642 ARG B CA 1
ATOM 12323 C C . ARG B 1 642 ? 29.656 35.062 -2.033 1 92.38 642 ARG B C 1
ATOM 12325 O O . ARG B 1 642 ? 30.406 35.969 -2.373 1 92.38 642 ARG B O 1
ATOM 12332 N N . GLY B 1 643 ? 29.891 34.406 -1.03 1 92.56 643 GLY B N 1
ATOM 12333 C CA . GLY B 1 643 ? 30.953 34.781 -0.116 1 92.56 643 GLY B CA 1
ATOM 12334 C C . GLY B 1 643 ? 30.453 35.531 1.119 1 92.56 643 GLY B C 1
ATOM 12335 O O . GLY B 1 643 ? 29.328 36 1.141 1 92.56 643 GLY B O 1
ATOM 12336 N N . GLU B 1 644 ? 31.25 35.656 2.121 1 94.62 644 GLU B N 1
ATOM 12337 C CA . GLU B 1 644 ? 30.844 36.125 3.43 1 94.62 644 GLU B CA 1
ATOM 12338 C C . GLU B 1 644 ? 30.516 37.625 3.379 1 94.62 644 GLU B C 1
ATOM 12340 O O . GLU B 1 644 ? 29.438 38.062 3.818 1 94.62 644 GLU B O 1
ATOM 12345 N N . GLU B 1 645 ? 31.391 38.406 2.838 1 94 645 GLU B N 1
ATOM 12346 C CA . GLU B 1 645 ? 31.219 39.844 2.832 1 94 645 GLU B CA 1
ATOM 12347 C C . GLU B 1 645 ? 30.031 40.281 1.987 1 94 645 GLU B C 1
ATOM 12349 O O . GLU B 1 645 ? 29.203 41.094 2.428 1 94 645 GLU B O 1
ATOM 12354 N N . THR B 1 646 ? 29.984 39.75 0.824 1 93.81 646 THR B N 1
ATOM 12355 C CA . THR B 1 646 ? 28.891 40.094 -0.079 1 93.81 646 THR B CA 1
ATOM 12356 C C . THR B 1 646 ? 27.547 39.656 0.495 1 93.81 646 THR B C 1
ATOM 12358 O O . THR B 1 646 ? 26.578 40.406 0.444 1 93.81 646 THR B O 1
ATOM 12361 N N . THR B 1 647 ? 27.484 38.469 1.04 1 95.56 647 THR B N 1
ATOM 12362 C CA . THR B 1 647 ? 26.266 37.938 1.625 1 95.56 647 THR B CA 1
ATOM 12363 C C . THR B 1 647 ? 25.812 38.781 2.801 1 95.56 647 THR B C 1
ATOM 12365 O O . THR B 1 647 ? 24.625 39.094 2.932 1 95.56 647 THR B O 1
ATOM 12368 N N . PHE B 1 648 ? 26.781 39.156 3.582 1 96 648 PHE B N 1
ATOM 12369 C CA . PHE B 1 648 ? 26.438 40 4.727 1 96 648 PHE B CA 1
ATOM 12370 C C . PHE B 1 648 ? 25.844 41.344 4.273 1 96 648 PHE B C 1
ATOM 12372 O O . PHE B 1 648 ? 24.812 41.75 4.781 1 96 648 PHE B O 1
ATOM 12379 N N . ARG B 1 649 ? 26.484 41.938 3.342 1 94.5 649 ARG B N 1
ATOM 12380 C CA . ARG B 1 649 ? 26.047 43.25 2.842 1 94.5 649 ARG B CA 1
ATOM 12381 C C . ARG B 1 649 ? 24.641 43.156 2.264 1 94.5 649 ARG B C 1
ATOM 12383 O O . ARG B 1 649 ? 23.781 43.969 2.564 1 94.5 649 ARG B O 1
ATOM 12390 N N . LEU B 1 650 ? 24.422 42.188 1.539 1 94.06 650 LEU B N 1
ATOM 12391 C CA . LEU B 1 650 ? 23.141 42.062 0.863 1 94.06 650 LEU B CA 1
ATOM 12392 C C . LEU B 1 650 ? 22.031 41.719 1.86 1 94.06 650 LEU B C 1
ATOM 12394 O O . LEU B 1 650 ? 20.922 42.25 1.768 1 94.06 650 LEU B O 1
ATOM 12398 N N . LEU B 1 651 ? 22.297 40.844 2.811 1 95.38 651 LEU B N 1
ATOM 12399 C CA . LEU B 1 651 ? 21.297 40.469 3.803 1 95.38 651 LEU B CA 1
ATOM 12400 C C . LEU B 1 651 ? 20.969 41.656 4.711 1 95.38 651 LEU B C 1
ATOM 12402 O O . LEU B 1 651 ? 19.797 41.875 5.039 1 95.38 651 LEU B O 1
ATOM 12406 N N . ASP B 1 652 ? 22.016 42.312 5.062 1 94 652 ASP B N 1
ATOM 12407 C CA . ASP B 1 652 ? 21.797 43.469 5.918 1 94 652 ASP B CA 1
ATOM 12408 C C . ASP B 1 652 ? 20.922 44.531 5.223 1 94 652 ASP B C 1
ATOM 12410 O O . ASP B 1 652 ? 20.031 45.094 5.836 1 94 652 ASP B O 1
ATOM 12414 N N . MET B 1 653 ? 21.25 44.781 3.975 1 92.81 653 MET B N 1
ATOM 12415 C CA . MET B 1 653 ? 20.469 45.719 3.18 1 92.81 653 MET B CA 1
ATOM 12416 C C . MET B 1 653 ? 19.016 45.25 3.055 1 92.81 653 MET B C 1
ATOM 12418 O O . MET B 1 653 ? 18.094 46.062 3.188 1 92.81 653 MET B O 1
ATOM 12422 N N . LEU B 1 654 ? 18.828 44.031 2.793 1 93 654 LEU B N 1
ATOM 12423 C CA . LEU B 1 654 ? 17.484 43.469 2.623 1 93 654 LEU B CA 1
ATOM 12424 C C . LEU B 1 654 ? 16.672 43.625 3.904 1 93 654 LEU B C 1
ATOM 12426 O O . LEU B 1 654 ? 15.516 44.062 3.863 1 93 654 LEU B O 1
ATOM 12430 N N . ILE B 1 655 ? 17.25 43.25 5.039 1 94.12 655 ILE B N 1
ATOM 12431 C CA . ILE B 1 655 ? 16.547 43.281 6.32 1 94.12 655 ILE B CA 1
ATOM 12432 C C . ILE B 1 655 ? 16.188 44.719 6.68 1 94.12 655 ILE B C 1
ATOM 12434 O O . ILE B 1 655 ? 15.062 45 7.105 1 94.12 655 ILE B O 1
ATOM 12438 N N . ARG B 1 656 ? 17.078 45.688 6.391 1 91 656 ARG B N 1
ATOM 12439 C CA . ARG B 1 656 ? 16.828 47.094 6.676 1 91 656 ARG B CA 1
ATOM 12440 C C . ARG B 1 656 ? 15.711 47.625 5.789 1 91 656 ARG B C 1
ATOM 12442 O O . ARG B 1 656 ? 14.852 48.375 6.258 1 91 656 ARG B O 1
ATOM 12449 N N . GLU B 1 657 ? 15.797 47.219 4.566 1 90.19 657 GLU B N 1
ATOM 12450 C CA . GLU B 1 657 ? 14.789 47.688 3.615 1 90.19 657 GLU B CA 1
ATOM 12451 C C . GLU B 1 657 ? 13.398 47.188 3.99 1 90.19 657 GLU B C 1
ATOM 12453 O O . GLU B 1 657 ? 12.414 47.938 3.9 1 90.19 657 GLU B O 1
ATOM 12458 N N . LEU B 1 658 ? 13.273 46.031 4.41 1 91.88 658 LEU B N 1
ATOM 12459 C CA . LEU B 1 658 ? 11.977 45.406 4.676 1 91.88 658 LEU B CA 1
ATOM 12460 C C . LEU B 1 658 ? 11.477 45.75 6.07 1 91.88 658 LEU B C 1
ATOM 12462 O O . LEU B 1 658 ? 10.289 45.594 6.371 1 91.88 658 LEU B O 1
ATOM 12466 N N . MET B 1 659 ? 12.352 46.156 6.945 1 89.94 659 MET B N 1
ATOM 12467 C CA . MET B 1 659 ? 11.938 46.656 8.25 1 89.94 659 MET B CA 1
ATOM 12468 C C . MET B 1 659 ? 11.305 48.031 8.125 1 89.94 659 MET B C 1
ATOM 12470 O O . MET B 1 659 ? 10.562 48.469 9.008 1 89.94 659 MET B O 1
ATOM 12474 N N . GLY B 1 660 ? 11.523 48.656 7.039 1 83.44 660 GLY B N 1
ATOM 12475 C CA . GLY B 1 660 ? 10.945 49.969 6.77 1 83.44 660 GLY B CA 1
ATOM 12476 C C . GLY B 1 660 ? 9.602 49.906 6.074 1 83.44 660 GLY B C 1
ATOM 12477 O O . GLY B 1 660 ? 8.883 48.906 6.195 1 83.44 660 GLY B O 1
ATOM 12478 N N . GLY B 1 661 ? 9.164 50.875 5.434 1 80.56 661 GLY B N 1
ATOM 12479 C CA . GLY B 1 661 ? 7.867 51.031 4.789 1 80.56 661 GLY B CA 1
ATOM 12480 C C . GLY B 1 661 ? 7.637 50.062 3.664 1 80.56 661 GLY B C 1
ATOM 12481 O O . GLY B 1 661 ? 6.492 49.719 3.359 1 80.56 661 GLY B O 1
ATOM 12482 N N . LYS B 1 662 ? 8.688 49.469 3.09 1 85.88 662 LYS B N 1
ATOM 12483 C CA . LYS B 1 662 ? 8.578 48.562 1.95 1 85.88 662 LYS B CA 1
ATOM 12484 C C . LYS B 1 662 ? 8.148 47.188 2.398 1 85.88 662 LYS B C 1
ATOM 12486 O O . LYS B 1 662 ? 7.719 46.375 1.581 1 85.88 662 LYS B O 1
ATOM 12491 N N . GLY B 1 663 ? 8.297 46.969 3.676 1 88.25 663 GLY B N 1
ATOM 12492 C CA . GLY B 1 663 ? 7.941 45.656 4.195 1 88.25 663 GLY B CA 1
ATOM 12493 C C . GLY B 1 663 ? 6.492 45.562 4.637 1 88.25 663 GLY B C 1
ATOM 12494 O O . GLY B 1 663 ? 6.059 44.531 5.145 1 88.25 663 GLY B O 1
ATOM 12495 N N . ASN B 1 664 ? 5.797 46.594 4.371 1 86.62 664 ASN B N 1
ATOM 12496 C CA . ASN B 1 664 ? 4.383 46.594 4.742 1 86.62 664 ASN B CA 1
ATOM 12497 C C . ASN B 1 664 ? 3.502 46.125 3.596 1 86.62 664 ASN B C 1
ATOM 12499 O O . ASN B 1 664 ? 3.803 46.375 2.428 1 86.62 664 ASN B O 1
ATOM 12503 N N . ASP B 1 665 ? 2.625 45.344 3.992 1 79.19 665 ASP B N 1
ATOM 12504 C CA . ASP B 1 665 ? 1.673 44.938 2.957 1 79.19 665 ASP B CA 1
ATOM 12505 C C . ASP B 1 665 ? 0.714 46.094 2.633 1 79.19 665 ASP B C 1
ATOM 12507 O O . ASP B 1 665 ? 0.894 47.219 3.113 1 79.19 665 ASP B O 1
ATOM 12511 N N . ALA B 1 666 ? -0.303 45.781 1.769 1 67.56 666 ALA B N 1
ATOM 12512 C CA . ALA B 1 666 ? -1.237 46.781 1.292 1 67.56 666 ALA B CA 1
ATOM 12513 C C . ALA B 1 666 ? -2.053 47.375 2.445 1 67.56 666 ALA B C 1
ATOM 12515 O O . ALA B 1 666 ? -2.488 48.531 2.391 1 67.56 666 ALA B O 1
ATOM 12516 N N . LEU B 1 667 ? -2.211 46.594 3.559 1 69.06 667 LEU B N 1
ATOM 12517 C CA . LEU B 1 667 ? -3.01 47.031 4.703 1 69.06 667 LEU B CA 1
ATOM 12518 C C . LEU B 1 667 ? -2.129 47.656 5.773 1 69.06 667 LEU B C 1
ATOM 12520 O O . LEU B 1 667 ? -2.621 48.062 6.832 1 69.06 667 LEU B O 1
ATOM 12524 N N . GLY B 1 668 ? -0.843 47.75 5.484 1 73.56 668 GLY B N 1
ATOM 12525 C CA . GLY B 1 668 ? 0.084 48.406 6.41 1 73.56 668 GLY B CA 1
ATOM 12526 C C . GLY B 1 668 ? 0.639 47.438 7.445 1 73.56 668 GLY B C 1
ATOM 12527 O O . GLY B 1 668 ? 1.286 47.844 8.406 1 73.56 668 GLY B O 1
ATOM 12528 N N . VAL B 1 669 ? 0.251 46.188 7.316 1 80.38 669 VAL B N 1
ATOM 12529 C CA . VAL B 1 669 ? 0.786 45.188 8.234 1 80.38 669 VAL B CA 1
ATOM 12530 C C . VAL B 1 669 ? 2.236 44.875 7.875 1 80.38 669 VAL B C 1
ATOM 12532 O O . VAL B 1 669 ? 2.535 44.5 6.738 1 80.38 669 VAL B O 1
ATOM 12535 N N . PRO B 1 670 ? 3.062 45.125 8.812 1 88.44 670 PRO B N 1
ATOM 12536 C CA . PRO B 1 670 ? 4.473 44.875 8.5 1 88.44 670 PRO B CA 1
ATOM 12537 C C . PRO B 1 670 ? 4.801 43.406 8.344 1 88.44 670 PRO B C 1
ATOM 12539 O O . PRO B 1 670 ? 4.258 42.562 9.07 1 88.44 670 PRO B O 1
ATOM 12542 N N . LEU B 1 671 ? 5.691 43.062 7.465 1 91.88 671 LEU B N 1
ATOM 12543 C CA . LEU B 1 671 ? 6.168 41.688 7.246 1 91.88 671 LEU B CA 1
ATOM 12544 C C . LEU B 1 671 ? 7.012 41.219 8.422 1 91.88 671 LEU B C 1
ATOM 12546 O O . LEU B 1 671 ? 6.84 40.094 8.906 1 91.88 671 LEU B O 1
ATOM 12550 N N . LEU B 1 672 ? 7.949 42.125 8.828 1 93.25 672 LEU B N 1
ATOM 12551 C CA . LEU B 1 672 ? 8.891 41.781 9.883 1 93.25 672 LEU B CA 1
ATOM 12552 C C . LEU B 1 672 ? 8.531 42.469 11.188 1 93.25 672 LEU B C 1
ATOM 12554 O O . LEU B 1 672 ? 8.164 43.656 11.188 1 93.25 672 LEU B O 1
ATOM 12558 N N . ASP B 1 673 ? 8.539 41.688 12.227 1 87.19 673 ASP B N 1
ATOM 12559 C CA . ASP B 1 673 ? 8.531 42.281 13.555 1 87.19 673 ASP B CA 1
ATOM 12560 C C . ASP B 1 673 ? 9.867 42.969 13.867 1 87.19 673 ASP B C 1
ATOM 12562 O O . ASP B 1 673 ? 10.875 42.281 14.086 1 87.19 673 ASP B O 1
ATOM 12566 N N . SER B 1 674 ? 9.883 44.25 13.953 1 85.69 674 SER B N 1
ATOM 12567 C CA . SER B 1 674 ? 11.117 45.031 13.992 1 85.69 674 SER B CA 1
ATOM 12568 C C . SER B 1 674 ? 11.969 44.656 15.203 1 85.69 674 SER B C 1
ATOM 12570 O O . SER B 1 674 ? 13.188 44.5 15.086 1 85.69 674 SER B O 1
ATOM 12572 N N . VAL B 1 675 ? 11.422 44.5 16.328 1 85.5 675 VAL B N 1
ATOM 12573 C CA . VAL B 1 675 ? 12.172 44.188 17.547 1 85.5 675 VAL B CA 1
ATOM 12574 C C . VAL B 1 675 ? 12.711 42.75 17.453 1 85.5 675 VAL B C 1
ATOM 12576 O O . VAL B 1 675 ? 13.891 42.531 17.719 1 85.5 675 VAL B O 1
ATOM 12579 N N . ARG B 1 676 ? 11.883 41.875 17.062 1 89 676 ARG B N 1
ATOM 12580 C CA . ARG B 1 676 ? 12.266 40.469 16.953 1 89 676 ARG B CA 1
ATOM 12581 C C . ARG B 1 676 ? 13.328 40.281 15.883 1 89 676 ARG B C 1
ATOM 12583 O O . ARG B 1 676 ? 14.297 39.531 16.094 1 89 676 ARG B O 1
ATOM 12590 N N . MET B 1 677 ? 13.148 40.875 14.805 1 92.44 677 MET B N 1
ATOM 12591 C CA . MET B 1 677 ? 14.07 40.688 13.68 1 92.44 677 MET B CA 1
ATOM 12592 C C . MET B 1 677 ? 15.445 41.25 14.016 1 92.44 677 MET B C 1
ATOM 12594 O O . MET B 1 677 ? 16.469 40.656 13.625 1 92.44 677 MET B O 1
ATOM 12598 N N . GLN B 1 678 ? 15.492 42.406 14.656 1 90.5 678 GLN B N 1
ATOM 12599 C CA . GLN B 1 678 ? 16.781 42.969 15.039 1 90.5 678 GLN B CA 1
ATOM 12600 C C . GLN B 1 678 ? 17.562 42.031 15.945 1 90.5 678 GLN B C 1
ATOM 12602 O O . GLN B 1 678 ? 18.766 41.875 15.789 1 90.5 678 GLN B O 1
ATOM 12607 N N . HIS B 1 679 ? 16.859 41.469 16.797 1 90.5 679 HIS B N 1
ATOM 12608 C CA . HIS B 1 679 ? 17.5 40.5 17.688 1 90.5 679 HIS B CA 1
ATOM 12609 C C . HIS B 1 679 ? 17.984 39.281 16.922 1 90.5 679 HIS B C 1
ATOM 12611 O O . HIS B 1 679 ? 19.125 38.844 17.094 1 90.5 679 HIS B O 1
ATOM 12617 N N . ILE B 1 680 ? 17.125 38.719 16.094 1 94.12 680 ILE B N 1
ATOM 12618 C CA . ILE B 1 680 ? 17.469 37.531 15.312 1 94.12 680 ILE B CA 1
ATOM 12619 C C . ILE B 1 680 ? 18.672 37.812 14.43 1 94.12 680 ILE B C 1
ATOM 12621 O O . ILE B 1 680 ? 19.594 37 14.336 1 94.12 680 ILE B O 1
ATOM 12625 N N . TRP B 1 681 ? 18.672 38.938 13.828 1 94.38 681 TRP B N 1
ATOM 12626 C CA . TRP B 1 681 ? 19.75 39.312 12.922 1 94.38 681 TRP B CA 1
ATOM 12627 C C . TRP B 1 681 ? 21.078 39.438 13.672 1 94.38 681 TRP B C 1
ATOM 12629 O O . TRP B 1 681 ? 22.125 39.031 13.188 1 94.38 681 TRP B O 1
ATOM 12639 N N . ASN B 1 682 ? 21.031 39.969 14.828 1 91.75 682 ASN B N 1
ATOM 12640 C CA . ASN B 1 682 ? 22.234 40.156 15.625 1 91.75 682 ASN B CA 1
ATOM 12641 C C . ASN B 1 682 ? 22.844 38.781 16.016 1 91.75 682 ASN B C 1
ATOM 12643 O O . ASN B 1 682 ? 24.062 38.656 16.094 1 91.75 682 ASN B O 1
ATOM 12647 N N . VAL B 1 683 ? 22.016 37.875 16.172 1 91.25 683 VAL B N 1
ATOM 12648 C CA . VAL B 1 683 ? 22.484 36.562 16.562 1 91.25 683 VAL B CA 1
ATOM 12649 C C . VAL B 1 683 ? 22.906 35.781 15.328 1 91.25 683 VAL B C 1
ATOM 12651 O O . VAL B 1 683 ? 23.938 35.094 15.328 1 91.25 683 VAL B O 1
ATOM 12654 N N . GLN B 1 684 ? 22.094 35.875 14.273 1 94.06 684 GLN B N 1
ATOM 12655 C CA . GLN B 1 684 ? 22.266 34.969 13.117 1 94.06 684 GLN B CA 1
ATOM 12656 C C . GLN B 1 684 ? 23.375 35.469 12.203 1 94.06 684 GLN B C 1
ATOM 12658 O O . GLN B 1 684 ? 23.938 34.688 11.422 1 94.06 684 GLN B O 1
ATOM 12663 N N . ARG B 1 685 ? 23.781 36.719 12.273 1 93.88 685 ARG B N 1
ATOM 12664 C CA . ARG B 1 685 ? 24.766 37.281 11.367 1 93.88 685 ARG B CA 1
ATOM 12665 C C . ARG B 1 685 ? 26.109 36.594 11.531 1 93.88 685 ARG B C 1
ATOM 12667 O O . ARG B 1 685 ? 26.906 36.531 10.586 1 93.88 685 ARG B O 1
ATOM 12674 N N . ARG B 1 686 ? 26.438 35.969 12.664 1 91.19 686 ARG B N 1
ATOM 12675 C CA . ARG B 1 686 ? 27.703 35.281 12.898 1 91.19 686 ARG B CA 1
ATOM 12676 C C . ARG B 1 686 ? 27.797 34 12.047 1 91.19 686 ARG B C 1
ATOM 12678 O O . ARG B 1 686 ? 28.891 33.531 11.758 1 91.19 686 ARG B O 1
ATOM 12685 N N . HIS B 1 687 ? 26.656 33.438 11.656 1 94.81 687 HIS B N 1
ATOM 12686 C CA . HIS B 1 687 ? 26.625 32.188 10.953 1 94.81 687 HIS B CA 1
ATOM 12687 C C . HIS B 1 687 ? 26.781 32.375 9.445 1 94.81 687 HIS B C 1
ATOM 12689 O O . HIS B 1 687 ? 26.766 31.422 8.68 1 94.81 687 HIS B O 1
ATOM 12695 N N . ILE B 1 688 ? 26.953 33.562 8.969 1 95.81 688 ILE B N 1
ATOM 12696 C CA . ILE B 1 688 ? 27.109 33.812 7.539 1 95.81 688 ILE B CA 1
ATOM 12697 C C . ILE B 1 688 ? 28.359 33.094 7.027 1 95.81 688 ILE B C 1
ATOM 12699 O O . ILE B 1 688 ? 28.375 32.594 5.902 1 95.81 688 ILE B O 1
ATOM 12703 N N . THR B 1 689 ? 29.344 33.031 7.824 1 93.31 689 THR B N 1
ATOM 12704 C CA . THR B 1 689 ? 30.547 32.312 7.453 1 93.31 689 THR B CA 1
ATOM 12705 C C . THR B 1 689 ? 30.281 30.812 7.371 1 93.31 689 THR B C 1
ATOM 12707 O O . THR B 1 689 ? 30.859 30.125 6.527 1 93.31 689 THR B O 1
ATOM 12710 N N . CYS B 1 690 ? 29.391 30.328 8.172 1 94.88 690 CYS B N 1
ATOM 12711 C CA . CYS B 1 690 ? 29.109 28.906 8.289 1 94.88 690 CYS B CA 1
ATOM 12712 C C . CYS B 1 690 ? 28.266 28.422 7.113 1 94.88 690 CYS B C 1
ATOM 12714 O O . CYS B 1 690 ? 28.188 27.203 6.863 1 94.88 690 CYS B O 1
ATOM 12716 N N . ILE B 1 691 ? 27.641 29.297 6.293 1 96 691 ILE B N 1
ATOM 12717 C CA . ILE B 1 691 ? 26.766 28.844 5.227 1 96 691 ILE B CA 1
ATOM 12718 C C . ILE B 1 691 ? 27.484 28.938 3.881 1 96 691 ILE B C 1
ATOM 12720 O O . ILE B 1 691 ? 26.922 28.562 2.848 1 96 691 ILE B O 1
ATOM 12724 N N . GLN B 1 692 ? 28.703 29.406 3.92 1 95.44 692 GLN B N 1
ATOM 12725 C CA . GLN B 1 692 ? 29.422 29.594 2.668 1 95.44 692 GLN B CA 1
ATOM 12726 C C . GLN B 1 692 ? 29.969 28.281 2.139 1 95.44 692 GLN B C 1
ATOM 12728 O O . GLN B 1 692 ? 30.391 27.422 2.914 1 95.44 692 GLN B O 1
ATOM 12733 N N . ASP B 1 693 ? 29.906 28.141 0.827 1 94.94 693 ASP B N 1
ATOM 12734 C CA . ASP B 1 693 ? 30.531 26.969 0.204 1 94.94 693 ASP B CA 1
ATOM 12735 C C . ASP B 1 693 ? 32.031 26.938 0.475 1 94.94 693 ASP B C 1
ATOM 12737 O O . ASP B 1 693 ? 32.719 27.969 0.382 1 94.94 693 ASP B O 1
ATOM 12741 N N . PRO B 1 694 ? 32.438 25.75 0.896 1 91.62 694 PRO B N 1
ATOM 12742 C CA . PRO B 1 694 ? 33.906 25.672 1.048 1 91.62 694 PRO B CA 1
ATOM 12743 C C . PRO B 1 694 ? 34.656 25.812 -0.279 1 91.62 694 PRO B C 1
ATOM 12745 O O . PRO B 1 694 ? 34.188 25.312 -1.308 1 91.62 694 PRO B O 1
ATOM 12748 N N . PRO B 1 695 ? 35.781 26.391 -0.127 1 86.06 695 PRO B N 1
ATOM 12749 C CA . PRO B 1 695 ? 36.562 26.562 -1.36 1 86.06 695 PRO B CA 1
ATOM 12750 C C . PRO B 1 695 ? 37.125 25.25 -1.898 1 86.06 695 PRO B C 1
ATOM 12752 O O . PRO B 1 695 ? 37.5 24.375 -1.12 1 86.06 695 PRO B O 1
ATOM 12755 N N . ASN B 1 696 ? 37.125 24.922 -3.145 1 84.5 696 ASN B N 1
ATOM 12756 C CA . ASN B 1 696 ? 37.781 23.828 -3.855 1 84.5 696 ASN B CA 1
ATOM 12757 C C . ASN B 1 696 ? 37.062 22.5 -3.633 1 84.5 696 ASN B C 1
ATOM 12759 O O . ASN B 1 696 ? 37.688 21.438 -3.705 1 84.5 696 ASN B O 1
ATOM 12763 N N . VAL B 1 697 ? 35.969 22.453 -3.061 1 90.56 697 VAL B N 1
ATOM 12764 C CA . VAL B 1 697 ? 35.188 21.234 -2.934 1 90.56 697 VAL B CA 1
ATOM 12765 C C . VAL B 1 697 ? 34.062 21.234 -3.959 1 90.56 697 VAL B C 1
ATOM 12767 O O . VAL B 1 697 ? 33.156 22.094 -3.914 1 90.56 697 VAL B O 1
ATOM 12770 N N . PRO B 1 698 ? 34.125 20.312 -4.816 1 90.25 698 PRO B N 1
ATOM 12771 C CA . PRO B 1 698 ? 33.031 20.25 -5.801 1 90.25 698 PRO B CA 1
ATOM 12772 C C . PRO B 1 698 ? 31.719 19.75 -5.195 1 90.25 698 PRO B C 1
ATOM 12774 O O . PRO B 1 698 ? 31.641 18.625 -4.703 1 90.25 698 PRO B O 1
ATOM 12777 N N . LEU B 1 699 ? 30.734 20.562 -5.336 1 93.5 699 LEU B N 1
ATOM 12778 C CA . LEU B 1 699 ? 29.438 20.219 -4.734 1 93.5 699 LEU B CA 1
ATOM 12779 C C . LEU B 1 699 ? 28.469 19.688 -5.789 1 93.5 699 LEU B C 1
ATOM 12781 O O . LEU B 1 699 ? 27.422 19.141 -5.449 1 93.5 699 LEU B O 1
ATOM 12785 N N . TYR B 1 700 ? 28.781 19.828 -7.066 1 92.81 700 TYR B N 1
ATOM 12786 C CA . TYR B 1 700 ? 27.922 19.359 -8.148 1 92.81 700 TYR B CA 1
ATOM 12787 C C . TYR B 1 700 ? 28.562 18.203 -8.898 1 92.81 700 TYR B C 1
ATOM 12789 O O . TYR B 1 700 ? 29.766 18.219 -9.148 1 92.81 700 TYR B O 1
ATOM 12797 N N . THR B 1 701 ? 27.734 17.203 -9.125 1 90.25 701 THR B N 1
ATOM 12798 C CA . THR B 1 701 ? 28.141 16.062 -9.938 1 90.25 701 THR B CA 1
ATOM 12799 C C . THR B 1 701 ? 27.297 15.984 -11.203 1 90.25 701 THR B C 1
ATOM 12801 O O . THR B 1 701 ? 26.078 16.062 -11.148 1 90.25 701 THR B O 1
ATOM 12804 N N . GLU B 1 702 ? 27.922 15.844 -12.383 1 89.19 702 GLU B N 1
ATOM 12805 C CA . GLU B 1 702 ? 27.219 15.672 -13.648 1 89.19 702 GLU B CA 1
ATOM 12806 C C . GLU B 1 702 ? 26.656 14.258 -13.773 1 89.19 702 GLU B C 1
ATOM 12808 O O . GLU B 1 702 ? 27.406 13.281 -13.711 1 89.19 702 GLU B O 1
ATOM 12813 N N . THR B 1 703 ? 25.438 14.109 -13.891 1 83.19 703 THR B N 1
ATOM 12814 C CA . THR B 1 703 ? 24.781 12.805 -13.922 1 83.19 703 THR B CA 1
ATOM 12815 C C . THR B 1 703 ? 24.422 12.414 -15.352 1 83.19 703 THR B C 1
ATOM 12817 O O . THR B 1 703 ? 24.172 11.242 -15.641 1 83.19 703 THR B O 1
ATOM 12820 N N . GLY B 1 704 ? 24.234 13.367 -16.297 1 84.75 704 GLY B N 1
ATOM 12821 C CA . GLY B 1 704 ? 23.875 13.055 -17.672 1 84.75 704 GLY B CA 1
ATOM 12822 C C . GLY B 1 704 ? 23.578 14.289 -18.5 1 84.75 704 GLY B C 1
ATOM 12823 O O . GLY B 1 704 ? 24.062 15.375 -18.203 1 84.75 704 GLY B O 1
ATOM 12824 N N . THR B 1 705 ? 22.891 13.961 -19.719 1 87.12 705 THR B N 1
ATOM 12825 C CA . THR B 1 705 ? 22.531 15.047 -20.625 1 87.12 705 THR B CA 1
ATOM 12826 C C . THR B 1 705 ? 21.094 14.883 -21.125 1 87.12 705 THR B C 1
ATOM 12828 O O . THR B 1 705 ? 20.578 13.766 -21.188 1 87.12 705 THR B O 1
ATOM 12831 N N . THR B 1 706 ? 20.484 16 -21.203 1 88.25 706 THR B N 1
ATOM 12832 C CA . THR B 1 706 ? 19.141 16.031 -21.797 1 88.25 706 THR B CA 1
ATOM 12833 C C . THR B 1 706 ? 19.062 17.047 -22.922 1 88.25 706 THR B C 1
ATOM 12835 O O . THR B 1 706 ? 19.734 18.078 -22.875 1 88.25 706 THR B O 1
ATOM 12838 N N . SER B 1 707 ? 18.281 16.703 -23.922 1 89.44 707 SER B N 1
ATOM 12839 C CA . SER B 1 707 ? 18.125 17.625 -25.031 1 89.44 707 SER B CA 1
ATOM 12840 C C . SER B 1 707 ? 16.781 18.359 -24.953 1 89.44 707 SER B C 1
ATOM 12842 O O . SER B 1 707 ? 15.734 17.719 -24.812 1 89.44 707 SER B O 1
ATOM 12844 N N . LYS B 1 708 ? 16.812 19.562 -24.906 1 88.56 708 LYS B N 1
ATOM 12845 C CA . LYS B 1 708 ? 15.633 20.422 -24.922 1 88.56 708 LYS B CA 1
ATOM 12846 C C . LYS B 1 708 ? 15.734 21.5 -26 1 88.56 708 LYS B C 1
ATOM 12848 O O . LYS B 1 708 ? 16.688 22.266 -26.016 1 88.56 708 LYS B O 1
ATOM 12853 N N . GLY B 1 709 ? 14.742 21.641 -26.875 1 84.81 709 GLY B N 1
ATOM 12854 C CA . GLY B 1 709 ? 14.766 22.625 -27.953 1 84.81 709 GLY B CA 1
ATOM 12855 C C . GLY B 1 709 ? 15.984 22.5 -28.844 1 84.81 709 GLY B C 1
ATOM 12856 O O . GLY B 1 709 ? 16.516 23.5 -29.328 1 84.81 709 GLY B O 1
ATOM 12857 N N . GLY B 1 710 ? 16.578 21.328 -28.875 1 86.19 710 GLY B N 1
ATOM 12858 C CA . GLY B 1 710 ? 17.75 21.109 -29.703 1 86.19 710 GLY B CA 1
ATOM 12859 C C . GLY B 1 710 ? 19.047 21.422 -28.984 1 86.19 710 GLY B C 1
ATOM 12860 O O . GLY B 1 710 ? 20.125 21.234 -29.547 1 86.19 710 GLY B O 1
ATOM 12861 N N . VAL B 1 711 ? 18.953 21.922 -27.781 1 92.88 711 VAL B N 1
ATOM 12862 C CA . VAL B 1 711 ? 20.141 22.266 -27 1 92.88 711 VAL B CA 1
ATOM 12863 C C . VAL B 1 711 ? 20.422 21.156 -25.984 1 92.88 711 VAL B C 1
ATOM 12865 O O . VAL B 1 711 ? 19.5 20.672 -25.312 1 92.88 711 VAL B O 1
ATOM 12868 N N . VAL B 1 712 ? 21.672 20.781 -25.953 1 93.44 712 VAL B N 1
ATOM 12869 C CA . VAL B 1 712 ? 22.078 19.75 -25.016 1 93.44 712 VAL B CA 1
ATOM 12870 C C . VAL B 1 712 ? 22.375 20.375 -23.656 1 93.44 712 VAL B C 1
ATOM 12872 O O . VAL B 1 712 ? 23.234 21.25 -23.547 1 93.44 712 VAL B O 1
ATOM 12875 N N . LEU B 1 713 ? 21.656 20.016 -22.688 1 94.06 713 LEU B N 1
ATOM 12876 C CA . LEU B 1 713 ? 21.844 20.5 -21.328 1 94.06 713 LEU B CA 1
ATOM 12877 C C . LEU B 1 713 ? 22.406 19.406 -20.422 1 94.06 713 LEU B C 1
ATOM 12879 O O . LEU B 1 713 ? 22.031 18.25 -20.547 1 94.06 713 LEU B O 1
ATOM 12883 N N . LYS B 1 714 ? 23.312 19.75 -19.656 1 90.94 714 LYS B N 1
ATOM 12884 C CA . LYS B 1 714 ? 23.812 18.828 -18.656 1 90.94 714 LYS B CA 1
ATOM 12885 C C . LYS B 1 714 ? 22.875 18.734 -17.453 1 90.94 714 LYS B C 1
ATOM 12887 O O . LYS B 1 714 ? 22.141 19.672 -17.172 1 90.94 714 LYS B O 1
ATOM 12892 N N . THR B 1 715 ? 22.828 17.578 -16.844 1 90.12 715 THR B N 1
ATOM 12893 C CA . THR B 1 715 ? 22.062 17.375 -15.609 1 90.12 715 THR B CA 1
ATOM 12894 C C . THR B 1 715 ? 23 17.234 -14.414 1 90.12 715 THR B C 1
ATOM 12896 O O . THR B 1 715 ? 24.062 16.609 -14.523 1 90.12 715 THR B O 1
ATOM 12899 N N . TYR B 1 716 ? 22.594 17.891 -13.312 1 88.44 716 TYR B N 1
ATOM 12900 C CA . TYR B 1 716 ? 23.484 17.922 -12.156 1 88.44 716 TYR B CA 1
ATOM 12901 C C . TYR B 1 716 ? 22.766 17.406 -10.906 1 88.44 716 TYR B C 1
ATOM 12903 O O . TYR B 1 716 ? 21.547 17.516 -10.797 1 88.44 716 TYR B O 1
ATOM 12911 N N . ARG B 1 717 ? 23.562 16.812 -9.984 1 88.31 717 ARG B N 1
ATOM 12912 C CA . ARG B 1 717 ? 23.141 16.516 -8.617 1 88.31 717 ARG B CA 1
ATOM 12913 C C . ARG B 1 717 ? 23.953 17.328 -7.617 1 88.31 717 ARG B C 1
ATOM 12915 O O . ARG B 1 717 ? 25.188 17.406 -7.723 1 88.31 717 ARG B O 1
ATOM 12922 N N . CYS B 1 718 ? 23.266 17.922 -6.758 1 91.12 718 CYS B N 1
ATOM 12923 C CA . CYS B 1 718 ? 23.938 18.781 -5.785 1 91.12 718 CYS B CA 1
ATOM 12924 C C . CYS B 1 718 ? 24.062 18.078 -4.438 1 91.12 718 CYS B C 1
ATOM 12926 O O . CYS B 1 718 ? 23.094 17.516 -3.93 1 91.12 718 CYS B O 1
ATOM 12928 N N . ALA B 1 719 ? 25.234 18.172 -3.822 1 92.56 719 ALA B N 1
ATOM 12929 C CA . ALA B 1 719 ? 25.516 17.516 -2.547 1 92.56 719 ALA B CA 1
ATOM 12930 C C . ALA B 1 719 ? 25.328 18.484 -1.381 1 92.56 719 ALA B C 1
ATOM 12932 O O . ALA B 1 719 ? 25.391 18.078 -0.217 1 92.56 719 ALA B O 1
ATOM 12933 N N . ARG B 1 720 ? 24.922 19.672 -1.653 1 91.94 720 ARG B N 1
ATOM 12934 C CA . ARG B 1 720 ? 24.844 20.719 -0.639 1 91.94 720 ARG B CA 1
ATOM 12935 C C . ARG B 1 720 ? 23.656 20.516 0.282 1 91.94 720 ARG B C 1
ATOM 12937 O O . ARG B 1 720 ? 22.562 20.156 -0.175 1 91.94 720 ARG B O 1
ATOM 12944 N N . GLY B 1 721 ? 23.875 20.766 1.581 1 89.19 721 GLY B N 1
ATOM 12945 C CA . GLY B 1 721 ? 22.766 20.859 2.516 1 89.19 721 GLY B CA 1
ATOM 12946 C C . GLY B 1 721 ? 22.234 19.516 2.963 1 89.19 721 GLY B C 1
ATOM 12947 O O . GLY B 1 721 ? 22.781 18.469 2.596 1 89.19 721 GLY B O 1
ATOM 12948 N N . SER B 1 722 ? 21.188 19.547 3.773 1 85.88 722 SER B N 1
ATOM 12949 C CA . SER B 1 722 ? 20.641 18.344 4.367 1 85.88 722 SER B CA 1
ATOM 12950 C C . SER B 1 722 ? 19.281 18 3.756 1 85.88 722 SER B C 1
ATOM 12952 O O . SER B 1 722 ? 18.516 17.234 4.34 1 85.88 722 SER B O 1
ATOM 12954 N N . THR B 1 723 ? 18.984 18.562 2.605 1 79.62 723 THR B N 1
ATOM 12955 C CA . THR B 1 723 ? 17.688 18.359 1.963 1 79.62 723 THR B CA 1
ATOM 12956 C C . THR B 1 723 ? 17.453 16.875 1.677 1 79.62 723 THR B C 1
ATOM 12958 O O . THR B 1 723 ? 16.328 16.391 1.772 1 79.62 723 THR B O 1
ATOM 12961 N N . SER B 1 724 ? 18.5 16.203 1.301 1 83.25 724 SER B N 1
ATOM 12962 C CA . SER B 1 724 ? 18.375 14.781 1.014 1 83.25 724 SER B CA 1
ATOM 12963 C C . SER B 1 724 ? 17.938 14.008 2.252 1 83.25 724 SER B C 1
ATOM 12965 O O . SER B 1 724 ? 17.172 13.047 2.148 1 83.25 724 SER B O 1
ATOM 12967 N N . LEU B 1 725 ? 18.328 14.414 3.391 1 89.12 725 LEU B N 1
ATOM 12968 C CA . LEU B 1 725 ? 17.938 13.727 4.617 1 89.12 725 LEU B CA 1
ATOM 12969 C C . LEU B 1 725 ? 16.484 14.062 4.988 1 89.12 725 LEU B C 1
ATOM 12971 O O . LEU B 1 725 ? 15.797 13.242 5.594 1 89.12 725 LEU B O 1
ATOM 12975 N N . GLU B 1 726 ? 16.125 15.266 4.684 1 83.19 726 GLU B N 1
ATOM 12976 C CA . GLU B 1 726 ? 14.727 15.602 4.91 1 83.19 726 GLU B CA 1
ATOM 12977 C C . GLU B 1 726 ? 13.797 14.703 4.094 1 83.19 726 GLU B C 1
ATOM 12979 O O . GLU B 1 726 ? 12.773 14.242 4.594 1 83.19 726 GLU B O 1
ATOM 12984 N N . SER B 1 727 ? 14.18 14.539 2.873 1 82 727 SER B N 1
ATOM 12985 C CA . SER B 1 727 ? 13.438 13.602 2.033 1 82 727 SER B CA 1
ATOM 12986 C C . SER B 1 727 ? 13.453 12.195 2.625 1 82 727 SER B C 1
ATOM 12988 O O . SER B 1 727 ? 12.414 11.531 2.68 1 82 727 SER B O 1
ATOM 12990 N N . PHE B 1 728 ? 14.617 11.781 3.051 1 91.75 728 PHE B N 1
ATOM 12991 C CA . PHE B 1 728 ? 14.734 10.461 3.656 1 91.75 728 PHE B CA 1
ATOM 12992 C C . PHE B 1 728 ? 13.828 10.336 4.875 1 91.75 728 PHE B C 1
ATOM 12994 O O . PHE B 1 728 ? 13.156 9.32 5.051 1 91.75 728 PHE B O 1
ATOM 13001 N N . HIS B 1 729 ? 13.82 11.305 5.684 1 89.12 729 HIS B N 1
ATOM 13002 C CA . HIS B 1 729 ? 13.031 11.258 6.91 1 89.12 729 HIS B CA 1
ATOM 13003 C C . HIS B 1 729 ? 11.539 11.148 6.602 1 89.12 729 HIS B C 1
ATOM 13005 O O . HIS B 1 729 ? 10.797 10.516 7.348 1 89.12 729 HIS B O 1
ATOM 13011 N N . CYS B 1 730 ? 11.172 11.781 5.57 1 83.44 730 CYS B N 1
ATOM 13012 C CA . CYS B 1 730 ? 9.789 11.617 5.141 1 83.44 730 CYS B CA 1
ATOM 13013 C C . CYS B 1 730 ? 9.492 10.164 4.781 1 83.44 730 CYS B C 1
ATOM 13015 O O . CYS B 1 730 ? 8.461 9.617 5.172 1 83.44 730 CYS B O 1
ATOM 13017 N N . HIS B 1 731 ? 10.422 9.531 4.09 1 83.94 731 HIS B N 1
ATOM 13018 C CA . HIS B 1 731 ? 10.258 8.133 3.697 1 83.94 731 HIS B CA 1
ATOM 13019 C C . HIS B 1 731 ? 10.414 7.203 4.895 1 83.94 731 HIS B C 1
ATOM 13021 O O . HIS B 1 731 ? 9.781 6.148 4.953 1 83.94 731 HIS B O 1
ATOM 13027 N N . LEU B 1 732 ? 11.258 7.652 5.723 1 89 732 LEU B N 1
ATOM 13028 C CA . LEU B 1 732 ? 11.531 6.867 6.922 1 89 732 LEU B CA 1
ATOM 13029 C C . LEU B 1 732 ? 10.242 6.586 7.695 1 89 732 LEU B C 1
ATOM 13031 O O . LEU B 1 732 ? 10.055 5.488 8.219 1 89 732 LEU B O 1
ATOM 13035 N N . ASN B 1 733 ? 9.422 7.496 7.703 1 83.31 733 ASN B N 1
ATOM 13036 C CA . ASN B 1 733 ? 8.156 7.32 8.414 1 83.31 733 ASN B CA 1
ATOM 13037 C C . ASN B 1 733 ? 7.289 6.246 7.758 1 83.31 733 ASN B C 1
ATOM 13039 O O . ASN B 1 733 ? 6.453 5.633 8.422 1 83.31 733 ASN B O 1
ATOM 13043 N N . ARG B 1 734 ? 7.613 5.965 6.574 1 80.69 734 ARG B N 1
ATOM 13044 C CA . ARG B 1 734 ? 6.824 4.992 5.824 1 80.69 734 ARG B CA 1
ATOM 13045 C C . ARG B 1 734 ? 7.438 3.598 5.93 1 80.69 734 ARG B C 1
ATOM 13047 O O . ARG B 1 734 ? 6.816 2.609 5.535 1 80.69 734 ARG B O 1
ATOM 13054 N N . PHE B 1 735 ? 8.648 3.514 6.473 1 86.69 735 PHE B N 1
ATOM 13055 C CA . PHE B 1 735 ? 9.266 2.207 6.68 1 86.69 735 PHE B CA 1
ATOM 13056 C C . PHE B 1 735 ? 8.375 1.315 7.535 1 86.69 735 PHE B C 1
ATOM 13058 O O . PHE B 1 735 ? 8.375 0.094 7.371 1 86.69 735 PHE B O 1
ATOM 13065 N N . ILE B 1 736 ? 7.742 2.057 8.43 1 85.69 736 ILE B N 1
ATOM 13066 C CA . ILE B 1 736 ? 6.77 1.35 9.258 1 85.69 736 ILE B CA 1
ATOM 13067 C C . ILE B 1 736 ? 5.367 1.568 8.703 1 85.69 736 ILE B C 1
ATOM 13069 O O . ILE B 1 736 ? 4.789 2.646 8.859 1 85.69 736 ILE B O 1
ATOM 13073 N N . PRO B 1 737 ? 4.871 0.579 8.047 1 76.44 737 PRO B N 1
ATOM 13074 C CA . PRO B 1 737 ? 3.602 0.761 7.34 1 76.44 737 PRO B CA 1
ATOM 13075 C C . PRO B 1 737 ? 2.439 1.068 8.281 1 76.44 737 PRO B C 1
ATOM 13077 O O . PRO B 1 737 ? 1.51 1.788 7.91 1 76.44 737 PRO B O 1
ATOM 13080 N N . GLY B 1 738 ? 2.414 0.627 9.508 1 73.38 738 GLY B N 1
ATOM 13081 C CA . GLY B 1 738 ? 1.35 0.87 10.469 1 73.38 738 GLY B CA 1
ATOM 13082 C C . GLY B 1 738 ? 1.588 2.098 11.328 1 73.38 738 GLY B C 1
ATOM 13083 O O . GLY B 1 738 ? 2.457 2.916 11.023 1 73.38 738 GLY B O 1
ATOM 13084 N N . ASN B 1 739 ? 0.749 2.273 12.266 1 72.88 739 ASN B N 1
ATOM 13085 C CA . ASN B 1 739 ? 0.844 3.418 13.164 1 72.88 739 ASN B CA 1
ATOM 13086 C C . ASN B 1 739 ? 1.791 3.143 14.328 1 72.88 739 ASN B C 1
ATOM 13088 O O . ASN B 1 739 ? 2.252 4.07 15 1 72.88 739 ASN B O 1
ATOM 13092 N N . SER B 1 740 ? 2.031 1.864 14.531 1 81.56 740 SER B N 1
ATOM 13093 C CA . SER B 1 740 ? 2.902 1.53 15.656 1 81.56 740 SER B CA 1
ATOM 13094 C C . SER B 1 740 ? 3.619 0.205 15.422 1 81.56 740 SER B C 1
ATOM 13096 O O . SER B 1 740 ? 3.18 -0.612 14.609 1 81.56 740 SER B O 1
ATOM 13098 N N . ALA B 1 741 ? 4.727 0.037 16.062 1 85.62 741 ALA B N 1
ATOM 13099 C CA . ALA B 1 741 ? 5.516 -1.191 16.016 1 85.62 741 ALA B CA 1
ATOM 13100 C C . ALA B 1 741 ? 6.285 -1.385 17.328 1 85.62 741 ALA B C 1
ATOM 13102 O O . ALA B 1 741 ? 6.793 -0.421 17.906 1 85.62 741 ALA B O 1
ATOM 13103 N N . ASN B 1 742 ? 6.348 -2.625 17.766 1 85.5 742 ASN B N 1
ATOM 13104 C CA . ASN B 1 742 ? 7.18 -2.902 18.922 1 85.5 742 ASN B CA 1
ATOM 13105 C C . ASN B 1 742 ? 8.664 -2.768 18.594 1 85.5 742 ASN B C 1
ATOM 13107 O O . ASN B 1 742 ? 9.031 -2.539 17.453 1 85.5 742 ASN B O 1
ATOM 13111 N N . SER B 1 743 ? 9.5 -2.893 19.609 1 86.06 743 SER B N 1
ATOM 13112 C CA . SER B 1 743 ? 10.922 -2.604 19.453 1 86.06 743 SER B CA 1
ATOM 13113 C C . SER B 1 743 ? 11.562 -3.496 18.391 1 86.06 743 SER B C 1
ATOM 13115 O O . SER B 1 743 ? 12.336 -3.023 17.562 1 86.06 743 SER B O 1
ATOM 13117 N N . LEU B 1 744 ? 11.258 -4.746 18.422 1 88 744 LEU B N 1
ATOM 13118 C CA . LEU B 1 744 ? 11.883 -5.676 17.484 1 88 744 LEU B CA 1
ATOM 13119 C C . LEU B 1 744 ? 11.398 -5.418 16.062 1 88 744 LEU B C 1
ATOM 13121 O O . LEU B 1 744 ? 12.203 -5.359 15.133 1 88 744 LEU B O 1
ATOM 13125 N N . ASN B 1 745 ? 10.094 -5.301 15.914 1 87.38 745 ASN B N 1
ATOM 13126 C CA . ASN B 1 745 ? 9.555 -5.016 14.586 1 87.38 745 ASN B CA 1
ATOM 13127 C C . ASN B 1 745 ? 10.047 -3.674 14.055 1 87.38 745 ASN B C 1
ATOM 13129 O O . ASN B 1 745 ? 10.305 -3.533 12.859 1 87.38 745 ASN B O 1
ATOM 13133 N N . PHE B 1 746 ? 10.125 -2.736 14.977 1 91.19 746 PHE B N 1
ATOM 13134 C CA . PHE B 1 746 ? 10.664 -1.435 14.609 1 91.19 746 PHE B CA 1
ATOM 13135 C C . PHE B 1 746 ? 12.07 -1.577 14.039 1 91.19 746 PHE B C 1
ATOM 13137 O O . PHE B 1 746 ? 12.383 -1.018 12.984 1 91.19 746 PHE B O 1
ATOM 13144 N N . GLN B 1 747 ? 12.859 -2.34 14.719 1 92.56 747 GLN B N 1
ATOM 13145 C CA . GLN B 1 747 ? 14.234 -2.584 14.305 1 92.56 747 GLN B CA 1
ATOM 13146 C C . GLN B 1 747 ? 14.297 -3.262 12.945 1 92.56 747 GLN B C 1
ATOM 13148 O O . GLN B 1 747 ? 15.094 -2.877 12.086 1 92.56 747 GLN B O 1
ATOM 13153 N N . ILE B 1 748 ? 13.477 -4.164 12.758 1 91.38 748 ILE B N 1
ATOM 13154 C CA . ILE B 1 748 ? 13.469 -4.945 11.523 1 91.38 748 ILE B CA 1
ATOM 13155 C C . ILE B 1 748 ? 13.055 -4.055 10.352 1 91.38 748 ILE B C 1
ATOM 13157 O O . ILE B 1 748 ? 13.695 -4.062 9.297 1 91.38 748 ILE B O 1
ATOM 13161 N N . TYR B 1 749 ? 11.992 -3.268 10.516 1 91.38 749 TYR B N 1
ATOM 13162 C CA . TYR B 1 749 ? 11.539 -2.355 9.477 1 91.38 749 TYR B CA 1
ATOM 13163 C C . TYR B 1 749 ? 12.625 -1.345 9.117 1 91.38 749 TYR B C 1
ATOM 13165 O O . TYR B 1 749 ? 12.844 -1.046 7.945 1 91.38 749 TYR B O 1
ATOM 13173 N N . LEU B 1 750 ? 13.25 -0.89 10.125 1 94.19 750 LEU B N 1
ATOM 13174 C CA . LEU B 1 750 ? 14.273 0.126 9.914 1 94.19 750 LEU B CA 1
ATOM 13175 C C . LEU B 1 750 ? 15.445 -0.441 9.125 1 94.19 750 LEU B C 1
ATOM 13177 O O . LEU B 1 750 ? 15.906 0.174 8.156 1 94.19 750 LEU B O 1
ATOM 13181 N N . LEU B 1 751 ? 15.891 -1.604 9.523 1 94.06 751 LEU B N 1
ATOM 13182 C CA . LEU B 1 751 ? 17.062 -2.209 8.883 1 94.06 751 LEU B CA 1
ATOM 13183 C C . LEU B 1 751 ? 16.766 -2.549 7.426 1 94.06 751 LEU B C 1
ATOM 13185 O O . LEU B 1 751 ? 17.562 -2.238 6.539 1 94.06 751 LEU B O 1
ATOM 13189 N N . GLU B 1 752 ? 15.672 -3.121 7.195 1 92.62 752 GLU B N 1
ATOM 13190 C CA . GLU B 1 752 ? 15.312 -3.447 5.82 1 92.62 752 GLU B CA 1
ATOM 13191 C C . GLU B 1 752 ? 15.117 -2.184 4.988 1 92.62 752 GLU B C 1
ATOM 13193 O O . GLU B 1 752 ? 15.508 -2.135 3.818 1 92.62 752 GLU B O 1
ATOM 13198 N N . GLY B 1 753 ? 14.445 -1.254 5.586 1 92.44 753 GLY B N 1
ATOM 13199 C CA . GLY B 1 753 ? 14.234 0.012 4.902 1 92.44 753 GLY B CA 1
ATOM 13200 C C . GLY B 1 753 ? 15.531 0.707 4.523 1 92.44 753 GLY B C 1
ATOM 13201 O O . GLY B 1 753 ? 15.656 1.243 3.422 1 92.44 753 GLY B O 1
ATOM 13202 N N . LEU B 1 754 ? 16.469 0.666 5.418 1 95.06 754 LEU B N 1
ATOM 13203 C CA . LEU B 1 754 ? 17.766 1.297 5.168 1 95.06 754 LEU B CA 1
ATOM 13204 C C . LEU B 1 754 ? 18.5 0.591 4.035 1 95.06 754 LEU B C 1
ATOM 13206 O O . LEU B 1 754 ? 19.094 1.243 3.168 1 95.06 754 LEU B O 1
ATOM 13210 N N . LEU B 1 755 ? 18.484 -0.702 4.051 1 93.75 755 LEU B N 1
ATOM 13211 C CA . LEU B 1 755 ? 19.141 -1.477 3.004 1 93.75 755 LEU B CA 1
ATOM 13212 C C . LEU B 1 755 ? 18.562 -1.143 1.635 1 93.75 755 LEU B C 1
ATOM 13214 O O . LEU B 1 755 ? 19.297 -0.856 0.692 1 93.75 755 LEU B O 1
ATOM 13218 N N . ARG B 1 756 ? 17.281 -1.191 1.529 1 91.88 756 ARG B N 1
ATOM 13219 C CA . ARG B 1 756 ? 16.609 -0.938 0.259 1 91.88 756 ARG B CA 1
ATOM 13220 C C . ARG B 1 756 ? 16.828 0.499 -0.201 1 91.88 756 ARG B C 1
ATOM 13222 O O . ARG B 1 756 ? 17.078 0.746 -1.382 1 91.88 756 ARG B O 1
ATOM 13229 N N . TRP B 1 757 ? 16.688 1.412 0.75 1 92.56 757 TRP B N 1
ATOM 13230 C CA . TRP B 1 757 ? 16.922 2.818 0.438 1 92.56 757 TRP B CA 1
ATOM 13231 C C . TRP B 1 757 ? 18.312 3.031 -0.142 1 92.56 757 TRP B C 1
ATOM 13233 O O . TRP B 1 757 ? 18.469 3.672 -1.184 1 92.56 757 TRP B O 1
ATOM 13243 N N . ASN B 1 758 ? 19.328 2.51 0.508 1 93.38 758 ASN B N 1
ATOM 13244 C CA . ASN B 1 758 ? 20.719 2.688 0.082 1 93.38 758 ASN B CA 1
ATOM 13245 C C . ASN B 1 758 ? 20.969 2.057 -1.285 1 93.38 758 ASN B C 1
ATOM 13247 O O . ASN B 1 758 ? 21.688 2.615 -2.105 1 93.38 758 ASN B O 1
ATOM 13251 N N . GLN B 1 759 ? 20.344 0.964 -1.5 1 90.06 759 GLN B N 1
ATOM 13252 C CA . GLN B 1 759 ? 20.516 0.314 -2.795 1 90.06 759 GLN B CA 1
ATOM 13253 C C . GLN B 1 759 ? 19.844 1.115 -3.906 1 90.06 759 GLN B C 1
ATOM 13255 O O . GLN B 1 759 ? 20.391 1.243 -5.004 1 90.06 759 GLN B O 1
ATOM 13260 N N . ASP B 1 760 ? 18.703 1.596 -3.674 1 87.25 760 ASP B N 1
ATOM 13261 C CA . ASP B 1 760 ? 18 2.414 -4.656 1 87.25 760 ASP B CA 1
ATOM 13262 C C . ASP B 1 760 ? 18.797 3.674 -4.992 1 87.25 760 ASP B C 1
ATOM 13264 O O . ASP B 1 760 ? 18.875 4.066 -6.156 1 87.25 760 ASP B O 1
ATOM 13268 N N . ARG B 1 761 ? 19.312 4.297 -3.982 1 89.94 761 ARG B N 1
ATOM 13269 C CA . ARG B 1 761 ? 20.109 5.508 -4.203 1 89.94 761 ARG B CA 1
ATOM 13270 C C . ARG B 1 761 ? 21.391 5.199 -4.973 1 89.94 761 ARG B C 1
ATOM 13272 O O . ARG B 1 761 ? 21.828 6 -5.801 1 89.94 761 ARG B O 1
ATOM 13279 N N . ALA B 1 762 ? 21.984 4.105 -4.672 1 87.62 762 ALA B N 1
ATOM 13280 C CA . ALA B 1 762 ? 23.188 3.693 -5.398 1 87.62 762 ALA B CA 1
ATOM 13281 C C . ALA B 1 762 ? 22.875 3.471 -6.875 1 87.62 762 ALA B C 1
ATOM 13283 O O . ALA B 1 762 ? 23.656 3.869 -7.742 1 87.62 762 ALA B O 1
ATOM 13284 N N . GLU B 1 763 ? 21.766 2.873 -7.094 1 82.5 763 GLU B N 1
ATOM 13285 C CA . GLU B 1 763 ? 21.375 2.617 -8.477 1 82.5 763 GLU B CA 1
ATOM 13286 C C . GLU B 1 763 ? 21.062 3.918 -9.211 1 82.5 763 GLU B C 1
ATOM 13288 O O . GLU B 1 763 ? 21.406 4.062 -10.391 1 82.5 763 GLU B O 1
ATOM 13293 N N . ALA B 1 764 ? 20.438 4.789 -8.562 1 79.19 764 ALA B N 1
ATOM 13294 C CA . ALA B 1 764 ? 20.078 6.066 -9.164 1 79.19 764 ALA B CA 1
ATOM 13295 C C . ALA B 1 764 ? 21.312 6.91 -9.469 1 79.19 764 ALA B C 1
ATOM 13297 O O . ALA B 1 764 ? 21.281 7.773 -10.352 1 79.19 764 ALA B O 1
ATOM 13298 N N . ALA B 1 765 ? 22.344 6.727 -8.773 1 80.19 765 ALA B N 1
ATOM 13299 C CA . ALA B 1 765 ? 23.547 7.531 -8.906 1 80.19 765 ALA B CA 1
ATOM 13300 C C . ALA B 1 765 ? 24.359 7.098 -10.125 1 80.19 765 ALA B C 1
ATOM 13302 O O . ALA B 1 765 ? 25.219 7.844 -10.609 1 80.19 765 ALA B O 1
ATOM 13303 N N . VAL B 1 766 ? 24.031 5.922 -10.633 1 72.44 766 VAL B N 1
ATOM 13304 C CA . VAL B 1 766 ? 24.812 5.422 -11.766 1 72.44 766 VAL B CA 1
ATOM 13305 C C . VAL B 1 766 ? 24.25 6 -13.07 1 72.44 766 VAL B C 1
ATOM 13307 O O . VAL B 1 766 ? 23.031 6.078 -13.25 1 72.44 766 VAL B O 1
ATOM 13310 N N . ALA B 1 767 ? 25.094 6.848 -13.836 1 60 767 ALA B N 1
ATOM 13311 C CA . ALA B 1 767 ? 24.75 7.594 -15.047 1 60 767 ALA B CA 1
ATOM 13312 C C . ALA B 1 767 ? 24.047 6.695 -16.062 1 60 767 ALA B C 1
ATOM 13314 O O . ALA B 1 767 ? 23.078 7.109 -16.703 1 60 767 ALA B O 1
ATOM 13315 N N . ASP B 1 768 ? 24.703 5.539 -16.469 1 56.31 768 ASP B N 1
ATOM 13316 C CA . ASP B 1 768 ? 24.266 4.809 -17.656 1 56.31 768 ASP B CA 1
ATOM 13317 C C . ASP B 1 768 ? 23.094 3.889 -17.344 1 56.31 768 ASP B C 1
ATOM 13319 O O . ASP B 1 768 ? 23.188 3.016 -16.469 1 56.31 768 ASP B O 1
ATOM 13323 N N . GLY B 1 769 ? 21.922 4.371 -17.625 1 55.91 769 GLY B N 1
ATOM 13324 C CA . GLY B 1 769 ? 20.656 3.662 -17.672 1 55.91 769 GLY B CA 1
ATOM 13325 C C . GLY B 1 769 ? 20.625 2.434 -16.781 1 55.91 769 GLY B C 1
ATOM 13326 O O . GLY B 1 769 ? 21.5 1.566 -16.875 1 55.91 769 GLY B O 1
ATOM 13327 N N . GLY B 1 770 ? 20.297 2.498 -15.531 1 55.34 770 GLY B N 1
ATOM 13328 C CA . GLY B 1 770 ? 20.188 1.497 -14.484 1 55.34 770 GLY B CA 1
ATOM 13329 C C . GLY B 1 770 ? 19.891 0.107 -15.016 1 55.34 770 GLY B C 1
ATOM 13330 O O . GLY B 1 770 ? 19.453 -0.048 -16.156 1 55.34 770 GLY B O 1
ATOM 13331 N N . SER B 1 771 ? 20.641 -0.916 -14.469 1 62.12 771 SER B N 1
ATOM 13332 C CA . SER B 1 771 ? 20.375 -2.328 -14.719 1 62.12 771 SER B CA 1
ATOM 13333 C C . SER B 1 771 ? 18.891 -2.627 -14.711 1 62.12 771 SER B C 1
ATOM 13335 O O . SER B 1 771 ? 18.125 -1.973 -14 1 62.12 771 SER B O 1
ATOM 13337 N N . THR B 1 772 ? 18.531 -3.365 -15.727 1 71 772 THR B N 1
ATOM 13338 C CA . THR B 1 772 ? 17.156 -3.863 -15.812 1 71 772 THR B CA 1
ATOM 13339 C C . THR B 1 772 ? 16.844 -4.762 -14.617 1 71 772 THR B C 1
ATOM 13341 O O . THR B 1 772 ? 15.672 -4.996 -14.305 1 71 772 THR B O 1
ATOM 13344 N N . LEU B 1 773 ? 17.984 -5.168 -13.938 1 84.5 773 LEU B N 1
ATOM 13345 C CA . LEU B 1 773 ? 17.781 -6.082 -12.82 1 84.5 773 LEU B CA 1
ATOM 13346 C C . LEU B 1 773 ? 17.578 -5.312 -11.516 1 84.5 773 LEU B C 1
ATOM 13348 O O . LEU B 1 773 ? 18.375 -4.422 -11.195 1 84.5 773 LEU B O 1
ATOM 13352 N N . HIS B 1 774 ? 16.469 -5.555 -10.898 1 85.5 774 HIS B N 1
ATOM 13353 C CA . HIS B 1 774 ? 16.125 -4.93 -9.625 1 85.5 774 HIS B CA 1
ATOM 13354 C C . HIS B 1 774 ? 16.047 -5.965 -8.508 1 85.5 774 HIS B C 1
ATOM 13356 O O . HIS B 1 774 ? 15.047 -6.676 -8.391 1 85.5 774 HIS B O 1
ATOM 13362 N N . SER B 1 775 ? 17.156 -6.117 -7.707 1 88 775 SER B N 1
ATOM 13363 C CA . SER B 1 775 ? 17.156 -7.078 -6.609 1 88 775 SER B CA 1
ATOM 13364 C C . SER B 1 775 ? 17.797 -6.484 -5.355 1 88 775 SER B C 1
ATOM 13366 O O . SER B 1 775 ? 18.734 -5.688 -5.445 1 88 775 SER B O 1
ATOM 13368 N N . TYR B 1 776 ? 17.344 -6.859 -4.219 1 88.94 776 TYR B N 1
ATOM 13369 C CA . TYR B 1 776 ? 17.859 -6.371 -2.949 1 88.94 776 TYR B CA 1
ATOM 13370 C C . TYR B 1 776 ? 18.609 -7.477 -2.205 1 88.94 776 TYR B C 1
ATOM 13372 O O . TYR B 1 776 ? 19.031 -7.285 -1.063 1 88.94 776 TYR B O 1
ATOM 13380 N N . THR B 1 777 ? 18.703 -8.625 -2.869 1 87.81 777 THR B N 1
ATOM 13381 C CA . THR B 1 777 ? 19.438 -9.742 -2.271 1 87.81 777 THR B CA 1
ATOM 13382 C C . THR B 1 777 ? 20.875 -9.773 -2.773 1 87.81 777 THR B C 1
ATOM 13384 O O . THR B 1 777 ? 21.172 -10.422 -3.781 1 87.81 777 THR B O 1
ATOM 13387 N N . GLY B 1 778 ? 21.75 -9.258 -2.02 1 86.88 778 GLY B N 1
ATOM 13388 C CA . GLY B 1 778 ? 23.141 -9.117 -2.414 1 86.88 778 GLY B CA 1
ATOM 13389 C C . GLY B 1 778 ? 23.844 -10.445 -2.596 1 86.88 778 GLY B C 1
ATOM 13390 O O . GLY B 1 778 ? 24.672 -10.594 -3.5 1 86.88 778 GLY B O 1
ATOM 13391 N N . GLU B 1 779 ? 23.453 -11.352 -1.751 1 88.5 779 GLU B N 1
ATOM 13392 C CA . GLU B 1 779 ? 24.094 -12.664 -1.836 1 88.5 779 GLU B CA 1
ATOM 13393 C C . GLU B 1 779 ? 23.812 -13.32 -3.184 1 88.5 779 GLU B C 1
ATOM 13395 O O . GLU B 1 779 ? 24.672 -13.992 -3.746 1 88.5 779 GLU B O 1
ATOM 13400 N N . LEU B 1 780 ? 22.641 -13.156 -3.613 1 92.25 780 LEU B N 1
ATOM 13401 C CA . LEU B 1 780 ? 22.25 -13.727 -4.895 1 92.25 780 LEU B CA 1
ATOM 13402 C C . LEU B 1 780 ? 23 -13.07 -6.043 1 92.25 780 LEU B C 1
ATOM 13404 O O . LEU B 1 780 ? 23.547 -13.766 -6.91 1 92.25 780 LEU B O 1
ATOM 13408 N N . VAL B 1 781 ? 23.125 -11.812 -6.039 1 92.75 781 VAL B N 1
ATOM 13409 C CA . VAL B 1 781 ? 23.812 -11.07 -7.09 1 92.75 781 VAL B CA 1
ATOM 13410 C C . VAL B 1 781 ? 25.297 -11.422 -7.074 1 92.75 781 VAL B C 1
ATOM 13412 O O . VAL B 1 781 ? 25.906 -11.625 -8.133 1 92.75 781 VAL B O 1
ATOM 13415 N N . TYR B 1 782 ? 25.797 -11.531 -5.918 1 92.94 782 TYR B N 1
ATOM 13416 C CA . TYR B 1 782 ? 27.203 -11.867 -5.773 1 92.94 782 TYR B CA 1
ATOM 13417 C C . TYR B 1 782 ? 27.5 -13.234 -6.383 1 92.94 782 TYR B C 1
ATOM 13419 O O . TYR B 1 782 ? 28.438 -13.383 -7.164 1 92.94 782 TYR B O 1
ATOM 13427 N N . SER B 1 783 ? 26.703 -14.172 -6.039 1 95.12 783 SER B N 1
ATOM 13428 C CA . SER B 1 783 ? 26.922 -15.539 -6.508 1 95.12 783 SER B CA 1
ATOM 13429 C C . SER B 1 783 ? 26.781 -15.633 -8.023 1 95.12 783 SER B C 1
ATOM 13431 O O . SER B 1 783 ? 27.562 -16.312 -8.688 1 95.12 783 SER B O 1
ATOM 13433 N N . VAL B 1 784 ? 25.844 -14.977 -8.547 1 96.56 784 VAL B N 1
ATOM 13434 C CA . VAL B 1 784 ? 25.641 -14.992 -9.992 1 96.56 784 VAL B CA 1
ATOM 13435 C C . VAL B 1 784 ? 26.797 -14.281 -10.688 1 96.56 784 VAL B C 1
ATOM 13437 O O . VAL B 1 784 ? 27.281 -14.742 -11.727 1 96.56 784 VAL B O 1
ATOM 13440 N N . ASN B 1 785 ? 27.25 -13.195 -10.156 1 95.38 785 ASN B N 1
ATOM 13441 C CA . ASN B 1 785 ? 28.406 -12.477 -10.703 1 95.38 785 ASN B CA 1
ATOM 13442 C C . ASN B 1 785 ? 29.656 -13.352 -10.719 1 95.38 785 ASN B C 1
ATOM 13444 O O . ASN B 1 785 ? 30.406 -13.336 -11.688 1 95.38 785 ASN B O 1
ATOM 13448 N N . GLU B 1 786 ? 29.859 -14.078 -9.641 1 96 786 GLU B N 1
ATOM 13449 C CA . GLU B 1 786 ? 31 -14.977 -9.57 1 96 786 GLU B CA 1
ATOM 13450 C C . GLU B 1 786 ? 30.938 -16.047 -10.656 1 96 786 GLU B C 1
ATOM 13452 O O . GLU B 1 786 ? 31.938 -16.328 -11.32 1 96 786 GLU B O 1
ATOM 13457 N N . ASN B 1 787 ? 29.812 -16.609 -10.812 1 96.69 787 ASN B N 1
ATOM 13458 C CA . ASN B 1 787 ? 29.625 -17.641 -11.844 1 96.69 787 ASN B CA 1
ATOM 13459 C C . ASN B 1 787 ? 29.797 -17.047 -13.242 1 96.69 787 ASN B C 1
ATOM 13461 O O . ASN B 1 787 ? 30.453 -17.656 -14.094 1 96.69 787 ASN B O 1
ATOM 13465 N N . TYR B 1 788 ? 29.188 -15.906 -13.477 1 96.5 788 TYR B N 1
ATOM 13466 C CA . TYR B 1 788 ? 29.297 -15.242 -14.773 1 96.5 788 TYR B CA 1
ATOM 13467 C C . TYR B 1 788 ? 30.734 -14.914 -15.109 1 96.5 788 TYR B C 1
ATOM 13469 O O . TYR B 1 788 ? 31.172 -15.07 -16.25 1 96.5 788 TYR B O 1
ATOM 13477 N N . ASN B 1 789 ? 31.438 -14.469 -14.086 1 95 789 ASN B N 1
ATOM 13478 C CA . ASN B 1 789 ? 32.844 -14.156 -14.289 1 95 789 ASN B CA 1
ATOM 13479 C C . ASN B 1 789 ? 33.656 -15.406 -14.672 1 95 789 ASN B C 1
ATOM 13481 O O . ASN B 1 789 ? 34.5 -15.352 -15.555 1 95 789 ASN B O 1
ATOM 13485 N N . LYS B 1 790 ? 33.375 -16.453 -14.055 1 93.06 790 LYS B N 1
ATOM 13486 C CA . LYS B 1 790 ? 34.062 -17.719 -14.305 1 93.06 790 LYS B CA 1
ATOM 13487 C C . LYS B 1 790 ? 33.688 -18.281 -15.672 1 93.06 790 LYS B C 1
ATOM 13489 O O . LYS B 1 790 ? 34.562 -18.766 -16.406 1 93.06 790 LYS B O 1
ATOM 13494 N N . LEU B 1 791 ? 32.469 -18.219 -16.016 1 94.25 791 LEU B N 1
ATOM 13495 C CA . LEU B 1 791 ? 31.953 -18.891 -17.203 1 94.25 791 LEU B CA 1
ATOM 13496 C C . LEU B 1 791 ? 32.125 -18 -18.438 1 94.25 791 LEU B C 1
ATOM 13498 O O . LEU B 1 791 ? 32.438 -18.5 -19.531 1 94.25 791 LEU B O 1
ATOM 13502 N N . TYR B 1 792 ? 31.828 -16.688 -18.297 1 94.44 792 TYR B N 1
ATOM 13503 C CA . TYR B 1 792 ? 31.734 -15.82 -19.453 1 94.44 792 TYR B CA 1
ATOM 13504 C C . TYR B 1 792 ? 32.781 -14.719 -19.406 1 94.44 792 TYR B C 1
ATOM 13506 O O . TYR B 1 792 ? 32.906 -13.914 -20.328 1 94.44 792 TYR B O 1
ATOM 13514 N N . GLY B 1 793 ? 33.469 -14.516 -18.328 1 92.88 793 GLY B N 1
ATOM 13515 C CA . GLY B 1 793 ? 34.531 -13.539 -18.203 1 92.88 793 GLY B CA 1
ATOM 13516 C C . GLY B 1 793 ? 34.031 -12.141 -17.875 1 92.88 793 GLY B C 1
ATOM 13517 O O . GLY B 1 793 ? 34.75 -11.156 -18.062 1 92.88 793 GLY B O 1
ATOM 13518 N N . ARG B 1 794 ? 32.781 -12.086 -17.547 1 94.19 794 ARG B N 1
ATOM 13519 C CA . ARG B 1 794 ? 32.219 -10.797 -17.188 1 94.19 794 ARG B CA 1
ATOM 13520 C C . ARG B 1 794 ? 31.172 -10.953 -16.078 1 94.19 794 ARG B C 1
ATOM 13522 O O . ARG B 1 794 ? 30.609 -12.031 -15.891 1 94.19 794 ARG B O 1
ATOM 13529 N N . LYS B 1 795 ? 31.016 -9.844 -15.383 1 92.31 795 LYS B N 1
ATOM 13530 C CA . LYS B 1 795 ? 29.969 -9.812 -14.359 1 92.31 795 LYS B CA 1
ATOM 13531 C C . LYS B 1 795 ? 28.609 -9.445 -14.969 1 92.31 795 LYS B C 1
ATOM 13533 O O . LYS B 1 795 ? 28.547 -8.672 -15.93 1 92.31 795 LYS B O 1
ATOM 13538 N N . LEU B 1 796 ? 27.625 -10.039 -14.453 1 92.56 796 LEU B N 1
ATOM 13539 C CA . LEU B 1 796 ? 26.281 -9.68 -14.883 1 92.56 796 LEU B CA 1
ATOM 13540 C C . LEU B 1 796 ? 25.922 -8.258 -14.453 1 92.56 796 LEU B C 1
ATOM 13542 O O . LEU B 1 796 ? 25.375 -7.488 -15.234 1 92.56 796 LEU B O 1
ATOM 13546 N N . VAL B 1 797 ? 26.203 -7.98 -13.148 1 89.75 797 VAL B N 1
ATOM 13547 C CA . VAL B 1 797 ? 26.016 -6.648 -12.586 1 89.75 797 VAL B CA 1
ATOM 13548 C C . VAL B 1 797 ? 27.359 -6.082 -12.141 1 89.75 797 VAL B C 1
ATOM 13550 O O . VAL B 1 797 ? 27.703 -6.168 -10.961 1 89.75 797 VAL B O 1
ATOM 13553 N N . PRO B 1 798 ? 27.938 -5.465 -12.961 1 86.88 798 PRO B N 1
ATOM 13554 C CA . PRO B 1 798 ? 29.297 -5.008 -12.664 1 86.88 798 PRO B CA 1
ATOM 13555 C C . PRO B 1 798 ? 29.344 -3.975 -11.539 1 86.88 798 PRO B C 1
ATOM 13557 O O . PRO B 1 798 ? 30.344 -3.881 -10.828 1 86.88 798 PRO B O 1
ATOM 13560 N N . SER B 1 799 ? 28.297 -3.217 -11.344 1 79.81 799 SER B N 1
ATOM 13561 C CA . SER B 1 799 ? 28.297 -2.139 -10.359 1 79.81 799 SER B CA 1
ATOM 13562 C C . SER B 1 799 ? 28.125 -2.684 -8.945 1 79.81 799 SER B C 1
ATOM 13564 O O . SER B 1 799 ? 28.359 -1.967 -7.969 1 79.81 799 SER B O 1
ATOM 13566 N N . PHE B 1 800 ? 27.922 -3.947 -8.805 1 86.88 800 PHE B N 1
ATOM 13567 C CA . PHE B 1 800 ? 27.672 -4.523 -7.488 1 86.88 800 PHE B CA 1
ATOM 13568 C C . PHE B 1 800 ? 28.969 -4.824 -6.766 1 86.88 800 PHE B C 1
ATOM 13570 O O . PHE B 1 800 ? 29.875 -5.445 -7.332 1 86.88 800 PHE B O 1
ATOM 13577 N N . THR B 1 801 ? 29.031 -4.285 -5.516 1 84.31 801 THR B N 1
ATOM 13578 C CA . THR B 1 801 ? 30.156 -4.594 -4.625 1 84.31 801 THR B CA 1
ATOM 13579 C C . THR B 1 801 ? 29.656 -5.285 -3.359 1 84.31 801 THR B C 1
ATOM 13581 O O . THR B 1 801 ? 28.781 -4.773 -2.668 1 84.31 801 THR B O 1
ATOM 13584 N N . PRO B 1 802 ? 30.234 -6.465 -3.096 1 88.31 802 PRO B N 1
ATOM 13585 C CA . PRO B 1 802 ? 29.812 -7.156 -1.877 1 88.31 802 PRO B CA 1
ATOM 13586 C C . PRO B 1 802 ? 30.141 -6.375 -0.608 1 88.31 802 PRO B C 1
ATOM 13588 O O . PRO B 1 802 ? 31.188 -5.73 -0.535 1 88.31 802 PRO B O 1
ATOM 13591 N N . PRO B 1 803 ? 29.281 -6.461 0.327 1 89.06 803 PRO B N 1
ATOM 13592 C CA . PRO B 1 803 ? 29.531 -5.746 1.58 1 89.06 803 PRO B CA 1
ATOM 13593 C C . PRO B 1 803 ? 30.688 -6.332 2.375 1 89.06 803 PRO B C 1
ATOM 13595 O O . PRO B 1 803 ? 31.016 -7.516 2.23 1 89.06 803 PRO B O 1
ATOM 13598 N N . ALA B 1 804 ? 31.312 -5.441 3.17 1 89.06 804 ALA B N 1
ATOM 13599 C CA . ALA B 1 804 ? 32.312 -5.875 4.121 1 89.06 804 ALA B CA 1
ATOM 13600 C C . ALA B 1 804 ? 31.688 -6.531 5.344 1 89.06 804 ALA B C 1
ATOM 13602 O O . ALA B 1 804 ? 30.484 -6.789 5.359 1 89.06 804 ALA B O 1
ATOM 13603 N N . VAL B 1 805 ? 32.531 -6.895 6.207 1 90.19 805 VAL B N 1
ATOM 13604 C CA . VAL B 1 805 ? 32.062 -7.508 7.438 1 90.19 805 VAL B CA 1
ATOM 13605 C C . VAL B 1 805 ? 31.391 -6.453 8.312 1 90.19 805 VAL B C 1
ATOM 13607 O O . VAL B 1 805 ? 31.812 -5.293 8.328 1 90.19 805 VAL B O 1
ATOM 13610 N N . TYR B 1 806 ? 30.422 -6.891 8.914 1 93.06 806 TYR B N 1
ATOM 13611 C CA . TYR B 1 806 ? 29.719 -5.996 9.82 1 93.06 806 TYR B CA 1
ATOM 13612 C C . TYR B 1 806 ? 30.656 -5.422 10.867 1 93.06 806 TYR B C 1
ATOM 13614 O O . TYR B 1 806 ? 31.422 -6.164 11.5 1 93.06 806 TYR B O 1
ATOM 13622 N N . THR B 1 807 ? 30.609 -4.137 11.117 1 93.75 807 THR B N 1
ATOM 13623 C CA . THR B 1 807 ? 31.578 -3.424 11.938 1 93.75 807 THR B CA 1
ATOM 13624 C C . THR B 1 807 ? 31.234 -3.551 13.422 1 93.75 807 THR B C 1
ATOM 13626 O O . THR B 1 807 ? 32.062 -3.262 14.281 1 93.75 807 THR B O 1
ATOM 13629 N N . GLY B 1 808 ? 30.016 -3.914 13.75 1 92.06 808 GLY B N 1
ATOM 13630 C CA . GLY B 1 808 ? 29.609 -4 15.141 1 92.06 808 GLY B CA 1
ATOM 13631 C C . GLY B 1 808 ? 28.906 -2.754 15.641 1 92.06 808 GLY B C 1
ATOM 13632 O O . GLY B 1 808 ? 28.422 -2.715 16.766 1 92.06 808 GLY B O 1
ATOM 13633 N N . GLU B 1 809 ? 28.812 -1.726 14.812 1 95.25 809 GLU B N 1
ATOM 13634 C CA . GLU B 1 809 ? 28.094 -0.51 15.18 1 95.25 809 GLU B CA 1
ATOM 13635 C C . GLU B 1 809 ? 26.625 -0.809 15.508 1 95.25 809 GLU B C 1
ATOM 13637 O O . GLU B 1 809 ? 26 -1.655 14.867 1 95.25 809 GLU B O 1
ATOM 13642 N N . LEU B 1 810 ? 26.172 -0.057 16.469 1 93.75 810 LEU B N 1
ATOM 13643 C CA . LEU B 1 810 ? 24.766 -0.217 16.828 1 93.75 810 LEU B CA 1
ATOM 13644 C C . LEU B 1 810 ? 23.875 0.65 15.938 1 93.75 810 LEU B C 1
ATOM 13646 O O . LEU B 1 810 ? 24.188 1.82 15.703 1 93.75 810 LEU B O 1
ATOM 13650 N N . ILE B 1 811 ? 22.844 0.054 15.445 1 95.25 811 ILE B N 1
ATOM 13651 C CA . ILE B 1 811 ? 21.938 0.752 14.523 1 95.25 811 ILE B CA 1
ATOM 13652 C C . ILE B 1 811 ? 20.531 0.802 15.117 1 95.25 811 ILE B C 1
ATOM 13654 O O . ILE B 1 811 ? 20.094 -0.155 15.75 1 95.25 811 ILE B O 1
ATOM 13658 N N . GLY B 1 812 ? 19.812 1.865 14.977 1 94.44 812 GLY B N 1
ATOM 13659 C CA . GLY B 1 812 ? 18.391 1.994 15.266 1 94.44 812 GLY B CA 1
ATOM 13660 C C . GLY B 1 812 ? 18.062 1.822 16.734 1 94.44 812 GLY B C 1
ATOM 13661 O O . GLY B 1 812 ? 18.656 2.48 17.594 1 94.44 812 GLY B O 1
ATOM 13662 N N . VAL B 1 813 ? 17.188 0.901 17 1 92.56 813 VAL B N 1
ATOM 13663 C CA . VAL B 1 813 ? 16.641 0.707 18.344 1 92.56 813 VAL B CA 1
ATOM 13664 C C . VAL B 1 813 ? 17.703 0.087 19.25 1 92.56 813 VAL B C 1
ATOM 13666 O O . VAL B 1 813 ? 17.719 0.328 20.453 1 92.56 813 VAL B O 1
ATOM 13669 N N . GLN B 1 814 ? 18.594 -0.713 18.672 1 90.81 814 GLN B N 1
ATOM 13670 C CA . GLN B 1 814 ? 19.672 -1.312 19.453 1 90.81 814 GLN B CA 1
ATOM 13671 C C . GLN B 1 814 ? 20.516 -0.243 20.156 1 90.81 814 GLN B C 1
ATOM 13673 O O . GLN B 1 814 ? 21 -0.458 21.266 1 90.81 814 GLN B O 1
ATOM 13678 N N . TYR B 1 815 ? 20.656 0.848 19.453 1 92.5 815 TYR B N 1
ATOM 13679 C CA . TYR B 1 815 ? 21.391 1.966 20.031 1 92.5 815 TYR B CA 1
ATOM 13680 C C . TYR B 1 815 ? 20.656 2.547 21.234 1 92.5 815 TYR B C 1
ATOM 13682 O O . TYR B 1 815 ? 21.25 2.818 22.266 1 92.5 815 TYR B O 1
ATOM 13690 N N . LEU B 1 816 ? 19.391 2.721 21.094 1 90.75 816 LEU B N 1
ATOM 13691 C CA . LEU B 1 816 ? 18.547 3.242 22.156 1 90.75 816 LEU B CA 1
ATOM 13692 C C . LEU B 1 816 ? 18.578 2.328 23.391 1 90.75 816 LEU B C 1
ATOM 13694 O O . LEU B 1 816 ? 18.688 2.801 24.516 1 90.75 816 LEU B O 1
ATOM 13698 N N . LEU B 1 817 ? 18.469 1.065 23.156 1 87.31 817 LEU B N 1
ATOM 13699 C CA . LEU B 1 817 ? 18.406 0.092 24.25 1 87.31 817 LEU B CA 1
ATOM 13700 C C . LEU B 1 817 ? 19.75 0.03 24.984 1 87.31 817 LEU B C 1
ATOM 13702 O O . LEU B 1 817 ? 19.781 -0.209 26.188 1 87.31 817 LEU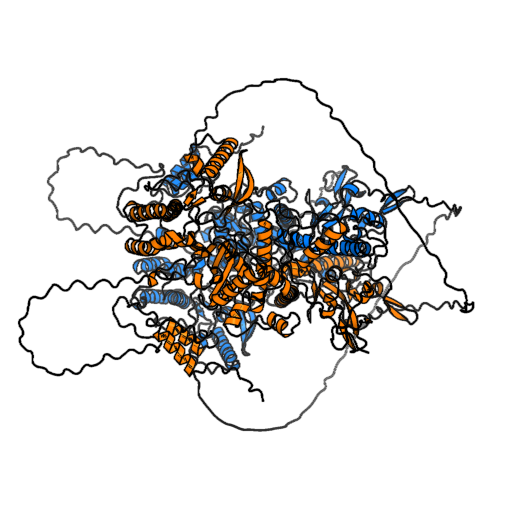 B O 1
ATOM 13706 N N . ARG B 1 818 ? 20.781 0.173 24.25 1 84.88 818 ARG B N 1
ATOM 13707 C CA . ARG B 1 818 ? 22.094 0.229 24.891 1 84.88 818 ARG B CA 1
ATOM 13708 C C . ARG B 1 818 ? 22.188 1.436 25.812 1 84.88 818 ARG B C 1
ATOM 13710 O O . ARG B 1 818 ? 22.781 1.347 26.891 1 84.88 818 ARG B O 1
ATOM 13717 N N . GLN B 1 819 ? 21.656 2.492 25.328 1 83.19 819 GLN B N 1
ATOM 13718 C CA . GLN B 1 819 ? 21.688 3.701 26.141 1 83.19 819 GLN B CA 1
ATOM 13719 C C . GLN B 1 819 ? 20.891 3.52 27.438 1 83.19 819 GLN B C 1
ATOM 13721 O O . GLN B 1 819 ? 21.25 4.066 28.484 1 83.19 819 GLN B O 1
ATOM 13726 N N . ASN B 1 820 ? 19.828 2.693 27.25 1 75.25 820 ASN B N 1
ATOM 13727 C CA . ASN B 1 820 ? 18.953 2.479 28.406 1 75.25 820 ASN B CA 1
ATOM 13728 C C . ASN B 1 820 ? 19.344 1.228 29.188 1 75.25 820 ASN B C 1
ATOM 13730 O O . ASN B 1 820 ? 18.594 0.774 30.062 1 75.25 820 ASN B O 1
ATOM 13734 N N . SER B 1 821 ? 20.469 0.643 28.953 1 66.12 821 SER B N 1
ATOM 13735 C CA . SER B 1 821 ? 21.031 -0.533 29.609 1 66.12 821 SER B CA 1
ATOM 13736 C C . SER B 1 821 ? 20.094 -1.732 29.5 1 66.12 821 SER B C 1
ATOM 13738 O O . SER B 1 821 ? 19.938 -2.506 30.438 1 66.12 821 SER B O 1
ATOM 13740 N N . GLN B 1 822 ? 19.25 -1.729 28.516 1 63.72 822 GLN B N 1
ATOM 13741 C CA . GLN B 1 822 ? 18.375 -2.861 28.219 1 63.72 822 GLN B CA 1
ATOM 13742 C C . GLN B 1 822 ? 18.609 -3.391 26.812 1 63.72 822 GLN B C 1
ATOM 13744 O O . GLN B 1 822 ? 17.812 -3.145 25.906 1 63.72 822 GLN B O 1
ATOM 13749 N N . PRO B 1 823 ? 19.719 -4.082 26.703 1 57.94 823 PRO B N 1
ATOM 13750 C CA . PRO B 1 823 ? 20.047 -4.43 25.328 1 57.94 823 PRO B CA 1
ATOM 13751 C C . PRO B 1 823 ? 19.016 -5.355 24.688 1 57.94 823 PRO B C 1
ATOM 13753 O O . PRO B 1 823 ? 18.391 -6.152 25.375 1 57.94 823 PRO B O 1
ATOM 13756 N N . LEU B 1 824 ? 18.562 -4.926 23.453 1 59.53 824 LEU B N 1
ATOM 13757 C CA . LEU B 1 824 ? 17.672 -5.801 22.703 1 59.53 824 LEU B CA 1
ATOM 13758 C C . LEU B 1 824 ? 18.219 -7.227 22.656 1 59.53 824 LEU B C 1
ATOM 13760 O O . LEU B 1 824 ? 19.406 -7.438 22.422 1 59.53 824 LEU B O 1
ATOM 13764 N N . GLU B 1 825 ? 17.5 -8.062 23.297 1 56.28 825 GLU B N 1
ATOM 13765 C CA . GLU B 1 825 ? 17.891 -9.469 23.328 1 56.28 825 GLU B CA 1
ATOM 13766 C C . GLU B 1 825 ? 18.328 -9.938 21.938 1 56.28 825 GLU B C 1
ATOM 13768 O O . GLU B 1 825 ? 17.969 -9.328 20.922 1 56.28 825 GLU B O 1
ATOM 13773 N N . ASP B 1 826 ? 19.141 -10.945 21.938 1 58.59 826 ASP B N 1
ATOM 13774 C CA . ASP B 1 826 ? 19.766 -11.562 20.766 1 58.59 826 ASP B CA 1
ATOM 13775 C C . ASP B 1 826 ? 18.734 -11.898 19.703 1 58.59 826 ASP B C 1
ATOM 13777 O O . ASP B 1 826 ? 17.734 -12.57 19.984 1 58.59 826 ASP B O 1
ATOM 13781 N N . MET B 1 827 ? 18.609 -11.07 18.719 1 63.03 827 MET B N 1
ATOM 13782 C CA . MET B 1 827 ? 17.766 -11.219 17.547 1 63.03 827 MET B CA 1
ATOM 13783 C C . MET B 1 827 ? 18.109 -12.484 16.781 1 63.03 827 MET B C 1
ATOM 13785 O O . MET B 1 827 ? 18.219 -12.469 15.547 1 63.03 827 MET B O 1
ATOM 13789 N N . CYS B 1 828 ? 18.375 -13.547 17.594 1 59.94 828 CYS B N 1
ATOM 13790 C CA . CYS B 1 828 ? 18.625 -14.828 16.938 1 59.94 828 CYS B CA 1
ATOM 13791 C C . CYS B 1 828 ? 17.344 -15.398 16.344 1 59.94 828 CYS B C 1
ATOM 13793 O O . CYS B 1 828 ? 16.359 -15.578 17.047 1 59.94 828 CYS B O 1
ATOM 13795 N N . PRO B 1 829 ? 17.297 -15.586 15.07 1 59.31 829 PRO B N 1
ATOM 13796 C CA . PRO B 1 829 ? 16.094 -16.031 14.375 1 59.31 829 PRO B CA 1
ATOM 13797 C C . PRO B 1 829 ? 15.547 -17.344 14.93 1 59.31 829 PRO B C 1
ATOM 13799 O O . PRO B 1 829 ? 14.352 -17.641 14.789 1 59.31 829 PRO B O 1
ATOM 13802 N N . THR B 1 830 ? 16.406 -18.094 15.555 1 59.34 830 THR B N 1
ATOM 13803 C CA . THR B 1 830 ? 15.977 -19.422 15.969 1 59.34 830 THR B CA 1
ATOM 13804 C C . THR B 1 830 ? 15.555 -19.422 17.438 1 59.34 830 THR B C 1
ATOM 13806 O O . THR B 1 830 ? 15.094 -20.438 17.953 1 59.34 830 THR B O 1
ATOM 13809 N N . SER B 1 831 ? 15.68 -18.297 18 1 60.56 831 SER B N 1
ATOM 13810 C CA . SER B 1 831 ? 15.375 -18.266 19.422 1 60.56 831 SER B CA 1
ATOM 13811 C C . SER B 1 831 ? 13.867 -18.156 19.672 1 60.56 831 SER B C 1
ATOM 13813 O O . SER B 1 831 ? 13.164 -17.453 18.953 1 60.56 831 SER B O 1
ATOM 13815 N N . ASP B 1 832 ? 13.406 -19.047 20.531 1 57.38 832 ASP B N 1
ATOM 13816 C CA . ASP B 1 832 ? 12 -19.031 20.922 1 57.38 832 ASP B CA 1
ATOM 13817 C C . ASP B 1 832 ? 11.609 -17.641 21.453 1 57.38 832 ASP B C 1
ATOM 13819 O O . ASP B 1 832 ? 10.492 -17.188 21.219 1 57.38 832 ASP B O 1
ATOM 13823 N N . ARG B 1 833 ? 12.531 -17.109 22.031 1 60 833 ARG B N 1
ATOM 13824 C CA . ARG B 1 833 ? 12.258 -15.797 22.609 1 60 833 ARG B CA 1
ATOM 13825 C C . ARG B 1 833 ? 12.008 -14.758 21.516 1 60 833 ARG B C 1
ATOM 13827 O O . ARG B 1 833 ? 11.102 -13.93 21.641 1 60 833 ARG B O 1
ATOM 13834 N N . THR B 1 834 ? 12.758 -14.844 20.516 1 64.69 834 THR B N 1
ATOM 13835 C CA . THR B 1 834 ? 12.578 -13.93 19.391 1 64.69 834 THR B CA 1
ATOM 13836 C C . THR B 1 834 ? 11.203 -14.109 18.75 1 64.69 834 THR B C 1
ATOM 13838 O O . THR B 1 834 ? 10.547 -13.133 18.391 1 64.69 834 THR B O 1
ATOM 13841 N N . SER B 1 835 ? 10.805 -15.305 18.734 1 62.62 835 SER B N 1
ATOM 13842 C CA . SER B 1 835 ? 9.492 -15.594 18.156 1 62.62 835 SER B CA 1
ATOM 13843 C C . SER B 1 835 ? 8.383 -15 19.016 1 62.62 835 SER B C 1
ATOM 13845 O O . SER B 1 835 ? 7.398 -14.477 18.484 1 62.62 835 SER B O 1
ATOM 13847 N N . GLN B 1 836 ? 8.57 -15.086 20.297 1 63.25 836 GLN B N 1
ATOM 13848 C CA . GLN B 1 836 ? 7.578 -14.523 21.203 1 63.25 836 GLN B CA 1
ATOM 13849 C C . GLN B 1 836 ? 7.516 -13 21.078 1 63.25 836 GLN B C 1
ATOM 13851 O O . GLN B 1 836 ? 6.426 -12.422 21.047 1 63.25 836 GLN B O 1
ATOM 13856 N N . LEU B 1 837 ? 8.672 -12.492 20.984 1 61.72 837 LEU B N 1
ATOM 13857 C CA . LEU B 1 837 ? 8.75 -11.039 20.875 1 61.72 837 LEU B CA 1
ATOM 13858 C C . LEU B 1 837 ? 8.109 -10.555 19.578 1 61.72 837 LEU B C 1
ATOM 13860 O O . LEU B 1 837 ? 7.492 -9.492 19.547 1 61.72 837 LEU B O 1
ATOM 13864 N N . LEU B 1 838 ? 8.273 -11.344 18.625 1 65 838 LEU B N 1
ATOM 13865 C CA . LEU B 1 838 ? 7.707 -10.992 17.328 1 65 838 LEU B CA 1
ATOM 13866 C C . LEU B 1 838 ? 6.184 -11.016 17.375 1 65 838 LEU B C 1
ATOM 13868 O O . LEU B 1 838 ? 5.523 -10.234 16.688 1 65 838 LEU B O 1
ATOM 13872 N N . GLU B 1 839 ? 5.695 -11.883 18.219 1 61.34 839 GLU B N 1
ATOM 13873 C CA . GLU B 1 839 ? 4.25 -12.078 18.297 1 61.34 839 GLU B CA 1
ATOM 13874 C C . GLU B 1 839 ? 3.621 -11.141 19.328 1 61.34 839 GLU B C 1
ATOM 13876 O O . GLU B 1 839 ? 2.408 -10.914 19.312 1 61.34 839 GLU B O 1
ATOM 13881 N N . GLU B 1 840 ? 4.367 -10.68 20.406 1 55.69 840 GLU B N 1
ATOM 13882 C CA . GLU B 1 840 ? 3.836 -9.867 21.484 1 55.69 840 GLU B CA 1
ATOM 13883 C C . GLU B 1 840 ? 3.299 -8.531 20.969 1 55.69 840 GLU B C 1
ATOM 13885 O O . GLU B 1 840 ? 4.043 -7.559 20.859 1 55.69 840 GLU B O 1
ATOM 13890 N N . ILE B 1 841 ? 2.879 -8.414 19.938 1 50.34 841 ILE B N 1
ATOM 13891 C CA . ILE B 1 841 ? 2.158 -7.18 19.656 1 50.34 841 ILE B CA 1
ATOM 13892 C C . ILE B 1 841 ? 0.874 -7.129 20.484 1 50.34 841 ILE B C 1
ATOM 13894 O O . ILE B 1 841 ? 0.013 -8.008 20.359 1 50.34 841 ILE B O 1
ATOM 13898 N N . ASP B 1 842 ? 0.896 -6.809 21.812 1 43.88 842 ASP B N 1
ATOM 13899 C CA . ASP B 1 842 ? -0.275 -6.664 22.672 1 43.88 842 ASP B CA 1
ATOM 13900 C C . ASP B 1 842 ? -1.504 -6.258 21.859 1 43.88 842 ASP B C 1
ATOM 13902 O O . ASP B 1 842 ? -1.485 -5.242 21.172 1 43.88 842 ASP B O 1
ATOM 13906 N N . VAL B 1 843 ? -2.305 -7.16 21.562 1 39.03 843 VAL B N 1
ATOM 13907 C CA . VAL B 1 843 ? -3.672 -7.207 21.047 1 39.03 843 VAL B CA 1
ATOM 13908 C C . VAL B 1 843 ? -4.453 -6 21.562 1 39.03 843 VAL B C 1
ATOM 13910 O O . VAL B 1 843 ? -5.609 -5.793 21.172 1 39.03 843 VAL B O 1
ATOM 13913 N N . GLU B 1 844 ? -4.402 -5.805 22.891 1 38.75 844 GLU B N 1
ATOM 13914 C CA . GLU B 1 844 ? -5.527 -4.965 23.281 1 38.75 844 GLU B CA 1
ATOM 13915 C C . GLU B 1 844 ? -5.691 -3.781 22.344 1 38.75 844 GLU B C 1
ATOM 13917 O O . GLU B 1 844 ? -6.617 -2.98 22.484 1 38.75 844 GLU B O 1
ATOM 13922 N N . GLU B 1 845 ? -4.578 -3.377 21.875 1 38.31 845 GLU B N 1
ATOM 13923 C CA . GLU B 1 845 ? -4.738 -2.166 21.078 1 38.31 845 GLU B CA 1
ATOM 13924 C C . GLU B 1 845 ? -5.559 -2.439 19.812 1 38.31 845 GLU B C 1
ATOM 13926 O O . GLU B 1 845 ? -5.34 -3.441 19.125 1 38.31 845 GLU B O 1
ATOM 13931 N N . GLN B 1 846 ? -6.707 -2.004 19.797 1 38.62 846 GLN B N 1
ATOM 13932 C CA . GLN B 1 846 ? -7.676 -1.912 18.703 1 38.62 846 GLN B CA 1
ATOM 13933 C C . GLN B 1 846 ? -6.988 -1.977 17.344 1 38.62 846 GLN B C 1
ATOM 13935 O O . GLN B 1 846 ? -5.98 -1.304 17.125 1 38.62 846 GLN B O 1
ATOM 13940 N N . VAL B 1 847 ? -6.941 -3.176 16.812 1 43.66 847 VAL B N 1
ATOM 13941 C CA . VAL B 1 847 ? -6.559 -3.314 15.414 1 43.66 847 VAL B CA 1
ATOM 13942 C C . VAL B 1 847 ? -6.57 -1.945 14.734 1 43.66 847 VAL B C 1
ATOM 13944 O O . VAL B 1 847 ? -7.637 -1.408 14.43 1 43.66 847 VAL B O 1
ATOM 13947 N N . GLU B 1 848 ? -5.926 -1.041 15.273 1 42.47 848 GLU B N 1
ATOM 13948 C CA . GLU B 1 848 ? -5.855 0.218 14.539 1 42.47 848 GLU B CA 1
ATOM 13949 C C . GLU B 1 848 ? -5.547 -0.021 13.062 1 42.47 848 GLU B C 1
ATOM 13951 O O . GLU B 1 848 ? -4.566 -0.685 12.727 1 42.47 848 GLU B O 1
ATOM 13956 N N . LYS B 1 849 ? -6.578 -0.311 12.344 1 46.75 849 LYS B N 1
ATOM 13957 C CA . LYS B 1 849 ? -6.484 -0.448 10.898 1 46.75 849 LYS B CA 1
ATOM 13958 C C . LYS B 1 849 ? -5.379 0.438 10.328 1 46.75 849 LYS B C 1
ATOM 13960 O O . LYS B 1 849 ? -5.098 1.51 10.875 1 46.75 849 LYS B O 1
ATOM 13965 N N . ASP B 1 850 ? -4.473 -0.136 9.75 1 44.56 850 ASP B N 1
ATOM 13966 C CA . ASP B 1 850 ? -3.385 0.461 8.977 1 44.56 850 ASP B CA 1
ATOM 13967 C C . ASP B 1 850 ? -3.76 1.86 8.492 1 44.56 850 ASP B C 1
ATOM 13969 O O . ASP B 1 850 ? -4.918 2.121 8.164 1 44.56 850 ASP B O 1
ATOM 13973 N N . GLU B 1 851 ? -2.986 2.838 8.93 1 44.34 851 GLU B N 1
ATOM 13974 C CA . GLU B 1 851 ? -3.176 4.227 8.523 1 44.34 851 GLU B CA 1
ATOM 13975 C C . GLU B 1 851 ? -3.793 4.309 7.129 1 44.34 851 GLU B C 1
ATOM 13977 O O . GLU B 1 851 ? -4.566 5.227 6.84 1 44.34 851 GLU B O 1
ATOM 13982 N N . GLY B 1 852 ? -3.41 3.43 6.316 1 42.81 852 GLY B N 1
ATOM 13983 C CA . GLY B 1 852 ? -3.979 3.516 4.984 1 42.81 852 GLY B CA 1
ATOM 13984 C C . GLY B 1 852 ? -5.461 3.191 4.945 1 42.81 852 GLY B C 1
ATOM 13985 O O . GLY B 1 852 ? -6.141 3.479 3.955 1 42.81 852 GLY B O 1
ATOM 13986 N N . PHE B 1 853 ? -5.906 2.371 5.93 1 44.47 853 PHE B N 1
ATOM 13987 C CA . PHE B 1 853 ? -7.309 1.967 5.926 1 44.47 853 PHE B CA 1
ATOM 13988 C C . PHE B 1 853 ? -8.031 2.5 7.156 1 44.47 853 PHE B C 1
ATOM 13990 O O . PHE B 1 853 ? -9.195 2.172 7.391 1 44.47 853 PHE B O 1
ATOM 13997 N N . ILE B 1 854 ? -7.355 3.043 8.047 1 41.94 854 ILE B N 1
ATOM 13998 C CA . ILE B 1 854 ? -7.961 3.424 9.32 1 41.94 854 ILE B CA 1
ATOM 13999 C C . ILE B 1 854 ? -9.336 4.043 9.07 1 41.94 854 ILE B C 1
ATOM 14001 O O . ILE B 1 854 ? -9.461 4.996 8.297 1 41.94 854 ILE B O 1
ATOM 14005 N N . ASP B 1 855 ? -10.234 3.25 9.117 1 42.56 855 ASP B N 1
ATOM 14006 C CA . ASP B 1 855 ? -11.523 3.9 9.336 1 42.56 855 ASP B CA 1
ATOM 14007 C C . ASP B 1 855 ? -11.398 5.039 10.344 1 42.56 855 ASP B C 1
ATOM 14009 O O . ASP B 1 855 ? -10.953 4.832 11.477 1 42.56 855 ASP B O 1
ATOM 14013 N N . PHE B 1 856 ? -10.891 6.012 10.016 1 36.34 856 PHE B N 1
ATOM 14014 C CA . PHE B 1 856 ? -11.039 7.148 10.914 1 36.34 856 PHE B CA 1
ATOM 14015 C C . PHE B 1 856 ? -12.414 7.141 11.57 1 36.34 856 PHE B C 1
ATOM 14017 O O . PHE B 1 856 ? -13.383 7.645 10.992 1 36.34 856 PHE B O 1
ATOM 14024 N N . PHE B 1 857 ? -12.836 6.051 11.992 1 38.62 857 PHE B N 1
ATOM 14025 C CA . PHE B 1 857 ? -13.992 6.473 12.773 1 38.62 857 PHE B CA 1
ATOM 14026 C C . PHE B 1 857 ? -13.727 7.801 13.469 1 38.62 857 PHE B C 1
ATOM 14028 O O . PHE B 1 857 ? -12.836 7.891 14.32 1 38.62 857 PHE B O 1
ATOM 14035 N N . GLY B 1 858 ? -13.672 8.75 12.789 1 40.03 858 GLY B N 1
ATOM 14036 C CA . GLY B 1 858 ? -13.711 10.016 13.492 1 40.03 858 GLY B CA 1
ATOM 14037 C C . GLY B 1 858 ? -14.32 9.906 14.883 1 40.03 858 GLY B C 1
ATOM 14038 O O . GLY B 1 858 ? -15.383 9.312 15.047 1 40.03 858 GLY B O 1
ATOM 14039 N N . GLU B 1 859 ? -13.539 9.703 15.867 1 47.25 859 GLU B N 1
ATOM 14040 C CA . GLU B 1 859 ? -14.086 9.859 17.203 1 47.25 859 GLU B CA 1
ATOM 14041 C C . GLU B 1 859 ? -15.344 10.719 17.203 1 47.25 859 GLU B C 1
ATOM 14043 O O . GLU B 1 859 ? -15.359 11.789 16.594 1 47.25 859 GLU B O 1
ATOM 14048 N N . GLU B 1 860 ? -16.406 10 17.266 1 58 860 GLU B N 1
ATOM 14049 C CA . GLU B 1 860 ? -17.594 10.82 17.453 1 58 860 GLU B CA 1
ATOM 14050 C C . GLU B 1 860 ? -17.281 12.07 18.281 1 58 860 GLU B C 1
ATOM 14052 O O . GLU B 1 860 ? -17.094 11.992 19.5 1 58 860 GLU B O 1
ATOM 14057 N N . ALA B 1 861 ? -16.922 13.016 17.469 1 61.44 861 ALA B N 1
ATOM 14058 C CA . ALA B 1 861 ? -16.469 14.281 18.031 1 61.44 861 ALA B CA 1
ATOM 14059 C C . ALA B 1 861 ? -17.438 14.805 19.078 1 61.44 861 ALA B C 1
ATOM 14061 O O . ALA B 1 861 ? -17.094 15.641 19.922 1 61.44 861 ALA B O 1
ATOM 14062 N N . THR B 1 862 ? -18.656 14.133 19.078 1 71.56 862 THR B N 1
ATOM 14063 C CA . THR B 1 862 ? -19.672 14.68 19.984 1 71.56 862 THR B CA 1
ATOM 14064 C C . THR B 1 862 ? -19.562 14.023 21.359 1 71.56 862 THR B C 1
ATOM 14066 O O . THR B 1 862 ? -20.25 14.438 22.297 1 71.56 862 THR B O 1
ATOM 14069 N N . VAL B 1 863 ? -18.75 13 21.359 1 70.12 863 VAL B N 1
ATOM 14070 C CA . VAL B 1 863 ? -18.688 12.297 22.641 1 70.12 863 VAL B CA 1
ATOM 14071 C C . VAL B 1 863 ? -17.562 12.859 23.484 1 70.12 863 VAL B C 1
ATOM 14073 O O . VAL B 1 863 ? -16.422 12.945 23.031 1 70.12 863 VAL B O 1
ATOM 14076 N N . ALA B 1 864 ? -17.953 13.422 24.594 1 66.56 864 ALA B N 1
ATOM 14077 C CA . ALA B 1 864 ? -16.984 13.914 25.562 1 66.56 864 ALA B CA 1
ATOM 14078 C C . ALA B 1 864 ? -16.75 12.906 26.688 1 66.56 864 ALA B C 1
ATOM 14080 O O . ALA B 1 864 ? -17.547 11.984 26.875 1 66.56 864 ALA B O 1
ATOM 14081 N N . ASN B 1 865 ? -15.648 13.016 27.312 1 63.53 865 ASN B N 1
ATOM 14082 C CA . ASN B 1 865 ? -15.414 12.211 28.516 1 63.53 865 ASN B CA 1
ATOM 14083 C C . ASN B 1 865 ? -16.453 12.508 29.594 1 63.53 865 ASN B C 1
ATOM 14085 O O . ASN B 1 865 ? -16.938 13.633 29.688 1 63.53 865 ASN B O 1
ATOM 14089 N N . LEU B 1 866 ? -16.984 11.438 30.219 1 63.12 866 LEU B N 1
ATOM 14090 C CA . LEU B 1 866 ? -18 11.609 31.25 1 63.12 866 LEU B CA 1
ATOM 14091 C C . LEU B 1 866 ? -17.562 12.633 32.281 1 63.12 866 LEU B C 1
ATOM 14093 O O . LEU B 1 866 ? -18.391 13.383 32.812 1 63.12 866 LEU B O 1
ATOM 14097 N N . VAL B 1 867 ? -16.281 12.5 32.75 1 52.66 867 VAL B N 1
ATOM 14098 C CA . VAL B 1 867 ? -15.773 13.453 33.719 1 52.66 867 VAL B CA 1
ATOM 14099 C C . VAL B 1 867 ? -15 14.562 33.031 1 52.66 867 VAL B C 1
ATOM 14101 O O . VAL B 1 867 ? -14.023 14.305 32.312 1 52.66 867 VAL B O 1
ATOM 14104 N N . ALA B 1 868 ? -15.711 15.57 32.594 1 47.72 868 ALA B N 1
ATOM 14105 C CA . ALA B 1 868 ? -14.953 16.734 32.156 1 47.72 868 ALA B CA 1
ATOM 14106 C C . ALA B 1 868 ? -13.961 17.188 33.219 1 47.72 868 ALA B C 1
ATOM 14108 O O . ALA B 1 868 ? -14.195 16.984 34.406 1 47.72 868 ALA B O 1
ATOM 14109 N N . SER B 1 869 ? -12.789 17.469 33 1 41.16 869 SER B N 1
ATOM 14110 C CA . SER B 1 869 ? -11.859 17.969 34.031 1 41.16 869 SER B CA 1
ATOM 14111 C C . SER B 1 869 ? -12.547 18.953 34.969 1 41.16 869 SER B C 1
ATOM 14113 O O . SER B 1 869 ? -13.258 19.859 34.5 1 41.16 869 SER B O 1
ATOM 14115 N N . ASP B 1 870 ? -12.805 18.688 36.188 1 39.03 870 ASP B N 1
ATOM 14116 C CA . ASP B 1 870 ? -13.367 19.281 37.406 1 39.03 870 ASP B CA 1
ATOM 14117 C C . ASP B 1 870 ? -13.086 20.781 37.438 1 39.03 870 ASP B C 1
ATOM 14119 O O . ASP B 1 870 ? -13.461 21.453 38.406 1 39.03 870 ASP B O 1
ATOM 14123 N N . ASP B 1 871 ? -12.18 21.297 36.812 1 41.44 871 ASP B N 1
ATOM 14124 C CA . ASP B 1 871 ? -11.781 22.531 37.469 1 41.44 871 ASP B CA 1
ATOM 14125 C C . ASP B 1 871 ? -12.891 23.594 37.375 1 41.44 871 ASP B C 1
ATOM 14127 O O . ASP B 1 871 ? -12.828 24.625 38.062 1 41.44 871 ASP B O 1
ATOM 14131 N N . LEU B 1 872 ? -13.578 23.766 36.312 1 44.12 872 LEU B N 1
ATOM 14132 C CA . LEU B 1 872 ? -14.5 24.891 36.281 1 44.12 872 LEU B CA 1
ATOM 14133 C C . LEU B 1 872 ? -15.906 24.453 36.656 1 44.12 872 LEU B C 1
ATOM 14135 O O . LEU B 1 872 ? -16.516 23.625 36 1 44.12 872 LEU B O 1
ATOM 14139 N N . VAL B 1 873 ? -16.266 24.484 37.938 1 47.88 873 VAL B N 1
ATOM 14140 C CA . VAL B 1 873 ? -17.594 24.281 38.469 1 47.88 873 VAL B CA 1
ATOM 14141 C C . VAL B 1 873 ? -18.609 25.062 37.625 1 47.88 873 VAL B C 1
ATOM 14143 O O . VAL B 1 873 ? -18.734 26.281 37.781 1 47.88 873 VAL B O 1
ATOM 14146 N N . LEU B 1 874 ? -18.812 24.688 36.438 1 51.88 874 LEU B N 1
ATOM 14147 C CA . LEU B 1 874 ? -19.891 25.344 35.688 1 51.88 874 LEU B CA 1
ATOM 14148 C C . LEU B 1 874 ? -21.25 24.781 36.125 1 51.88 874 LEU B C 1
ATOM 14150 O O . LEU B 1 874 ? -21.344 23.625 36.531 1 51.88 874 LEU B O 1
ATOM 14154 N N . SER B 1 875 ? -22.219 25.5 36.562 1 47.78 875 SER B N 1
ATOM 14155 C CA . SER B 1 875 ? -23.547 25.141 37.031 1 47.78 875 SER B CA 1
ATOM 14156 C C . SER B 1 875 ? -24.188 24.109 36.125 1 47.78 875 SER B C 1
ATOM 14158 O O . SER B 1 875 ? -25.391 23.844 36.219 1 47.78 875 SER B O 1
ATOM 14160 N N . GLY B 1 876 ? -23.672 23.469 35.344 1 48.53 876 GLY B N 1
ATOM 14161 C CA . GLY B 1 876 ? -24.422 22.734 34.344 1 48.53 876 GLY B CA 1
ATOM 14162 C C . GLY B 1 876 ? -24.953 21.406 34.844 1 48.53 876 GLY B C 1
ATOM 14163 O O . GLY B 1 876 ? -24.562 20.953 35.938 1 48.53 876 GLY B O 1
ATOM 14164 N N . PRO B 1 877 ? -26.141 20.844 34.312 1 48.72 877 PRO B N 1
ATOM 14165 C CA . PRO B 1 877 ? -26.938 19.719 34.812 1 48.72 877 PRO B CA 1
ATOM 14166 C C . PRO B 1 877 ? -26.109 18.453 35 1 48.72 877 PRO B C 1
ATOM 14168 O O . PRO B 1 877 ? -25.172 18.203 34.219 1 48.72 877 PRO B O 1
ATOM 14171 N N . PRO B 1 878 ? -26.219 17.922 36.188 1 42.19 878 PRO B N 1
ATOM 14172 C CA . PRO B 1 878 ? -25.703 16.578 36.438 1 42.19 878 PRO B CA 1
ATOM 14173 C C . PRO B 1 878 ? -26.141 15.57 35.375 1 42.19 878 PRO B C 1
ATOM 14175 O O . PRO B 1 878 ? -27.172 15.773 34.719 1 42.19 878 PRO B O 1
ATOM 14178 N N . VAL B 1 879 ? -25.344 14.688 34.906 1 44.69 879 VAL B N 1
ATOM 14179 C CA . VAL B 1 879 ? -25.688 13.539 34.094 1 44.69 879 VAL B CA 1
ATOM 14180 C C . VAL B 1 879 ? -26.953 12.875 34.625 1 44.69 879 VAL B C 1
ATOM 14182 O O . VAL B 1 879 ? -26.922 12.227 35.656 1 44.69 879 VAL B O 1
ATOM 14185 N N . LEU B 1 880 ? -28.156 13.414 34.594 1 41.25 880 LEU B N 1
ATOM 14186 C CA . LEU B 1 880 ? -29.375 12.773 35.062 1 41.25 880 LEU B CA 1
ATOM 14187 C C . LEU B 1 880 ? -29.656 11.508 34.281 1 41.25 880 LEU B C 1
ATOM 14189 O O . LEU B 1 880 ? -29.375 11.43 33.094 1 41.25 880 LEU B O 1
ATOM 14193 N N . PRO B 1 881 ? -30.047 10.508 35 1 40.78 881 PRO B N 1
ATOM 14194 C CA . PRO B 1 881 ? -30.453 9.234 34.406 1 40.78 881 PRO B CA 1
ATOM 14195 C C . PRO B 1 881 ? -31.656 9.375 33.469 1 40.78 881 PRO B C 1
ATOM 14197 O O . PRO B 1 881 ? -32.656 9.977 33.812 1 40.78 881 PRO B O 1
ATOM 14200 N N . ALA B 1 882 ? -31.484 9.508 32.219 1 51.28 882 ALA B N 1
ATOM 14201 C CA . ALA B 1 882 ? -32.531 9.656 31.219 1 51.28 882 ALA B CA 1
ATOM 14202 C C . ALA B 1 882 ? -33.25 8.328 30.984 1 51.28 882 ALA B C 1
ATOM 14204 O O . ALA B 1 882 ? -32.75 7.266 31.359 1 51.28 882 ALA B O 1
ATOM 14205 N N . ALA B 1 883 ? -34.562 8.375 30.641 1 56.75 883 ALA B N 1
ATOM 14206 C CA . ALA B 1 883 ? -35.406 7.281 30.188 1 56.75 883 ALA B CA 1
ATOM 14207 C C . ALA B 1 883 ? -34.688 6.43 29.141 1 56.75 883 ALA B C 1
ATOM 14209 O O . ALA B 1 883 ? -33.781 6.906 28.453 1 56.75 883 ALA B O 1
ATOM 14210 N N . PRO B 1 884 ? -35.031 5.164 29.125 1 63.06 884 PRO B N 1
ATOM 14211 C CA . PRO B 1 884 ? -34.375 4.211 28.219 1 63.06 884 PRO B CA 1
ATOM 14212 C C . PRO B 1 884 ? -34.531 4.609 26.75 1 63.06 884 PRO B C 1
ATOM 14214 O O . PRO B 1 884 ? -35.594 5.07 26.328 1 63.06 884 PRO B O 1
ATOM 14217 N N . VAL B 1 885 ? -33.531 4.664 26.109 1 70 885 VAL B N 1
ATOM 14218 C CA . VAL B 1 885 ? -33.469 4.961 24.672 1 70 885 VAL B CA 1
ATOM 14219 C C . VAL B 1 885 ? -33.938 3.752 23.875 1 70 885 VAL B C 1
ATOM 14221 O O . VAL B 1 885 ? -33.531 2.619 24.156 1 70 885 VAL B O 1
ATOM 14224 N N . PRO B 1 886 ? -35 3.836 23.078 1 65.69 886 PRO B N 1
ATOM 14225 C CA . PRO B 1 886 ? -35.438 2.707 22.266 1 65.69 886 PRO B CA 1
ATOM 14226 C C . PRO B 1 886 ? -34.375 2.18 21.328 1 65.69 886 PRO B C 1
ATOM 14228 O O . PRO B 1 886 ? -33.562 2.957 20.828 1 65.69 886 PRO B O 1
ATOM 14231 N N . SER B 1 887 ? -34.125 0.878 21.312 1 71.31 887 SER B N 1
ATOM 14232 C CA . SER B 1 887 ? -33.188 0.238 20.406 1 71.31 887 SER B CA 1
ATOM 14233 C C . SER B 1 887 ? -33.875 -0.801 19.531 1 71.31 887 SER B C 1
ATOM 14235 O O . SER B 1 887 ? -34.875 -1.393 19.938 1 71.31 887 SER B O 1
ATOM 14237 N N . VAL B 1 888 ? -33.688 -0.732 18.234 1 64.38 888 VAL B N 1
ATOM 14238 C CA . VAL B 1 888 ? -34.219 -1.757 17.344 1 64.38 888 VAL B CA 1
ATOM 14239 C C . VAL B 1 888 ? -33.188 -2.854 17.141 1 64.38 888 VAL B C 1
ATOM 14241 O O . VAL B 1 888 ? -31.984 -2.584 17.141 1 64.38 888 VAL B O 1
ATOM 14244 N N . GLN B 1 889 ? -33.656 -4.066 17.234 1 60.62 889 GLN B N 1
ATOM 14245 C CA . GLN B 1 889 ? -32.781 -5.191 16.953 1 60.62 889 GLN B CA 1
ATOM 14246 C C . GLN B 1 889 ? -32.312 -5.188 15.5 1 60.62 889 GLN B C 1
ATOM 14248 O O . GLN B 1 889 ? -33.094 -4.812 14.602 1 60.62 889 GLN B O 1
ATOM 14253 N N . ALA B 1 890 ? -31.156 -5.289 15.289 1 57.38 890 ALA B N 1
ATOM 14254 C CA . ALA B 1 890 ? -30.625 -5.355 13.93 1 57.38 890 ALA B CA 1
ATOM 14255 C C . ALA B 1 890 ? -31.469 -6.262 13.047 1 57.38 890 ALA B C 1
ATOM 14257 O O . ALA B 1 890 ? -31.906 -7.336 13.477 1 57.38 890 ALA B O 1
ATOM 14258 N N . PRO B 1 891 ? -32.156 -5.707 11.938 1 45.22 891 PRO B N 1
ATOM 14259 C CA . PRO B 1 891 ? -32.969 -6.605 11.109 1 45.22 891 PRO B CA 1
ATOM 14260 C C . PRO B 1 891 ? -32.219 -7.891 10.742 1 45.22 891 PRO B C 1
ATOM 14262 O O . PRO B 1 891 ? -31.016 -7.863 10.492 1 45.22 891 PRO B O 1
ATOM 14265 N N . THR B 1 892 ? -32.75 -8.922 11.125 1 41.25 892 THR B N 1
ATOM 14266 C CA . THR B 1 892 ? -32.375 -10.102 10.359 1 41.25 892 THR B CA 1
ATOM 14267 C C . THR B 1 892 ? -32.5 -9.828 8.859 1 41.25 892 THR B C 1
ATOM 14269 O O . THR B 1 892 ? -33.438 -9.141 8.422 1 41.25 892 THR B O 1
ATOM 14272 N N . ALA B 1 893 ? -31.625 -10.055 7.988 1 38.09 893 ALA B N 1
ATOM 14273 C CA . ALA B 1 893 ? -31.656 -9.828 6.547 1 38.09 893 ALA B CA 1
ATOM 14274 C C . ALA B 1 893 ? -33.031 -10.164 5.977 1 38.09 893 ALA B C 1
ATOM 14276 O O . ALA B 1 893 ? -33.375 -11.336 5.82 1 38.09 893 ALA B O 1
ATOM 14277 N N . ALA B 1 894 ? -34.125 -9.539 6.348 1 33.72 894 ALA B N 1
ATOM 14278 C CA . ALA B 1 894 ? -35.344 -9.891 5.637 1 33.72 894 ALA B CA 1
ATOM 14279 C C . ALA B 1 894 ? -35.156 -9.719 4.129 1 33.72 894 ALA B C 1
ATOM 14281 O O . ALA B 1 894 ? -34.438 -8.828 3.678 1 33.72 894 ALA B O 1
ATOM 14282 N N . PRO B 1 895 ? -35.625 -10.727 3.348 1 35.16 895 PRO B N 1
ATOM 14283 C CA . PRO B 1 895 ? -35.594 -10.734 1.883 1 35.16 895 PRO B CA 1
ATOM 14284 C C . PRO B 1 895 ? -36.25 -9.5 1.27 1 35.16 895 PRO B C 1
ATOM 14286 O O . PRO B 1 895 ? -37.281 -9.047 1.756 1 35.16 895 PRO B O 1
ATOM 14289 N N . LEU B 1 896 ? -35.594 -8.562 0.825 1 34.44 896 LEU B N 1
ATOM 14290 C CA . LEU B 1 896 ? -36.219 -7.5 0.04 1 34.44 896 LEU B CA 1
ATOM 14291 C C . LEU B 1 896 ? -37.406 -8.039 -0.745 1 34.44 896 LEU B C 1
ATOM 14293 O O . LEU B 1 896 ? -37.375 -9.172 -1.221 1 34.44 896 LEU B O 1
ATOM 14297 N N . PRO B 1 897 ? -38.562 -7.508 -0.588 1 31.92 897 PRO B N 1
ATOM 14298 C CA . PRO B 1 897 ? -39.75 -8.008 -1.329 1 31.92 897 PRO B CA 1
ATOM 14299 C C . PRO B 1 897 ? -39.438 -8.219 -2.812 1 31.92 897 PRO B C 1
ATOM 14301 O O . PRO B 1 897 ? -38.531 -7.582 -3.365 1 31.92 897 PRO B O 1
ATOM 14304 N N . SER B 1 898 ? -39.875 -9.328 -3.373 1 31.88 898 SER B N 1
ATOM 14305 C CA . SER B 1 898 ? -39.875 -9.82 -4.746 1 31.88 898 SER B CA 1
ATOM 14306 C C . SER B 1 898 ? -40.5 -8.812 -5.695 1 31.88 898 SER B C 1
ATOM 14308 O O . SER B 1 898 ? -41.719 -8.578 -5.641 1 31.88 898 SER B O 1
ATOM 14310 N N . VAL B 1 899 ? -39.906 -7.777 -6.004 1 30.95 899 VAL B N 1
ATOM 14311 C CA . VAL B 1 899 ? -40.5 -6.938 -7.039 1 30.95 899 VAL B CA 1
ATOM 14312 C C . VAL B 1 899 ? -40.938 -7.801 -8.227 1 30.95 899 VAL B C 1
ATOM 14314 O O . VAL B 1 899 ? -40.125 -8.57 -8.758 1 30.95 899 VAL B O 1
ATOM 14317 N N . LYS B 1 900 ? -42.312 -8.094 -8.461 1 28.25 900 LYS B N 1
ATOM 14318 C CA . LYS B 1 900 ? -42.938 -8.75 -9.602 1 28.25 900 LYS B CA 1
ATOM 14319 C C . LYS B 1 900 ? -42.469 -8.141 -10.922 1 28.25 900 LYS B C 1
ATOM 14321 O O . LYS B 1 900 ? -42.688 -6.957 -11.18 1 28.25 900 LYS B O 1
ATOM 14326 N N . ILE B 1 901 ? -41.375 -8.562 -11.508 1 28.02 901 ILE B N 1
ATOM 14327 C CA . ILE B 1 901 ? -41 -8.172 -12.867 1 28.02 901 ILE B CA 1
ATOM 14328 C C . ILE B 1 901 ? -42.125 -8.539 -13.836 1 28.02 901 ILE B C 1
ATOM 14330 O O . ILE B 1 901 ? -42.562 -9.695 -13.898 1 28.02 901 ILE B O 1
ATOM 14334 N N . PRO B 1 902 ? -43 -7.609 -14.234 1 27.42 902 PRO B N 1
ATOM 14335 C CA . PRO B 1 902 ? -44.062 -7.953 -15.172 1 27.42 902 PRO B CA 1
ATOM 14336 C C . PRO B 1 902 ? -43.562 -8.742 -16.375 1 27.42 902 PRO B C 1
ATOM 14338 O O . PRO B 1 902 ? -42.406 -8.617 -16.75 1 27.42 902 PRO B O 1
ATOM 14341 N N . PRO B 1 903 ? -44.219 -9.867 -16.656 1 25.44 903 PRO B N 1
ATOM 14342 C CA . PRO B 1 903 ? -43.844 -10.758 -17.766 1 25.44 903 PRO B CA 1
ATOM 14343 C C . PRO B 1 903 ? -43.75 -10.023 -19.094 1 25.44 903 PRO B C 1
ATOM 14345 O O . PRO B 1 903 ? -44.438 -9.031 -19.328 1 25.44 903 PRO B O 1
ATOM 14348 N N . LEU B 1 904 ? -42.656 -9.844 -19.641 1 24.72 904 LEU B N 1
ATOM 14349 C CA . LEU B 1 904 ? -42.438 -9.281 -20.984 1 24.72 904 LEU B CA 1
ATOM 14350 C C . LEU B 1 904 ? -43.469 -9.852 -21.969 1 24.72 904 LEU B C 1
ATOM 14352 O O . LEU B 1 904 ? -43.719 -11.062 -21.984 1 24.72 904 LEU B O 1
ATOM 14356 N N . PRO B 1 905 ? -44.469 -9.062 -22.406 1 23.64 905 PRO B N 1
ATOM 14357 C CA . PRO B 1 905 ? -45.5 -9.484 -23.328 1 23.64 905 PRO B CA 1
ATOM 14358 C C . PRO B 1 905 ? -44.969 -10.266 -24.531 1 23.64 905 PRO B C 1
ATOM 14360 O O . PRO B 1 905 ? -43.844 -9.977 -25 1 23.64 905 PRO B O 1
ATOM 14363 N N . ILE B 1 906 ? -45.281 -11.578 -24.609 1 23.7 906 ILE B N 1
ATOM 14364 C CA . ILE B 1 906 ? -45.094 -12.492 -25.719 1 23.7 906 ILE B CA 1
ATOM 14365 C C . ILE B 1 906 ? -45.719 -11.898 -26.984 1 23.7 906 ILE B C 1
ATOM 14367 O O . ILE B 1 906 ? -46.906 -11.664 -27.031 1 23.7 906 ILE B O 1
ATOM 14371 N N . VAL B 1 907 ? -45.062 -10.984 -27.703 1 22.94 907 VAL B N 1
ATOM 14372 C CA . VAL B 1 907 ? -45.531 -10.445 -28.969 1 22.94 907 VAL B CA 1
ATOM 14373 C C . VAL B 1 907 ? -46 -11.586 -29.875 1 22.94 907 VAL B C 1
ATOM 14375 O O . VAL B 1 907 ? -45.219 -12.492 -30.203 1 22.94 907 VAL B O 1
ATOM 14378 N N . GLN B 1 908 ? -47.219 -11.938 -29.719 1 21.42 908 GLN B N 1
ATOM 14379 C CA . GLN B 1 908 ? -48 -12.805 -30.594 1 21.42 908 GLN B CA 1
ATOM 14380 C C . GLN B 1 908 ? -47.875 -12.383 -32.062 1 21.42 908 GLN B C 1
ATOM 14382 O O . GLN B 1 908 ? -48.031 -11.203 -32.375 1 21.42 908 GLN B O 1
ATOM 14387 N N . THR B 1 909 ? -46.969 -13.07 -32.781 1 26.06 909 THR B N 1
ATOM 14388 C CA . THR B 1 909 ? -46.906 -13.016 -34.219 1 26.06 909 THR B CA 1
ATOM 14389 C C . THR B 1 909 ? -48.281 -13.258 -34.844 1 26.06 909 THR B C 1
ATOM 14391 O O . THR B 1 909 ? -48.969 -14.195 -34.469 1 26.06 909 THR B O 1
ATOM 14394 N N . PRO B 1 910 ? -48.906 -12.227 -35.25 1 28.41 910 PRO B N 1
ATOM 14395 C CA . PRO B 1 910 ? -50.219 -12.312 -35.906 1 28.41 910 PRO B CA 1
ATOM 14396 C C . PRO B 1 910 ? -50.25 -13.367 -37 1 28.41 910 PRO B C 1
ATOM 14398 O O . PRO B 1 910 ? -49.219 -13.68 -37.594 1 28.41 910 PRO B O 1
ATOM 14401 N N . PRO B 1 911 ? -51.156 -14.305 -36.906 1 27.25 911 PRO B N 1
ATOM 14402 C CA . PRO B 1 911 ? -51.438 -15.336 -37.906 1 27.25 911 PRO B CA 1
ATOM 14403 C C . PRO B 1 911 ? -51.562 -14.773 -39.312 1 27.25 911 PRO B C 1
ATOM 14405 O O . PRO B 1 911 ? -51.969 -13.617 -39.5 1 27.25 911 PRO B O 1
ATOM 14408 N N . LEU B 1 912 ? -50.656 -15.172 -40.219 1 27.61 912 LEU B N 1
ATOM 14409 C CA . LEU B 1 912 ? -50.812 -15.062 -41.688 1 27.61 912 LEU B CA 1
ATOM 14410 C C . LEU B 1 912 ? -52.219 -15.484 -42.094 1 27.61 912 LEU B C 1
ATOM 14412 O O . LEU B 1 912 ? -52.719 -16.531 -41.688 1 27.61 912 LEU B O 1
ATOM 14416 N N . PRO B 1 913 ? -52.969 -14.57 -42.344 1 28.42 913 PRO B N 1
ATOM 14417 C CA . PRO B 1 913 ? -54.281 -14.852 -42.969 1 28.42 913 PRO B CA 1
ATOM 14418 C C . PRO B 1 913 ? -54.219 -15.906 -44.062 1 28.42 913 PRO B C 1
ATOM 14420 O O . PRO B 1 913 ? -53.125 -16.141 -44.625 1 28.42 913 PRO B O 1
ATOM 14423 N N . MET B 1 914 ? -55.375 -16.453 -44.438 1 24.72 914 MET B N 1
ATOM 14424 C CA . MET B 1 914 ? -55.812 -17.031 -45.719 1 24.72 914 MET B CA 1
ATOM 14425 C C . MET B 1 914 ? -55.656 -16.031 -46.844 1 24.72 914 MET B C 1
ATOM 14427 O O . MET B 1 914 ? -56.094 -14.883 -46.75 1 24.72 914 MET B O 1
#

Radius of gyration: 41.94 Å; Cα contacts (8 Å, |Δi|>4): 2445; chains: 2; bounding box: 114×154×124 Å